Protein 6CIB (pdb70)

InterPro domains:
  IPR003776 YcaO-like domain [PF02624] (104-354)
  IPR003776 YcaO-like domain [PS51664] (63-377)
  IPR003776 YcaO-like domain [TIGR00702] (44-366)
  IPR017667 MTH_987/MJ1094 [TIGR03266] (11-367)

Foldseek 3Di:
DWQPDPFLAGAPDDLVVLLVVCVVLVLCVVLAFDDKDWDQQQQKIKIWTWGQDPVGIDIFIAIDNDNSRRSSRRSNSNLQSLQADDPVFWDFDDDDAEDDAPQDPDDAGIWGWWAQLVVRDIYIYHNLARHPQDDPDDDGRDCQLKAWGQDLLRSLLVSLQSLQQLLLVLLCVVQVAQFAWEDDDDPLVVLLVSSCVSFPHKTKGWTDTLFPLKTKMAIDGQHQDQQLGFMAMDSQVSSSSRRSRRSSNSNVSVVVDDDDDDDDGSVVVCVVSVSHVPHDHYDYNVPDDSPDDHTDSVVSSSVSLVRLVPSPQATWIKGWSQDPSPRITIIGIDRRQRANCVVPVVRGGDDPDRDD/DWQPDCFLAGAPDDLVVLLVVCVVLVLCVVLAWDDKDWDQQQQKIKIWTWGQDPVGIDIFMAIDNDPSRRVSRRSNSNLQSLQADDPVQKDQPDDDAEDDAPPDPDDARIWGWWAFLPVRDIYIYHNLLRHPQDPDDDDGRDCQLKAWGQDQLRSNLVNLQSLQQLLLVLLCVVAVAQFAFEDEDDPLVVLLVSNCVNFPHKTKGWTDTLFPLKTKMAIDGQHQDPQQGAMAMDSQVSSSSRNSRRSSNSRVSVVVDDDDFELPDGSVRVCVVSVSHVPHDHYDYNVPDDSPDDRTDSVVSSSVSLVRLCPRPQATWIWGFSQDPSDRITIIRIDRSQRANSRNHVVRGGDDPDRDD/DWQPDCFLAGAPDDLVVLLVVCVVLVLCVVLAWDDKDWDQQQQKIKIWTWGQDPVGIDIFMAIDNDPSRRVSRRSNSNLQSLQADDPVQKDFDDDDAEDDAPQDPDDAGIWGWWAQPVVRDIYIYHSLLRHPQDDPDDDGRDCQLKAWGQDQLRSNLVNLFSLQQLLQVLLCVVAVAQFAWEDEDDPLVVLLVSNCVSFPHKTKGWTDTLFPLKTKMAIDGQHQDPQQAAMGMDSQVSSSRRNSRRSSNSNVSVVVPPPPDGSVRVCVVSVSHVPHDHYDYNVVDDSPDDRTDSVVSSVVSLVRLVVRPQATWIWGWSQDPSDRITIIGIDRRQRANCVVPVVRGGHDPHRDD/DWQPDPFLAGAPDDLVVLLVVCVVLVLCVVLAWDDKDWDQQQQKIKIWTWGDDPVGIDIFIAIDNDNSRRNSRRSNSNLQSLQADDPVQKDQDDDDAEDDAPPDPDDAGIWGWWAFLPVRDIYIYHNLLRHPQDDPDDDGRDCQLKAWGQDQLRSNLQNLFSLQQLLQVLLCVVVVAQFAWEDDDDPLVVLQVSNCVSFPHKTKGWTDTLFPLKTKMAIDGQGQADQLAAMGMDSQVSSSSRNSRVSSNSNVSVVVDDDLPGSVRVCVVSVSHVDHDHYDYSVPDDSPDDDTDSVSSSSVSLVRLCVSPQATWIWGWSQDPSDRITIIGIDRNQRANCSVPVVRGGDDPDRDD/DWQPDPFLAGAPDDLVVLLVVCVVLVLCVVLAFDDKDWDQQQQKIKIWTWGQDPVGIDIFMAIDNDPSRRVSRRSNSNLQSLQADDPVFWDQDDDDAEDDAPVDPDDARIWGWWAFPVVRHIYIYHNLAGHPQDPDDDDGRDCQLKAWGQDQLRSNLVSLQSLQQLLQVLQCVVVVAQFAFEDDDDPLVVLLVSNCVRFPDKTKGWTDTLFPLKTKMAIDDQHQAPQLGAMAIDSQVSSSNRNSRRSSNSRVSVVVDDDPQVDGSVRVCVVNVSHVPHDHYDYSVPDDSPDDDTDSVVSSSVSLVRLCVSPQATWIKGWSQDPSDRITIIGIDRSQRANCSVPVSRGGDDVHDD/DWQPDPFLAGAPDDLVVLLVVCVVLVLCVVLAWDDKDWDQQQQKIKIWTWGQDPVGTDIFMAIDNDPSRRSSRRSNSNLQSLQADDPVQWDQDDDDAEDDAPQDPDDARTWGWWAFLPVRDIYIYHNLAGHPQDDDDPDGRDCQLKAWGQDQLRSNLVSLQSLQQLLQVLLCVVQVAQFAWEDEDDPLVVLLVSNCVSFPHWTKGWTDTLFPLKTKMAIDDQHQDPQLAAMAMDSQVSSSSRNSRRSSNSNVSVVVDDDLFDLNRVVVCVVSVSHVPHDHYDYNVPDDSPDDDTDSVSSSSVSLVRLCVRPQATWIWGWSQDPSDRITIIGIDRNQRANSRNPVVRGGDDPDRDD

Sequence (2128 aa):
TDIVYDVEGFRAFLPKETLRWIRHRELERKVGVVEKFSDRVGPIPVEIRRRRSQYGEFYHAGKGTTRIQARVSAAECVERAAAEPREEIIERGPEGDKWTPAWYRTEPREWVEGVDLTTREPVYVPANEVFHPWLGDALPSHTNGLSAGRLREEAVIQGLLEVVERDSWSIVEYFRIHPPELEVHGELEELRRSLEREVGRVELRLLPSRVEGVYVVGAVTEAERVEEVGFGASPDPEAVLRALLEVAQGLSARRGIESPPGKLTPERLKRLNRHWFEPEGTVEIDDLDRVITTGSLEKLTEELVERVAEAGLGKVIEVDLTLENLDVPVVRVRVTGASEYVIDEARVGNPEKPPGTDIVYDVEGFRAFLPKETLRWIRHRELERKVGVVEKFSDRVGPIPVEIRRRRSQYGEFYHAGKGTTRIQARVSAAECVERAAAEPREEIIERGPEGDKWTPAWYRTEPREWVEGVDLTTREPVYVPANEVFHPWLGDALPSHTNGLSAGRLREEAVIQGLLEVVERDSWSIVEYFRIHPPELEVHGELEELRRSLEREVGRVELRLLPSRVEGVYVVGAVTEAERVEEVGFGASPDPEAVLRALLEVAQGLSARRGIESPVRKKLTPERLKRLNRHWFEPEGTVEIDDLDRVITTGSLEKLTEELVERVAEAGLGKVIEVDLTLENLDVPVVRVRVTGASEYVIDEARVGNPEKPPGTDIVYDVEGFRAFLPKETLRWIRHRELERKVGVVEKFSDRVGPIPVEIRRRRSQYGEFYHAGKGTTRIQARVSAAECVERAAAEPREEIIERGPEGDKWTPAWYRTEPREWVEGVDLTTREPVYVPANEVFHPWLGDALPSHTNGLSAGRLREEAVIQGLLEVVERDSWSIVEYFRIHPPELEVHGELEELRRSLEREVGRVELRLLPSRVEGVYVVGAVTEAERVEEVGFGASPDPEAVLRALLEVAQGLSARRGIEGKLTPERLKRLNRHWFEPEGTVEIDDLDRVITTGSLEKLTEELVERVAEAGLGKVIEVDLTLENLDVPVVRVRVTGASEYVIDEARVGNPEKPPGTDIVYDVEGFRAFLPKETLRWIRHRELERKVGVVEKFSDRVGPIPVEIRRRRSQYGEFYHAGKGTTRIQARVSAAECVERAAAEPREEIIERGPEGDKWTPAWYRTEPREWVEGVDLTTREPVYVPANEVFHPWLGDALPSHTNGLSAGRLREEAVIQGLLEVVERDSWSIVEYFRIHPPELEVHGELEELRRSLEREVGRVELRLLPSRVEGVYVVGAVTEAERVEEVGFGASPDPEAVLRALLEVAQGLSARRGIESPLTPERLKRLNRHWFEPEGTVEIDDLDRVITTGSLEKLTEELVERVAEAGLGKVIEVDLTLENLDVPVVRVRVTGASEYVIDEARVGNPEKPPGTDIVYDVEGFRAFLPKETLRWIRHRELERKVGVVEKFSDRVGPIPVEIRRRRSQYGEFYHAGKGTTRIQARVSAAECVERAAAEPREEIIERGPEGDKWTPAWYRTEPREWVEGVDLTTREPVYVPANEVFHPWLGDALPSHTNGLSAGRLREEAVIQGLLEVVERDSWSIVEYFRIHPPELEVHGELEELRRSLEREVGRVELRLLPSRVEGVYVVGAVTEAERVEEVGFGASPDPEAVLRALLEVAQGLSARRGIESPVKLTPERLKRLNRHWFEPEGTVEIDDLDRVITTGSLEKLTEELVERVAEAGLGKVIEVDLTLENLDVPVVRVRVTGASEYVIDEARVGNPEPPGTDIVYDVEGFRAFLPKETLRWIRHRELERKVGVVEKFSDRVGPIPVEIRRRRSQYGEFYHAGKGTTRIQARVSAAECVERAAAEPREEIIERGPEGDKWTPAWYRTEPREWVEGVDLTTREPVYVPANEVFHPWLGDALPSHTNGLSAGRLREEAVIQGLLEVVERDSWSIVEYFRIHPPELEVHGELEELRRSLEREVGRVELRLLPSRVEGVYVVGAVTEAERVEEVGFGASPDPEAVLRALLEVAQGLSARRGIESPVRKTPERLKRLNRHWFEPEGTVEIDDLDRVITTGSLEKLTEELVERVAEAGLGKVIEVDLTLENLDVPVVRVRVTGASEYVIDEARVGNPEKPPG

Solvent-accessible surface area: 94012 Å² total

Structure (mmCIF, N/CA/C/O backbone):
data_6CIB
#
_entry.id   6CIB
#
_cell.length_a   123.232
_cell.length_b   105.627
_cell.length_c   139.298
_cell.angle_alpha   90.00
_cell.angle_beta   103.64
_cell.angle_gamma   90.00
#
_symmetry.space_group_name_H-M   'P 1 21 1'
#
loop_
_entity.id
_entity.type
_entity.pdbx_description
1 polymer YcaO
2 non-polymer "ADENOSINE-5'-DIPHOSPHATE"
3 non-polymer 'MAGNESIUM ION'
4 non-polymer 'OXAMIC ACID'
5 water water
#
loop_
_atom_site.group_PDB
_atom_site.id
_atom_site.type_symbol
_atom_site.label_atom_id
_atom_site.label_alt_id
_atom_site.label_comp_id
_atom_site.label_asym_id
_atom_site.label_entity_id
_atom_site.label_seq_id
_atom_site.pdbx_PDB_ins_code
_atom_site.Cartn_x
_atom_site.Cartn_y
_atom_site.Cartn_z
_atom_site.occupancy
_atom_site.B_iso_or_equiv
_atom_site.auth_seq_id
_atom_site.auth_comp_id
_atom_site.auth_asym_id
_atom_site.auth_atom_id
_atom_site.pdbx_PDB_model_num
ATOM 9 N N . THR A 1 2 ? -32.001 14.993 -26.408 1.00 50.08 2 THR A N 1
ATOM 10 C CA . THR A 1 2 ? -33.340 15.330 -25.897 1.00 44.70 2 THR A CA 1
ATOM 11 C C . THR A 1 2 ? -33.310 16.761 -25.365 1.00 43.56 2 THR A C 1
ATOM 12 O O . THR A 1 2 ? -32.547 17.069 -24.435 1.00 42.85 2 THR A O 1
ATOM 16 N N . ASP A 1 3 ? -34.135 17.627 -25.950 1.00 41.52 3 ASP A N 1
ATOM 17 C CA . ASP A 1 3 ? -34.193 19.033 -25.540 1.00 41.91 3 ASP A CA 1
ATOM 18 C C . ASP A 1 3 ? -34.819 19.207 -24.159 1.00 40.22 3 ASP A C 1
ATOM 19 O O . ASP A 1 3 ? -35.792 18.527 -23.812 1.00 38.27 3 ASP A O 1
ATOM 24 N N . ILE A 1 4 ? -34.227 20.110 -23.380 1.00 38.62 4 ILE A N 1
ATOM 25 C CA . ILE A 1 4 ? -34.812 20.597 -22.140 1.00 37.23 4 ILE A CA 1
ATOM 26 C C . ILE A 1 4 ? -35.781 21.681 -22.586 1.00 36.63 4 ILE A C 1
ATOM 27 O O . ILE A 1 4 ? -35.358 22.726 -23.083 1.00 38.89 4 ILE A O 1
ATOM 32 N N . VAL A 1 5 ? -37.075 21.406 -22.446 1.00 34.54 5 VAL A N 1
ATOM 33 C CA . VAL A 1 5 ? -38.124 22.350 -22.855 1.00 33.45 5 VAL A CA 1
ATOM 34 C C . VAL A 1 5 ? -38.645 23.140 -21.652 1.00 32.24 5 VAL A C 1
ATOM 35 O O . VAL A 1 5 ? -39.415 24.079 -21.802 1.00 31.30 5 VAL A O 1
ATOM 39 N N . TYR A 1 6 ? -38.216 22.742 -20.457 1.00 32.87 6 TYR A N 1
ATOM 40 C CA . TYR A 1 6 ? -38.694 23.350 -19.216 1.00 32.74 6 TYR A CA 1
ATOM 41 C C . TYR A 1 6 ? -37.586 23.376 -18.180 1.00 31.92 6 TYR A C 1
ATOM 42 O O . TYR A 1 6 ? -36.962 22.346 -17.889 1.00 33.64 6 TYR A O 1
ATOM 51 N N . ASP A 1 7 ? -37.327 24.561 -17.635 1.00 32.93 7 ASP A N 1
ATOM 52 C CA . ASP A 1 7 ? -36.247 24.719 -16.664 1.00 32.17 7 ASP A CA 1
ATOM 53 C C . ASP A 1 7 ? -36.561 25.725 -15.560 1.00 31.92 7 ASP A C 1
ATOM 54 O O . ASP A 1 7 ? -35.734 26.569 -15.222 1.00 33.10 7 ASP A O 1
ATOM 59 N N . VAL A 1 8 ? -37.755 25.609 -14.981 1.00 30.01 8 VAL A N 1
ATOM 60 C CA . VAL A 1 8 ? -38.168 26.475 -13.883 1.00 29.23 8 VAL A CA 1
ATOM 61 C C . VAL A 1 8 ? -37.735 25.818 -12.543 1.00 30.47 8 VAL A C 1
ATOM 62 O O . VAL A 1 8 ? -36.697 26.193 -11.981 1.00 28.94 8 VAL A O 1
ATOM 66 N N . GLU A 1 9 ? -38.486 24.817 -12.076 1.00 29.23 9 GLU A N 1
ATOM 67 C CA . GLU A 1 9 ? -38.173 24.094 -10.835 1.00 29.85 9 GLU A CA 1
ATOM 68 C C . GLU A 1 9 ? -37.107 23.019 -11.014 1.00 29.97 9 GLU A C 1
ATOM 69 O O . GLU A 1 9 ? -36.461 22.635 -10.047 1.00 29.26 9 GLU A O 1
ATOM 75 N N . GLY A 1 10 ? -36.963 22.516 -12.241 1.00 29.91 10 GLY A N 1
ATOM 76 C CA . GLY A 1 10 ? -35.977 21.488 -12.583 1.00 29.11 10 GLY A CA 1
ATOM 77 C C . GLY A 1 10 ? -35.854 21.371 -14.100 1.00 30.36 10 GLY A C 1
ATOM 78 O O . GLY A 1 10 ? -36.561 22.072 -14.833 1.00 29.88 10 GLY A O 1
ATOM 79 N N . PHE A 1 11 ? -34.968 20.485 -14.561 1.00 28.93 11 PHE A N 1
ATOM 80 C CA . PHE A 1 11 ? -34.683 20.301 -15.991 1.00 28.15 11 PHE A CA 1
ATOM 81 C C . PHE A 1 11 ? -35.514 19.158 -16.562 1.00 28.09 11 PHE A C 1
ATOM 82 O O . PHE A 1 11 ? -35.312 17.989 -16.222 1.00 28.59 11 PHE A O 1
ATOM 90 N N . ARG A 1 12 ? -36.458 19.515 -17.427 1.00 28.24 12 ARG A N 1
ATOM 91 C CA . ARG A 1 12 ? -37.504 18.596 -17.866 1.00 27.93 12 ARG A CA 1
ATOM 92 C C . ARG A 1 12 ? -37.662 18.542 -19.384 1.00 29.39 12 ARG A C 1
ATOM 93 O O . ARG A 1 12 ? -37.540 19.558 -20.071 1.00 28.41 12 ARG A O 1
ATOM 101 N N . ALA A 1 13 ? -37.939 17.342 -19.884 1.00 31.37 13 ALA A N 1
ATOM 102 C CA . ALA A 1 13 ? -38.110 17.083 -21.315 1.00 32.65 13 ALA A CA 1
ATOM 103 C C . ALA A 1 13 ? -39.556 17.291 -21.777 1.00 33.84 13 ALA A C 1
ATOM 104 O O . ALA A 1 13 ? -39.847 17.225 -22.976 1.00 34.05 13 ALA A O 1
ATOM 106 N N . PHE A 1 14 ? -40.450 17.550 -20.818 1.00 32.57 14 PHE A N 1
ATOM 107 C CA . PHE A 1 14 ? -41.873 17.769 -21.071 1.00 31.60 14 PHE A CA 1
ATOM 108 C C . PHE A 1 14 ? -42.360 18.970 -20.267 1.00 31.43 14 PHE A C 1
ATOM 109 O O . PHE A 1 14 ? -41.812 19.283 -19.194 1.00 30.15 14 PHE A O 1
ATOM 117 N N . LEU A 1 15 ? -43.379 19.647 -20.792 1.00 30.12 15 LEU A N 1
ATOM 118 C CA . LEU A 1 15 ? -44.079 20.688 -20.044 1.00 31.24 15 LEU A CA 1
ATOM 119 C C . LEU A 1 15 ? -44.891 20.029 -18.920 1.00 31.17 15 LEU A C 1
ATOM 120 O O . LEU A 1 15 ? -45.458 18.951 -19.128 1.00 31.20 15 LEU A O 1
ATOM 125 N N . PRO A 1 16 ? -44.921 20.652 -17.719 1.00 30.67 16 PRO A N 1
ATOM 126 C CA . PRO A 1 16 ? -45.690 20.099 -16.585 1.00 30.24 16 PRO A CA 1
ATOM 127 C C . PRO A 1 16 ? -47.147 19.756 -16.905 1.00 30.03 16 PRO A C 1
ATOM 128 O O . PRO A 1 16 ? -47.644 18.742 -16.417 1.00 30.74 16 PRO A O 1
ATOM 132 N N . LYS A 1 17 ? -47.814 20.576 -17.719 1.00 31.38 17 LYS A N 1
ATOM 133 C CA . LYS A 1 17 ? -49.192 20.285 -18.146 1.00 33.02 17 LYS A CA 1
ATOM 134 C C . LYS A 1 17 ? -49.308 18.938 -18.872 1.00 32.19 17 LYS A C 1
ATOM 135 O O . LYS A 1 17 ? -50.263 18.203 -18.640 1.00 31.44 17 LYS A O 1
ATOM 141 N N . GLU A 1 18 ? -48.316 18.621 -19.712 1.00 32.73 18 GLU A N 1
ATOM 142 C CA . GLU A 1 18 ? -48.235 17.341 -20.424 1.00 34.39 18 GLU A CA 1
ATOM 143 C C . GLU A 1 18 ? -48.038 16.185 -19.443 1.00 33.60 18 GLU A C 1
ATOM 144 O O . GLU A 1 18 ? -48.725 15.165 -19.520 1.00 34.54 18 GLU A O 1
ATOM 150 N N . THR A 1 19 ? -47.105 16.370 -18.513 1.00 32.47 19 THR A N 1
ATOM 151 C CA . THR A 1 19 ? -46.792 15.370 -17.497 1.00 31.16 19 THR A CA 1
ATOM 152 C C . THR A 1 19 ? -47.977 15.093 -16.574 1.00 29.16 19 THR A C 1
ATOM 153 O O . THR A 1 19 ? -48.227 13.938 -16.245 1.00 29.63 19 THR A O 1
ATOM 157 N N . LEU A 1 20 ? -48.713 16.136 -16.189 1.00 29.09 20 LEU A N 1
ATOM 158 C CA . LEU A 1 20 ? -49.907 15.954 -15.360 1.00 30.57 20 LEU A CA 1
ATOM 159 C C . LEU A 1 20 ? -50.966 15.119 -16.087 1.00 33.21 20 LEU A C 1
ATOM 160 O O . LEU A 1 20 ? -51.563 14.208 -15.495 1.00 33.08 20 LEU A O 1
ATOM 165 N N . ARG A 1 21 ? -51.168 15.421 -17.368 1.00 33.23 21 ARG A N 1
ATOM 166 C CA . ARG A 1 21 ? -52.129 14.699 -18.203 1.00 36.57 21 ARG A CA 1
ATOM 167 C C . ARG A 1 21 ? -51.751 13.217 -18.263 1.00 36.47 21 ARG A C 1
ATOM 168 O O . ARG A 1 21 ? -52.612 12.348 -18.130 1.00 37.17 21 ARG A O 1
ATOM 176 N N . TRP A 1 22 ? -50.451 12.965 -18.417 1.00 37.39 22 TRP A N 1
ATOM 177 C CA . TRP A 1 22 ? -49.847 11.635 -18.447 1.00 37.52 22 TRP A CA 1
ATOM 178 C C . TRP A 1 22 ? -49.977 10.887 -17.102 1.00 37.99 22 TRP A C 1
ATOM 179 O O . TRP A 1 22 ? -50.336 9.704 -17.087 1.00 37.51 22 TRP A O 1
ATOM 190 N N . ILE A 1 23 ? -49.701 11.576 -15.986 1.00 35.16 23 ILE A N 1
ATOM 191 C CA . ILE A 1 23 ? -49.891 11.019 -14.624 1.00 32.96 23 ILE A CA 1
ATOM 192 C C . ILE A 1 23 ? -51.346 10.570 -14.423 1.00 31.32 23 ILE A C 1
ATOM 193 O O . ILE A 1 23 ? -51.601 9.472 -13.911 1.00 31.72 23 ILE A O 1
ATOM 198 N N . ARG A 1 24 ? -52.280 11.421 -14.843 1.00 30.92 24 ARG A N 1
ATOM 199 C CA . ARG A 1 24 ? -53.709 11.161 -14.698 1.00 34.15 24 ARG A CA 1
ATOM 200 C C . ARG A 1 24 ? -54.201 9.998 -15.558 1.00 35.36 24 ARG A C 1
ATOM 201 O O . ARG A 1 24 ? -54.962 9.149 -15.081 1.00 33.83 24 ARG A O 1
ATOM 209 N N . HIS A 1 25 ? -53.749 9.958 -16.811 1.00 37.52 25 HIS A N 1
ATOM 210 C CA . HIS A 1 25 ? -54.105 8.886 -17.742 1.00 39.19 25 HIS A CA 1
ATOM 211 C C . HIS A 1 25 ? -53.640 7.522 -17.227 1.00 39.14 25 HIS A C 1
ATOM 212 O O . HIS A 1 25 ? -54.393 6.540 -17.286 1.00 37.90 25 HIS A O 1
ATOM 219 N N . ARG A 1 26 ? -52.413 7.489 -16.705 1.00 38.45 26 ARG A N 1
ATOM 220 C CA . ARG A 1 26 ? -51.779 6.273 -16.202 1.00 38.92 26 ARG A CA 1
ATOM 221 C C . ARG A 1 26 ? -52.228 5.886 -14.789 1.00 37.50 26 ARG A C 1
ATOM 222 O O . ARG A 1 26 ? -51.815 4.841 -14.270 1.00 37.23 26 ARG A O 1
ATOM 230 N N . GLU A 1 27 ? -53.036 6.749 -14.168 1.00 36.06 27 GLU A N 1
ATOM 231 C CA . GLU A 1 27 ? -53.627 6.519 -12.842 1.00 36.21 27 GLU A CA 1
ATOM 232 C C . GLU A 1 27 ? -52.562 6.237 -11.772 1.00 35.12 27 GLU A C 1
ATOM 233 O O . GLU A 1 27 ? -52.760 5.407 -10.867 1.00 33.81 27 GLU A O 1
ATOM 239 N N . LEU A 1 28 ? -51.437 6.948 -11.883 1.00 33.74 28 LEU A N 1
ATOM 240 C CA . LEU A 1 28 ? -50.260 6.703 -11.038 1.00 33.09 28 LEU A CA 1
ATOM 241 C C . LEU A 1 28 ? -50.534 6.879 -9.550 1.00 32.24 28 LEU A C 1
ATOM 242 O O . LEU A 1 28 ? -50.068 6.066 -8.742 1.00 32.94 28 LEU A O 1
ATOM 247 N N . GLU A 1 29 ? -51.305 7.911 -9.198 1.00 30.98 29 GLU A N 1
ATOM 248 C CA . GLU A 1 29 ? -51.574 8.227 -7.792 1.00 31.45 29 GLU A CA 1
ATOM 249 C C . GLU A 1 29 ? -52.368 7.125 -7.097 1.00 33.14 29 GLU A C 1
ATOM 250 O O . GLU A 1 29 ? -51.964 6.658 -6.018 1.00 32.42 29 GLU A O 1
ATOM 256 N N . ARG A 1 30 ? -53.452 6.681 -7.742 1.00 33.96 30 ARG A N 1
ATOM 257 C CA . ARG A 1 30 ? -54.229 5.527 -7.271 1.00 34.84 30 ARG A CA 1
ATOM 258 C C . ARG A 1 30 ? -53.348 4.279 -7.144 1.00 33.40 30 ARG A C 1
ATOM 259 O O . ARG A 1 30 ? -53.383 3.604 -6.111 1.00 35.12 30 ARG A O 1
ATOM 267 N N . LYS A 1 31 ? -52.548 4.001 -8.176 1.00 32.38 31 LYS A N 1
ATOM 268 C CA . LYS A 1 31 ? -51.734 2.783 -8.246 1.00 33.91 31 LYS A CA 1
ATOM 269 C C . LYS A 1 31 ? -50.670 2.716 -7.171 1.00 34.43 31 LYS A C 1
ATOM 270 O O . LYS A 1 31 ? -50.233 1.626 -6.784 1.00 34.68 31 LYS A O 1
ATOM 276 N N . VAL A 1 32 ? -50.298 3.895 -6.677 1.00 32.81 32 VAL A N 1
ATOM 277 C CA . VAL A 1 32 ? -49.223 4.094 -5.718 1.00 32.73 32 VAL A CA 1
ATOM 278 C C . VAL A 1 32 ? -49.766 4.310 -4.289 1.00 33.60 32 VAL A C 1
ATOM 279 O O . VAL A 1 32 ? -49.007 4.516 -3.333 1.00 33.47 32 VAL A O 1
ATOM 283 N N . GLY A 1 33 ? -51.090 4.248 -4.154 1.00 33.54 33 GLY A N 1
ATOM 284 C CA . GLY A 1 33 ? -51.739 4.225 -2.836 1.00 33.12 33 GLY A CA 1
ATOM 285 C C . GLY A 1 33 ? -52.168 5.556 -2.242 1.00 31.97 33 GLY A C 1
ATOM 286 O O . GLY A 1 33 ? -52.420 5.628 -1.041 1.00 31.91 33 GLY A O 1
ATOM 287 N N . VAL A 1 34 ? -52.247 6.602 -3.072 1.00 31.08 34 VAL A N 1
ATOM 288 C CA . VAL A 1 34 ? -52.767 7.907 -2.645 1.00 30.83 34 VAL A CA 1
ATOM 289 C C . VAL A 1 34 ? -54.244 7.729 -2.296 1.00 31.95 34 VAL A C 1
ATOM 290 O O . VAL A 1 34 ? -55.020 7.214 -3.096 1.00 31.21 34 VAL A O 1
ATOM 294 N N . VAL A 1 35 ? -54.609 8.144 -1.093 1.00 32.86 35 VAL A N 1
ATOM 295 C CA . VAL A 1 35 ? -55.982 7.993 -0.617 1.00 34.68 35 VAL A CA 1
ATOM 296 C C . VAL A 1 35 ? -56.633 9.345 -0.306 1.00 36.40 35 VAL A C 1
ATOM 297 O O . VAL A 1 35 ? -57.857 9.427 -0.212 1.00 38.21 35 VAL A O 1
ATOM 301 N N . GLU A 1 36 ? -55.812 10.393 -0.172 1.00 35.70 36 GLU A N 1
ATOM 302 C CA . GLU A 1 36 ? -56.305 11.752 0.059 1.00 36.73 36 GLU A CA 1
ATOM 303 C C . GLU A 1 36 ? -55.361 12.830 -0.488 1.00 35.19 36 GLU A C 1
ATOM 304 O O . GLU A 1 36 ? -54.136 12.659 -0.491 1.00 34.44 36 GLU A O 1
ATOM 310 N N . LYS A 1 37 ? -55.954 13.939 -0.924 1.00 33.12 37 LYS A N 1
ATOM 311 C CA . LYS A 1 37 ? -55.238 15.071 -1.511 1.00 33.27 37 LYS A CA 1
ATOM 312 C C . LYS A 1 37 ? -55.671 16.362 -0.840 1.00 32.78 37 LYS A C 1
ATOM 313 O O . LYS A 1 37 ? -56.855 16.544 -0.536 1.00 32.88 37 LYS A O 1
ATOM 319 N N . PHE A 1 38 ? -54.710 17.256 -0.629 1.00 31.04 38 PHE A N 1
ATOM 320 C CA . PHE A 1 38 ? -54.970 18.593 -0.095 1.00 32.20 38 PHE A CA 1
ATOM 321 C C . PHE A 1 38 ? -54.242 19.645 -0.931 1.00 30.69 38 PHE A C 1
ATOM 322 O O . PHE A 1 38 ? -53.095 19.436 -1.331 1.00 29.98 38 PHE A O 1
ATOM 330 N N . SER A 1 39 ? -54.896 20.780 -1.145 1.00 29.04 39 SER A N 1
ATOM 331 C CA . SER A 1 39 ? -54.275 21.922 -1.816 1.00 30.22 39 SER A CA 1
ATOM 332 C C . SER A 1 39 ? -54.100 23.108 -0.887 1.00 29.78 39 SER A C 1
ATOM 333 O O . SER A 1 39 ? -55.061 23.595 -0.284 1.00 30.68 39 SER A O 1
ATOM 336 N N . ASP A 1 40 ? -52.858 23.563 -0.767 1.00 29.96 40 ASP A N 1
ATOM 337 C CA . ASP A 1 40 ? -52.534 24.753 0.019 1.00 29.09 40 ASP A CA 1
ATOM 338 C C . ASP A 1 40 ? -51.976 25.831 -0.903 1.00 27.31 40 ASP A C 1
ATOM 339 O O . ASP A 1 40 ? -51.615 25.553 -2.042 1.00 27.66 40 ASP A O 1
ATOM 344 N N . ARG A 1 41 ? -51.923 27.057 -0.413 1.00 26.33 41 ARG A N 1
ATOM 345 C CA . ARG A 1 41 ? -51.172 28.113 -1.074 1.00 26.90 41 ARG A CA 1
ATOM 346 C C . ARG A 1 41 ? -50.491 28.929 0.013 1.00 26.47 41 ARG A C 1
ATOM 347 O O . ARG A 1 41 ? -51.153 29.494 0.891 1.00 27.32 41 ARG A O 1
ATOM 355 N N . VAL A 1 42 ? -49.166 28.970 -0.032 1.00 25.85 42 VAL A N 1
ATOM 356 C CA . VAL A 1 42 ? -48.402 29.707 0.970 1.00 26.34 42 VAL A CA 1
ATOM 357 C C . VAL A 1 42 ? -47.882 30.957 0.281 1.00 27.46 42 VAL A C 1
ATOM 358 O O . VAL A 1 42 ? -47.007 30.878 -0.596 1.00 27.39 42 VAL A O 1
ATOM 362 N N . GLY A 1 43 ? -48.450 32.100 0.673 1.00 29.45 43 GLY A N 1
ATOM 363 C CA . GLY A 1 43 ? -48.332 33.349 -0.091 1.00 30.56 43 GLY A CA 1
ATOM 364 C C . GLY A 1 43 ? -48.743 33.049 -1.520 1.00 31.46 43 GLY A C 1
ATOM 365 O O . GLY A 1 43 ? -49.851 32.548 -1.737 1.00 33.89 43 GLY A O 1
ATOM 366 N N . PRO A 1 44 ? -47.834 33.273 -2.491 1.00 32.33 44 PRO A N 1
ATOM 367 C CA . PRO A 1 44 ? -48.162 32.976 -3.888 1.00 31.50 44 PRO A CA 1
ATOM 368 C C . PRO A 1 44 ? -47.873 31.529 -4.319 1.00 31.26 44 PRO A C 1
ATOM 369 O O . PRO A 1 44 ? -48.145 31.193 -5.474 1.00 32.33 44 PRO A O 1
ATOM 373 N N . ILE A 1 45 ? -47.329 30.693 -3.423 1.00 28.69 45 ILE A N 1
ATOM 374 C CA . ILE A 1 45 ? -46.840 29.357 -3.805 1.00 27.03 45 ILE A CA 1
ATOM 375 C C . ILE A 1 45 ? -47.851 28.233 -3.543 1.00 27.89 45 ILE A C 1
ATOM 376 O O . ILE A 1 45 ? -48.218 27.980 -2.389 1.00 26.61 45 ILE A O 1
ATOM 381 N N . PRO A 1 46 ? -48.280 27.541 -4.619 1.00 26.92 46 PRO A N 1
ATOM 382 C CA . PRO A 1 46 ? -49.110 26.345 -4.498 1.00 26.99 46 PRO A CA 1
ATOM 383 C C . PRO A 1 46 ? -48.328 25.202 -3.864 1.00 25.83 46 PRO A C 1
ATOM 384 O O . PRO A 1 46 ? -47.202 24.898 -4.297 1.00 25.47 46 PRO A O 1
ATOM 388 N N . VAL A 1 47 ? -48.922 24.596 -2.838 1.00 25.30 47 VAL A N 1
ATOM 389 C CA . VAL A 1 47 ? -48.358 23.415 -2.178 1.00 25.68 47 VAL A CA 1
ATOM 390 C C . VAL A 1 47 ? -49.425 22.311 -2.196 1.00 26.28 47 VAL A C 1
ATOM 391 O O . VAL A 1 47 ? -50.612 22.582 -2.011 1.00 26.57 47 VAL A O 1
ATOM 395 N N . GLU A 1 48 ? -48.987 21.075 -2.422 1.00 25.67 48 GLU A N 1
ATOM 396 C CA . GLU A 1 48 ? -49.879 19.925 -2.522 1.00 26.21 48 GLU A CA 1
ATOM 397 C C . GLU A 1 48 ? -49.509 18.872 -1.488 1.00 27.13 48 GLU A C 1
ATOM 398 O O . GLU A 1 48 ? -48.326 18.570 -1.293 1.00 27.33 48 GLU A O 1
ATOM 404 N N . ILE A 1 49 ? -50.511 18.326 -0.806 1.00 27.25 49 ILE A N 1
ATOM 405 C CA . ILE A 1 49 ? -50.243 17.298 0.216 1.00 28.23 49 ILE A CA 1
ATOM 406 C C . ILE A 1 49 ? -50.958 16.018 -0.175 1.00 28.28 49 ILE A C 1
ATOM 407 O O . ILE A 1 49 ? -52.114 16.054 -0.612 1.00 27.64 49 ILE A O 1
ATOM 412 N N . ARG A 1 50 ? -50.251 14.898 -0.025 1.00 27.57 50 ARG A N 1
ATOM 413 C CA . ARG A 1 50 ? -50.800 13.579 -0.302 1.00 27.34 50 ARG A CA 1
ATOM 414 C C . ARG A 1 50 ? -50.729 12.684 0.933 1.00 29.24 50 ARG A C 1
ATOM 415 O O . ARG A 1 50 ? -49.698 12.633 1.614 1.00 28.88 50 ARG A O 1
ATOM 423 N N . ARG A 1 51 ? -51.839 12.010 1.224 1.00 28.61 51 ARG A N 1
ATOM 424 C CA . ARG A 1 51 ? -51.860 10.915 2.183 1.00 30.03 51 ARG A CA 1
ATOM 425 C C . ARG A 1 51 ? -51.783 9.616 1.378 1.00 30.57 51 ARG A C 1
ATOM 426 O O . ARG A 1 51 ? -52.619 9.365 0.501 1.00 28.88 51 ARG A O 1
ATOM 434 N N . ARG A 1 52 ? -50.756 8.824 1.673 1.00 31.10 52 ARG A N 1
ATOM 435 C CA . ARG A 1 52 ? -50.431 7.597 0.937 1.00 33.54 52 ARG A CA 1
ATOM 436 C C . ARG A 1 52 ? -50.426 6.370 1.868 1.00 33.60 52 ARG A C 1
ATOM 437 O O . ARG A 1 52 ? -49.893 6.440 2.974 1.00 33.43 52 ARG A O 1
ATOM 445 N N . ARG A 1 53 ? -51.007 5.259 1.403 1.00 34.78 53 ARG A N 1
ATOM 446 C CA . ARG A 1 53 ? -51.034 3.991 2.146 1.00 36.06 53 ARG A CA 1
ATOM 447 C C . ARG A 1 53 ? -50.181 2.943 1.464 1.00 34.59 53 ARG A C 1
ATOM 448 O O . ARG A 1 53 ? -50.261 2.792 0.245 1.00 35.23 53 ARG A O 1
ATOM 456 N N . SER A 1 54 ? -49.399 2.200 2.249 1.00 32.55 54 SER A N 1
ATOM 457 C CA . SER A 1 54 ? -48.687 0.997 1.763 1.00 32.43 54 SER A CA 1
ATOM 458 C C . SER A 1 54 ? -48.614 -0.059 2.869 1.00 31.88 54 SER A C 1
ATOM 459 O O . SER A 1 54 ? -49.101 0.172 3.981 1.00 31.40 54 SER A O 1
ATOM 462 N N . GLN A 1 55 ? -47.985 -1.197 2.582 1.00 31.36 55 GLN A N 1
ATOM 463 C CA . GLN A 1 55 ? -47.707 -2.205 3.623 1.00 33.09 55 GLN A CA 1
ATOM 464 C C . GLN A 1 55 ? -46.868 -1.626 4.771 1.00 33.41 55 GLN A C 1
ATOM 465 O O . GLN A 1 55 ? -46.838 -2.196 5.857 1.00 33.82 55 GLN A O 1
ATOM 471 N N . TYR A 1 56 ? -46.197 -0.494 4.524 1.00 32.73 56 TYR A N 1
ATOM 472 C CA . TYR A 1 56 ? -45.326 0.135 5.525 1.00 32.48 56 TYR A CA 1
ATOM 473 C C . TYR A 1 56 ? -46.053 1.128 6.420 1.00 32.73 56 TYR A C 1
ATOM 474 O O . TYR A 1 56 ? -45.484 1.626 7.394 1.00 35.15 56 TYR A O 1
ATOM 483 N N . GLY A 1 57 ? -47.318 1.388 6.105 1.00 32.78 57 GLY A N 1
ATOM 484 C CA . GLY A 1 57 ? -48.146 2.278 6.916 1.00 34.14 57 GLY A CA 1
ATOM 485 C C . GLY A 1 57 ? -48.726 3.434 6.125 1.00 34.76 57 GLY A C 1
ATOM 486 O O . GLY A 1 57 ? -48.843 3.371 4.902 1.00 32.95 57 GLY A O 1
ATOM 487 N N . GLU A 1 58 ? -49.101 4.485 6.845 1.00 37.45 58 GLU A N 1
ATOM 488 C CA . GLU A 1 58 ? -49.683 5.678 6.250 1.00 40.59 58 GLU A CA 1
ATOM 489 C C . GLU A 1 58 ? -48.672 6.810 6.311 1.00 40.98 58 GLU A C 1
ATOM 490 O O . GLU A 1 58 ? -48.070 7.044 7.357 1.00 39.63 58 GLU A O 1
ATOM 496 N N . PHE A 1 59 ? -48.496 7.498 5.182 1.00 40.04 59 PHE A N 1
ATOM 497 C CA . PHE A 1 59 ? -47.516 8.574 5.060 1.00 40.69 59 PHE A CA 1
ATOM 498 C C . PHE A 1 59 ? -48.113 9.832 4.441 1.00 39.80 59 PHE A C 1
ATOM 499 O O . PHE A 1 59 ? -49.039 9.756 3.623 1.00 38.59 59 PHE A O 1
ATOM 507 N N . TYR A 1 60 ? -47.581 10.979 4.857 1.00 39.19 60 TYR A N 1
ATOM 508 C CA . TYR A 1 60 ? -47.830 12.256 4.194 1.00 39.22 60 TYR A CA 1
ATOM 509 C C . TYR A 1 60 ? -46.658 12.622 3.294 1.00 38.37 60 TYR A C 1
ATOM 510 O O . TYR A 1 60 ? -45.503 12.558 3.714 1.00 37.91 60 TYR A O 1
ATOM 519 N N . HIS A 1 61 ? -46.965 12.969 2.047 1.00 36.70 61 HIS A N 1
ATOM 520 C CA . HIS A 1 61 ? -45.966 13.467 1.097 1.00 35.22 61 HIS A CA 1
ATOM 521 C C . HIS A 1 61 ? -46.435 14.811 0.567 1.00 34.40 61 HIS A C 1
ATOM 522 O O . HIS A 1 61 ? -47.641 15.076 0.493 1.00 33.62 61 HIS A O 1
ATOM 529 N N . ALA A 1 62 ? -45.477 15.660 0.209 1.00 32.22 62 ALA A N 1
ATOM 530 C CA . ALA A 1 62 ? -45.785 16.986 -0.295 1.00 31.21 62 ALA A CA 1
ATOM 531 C C . ALA A 1 62 ? -45.131 17.250 -1.641 1.00 30.74 62 ALA A C 1
ATOM 532 O O . ALA A 1 62 ? -44.079 16.682 -1.967 1.00 29.98 62 ALA A O 1
ATOM 534 N N . GLY A 1 63 ? -45.795 18.096 -2.422 1.00 28.47 63 GLY A N 1
ATOM 535 C CA . GLY A 1 63 ? -45.251 18.656 -3.648 1.00 26.59 63 GLY A CA 1
ATOM 536 C C . GLY A 1 63 ? -45.489 20.146 -3.651 1.00 26.21 63 GLY A C 1
ATOM 537 O O . GLY A 1 63 ? -46.259 20.670 -2.835 1.00 25.86 63 GLY A O 1
ATOM 538 N N . LYS A 1 64 ? -44.818 20.832 -4.566 1.00 25.40 64 LYS A N 1
ATOM 539 C CA . LYS A 1 64 ? -44.905 22.276 -4.677 1.00 25.92 64 LYS A CA 1
ATOM 540 C C . LYS A 1 64 ? -44.379 22.695 -6.027 1.00 25.53 64 LYS A C 1
ATOM 541 O O . LYS A 1 64 ? -43.786 21.880 -6.743 1.00 26.20 64 LYS A O 1
ATOM 547 N N . GLY A 1 65 ? -44.589 23.968 -6.364 1.00 25.54 65 GLY A N 1
ATOM 548 C CA . GLY A 1 65 ? -44.158 24.522 -7.650 1.00 25.03 65 GLY A CA 1
ATOM 549 C C . GLY A 1 65 ? -44.568 25.976 -7.769 1.00 26.15 65 GLY A C 1
ATOM 550 O O . GLY A 1 65 ? -45.252 26.512 -6.890 1.00 25.72 65 GLY A O 1
ATOM 551 N N . THR A 1 66 ? -44.162 26.625 -8.859 1.00 25.20 66 THR A N 1
ATOM 552 C CA . THR A 1 66 ? -44.605 27.994 -9.114 1.00 25.61 66 THR A CA 1
ATOM 553 C C . THR A 1 66 ? -46.044 28.036 -9.629 1.00 25.79 66 THR A C 1
ATOM 554 O O . THR A 1 66 ? -46.699 29.082 -9.544 1.00 27.14 66 THR A O 1
ATOM 558 N N . THR A 1 67 ? -46.518 26.909 -10.167 1.00 24.83 67 THR A N 1
ATOM 559 C CA . THR A 1 67 ? -47.872 26.774 -10.697 1.00 25.55 67 THR A CA 1
ATOM 560 C C . THR A 1 67 ? -48.564 25.592 -10.022 1.00 25.99 67 THR A C 1
ATOM 561 O O . THR A 1 67 ? -47.900 24.679 -9.516 1.00 26.83 67 THR A O 1
ATOM 565 N N . ARG A 1 68 ? -49.898 25.609 -10.039 1.00 25.72 68 ARG A N 1
ATOM 566 C CA . ARG A 1 68 ? -50.708 24.545 -9.437 1.00 25.19 68 ARG A CA 1
ATOM 567 C C . ARG A 1 68 ? -50.465 23.232 -10.169 1.00 24.10 68 ARG A C 1
ATOM 568 O O . ARG A 1 68 ? -50.421 22.166 -9.542 1.00 23.10 68 ARG A O 1
ATOM 576 N N . ILE A 1 69 ? -50.298 23.316 -11.492 1.00 24.09 69 ILE A N 1
ATOM 577 C CA . ILE A 1 69 ? -49.969 22.148 -12.305 1.00 23.69 69 ILE A CA 1
ATOM 578 C C . ILE A 1 69 ? -48.654 21.514 -11.818 1.00 23.61 69 ILE A C 1
ATOM 579 O O . ILE A 1 69 ? -48.626 20.310 -11.520 1.00 24.01 69 ILE A O 1
ATOM 584 N N . GLN A 1 70 ? -47.589 22.309 -11.706 1.00 24.29 70 GLN A N 1
ATOM 585 C CA . GLN A 1 70 ? -46.280 21.766 -11.273 1.00 24.38 70 GLN A CA 1
ATOM 586 C C . GLN A 1 70 ? -46.324 21.196 -9.851 1.00 23.39 70 GLN A C 1
ATOM 587 O O . GLN A 1 70 ? -45.722 20.161 -9.586 1.00 22.66 70 GLN A O 1
ATOM 593 N N . ALA A 1 71 ? -47.052 21.865 -8.957 1.00 23.42 71 ALA A N 1
ATOM 594 C CA . ALA A 1 71 ? -47.233 21.367 -7.595 1.00 22.96 71 ALA A CA 1
ATOM 595 C C . ALA A 1 71 ? -47.913 19.999 -7.578 1.00 23.01 71 ALA A C 1
ATOM 596 O O . ALA A 1 71 ? -47.550 19.132 -6.773 1.00 23.77 71 ALA A O 1
ATOM 598 N N . ARG A 1 72 ? -48.884 19.810 -8.474 1.00 23.11 72 ARG A N 1
ATOM 599 C CA . ARG A 1 72 ? -49.631 18.557 -8.574 1.00 23.80 72 ARG A CA 1
ATOM 600 C C . ARG A 1 72 ? -48.804 17.433 -9.214 1.00 23.98 72 ARG A C 1
ATOM 601 O O . ARG A 1 72 ? -48.930 16.275 -8.825 1.00 24.13 72 ARG A O 1
ATOM 609 N N . VAL A 1 73 ? -47.955 17.788 -10.175 1.00 23.22 73 VAL A N 1
ATOM 610 C CA . VAL A 1 73 ? -46.964 16.863 -10.742 1.00 23.74 73 VAL A CA 1
ATOM 611 C C . VAL A 1 73 ? -45.943 16.466 -9.670 1.00 24.68 73 VAL A C 1
ATOM 612 O O . VAL A 1 73 ? -45.679 15.279 -9.466 1.00 24.49 73 VAL A O 1
ATOM 616 N N . SER A 1 74 ? -45.393 17.471 -8.990 1.00 25.52 74 SER A N 1
ATOM 617 C CA . SER A 1 74 ? -44.407 17.279 -7.917 1.00 25.59 74 SER A CA 1
ATOM 618 C C . SER A 1 74 ? -44.940 16.339 -6.823 1.00 24.96 74 SER A C 1
ATOM 619 O O . SER A 1 74 ? -44.244 15.405 -6.415 1.00 23.99 74 SER A O 1
ATOM 622 N N . ALA A 1 75 ? -46.172 16.582 -6.363 1.00 24.03 75 ALA A N 1
ATOM 623 C CA . ALA A 1 75 ? -46.789 15.735 -5.333 1.00 23.90 75 ALA A CA 1
ATOM 624 C C . ALA A 1 75 ? -46.978 14.295 -5.814 1.00 23.98 75 ALA A C 1
ATOM 625 O O . ALA A 1 75 ? -46.655 13.359 -5.080 1.00 24.11 75 ALA A O 1
ATOM 627 N N . ALA A 1 76 ? -47.483 14.129 -7.039 1.00 23.34 76 ALA A N 1
ATOM 628 C CA . ALA A 1 76 ? -47.676 12.809 -7.641 1.00 24.63 76 ALA A CA 1
ATOM 629 C C . ALA A 1 76 ? -46.375 12.002 -7.763 1.00 24.86 76 ALA A C 1
ATOM 630 O O . ALA A 1 76 ? -46.326 10.830 -7.373 1.00 25.42 76 ALA A O 1
ATOM 640 N N . GLU A 1 78 ? -43.502 12.491 -6.251 1.00 28.66 78 GLU A N 1
ATOM 641 C CA . GLU A 1 78 ? -43.013 12.232 -4.897 1.00 29.89 78 GLU A CA 1
ATOM 642 C C . GLU A 1 78 ? -43.591 10.915 -4.365 1.00 29.21 78 GLU A C 1
ATOM 643 O O . GLU A 1 78 ? -42.848 10.071 -3.850 1.00 28.05 78 GLU A O 1
ATOM 649 N N . CYS A 1 79 ? -44.910 10.743 -4.495 1.00 27.62 79 CYS A N 1
ATOM 650 C CA . CYS A 1 79 ? -45.566 9.480 -4.144 1.00 27.84 79 CYS A CA 1
ATOM 651 C C . CYS A 1 79 ? -45.004 8.291 -4.925 1.00 26.53 79 CYS A C 1
ATOM 652 O O . CYS A 1 79 ? -44.790 7.228 -4.346 1.00 27.33 79 CYS A O 1
ATOM 655 N N . VAL A 1 80 ? -44.736 8.493 -6.217 1.00 26.70 80 VAL A N 1
ATOM 656 C CA . VAL A 1 80 ? -44.235 7.434 -7.104 1.00 27.56 80 VAL A CA 1
ATOM 657 C C . VAL A 1 80 ? -42.826 6.976 -6.692 1.00 28.84 80 VAL A C 1
ATOM 658 O O . VAL A 1 80 ? -42.593 5.771 -6.548 1.00 28.36 80 VAL A O 1
ATOM 662 N N . GLU A 1 81 ? -41.910 7.931 -6.480 1.00 29.96 81 GLU A N 1
ATOM 663 C CA . GLU A 1 81 ? -40.551 7.602 -6.060 1.00 30.43 81 GLU A CA 1
ATOM 664 C C . GLU A 1 81 ? -40.525 6.824 -4.739 1.00 29.99 81 GLU A C 1
ATOM 665 O O . GLU A 1 81 ? -39.728 5.899 -4.593 1.00 30.06 81 GLU A O 1
ATOM 671 N N . ARG A 1 82 ? -41.402 7.190 -3.798 1.00 30.13 82 ARG A N 1
ATOM 672 C CA . ARG A 1 82 ? -41.477 6.502 -2.506 1.00 31.68 82 ARG A CA 1
ATOM 673 C C . ARG A 1 82 ? -41.970 5.058 -2.638 1.00 30.99 82 ARG A C 1
ATOM 674 O O . ARG A 1 82 ? -41.450 4.169 -1.962 1.00 31.70 82 ARG A O 1
ATOM 682 N N . ALA A 1 83 ? -42.942 4.825 -3.519 1.00 30.04 83 ALA A N 1
ATOM 683 C CA . ALA A 1 83 ? -43.407 3.462 -3.808 1.00 30.10 83 ALA A CA 1
ATOM 684 C C . ALA A 1 83 ? -42.313 2.628 -4.481 1.00 30.55 83 ALA A C 1
ATOM 685 O O . ALA A 1 83 ? -42.121 1.459 -4.143 1.00 30.51 83 ALA A O 1
ATOM 687 N N . ALA A 1 84 ? -41.587 3.246 -5.414 1.00 29.92 84 ALA A N 1
ATOM 688 C CA . ALA A 1 84 ? -40.457 2.607 -6.093 1.00 29.91 84 ALA A CA 1
ATOM 689 C C . ALA A 1 84 ? -39.312 2.237 -5.147 1.00 28.62 84 ALA A C 1
ATOM 690 O O . ALA A 1 84 ? -38.649 1.221 -5.353 1.00 30.92 84 ALA A O 1
ATOM 692 N N . ALA A 1 85 ? -39.100 3.058 -4.119 1.00 27.26 85 ALA A N 1
ATOM 693 C CA . ALA A 1 85 ? -38.022 2.883 -3.150 1.00 26.75 85 ALA A CA 1
ATOM 694 C C . ALA A 1 85 ? -38.281 1.787 -2.118 1.00 27.71 85 ALA A C 1
ATOM 695 O O . ALA A 1 85 ? -37.352 1.373 -1.416 1.00 27.63 85 ALA A O 1
ATOM 697 N N . GLU A 1 86 ? -39.535 1.346 -2.004 1.00 27.59 86 GLU A N 1
ATOM 698 C CA . GLU A 1 86 ? -39.884 0.256 -1.097 1.00 29.66 86 GLU A CA 1
ATOM 699 C C . GLU A 1 86 ? -39.127 -1.022 -1.496 1.00 31.62 86 GLU A C 1
ATOM 700 O O . GLU A 1 86 ? -38.997 -1.308 -2.699 1.00 32.11 86 GLU A O 1
ATOM 706 N N . PRO A 1 87 ? -38.588 -1.764 -0.499 1.00 32.63 87 PRO A N 1
ATOM 707 C CA . PRO A 1 87 ? -37.783 -2.967 -0.749 1.00 33.79 87 PRO A CA 1
ATOM 708 C C . PRO A 1 87 ? -38.417 -3.914 -1.754 1.00 34.79 87 PRO A C 1
ATOM 709 O O . PRO A 1 87 ? -39.615 -4.197 -1.677 1.00 34.85 87 PRO A O 1
ATOM 713 N N . ARG A 1 88 ? -37.609 -4.370 -2.705 1.00 36.27 88 ARG A N 1
ATOM 714 C CA . ARG A 1 88 ? -38.096 -5.215 -3.770 1.00 39.36 88 ARG A CA 1
ATOM 715 C C . ARG A 1 88 ? -37.142 -6.388 -3.922 1.00 40.95 88 ARG A C 1
ATOM 716 O O . ARG A 1 88 ? -35.984 -6.219 -4.338 1.00 39.88 88 ARG A O 1
ATOM 724 N N . GLU A 1 89 ? -37.639 -7.571 -3.556 1.00 41.62 89 GLU A N 1
ATOM 725 C CA . GLU A 1 89 ? -36.862 -8.815 -3.580 1.00 44.42 89 GLU A CA 1
ATOM 726 C C . GLU A 1 89 ? -36.437 -9.194 -5.003 1.00 44.01 89 GLU A C 1
ATOM 727 O O . GLU A 1 89 ? -35.388 -9.809 -5.193 1.00 43.93 89 GLU A O 1
ATOM 733 N N . 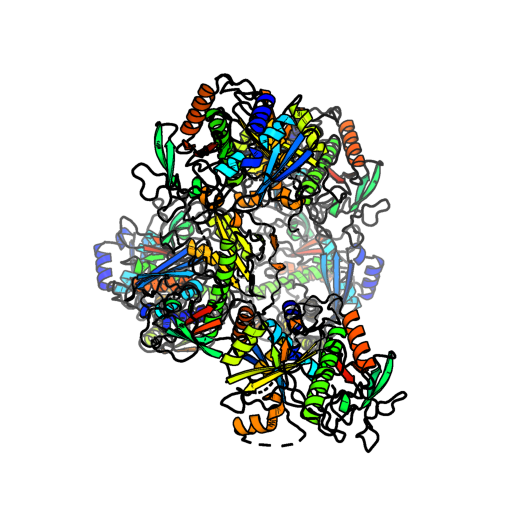GLU A 1 90 ? -37.253 -8.788 -5.978 1.00 46.78 90 GLU A N 1
ATOM 734 C CA . GLU A 1 90 ? -36.980 -8.901 -7.417 1.00 52.38 90 GLU A CA 1
ATOM 735 C C . GLU A 1 90 ? -35.547 -8.538 -7.817 1.00 52.27 90 GLU A C 1
ATOM 736 O O . GLU A 1 90 ? -34.929 -9.244 -8.620 1.00 53.21 90 GLU A O 1
ATOM 742 N N . ILE A 1 91 ? -35.036 -7.440 -7.254 1.00 47.10 91 ILE A N 1
ATOM 743 C CA . ILE A 1 91 ? -33.744 -6.875 -7.661 1.00 44.31 91 ILE A CA 1
ATOM 744 C C . ILE A 1 91 ? -32.655 -7.016 -6.597 1.00 43.69 91 ILE A C 1
ATOM 745 O O . ILE A 1 91 ? -31.567 -6.466 -6.755 1.00 45.39 91 ILE A O 1
ATOM 750 N N . ILE A 1 92 ? -32.948 -7.745 -5.519 1.00 43.90 92 ILE A N 1
ATOM 751 C CA . ILE A 1 92 ? -31.951 -8.011 -4.480 1.00 44.62 92 ILE A CA 1
ATOM 752 C C . ILE A 1 92 ? -31.097 -9.213 -4.886 1.00 47.56 92 ILE A C 1
ATOM 753 O O . ILE A 1 92 ? -31.622 -10.220 -5.374 1.00 49.24 92 ILE A O 1
ATOM 758 N N . GLU A 1 93 ? -29.783 -9.083 -4.705 1.00 48.44 93 GLU A N 1
ATOM 759 C CA . GLU A 1 93 ? -28.841 -10.185 -4.912 1.00 50.11 93 GLU A CA 1
ATOM 760 C C . GLU A 1 93 ? -28.078 -10.481 -3.635 1.00 50.82 93 GLU A C 1
ATOM 761 O O . GLU A 1 93 ? -27.689 -9.562 -2.903 1.00 51.26 93 GLU A O 1
ATOM 767 N N . ARG A 1 94 ? -27.869 -11.766 -3.366 1.00 51.73 94 ARG A N 1
ATOM 768 C CA . ARG A 1 94 ? -27.257 -12.177 -2.105 1.00 53.39 94 ARG A CA 1
ATOM 769 C C . ARG A 1 94 ? -25.836 -12.710 -2.213 1.00 55.40 94 ARG A C 1
ATOM 770 O O . ARG A 1 94 ? -25.027 -12.497 -1.303 1.00 57.13 94 ARG A O 1
ATOM 778 N N . GLY A 1 95 ? -25.533 -13.381 -3.318 1.00 55.50 95 GLY A N 1
ATOM 779 C CA . GLY A 1 95 ? -24.170 -13.824 -3.593 1.00 60.88 95 GLY A CA 1
ATOM 780 C C . GLY A 1 95 ? -23.633 -13.135 -4.832 1.00 63.29 95 GLY A C 1
ATOM 781 O O . GLY A 1 95 ? -23.424 -13.800 -5.848 1.00 67.66 95 GLY A O 1
ATOM 782 N N . PRO A 1 96 ? -23.405 -11.802 -4.764 1.00 63.89 96 PRO A N 1
ATOM 783 C CA . PRO A 1 96 ? -23.058 -11.114 -6.002 1.00 64.23 96 PRO A CA 1
ATOM 784 C C . PRO A 1 96 ? -21.587 -11.271 -6.402 1.00 64.66 96 PRO A C 1
ATOM 785 O O . PRO A 1 96 ? -20.701 -11.367 -5.542 1.00 62.72 96 PRO A O 1
ATOM 789 N N . GLU A 1 97 ? -21.359 -11.304 -7.711 1.00 66.89 97 GLU A N 1
ATOM 790 C CA . GLU A 1 97 ? -20.024 -11.335 -8.290 1.00 66.55 97 GLU A CA 1
ATOM 791 C C . GLU A 1 97 ? -19.774 -9.988 -8.969 1.00 61.29 97 GLU A C 1
ATOM 792 O O . GLU A 1 97 ? -20.538 -9.576 -9.852 1.00 60.96 97 GLU A O 1
ATOM 798 N N . GLY A 1 98 ? -18.722 -9.302 -8.525 1.00 57.23 98 GLY A N 1
ATOM 799 C CA . GLY A 1 98 ? -18.320 -8.008 -9.077 1.00 53.41 98 GLY A CA 1
ATOM 800 C C . GLY A 1 98 ? -17.870 -7.026 -8.012 1.00 51.33 98 GLY A C 1
ATOM 801 O O . GLY A 1 98 ? -17.712 -7.394 -6.840 1.00 49.67 98 GLY A O 1
ATOM 802 N N . ASP A 1 99 ? -17.660 -5.775 -8.426 1.00 49.05 99 ASP A N 1
ATOM 803 C CA . ASP A 1 99 ? -17.303 -4.684 -7.512 1.00 48.70 99 ASP A CA 1
ATOM 804 C C . ASP A 1 99 ? -18.433 -4.401 -6.518 1.00 47.33 99 ASP A C 1
ATOM 805 O O . ASP A 1 99 ? -19.611 -4.538 -6.851 1.00 44.05 99 ASP A O 1
ATOM 810 N N . LYS A 1 100 ? -18.055 -4.016 -5.301 1.00 46.75 100 LYS A N 1
ATOM 811 C CA . LYS A 1 100 ? -19.007 -3.721 -4.231 1.00 47.92 100 LYS A CA 1
ATOM 812 C C . LYS A 1 100 ? -18.622 -2.423 -3.550 1.00 46.82 100 LYS A C 1
ATOM 813 O O . LYS A 1 100 ? -17.438 -2.184 -3.294 1.00 47.13 100 LYS A O 1
ATOM 819 N N . TRP A 1 101 ? -19.616 -1.589 -3.257 1.00 43.72 101 TRP A N 1
ATOM 820 C CA . TRP A 1 101 ? -19.405 -0.467 -2.358 1.00 43.02 101 TRP A CA 1
ATOM 821 C C . TRP A 1 101 ? -19.810 -0.890 -0.952 1.00 43.86 101 TRP A C 1
ATOM 822 O O . TRP A 1 101 ? -20.977 -1.214 -0.700 1.00 43.64 101 TRP A O 1
ATOM 833 N N . THR A 1 102 ? -18.828 -0.898 -0.053 1.00 44.98 102 THR A N 1
ATOM 834 C CA . THR A 1 102 ? -19.042 -1.221 1.357 1.00 46.70 102 THR A CA 1
ATOM 835 C C . THR A 1 102 ? -18.685 0.009 2.202 1.00 49.13 102 THR A C 1
ATOM 836 O O . THR A 1 102 ? -17.502 0.289 2.407 1.00 53.55 102 THR A O 1
ATOM 840 N N . PRO A 1 103 ? -19.706 0.756 2.678 1.00 48.49 103 PRO A N 1
ATOM 841 C CA . PRO A 1 103 ? -19.465 1.956 3.493 1.00 49.92 103 PRO A CA 1
ATOM 842 C C . PRO A 1 103 ? -18.698 1.657 4.783 1.00 51.60 103 PRO A C 1
ATOM 843 O O . PRO A 1 103 ? -18.788 0.542 5.313 1.00 49.43 103 PRO A O 1
ATOM 847 N N . ALA A 1 104 ? -17.969 2.662 5.270 1.00 54.55 104 ALA A N 1
ATOM 848 C CA . ALA A 1 104 ? -17.101 2.559 6.455 1.00 57.23 104 ALA A CA 1
ATOM 849 C C . ALA A 1 104 ? -17.764 1.944 7.694 1.00 60.54 104 ALA A C 1
ATOM 850 O O . ALA A 1 104 ? -17.141 1.146 8.401 1.00 62.71 104 ALA A O 1
ATOM 852 N N . TRP A 1 105 ? -19.025 2.301 7.931 1.00 61.32 105 TRP A N 1
ATOM 853 C CA . TRP A 1 105 ? -19.744 1.929 9.158 1.00 61.83 105 TRP A CA 1
ATOM 854 C C . TRP A 1 105 ? -20.163 0.459 9.290 1.00 63.02 105 TRP A C 1
ATOM 855 O O . TRP A 1 105 ? -20.617 0.043 10.362 1.00 64.98 105 TRP A O 1
ATOM 866 N N . TYR A 1 106 ? -20.011 -0.324 8.220 1.00 63.25 106 TYR A N 1
ATOM 867 C CA . TYR A 1 106 ? -20.326 -1.756 8.262 1.00 65.63 106 TYR A CA 1
ATOM 868 C C . TYR A 1 106 ? -19.230 -2.552 8.973 1.00 69.79 106 TYR A C 1
ATOM 869 O O . TYR A 1 106 ? -18.124 -2.724 8.443 1.00 69.11 106 TYR A O 1
ATOM 878 N N . ARG A 1 107 ? -19.548 -3.025 10.178 1.00 73.00 107 ARG A N 1
ATOM 879 C CA . ARG A 1 107 ? -18.626 -3.847 10.971 1.00 77.80 107 ARG A CA 1
ATOM 880 C C . ARG A 1 107 ? -18.469 -5.234 10.352 1.00 77.96 107 ARG A C 1
ATOM 881 O O . ARG A 1 107 ? -17.393 -5.835 10.412 1.00 79.25 107 ARG A O 1
ATOM 889 N N . THR A 1 108 ? -19.557 -5.715 9.754 1.00 78.50 108 THR A N 1
ATOM 890 C CA . THR A 1 108 ? -19.587 -6.960 8.994 1.00 76.30 108 THR A CA 1
ATOM 891 C C . THR A 1 108 ? -20.083 -6.698 7.566 1.00 75.43 108 THR A C 1
ATOM 892 O O . THR A 1 108 ? -20.772 -5.703 7.311 1.00 76.14 108 THR A O 1
ATOM 896 N N . GLU A 1 109 ? -19.715 -7.592 6.649 1.00 73.53 109 GLU A N 1
ATOM 897 C CA . GLU A 1 109 ? -20.162 -7.565 5.254 1.00 70.53 109 GLU A CA 1
ATOM 898 C C . GLU A 1 109 ? -21.699 -7.647 5.142 1.00 66.81 109 GLU A C 1
ATOM 899 O O . GLU A 1 109 ? -22.293 -8.597 5.656 1.00 67.62 109 GLU A O 1
ATOM 905 N N . PRO A 1 110 ? -22.342 -6.649 4.484 1.00 62.72 110 PRO A N 1
ATOM 906 C CA . PRO A 1 110 ? -23.798 -6.706 4.240 1.00 58.12 110 PRO A CA 1
ATOM 907 C C . PRO A 1 110 ? -24.212 -7.885 3.361 1.00 55.02 110 PRO A C 1
ATOM 908 O O . PRO A 1 110 ? -23.426 -8.347 2.530 1.00 55.09 110 PRO A O 1
ATOM 912 N N . ARG A 1 111 ? -25.441 -8.355 3.552 1.00 52.65 111 ARG A N 1
ATOM 913 C CA . ARG A 1 111 ? -25.913 -9.596 2.938 1.00 51.44 111 ARG A CA 1
ATOM 914 C C . ARG A 1 111 ? -26.766 -9.376 1.684 1.00 50.07 111 ARG A C 1
ATOM 915 O O . ARG A 1 111 ? -26.780 -10.226 0.779 1.00 50.38 111 ARG A O 1
ATOM 923 N N . GLU A 1 112 ? -27.475 -8.246 1.647 1.00 48.82 112 GLU A N 1
ATOM 924 C CA . GLU A 1 112 ? -28.375 -7.890 0.545 1.00 46.32 112 GLU A CA 1
ATOM 925 C C . GLU A 1 112 ? -27.794 -6.749 -0.283 1.00 43.66 112 GLU A C 1
ATOM 926 O O . GLU A 1 112 ? -27.406 -5.714 0.259 1.00 42.48 112 GLU A O 1
ATOM 932 N N . TRP A 1 113 ? -27.760 -6.949 -1.596 1.00 41.37 113 TRP A N 1
ATOM 933 C CA . TRP A 1 113 ? -27.176 -5.995 -2.530 1.00 40.67 113 TRP A CA 1
ATOM 934 C C . TRP A 1 113 ? -28.128 -5.723 -3.676 1.00 39.22 113 TRP A C 1
ATOM 935 O O . TRP A 1 113 ? -28.995 -6.547 -3.978 1.00 40.06 113 TRP A O 1
ATOM 946 N N . VAL A 1 114 ? -27.957 -4.555 -4.296 1.00 37.23 114 VAL A N 1
ATOM 947 C CA . VAL A 1 114 ? -28.586 -4.221 -5.578 1.00 37.44 114 VAL A CA 1
ATOM 948 C C . VAL A 1 114 ? -27.507 -3.733 -6.553 1.00 37.40 114 VAL A C 1
ATOM 949 O O . VAL A 1 114 ? -26.635 -2.937 -6.187 1.00 37.64 114 VAL A O 1
ATOM 953 N N . GLU A 1 115 ? -27.576 -4.219 -7.790 1.00 37.85 115 GLU A N 1
ATOM 954 C CA . GLU A 1 115 ? -26.635 -3.842 -8.838 1.00 39.13 115 GLU A CA 1
ATOM 955 C C . GLU A 1 115 ? -26.885 -2.417 -9.339 1.00 38.15 115 GLU A C 1
ATOM 956 O O . GLU A 1 115 ? -27.975 -2.100 -9.825 1.00 38.56 115 GLU A O 1
ATOM 962 N N . GLY A 1 116 ? -25.873 -1.564 -9.188 1.00 36.67 116 GLY A N 1
ATOM 963 C CA . GLY A 1 116 ? -25.888 -0.225 -9.759 1.00 37.30 116 GLY A CA 1
ATOM 964 C C . GLY A 1 116 ? -24.898 -0.078 -10.901 1.00 37.14 116 GLY A C 1
ATOM 965 O O . GLY A 1 116 ? -24.282 -1.058 -11.333 1.00 36.45 116 GLY A O 1
ATOM 966 N N . VAL A 1 117 ? -24.767 1.147 -11.404 1.00 37.12 117 VAL A N 1
ATOM 967 C CA . VAL A 1 117 ? -23.759 1.476 -12.419 1.00 37.63 117 VAL A CA 1
ATOM 968 C C . VAL A 1 117 ? -22.892 2.634 -11.913 1.00 36.93 117 VAL A C 1
ATOM 969 O O . VAL A 1 117 ? -23.413 3.647 -11.431 1.00 34.77 117 VAL A O 1
ATOM 973 N N . ASP A 1 118 ? -21.573 2.464 -12.006 1.00 36.22 118 ASP A N 1
ATOM 974 C CA . ASP A 1 118 ? -20.613 3.555 -11.788 1.00 34.61 118 ASP A CA 1
ATOM 975 C C . ASP A 1 118 ? -20.714 4.483 -12.992 1.00 35.25 118 ASP A C 1
ATOM 976 O O . ASP A 1 118 ? -20.387 4.085 -14.116 1.00 33.61 118 ASP A O 1
ATOM 981 N N . LEU A 1 119 ? -21.170 5.714 -12.766 1.00 33.21 119 LEU A N 1
ATOM 982 C CA . LEU A 1 119 ? -21.424 6.638 -13.879 1.00 33.37 119 LEU A CA 1
ATOM 983 C C . LEU A 1 119 ? -20.153 7.247 -14.493 1.00 34.17 119 LEU A C 1
ATOM 984 O O . LEU A 1 119 ? -20.214 7.867 -15.561 1.00 34.68 119 LEU A O 1
ATOM 989 N N . THR A 1 120 ? -19.014 7.065 -13.825 1.00 34.00 120 THR A N 1
ATOM 990 C CA . THR A 1 120 ? -17.713 7.461 -14.382 1.00 35.01 120 THR A CA 1
ATOM 991 C C . THR A 1 120 ? -17.192 6.374 -15.326 1.00 35.80 120 THR A C 1
ATOM 992 O O . THR A 1 120 ? -16.917 6.637 -16.498 1.00 35.37 120 THR A O 1
ATOM 996 N N . THR A 1 121 ? -17.084 5.154 -14.807 1.00 36.19 121 THR A N 1
ATOM 997 C CA . THR A 1 121 ? -16.433 4.065 -15.523 1.00 38.44 121 THR A CA 1
ATOM 998 C C . THR A 1 121 ? -17.393 3.249 -16.396 1.00 39.14 121 THR A C 1
ATOM 999 O O . THR A 1 121 ? -16.947 2.494 -17.264 1.00 37.39 121 THR A O 1
ATOM 1003 N N . ARG A 1 122 ? -18.698 3.419 -16.164 1.00 39.77 122 ARG A N 1
ATOM 1004 C CA . ARG A 1 122 ? -19.775 2.609 -16.792 1.00 42.81 122 ARG A CA 1
ATOM 1005 C C . ARG A 1 122 ? -19.715 1.103 -16.438 1.00 41.87 122 ARG A C 1
ATOM 1006 O O . ARG A 1 122 ? -20.344 0.275 -17.099 1.00 43.81 122 ARG A O 1
ATOM 1014 N N . GLU A 1 123 ? -18.961 0.769 -15.392 1.00 41.24 123 GLU A N 1
ATOM 1015 C CA . GLU A 1 123 ? -18.853 -0.590 -14.877 1.00 42.20 123 GLU A CA 1
ATOM 1016 C C . GLU A 1 123 ? -19.938 -0.853 -13.828 1.00 42.91 123 GLU A C 1
ATOM 1017 O O . GLU A 1 123 ? -20.321 0.072 -13.097 1.00 42.76 123 GLU A O 1
ATOM 1023 N N . PRO A 1 124 ? -20.428 -2.112 -13.737 1.00 42.16 124 PRO A N 1
ATOM 1024 C CA . PRO A 1 124 ? -21.348 -2.457 -12.647 1.00 41.34 124 PRO A CA 1
ATOM 1025 C C . PRO A 1 124 ? -20.679 -2.362 -11.269 1.00 42.72 124 PRO A C 1
ATOM 1026 O O . PRO A 1 124 ? -19.480 -2.652 -11.130 1.00 43.30 124 PRO A O 1
ATOM 1030 N N . VAL A 1 125 ? -21.451 -1.921 -10.278 1.00 39.97 125 VAL A N 1
ATOM 1031 C CA . VAL A 1 125 ? -21.031 -1.921 -8.872 1.00 41.24 125 VAL A CA 1
ATOM 1032 C C . VAL A 1 125 ? -22.241 -2.262 -7.991 1.00 42.13 125 VAL A C 1
ATOM 1033 O O . VAL A 1 125 ? -23.336 -1.725 -8.195 1.00 42.72 125 VAL A O 1
ATOM 1037 N N . TYR A 1 126 ? -22.041 -3.177 -7.042 1.00 41.90 126 TYR A N 1
ATOM 1038 C CA . TYR A 1 126 ? -23.097 -3.562 -6.103 1.00 41.76 126 TYR A CA 1
ATOM 1039 C C . TYR A 1 126 ? -23.166 -2.632 -4.903 1.00 40.40 126 TYR A C 1
ATOM 1040 O O . TYR A 1 126 ? -22.146 -2.252 -4.324 1.00 40.63 126 TYR A O 1
ATOM 1049 N N . VAL A 1 127 ? -24.393 -2.263 -4.554 1.00 39.10 127 VAL A N 1
ATOM 1050 C CA . VAL A 1 127 ? -24.666 -1.310 -3.485 1.00 38.57 127 VAL A CA 1
ATOM 1051 C C . VAL A 1 127 ? -25.541 -2.039 -2.465 1.00 37.60 127 VAL A C 1
ATOM 1052 O O . VAL A 1 127 ? -26.434 -2.793 -2.869 1.00 38.92 127 VAL A O 1
ATOM 1056 N N . PRO A 1 128 ? -25.285 -1.839 -1.151 1.00 36.26 128 PRO A N 1
ATOM 1057 C CA . PRO A 1 128 ? -26.130 -2.492 -0.138 1.00 36.84 128 PRO A CA 1
ATOM 1058 C C . PRO A 1 128 ? -27.580 -2.066 -0.287 1.00 36.17 128 PRO A C 1
ATOM 1059 O O . PRO A 1 128 ? -27.846 -0.917 -0.668 1.00 36.67 128 PRO A O 1
ATOM 1063 N N . ALA A 1 129 ? -28.499 -2.989 -0.008 1.00 35.28 129 ALA A N 1
ATOM 1064 C CA . ALA A 1 129 ? -29.938 -2.704 -0.055 1.00 35.29 129 ALA A CA 1
ATOM 1065 C C . ALA A 1 129 ? -30.331 -1.517 0.829 1.00 33.16 129 ALA A C 1
ATOM 1066 O O . ALA A 1 129 ? -31.203 -0.737 0.445 1.00 33.29 129 ALA A O 1
ATOM 1068 N N . ASN A 1 130 ? -29.656 -1.365 1.974 1.00 32.74 130 ASN A N 1
ATOM 1069 C CA . ASN A 1 130 ? -29.900 -0.255 2.925 1.00 33.74 130 ASN A CA 1
ATOM 1070 C C . ASN A 1 130 ? -29.500 1.108 2.349 1.00 35.64 130 ASN A C 1
ATOM 1071 O O . ASN A 1 130 ? -29.917 2.153 2.860 1.00 37.48 130 ASN A O 1
ATOM 1076 N N . GLU A 1 131 ? -28.683 1.083 1.297 1.00 35.46 131 GLU A N 1
ATOM 1077 C CA . GLU A 1 131 ? -28.272 2.287 0.591 1.00 36.46 131 GLU A CA 1
ATOM 1078 C C . GLU A 1 131 ? -29.102 2.529 -0.671 1.00 35.91 131 GLU A C 1
ATOM 1079 O O . GLU A 1 131 ? -28.822 3.454 -1.436 1.00 35.52 131 GLU A O 1
ATOM 1085 N N . VAL A 1 132 ? -30.124 1.703 -0.882 1.00 32.66 132 VAL A N 1
ATOM 1086 C CA . VAL A 1 132 ? -30.978 1.833 -2.052 1.00 32.66 132 VAL A CA 1
ATOM 1087 C C . VAL A 1 132 ? -32.431 2.053 -1.618 1.00 33.19 132 VAL A C 1
ATOM 1088 O O . VAL A 1 132 ? -33.079 3.026 -2.032 1.00 32.24 132 VAL A O 1
ATOM 1092 N N . PHE A 1 133 ? -32.923 1.147 -0.772 1.00 32.48 133 PHE A N 1
ATOM 1093 C CA . PHE A 1 133 ? -34.331 1.094 -0.418 1.00 32.38 133 PHE A CA 1
ATOM 1094 C C . PHE A 1 133 ? -34.678 1.950 0.788 1.00 31.54 133 PHE A C 1
ATOM 1095 O O . PHE A 1 133 ? -33.792 2.381 1.536 1.00 31.73 133 PHE A O 1
ATOM 1103 N N . HIS A 1 134 ? -35.978 2.198 0.948 1.00 30.98 134 HIS A N 1
ATOM 1104 C CA . HIS A 1 134 ? -36.544 2.853 2.121 1.00 30.81 134 HIS A CA 1
ATOM 1105 C C . HIS A 1 134 ? -38.012 2.437 2.256 1.00 31.38 134 HIS A C 1
ATOM 1106 O O . HIS A 1 134 ? -38.771 2.607 1.305 1.00 31.80 134 HIS A O 1
ATOM 1113 N N . PRO A 1 135 ? -38.413 1.890 3.428 1.00 31.45 135 PRO A N 1
ATOM 1114 C CA . PRO A 1 135 ? -37.566 1.651 4.607 1.00 32.50 135 PRO A CA 1
ATOM 1115 C C . PRO A 1 135 ? -36.848 0.300 4.583 1.00 34.64 135 PRO A C 1
ATOM 1116 O O . PRO A 1 135 ? -37.426 -0.705 4.156 1.00 34.90 135 PRO A O 1
ATOM 1120 N N . TRP A 1 136 ? -35.591 0.297 5.026 1.00 33.93 136 TRP A N 1
ATOM 1121 C CA . TRP A 1 136 ? -34.835 -0.928 5.242 1.00 35.36 136 TRP A CA 1
ATOM 1122 C C . TRP A 1 136 ? -34.291 -0.893 6.670 1.00 37.65 136 TRP A C 1
ATOM 1123 O O . TRP A 1 136 ? -33.590 0.056 7.057 1.00 37.80 136 TRP A O 1
ATOM 1134 N N . LEU A 1 137 ? -34.615 -1.926 7.449 1.00 39.45 137 LEU A N 1
ATOM 1135 C CA . LEU A 1 137 ? -34.401 -1.882 8.906 1.00 42.29 137 LEU A CA 1
ATOM 1136 C C . LEU A 1 137 ? -33.244 -2.703 9.487 1.00 44.54 137 LEU A C 1
ATOM 1137 O O . LEU A 1 137 ? -32.855 -2.481 10.639 1.00 47.23 137 LEU A O 1
ATOM 1142 N N . GLY A 1 138 ? -32.703 -3.636 8.706 1.00 45.11 138 GLY A N 1
ATOM 1143 C CA . GLY A 1 138 ? -31.655 -4.552 9.188 1.00 51.65 138 GLY A CA 1
ATOM 1144 C C . GLY A 1 138 ? -30.346 -3.982 9.739 1.00 52.92 138 GLY A C 1
ATOM 1145 O O . GLY A 1 138 ? -29.797 -4.518 10.704 1.00 55.06 138 GLY A O 1
ATOM 1146 N N . ASP A 1 139 ? -29.864 -2.884 9.156 1.00 52.52 139 ASP A N 1
ATOM 1147 C CA . ASP A 1 139 ? -28.443 -2.500 9.274 1.00 51.50 139 ASP A CA 1
ATOM 1148 C C . ASP A 1 139 ? -28.045 -1.469 10.346 1.00 51.02 139 ASP A C 1
ATOM 1149 O O . ASP A 1 139 ? -28.885 -0.987 11.115 1.00 50.15 139 ASP A O 1
ATOM 1154 N N . ALA A 1 140 ? -26.743 -1.160 10.370 1.00 52.45 140 ALA A N 1
ATOM 1155 C CA . ALA A 1 140 ? -26.104 -0.259 11.340 1.00 53.06 140 ALA A CA 1
ATOM 1156 C C . ALA A 1 140 ? -26.704 1.151 11.374 1.00 52.54 140 ALA A C 1
ATOM 1157 O O . ALA A 1 140 ? -26.876 1.732 12.451 1.00 54.59 140 ALA A O 1
ATOM 1159 N N . LEU A 1 141 ? -27.016 1.691 10.199 1.00 48.66 141 LEU A N 1
ATOM 1160 C CA . LEU A 1 141 ? -27.619 3.018 10.089 1.00 46.32 141 LEU A CA 1
ATOM 1161 C C . LEU A 1 141 ? -29.001 2.945 9.437 1.00 43.63 141 LEU A C 1
ATOM 1162 O O . LEU A 1 141 ? -29.261 2.005 8.676 1.00 43.04 141 LEU A O 1
ATOM 1167 N N . PRO A 1 142 ? -29.900 3.912 9.753 1.00 41.44 142 PRO A N 1
ATOM 1168 C CA . PRO A 1 142 ? -31.200 3.921 9.076 1.00 40.34 142 PRO A CA 1
ATOM 1169 C C . PRO A 1 142 ? -31.086 4.213 7.581 1.00 38.09 142 PRO A C 1
ATOM 1170 O O . PRO A 1 142 ? -30.188 4.946 7.146 1.00 37.29 142 PRO A O 1
ATOM 1174 N N . SER A 1 143 ? -31.994 3.613 6.817 1.00 36.66 143 SER A N 1
ATOM 1175 C CA . SER A 1 143 ? -32.186 3.912 5.399 1.00 34.05 143 SER A CA 1
ATOM 1176 C C . SER A 1 143 ? -32.764 5.324 5.272 1.00 32.40 143 SER A C 1
ATOM 1177 O O . SER A 1 143 ? -33.243 5.897 6.260 1.00 31.35 143 SER A O 1
ATOM 1180 N N . HIS A 1 144 ? -32.698 5.891 4.069 1.00 31.37 144 HIS A N 1
ATOM 1181 C CA . HIS A 1 144 ? -33.224 7.246 3.805 1.00 30.82 144 HIS A CA 1
ATOM 1182 C C . HIS A 1 144 ? -33.430 7.464 2.299 1.00 29.39 144 HIS A C 1
ATOM 1183 O O . HIS A 1 144 ? -33.229 6.538 1.509 1.00 31.36 144 HIS A O 1
ATOM 1190 N N . THR A 1 145 ? -33.844 8.668 1.910 1.00 28.61 145 THR A N 1
ATOM 1191 C CA . THR A 1 145 ? -34.228 8.944 0.510 1.00 29.94 145 THR A CA 1
ATOM 1192 C C . THR A 1 145 ? -33.333 9.979 -0.215 1.00 30.57 145 THR A C 1
ATOM 1193 O O . THR A 1 145 ? -33.681 10.451 -1.312 1.00 30.15 145 THR A O 1
ATOM 1197 N N . ASN A 1 146 ? -32.191 10.331 0.382 1.00 29.59 146 ASN A N 1
ATOM 1198 C CA . ASN A 1 146 ? -31.254 11.238 -0.275 1.00 30.06 146 ASN A CA 1
ATOM 1199 C C . ASN A 1 146 ? -30.767 10.633 -1.583 1.00 28.84 146 ASN A C 1
ATOM 1200 O O . ASN A 1 146 ? -30.234 9.523 -1.605 1.00 28.63 146 ASN A O 1
ATOM 1205 N N . GLY A 1 147 ? -30.982 11.371 -2.668 1.00 27.79 147 GLY A N 1
ATOM 1206 C CA . GLY A 1 147 ? -30.614 10.922 -4.000 1.00 26.30 147 GLY A CA 1
ATOM 1207 C C . GLY A 1 147 ? -31.689 10.162 -4.742 1.00 26.66 147 GLY A C 1
ATOM 1208 O O . GLY A 1 147 ? -31.467 9.740 -5.881 1.00 26.65 147 GLY A O 1
ATOM 1209 N N . LEU A 1 148 ? -32.838 9.958 -4.097 1.00 26.41 148 LEU A N 1
ATOM 1210 C CA . LEU A 1 148 ? -33.983 9.314 -4.731 1.00 26.86 148 LEU A CA 1
ATOM 1211 C C . LEU A 1 148 ? -34.755 10.319 -5.573 1.00 26.99 148 LEU A C 1
ATOM 1212 O O . LEU A 1 148 ? -35.114 11.391 -5.088 1.00 29.71 148 LEU A O 1
ATOM 1217 N N . SER A 1 149 ? -35.006 9.975 -6.835 1.00 26.92 149 SER A N 1
ATOM 1218 C CA . SER A 1 149 ? -35.747 10.852 -7.745 1.00 28.32 149 SER A CA 1
ATOM 1219 C C . SER A 1 149 ? -36.477 10.090 -8.838 1.00 27.53 149 SER A C 1
ATOM 1220 O O . SER A 1 149 ? -36.005 9.068 -9.320 1.00 25.77 149 SER A O 1
ATOM 1223 N N . ALA A 1 150 ? -37.625 10.633 -9.226 1.00 28.80 150 ALA A N 1
ATOM 1224 C CA . ALA A 1 150 ? -38.402 10.158 -10.360 1.00 28.59 150 ALA A CA 1
ATOM 1225 C C . ALA A 1 150 ? -38.336 11.199 -11.478 1.00 29.81 150 ALA A C 1
ATOM 1226 O O . ALA A 1 150 ? -38.018 12.368 -11.232 1.00 29.65 150 ALA A O 1
ATOM 1228 N N . GLY A 1 151 ? -38.601 10.760 -12.707 1.00 29.81 151 GLY A N 1
ATOM 1229 C CA . GLY A 1 151 ? -38.753 11.658 -13.848 1.00 29.30 151 GLY A CA 1
ATOM 1230 C C . GLY A 1 151 ? -39.521 11.008 -14.982 1.00 30.89 151 GLY A C 1
ATOM 1231 O O . GLY A 1 151 ? -39.900 9.840 -14.894 1.00 30.33 151 GLY A O 1
ATOM 1232 N N . ARG A 1 152 ? -39.756 11.763 -16.052 1.00 31.04 152 ARG A N 1
ATOM 1233 C CA . ARG A 1 152 ? -40.310 11.186 -17.276 1.00 32.45 152 ARG A CA 1
ATOM 1234 C C . ARG A 1 152 ? -39.241 10.367 -18.000 1.00 33.96 152 ARG A C 1
ATOM 1235 O O . ARG A 1 152 ? -39.559 9.403 -18.698 1.00 34.45 152 ARG A O 1
ATOM 1243 N N . LEU A 1 153 ? -37.978 10.761 -17.818 1.00 33.42 153 LEU A N 1
ATOM 1244 C CA . LEU A 1 153 ? -36.834 10.050 -18.371 1.00 33.57 153 LEU A CA 1
ATOM 1245 C C . LEU A 1 153 ? -35.827 9.804 -17.278 1.00 34.39 153 LEU A C 1
ATOM 1246 O O . LEU A 1 153 ? -35.778 10.547 -16.292 1.00 33.05 153 LEU A O 1
ATOM 1251 N N . ARG A 1 154 ? -35.009 8.771 -17.462 1.00 36.22 154 ARG A N 1
ATOM 1252 C CA . ARG A 1 154 ? -33.989 8.429 -16.483 1.00 37.34 154 ARG A CA 1
ATOM 1253 C C . ARG A 1 154 ? -33.007 9.589 -16.261 1.00 35.30 154 ARG A C 1
ATOM 1254 O O . ARG A 1 154 ? -32.603 9.830 -15.122 1.00 33.77 154 ARG A O 1
ATOM 1262 N N . GLU A 1 155 ? -32.693 10.339 -17.328 1.00 33.70 155 GLU A N 1
ATOM 1263 C CA . GLU A 1 155 ? -31.805 11.513 -17.241 1.00 33.36 155 GLU A CA 1
ATOM 1264 C C . GLU A 1 155 ? -32.353 12.590 -16.304 1.00 32.80 155 GLU A C 1
ATOM 1265 O O . GLU A 1 155 ? -31.593 13.148 -15.514 1.00 31.66 155 GLU A O 1
ATOM 1271 N N . GLU A 1 156 ? -33.660 12.857 -16.395 1.00 30.52 156 GLU A N 1
ATOM 1272 C CA . GLU A 1 156 ? -34.351 13.793 -15.487 1.00 30.00 156 GLU A CA 1
ATOM 1273 C C . GLU A 1 156 ? -34.131 13.410 -14.031 1.00 27.86 156 GLU A C 1
ATOM 1274 O O . GLU A 1 156 ? -33.779 14.253 -13.213 1.00 29.44 156 GLU A O 1
ATOM 1280 N N . ALA A 1 157 ? -34.357 12.131 -13.727 1.00 28.35 157 ALA A N 1
ATOM 1281 C CA . ALA A 1 157 ? -34.211 11.574 -12.380 1.00 26.91 157 ALA A CA 1
ATOM 1282 C C . ALA A 1 157 ? -32.751 11.585 -11.912 1.00 26.60 157 ALA A C 1
ATOM 1283 O O . ALA A 1 157 ? -32.475 11.925 -10.760 1.00 25.86 157 ALA A O 1
ATOM 1285 N N . VAL A 1 158 ? -31.821 11.226 -12.800 1.00 25.64 158 VAL A N 1
ATOM 1286 C CA . VAL A 1 158 ? -30.381 11.281 -12.476 1.00 27.01 158 VAL A CA 1
ATOM 1287 C C . VAL A 1 158 ? -29.928 12.698 -12.121 1.00 27.36 158 VAL A C 1
ATOM 1288 O O . VAL A 1 158 ? -29.295 12.900 -11.077 1.00 30.42 158 VAL A O 1
ATOM 1292 N N . ILE A 1 159 ? -30.281 13.669 -12.961 1.00 27.81 159 ILE A N 1
ATOM 1293 C CA . ILE A 1 159 ? -29.966 15.087 -12.704 1.00 27.64 159 ILE A CA 1
ATOM 1294 C C . ILE A 1 159 ? -30.518 15.527 -11.337 1.00 27.61 159 ILE A C 1
ATOM 1295 O O . ILE A 1 159 ? -29.773 16.076 -10.523 1.00 27.23 159 ILE A O 1
ATOM 1300 N N . GLN A 1 160 ? -31.810 15.272 -11.108 1.00 27.29 160 GLN A N 1
ATOM 1301 C CA . GLN A 1 160 ? -32.485 15.648 -9.864 1.00 29.05 160 GLN A CA 1
ATOM 1302 C C . GLN A 1 160 ? -31.837 14.993 -8.634 1.00 28.49 160 GLN A C 1
ATOM 1303 O O . GLN A 1 160 ? -31.540 15.682 -7.651 1.00 28.84 160 GLN A O 1
ATOM 1309 N N . GLY A 1 161 ? -31.628 13.676 -8.700 1.00 27.43 161 GLY A N 1
ATOM 1310 C CA . GLY A 1 161 ? -30.991 12.916 -7.614 1.00 27.68 161 GLY A CA 1
ATOM 1311 C C . GLY A 1 161 ? -29.581 13.363 -7.271 1.00 27.33 161 GLY A C 1
ATOM 1312 O O . GLY A 1 161 ? -29.223 13.442 -6.095 1.00 27.50 161 GLY A O 1
ATOM 1313 N N . LEU A 1 162 ? -28.792 13.663 -8.307 1.00 27.25 162 LEU A N 1
ATOM 1314 C CA . LEU A 1 162 ? -27.398 14.100 -8.144 1.00 26.97 162 LEU A CA 1
ATOM 1315 C C . LEU A 1 162 ? -27.303 15.501 -7.544 1.00 25.68 162 LEU A C 1
ATOM 1316 O O . LEU A 1 162 ? -26.519 15.725 -6.621 1.00 25.48 162 LEU A O 1
ATOM 1321 N N . LEU A 1 163 ? -28.107 16.428 -8.066 1.00 25.04 163 LEU A N 1
ATOM 1322 C CA . LEU A 1 163 ? -28.223 17.767 -7.497 1.00 26.25 163 LEU A CA 1
ATOM 1323 C C . LEU A 1 163 ? -28.627 17.742 -6.025 1.00 27.74 163 LEU A C 1
ATOM 1324 O O . LEU A 1 163 ? -28.061 18.485 -5.224 1.00 29.65 163 LEU A O 1
ATOM 1329 N N . GLU A 1 164 ? -29.580 16.873 -5.669 1.00 28.23 164 GLU A N 1
ATOM 1330 C CA . GLU A 1 164 ? -29.971 16.682 -4.269 1.00 28.13 164 GLU A CA 1
ATOM 1331 C C . GLU A 1 164 ? -28.794 16.244 -3.382 1.00 26.56 164 GLU A C 1
ATOM 1332 O O . GLU A 1 164 ? -28.618 16.767 -2.275 1.00 26.51 164 GLU A O 1
ATOM 1338 N N . VAL A 1 165 ? -28.002 15.294 -3.871 1.00 26.84 165 VAL A N 1
ATOM 1339 C CA . VAL A 1 165 ? -26.808 14.816 -3.149 1.00 27.59 165 VAL A CA 1
ATOM 1340 C C . VAL A 1 165 ? -25.789 15.956 -2.927 1.00 27.20 165 VAL A C 1
ATOM 1341 O O . VAL A 1 165 ? -25.236 16.090 -1.829 1.00 27.72 165 VAL A O 1
ATOM 1345 N N . VAL A 1 166 ? -25.565 16.780 -3.953 1.00 26.50 166 VAL A N 1
ATOM 1346 C CA . VAL A 1 166 ? -24.677 17.954 -3.845 1.00 27.24 166 VAL A CA 1
ATOM 1347 C C . VAL A 1 166 ? -25.234 18.945 -2.819 1.00 27.87 166 VAL A C 1
ATOM 1348 O O . VAL A 1 166 ? -24.495 19.452 -1.972 1.00 26.37 166 VAL A O 1
ATOM 1352 N N . GLU A 1 167 ? -26.543 19.178 -2.889 1.00 27.00 167 GLU A N 1
ATOM 1353 C CA . GLU A 1 167 ? -27.255 20.068 -1.977 1.00 28.22 167 GLU A CA 1
ATOM 1354 C C . GLU A 1 167 ? -27.044 19.679 -0.507 1.00 28.29 167 GLU A C 1
ATOM 1355 O O . GLU A 1 167 ? -26.681 20.525 0.324 1.00 28.25 167 GLU A O 1
ATOM 1361 N N . ARG A 1 168 ? -27.249 18.402 -0.200 1.00 28.49 168 ARG A N 1
ATOM 1362 C CA . ARG A 1 168 ? -27.088 17.913 1.173 1.00 30.61 168 ARG A CA 1
ATOM 1363 C C . ARG A 1 168 ? -25.622 17.823 1.598 1.00 29.73 168 ARG A C 1
ATOM 1364 O O . ARG A 1 168 ? -25.321 17.938 2.782 1.00 29.27 168 ARG A O 1
ATOM 1372 N N . ASP A 1 169 ? -24.720 17.629 0.631 1.00 30.22 169 ASP A N 1
ATOM 1373 C CA . ASP A 1 169 ? -23.272 17.693 0.892 1.00 30.01 169 ASP A CA 1
ATOM 1374 C C . ASP A 1 169 ? -22.868 19.091 1.373 1.00 30.71 169 ASP A C 1
ATOM 1375 O O . ASP A 1 169 ? -22.165 19.210 2.389 1.00 30.95 169 ASP A O 1
ATOM 1380 N N . SER A 1 170 ? -23.322 20.126 0.654 1.00 29.92 170 SER A N 1
ATOM 1381 C CA . SER A 1 170 ? -23.106 21.530 1.037 1.00 31.12 170 SER A CA 1
ATOM 1382 C C . SER A 1 170 ? -23.686 21.856 2.410 1.00 31.01 170 SER A C 1
ATOM 1383 O O . SER A 1 170 ? -22.996 22.426 3.253 1.00 31.09 170 SER A O 1
ATOM 1386 N N . TRP A 1 171 ? -24.953 21.490 2.620 1.00 30.79 171 TRP A N 1
ATOM 1387 C CA . TRP A 1 171 ? -25.631 21.694 3.895 1.00 30.73 171 TRP A CA 1
ATOM 1388 C C . TRP A 1 171 ? -24.908 20.961 5.038 1.00 31.40 171 TRP A C 1
ATOM 1389 O O . TRP A 1 171 ? -24.717 21.538 6.111 1.00 30.58 171 TRP A O 1
ATOM 1400 N N . SER A 1 172 ? -24.480 19.721 4.784 1.00 31.48 172 SER A N 1
ATOM 1401 C CA . SER A 1 172 ? -23.722 18.927 5.762 1.00 33.00 172 SER A CA 1
ATOM 1402 C C . SER A 1 172 ? -22.381 19.563 6.150 1.00 33.27 172 SER A C 1
ATOM 1403 O O . SER A 1 172 ? -22.003 19.539 7.314 1.00 33.05 172 SER A O 1
ATOM 1406 N N . ILE A 1 173 ? -21.692 20.137 5.167 1.00 33.10 173 ILE A N 1
ATOM 1407 C CA . ILE A 1 173 ? -20.451 20.888 5.382 1.00 35.81 173 ILE A CA 1
ATOM 1408 C C . ILE A 1 173 ? -20.658 22.121 6.273 1.00 34.71 173 ILE A C 1
ATOM 1409 O O . ILE A 1 173 ? -19.899 22.332 7.219 1.00 34.63 173 ILE A O 1
ATOM 1414 N N . VAL A 1 174 ? -21.702 22.894 5.977 1.00 33.76 174 VAL A N 1
ATOM 1415 C CA . VAL A 1 174 ? -22.082 24.072 6.761 1.00 33.27 174 VAL A CA 1
ATOM 1416 C C . VAL A 1 174 ? -22.392 23.711 8.222 1.00 33.15 174 VAL A C 1
ATOM 1417 O O . VAL A 1 174 ? -21.903 24.375 9.126 1.00 33.75 174 VAL A O 1
ATOM 1421 N N . GLU A 1 175 ? -23.167 22.650 8.445 1.00 33.54 175 GLU A N 1
ATOM 1422 C CA . GLU A 1 175 ? -23.514 22.206 9.804 1.00 35.14 175 GLU A CA 1
ATOM 1423 C C . GLU A 1 175 ? -22.346 21.557 10.570 1.00 35.82 175 GLU A C 1
ATOM 1424 O O . GLU A 1 175 ? -22.191 21.793 11.768 1.00 34.31 175 GLU A O 1
ATOM 1430 N N . TYR A 1 176 ? -21.543 20.744 9.884 1.00 37.44 176 TYR A N 1
ATOM 1431 C CA . TYR A 1 176 ? -20.398 20.061 10.509 1.00 40.81 176 TYR A CA 1
ATOM 1432 C C . TYR A 1 176 ? -19.361 21.052 11.055 1.00 42.39 176 TYR A C 1
ATOM 1433 O O . TYR A 1 176 ? -18.927 20.919 12.196 1.00 43.34 176 TYR A O 1
ATOM 1442 N N . PHE A 1 177 ? -18.991 22.040 10.236 1.00 43.14 177 PHE A N 1
ATOM 1443 C CA . PHE A 1 177 ? -17.992 23.048 10.592 1.00 42.11 177 PHE A CA 1
ATOM 1444 C C . PHE A 1 177 ? -18.602 24.316 11.170 1.00 41.75 177 PHE A C 1
ATOM 1445 O O . PHE A 1 177 ? -17.864 25.223 11.557 1.00 41.00 177 PHE A O 1
ATOM 1453 N N . ARG A 1 178 ? -19.936 24.378 11.218 1.00 41.93 178 ARG A N 1
ATOM 1454 C CA . ARG A 1 178 ? -20.676 25.594 11.605 1.00 42.14 178 ARG A CA 1
ATOM 1455 C C . ARG A 1 178 ? -20.182 26.826 10.840 1.00 41.47 178 ARG A C 1
ATOM 1456 O O . ARG A 1 178 ? -19.856 27.864 11.429 1.00 40.35 178 ARG A O 1
ATOM 1464 N N . ILE A 1 179 ? -20.107 26.668 9.517 1.00 39.78 179 ILE A N 1
ATOM 1465 C CA . ILE A 1 179 ? -19.784 27.747 8.589 1.00 40.62 179 ILE A CA 1
ATOM 1466 C C . ILE A 1 179 ? -20.925 28.763 8.602 1.00 40.26 179 ILE A C 1
ATOM 1467 O O . ILE A 1 179 ? -22.096 28.383 8.682 1.00 39.87 179 ILE A O 1
ATOM 1472 N N . HIS A 1 180 ? -20.557 30.045 8.554 1.00 39.64 180 HIS A N 1
ATOM 1473 C CA . HIS A 1 180 ? -21.480 31.159 8.376 1.00 38.28 180 HIS A CA 1
ATOM 1474 C C . HIS A 1 180 ? -21.498 31.536 6.883 1.00 38.14 180 HIS A C 1
ATOM 1475 O O . HIS A 1 180 ? -20.674 32.352 6.453 1.00 38.40 180 HIS A O 1
ATOM 1482 N N . PRO A 1 181 ? -22.418 30.939 6.077 1.00 36.50 181 PRO A N 1
ATOM 1483 C CA . PRO A 1 181 ? -22.386 31.249 4.643 1.00 36.31 181 PRO A CA 1
ATOM 1484 C C . PRO A 1 181 ? -22.787 32.702 4.358 1.00 35.68 181 PRO A C 1
ATOM 1485 O O . PRO A 1 181 ? -23.538 33.285 5.154 1.00 36.12 181 PRO A O 1
ATOM 1489 N N . PRO A 1 182 ? -22.278 33.292 3.246 1.00 35.95 182 PRO A N 1
ATOM 1490 C CA . PRO A 1 182 ? -22.669 34.660 2.892 1.00 35.94 182 PRO A CA 1
ATOM 1491 C C . PRO A 1 182 ? -24.139 34.768 2.498 1.00 37.70 182 PRO A C 1
ATOM 1492 O O . PRO A 1 182 ? -24.716 33.802 1.972 1.00 36.06 182 PRO A O 1
ATOM 1496 N N . GLU A 1 183 ? -24.725 35.934 2.766 1.00 40.29 183 GLU A N 1
ATOM 1497 C CA . GLU A 1 183 ? -26.040 36.312 2.241 1.00 41.23 183 GLU A CA 1
ATOM 1498 C C . GLU A 1 183 ? -25.992 36.395 0.714 1.00 41.54 183 GLU A C 1
ATOM 1499 O O . GLU A 1 183 ? -25.017 36.905 0.142 1.00 41.74 183 GLU A O 1
ATOM 1505 N N . LEU A 1 184 ? -27.032 35.874 0.062 1.00 39.90 184 LEU A N 1
ATOM 1506 C CA . LEU A 1 184 ? -27.161 35.987 -1.390 1.00 39.81 184 LEU A CA 1
ATOM 1507 C C . LEU A 1 184 ? -28.232 37.011 -1.771 1.00 40.24 184 LEU A C 1
ATOM 1508 O O . LEU A 1 184 ? -29.398 36.868 -1.393 1.00 39.86 184 LEU A O 1
ATOM 1513 N N . GLU A 1 185 ? -27.814 38.027 -2.528 1.00 41.01 185 GLU A N 1
ATOM 1514 C CA . GLU A 1 185 ? -28.673 39.148 -2.922 1.00 42.90 185 GLU A CA 1
ATOM 1515 C C . GLU A 1 185 ? -29.273 38.874 -4.303 1.00 41.47 185 GLU A C 1
ATOM 1516 O O . GLU A 1 185 ? -28.550 38.531 -5.238 1.00 40.52 185 GLU A O 1
ATOM 1522 N N . VAL A 1 186 ? -30.597 39.003 -4.407 1.00 41.00 186 VAL A N 1
ATOM 1523 C CA . VAL A 1 186 ? -31.358 38.707 -5.639 1.00 40.39 186 VAL A CA 1
ATOM 1524 C C . VAL A 1 186 ? -32.200 39.913 -6.063 1.00 40.65 186 VAL A C 1
ATOM 1525 O O . VAL A 1 186 ? -32.416 40.828 -5.266 1.00 40.35 186 VAL A O 1
ATOM 1529 N N . HIS A 1 187 ? -32.677 39.895 -7.308 1.00 42.64 187 HIS A N 1
ATOM 1530 C CA . HIS A 1 187 ? -33.455 40.998 -7.899 1.00 44.34 187 HIS A CA 1
ATOM 1531 C C . HIS A 1 187 ? -34.689 40.480 -8.636 1.00 44.02 187 HIS A C 1
ATOM 1532 O O . HIS A 1 187 ? -34.904 39.261 -8.720 1.00 44.11 187 HIS A O 1
ATOM 1539 N N . GLY A 1 188 ? -35.493 41.414 -9.153 1.00 42.20 188 GLY A N 1
ATOM 1540 C CA . GLY A 1 188 ? -36.652 41.112 -9.998 1.00 42.62 188 GLY A CA 1
ATOM 1541 C C . GLY A 1 188 ? -37.628 40.122 -9.386 1.00 41.90 188 GLY A C 1
ATOM 1542 O O . GLY A 1 188 ? -38.019 40.267 -8.228 1.00 40.73 188 GLY A O 1
ATOM 1543 N N . GLU A 1 189 ? -37.981 39.100 -10.162 1.00 42.22 189 GLU A N 1
ATOM 1544 C CA . GLU A 1 189 ? -39.002 38.118 -9.772 1.00 42.01 189 GLU A CA 1
ATOM 1545 C C . GLU A 1 189 ? -38.631 37.263 -8.550 1.00 38.58 189 GLU A C 1
ATOM 1546 O O . GLU A 1 189 ? -39.496 36.944 -7.727 1.00 36.66 189 GLU A O 1
ATOM 1552 N N . LEU A 1 190 ? -37.356 36.908 -8.425 1.00 36.40 190 LEU A N 1
ATOM 1553 C CA . LEU A 1 190 ? -36.904 36.129 -7.264 1.00 36.17 190 LEU A CA 1
ATOM 1554 C C . LEU A 1 190 ? -36.967 36.937 -5.978 1.00 36.48 190 LEU A C 1
ATOM 1555 O O . LEU A 1 190 ? -37.402 36.422 -4.944 1.00 35.01 190 LEU A O 1
ATOM 1560 N N . GLU A 1 191 ? -36.558 38.206 -6.054 1.00 36.99 191 GLU A N 1
ATOM 1561 C CA . GLU A 1 191 ? -36.675 39.127 -4.918 1.00 38.30 191 GLU A CA 1
ATOM 1562 C C . GLU A 1 191 ? -38.133 39.367 -4.511 1.00 37.60 191 GLU A C 1
ATOM 1563 O O . GLU A 1 191 ? -38.439 39.424 -3.318 1.00 35.85 191 GLU A O 1
ATOM 1569 N N . GLU A 1 192 ? -39.020 39.478 -5.497 1.00 37.93 192 GLU A N 1
ATOM 1570 C CA . GLU A 1 192 ? -40.443 39.663 -5.213 1.00 41.18 192 GLU A CA 1
ATOM 1571 C C . GLU A 1 192 ? -41.063 38.431 -4.541 1.00 38.94 192 GLU A C 1
ATOM 1572 O O . GLU A 1 192 ? -41.857 38.569 -3.599 1.00 36.29 192 GLU A O 1
ATOM 1578 N N . LEU A 1 193 ? -40.674 37.242 -5.010 1.00 36.17 193 LEU A N 1
ATOM 1579 C CA . LEU A 1 193 ? -41.090 35.992 -4.368 1.00 34.94 193 LEU A CA 1
ATOM 1580 C C . LEU A 1 193 ? -40.611 35.905 -2.907 1.00 33.45 193 LEU A C 1
ATOM 1581 O O . LEU A 1 193 ? -41.411 35.605 -2.018 1.00 32.05 193 LEU A O 1
ATOM 1586 N N . ARG A 1 194 ? -39.323 36.168 -2.675 1.00 33.03 194 ARG A N 1
ATOM 1587 C CA . ARG A 1 194 ? -38.766 36.212 -1.321 1.00 34.44 194 ARG A CA 1
ATOM 1588 C C . ARG A 1 194 ? -39.548 37.178 -0.411 1.00 35.44 194 ARG A C 1
ATOM 1589 O O . ARG A 1 194 ? -39.932 36.796 0.699 1.00 36.07 194 ARG A O 1
ATOM 1597 N N . ARG A 1 195 ? -39.791 38.403 -0.891 1.00 36.24 195 ARG A N 1
ATOM 1598 C CA . ARG A 1 195 ? -40.603 39.402 -0.166 1.00 38.44 195 ARG A CA 1
ATOM 1599 C C . ARG A 1 195 ? -42.020 38.908 0.086 1.00 37.33 195 ARG A C 1
ATOM 1600 O O . ARG A 1 195 ? -42.576 39.126 1.168 1.00 36.51 195 ARG A O 1
ATOM 1608 N N . SER A 1 196 ? -42.594 38.245 -0.917 1.00 36.74 196 SER A N 1
ATOM 1609 C CA . SER A 1 196 ? -43.957 37.743 -0.831 1.00 38.75 196 SER A CA 1
ATOM 1610 C C . SER A 1 196 ? -44.076 36.622 0.215 1.00 38.11 196 SER A C 1
ATOM 1611 O O . SER A 1 196 ? -45.031 36.596 1.005 1.00 36.21 196 SER A O 1
ATOM 1614 N N . LEU A 1 197 ? -43.095 35.720 0.231 1.00 37.72 197 LEU A N 1
ATOM 1615 C CA . LEU A 1 197 ? -43.016 34.688 1.275 1.00 38.50 197 LEU A CA 1
ATOM 1616 C C . LEU A 1 197 ? -42.706 35.259 2.645 1.00 36.78 197 LEU A C 1
ATOM 1617 O O . LEU A 1 197 ? -43.201 34.747 3.647 1.00 37.77 197 LEU A O 1
ATOM 1622 N N . GLU A 1 198 ? -41.903 36.324 2.675 1.00 38.56 198 GLU A N 1
ATOM 1623 C CA . GLU A 1 198 ? -41.565 37.044 3.915 1.00 39.92 198 GLU A CA 1
ATOM 1624 C C . GLU A 1 198 ? -42.787 37.646 4.607 1.00 39.79 198 GLU A C 1
ATOM 1625 O O . GLU A 1 198 ? -42.852 37.671 5.833 1.00 40.54 198 GLU A O 1
ATOM 1631 N N . ARG A 1 199 ? -43.756 38.095 3.815 1.00 39.61 199 ARG A N 1
ATOM 1632 C CA . ARG A 1 199 ? -45.034 38.580 4.338 1.00 41.24 199 ARG A CA 1
ATOM 1633 C C . ARG A 1 199 ? -45.828 37.526 5.126 1.00 41.35 199 ARG A C 1
ATOM 1634 O O . ARG A 1 199 ? -46.708 37.885 5.902 1.00 41.22 199 ARG A O 1
ATOM 1642 N N . GLU A 1 200 ? -45.494 36.243 4.935 1.00 40.25 200 GLU A N 1
ATOM 1643 C CA . GLU A 1 200 ? -46.129 35.128 5.650 1.00 39.84 200 GLU A CA 1
ATOM 1644 C C . GLU A 1 200 ? -45.525 34.877 7.030 1.00 40.63 200 GLU A C 1
ATOM 1645 O O . GLU A 1 200 ? -46.202 34.369 7.931 1.00 39.24 200 GLU A O 1
ATOM 1651 N N . VAL A 1 201 ? -44.247 35.216 7.181 1.00 40.18 201 VAL A N 1
ATOM 1652 C CA . VAL A 1 201 ? -43.506 35.004 8.431 1.00 40.07 201 VAL A CA 1
ATOM 1653 C C . VAL A 1 201 ? -42.928 36.341 8.904 1.00 42.33 201 VAL A C 1
ATOM 1654 O O . VAL A 1 201 ? -43.549 37.382 8.692 1.00 46.30 201 VAL A O 1
ATOM 1658 N N . GLY A 1 202 ? -41.768 36.329 9.556 1.00 42.59 202 GLY A N 1
ATOM 1659 C CA . GLY A 1 202 ? -41.100 37.570 9.941 1.00 42.10 202 GLY A CA 1
ATOM 1660 C C . GLY A 1 202 ? -40.042 37.961 8.931 1.00 43.85 202 GLY A C 1
ATOM 1661 O O . GLY A 1 202 ? -40.047 39.087 8.418 1.00 45.10 202 GLY A O 1
ATOM 1662 N N . ARG A 1 203 ? -39.133 37.023 8.652 1.00 42.35 203 ARG A N 1
ATOM 1663 C CA . ARG A 1 203 ? -38.028 37.229 7.724 1.00 42.05 203 ARG A CA 1
ATOM 1664 C C . ARG A 1 203 ? -37.761 35.988 6.872 1.00 39.09 203 ARG A C 1
ATOM 1665 O O . ARG A 1 203 ? -37.923 34.857 7.336 1.00 36.76 203 ARG A O 1
ATOM 1673 N N . VAL A 1 204 ? -37.362 36.213 5.621 1.00 37.44 204 VAL A N 1
ATOM 1674 C CA . VAL A 1 204 ? -36.856 35.145 4.760 1.00 36.15 204 VAL A CA 1
ATOM 1675 C C . VAL A 1 204 ? -35.468 35.557 4.290 1.00 36.50 204 VAL A C 1
ATOM 1676 O O . VAL A 1 204 ? -35.313 36.556 3.591 1.00 36.55 204 VAL A O 1
ATOM 1680 N N . GLU A 1 205 ? -34.473 34.768 4.679 1.00 38.09 205 GLU A N 1
ATOM 1681 C CA . GLU A 1 205 ? -33.064 35.079 4.432 1.00 40.66 205 GLU A CA 1
ATOM 1682 C C . GLU A 1 205 ? -32.461 34.091 3.437 1.00 37.97 205 GLU A C 1
ATOM 1683 O O . GLU A 1 205 ? -32.673 32.884 3.564 1.00 38.04 205 GLU A O 1
ATOM 1689 N N . LEU A 1 206 ? -31.715 34.605 2.458 1.00 35.29 206 LEU A N 1
ATOM 1690 C CA . LEU A 1 206 ? -31.046 33.765 1.459 1.00 34.39 206 LEU A CA 1
ATOM 1691 C C . LEU A 1 206 ? -29.543 33.678 1.701 1.00 33.62 206 LEU A C 1
ATOM 1692 O O . LEU A 1 206 ? -28.916 34.662 2.088 1.00 32.48 206 LEU A O 1
ATOM 1697 N N . ARG A 1 207 ? -28.990 32.485 1.479 1.00 33.24 207 ARG A N 1
ATOM 1698 C CA . ARG A 1 207 ? -27.560 32.215 1.638 1.00 31.69 207 ARG A CA 1
ATOM 1699 C C . ARG A 1 207 ? -27.013 31.443 0.445 1.00 32.72 207 ARG A C 1
ATOM 1700 O O . ARG A 1 207 ? -27.683 30.541 -0.068 1.00 29.95 207 ARG A O 1
ATOM 1708 N N . LEU A 1 208 ? -25.805 31.796 0.005 1.00 31.79 208 LEU A N 1
ATOM 1709 C CA . LEU A 1 208 ? -25.060 30.959 -0.926 1.00 32.20 208 LEU A CA 1
ATOM 1710 C C . LEU A 1 208 ? -24.133 30.032 -0.135 1.00 33.14 208 LEU A C 1
ATOM 1711 O O . LEU A 1 208 ? -23.168 30.482 0.484 1.00 35.98 208 LEU A O 1
ATOM 1716 N N . LEU A 1 209 ? -24.450 28.739 -0.144 1.00 33.44 209 LEU A N 1
ATOM 1717 C CA . LEU A 1 209 ? -23.655 27.731 0.562 1.00 33.49 209 LEU A CA 1
ATOM 1718 C C . LEU A 1 209 ? -22.369 27.454 -0.198 1.00 34.53 209 LEU A C 1
ATOM 1719 O O . LEU A 1 209 ? -22.348 27.584 -1.429 1.00 34.08 209 LEU A O 1
ATOM 1724 N N . PRO A 1 210 ? -21.283 27.093 0.523 1.00 35.26 210 PRO A N 1
ATOM 1725 C CA . PRO A 1 210 ? -20.087 26.632 -0.185 1.00 35.97 210 PRO A CA 1
ATOM 1726 C C . PRO A 1 210 ? -20.374 25.303 -0.890 1.00 36.49 210 PRO A C 1
ATOM 1727 O O . PRO A 1 210 ? -20.740 24.316 -0.245 1.00 39.88 210 PRO A O 1
ATOM 1731 N N . SER A 1 211 ? -20.251 25.303 -2.211 1.00 36.00 211 SER A N 1
ATOM 1732 C CA . SER A 1 211 ? -20.415 24.094 -3.003 1.00 33.91 211 SER A CA 1
ATOM 1733 C C . SER A 1 211 ? -19.060 23.441 -3.245 1.00 33.93 211 SER A C 1
ATOM 1734 O O . SER A 1 211 ? -18.101 24.110 -3.640 1.00 34.53 211 SER A O 1
ATOM 1737 N N . ARG A 1 212 ? -18.997 22.132 -3.025 1.00 32.58 212 ARG A N 1
ATOM 1738 C CA . ARG A 1 212 ? -17.787 21.355 -3.299 1.00 32.16 212 ARG A CA 1
ATOM 1739 C C . ARG A 1 212 ? -17.740 20.832 -4.735 1.00 30.84 212 ARG A C 1
ATOM 1740 O O . ARG A 1 212 ? -16.805 20.130 -5.101 1.00 30.52 212 ARG A O 1
ATOM 1748 N N . VAL A 1 213 ? -18.745 21.184 -5.543 1.00 30.16 213 VAL A N 1
ATOM 1749 C CA . VAL A 1 213 ? -18.837 20.730 -6.933 1.00 30.28 213 VAL A CA 1
ATOM 1750 C C . VAL A 1 213 ? -18.853 21.948 -7.865 1.00 32.61 213 VAL A C 1
ATOM 1751 O O . VAL A 1 213 ? -19.751 22.792 -7.792 1.00 30.54 213 VAL A O 1
ATOM 1755 N N . GLU A 1 214 ? -17.869 22.031 -8.752 1.00 34.23 214 GLU A N 1
ATOM 1756 C CA . GLU A 1 214 ? -17.767 23.191 -9.626 1.00 37.09 214 GLU A CA 1
ATOM 1757 C C . GLU A 1 214 ? -18.843 23.207 -10.703 1.00 35.44 214 GLU A C 1
ATOM 1758 O O . GLU A 1 214 ? -19.153 22.174 -11.297 1.00 35.16 214 GLU A O 1
ATOM 1764 N N . GLY A 1 215 ? -19.404 24.393 -10.928 1.00 34.40 215 GLY A N 1
ATOM 1765 C CA . GLY A 1 215 ? -20.524 24.571 -11.840 1.00 33.81 215 GLY A CA 1
ATOM 1766 C C . GLY A 1 215 ? -21.891 24.395 -11.194 1.00 34.06 215 GLY A C 1
ATOM 1767 O O . GLY A 1 215 ? -22.901 24.693 -11.829 1.00 34.67 215 GLY A O 1
ATOM 1768 N N . VAL A 1 216 ? -21.928 23.902 -9.951 1.00 31.90 216 VAL A N 1
ATOM 1769 C CA . VAL A 1 216 ? -23.188 23.687 -9.222 1.00 30.59 216 VAL A CA 1
ATOM 1770 C C . VAL A 1 216 ? -23.262 24.651 -8.036 1.00 30.70 216 VAL A C 1
ATOM 1771 O O . VAL A 1 216 ? -22.346 24.700 -7.210 1.00 31.96 216 VAL A O 1
ATOM 1775 N N . TYR A 1 217 ? -24.350 25.412 -7.973 1.00 30.97 217 TYR A N 1
ATOM 1776 C CA . TYR A 1 217 ? -24.595 26.358 -6.877 1.00 31.11 217 TYR A CA 1
ATOM 1777 C C . TYR A 1 217 ? -25.606 25.789 -5.903 1.00 29.67 217 TYR A C 1
ATOM 1778 O O . TYR A 1 217 ? -26.572 25.159 -6.322 1.00 29.43 217 TYR A O 1
ATOM 1787 N N . VAL A 1 218 ? -25.366 25.996 -4.609 1.00 28.32 218 VAL A N 1
ATOM 1788 C CA . VAL A 1 218 ? -26.310 25.572 -3.574 1.00 26.65 218 VAL A CA 1
ATOM 1789 C C . VAL A 1 218 ? -26.765 26.795 -2.771 1.00 26.98 218 VAL A C 1
ATOM 1790 O O . VAL A 1 218 ? -25.931 27.572 -2.283 1.00 26.21 218 VAL A O 1
ATOM 1794 N N . VAL A 1 219 ? -28.087 26.963 -2.670 1.00 26.73 219 VAL A N 1
ATOM 1795 C CA . VAL A 1 219 ? -28.709 28.094 -1.973 1.00 27.13 219 VAL A CA 1
ATOM 1796 C C . VAL A 1 219 ? -29.533 27.580 -0.793 1.00 28.09 219 VAL A C 1
ATOM 1797 O O . VAL A 1 219 ? -30.241 26.583 -0.908 1.00 27.95 219 VAL A O 1
ATOM 1801 N N . GLY A 1 220 ? -29.413 28.265 0.339 1.00 28.41 220 GLY A N 1
ATOM 1802 C CA . GLY A 1 220 ? -30.253 28.025 1.502 1.00 29.38 220 GLY A CA 1
ATOM 1803 C C . GLY A 1 220 ? -31.137 29.222 1.777 1.00 30.61 220 GLY A C 1
ATOM 1804 O O . GLY A 1 220 ? -30.731 30.367 1.562 1.00 29.76 220 GLY A O 1
ATOM 1805 N N . ALA A 1 221 ? -32.359 28.944 2.225 1.00 31.04 221 ALA A N 1
ATOM 1806 C CA . ALA A 1 221 ? -33.288 29.964 2.697 1.00 31.71 221 ALA A CA 1
ATOM 1807 C C . ALA A 1 221 ? -33.685 29.635 4.126 1.00 34.38 221 ALA A C 1
ATOM 1808 O O . ALA A 1 221 ? -34.023 28.490 4.430 1.00 34.76 221 ALA A O 1
ATOM 1810 N N . VAL A 1 222 ? -33.618 30.636 5.001 1.00 34.13 222 VAL A N 1
ATOM 1811 C CA . VAL A 1 222 ? -34.002 30.463 6.405 1.00 35.47 222 VAL A CA 1
ATOM 1812 C C . VAL A 1 222 ? -35.052 31.497 6.799 1.00 33.96 222 VAL A C 1
ATOM 1813 O O . VAL A 1 222 ? -35.016 32.641 6.334 1.00 33.01 222 VAL A O 1
ATOM 1817 N N . THR A 1 223 ? -35.994 31.074 7.638 1.00 33.67 223 THR A N 1
ATOM 1818 C CA . THR A 1 223 ? -37.037 31.969 8.115 1.00 33.55 223 THR A CA 1
ATOM 1819 C C . THR A 1 223 ? -36.890 32.321 9.590 1.00 35.10 223 THR A C 1
ATOM 1820 O O . THR A 1 223 ? -36.403 31.526 10.399 1.00 35.17 223 THR A O 1
ATOM 1824 N N . GLU A 1 224 ? -37.295 33.545 9.902 1.00 36.49 224 GLU A N 1
ATOM 1825 C CA . GLU A 1 224 ? -37.545 33.986 11.259 1.00 37.78 224 GLU A CA 1
ATOM 1826 C C . GLU A 1 224 ? -39.043 34.231 11.344 1.00 36.84 224 GLU A C 1
ATOM 1827 O O . GLU A 1 224 ? -39.634 34.801 10.429 1.00 37.41 224 GLU A O 1
ATOM 1833 N N . ALA A 1 225 ? -39.663 33.775 12.424 1.00 37.17 225 ALA A N 1
ATOM 1834 C CA . ALA A 1 225 ? -41.109 33.910 12.609 1.00 38.76 225 ALA A CA 1
ATOM 1835 C C . ALA A 1 225 ? -41.419 34.041 14.090 1.00 40.56 225 ALA A C 1
ATOM 1836 O O . ALA A 1 225 ? -40.607 33.638 14.936 1.00 39.44 225 ALA A O 1
ATOM 1838 N N . GLU A 1 226 ? -42.589 34.592 14.408 1.00 41.28 226 GLU A N 1
ATOM 1839 C CA . GLU A 1 226 ? -43.005 34.693 15.809 1.00 45.72 226 GLU A CA 1
ATOM 1840 C C . GLU A 1 226 ? -43.471 33.360 16.394 1.00 43.94 226 GLU A C 1
ATOM 1841 O O . GLU A 1 226 ? -43.440 33.170 17.609 1.00 45.05 226 GLU A O 1
ATOM 1847 N N . ARG A 1 227 ? -43.881 32.441 15.523 1.00 42.62 227 ARG A N 1
ATOM 1848 C CA . ARG A 1 227 ? -44.097 31.041 15.892 1.00 42.79 227 ARG A CA 1
ATOM 1849 C C . ARG A 1 227 ? -42.878 30.218 15.482 1.00 42.19 227 ARG A C 1
ATOM 1850 O O . ARG A 1 227 ? -42.398 30.322 14.341 1.00 39.48 227 ARG A O 1
ATOM 1858 N N . VAL A 1 228 ? -42.393 29.402 16.417 1.00 39.13 228 VAL A N 1
ATOM 1859 C CA . VAL A 1 228 ? -41.141 28.653 16.263 1.00 39.08 228 VAL A CA 1
ATOM 1860 C C . VAL A 1 228 ? -41.191 27.542 15.186 1.00 36.81 228 VAL A C 1
ATOM 1861 O O . VAL A 1 228 ? -40.211 27.314 14.481 1.00 36.34 228 VAL A O 1
ATOM 1865 N N . GLU A 1 229 ? -42.337 26.876 15.061 1.00 37.05 229 GLU A N 1
ATOM 1866 C CA . GLU A 1 229 ? -42.551 25.818 14.068 1.00 39.60 229 GLU A CA 1
ATOM 1867 C C . GLU A 1 229 ? -42.539 26.350 12.630 1.00 38.76 229 GLU A C 1
ATOM 1868 O O . GLU A 1 229 ? -42.352 25.581 11.685 1.00 39.74 229 GLU A O 1
ATOM 1874 N N . GLU A 1 230 ? -42.709 27.667 12.496 1.00 35.82 230 GLU A N 1
ATOM 1875 C CA . GLU A 1 230 ? -42.661 28.372 11.215 1.00 36.18 230 GLU A CA 1
ATOM 1876 C C . GLU A 1 230 ? -41.271 28.912 10.868 1.00 34.71 230 GLU A C 1
ATOM 1877 O O . GLU A 1 230 ? -41.097 29.636 9.877 1.00 34.76 230 GLU A O 1
ATOM 1891 N N . VAL A 1 232 ? -38.331 27.613 9.446 1.00 30.48 232 VAL A N 1
ATOM 1892 C CA . VAL A 1 232 ? -37.987 26.459 8.636 1.00 28.99 232 VAL A CA 1
ATOM 1893 C C . VAL A 1 232 ? -36.806 26.818 7.738 1.00 30.03 232 VAL A C 1
ATOM 1894 O O . VAL A 1 232 ? -36.396 27.989 7.655 1.00 30.08 232 VAL A O 1
ATOM 1906 N N . GLY A 1 234 ? -35.095 25.965 3.723 1.00 32.31 234 GLY A N 1
ATOM 1907 C CA . GLY A 1 234 ? -35.236 25.385 2.386 1.00 29.49 234 GLY A CA 1
ATOM 1908 C C . GLY A 1 234 ? -33.907 25.426 1.653 1.00 29.56 234 GLY A C 1
ATOM 1909 O O . GLY A 1 234 ? -33.095 26.325 1.894 1.00 28.20 234 GLY A O 1
ATOM 1910 N N . PHE A 1 235 ? -33.680 24.448 0.773 1.00 27.67 235 PHE A N 1
ATOM 1911 C CA . PHE A 1 235 ? -32.443 24.372 -0.010 1.00 28.64 235 PHE A CA 1
ATOM 1912 C C . PHE A 1 235 ? -32.703 24.045 -1.472 1.00 28.58 235 PHE A C 1
ATOM 1913 O O . PHE A 1 235 ? -33.678 23.371 -1.807 1.00 29.23 235 PHE A O 1
ATOM 1921 N N . GLY A 1 236 ? -31.814 24.531 -2.331 1.00 28.66 236 GLY A N 1
ATOM 1922 C CA . GLY A 1 236 ? -31.827 24.194 -3.749 1.00 28.22 236 GLY A CA 1
ATOM 1923 C C . GLY A 1 236 ? -30.422 24.102 -4.307 1.00 27.57 236 GLY A C 1
ATOM 1924 O O . GLY A 1 236 ? -29.518 24.813 -3.856 1.00 27.39 236 GLY A O 1
ATOM 1925 N N . ALA A 1 237 ? -30.240 23.210 -5.274 1.00 26.64 237 ALA A N 1
ATOM 1926 C CA . ALA A 1 237 ? -28.980 23.097 -5.999 1.00 27.60 237 ALA A CA 1
ATOM 1927 C C . ALA A 1 237 ? -29.255 23.020 -7.490 1.00 28.18 237 ALA A C 1
ATOM 1928 O O . ALA A 1 237 ? -30.155 22.282 -7.927 1.00 27.66 237 ALA A O 1
ATOM 1930 N N . SER A 1 238 ? -28.482 23.796 -8.254 1.00 27.86 238 SER A N 1
ATOM 1931 C CA . SER A 1 238 ? -28.560 23.825 -9.715 1.00 27.93 238 SER A CA 1
ATOM 1932 C C . SER A 1 238 ? -27.306 24.455 -10.324 1.00 28.65 238 SER A C 1
ATOM 1933 O O . SER A 1 238 ? -26.682 25.307 -9.681 1.00 29.51 238 SER A O 1
ATOM 1936 N N . PRO A 1 239 ? -26.936 24.044 -11.558 1.00 28.99 239 PRO A N 1
ATOM 1937 C CA . PRO A 1 239 ? -25.979 24.823 -12.363 1.00 30.79 239 PRO A CA 1
ATOM 1938 C C . PRO A 1 239 ? -26.479 26.242 -12.663 1.00 32.53 239 PRO A C 1
ATOM 1939 O O . PRO A 1 239 ? -25.678 27.138 -12.912 1.00 33.85 239 PRO A O 1
ATOM 1943 N N . ASP A 1 240 ? -27.798 26.426 -12.632 1.00 32.24 240 ASP A N 1
ATOM 1944 C CA . ASP A 1 240 ? -28.409 27.727 -12.766 1.00 31.91 240 ASP A CA 1
ATOM 1945 C C . ASP A 1 240 ? -28.703 28.281 -11.364 1.00 31.44 240 ASP A C 1
ATOM 1946 O O . ASP A 1 240 ? -29.602 27.785 -10.685 1.00 28.64 240 ASP A O 1
ATOM 1951 N N . PRO A 1 241 ? -27.963 29.333 -10.938 1.00 32.75 241 PRO A N 1
ATOM 1952 C CA . PRO A 1 241 ? -28.162 29.876 -9.582 1.00 31.98 241 PRO A CA 1
ATOM 1953 C C . PRO A 1 241 ? -29.585 30.393 -9.311 1.00 32.57 241 PRO A C 1
ATOM 1954 O O . PRO A 1 241 ? -30.050 30.331 -8.169 1.00 31.69 241 PRO A O 1
ATOM 1958 N N . GLU A 1 242 ? -30.264 30.873 -10.354 1.00 32.87 242 GLU A N 1
ATOM 1959 C CA . GLU A 1 242 ? -31.663 31.309 -10.258 1.00 34.40 242 GLU A CA 1
ATOM 1960 C C . GLU A 1 242 ? -32.613 30.166 -9.878 1.00 31.05 242 GLU A C 1
ATOM 1961 O O . GLU A 1 242 ? -33.539 30.381 -9.114 1.00 29.94 242 GLU A O 1
ATOM 1975 N N . ALA A 1 244 ? -31.614 27.416 -8.256 1.00 28.15 244 ALA A N 1
ATOM 1976 C CA . ALA A 1 244 ? -31.223 27.096 -6.875 1.00 27.75 244 ALA A CA 1
ATOM 1977 C C . ALA A 1 244 ? -31.946 27.973 -5.845 1.00 27.53 244 ALA A C 1
ATOM 1978 O O . ALA A 1 244 ? -32.391 27.468 -4.807 1.00 27.35 244 ALA A O 1
ATOM 1980 N N . VAL A 1 245 ? -32.070 29.270 -6.144 1.00 26.17 245 VAL A N 1
ATOM 1981 C CA . VAL A 1 245 ? -32.805 30.221 -5.293 1.00 26.28 245 VAL A CA 1
ATOM 1982 C C . VAL A 1 245 ? -34.290 29.835 -5.247 1.00 26.55 245 VAL A C 1
ATOM 1983 O O . VAL A 1 245 ? -34.888 29.762 -4.158 1.00 26.01 245 VAL A O 1
ATOM 1987 N N . LEU A 1 246 ? -34.869 29.601 -6.430 1.00 25.94 246 LEU A N 1
ATOM 1988 C CA . LEU A 1 246 ? -36.274 29.223 -6.551 1.00 26.74 246 LEU A CA 1
ATOM 1989 C C . LEU A 1 246 ? -36.589 27.954 -5.749 1.00 26.76 246 LEU A C 1
ATOM 1990 O O . LEU A 1 246 ? -37.555 27.923 -4.984 1.00 25.49 246 LEU A O 1
ATOM 1995 N N . ARG A 1 247 ? -35.754 26.931 -5.913 1.00 28.42 247 ARG A N 1
ATOM 1996 C CA . ARG A 1 247 ? -35.920 25.675 -5.181 1.00 29.82 247 ARG A CA 1
ATOM 1997 C C . ARG A 1 247 ? -35.930 25.855 -3.668 1.00 28.02 247 ARG A C 1
ATOM 1998 O O . ARG A 1 247 ? -36.781 25.290 -2.995 1.00 29.06 247 ARG A O 1
ATOM 2006 N N . ALA A 1 248 ? -35.002 26.661 -3.150 1.00 27.64 248 ALA A N 1
ATOM 2007 C CA . ALA A 1 248 ? -34.922 26.953 -1.701 1.00 27.39 248 ALA A CA 1
ATOM 2008 C C . ALA A 1 248 ? -36.189 27.643 -1.174 1.00 27.23 248 ALA A C 1
ATOM 2009 O O . ALA A 1 248 ? -36.727 27.255 -0.126 1.00 26.99 248 ALA A O 1
ATOM 2011 N N . LEU A 1 249 ? -36.663 28.648 -1.911 1.00 26.43 249 LEU A N 1
ATOM 2012 C CA . LEU A 1 249 ? -37.891 29.378 -1.564 1.00 26.56 249 LEU A CA 1
ATOM 2013 C C . LEU A 1 249 ? -39.138 28.493 -1.614 1.00 26.02 249 LEU A C 1
ATOM 2014 O O . LEU A 1 249 ? -39.994 28.575 -0.728 1.00 25.85 249 LEU A O 1
ATOM 2019 N N . LEU A 1 250 ? -39.219 27.638 -2.635 1.00 25.89 250 LEU A N 1
ATOM 2020 C CA . LEU A 1 250 ? -40.306 26.657 -2.751 1.00 26.93 250 LEU A CA 1
ATOM 2021 C C . LEU A 1 250 ? -40.318 25.639 -1.598 1.00 25.99 250 LEU A C 1
ATOM 2022 O O . LEU A 1 250 ? -41.384 25.242 -1.137 1.00 24.34 250 LEU A O 1
ATOM 2027 N N . GLU A 1 251 ? -39.130 25.239 -1.144 1.00 27.21 251 GLU A N 1
ATOM 2028 C CA . GLU A 1 251 ? -39.000 24.349 0.004 1.00 29.23 251 GLU A CA 1
ATOM 2029 C C . GLU A 1 251 ? -39.469 25.004 1.301 1.00 28.11 251 GLU A C 1
ATOM 2030 O O . GLU A 1 251 ? -40.117 24.354 2.110 1.00 27.81 251 GLU A O 1
ATOM 2036 N N . VAL A 1 252 ? -39.171 26.296 1.467 1.00 27.83 252 VAL A N 1
ATOM 2037 C CA . VAL A 1 252 ? -39.708 27.090 2.585 1.00 26.98 252 VAL A CA 1
ATOM 2038 C C . VAL A 1 252 ? -41.245 27.078 2.576 1.00 26.68 252 VAL A C 1
ATOM 2039 O O . VAL A 1 252 ? -41.864 26.752 3.587 1.00 26.97 252 VAL A O 1
ATOM 2043 N N . ALA A 1 253 ? -41.851 27.396 1.431 1.00 26.90 253 ALA A N 1
ATOM 2044 C CA . ALA A 1 253 ? -43.319 27.376 1.316 1.00 26.91 253 ALA A CA 1
ATOM 2045 C C . ALA A 1 253 ? -43.888 26.002 1.682 1.00 26.33 253 ALA A C 1
ATOM 2046 O O . ALA A 1 253 ? -44.851 25.920 2.432 1.00 26.34 253 ALA A O 1
ATOM 2048 N N . GLN A 1 254 ? -43.274 24.939 1.156 1.00 26.77 254 GLN A N 1
ATOM 2049 C CA . GLN A 1 254 ? -43.622 23.567 1.503 1.00 28.74 254 GLN A CA 1
ATOM 2050 C C . GLN A 1 254 ? -43.523 23.313 3.015 1.00 28.94 254 GLN A C 1
ATOM 2051 O O . GLN A 1 254 ? -44.445 22.734 3.615 1.00 27.37 254 GLN A O 1
ATOM 2057 N N . GLY A 1 255 ? -42.412 23.760 3.608 1.00 27.81 255 GLY A N 1
ATOM 2058 C CA . GLY A 1 255 ? -42.179 23.654 5.051 1.00 29.06 255 GLY A CA 1
ATOM 2059 C C . GLY A 1 255 ? -43.273 24.325 5.868 1.00 29.27 255 GLY A C 1
ATOM 2060 O O . GLY A 1 255 ? -43.768 23.745 6.835 1.00 30.92 255 GLY A O 1
ATOM 2061 N N . LEU A 1 256 ? -43.664 25.533 5.457 1.00 28.24 256 LEU A N 1
ATOM 2062 C CA . LEU A 1 256 ? -44.719 26.283 6.141 1.00 27.69 256 LEU A CA 1
ATOM 2063 C C . LEU A 1 256 ? -46.083 25.639 6.035 1.00 27.69 256 LEU A C 1
ATOM 2064 O O . LEU A 1 256 ? -46.841 25.634 7.015 1.00 28.14 256 LEU A O 1
ATOM 2069 N N . SER A 1 257 ? -46.391 25.084 4.860 1.00 27.21 257 SER A N 1
ATOM 2070 C CA . SER A 1 257 ? -47.616 24.312 4.666 1.00 28.63 257 SER A CA 1
ATOM 2071 C C . SER A 1 257 ? -47.683 23.133 5.637 1.00 31.14 257 SER A C 1
ATOM 2072 O O . SER A 1 257 ? -48.713 22.927 6.290 1.00 31.70 257 SER A O 1
ATOM 2083 N N . ALA A 1 259 ? -45.947 22.646 8.511 1.00 34.15 259 ALA A N 1
ATOM 2084 C CA . ALA A 1 259 ? -45.975 23.077 9.911 1.00 35.76 259 ALA A CA 1
ATOM 2085 C C . ALA A 1 259 ? -47.381 23.538 10.312 1.00 36.56 259 ALA A C 1
ATOM 2086 O O . ALA A 1 259 ? -47.852 23.212 11.399 1.00 36.25 259 ALA A O 1
ATOM 2088 N N . ARG A 1 260 ? -48.053 24.258 9.414 1.00 36.41 260 ARG A N 1
ATOM 2089 C CA . ARG A 1 260 ? -49.420 24.738 9.644 1.00 35.74 260 ARG A CA 1
ATOM 2090 C C . ARG A 1 260 ? -50.457 23.617 9.694 1.00 35.62 260 ARG A C 1
ATOM 2091 O O . ARG A 1 260 ? -51.543 23.809 10.232 1.00 35.25 260 ARG A O 1
ATOM 2099 N N . ARG A 1 261 ? -50.119 22.457 9.132 1.00 34.88 261 ARG A N 1
ATOM 2100 C CA . ARG A 1 261 ? -50.949 21.257 9.248 1.00 36.20 261 ARG A CA 1
ATOM 2101 C C . ARG A 1 261 ? -50.452 20.321 10.358 1.00 37.32 261 ARG A C 1
ATOM 2102 O O . ARG A 1 261 ? -51.044 19.262 10.593 1.00 38.76 261 ARG A O 1
ATOM 2110 N N . GLY A 1 262 ? -49.363 20.710 11.019 1.00 38.74 262 GLY A N 1
ATOM 2111 C CA . GLY A 1 262 ? -48.731 19.897 12.067 1.00 41.69 262 GLY A CA 1
ATOM 2112 C C . GLY A 1 262 ? -48.151 18.574 11.585 1.00 44.49 262 GLY A C 1
ATOM 2113 O O . GLY A 1 262 ? -48.135 17.595 12.333 1.00 44.44 262 GLY A O 1
ATOM 2114 N N . ILE A 1 263 ? -47.698 18.540 10.331 1.00 48.17 263 ILE A N 1
ATOM 2115 C CA . ILE A 1 263 ? -47.013 17.370 9.762 1.00 51.57 263 ILE A CA 1
ATOM 2116 C C . ILE A 1 263 ? -45.510 17.557 9.983 1.00 56.74 263 ILE A C 1
ATOM 2117 O O . ILE A 1 263 ? -44.980 18.652 9.763 1.00 58.81 263 ILE A O 1
ATOM 2122 N N . GLU A 1 264 ? -44.834 16.497 10.424 1.00 65.26 264 GLU A N 1
ATOM 2123 C CA . GLU A 1 264 ? -43.412 16.578 10.794 1.00 72.96 264 GLU A CA 1
ATOM 2124 C C . GLU A 1 264 ? -42.499 15.649 9.986 1.00 77.47 264 GLU A C 1
ATOM 2125 O O . GLU A 1 264 ? -42.977 14.770 9.264 1.00 76.59 264 GLU A O 1
ATOM 2131 N N . SER A 1 265 ? -41.189 15.887 10.103 1.00 88.12 265 SER A N 1
ATOM 2132 C CA . SER A 1 265 ? -40.126 15.017 9.572 1.00 95.22 265 SER A CA 1
ATOM 2133 C C . SER A 1 265 ? -38.868 15.145 10.455 1.00 105.63 265 SER A C 1
ATOM 2134 O O . SER A 1 265 ? -38.608 16.237 10.980 1.00 111.00 265 SER A O 1
ATOM 2137 N N . PRO A 1 266 ? -38.092 14.040 10.630 1.00 113.44 266 PRO A N 1
ATOM 2138 C CA . PRO A 1 266 ? -36.943 14.025 11.568 1.00 113.90 266 PRO A CA 1
ATOM 2139 C C . PRO A 1 266 ? -35.805 14.994 11.232 1.00 110.76 266 PRO A C 1
ATOM 2140 O O . PRO A 1 266 ? -35.595 15.325 10.066 1.00 111.73 266 PRO A O 1
ATOM 2144 N N . PRO A 1 277 ? -35.914 18.924 23.474 1.00 70.20 277 PRO A N 1
ATOM 2145 C CA . PRO A 1 277 ? -37.058 18.109 23.895 1.00 69.39 277 PRO A CA 1
ATOM 2146 C C . PRO A 1 277 ? -38.294 18.955 24.263 1.00 68.40 277 PRO A C 1
ATOM 2147 O O . PRO A 1 277 ? -39.407 18.643 23.814 1.00 68.13 277 PRO A O 1
ATOM 2151 N N . GLY A 1 278 ? -38.088 19.999 25.074 1.00 60.49 278 GLY A N 1
ATOM 2152 C CA . GLY A 1 278 ? -39.117 20.993 25.387 1.00 53.03 278 GLY A CA 1
ATOM 2153 C C . GLY A 1 278 ? -39.137 22.097 24.344 1.00 49.92 278 GLY A C 1
ATOM 2154 O O . GLY A 1 278 ? -38.137 22.317 23.642 1.00 47.48 278 GLY A O 1
ATOM 2155 N N . LYS A 1 279 ? -40.274 22.793 24.255 1.00 48.12 279 LYS A N 1
ATOM 2156 C CA . LYS A 1 279 ? -40.515 23.793 23.214 1.00 44.75 279 LYS A CA 1
ATOM 2157 C C . LYS A 1 279 ? -39.567 24.986 23.284 1.00 42.76 279 LYS A C 1
ATOM 2158 O O . LYS A 1 279 ? -39.471 25.689 24.294 1.00 41.68 279 LYS A O 1
ATOM 2164 N N . LEU A 1 280 ? -38.884 25.204 22.173 1.00 38.93 280 LEU A N 1
ATOM 2165 C CA . LEU A 1 280 ? -37.936 26.278 22.037 1.00 37.71 280 LEU A CA 1
ATOM 2166 C C . LEU A 1 280 ? -38.643 27.606 21.767 1.00 37.79 280 LEU A C 1
ATOM 2167 O O . LEU A 1 280 ? -39.775 27.650 21.257 1.00 37.82 280 LEU A O 1
ATOM 2172 N N . THR A 1 281 ? -37.965 28.687 22.125 1.00 34.80 281 THR A N 1
ATOM 2173 C CA . THR A 1 281 ? -38.412 30.028 21.801 1.00 35.09 281 THR A CA 1
ATOM 2174 C C . THR A 1 281 ? -37.792 30.446 20.440 1.00 33.80 281 THR A C 1
ATOM 2175 O O . THR A 1 281 ? -36.706 29.951 20.092 1.00 32.26 281 THR A O 1
ATOM 2179 N N . PRO A 1 282 ? -38.472 31.336 19.666 1.00 34.10 282 PRO A N 1
ATOM 2180 C CA . PRO A 1 282 ? -37.878 31.802 18.398 1.00 35.81 282 PRO A CA 1
ATOM 2181 C C . PRO A 1 282 ? -36.477 32.402 18.553 1.00 38.68 282 PRO A C 1
ATOM 2182 O O . PRO A 1 282 ? -35.596 32.116 17.730 1.00 37.00 282 PRO A O 1
ATOM 2186 N N . GLU A 1 283 ? -36.268 33.202 19.603 1.00 39.70 283 GLU A N 1
ATOM 2187 C CA . GLU A 1 283 ? -34.967 33.853 19.805 1.00 41.56 283 GLU A CA 1
ATOM 2188 C C . GLU A 1 283 ? -33.857 32.874 20.217 1.00 39.10 283 GLU A C 1
ATOM 2189 O O . GLU A 1 283 ? -32.696 33.054 19.825 1.00 37.39 283 GLU A O 1
ATOM 2195 N N . ARG A 1 284 ? -34.212 31.843 20.983 1.00 36.69 284 ARG A N 1
ATOM 2196 C CA . ARG A 1 284 ? -33.249 30.783 21.297 1.00 38.96 284 ARG A CA 1
ATOM 2197 C C . ARG A 1 284 ? -32.914 29.902 20.085 1.00 36.37 284 ARG A C 1
ATOM 2198 O O . ARG A 1 284 ? -31.760 29.490 19.921 1.00 34.68 284 ARG A O 1
ATOM 2206 N N . LEU A 1 285 ? -33.912 29.611 19.251 1.00 37.05 285 LEU A N 1
ATOM 2207 C CA . LEU A 1 285 ? -33.645 28.883 18.004 1.00 35.81 285 LEU A CA 1
ATOM 2208 C C . LEU A 1 285 ? -32.617 29.636 17.162 1.00 35.34 285 LEU A C 1
ATOM 2209 O O . LEU A 1 285 ? -31.653 29.031 16.691 1.00 35.41 285 LEU A O 1
ATOM 2214 N N . LYS A 1 286 ? -32.811 30.952 17.030 1.00 37.19 286 LYS A N 1
ATOM 2215 C CA . LYS A 1 286 ? -31.846 31.861 16.390 1.00 40.91 286 LYS A CA 1
ATOM 2216 C C . LYS A 1 286 ? -30.432 31.725 16.957 1.00 42.02 286 LYS A C 1
ATOM 2217 O O . LYS A 1 286 ? -29.471 31.613 16.193 1.00 42.39 286 LYS A O 1
ATOM 2223 N N . ARG A 1 287 ? -30.322 31.747 18.289 1.00 42.78 287 ARG A N 1
ATOM 2224 C CA . ARG A 1 287 ? -29.033 31.644 18.986 1.00 44.79 287 ARG A CA 1
ATOM 2225 C C . ARG A 1 287 ? -28.339 30.300 18.811 1.00 43.72 287 ARG A C 1
ATOM 2226 O O . ARG A 1 287 ? -27.113 30.252 18.689 1.00 44.01 287 ARG A O 1
ATOM 2234 N N . LEU A 1 288 ? -29.124 29.220 18.800 1.00 41.78 288 LEU A N 1
ATOM 2235 C CA . LEU A 1 288 ? -28.606 27.881 18.506 1.00 41.70 288 LEU A CA 1
ATOM 2236 C C . LEU A 1 288 ? -28.176 27.728 17.040 1.00 41.07 288 LEU A C 1
ATOM 2237 O O . LEU A 1 288 ? -27.369 26.850 16.715 1.00 38.64 288 LEU A O 1
ATOM 2242 N N . ASN A 1 289 ? -28.698 28.603 16.178 1.00 40.54 289 ASN A N 1
ATOM 2243 C CA . ASN A 1 289 ? -28.414 28.569 14.744 1.00 43.49 289 ASN A CA 1
ATOM 2244 C C . ASN A 1 289 ? -27.783 29.862 14.221 1.00 44.43 289 ASN A C 1
ATOM 2245 O O . ASN A 1 289 ? -28.085 30.316 13.110 1.00 44.02 289 ASN A O 1
ATOM 2250 N N . ARG A 1 290 ? -26.881 30.421 15.033 1.00 46.25 290 ARG A N 1
ATOM 2251 C CA . ARG A 1 290 ? -26.166 31.677 14.752 1.00 46.40 290 ARG A CA 1
ATOM 2252 C C . ARG A 1 290 ? -25.448 31.709 13.403 1.00 43.77 290 ARG A C 1
ATOM 2253 O O . ARG A 1 290 ? -25.378 32.759 12.766 1.00 44.23 290 ARG A O 1
ATOM 2261 N N . HIS A 1 291 ? -24.915 30.561 12.986 1.00 40.76 291 HIS A N 1
ATOM 2262 C CA . HIS A 1 291 ? -24.245 30.421 11.686 1.00 39.84 291 HIS A CA 1
ATOM 2263 C C . HIS A 1 291 ? -25.159 30.754 10.493 1.00 38.09 291 HIS A C 1
ATOM 2264 O O . HIS A 1 291 ? -24.702 31.321 9.498 1.00 37.69 291 HIS A O 1
ATOM 2271 N N . TRP A 1 292 ? -26.444 30.426 10.621 1.00 36.48 292 TRP A N 1
ATOM 2272 C CA . TRP A 1 292 ? -27.449 30.789 9.614 1.00 37.11 292 TRP A CA 1
ATOM 2273 C C . TRP A 1 292 ? -27.904 32.237 9.679 1.00 37.09 292 TRP A C 1
ATOM 2274 O O . TRP A 1 292 ? -28.192 32.836 8.639 1.00 39.67 292 TRP A O 1
ATOM 2285 N N . PHE A 1 293 ? -27.969 32.788 10.890 1.00 37.57 293 PHE A N 1
ATOM 2286 C CA . PHE A 1 293 ? -28.529 34.128 11.117 1.00 41.06 293 PHE A CA 1
ATOM 2287 C C . PHE A 1 293 ? -27.496 35.251 11.191 1.00 43.66 293 PHE A C 1
ATOM 2288 O O . PHE A 1 293 ? -27.859 36.427 11.227 1.00 46.79 293 PHE A O 1
ATOM 2296 N N . GLU A 1 294 ? -26.215 34.888 11.180 1.00 46.48 294 GLU A N 1
ATOM 2297 C CA . GLU A 1 294 ? -25.127 35.871 11.136 1.00 47.42 294 GLU A CA 1
ATOM 2298 C C . GLU A 1 294 ? -24.201 35.602 9.938 1.00 44.67 294 GLU A C 1
ATOM 2299 O O . GLU A 1 294 ? -23.107 35.055 10.111 1.00 43.97 294 GLU A O 1
ATOM 2305 N N . PRO A 1 295 ? -24.646 35.976 8.715 1.00 44.99 295 PRO A N 1
ATOM 2306 C CA . PRO A 1 295 ? -23.870 35.668 7.504 1.00 45.64 295 PRO A CA 1
ATOM 2307 C C . PRO A 1 295 ? -22.488 36.332 7.459 1.00 46.32 295 PRO A C 1
ATOM 2308 O O . PRO A 1 295 ? -22.331 37.448 7.945 1.00 44.54 295 PRO A O 1
ATOM 2312 N N . GLU A 1 296 ? -21.510 35.631 6.886 1.00 48.73 296 GLU A N 1
ATOM 2313 C CA . GLU A 1 296 ? -20.168 36.172 6.660 1.00 50.32 296 GLU A CA 1
ATOM 2314 C C . GLU A 1 296 ? -20.060 36.641 5.212 1.00 49.50 296 GLU A C 1
ATOM 2315 O O . GLU A 1 296 ? -19.801 35.839 4.301 1.00 48.79 296 GLU A O 1
ATOM 2321 N N . GLY A 1 297 ? -20.273 37.940 5.004 1.00 46.61 297 GLY A N 1
ATOM 2322 C CA . GLY A 1 297 ? -20.166 38.543 3.675 1.00 46.65 297 GLY A CA 1
ATOM 2323 C C . GLY A 1 297 ? -21.452 38.537 2.863 1.00 47.95 297 GLY A C 1
ATOM 2324 O O . GLY A 1 297 ? -22.500 38.083 3.331 1.00 47.48 297 GLY A O 1
ATOM 2325 N N . THR A 1 298 ? -21.363 39.047 1.637 1.00 48.01 298 THR A N 1
ATOM 2326 C CA . THR A 1 298 ? -22.514 39.140 0.739 1.00 48.84 298 THR A CA 1
ATOM 2327 C C . THR A 1 298 ? -22.113 38.805 -0.694 1.00 47.96 298 THR A C 1
ATOM 2328 O O . THR A 1 298 ? -21.010 39.147 -1.122 1.00 49.27 298 THR A O 1
ATOM 2332 N N . VAL A 1 299 ? -23.005 38.119 -1.413 1.00 47.08 299 VAL A N 1
ATOM 2333 C CA . VAL A 1 299 ? -22.783 37.742 -2.817 1.00 44.96 299 VAL A CA 1
ATOM 2334 C C . VAL A 1 299 ? -23.950 38.242 -3.669 1.00 46.20 299 VAL A C 1
ATOM 2335 O O . VAL A 1 299 ? -25.113 38.082 -3.290 1.00 46.10 299 VAL A O 1
ATOM 2339 N N . GLU A 1 300 ? -23.624 38.859 -4.804 1.00 47.21 300 GLU A N 1
ATOM 2340 C CA . GLU A 1 300 ? -24.609 39.310 -5.783 1.00 49.09 300 GLU A CA 1
ATOM 2341 C C . GLU A 1 300 ? -24.864 38.186 -6.777 1.00 47.11 300 GLU A C 1
ATOM 2342 O O . GLU A 1 300 ? -23.908 37.614 -7.312 1.00 46.81 300 GLU A O 1
ATOM 2348 N N . ILE A 1 301 ? -26.139 37.870 -7.029 1.00 42.93 301 ILE A N 1
ATOM 2349 C CA . ILE A 1 301 ? -26.487 36.734 -7.900 1.00 41.36 301 ILE A CA 1
ATOM 2350 C C . ILE A 1 301 ? -25.920 36.847 -9.327 1.00 41.73 301 ILE A C 1
ATOM 2351 O O . ILE A 1 301 ? -25.470 35.849 -9.897 1.00 38.03 301 ILE A O 1
ATOM 2356 N N . ASP A 1 302 ? -25.908 38.069 -9.864 1.00 45.76 302 ASP A N 1
ATOM 2357 C CA . ASP A 1 302 ? -25.413 38.346 -11.222 1.00 50.69 302 ASP A CA 1
ATOM 2358 C C . ASP A 1 302 ? -23.907 38.115 -11.384 1.00 50.06 302 ASP A C 1
ATOM 2359 O O . ASP A 1 302 ? -23.433 37.936 -12.505 1.00 53.19 302 ASP A O 1
ATOM 2364 N N . ASP A 1 303 ? -23.172 38.118 -10.270 1.00 48.17 303 ASP A N 1
ATOM 2365 C CA . ASP A 1 303 ? -21.734 37.849 -10.267 1.00 50.01 303 ASP A CA 1
ATOM 2366 C C . ASP A 1 303 ? -21.403 36.368 -10.471 1.00 49.96 303 ASP A C 1
ATOM 2367 O O . ASP A 1 303 ? -20.272 36.031 -10.818 1.00 49.27 303 ASP A O 1
ATOM 2372 N N . LEU A 1 304 ? -22.381 35.492 -10.248 1.00 48.23 304 LEU A N 1
ATOM 2373 C CA . LEU A 1 304 ? -22.173 34.053 -10.382 1.00 48.91 304 LEU A CA 1
ATOM 2374 C C . LEU A 1 304 ? -22.147 33.619 -11.849 1.00 49.86 304 LEU A C 1
ATOM 2375 O O . LEU A 1 304 ? -23.113 33.833 -12.581 1.00 52.92 304 LEU A O 1
ATOM 2380 N N . ASP A 1 305 ? -21.025 33.030 -12.267 1.00 51.87 305 ASP A N 1
ATOM 2381 C CA . ASP A 1 305 ? -20.845 32.509 -13.631 1.00 53.51 305 ASP A CA 1
ATOM 2382 C C . ASP A 1 305 ? -21.776 31.335 -13.904 1.00 50.66 305 ASP A C 1
ATOM 2383 O O . ASP A 1 305 ? -21.966 30.485 -13.038 1.00 47.30 305 ASP A O 1
ATOM 2388 N N . ARG A 1 306 ? -22.355 31.300 -15.101 1.00 51.39 306 ARG A N 1
ATOM 2389 C CA . ARG A 1 306 ? -23.020 30.094 -15.594 1.00 51.83 306 ARG A CA 1
ATOM 2390 C C . ARG A 1 306 ? -21.975 29.223 -16.274 1.00 49.03 306 ARG A C 1
ATOM 2391 O O . ARG A 1 306 ? -21.612 29.464 -17.425 1.00 49.00 306 ARG A O 1
ATOM 2399 N N . VAL A 1 307 ? -21.475 28.232 -15.536 1.00 47.41 307 VAL A N 1
ATOM 2400 C CA . VAL A 1 307 ? -20.414 27.337 -16.019 1.00 46.33 307 VAL A CA 1
ATOM 2401 C C . VAL A 1 307 ? -21.034 26.269 -16.921 1.00 46.04 307 VAL A C 1
ATOM 2402 O O . VAL A 1 307 ? -20.553 26.025 -18.027 1.00 46.22 307 VAL A O 1
ATOM 2406 N N . ILE A 1 308 ? -22.108 25.653 -16.430 1.00 45.56 308 ILE A N 1
ATOM 2407 C CA . ILE A 1 308 ? -22.844 24.610 -17.138 1.00 45.84 308 ILE A CA 1
ATOM 2408 C C . ILE A 1 308 ? -24.138 25.221 -17.690 1.00 47.62 308 ILE A C 1
ATOM 2409 O O . ILE A 1 308 ? -25.085 25.508 -16.941 1.00 46.16 308 ILE A O 1
ATOM 2414 N N . THR A 1 309 ? -24.146 25.465 -18.997 1.00 52.44 309 THR A N 1
ATOM 2415 C CA . THR A 1 309 ? -25.327 25.989 -19.682 1.00 56.73 309 THR A CA 1
ATOM 2416 C C . THR A 1 309 ? -26.102 24.811 -20.235 1.00 60.88 309 THR A C 1
ATOM 2417 O O . THR A 1 309 ? -25.528 23.785 -20.620 1.00 63.12 309 THR A O 1
ATOM 2421 N N . THR A 1 310 ? -27.412 24.974 -20.289 1.00 62.51 310 THR A N 1
ATOM 2422 C CA . THR A 1 310 ? -28.298 23.834 -20.411 1.00 62.94 310 THR A CA 1
ATOM 2423 C C . THR A 1 310 ? -28.886 23.686 -21.809 1.00 62.48 310 THR A C 1
ATOM 2424 O O . THR A 1 310 ? -29.812 24.410 -22.197 1.00 67.17 310 THR A O 1
ATOM 2428 N N . GLY A 1 311 ? -28.308 22.754 -22.563 1.00 56.43 311 GLY A N 1
ATOM 2429 C CA . GLY A 1 311 ? -28.791 22.412 -23.889 1.00 49.23 311 GLY A CA 1
ATOM 2430 C C . GLY A 1 311 ? -29.675 21.185 -23.832 1.00 46.71 311 GLY A C 1
ATOM 2431 O O . GLY A 1 311 ? -30.903 21.283 -23.677 1.00 45.84 311 GLY A O 1
ATOM 2432 N N . SER A 1 312 ? -29.043 20.023 -23.967 1.00 43.37 312 SER A N 1
ATOM 2433 C CA . SER A 1 312 ? -29.768 18.765 -23.966 1.00 41.13 312 SER A CA 1
ATOM 2434 C C . SER A 1 312 ? -29.652 18.068 -22.615 1.00 40.14 312 SER A C 1
ATOM 2435 O O . SER A 1 312 ? -28.701 18.297 -21.858 1.00 39.12 312 SER A O 1
ATOM 2438 N N . LEU A 1 313 ? -30.630 17.211 -22.337 1.00 38.87 313 LEU A N 1
ATOM 2439 C CA . LEU A 1 313 ? -30.701 16.450 -21.104 1.00 36.89 313 LEU A CA 1
ATOM 2440 C C . LEU A 1 313 ? -29.513 15.497 -20.932 1.00 35.69 313 LEU A C 1
ATOM 2441 O O . LEU A 1 313 ? -28.981 15.365 -19.825 1.00 34.90 313 LEU A O 1
ATOM 2446 N N . GLU A 1 314 ? -29.103 14.855 -22.031 1.00 35.18 314 GLU A N 1
ATOM 2447 C CA . GLU A 1 314 ? -27.979 13.911 -22.048 1.00 35.91 314 GLU A CA 1
ATOM 2448 C C . GLU A 1 314 ? -26.649 14.572 -21.698 1.00 34.18 314 GLU A C 1
ATOM 2449 O O . GLU A 1 314 ? -25.877 14.033 -20.906 1.00 34.55 314 GLU A O 1
ATOM 2455 N N . LYS A 1 315 ? -26.401 15.730 -22.308 1.00 35.92 315 LYS A N 1
ATOM 2456 C CA . LYS A 1 315 ? -25.200 16.546 -22.096 1.00 37.88 315 LYS A CA 1
ATOM 2457 C C . LYS A 1 315 ? -25.155 17.079 -20.658 1.00 35.74 315 LYS A C 1
ATOM 2458 O O . LYS A 1 315 ? -24.104 17.041 -20.002 1.00 34.58 315 LYS A O 1
ATOM 2464 N N . LEU A 1 316 ? -26.299 17.572 -20.181 1.00 33.62 316 LEU A N 1
ATOM 2465 C CA . LEU A 1 316 ? -26.403 18.102 -18.820 1.00 31.81 316 LEU A CA 1
ATOM 2466 C C . LEU A 1 316 ? -26.067 17.034 -17.788 1.00 30.67 316 LEU A C 1
ATOM 2467 O O . LEU A 1 316 ? -25.277 17.289 -16.874 1.00 31.21 316 LEU A O 1
ATOM 2472 N N . THR A 1 317 ? -26.639 15.840 -17.973 1.00 31.35 317 THR A N 1
ATOM 2473 C CA . THR A 1 317 ? -26.366 14.659 -17.139 1.00 32.88 317 THR A CA 1
ATOM 2474 C C . THR A 1 317 ? -24.866 14.331 -17.117 1.00 33.80 317 THR A C 1
ATOM 2475 O O . THR A 1 317 ? -24.277 14.199 -16.051 1.00 32.32 317 THR A O 1
ATOM 2479 N N . GLU A 1 318 ? -24.276 14.197 -18.304 1.00 36.25 318 GLU A N 1
ATOM 2480 C CA . GLU A 1 318 ? -22.852 13.911 -18.464 1.00 38.22 318 GLU A CA 1
ATOM 2481 C C . GLU A 1 318 ? -21.980 14.954 -17.746 1.00 35.85 318 GLU A C 1
ATOM 2482 O O . GLU A 1 318 ? -21.113 14.597 -16.957 1.00 34.27 318 GLU A O 1
ATOM 2488 N N . GLU A 1 319 ? -22.243 16.235 -18.003 1.00 37.41 319 GLU A N 1
ATOM 2489 C CA . GLU A 1 319 ? -21.477 17.328 -17.394 1.00 37.30 319 GLU A CA 1
ATOM 2490 C C . GLU A 1 319 ? -21.592 17.385 -15.869 1.00 36.93 319 GLU A C 1
ATOM 2491 O O . GLU A 1 319 ? -20.586 17.581 -15.184 1.00 36.02 319 GLU A O 1
ATOM 2497 N N . LEU A 1 320 ? -22.804 17.180 -15.344 1.00 34.27 320 LEU A N 1
ATOM 2498 C CA . LEU A 1 320 ? -23.008 17.109 -13.894 1.00 31.56 320 LEU A CA 1
ATOM 2499 C C . LEU A 1 320 ? -22.262 15.946 -13.263 1.00 29.22 320 LEU A C 1
ATOM 2500 O O . LEU A 1 320 ? -21.600 16.130 -12.247 1.00 27.03 320 LEU A O 1
ATOM 2505 N N . VAL A 1 321 ? -22.343 14.767 -13.888 1.00 28.57 321 VAL A N 1
ATOM 2506 C CA . VAL A 1 321 ? -21.641 13.560 -13.405 1.00 29.81 321 VAL A CA 1
ATOM 2507 C C . VAL A 1 321 ? -20.116 13.790 -13.366 1.00 31.72 321 VAL A C 1
ATOM 2508 O O . VAL A 1 321 ? -19.448 13.465 -12.371 1.00 31.72 321 VAL A O 1
ATOM 2512 N N . GLU A 1 322 ? -19.591 14.372 -14.442 1.00 32.13 322 GLU A N 1
ATOM 2513 C CA . GLU A 1 322 ? -18.164 14.685 -14.555 1.00 34.28 322 GLU A CA 1
ATOM 2514 C C . GLU A 1 322 ? -17.683 15.575 -13.401 1.00 33.90 322 GLU A C 1
ATOM 2515 O O . GLU A 1 322 ? -16.681 15.255 -12.751 1.00 34.20 322 GLU A O 1
ATOM 2521 N N . ARG A 1 323 ? -18.432 16.649 -13.128 1.00 33.83 323 ARG A N 1
ATOM 2522 C CA . ARG A 1 323 ? -18.093 17.610 -12.070 1.00 35.00 323 ARG A CA 1
ATOM 2523 C C . ARG A 1 323 ? -18.121 17.001 -10.673 1.00 34.27 323 ARG A C 1
ATOM 2524 O O . ARG A 1 323 ? -17.247 17.287 -9.859 1.00 35.26 323 ARG A O 1
ATOM 2532 N N . VAL A 1 324 ? -19.110 16.147 -10.412 1.00 33.21 324 VAL A N 1
ATOM 2533 C CA . VAL A 1 324 ? -19.175 15.405 -9.149 1.00 33.04 324 VAL A CA 1
ATOM 2534 C C . VAL A 1 324 ? -18.044 14.372 -9.038 1.00 32.55 324 VAL A C 1
ATOM 2535 O O . VAL A 1 324 ? -17.441 14.233 -7.969 1.00 32.77 324 VAL A O 1
ATOM 2539 N N . ALA A 1 325 ? -17.761 13.655 -10.128 1.00 32.62 325 ALA A N 1
ATOM 2540 C CA . ALA A 1 325 ? -16.622 12.717 -10.159 1.00 34.60 325 ALA A CA 1
ATOM 2541 C C . ALA A 1 325 ? -15.269 13.399 -9.891 1.00 35.24 325 ALA A C 1
ATOM 2542 O O . ALA A 1 325 ? -14.372 12.776 -9.321 1.00 38.88 325 ALA A O 1
ATOM 2544 N N . GLU A 1 326 ? -15.151 14.675 -10.273 1.00 36.03 326 GLU A N 1
ATOM 2545 C CA . GLU A 1 326 ? -13.921 15.465 -10.076 1.00 37.23 326 GLU A CA 1
ATOM 2546 C C . GLU A 1 326 ? -13.760 16.047 -8.673 1.00 37.51 326 GLU A C 1
ATOM 2547 O O . GLU A 1 326 ? -12.673 16.497 -8.313 1.00 36.12 326 GLU A O 1
ATOM 2553 N N . ALA A 1 327 ? -14.835 16.008 -7.883 1.00 36.82 327 ALA A N 1
ATOM 2554 C CA . ALA A 1 327 ? -14.937 16.785 -6.650 1.00 35.57 327 ALA A CA 1
ATOM 2555 C C . ALA A 1 327 ? -14.205 16.210 -5.446 1.00 35.63 327 ALA A C 1
ATOM 2556 O O . ALA A 1 327 ? -14.140 16.858 -4.396 1.00 38.00 327 ALA A O 1
ATOM 2558 N N . GLY A 1 328 ? -13.660 15.002 -5.580 1.00 35.11 328 GLY A N 1
ATOM 2559 C CA . GLY A 1 328 ? -13.038 14.309 -4.443 1.00 34.51 328 GLY A CA 1
ATOM 2560 C C . GLY A 1 328 ? -14.071 13.748 -3.482 1.00 35.07 328 GLY A C 1
ATOM 2561 O O . GLY A 1 328 ? -13.819 13.646 -2.272 1.00 36.90 328 GLY A O 1
ATOM 2562 N N . LEU A 1 329 ? -15.235 13.378 -4.020 1.00 34.38 329 LEU A N 1
ATOM 2563 C CA . LEU A 1 329 ? -16.359 12.884 -3.208 1.00 33.68 329 LEU A CA 1
ATOM 2564 C C . LEU A 1 329 ? -16.668 11.404 -3.465 1.00 33.69 329 LEU A C 1
ATOM 2565 O O . LEU A 1 329 ? -17.781 10.947 -3.206 1.00 33.78 329 LEU A O 1
ATOM 2570 N N . GLY A 1 330 ? -15.683 10.665 -3.979 1.00 33.69 330 GLY A N 1
ATOM 2571 C CA . GLY A 1 330 ? -15.827 9.235 -4.260 1.00 30.94 330 GLY A CA 1
ATOM 2572 C C . GLY A 1 330 ? -16.574 8.951 -5.552 1.00 32.52 330 GLY A C 1
ATOM 2573 O O . GLY A 1 330 ? -16.586 9.783 -6.478 1.00 31.46 330 GLY A O 1
ATOM 2574 N N . LYS A 1 331 ? -17.194 7.772 -5.606 1.00 31.20 331 LYS A N 1
ATOM 2575 C CA . LYS A 1 331 ? -17.854 7.259 -6.820 1.00 33.16 331 LYS A CA 1
ATOM 2576 C C . LYS A 1 331 ? -19.275 7.787 -6.979 1.00 32.42 331 LYS A C 1
ATOM 2577 O O . LYS A 1 331 ? -19.978 7.976 -5.981 1.00 31.64 331 LYS A O 1
ATOM 2583 N N . VAL A 1 332 ? -19.685 8.003 -8.230 1.00 30.41 332 VAL A N 1
ATOM 2584 C CA . VAL A 1 332 ? -21.061 8.409 -8.571 1.00 30.83 332 VAL A CA 1
ATOM 2585 C C . VAL A 1 332 ? -21.787 7.166 -9.071 1.00 31.37 332 VAL A C 1
ATOM 2586 O O . VAL A 1 332 ? -21.492 6.666 -10.168 1.00 31.27 332 VAL A O 1
ATOM 2590 N N . ILE A 1 333 ? -22.705 6.654 -8.252 1.00 30.66 333 ILE A N 1
ATOM 2591 C CA . ILE A 1 333 ? -23.433 5.415 -8.563 1.00 31.58 333 ILE A CA 1
ATOM 2592 C C . ILE A 1 333 ? -24.925 5.689 -8.794 1.00 32.76 333 ILE A C 1
ATOM 2593 O O . ILE A 1 333 ? -25.548 6.435 -8.037 1.00 33.44 333 ILE A O 1
ATOM 2598 N N . GLU A 1 334 ? -25.471 5.087 -9.852 1.00 33.87 334 GLU A N 1
ATOM 2599 C CA . GLU A 1 334 ? -26.902 5.098 -10.147 1.00 34.05 334 GLU A CA 1
ATOM 2600 C C . GLU A 1 334 ? -27.486 3.680 -10.008 1.00 35.11 334 GLU A C 1
ATOM 2601 O O . GLU A 1 334 ? -26.929 2.712 -10.548 1.00 33.50 334 GLU A O 1
ATOM 2607 N N . VAL A 1 335 ? -28.597 3.576 -9.279 1.00 31.73 335 VAL A N 1
ATOM 2608 C CA . VAL A 1 335 ? -29.356 2.330 -9.177 1.00 32.99 335 VAL A CA 1
ATOM 2609 C C . VAL A 1 335 ? -30.751 2.549 -9.757 1.00 31.34 335 VAL A C 1
ATOM 2610 O O . VAL A 1 335 ? -31.483 3.438 -9.321 1.00 30.23 335 VAL A O 1
ATOM 2614 N N . ASP A 1 336 ? -31.104 1.734 -10.743 1.00 31.32 336 ASP A N 1
ATOM 2615 C CA . ASP A 1 336 ? -32.413 1.784 -11.391 1.00 32.75 336 ASP A CA 1
ATOM 2616 C C . ASP A 1 336 ? -33.502 1.263 -10.445 1.00 33.69 336 ASP A C 1
ATOM 2617 O O . ASP A 1 336 ? -33.397 0.147 -9.931 1.00 31.94 336 ASP A O 1
ATOM 2622 N N . LEU A 1 337 ? -34.538 2.078 -10.218 1.00 33.20 337 LEU A N 1
ATOM 2623 C CA . LEU A 1 337 ? -35.667 1.687 -9.361 1.00 31.98 337 LEU A CA 1
ATOM 2624 C C . LEU A 1 337 ? -37.031 1.720 -10.059 1.00 32.08 337 LEU A C 1
ATOM 2625 O O . LEU A 1 337 ? -38.073 1.626 -9.402 1.00 32.50 337 LEU A O 1
ATOM 2630 N N . THR A 1 338 ? -37.012 1.857 -11.381 1.00 32.04 338 THR A N 1
ATOM 2631 C CA . THR A 1 338 ? -38.205 1.809 -12.223 1.00 34.75 338 THR A CA 1
ATOM 2632 C C . THR A 1 338 ? -39.024 0.557 -11.896 1.00 36.25 338 THR A C 1
ATOM 2633 O O . THR A 1 338 ? -38.512 -0.551 -11.928 1.00 35.72 338 THR A O 1
ATOM 2637 N N . LEU A 1 339 ? -40.282 0.756 -11.526 1.00 39.99 339 LEU A N 1
ATOM 2638 C CA . LEU A 1 339 ? -41.204 -0.360 -11.324 1.00 44.70 339 LEU A CA 1
ATOM 2639 C C . LEU A 1 339 ? -41.639 -0.895 -12.679 1.00 47.55 339 LEU A C 1
ATOM 2640 O O . LEU A 1 339 ? -41.850 -0.123 -13.608 1.00 48.30 339 LEU A O 1
ATOM 2645 N N . GLU A 1 340 ? -41.736 -2.218 -12.790 1.00 54.34 340 GLU A N 1
ATOM 2646 C CA . GLU A 1 340 ? -42.160 -2.880 -14.031 1.00 60.28 340 GLU A CA 1
ATOM 2647 C C . GLU A 1 340 ? -43.565 -2.445 -14.471 1.00 60.00 340 GLU A C 1
ATOM 2648 O O . GLU A 1 340 ? -43.758 -2.066 -15.626 1.00 59.95 340 GLU A O 1
ATOM 2654 N N . ASN A 1 341 ? -44.521 -2.475 -13.539 1.00 62.40 341 ASN A N 1
ATOM 2655 C CA . ASN A 1 341 ? -45.917 -2.115 -13.819 1.00 65.23 341 ASN A CA 1
ATOM 2656 C C . ASN A 1 341 ? -46.094 -0.625 -14.151 1.00 65.27 341 ASN A C 1
ATOM 2657 O O . ASN A 1 341 ? -46.614 -0.290 -15.224 1.00 63.41 341 ASN A O 1
ATOM 2662 N N . LEU A 1 342 ? -45.650 0.257 -13.251 1.00 62.31 342 LEU A N 1
ATOM 2663 C CA . LEU A 1 342 ? -45.604 1.694 -13.529 1.00 59.91 342 LEU A CA 1
ATOM 2664 C C . LEU A 1 342 ? -44.374 1.962 -14.371 1.00 59.54 342 LEU A C 1
ATOM 2665 O O . LEU A 1 342 ? -43.250 1.878 -13.873 1.00 64.93 342 LEU A O 1
ATOM 2670 N N . ASP A 1 343 ? -44.566 2.288 -15.641 1.00 56.12 343 ASP A N 1
ATOM 2671 C CA . ASP A 1 343 ? -43.429 2.615 -16.497 1.00 54.61 343 ASP A CA 1
ATOM 2672 C C . ASP A 1 343 ? -42.943 4.055 -16.233 1.00 48.98 343 ASP A C 1
ATOM 2673 O O . ASP A 1 343 ? -43.045 4.933 -17.094 1.00 51.39 343 ASP A O 1
ATOM 2678 N N . VAL A 1 344 ? -42.450 4.287 -15.014 1.00 43.39 344 VAL A N 1
ATOM 2679 C CA . VAL A 1 344 ? -41.971 5.606 -14.583 1.00 38.34 344 VAL A CA 1
ATOM 2680 C C . VAL A 1 344 ? -40.518 5.463 -14.150 1.00 34.73 344 VAL A C 1
ATOM 2681 O O . VAL A 1 344 ? -40.235 4.737 -13.196 1.00 34.66 344 VAL A O 1
ATOM 2685 N N . PRO A 1 345 ? -39.595 6.147 -14.852 1.00 32.62 345 PRO A N 1
ATOM 2686 C CA . PRO A 1 345 ? -38.186 6.140 -14.453 1.00 30.81 345 PRO A CA 1
ATOM 2687 C C . PRO A 1 345 ? -37.981 6.673 -13.035 1.00 29.81 345 PRO A C 1
ATOM 2688 O O . PRO A 1 345 ? -38.375 7.803 -12.732 1.00 29.39 345 PRO A O 1
ATOM 2692 N N . VAL A 1 346 ? -37.414 5.830 -12.170 1.00 29.43 346 VAL A N 1
ATOM 2693 C CA . VAL A 1 346 ? -36.995 6.226 -10.816 1.00 29.14 346 VAL A CA 1
ATOM 2694 C C . VAL A 1 346 ? -35.568 5.734 -10.630 1.00 29.70 346 VAL A C 1
ATOM 2695 O O . VAL A 1 346 ? -35.226 4.627 -11.069 1.00 30.31 346 VAL A O 1
ATOM 2699 N N . VAL A 1 347 ? -34.734 6.564 -10.003 1.00 29.34 347 VAL A N 1
ATOM 2700 C CA . VAL A 1 347 ? -33.368 6.167 -9.656 1.00 29.38 347 VAL A CA 1
ATOM 2701 C C . VAL A 1 347 ? -33.014 6.507 -8.215 1.00 30.41 347 VAL A C 1
ATOM 2702 O O . VAL A 1 347 ? -33.620 7.394 -7.593 1.00 29.73 347 VAL A O 1
ATOM 2706 N N . ARG A 1 348 ? -32.023 5.780 -7.705 1.00 29.30 348 ARG A N 1
ATOM 2707 C CA . ARG A 1 348 ? -31.302 6.183 -6.525 1.00 29.21 348 ARG A CA 1
ATOM 2708 C C . ARG A 1 348 ? -29.862 6.511 -6.938 1.00 30.15 348 ARG A C 1
ATOM 2709 O O . ARG A 1 348 ? -29.152 5.664 -7.492 1.00 29.77 348 ARG A O 1
ATOM 2717 N N . VAL A 1 349 ? -29.466 7.754 -6.685 1.00 29.99 349 VAL A N 1
ATOM 2718 C CA . VAL A 1 349 ? -28.096 8.225 -6.907 1.00 30.07 349 VAL A CA 1
ATOM 2719 C C . VAL A 1 349 ? -27.395 8.223 -5.564 1.00 30.84 349 VAL A C 1
ATOM 2720 O O . VAL A 1 349 ? -27.912 8.783 -4.590 1.00 32.17 349 VAL A O 1
ATOM 2724 N N . ARG A 1 350 ? -26.249 7.552 -5.509 1.00 30.43 350 ARG A N 1
ATOM 2725 C CA . ARG A 1 350 ? -25.373 7.595 -4.342 1.00 30.80 350 ARG A CA 1
ATOM 2726 C C . ARG A 1 350 ? -24.009 8.134 -4.770 1.00 31.67 350 ARG A C 1
ATOM 2727 O O . ARG A 1 350 ? -23.473 7.731 -5.806 1.00 32.23 350 ARG A O 1
ATOM 2735 N N . VAL A 1 351 ? -23.462 9.047 -3.975 1.00 31.37 351 VAL A N 1
ATOM 2736 C CA . VAL A 1 351 ? -22.090 9.525 -4.173 1.00 31.01 351 VAL A CA 1
ATOM 2737 C C . VAL A 1 351 ? -21.330 9.090 -2.917 1.00 31.05 351 VAL A C 1
ATOM 2738 O O . VAL A 1 351 ? -21.612 9.580 -1.811 1.00 28.56 351 VAL A O 1
ATOM 2742 N N . THR A 1 352 ? -20.388 8.155 -3.095 1.00 31.13 352 THR A N 1
ATOM 2743 C CA . THR A 1 352 ? -19.857 7.339 -1.973 1.00 32.03 352 THR A CA 1
ATOM 2744 C C . THR A 1 352 ? -19.153 8.096 -0.860 1.00 32.25 352 THR A C 1
ATOM 2745 O O . THR A 1 352 ? -19.160 7.649 0.286 1.00 33.00 352 THR A O 1
ATOM 2749 N N . GLY A 1 353 ? -18.559 9.240 -1.194 1.00 32.78 353 GLY A N 1
ATOM 2750 C CA . GLY A 1 353 ? -17.903 10.091 -0.197 1.00 32.80 353 GLY A CA 1
ATOM 2751 C C . GLY A 1 353 ? -18.513 11.475 -0.030 1.00 33.31 353 GLY A C 1
ATOM 2752 O O . GLY A 1 353 ? -17.882 12.348 0.567 1.00 34.69 353 GLY A O 1
ATOM 2753 N N . ALA A 1 354 ? -19.724 11.688 -0.556 1.00 32.00 354 ALA A N 1
ATOM 2754 C CA . ALA A 1 354 ? -20.475 12.932 -0.286 1.00 30.53 354 ALA A CA 1
ATOM 2755 C C . ALA A 1 354 ? -21.014 12.881 1.130 1.00 29.45 354 ALA A C 1
ATOM 2756 O O . ALA A 1 354 ? -21.396 11.815 1.610 1.00 29.11 354 ALA A O 1
ATOM 2758 N N . SER A 1 355 ? -21.025 14.024 1.807 1.00 29.36 355 SER A N 1
ATOM 2759 C CA . SER A 1 355 ? -21.484 14.057 3.193 1.00 28.88 355 SER A CA 1
ATOM 2760 C C . SER A 1 355 ? -23.004 14.018 3.283 1.00 28.94 355 SER A C 1
ATOM 2761 O O . SER A 1 355 ? -23.700 14.700 2.529 1.00 26.71 355 SER A O 1
ATOM 2764 N N . GLU A 1 356 ? -23.495 13.202 4.213 1.00 29.92 356 GLU A N 1
ATOM 2765 C CA . GLU A 1 356 ? -24.911 13.136 4.542 1.00 31.29 356 GLU A CA 1
ATOM 2766 C C . GLU A 1 356 ? -25.111 13.354 6.051 1.00 32.47 356 GLU A C 1
ATOM 2767 O O . GLU A 1 356 ? -26.066 12.850 6.650 1.00 31.28 356 GLU A O 1
ATOM 2773 N N . TYR A 1 357 ? -24.209 14.154 6.628 1.00 33.60 357 TYR A N 1
ATOM 2774 C CA . TYR A 1 357 ? -24.201 14.526 8.049 1.00 34.23 357 TYR A CA 1
ATOM 2775 C C . TYR A 1 357 ? -25.544 15.053 8.570 1.00 34.01 357 TYR A C 1
ATOM 2776 O O . TYR A 1 357 ? -25.945 14.722 9.695 1.00 31.99 357 TYR A O 1
ATOM 2785 N N . VAL A 1 358 ? -26.228 15.856 7.749 1.00 34.61 358 VAL A N 1
ATOM 2786 C CA . VAL A 1 358 ? -27.561 16.404 8.086 1.00 35.20 358 VAL A CA 1
ATOM 2787 C C . VAL A 1 358 ? -28.660 15.335 8.217 1.00 35.70 358 VAL A C 1
ATOM 2788 O O . VAL A 1 358 ? -29.689 15.575 8.855 1.00 35.50 358 VAL A O 1
ATOM 2792 N N . ILE A 1 359 ? -28.441 14.175 7.600 1.00 35.97 359 ILE A N 1
ATOM 2793 C CA . ILE A 1 359 ? -29.352 13.033 7.713 1.00 38.63 359 ILE A CA 1
ATOM 2794 C C . ILE A 1 359 ? -28.961 12.131 8.894 1.00 39.18 359 ILE A C 1
ATOM 2795 O O . ILE A 1 359 ? -29.812 11.746 9.690 1.00 39.90 359 ILE A O 1
ATOM 2800 N N . ASP A 1 360 ? -27.675 11.810 9.000 1.00 41.69 360 ASP A N 1
ATOM 2801 C CA . ASP A 1 360 ? -27.146 10.968 10.073 1.00 44.40 360 ASP A CA 1
ATOM 2802 C C . ASP A 1 360 ? -25.723 11.414 10.397 1.00 44.88 360 ASP A C 1
ATOM 2803 O O . ASP A 1 360 ? -24.886 11.544 9.489 1.00 43.94 360 ASP A O 1
ATOM 2808 N N . GLU A 1 361 ? -25.447 11.618 11.687 1.00 45.09 361 GLU A N 1
ATOM 2809 C CA . GLU A 1 361 ? -24.126 12.072 12.150 1.00 46.84 361 GLU A CA 1
ATOM 2810 C C . GLU A 1 361 ? -22.991 11.128 11.766 1.00 45.73 361 GLU A C 1
ATOM 2811 O O . GLU A 1 361 ? -21.855 11.570 11.588 1.00 46.61 361 GLU A O 1
ATOM 2817 N N . ALA A 1 362 ? -23.316 9.845 11.612 1.00 43.32 362 ALA A N 1
ATOM 2818 C CA . ALA A 1 362 ? -22.348 8.836 11.193 1.00 43.13 362 ALA A CA 1
ATOM 2819 C C . ALA A 1 362 ? -22.009 8.859 9.694 1.00 44.35 362 ALA A C 1
ATOM 2820 O O . ALA A 1 362 ? -21.000 8.269 9.287 1.00 46.38 362 ALA A O 1
ATOM 2822 N N . ARG A 1 363 ? -22.836 9.529 8.885 1.00 40.82 363 ARG A N 1
ATOM 2823 C CA . ARG A 1 363 ? -22.641 9.591 7.429 1.00 39.72 363 ARG A CA 1
ATOM 2824 C C . ARG A 1 363 ? -21.796 10.813 7.032 1.00 39.18 363 ARG A C 1
ATOM 2825 O O . ARG A 1 363 ? -22.179 11.609 6.166 1.00 34.64 363 ARG A O 1
ATOM 2833 N N . VAL A 1 364 ? -20.634 10.927 7.677 1.00 40.11 364 VAL A N 1
ATOM 2834 C CA . VAL A 1 364 ? -19.715 12.065 7.554 1.00 40.16 364 VAL A CA 1
ATOM 2835 C C . VAL A 1 364 ? -19.246 12.272 6.113 1.00 38.79 364 VAL A C 1
ATOM 2836 O O . VAL A 1 364 ? -19.165 13.409 5.647 1.00 38.00 364 VAL A O 1
ATOM 2840 N N . GLY A 1 365 ? -18.946 11.175 5.417 1.00 39.90 365 GLY A N 1
ATOM 2841 C CA . GLY A 1 365 ? -18.354 11.235 4.077 1.00 42.35 365 GLY A CA 1
ATOM 2842 C C . GLY A 1 365 ? -16.921 11.754 4.112 1.00 44.70 365 GLY A C 1
ATOM 2843 O O . GLY A 1 365 ? -16.307 11.838 5.181 1.00 43.59 365 GLY A O 1
ATOM 2844 N N . ASN A 1 366 ? -16.389 12.103 2.941 1.00 45.79 366 ASN A N 1
ATOM 2845 C CA . ASN A 1 366 ? -15.037 12.656 2.833 1.00 46.85 366 ASN A CA 1
ATOM 2846 C C . ASN A 1 366 ? -15.017 14.076 3.373 1.00 48.88 366 ASN A C 1
ATOM 2847 O O . ASN A 1 366 ? -15.587 14.981 2.772 1.00 48.50 366 ASN A O 1
ATOM 2860 N N . PRO A 1 368 ? -12.625 17.265 4.921 1.00 64.96 368 PRO A N 1
ATOM 2861 C CA . PRO A 1 368 ? -11.284 17.800 5.184 1.00 68.27 368 PRO A CA 1
ATOM 2862 C C . PRO A 1 368 ? -11.125 18.198 6.658 1.00 71.00 368 PRO A C 1
ATOM 2863 O O . PRO A 1 368 ? -12.123 18.319 7.380 1.00 68.71 368 PRO A O 1
ATOM 2867 N N . GLU A 1 369 ? -9.880 18.380 7.091 1.00 77.39 369 GLU A N 1
ATOM 2868 C CA . GLU A 1 369 ? -9.562 18.786 8.468 1.00 82.31 369 GLU A CA 1
ATOM 2869 C C . GLU A 1 369 ? -9.980 20.235 8.793 1.00 82.97 369 GLU A C 1
ATOM 2870 O O . GLU A 1 369 ? -10.291 20.546 9.947 1.00 83.03 369 GLU A O 1
ATOM 2876 N N . LYS A 1 370 ? -10.002 21.090 7.765 1.00 85.37 370 LYS A N 1
ATOM 2877 C CA . LYS A 1 370 ? -10.311 22.525 7.882 1.00 87.66 370 LYS A CA 1
ATOM 2878 C C . LYS A 1 370 ? -11.538 22.908 7.022 1.00 88.26 370 LYS A C 1
ATOM 2879 O O . LYS A 1 370 ? -11.768 22.280 5.979 1.00 85.55 370 LYS A O 1
ATOM 2885 N N . PRO A 1 371 ? -12.337 23.920 7.458 1.00 89.61 371 PRO A N 1
ATOM 2886 C CA . PRO A 1 371 ? -13.415 24.452 6.601 1.00 93.27 371 PRO A CA 1
ATOM 2887 C C . PRO A 1 371 ? -12.905 25.011 5.260 1.00 98.12 371 PRO A C 1
ATOM 2888 O O . PRO A 1 371 ? -11.884 25.709 5.250 1.00 100.66 371 PRO A O 1
ATOM 2892 N N . PRO A 1 372 ? -13.600 24.697 4.138 1.00 101.17 372 PRO A N 1
ATOM 2893 C CA . PRO A 1 372 ? -13.198 25.204 2.815 1.00 104.44 372 PRO A CA 1
ATOM 2894 C C . PRO A 1 372 ? -13.317 26.734 2.706 1.00 107.17 372 PRO A C 1
ATOM 2895 O O . PRO A 1 372 ? -14.430 27.271 2.643 1.00 109.65 372 PRO A O 1
ATOM 2899 N N . GLY A 1 373 ? -12.166 27.413 2.699 1.00 106.48 373 GLY A N 1
ATOM 2900 C CA . GLY A 1 373 ? -12.095 28.881 2.680 1.00 106.09 373 GLY A CA 1
ATOM 2901 C C . GLY A 1 373 ? -12.439 29.467 1.311 1.00 104.93 373 GLY A C 1
ATOM 2902 O O . GLY A 1 373 ? -13.057 30.530 1.214 1.00 102.26 373 GLY A O 1
ATOM 2911 N N . THR B 1 2 ? 13.172 18.710 39.422 1.00 44.54 2 THR B N 1
ATOM 2912 C CA . THR B 1 2 ? 11.869 19.024 40.026 1.00 39.94 2 THR B CA 1
ATOM 2913 C C . THR B 1 2 ? 11.913 20.352 40.766 1.00 38.19 2 THR B C 1
ATOM 2914 O O . THR B 1 2 ? 12.658 20.503 41.744 1.00 36.18 2 THR B O 1
ATOM 2918 N N . ASP B 1 3 ? 11.100 21.296 40.300 1.00 37.26 3 ASP B N 1
ATOM 2919 C CA . ASP B 1 3 ? 11.013 22.632 40.883 1.00 38.63 3 ASP B CA 1
ATOM 2920 C C . ASP B 1 3 ? 10.415 22.595 42.285 1.00 36.71 3 ASP B C 1
ATOM 2921 O O . ASP B 1 3 ? 9.420 21.903 42.532 1.00 33.61 3 ASP B O 1
ATOM 2926 N N . ILE B 1 4 ? 11.031 23.351 43.187 1.00 33.71 4 ILE B N 1
ATOM 2927 C CA . ILE B 1 4 ? 10.435 23.652 44.482 1.00 32.73 4 ILE B CA 1
ATOM 2928 C C . ILE B 1 4 ? 9.442 24.801 44.245 1.00 32.68 4 ILE B C 1
ATOM 2929 O O . ILE B 1 4 ? 9.846 25.933 43.971 1.00 33.37 4 ILE B O 1
ATOM 2934 N N . VAL B 1 5 ? 8.147 24.493 44.309 1.00 31.80 5 VAL B N 1
ATOM 2935 C CA . VAL B 1 5 ? 7.101 25.503 44.073 1.00 30.82 5 VAL B CA 1
ATOM 2936 C C . VAL B 1 5 ? 6.602 26.135 45.380 1.00 30.28 5 VAL B C 1
ATOM 2937 O O . VAL B 1 5 ? 5.880 27.125 45.365 1.00 30.37 5 VAL B O 1
ATOM 2941 N N . TYR B 1 6 ? 7.000 25.546 46.505 1.00 29.84 6 TYR B N 1
ATOM 2942 C CA . TYR B 1 6 ? 6.515 25.942 47.821 1.00 29.76 6 TYR B CA 1
ATOM 2943 C C . TYR B 1 6 ? 7.629 25.766 48.841 1.00 29.00 6 TYR B C 1
ATOM 2944 O O . TYR B 1 6 ? 8.245 24.705 48.918 1.00 28.76 6 TYR B O 1
ATOM 2953 N N . ASP B 1 7 ? 7.886 26.815 49.614 1.00 28.86 7 ASP B N 1
ATOM 2954 C CA . ASP B 1 7 ? 8.989 26.812 50.564 1.00 28.83 7 ASP B CA 1
ATOM 2955 C C . ASP B 1 7 ? 8.659 27.607 51.824 1.00 28.00 7 ASP B C 1
ATOM 2956 O O . ASP B 1 7 ? 9.502 28.327 52.369 1.00 27.88 7 ASP B O 1
ATOM 2961 N N . VAL B 1 8 ? 7.424 27.450 52.300 1.00 27.68 8 VAL B N 1
ATOM 2962 C CA . VAL B 1 8 ? 6.996 28.122 53.528 1.00 25.98 8 VAL B CA 1
ATOM 2963 C C . VAL B 1 8 ? 7.403 27.264 54.738 1.00 25.94 8 VAL B C 1
ATOM 2964 O O . VAL B 1 8 ? 8.407 27.562 55.376 1.00 25.80 8 VAL B O 1
ATOM 2968 N N . GLU B 1 9 ? 6.658 26.194 55.019 1.00 25.46 9 GLU B N 1
ATOM 2969 C CA . GLU B 1 9 ? 6.929 25.318 56.170 1.00 25.93 9 GLU B CA 1
ATOM 2970 C C . GLU B 1 9 ? 7.994 24.272 55.837 1.00 25.93 9 GLU B C 1
ATOM 2971 O O . GLU B 1 9 ? 8.601 23.682 56.726 1.00 24.72 9 GLU B O 1
ATOM 2977 N N . GLY B 1 10 ? 8.195 24.050 54.541 1.00 26.00 10 GLY B N 1
ATOM 2978 C CA . GLY B 1 10 ? 9.161 23.088 54.039 1.00 26.19 10 GLY B CA 1
ATOM 2979 C C . GLY B 1 10 ? 9.282 23.166 52.523 1.00 26.09 10 GLY B C 1
ATOM 2980 O O . GLY B 1 10 ? 8.593 23.947 51.867 1.00 25.24 10 GLY B O 1
ATOM 2981 N N . PHE B 1 11 ? 10.161 22.341 51.971 1.00 25.59 11 PHE B N 1
ATOM 2982 C CA . PHE B 1 11 ? 10.464 22.360 50.550 1.00 25.93 11 PHE B CA 1
ATOM 2983 C C . PHE B 1 11 ? 9.601 21.349 49.813 1.00 26.00 11 PHE B C 1
ATOM 2984 O O . PHE B 1 11 ? 9.765 20.135 49.973 1.00 25.29 11 PHE B O 1
ATOM 2992 N N . ARG B 1 12 ? 8.659 21.860 49.027 1.00 26.57 12 ARG B N 1
ATOM 2993 C CA . ARG B 1 12 ? 7.653 21.002 48.394 1.00 28.44 12 ARG B CA 1
ATOM 2994 C C . ARG B 1 12 ? 7.542 21.176 46.877 1.00 28.94 12 ARG B C 1
ATOM 2995 O O . ARG B 1 12 ? 7.694 22.285 46.351 1.00 29.20 12 ARG B O 1
ATOM 3003 N N . ALA B 1 13 ? 7.275 20.069 46.190 1.00 30.01 13 ALA B N 1
ATOM 3004 C CA . ALA B 1 13 ? 7.092 20.067 44.730 1.00 32.12 13 ALA B CA 1
ATOM 3005 C C . ALA B 1 13 ? 5.666 20.429 44.311 1.00 33.60 13 ALA B C 1
ATOM 3006 O O . ALA B 1 13 ? 5.403 20.664 43.126 1.00 35.01 13 ALA B O 1
ATOM 3008 N N . PHE B 1 14 ? 4.760 20.470 45.288 1.00 32.26 14 PHE B N 1
ATOM 3009 C CA . PHE B 1 14 ? 3.346 20.744 45.060 1.00 31.73 14 PHE B CA 1
ATOM 3010 C C . PHE B 1 14 ? 2.841 21.793 46.037 1.00 31.21 14 PHE B C 1
ATOM 3011 O O . PHE B 1 14 ? 3.376 21.928 47.135 1.00 31.49 14 PHE B O 1
ATOM 3019 N N . LEU B 1 15 ? 1.815 22.536 45.634 1.00 30.90 15 LEU B N 1
ATOM 3020 C CA . LEU B 1 15 ? 1.108 23.425 46.556 1.00 30.77 15 LEU B CA 1
ATOM 3021 C C . LEU B 1 15 ? 0.270 22.608 47.554 1.00 29.53 15 LEU B C 1
ATOM 3022 O O . LEU B 1 15 ? -0.299 21.575 47.176 1.00 30.12 15 LEU B O 1
ATOM 3027 N N . PRO B 1 16 ? 0.216 23.049 48.837 1.00 28.12 16 PRO B N 1
ATOM 3028 C CA . PRO B 1 16 ? -0.585 22.353 49.852 1.00 28.22 16 PRO B CA 1
ATOM 3029 C C . PRO B 1 16 ? -2.028 22.058 49.421 1.00 27.90 16 PRO B C 1
ATOM 3030 O O . PRO B 1 16 ? -2.514 20.957 49.685 1.00 27.05 16 PRO B O 1
ATOM 3034 N N . LYS B 1 17 ? -2.683 23.010 48.748 1.00 30.21 17 LYS B N 1
ATOM 3035 C CA . LYS B 1 17 ? -4.068 22.825 48.252 1.00 32.78 17 LYS B CA 1
ATOM 3036 C C . LYS B 1 17 ? -4.166 21.643 47.276 1.00 33.32 17 LYS B C 1
ATOM 3037 O O . LYS B 1 17 ? -5.131 20.887 47.328 1.00 34.06 17 LYS B O 1
ATOM 3043 N N . GLU B 1 18 ? -3.156 21.481 46.418 1.00 33.74 18 GLU B N 1
ATOM 3044 C CA . GLU B 1 18 ? -3.078 20.349 45.482 1.00 35.45 18 GLU B CA 1
ATOM 3045 C C . GLU B 1 18 ? -2.859 19.043 46.240 1.00 34.17 18 GLU B C 1
ATOM 3046 O O . GLU B 1 18 ? -3.472 18.021 45.923 1.00 34.28 18 GLU B O 1
ATOM 3052 N N . THR B 1 19 ? -1.990 19.094 47.246 1.00 32.31 19 THR B N 1
ATOM 3053 C CA . THR B 1 19 ? -1.671 17.937 48.068 1.00 30.44 19 THR B CA 1
ATOM 3054 C C . THR B 1 19 ? -2.848 17.519 48.972 1.00 30.00 19 THR B C 1
ATOM 3055 O O . THR B 1 19 ? -3.093 16.327 49.141 1.00 29.41 19 THR B O 1
ATOM 3059 N N . LEU B 1 20 ? -3.578 18.482 49.535 1.00 28.34 20 LEU B N 1
ATOM 3060 C CA . LEU B 1 20 ? -4.757 18.144 50.335 1.00 29.28 20 LEU B CA 1
ATOM 3061 C C . LEU B 1 20 ? -5.836 17.482 49.454 1.00 30.83 20 LEU B C 1
ATOM 3062 O O . LEU B 1 20 ? -6.450 16.495 49.864 1.00 28.16 20 LEU B O 1
ATOM 3067 N N . ARG B 1 21 ? -6.027 18.025 48.249 1.00 31.95 21 ARG B N 1
ATOM 3068 C CA . ARG B 1 21 ? -6.910 17.437 47.230 1.00 36.13 21 ARG B CA 1
ATOM 3069 C C . ARG B 1 21 ? -6.517 15.978 46.964 1.00 34.91 21 ARG B C 1
ATOM 3070 O O . ARG B 1 21 ? -7.366 15.087 46.994 1.00 35.29 21 ARG B O 1
ATOM 3078 N N . TRP B 1 22 ? -5.218 15.759 46.768 1.00 37.79 22 TRP B N 1
ATOM 3079 C CA . TRP B 1 22 ? -4.599 14.442 46.547 1.00 37.65 22 TRP B CA 1
ATOM 3080 C C . TRP B 1 22 ? -4.784 13.472 47.721 1.00 37.37 22 TRP B C 1
ATOM 3081 O O . TRP B 1 22 ? -5.141 12.303 47.511 1.00 39.17 22 TRP B O 1
ATOM 3092 N N . ILE B 1 23 ? -4.544 13.962 48.942 1.00 32.87 23 ILE B N 1
ATOM 3093 C CA . ILE B 1 23 ? -4.760 13.206 50.188 1.00 30.15 23 ILE B CA 1
ATOM 3094 C C . ILE B 1 23 ? -6.232 12.766 50.330 1.00 30.84 23 ILE B C 1
ATOM 3095 O O . ILE B 1 23 ? -6.521 11.627 50.705 1.00 30.02 23 ILE B O 1
ATOM 3100 N N . ARG B 1 24 ? -7.154 13.678 50.039 1.00 30.38 24 ARG B N 1
ATOM 3101 C CA . ARG B 1 24 ? -8.577 13.363 50.124 1.00 33.19 24 ARG B CA 1
ATOM 3102 C C . ARG B 1 24 ? -9.038 12.365 49.056 1.00 34.61 24 ARG B C 1
ATOM 3103 O O . ARG B 1 24 ? -9.808 11.450 49.363 1.00 36.88 24 ARG B O 1
ATOM 3111 N N . HIS B 1 25 ? -8.539 12.522 47.830 1.00 37.01 25 HIS B N 1
ATOM 3112 C CA . HIS B 1 25 ? -8.877 11.618 46.717 1.00 40.83 25 HIS B CA 1
ATOM 3113 C C . HIS B 1 25 ? -8.463 10.174 47.013 1.00 39.52 25 HIS B C 1
ATOM 3114 O O . HIS B 1 25 ? -9.234 9.245 46.779 1.00 39.44 25 HIS B O 1
ATOM 3121 N N . ARG B 1 26 ? -7.262 10.014 47.565 1.00 39.03 26 ARG B N 1
ATOM 3122 C CA . ARG B 1 26 ? -6.688 8.713 47.899 1.00 38.28 26 ARG B CA 1
ATOM 3123 C C . ARG B 1 26 ? -7.166 8.149 49.238 1.00 36.41 26 ARG B C 1
ATOM 3124 O O . ARG B 1 26 ? -6.796 7.029 49.603 1.00 35.70 26 ARG B O 1
ATOM 3132 N N . GLU B 1 27 ? -7.963 8.932 49.971 1.00 34.95 27 GLU B N 1
ATOM 3133 C CA . GLU B 1 27 ? -8.539 8.535 51.274 1.00 34.94 27 GLU B CA 1
ATOM 3134 C C . GLU B 1 27 ? -7.480 8.059 52.289 1.00 32.69 27 GLU B C 1
ATOM 3135 O O . GLU B 1 27 ? -7.710 7.132 53.078 1.00 31.13 27 GLU B O 1
ATOM 3141 N N . LEU B 1 28 ? -6.324 8.725 52.269 1.00 32.25 28 LEU B N 1
ATOM 3142 C CA . LEU B 1 28 ? -5.175 8.332 53.093 1.00 32.28 28 LEU B CA 1
ATOM 3143 C C . LEU B 1 28 ? -5.473 8.255 54.581 1.00 32.00 28 LEU B C 1
ATOM 3144 O O . LEU B 1 28 ? -5.050 7.301 55.239 1.00 32.53 28 LEU B O 1
ATOM 3149 N N . GLU B 1 29 ? -6.213 9.235 55.104 1.00 31.64 29 GLU B N 1
ATOM 3150 C CA . GLU B 1 29 ? -6.457 9.310 56.554 1.00 32.45 29 GLU B CA 1
ATOM 3151 C C . GLU B 1 29 ? -7.273 8.137 57.067 1.00 31.58 29 GLU B C 1
ATOM 3152 O O . GLU B 1 29 ? -6.916 7.531 58.085 1.00 31.30 29 GLU B O 1
ATOM 3158 N N . ARG B 1 30 ? -8.342 7.806 56.342 1.00 33.22 30 ARG B N 1
ATOM 3159 C CA . ARG B 1 30 ? -9.144 6.609 56.613 1.00 34.89 30 ARG B CA 1
ATOM 3160 C C . ARG B 1 30 ? -8.285 5.339 56.550 1.00 34.25 30 ARG B C 1
ATOM 3161 O O . ARG B 1 30 ? -8.278 4.556 57.500 1.00 32.89 30 ARG B O 1
ATOM 3169 N N . LYS B 1 31 ? -7.538 5.166 55.455 1.00 33.37 31 LYS B N 1
ATOM 3170 C CA . LYS B 1 31 ? -6.755 3.934 55.219 1.00 35.16 31 LYS B CA 1
ATOM 3171 C C . LYS B 1 31 ? -5.643 3.717 56.245 1.00 36.27 31 LYS B C 1
ATOM 3172 O O . LYS B 1 31 ? -5.165 2.606 56.438 1.00 36.91 31 LYS B O 1
ATOM 3178 N N . VAL B 1 32 ? -5.273 4.799 56.920 1.00 36.97 32 VAL B N 1
ATOM 3179 C CA . VAL B 1 32 ? -4.165 4.830 57.857 1.00 35.77 32 VAL B CA 1
ATOM 3180 C C . VAL B 1 32 ? -4.670 4.736 59.310 1.00 34.69 32 VAL B C 1
ATOM 3181 O O . VAL B 1 32 ? -3.887 4.636 60.264 1.00 36.78 32 VAL B O 1
ATOM 3185 N N . GLY B 1 33 ? -5.991 4.734 59.459 1.00 34.29 33 GLY B N 1
ATOM 3186 C CA . GLY B 1 33 ? -6.639 4.492 60.743 1.00 32.40 33 GLY B CA 1
ATOM 3187 C C . GLY B 1 33 ? -7.051 5.714 61.547 1.00 32.19 33 GLY B C 1
ATOM 3188 O O . GLY B 1 33 ? -7.208 5.618 62.764 1.00 30.97 33 GLY B O 1
ATOM 3189 N N . VAL B 1 34 ? -7.240 6.860 60.891 1.00 32.49 34 VAL B N 1
ATOM 3190 C CA . VAL B 1 34 ? -7.700 8.060 61.616 1.00 33.43 34 VAL B CA 1
ATOM 3191 C C . VAL B 1 34 ? -9.172 7.876 61.985 1.00 34.19 34 VAL B C 1
ATOM 3192 O O . VAL B 1 34 ? -10.005 7.616 61.117 1.00 33.55 34 VAL B O 1
ATOM 3196 N N . VAL B 1 35 ? -9.462 7.999 63.278 1.00 33.95 35 VAL B N 1
ATOM 3197 C CA . VAL B 1 35 ? -10.819 7.820 63.817 1.00 35.86 35 VAL B CA 1
ATOM 3198 C C . VAL B 1 35 ? -11.424 9.123 64.374 1.00 37.22 35 VAL B C 1
ATOM 3199 O O . VAL B 1 35 ? -12.645 9.240 64.506 1.00 37.81 35 VAL B O 1
ATOM 3203 N N . GLU B 1 36 ? -10.574 10.095 64.702 1.00 36.74 36 GLU B N 1
ATOM 3204 C CA . GLU B 1 36 ? -11.054 11.404 65.148 1.00 36.52 36 GLU B CA 1
ATOM 3205 C C . GLU B 1 36 ? -10.143 12.545 64.698 1.00 35.75 36 GLU B C 1
ATOM 3206 O O . GLU B 1 36 ? -8.912 12.402 64.649 1.00 35.00 36 GLU B O 1
ATOM 3212 N N . LYS B 1 37 ? -10.774 13.671 64.369 1.00 33.58 37 LYS B N 1
ATOM 3213 C CA . LYS B 1 37 ? -10.085 14.888 63.941 1.00 32.57 37 LYS B CA 1
ATOM 3214 C C . LYS B 1 37 ? -10.513 16.055 64.809 1.00 31.59 37 LYS B C 1
ATOM 3215 O O . LYS B 1 37 ? -11.681 16.153 65.193 1.00 31.24 37 LYS B O 1
ATOM 3221 N N . PHE B 1 38 ? -9.562 16.936 65.103 1.00 29.82 38 PHE B N 1
ATOM 3222 C CA . PHE B 1 38 ? -9.822 18.174 65.843 1.00 29.99 38 PHE B CA 1
ATOM 3223 C C . PHE B 1 38 ? -9.095 19.327 65.175 1.00 28.41 38 PHE B C 1
ATOM 3224 O O . PHE B 1 38 ? -7.992 19.150 64.656 1.00 28.04 38 PHE B O 1
ATOM 3232 N N . SER B 1 39 ? -9.696 20.510 65.239 1.00 26.92 39 SER B N 1
ATOM 3233 C CA . SER B 1 39 ? -9.100 21.720 64.697 1.00 26.69 39 SER B CA 1
ATOM 3234 C C . SER B 1 39 ? -9.005 22.774 65.786 1.00 27.21 39 SER B C 1
ATOM 3235 O O . SER B 1 39 ? -10.022 23.197 66.349 1.00 28.27 39 SER B O 1
ATOM 3238 N N . ASP B 1 40 ? -7.776 23.183 66.084 1.00 27.50 40 ASP B N 1
ATOM 3239 C CA . ASP B 1 40 ? -7.502 24.247 67.048 1.00 26.72 40 ASP B CA 1
ATOM 3240 C C . ASP B 1 40 ? -6.920 25.455 66.332 1.00 25.98 40 ASP B C 1
ATOM 3241 O O . ASP B 1 40 ? -6.533 25.362 65.171 1.00 24.36 40 ASP B O 1
ATOM 3246 N N . ARG B 1 41 ? -6.872 26.584 67.028 1.00 25.55 41 ARG B N 1
ATOM 3247 C CA . ARG B 1 41 ? -6.203 27.777 66.537 1.00 27.30 41 ARG B CA 1
ATOM 3248 C C . ARG B 1 41 ? -5.512 28.391 67.737 1.00 26.69 41 ARG B C 1
ATOM 3249 O O . ARG B 1 41 ? -6.168 28.757 68.713 1.00 27.80 41 ARG B O 1
ATOM 3257 N N . VAL B 1 42 ? -4.188 28.477 67.663 1.00 26.23 42 VAL B N 1
ATOM 3258 C CA . VAL B 1 42 ? -3.371 29.051 68.732 1.00 26.36 42 VAL B CA 1
ATOM 3259 C C . VAL B 1 42 ? -2.867 30.404 68.238 1.00 27.44 42 VAL B C 1
ATOM 3260 O O . VAL B 1 42 ? -1.997 30.472 67.363 1.00 26.80 42 VAL B O 1
ATOM 3264 N N . GLY B 1 43 ? -3.427 31.479 68.798 1.00 29.13 43 GLY B N 1
ATOM 3265 C CA . GLY B 1 43 ? -3.246 32.824 68.234 1.00 30.07 43 GLY B CA 1
ATOM 3266 C C . GLY B 1 43 ? -3.622 32.762 66.760 1.00 31.59 43 GLY B C 1
ATOM 3267 O O . GLY B 1 43 ? -4.728 32.320 66.434 1.00 31.69 43 GLY B O 1
ATOM 3268 N N . PRO B 1 44 ? -2.692 33.133 65.858 1.00 31.45 44 PRO B N 1
ATOM 3269 C CA . PRO B 1 44 ? -3.037 33.100 64.429 1.00 31.87 44 PRO B CA 1
ATOM 3270 C C . PRO B 1 44 ? -2.811 31.729 63.754 1.00 31.05 44 PRO B C 1
ATOM 3271 O O . PRO B 1 44 ? -3.190 31.558 62.591 1.00 30.63 44 PRO B O 1
ATOM 3275 N N . ILE B 1 45 ? -2.238 30.767 64.485 1.00 28.43 45 ILE B N 1
ATOM 3276 C CA . ILE B 1 45 ? -1.788 29.491 63.897 1.00 26.62 45 ILE B CA 1
ATOM 3277 C C . ILE B 1 45 ? -2.811 28.358 63.998 1.00 24.74 45 ILE B C 1
ATOM 3278 O O . ILE B 1 45 ? -3.187 27.954 65.097 1.00 24.15 45 ILE B O 1
ATOM 3283 N N . PRO B 1 46 ? -3.249 27.830 62.841 1.00 24.65 46 PRO B N 1
ATOM 3284 C CA . PRO B 1 46 ? -4.096 26.643 62.834 1.00 24.04 46 PRO B CA 1
ATOM 3285 C C . PRO B 1 46 ? -3.302 25.379 63.215 1.00 23.55 46 PRO B C 1
ATOM 3286 O O . PRO B 1 46 ? -2.194 25.151 62.705 1.00 23.28 46 PRO B O 1
ATOM 3290 N N . VAL B 1 47 ? -3.860 24.604 64.142 1.00 22.92 47 VAL B N 1
ATOM 3291 C CA . VAL B 1 47 ? -3.279 23.334 64.595 1.00 23.22 47 VAL B CA 1
ATOM 3292 C C . VAL B 1 47 ? -4.320 22.243 64.353 1.00 23.97 47 VAL B C 1
ATOM 3293 O O . VAL B 1 47 ? -5.524 22.470 64.536 1.00 23.38 47 VAL B O 1
ATOM 3297 N N . GLU B 1 48 ? -3.853 21.068 63.936 1.00 23.55 48 GLU B N 1
ATOM 3298 C CA . GLU B 1 48 ? -4.735 19.930 63.694 1.00 24.19 48 GLU B CA 1
ATOM 3299 C C . GLU B 1 48 ? -4.331 18.768 64.568 1.00 25.17 48 GLU B C 1
ATOM 3300 O O . GLU B 1 48 ? -3.146 18.493 64.725 1.00 25.01 48 GLU B O 1
ATOM 3306 N N . ILE B 1 49 ? -5.316 18.104 65.164 1.00 25.73 49 ILE B N 1
ATOM 3307 C CA . ILE B 1 49 ? -5.037 16.942 66.002 1.00 26.02 49 ILE B CA 1
ATOM 3308 C C . ILE B 1 49 ? -5.794 15.725 65.464 1.00 26.17 49 ILE B C 1
ATOM 3309 O O . ILE B 1 49 ? -6.954 15.834 65.064 1.00 23.63 49 ILE B O 1
ATOM 3314 N N . ARG B 1 50 ? -5.101 14.584 65.431 1.00 24.71 50 ARG B N 1
ATOM 3315 C CA . ARG B 1 50 ? -5.660 13.350 64.915 1.00 26.07 50 ARG B CA 1
ATOM 3316 C C . ARG B 1 50 ? -5.584 12.252 65.963 1.00 27.71 50 ARG B C 1
ATOM 3317 O O . ARG B 1 50 ? -4.568 12.119 66.653 1.00 26.83 50 ARG B O 1
ATOM 3325 N N . ARG B 1 51 ? -6.670 11.495 66.109 1.00 29.25 51 ARG B N 1
ATOM 3326 C CA . ARG B 1 51 ? -6.627 10.259 66.889 1.00 31.11 51 ARG B CA 1
ATOM 3327 C C . ARG B 1 51 ? -6.588 9.121 65.872 1.00 32.14 51 ARG B C 1
ATOM 3328 O O . ARG B 1 51 ? -7.446 9.027 64.989 1.00 33.14 51 ARG B O 1
ATOM 3336 N N . ARG B 1 52 ? -5.544 8.304 65.968 1.00 33.06 52 ARG B N 1
ATOM 3337 C CA . ARG B 1 52 ? -5.284 7.240 65.006 1.00 33.25 52 ARG B CA 1
ATOM 3338 C C . ARG B 1 52 ? -5.238 5.905 65.742 1.00 34.37 52 ARG B C 1
ATOM 3339 O O . ARG B 1 52 ? -4.597 5.791 66.795 1.00 31.86 52 ARG B O 1
ATOM 3347 N N . ARG B 1 53 ? -5.931 4.910 65.187 1.00 36.59 53 ARG B N 1
ATOM 3348 C CA . ARG B 1 53 ? -5.938 3.557 65.754 1.00 38.66 53 ARG B CA 1
ATOM 3349 C C . ARG B 1 53 ? -5.382 2.558 64.766 1.00 36.64 53 ARG B C 1
ATOM 3350 O O . ARG B 1 53 ? -5.679 2.620 63.573 1.00 38.01 53 ARG B O 1
ATOM 3358 N N . SER B 1 54 ? -4.558 1.652 65.272 1.00 35.60 54 SER B N 1
ATOM 3359 C CA . SER B 1 54 ? -4.068 0.513 64.498 1.00 37.44 54 SER B CA 1
ATOM 3360 C C . SER B 1 54 ? -3.833 -0.649 65.451 1.00 36.21 54 SER B C 1
ATOM 3361 O O . SER B 1 54 ? -4.029 -0.515 66.660 1.00 34.40 54 SER B O 1
ATOM 3364 N N . GLN B 1 55 ? -3.378 -1.773 64.902 1.00 37.73 55 GLN B N 1
ATOM 3365 C CA . GLN B 1 55 ? -3.046 -2.951 65.707 1.00 38.86 55 GLN B CA 1
ATOM 3366 C C . GLN B 1 55 ? -1.881 -2.724 66.671 1.00 38.09 55 GLN B C 1
ATOM 3367 O O . GLN B 1 55 ? -1.727 -3.476 67.636 1.00 37.08 55 GLN B O 1
ATOM 3373 N N . TYR B 1 56 ? -1.072 -1.693 66.402 1.00 37.90 56 TYR B N 1
ATOM 3374 C CA . TYR B 1 56 ? 0.041 -1.316 67.283 1.00 38.02 56 TYR B CA 1
ATOM 3375 C C . TYR B 1 56 ? -0.347 -0.289 68.348 1.00 37.37 56 TYR B C 1
ATOM 3376 O O . TYR B 1 56 ? 0.510 0.129 69.131 1.00 37.16 56 TYR B O 1
ATOM 3385 N N . GLY B 1 57 ? -1.633 0.090 68.385 1.00 36.31 57 GLY B N 1
ATOM 3386 C CA . GLY B 1 57 ? -2.189 0.946 69.448 1.00 36.37 57 GLY B CA 1
ATOM 3387 C C . GLY B 1 57 ? -2.992 2.173 69.018 1.00 37.48 57 GLY B C 1
ATOM 3388 O O . GLY B 1 57 ? -3.393 2.306 67.849 1.00 36.76 57 GLY B O 1
ATOM 3389 N N . GLU B 1 58 ? -3.246 3.054 69.988 1.00 38.28 58 GLU B N 1
ATOM 3390 C CA . GLU B 1 58 ? -3.922 4.331 69.764 1.00 40.59 58 GLU B CA 1
ATOM 3391 C C . GLU B 1 58 ? -2.946 5.492 69.965 1.00 40.15 58 GLU B C 1
ATOM 3392 O O . GLU B 1 58 ? -2.234 5.556 70.973 1.00 40.15 58 GLU B O 1
ATOM 3398 N N . PHE B 1 59 ? -2.943 6.411 69.002 1.00 38.50 59 PHE B N 1
ATOM 3399 C CA . PHE B 1 59 ? -1.982 7.512 68.969 1.00 37.99 59 PHE B CA 1
ATOM 3400 C C . PHE B 1 59 ? -2.662 8.861 68.744 1.00 36.70 59 PHE B C 1
ATOM 3401 O O . PHE B 1 59 ? -3.677 8.944 68.049 1.00 36.16 59 PHE B O 1
ATOM 3409 N N . TYR B 1 60 ? -2.109 9.909 69.351 1.00 35.97 60 TYR B N 1
ATOM 3410 C CA . TYR B 1 60 ? -2.422 11.279 68.940 1.00 35.49 60 TYR B CA 1
ATOM 3411 C C . TYR B 1 60 ? -1.319 11.800 68.033 1.00 34.45 60 TYR B C 1
ATOM 3412 O O . TYR B 1 60 ? -0.134 11.704 68.373 1.00 36.18 60 TYR B O 1
ATOM 3421 N N . HIS B 1 61 ? -1.708 12.320 66.870 1.00 31.90 61 HIS B N 1
ATOM 3422 C CA . HIS B 1 61 ? -0.783 13.026 65.982 1.00 29.52 61 HIS B CA 1
ATOM 3423 C C . HIS B 1 61 ? -1.254 14.456 65.754 1.00 29.53 61 HIS B C 1
ATOM 3424 O O . HIS B 1 61 ? -2.429 14.771 65.944 1.00 27.59 61 HIS B O 1
ATOM 3431 N N . ALA B 1 62 ? -0.331 15.322 65.352 1.00 28.79 62 ALA B N 1
ATOM 3432 C CA . ALA B 1 62 ? -0.659 16.726 65.150 1.00 28.83 62 ALA B CA 1
ATOM 3433 C C . ALA B 1 62 ? -0.100 17.258 63.844 1.00 27.91 62 ALA B C 1
ATOM 3434 O O . ALA B 1 62 ? 0.907 16.765 63.325 1.00 29.13 62 ALA B O 1
ATOM 3436 N N . GLY B 1 63 ? -0.797 18.240 63.298 1.00 26.89 63 GLY B N 1
ATOM 3437 C CA . GLY B 1 63 ? -0.303 19.001 62.167 1.00 25.34 63 GLY B CA 1
ATOM 3438 C C . GLY B 1 63 ? -0.373 20.463 62.529 1.00 24.43 63 GLY B C 1
ATOM 3439 O O . GLY B 1 63 ? -1.006 20.825 63.515 1.00 23.95 63 GLY B O 1
ATOM 3440 N N . LYS B 1 64 ? 0.291 21.296 61.741 1.00 24.48 64 LYS B N 1
ATOM 3441 C CA . LYS B 1 64 ? 0.210 22.749 61.900 1.00 25.17 64 LYS B CA 1
ATOM 3442 C C . LYS B 1 64 ? 0.721 23.403 60.633 1.00 24.89 64 LYS B C 1
ATOM 3443 O O . LYS B 1 64 ? 1.365 22.755 59.805 1.00 26.80 64 LYS B O 1
ATOM 3449 N N . GLY B 1 65 ? 0.434 24.688 60.487 1.00 24.94 65 GLY B N 1
ATOM 3450 C CA . GLY B 1 65 ? 0.848 25.435 59.307 1.00 25.25 65 GLY B CA 1
ATOM 3451 C C . GLY B 1 65 ? 0.486 26.886 59.461 1.00 24.62 65 GLY B C 1
ATOM 3452 O O . GLY B 1 65 ? -0.168 27.275 60.433 1.00 24.61 65 GLY B O 1
ATOM 3453 N N . THR B 1 66 ? 0.938 27.686 58.504 1.00 24.80 66 THR B N 1
ATOM 3454 C CA . THR B 1 66 ? 0.518 29.071 58.387 1.00 25.31 66 THR B CA 1
ATOM 3455 C C . THR B 1 66 ? -0.927 29.139 57.893 1.00 25.72 66 THR B C 1
ATOM 3456 O O . THR B 1 66 ? -1.610 30.124 58.155 1.00 26.68 66 THR B O 1
ATOM 3460 N N . THR B 1 67 ? -1.381 28.102 57.178 1.00 24.94 67 THR B N 1
ATOM 3461 C CA . THR B 1 67 ? -2.762 28.046 56.673 1.00 24.52 67 THR B CA 1
ATOM 3462 C C . THR B 1 67 ? -3.466 26.799 57.195 1.00 24.69 67 THR B C 1
ATOM 3463 O O . THR B 1 67 ? -2.813 25.830 57.581 1.00 24.57 67 THR B O 1
ATOM 3467 N N . ARG B 1 68 ? -4.798 26.834 57.212 1.00 24.93 68 ARG B N 1
ATOM 3468 C CA . ARG B 1 68 ? -5.610 25.676 57.590 1.00 24.62 68 ARG B CA 1
ATOM 3469 C C . ARG B 1 68 ? -5.367 24.470 56.668 1.00 23.91 68 ARG B C 1
ATOM 3470 O O . ARG B 1 68 ? -5.335 23.324 57.132 1.00 23.14 68 ARG B O 1
ATOM 3478 N N . ILE B 1 69 ? -5.199 24.743 55.373 1.00 23.05 69 ILE B N 1
ATOM 3479 C CA . ILE B 1 69 ? -4.898 23.700 54.395 1.00 23.11 69 ILE B CA 1
ATOM 3480 C C . ILE B 1 69 ? -3.591 22.980 54.769 1.00 22.90 69 ILE B C 1
ATOM 3481 O O . ILE B 1 69 ? -3.589 21.749 54.887 1.00 22.30 69 ILE B O 1
ATOM 3486 N N . GLN B 1 70 ? -2.503 23.742 54.950 1.00 22.29 70 GLN B N 1
ATOM 3487 C CA . GLN B 1 70 ? -1.197 23.145 55.298 1.00 22.70 70 GLN B CA 1
ATOM 3488 C C . GLN B 1 70 ? -1.246 22.402 56.637 1.00 21.73 70 GLN B C 1
ATOM 3489 O O . GLN B 1 70 ? -0.662 21.336 56.766 1.00 21.39 70 GLN B O 1
ATOM 3495 N N . ALA B 1 71 ? -1.961 22.950 57.615 1.00 21.56 71 ALA B N 1
ATOM 3496 C CA . ALA B 1 71 ? -2.179 22.228 58.883 1.00 22.65 71 ALA B CA 1
ATOM 3497 C C . ALA B 1 71 ? -2.840 20.858 58.681 1.00 22.75 71 ALA B C 1
ATOM 3498 O O . ALA B 1 71 ? -2.503 19.884 59.376 1.00 22.87 71 ALA B O 1
ATOM 3500 N N . ARG B 1 72 ? -3.767 20.788 57.727 1.00 22.93 72 ARG B N 1
ATOM 3501 C CA . ARG B 1 72 ? -4.476 19.550 57.439 1.00 22.74 72 ARG B CA 1
ATOM 3502 C C . ARG B 1 72 ? -3.634 18.558 56.641 1.00 22.04 72 ARG B C 1
ATOM 3503 O O . ARG B 1 72 ? -3.734 17.351 56.864 1.00 22.06 72 ARG B O 1
ATOM 3511 N N . VAL B 1 73 ? -2.822 19.043 55.710 1.00 23.09 73 VAL B N 1
ATOM 3512 C CA . VAL B 1 73 ? -1.883 18.124 55.033 1.00 23.76 73 VAL B CA 1
ATOM 3513 C C . VAL B 1 73 ? -0.803 17.620 56.000 1.00 24.36 73 VAL B C 1
ATOM 3514 O O . VAL B 1 73 ? -0.509 16.425 56.023 1.00 24.78 73 VAL B O 1
ATOM 3518 N N . SER B 1 74 ? -0.278 18.526 56.827 1.00 23.60 74 SER B N 1
ATOM 3519 C CA . SER B 1 74 ? 0.716 18.201 57.864 1.00 24.69 74 SER B CA 1
ATOM 3520 C C . SER B 1 74 ? 0.211 17.083 58.792 1.00 23.88 74 SER B C 1
ATOM 3521 O O . SER B 1 74 ? 0.901 16.084 58.990 1.00 23.65 74 SER B O 1
ATOM 3524 N N . ALA B 1 75 ? -1.010 17.235 59.310 1.00 23.53 75 ALA B N 1
ATOM 3525 C CA . ALA B 1 75 ? -1.632 16.225 60.169 1.00 24.46 75 ALA B CA 1
ATOM 3526 C C . ALA B 1 75 ? -1.822 14.885 59.458 1.00 25.00 75 ALA B C 1
ATOM 3527 O O . ALA B 1 75 ? -1.464 13.847 60.010 1.00 25.85 75 ALA B O 1
ATOM 3529 N N . ALA B 1 76 ? -2.389 14.919 58.248 1.00 25.55 76 ALA B N 1
ATOM 3530 C CA . ALA B 1 76 ? -2.626 13.709 57.451 1.00 27.38 76 ALA B CA 1
ATOM 3531 C C . ALA B 1 76 ? -1.328 12.965 57.153 1.00 27.77 76 ALA B C 1
ATOM 3532 O O . ALA B 1 76 ? -1.254 11.750 57.324 1.00 27.61 76 ALA B O 1
ATOM 3542 N N . GLU B 1 78 ? 1.587 13.220 58.654 1.00 27.18 78 GLU B N 1
ATOM 3543 C CA . GLU B 1 78 ? 2.137 12.657 59.886 1.00 28.38 78 GLU B CA 1
ATOM 3544 C C . GLU B 1 78 ? 1.473 11.329 60.268 1.00 27.38 78 GLU B C 1
ATOM 3545 O O . GLU B 1 78 ? 2.151 10.418 60.726 1.00 26.82 78 GLU B O 1
ATOM 3551 N N . CYS B 1 79 ? 0.155 11.235 60.093 1.00 27.22 79 CYS B N 1
ATOM 3552 C CA . CYS B 1 79 ? -0.549 9.963 60.242 1.00 27.84 79 CYS B CA 1
ATOM 3553 C C . CYS B 1 79 ? 0.020 8.919 59.263 1.00 28.00 79 CYS B C 1
ATOM 3554 O O . CYS B 1 79 ? 0.280 7.777 59.653 1.00 26.92 79 CYS B O 1
ATOM 3557 N N . VAL B 1 80 ? 0.252 9.338 58.021 1.00 26.90 80 VAL B N 1
ATOM 3558 C CA . VAL B 1 80 ? 0.795 8.451 56.988 1.00 28.64 80 VAL B CA 1
ATOM 3559 C C . VAL B 1 80 ? 2.192 7.939 57.367 1.00 30.43 80 VAL B C 1
ATOM 3560 O O . VAL B 1 80 ? 2.441 6.730 57.252 1.00 31.50 80 VAL B O 1
ATOM 3564 N N . GLU B 1 81 ? 3.066 8.837 57.854 1.00 28.84 81 GLU B N 1
ATOM 3565 C CA . GLU B 1 81 ? 4.454 8.477 58.211 1.00 30.47 81 GLU B CA 1
ATOM 3566 C C . GLU B 1 81 ? 4.517 7.449 59.338 1.00 30.06 81 GLU B C 1
ATOM 3567 O O . GLU B 1 81 ? 5.349 6.540 59.307 1.00 29.99 81 GLU B O 1
ATOM 3573 N N . ARG B 1 82 ? 3.615 7.590 60.303 1.00 31.35 82 ARG B N 1
ATOM 3574 C CA . ARG B 1 82 ? 3.594 6.732 61.489 1.00 32.19 82 ARG B CA 1
ATOM 3575 C C . ARG B 1 82 ? 3.047 5.333 61.195 1.00 31.63 82 ARG B C 1
ATOM 3576 O O . ARG B 1 82 ? 3.554 4.350 61.737 1.00 32.21 82 ARG B O 1
ATOM 3584 N N . ALA B 1 83 ? 2.021 5.251 60.346 1.00 30.57 83 ALA B N 1
ATOM 3585 C CA . ALA B 1 83 ? 1.513 3.964 59.865 1.00 30.75 83 ALA B CA 1
ATOM 3586 C C . ALA B 1 83 ? 2.596 3.204 59.097 1.00 30.23 83 ALA B C 1
ATOM 3587 O O . ALA B 1 83 ? 2.755 1.992 59.268 1.00 31.90 83 ALA B O 1
ATOM 3589 N N . ALA B 1 84 ? 3.352 3.935 58.280 1.00 29.85 84 ALA B N 1
ATOM 3590 C CA . ALA B 1 84 ? 4.465 3.383 57.500 1.00 29.36 84 ALA B CA 1
ATOM 3591 C C . ALA B 1 84 ? 5.653 2.911 58.355 1.00 28.63 84 ALA B C 1
ATOM 3592 O O . ALA B 1 84 ? 6.414 2.046 57.920 1.00 30.78 84 ALA B O 1
ATOM 3594 N N . ALA B 1 85 ? 5.788 3.465 59.564 1.00 28.41 85 ALA B N 1
ATOM 3595 C CA . ALA B 1 85 ? 6.857 3.115 60.505 1.00 28.44 85 ALA B CA 1
ATOM 3596 C C . ALA B 1 85 ? 6.495 1.947 61.416 1.00 30.21 85 ALA B C 1
ATOM 3597 O O . ALA B 1 85 ? 7.334 1.480 62.194 1.00 30.95 85 ALA B O 1
ATOM 3599 N N . GLU B 1 86 ? 5.239 1.515 61.366 1.00 31.80 86 GLU B N 1
ATOM 3600 C CA . GLU B 1 86 ? 4.805 0.351 62.133 1.00 33.05 86 GLU B CA 1
ATOM 3601 C C . GLU B 1 86 ? 5.543 -0.898 61.610 1.00 33.46 86 GLU B C 1
ATOM 3602 O O . GLU B 1 86 ? 5.665 -1.063 60.385 1.00 33.34 86 GLU B O 1
ATOM 3608 N N . PRO B 1 87 ? 6.060 -1.755 62.527 1.00 32.94 87 PRO B N 1
ATOM 3609 C CA . PRO B 1 87 ? 6.773 -2.996 62.184 1.00 35.38 87 PRO B CA 1
ATOM 3610 C C . PRO B 1 87 ? 6.158 -3.763 61.022 1.00 37.04 87 PRO B C 1
ATOM 3611 O O . PRO B 1 87 ? 4.937 -3.923 60.948 1.00 37.61 87 PRO B O 1
ATOM 3615 N N . ARG B 1 88 ? 7.017 -4.206 60.115 1.00 39.25 88 ARG B N 1
ATOM 3616 C CA . ARG B 1 88 ? 6.587 -4.819 58.876 1.00 41.75 88 ARG B CA 1
ATOM 3617 C C . ARG B 1 88 ? 7.539 -5.964 58.535 1.00 42.14 88 ARG B C 1
ATOM 3618 O O . ARG B 1 88 ? 8.667 -5.733 58.085 1.00 41.13 88 ARG B O 1
ATOM 3626 N N . GLU B 1 89 ? 7.064 -7.190 58.753 1.00 43.42 89 GLU B N 1
ATOM 3627 C CA . GLU B 1 89 ? 7.849 -8.420 58.577 1.00 44.28 89 GLU B CA 1
ATOM 3628 C C . GLU B 1 89 ? 8.461 -8.584 57.166 1.00 43.44 89 GLU B C 1
ATOM 3629 O O . GLU B 1 89 ? 9.603 -9.027 57.043 1.00 41.73 89 GLU B O 1
ATOM 3635 N N . GLU B 1 90 ? 7.721 -8.176 56.129 1.00 44.45 90 GLU B N 1
ATOM 3636 C CA . GLU B 1 90 ? 8.160 -8.250 54.717 1.00 47.38 90 GLU B CA 1
ATOM 3637 C C . GLU B 1 90 ? 9.557 -7.674 54.455 1.00 46.83 90 GLU B C 1
ATOM 3638 O O . GLU B 1 90 ? 10.286 -8.179 53.596 1.00 44.86 90 GLU B O 1
ATOM 3644 N N . ILE B 1 91 ? 9.907 -6.607 55.176 1.00 43.75 91 ILE B N 1
ATOM 3645 C CA . ILE B 1 91 ? 11.191 -5.916 54.986 1.00 42.02 91 ILE B CA 1
ATOM 3646 C C . ILE B 1 91 ? 12.191 -6.150 56.134 1.00 41.93 91 ILE B C 1
ATOM 3647 O O . ILE B 1 91 ? 13.247 -5.504 56.186 1.00 41.62 91 ILE B O 1
ATOM 3652 N N . ILE B 1 92 ? 11.861 -7.075 57.038 1.00 41.01 92 ILE B N 1
ATOM 3653 C CA . ILE B 1 92 ? 12.807 -7.516 58.071 1.00 41.07 92 ILE B CA 1
ATOM 3654 C C . ILE B 1 92 ? 13.721 -8.615 57.510 1.00 43.94 92 ILE B C 1
ATOM 3655 O O . ILE B 1 92 ? 13.263 -9.501 56.775 1.00 42.61 92 ILE B O 1
ATOM 3660 N N . GLU B 1 93 ? 15.009 -8.526 57.849 1.00 43.93 93 GLU B N 1
ATOM 3661 C CA . GLU B 1 93 ? 15.997 -9.556 57.534 1.00 46.08 93 GLU B CA 1
ATOM 3662 C C . GLU B 1 93 ? 16.734 -10.000 58.788 1.00 44.72 93 GLU B C 1
ATOM 3663 O O . GLU B 1 93 ? 17.143 -9.166 59.599 1.00 44.53 93 GLU B O 1
ATOM 3669 N N . ARG B 1 94 ? 16.905 -11.311 58.942 1.00 45.85 94 ARG B N 1
ATOM 3670 C CA . ARG B 1 94 ? 17.573 -11.866 60.125 1.00 47.12 94 ARG B CA 1
ATOM 3671 C C . ARG B 1 94 ? 18.933 -12.491 59.821 1.00 48.46 94 ARG B C 1
ATOM 3672 O O . ARG B 1 94 ? 19.790 -12.557 60.703 1.00 51.36 94 ARG B O 1
ATOM 3680 N N . GLY B 1 95 ? 19.132 -12.932 58.581 1.00 49.70 95 GLY B N 1
ATOM 3681 C CA . GLY B 1 95 ? 20.452 -13.367 58.118 1.00 56.00 95 GLY B CA 1
ATOM 3682 C C . GLY B 1 95 ? 21.009 -12.422 57.059 1.00 59.43 95 GLY B C 1
ATOM 3683 O O . GLY B 1 95 ? 21.099 -12.808 55.889 1.00 62.38 95 GLY B O 1
ATOM 3684 N N . PRO B 1 96 ? 21.398 -11.184 57.454 1.00 59.98 96 PRO B N 1
ATOM 3685 C CA . PRO B 1 96 ? 21.738 -10.181 56.441 1.00 59.99 96 PRO B CA 1
ATOM 3686 C C . PRO B 1 96 ? 23.175 -10.289 55.925 1.00 60.02 96 PRO B C 1
ATOM 3687 O O . PRO B 1 96 ? 24.108 -10.487 56.709 1.00 56.97 96 PRO B O 1
ATOM 3691 N N . GLU B 1 97 ? 23.330 -10.148 54.610 1.00 64.09 97 GLU B N 1
ATOM 3692 C CA . GLU B 1 97 ? 24.634 -10.219 53.957 1.00 67.16 97 GLU B CA 1
ATOM 3693 C C . GLU B 1 97 ? 25.058 -8.835 53.462 1.00 63.80 97 GLU B C 1
ATOM 3694 O O . GLU B 1 97 ? 24.390 -8.238 52.608 1.00 65.59 97 GLU B O 1
ATOM 3700 N N . GLY B 1 98 ? 26.160 -8.332 54.014 1.00 55.96 98 GLY B N 1
ATOM 3701 C CA . GLY B 1 98 ? 26.683 -7.011 53.662 1.00 52.92 98 GLY B CA 1
ATOM 3702 C C . GLY B 1 98 ? 26.981 -6.131 54.862 1.00 49.61 98 GLY B C 1
ATOM 3703 O O . GLY B 1 98 ? 26.946 -6.591 56.010 1.00 48.93 98 GLY B O 1
ATOM 3704 N N . ASP B 1 99 ? 27.284 -4.864 54.587 1.00 47.36 99 ASP B N 1
ATOM 3705 C CA . ASP B 1 99 ? 27.552 -3.868 55.627 1.00 46.91 99 ASP B CA 1
ATOM 3706 C C . ASP B 1 99 ? 26.385 -3.695 56.607 1.00 45.28 99 ASP B C 1
ATOM 3707 O O . ASP B 1 99 ? 25.219 -3.700 56.207 1.00 44.67 99 ASP B O 1
ATOM 3712 N N . LYS B 1 100 ? 26.724 -3.562 57.885 1.00 44.30 100 LYS B N 1
ATOM 3713 C CA . LYS B 1 100 ? 25.752 -3.377 58.958 1.00 46.19 100 LYS B CA 1
ATOM 3714 C C . LYS B 1 100 ? 26.127 -2.140 59.755 1.00 45.58 100 LYS B C 1
ATOM 3715 O O . LYS B 1 100 ? 27.314 -1.815 59.885 1.00 45.58 100 LYS B O 1
ATOM 3721 N N . TRP B 1 101 ? 25.119 -1.460 60.298 1.00 42.04 101 TRP B N 1
ATOM 3722 C CA . TRP B 1 101 ? 25.369 -0.474 61.324 1.00 39.81 101 TRP B CA 1
ATOM 3723 C C . TRP B 1 101 ? 24.945 -1.051 62.663 1.00 42.38 101 TRP B C 1
ATOM 3724 O O . TRP B 1 101 ? 23.759 -1.267 62.918 1.00 42.44 101 TRP B O 1
ATOM 3735 N N . THR B 1 102 ? 25.934 -1.317 63.507 1.00 42.62 102 THR B N 1
ATOM 3736 C CA . THR B 1 102 ? 25.675 -1.737 64.869 1.00 43.90 102 THR B CA 1
ATOM 3737 C C . THR B 1 102 ? 26.043 -0.573 65.786 1.00 44.33 102 THR B C 1
ATOM 3738 O O . THR B 1 102 ? 27.230 -0.308 65.985 1.00 43.39 102 THR B O 1
ATOM 3742 N N . PRO B 1 103 ? 25.025 0.142 66.325 1.00 44.53 103 PRO B N 1
ATOM 3743 C CA . PRO B 1 103 ? 25.272 1.273 67.233 1.00 45.52 103 PRO B CA 1
ATOM 3744 C C . PRO B 1 103 ? 26.036 0.861 68.487 1.00 47.12 103 PRO B C 1
ATOM 3745 O O . PRO B 1 103 ? 25.893 -0.275 68.955 1.00 48.96 103 PRO B O 1
ATOM 3749 N N . ALA B 1 104 ? 26.828 1.790 69.018 1.00 50.31 104 ALA B N 1
ATOM 3750 C CA . ALA B 1 104 ? 27.747 1.533 70.137 1.00 52.62 104 ALA B CA 1
ATOM 3751 C C . ALA B 1 104 ? 27.095 0.966 71.402 1.00 55.59 104 ALA B C 1
ATOM 3752 O O . ALA B 1 104 ? 27.712 0.160 72.100 1.00 57.58 104 ALA B O 1
ATOM 3754 N N . TRP B 1 105 ? 25.856 1.370 71.686 1.00 58.90 105 TRP B N 1
ATOM 3755 C CA . TRP B 1 105 ? 25.161 0.939 72.910 1.00 62.42 105 TRP B CA 1
ATOM 3756 C C . TRP B 1 105 ? 24.732 -0.523 72.944 1.00 66.22 105 TRP B C 1
ATOM 3757 O O . TRP B 1 105 ? 24.459 -1.062 74.024 1.00 68.87 105 TRP B O 1
ATOM 3768 N N . TYR B 1 106 ? 24.674 -1.162 71.777 1.00 68.08 106 TYR B N 1
ATOM 3769 C CA . TYR B 1 106 ? 24.344 -2.582 71.697 1.00 71.28 106 TYR B CA 1
ATOM 3770 C C . TYR B 1 106 ? 25.413 -3.459 72.343 1.00 77.40 106 TYR B C 1
ATOM 3771 O O . TYR B 1 106 ? 26.520 -3.621 71.810 1.00 78.12 106 TYR B O 1
ATOM 3780 N N . ARG B 1 107 ? 25.061 -4.002 73.510 1.00 82.49 107 ARG B N 1
ATOM 3781 C CA . ARG B 1 107 ? 25.901 -4.958 74.235 1.00 82.21 107 ARG B CA 1
ATOM 3782 C C . ARG B 1 107 ? 25.882 -6.306 73.520 1.00 79.62 107 ARG B C 1
ATOM 3783 O O . ARG B 1 107 ? 26.877 -7.036 73.522 1.00 81.45 107 ARG B O 1
ATOM 3791 N N . THR B 1 108 ? 24.741 -6.617 72.908 1.00 75.65 108 THR B N 1
ATOM 3792 C CA . THR B 1 108 ? 24.578 -7.811 72.078 1.00 71.77 108 THR B CA 1
ATOM 3793 C C . THR B 1 108 ? 24.227 -7.439 70.626 1.00 68.23 108 THR B C 1
ATOM 3794 O O . THR B 1 108 ? 23.578 -6.417 70.380 1.00 65.00 108 THR B O 1
ATOM 3798 N N . GLU B 1 109 ? 24.688 -8.266 69.685 1.00 66.28 109 GLU B N 1
ATOM 3799 C CA . GLU B 1 109 ? 24.370 -8.146 68.257 1.00 65.67 109 GLU B CA 1
ATOM 3800 C C . GLU B 1 109 ? 22.845 -8.114 68.027 1.00 62.61 109 GLU B C 1
ATOM 3801 O O . GLU B 1 109 ? 22.130 -8.985 68.532 1.00 62.68 109 GLU B O 1
ATOM 3807 N N . PRO B 1 110 ? 22.345 -7.099 67.284 1.00 58.97 110 PRO B N 1
ATOM 3808 C CA . PRO B 1 110 ? 20.918 -7.067 66.921 1.00 55.95 110 PRO B CA 1
ATOM 3809 C C . PRO B 1 110 ? 20.527 -8.244 66.022 1.00 52.57 110 PRO B C 1
ATOM 3810 O O . PRO B 1 110 ? 21.302 -8.650 65.154 1.00 49.93 110 PRO B O 1
ATOM 3814 N N . ARG B 1 111 ? 19.330 -8.778 66.240 1.00 52.94 111 ARG B N 1
ATOM 3815 C CA . ARG B 1 111 ? 18.852 -9.942 65.488 1.00 53.06 111 ARG B CA 1
ATOM 3816 C C . ARG B 1 111 ? 17.904 -9.593 64.330 1.00 49.60 111 ARG B C 1
ATOM 3817 O O . ARG B 1 111 ? 17.733 -10.393 63.405 1.00 50.83 111 ARG B O 1
ATOM 3825 N N . GLU B 1 112 ? 17.312 -8.399 64.365 1.00 43.93 112 GLU B N 1
ATOM 3826 C CA . GLU B 1 112 ? 16.405 -7.960 63.303 1.00 42.25 112 GLU B CA 1
ATOM 3827 C C . GLU B 1 112 ? 16.935 -6.705 62.622 1.00 39.59 112 GLU B C 1
ATOM 3828 O O . GLU B 1 112 ? 17.306 -5.730 63.292 1.00 38.22 112 GLU B O 1
ATOM 3834 N N . TRP B 1 113 ? 16.955 -6.753 61.291 1.00 37.23 113 TRP B N 1
ATOM 3835 C CA . TRP B 1 113 ? 17.576 -5.727 60.451 1.00 37.56 113 TRP B CA 1
ATOM 3836 C C . TRP B 1 113 ? 16.664 -5.307 59.310 1.00 36.42 113 TRP B C 1
ATOM 3837 O O . TRP B 1 113 ? 15.766 -6.058 58.902 1.00 36.94 113 TRP B O 1
ATOM 3848 N N . VAL B 1 114 ? 16.901 -4.096 58.806 1.00 34.27 114 VAL B N 1
ATOM 3849 C CA . VAL B 1 114 ? 16.213 -3.574 57.622 1.00 33.45 114 VAL B CA 1
ATOM 3850 C C . VAL B 1 114 ? 17.272 -2.965 56.695 1.00 34.83 114 VAL B C 1
ATOM 3851 O O . VAL B 1 114 ? 18.187 -2.275 57.150 1.00 35.45 114 VAL B O 1
ATOM 3855 N N . GLU B 1 115 ? 17.138 -3.241 55.401 1.00 35.08 115 GLU B N 1
ATOM 3856 C CA . GLU B 1 115 ? 18.069 -2.761 54.395 1.00 36.21 115 GLU B CA 1
ATOM 3857 C C . GLU B 1 115 ? 17.873 -1.269 54.121 1.00 34.50 115 GLU B C 1
ATOM 3858 O O . GLU B 1 115 ? 16.772 -0.823 53.779 1.00 33.34 115 GLU B O 1
ATOM 3864 N N . GLY B 1 116 ? 18.952 -0.511 54.288 1.00 33.47 116 GLY B N 1
ATOM 3865 C CA . GLY B 1 116 ? 18.989 0.898 53.908 1.00 34.56 116 GLY B CA 1
ATOM 3866 C C . GLY B 1 116 ? 19.977 1.168 52.786 1.00 34.91 116 GLY B C 1
ATOM 3867 O O . GLY B 1 116 ? 20.614 0.237 52.274 1.00 35.24 116 GLY B O 1
ATOM 3868 N N . VAL B 1 117 ? 20.070 2.438 52.388 1.00 32.88 117 VAL B N 1
ATOM 3869 C CA . VAL B 1 117 ? 21.064 2.912 51.413 1.00 32.54 117 VAL B CA 1
ATOM 3870 C C . VAL B 1 117 ? 21.922 3.993 52.084 1.00 31.90 117 VAL B C 1
ATOM 3871 O O . VAL B 1 117 ? 21.392 4.926 52.717 1.00 28.05 117 VAL B O 1
ATOM 3875 N N . ASP B 1 118 ? 23.242 3.833 51.973 1.00 31.15 118 ASP B N 1
ATOM 3876 C CA . ASP B 1 118 ? 24.207 4.845 52.401 1.00 29.75 118 ASP B CA 1
ATOM 3877 C C . ASP B 1 118 ? 24.111 5.970 51.381 1.00 30.07 118 ASP B C 1
ATOM 3878 O O . ASP B 1 118 ? 24.424 5.762 50.201 1.00 30.81 118 ASP B O 1
ATOM 3883 N N . LEU B 1 119 ? 23.677 7.155 51.807 1.00 27.84 119 LEU B N 1
ATOM 3884 C CA . LEU B 1 119 ? 23.422 8.232 50.831 1.00 28.52 119 LEU B CA 1
ATOM 3885 C C . LEU B 1 119 ? 24.686 8.872 50.228 1.00 28.35 119 LEU B C 1
ATOM 3886 O O . LEU B 1 119 ? 24.601 9.597 49.235 1.00 28.55 119 LEU B O 1
ATOM 3891 N N . THR B 1 120 ? 25.843 8.573 50.813 1.00 29.96 120 THR B N 1
ATOM 3892 C CA . THR B 1 120 ? 27.128 9.041 50.285 1.00 30.21 120 THR B CA 1
ATOM 3893 C C . THR B 1 120 ? 27.657 8.070 49.231 1.00 30.87 120 THR B C 1
ATOM 3894 O O . THR B 1 120 ? 27.934 8.481 48.111 1.00 31.72 120 THR B O 1
ATOM 3898 N N . THR B 1 121 ? 27.782 6.794 49.593 1.00 32.55 121 THR B N 1
ATOM 3899 C CA . THR B 1 121 ? 28.422 5.790 48.726 1.00 34.53 121 THR B CA 1
ATOM 3900 C C . THR B 1 121 ? 27.447 5.110 47.759 1.00 36.46 121 THR B C 1
ATOM 3901 O O . THR B 1 121 ? 27.877 4.474 46.796 1.00 36.52 121 THR B O 1
ATOM 3905 N N . ARG B 1 122 ? 26.142 5.243 48.028 1.00 36.76 122 ARG B N 1
ATOM 3906 C CA . ARG B 1 122 ? 25.061 4.569 47.277 1.00 38.71 122 ARG B CA 1
ATOM 3907 C C . ARG B 1 122 ? 25.052 3.036 47.460 1.00 37.81 122 ARG B C 1
ATOM 3908 O O . ARG B 1 122 ? 24.353 2.328 46.738 1.00 37.15 122 ARG B O 1
ATOM 3916 N N . GLU B 1 123 ? 25.815 2.548 48.440 1.00 36.39 123 GLU B N 1
ATOM 3917 C CA . GLU B 1 123 ? 25.901 1.131 48.775 1.00 36.31 123 GLU B CA 1
ATOM 3918 C C . GLU B 1 123 ? 24.804 0.721 49.771 1.00 36.24 123 GLU B C 1
ATOM 3919 O O . GLU B 1 123 ? 24.393 1.549 50.590 1.00 35.43 123 GLU B O 1
ATOM 3925 N N . PRO B 1 124 ? 24.342 -0.558 49.712 1.00 38.25 124 PRO B N 1
ATOM 3926 C CA . PRO B 1 124 ? 23.452 -1.110 50.751 1.00 36.43 124 PRO B CA 1
ATOM 3927 C C . PRO B 1 124 ? 24.107 -1.124 52.129 1.00 35.72 124 PRO B C 1
ATOM 3928 O O . PRO B 1 124 ? 25.315 -1.365 52.239 1.00 37.50 124 PRO B O 1
ATOM 3932 N N . VAL B 1 125 ? 23.316 -0.850 53.162 1.00 33.32 125 VAL B N 1
ATOM 3933 C CA . VAL B 1 125 ? 23.754 -0.981 54.564 1.00 33.75 125 VAL B CA 1
ATOM 3934 C C . VAL B 1 125 ? 22.548 -1.371 55.423 1.00 35.06 125 VAL B C 1
ATOM 3935 O O . VAL B 1 125 ? 21.465 -0.803 55.260 1.00 36.15 125 VAL B O 1
ATOM 3939 N N . TYR B 1 126 ? 22.733 -2.350 56.308 1.00 35.87 126 TYR B N 1
ATOM 3940 C CA . TYR B 1 126 ? 21.664 -2.796 57.200 1.00 35.92 126 TYR B CA 1
ATOM 3941 C C . TYR B 1 126 ? 21.628 -1.996 58.488 1.00 34.75 126 TYR B C 1
ATOM 3942 O O . TYR B 1 126 ? 22.664 -1.642 59.047 1.00 32.05 126 TYR B O 1
ATOM 3951 N N . VAL B 1 127 ? 20.408 -1.704 58.930 1.00 34.01 127 VAL B N 1
ATOM 3952 C CA . VAL B 1 127 ? 20.145 -0.910 60.130 1.00 34.52 127 VAL B CA 1
ATOM 3953 C C . VAL B 1 127 ? 19.278 -1.788 61.067 1.00 32.68 127 VAL B C 1
ATOM 3954 O O . VAL B 1 127 ? 18.411 -2.509 60.579 1.00 32.75 127 VAL B O 1
ATOM 3958 N N . PRO B 1 128 ? 19.506 -1.744 62.401 1.00 31.99 128 PRO B N 1
ATOM 3959 C CA . PRO B 1 128 ? 18.620 -2.532 63.270 1.00 32.78 128 PRO B CA 1
ATOM 3960 C C . PRO B 1 128 ? 17.163 -2.105 63.111 1.00 32.87 128 PRO B C 1
ATOM 3961 O O . PRO B 1 128 ? 16.886 -0.923 62.857 1.00 32.05 128 PRO B O 1
ATOM 3965 N N . ALA B 1 129 ? 16.249 -3.066 63.239 1.00 32.35 129 ALA B N 1
ATOM 3966 C CA . ALA B 1 129 ? 14.811 -2.793 63.168 1.00 32.16 129 ALA B CA 1
ATOM 3967 C C . ALA B 1 129 ? 14.392 -1.730 64.189 1.00 30.71 129 ALA B C 1
ATOM 3968 O O . ALA B 1 129 ? 13.538 -0.895 63.896 1.00 29.79 129 ALA B O 1
ATOM 3970 N N . ASN B 1 130 ? 15.016 -1.757 65.366 1.00 29.79 130 ASN B N 1
ATOM 3971 C CA . ASN B 1 130 ? 14.743 -0.787 66.433 1.00 31.52 130 ASN B CA 1
ATOM 3972 C C . ASN B 1 130 ? 15.118 0.659 66.065 1.00 32.06 130 ASN B C 1
ATOM 3973 O O . ASN B 1 130 ? 14.659 1.609 66.710 1.00 30.76 130 ASN B O 1
ATOM 3978 N N . GLU B 1 131 ? 15.948 0.803 65.031 1.00 32.71 131 GLU B N 1
ATOM 3979 C CA . GLU B 1 131 ? 16.384 2.103 64.525 1.00 33.00 131 GLU B CA 1
ATOM 3980 C C . GLU B 1 131 ? 15.582 2.513 63.295 1.00 31.99 131 GLU B C 1
ATOM 3981 O O . GLU B 1 131 ? 15.864 3.540 62.680 1.00 31.67 131 GLU B O 1
ATOM 3987 N N . VAL B 1 132 ? 14.579 1.709 62.947 1.00 30.48 132 VAL B N 1
ATOM 3988 C CA . VAL B 1 132 ? 13.761 1.942 61.767 1.00 30.48 132 VAL B CA 1
ATOM 3989 C C . VAL B 1 132 ? 12.305 2.135 62.178 1.00 32.46 132 VAL B C 1
ATOM 3990 O O . VAL B 1 132 ? 11.693 3.169 61.870 1.00 31.31 132 VAL B O 1
ATOM 3994 N N . PHE B 1 133 ? 11.777 1.128 62.878 1.00 32.80 133 PHE B N 1
ATOM 3995 C CA . PHE B 1 133 ? 10.357 1.005 63.156 1.00 32.04 133 PHE B CA 1
ATOM 3996 C C . PHE B 1 133 ? 9.957 1.718 64.444 1.00 31.06 133 PHE B C 1
ATOM 3997 O O . PHE B 1 133 ? 10.796 1.980 65.310 1.00 29.85 133 PHE B O 1
ATOM 4005 N N . HIS B 1 134 ? 8.662 2.015 64.545 1.00 32.13 134 HIS B N 1
ATOM 4006 C CA . HIS B 1 134 ? 8.031 2.506 65.775 1.00 32.87 134 HIS B CA 1
ATOM 4007 C C . HIS B 1 134 ? 6.546 2.102 65.807 1.00 33.32 134 HIS B C 1
ATOM 4008 O O . HIS B 1 134 ? 5.838 2.309 64.819 1.00 33.27 134 HIS B O 1
ATOM 4015 N N . PRO B 1 135 ? 6.081 1.486 66.918 1.00 34.85 135 PRO B N 1
ATOM 4016 C CA . PRO B 1 135 ? 6.864 1.034 68.076 1.00 36.28 135 PRO B CA 1
ATOM 4017 C C . PRO B 1 135 ? 7.529 -0.329 67.830 1.00 38.27 135 PRO B C 1
ATOM 4018 O O . PRO B 1 135 ? 6.927 -1.226 67.229 1.00 42.22 135 PRO B O 1
ATOM 4022 N N . TRP B 1 136 ? 8.775 -0.457 68.262 1.00 38.60 136 TRP B N 1
ATOM 4023 C CA . TRP B 1 136 ? 9.485 -1.722 68.210 1.00 38.47 136 TRP B CA 1
ATOM 4024 C C . TRP B 1 136 ? 9.798 -2.087 69.645 1.00 37.71 136 TRP B C 1
ATOM 4025 O O . TRP B 1 136 ? 10.574 -1.400 70.310 1.00 34.85 136 TRP B O 1
ATOM 4036 N N . LEU B 1 137 ? 9.148 -3.154 70.113 1.00 41.24 137 LEU B N 1
ATOM 4037 C CA . LEU B 1 137 ? 9.226 -3.609 71.510 1.00 43.21 137 LEU B CA 1
ATOM 4038 C C . LEU B 1 137 ? 10.574 -4.225 71.875 1.00 43.50 137 LEU B C 1
ATOM 4039 O O . LEU B 1 137 ? 10.995 -4.145 73.027 1.00 46.73 137 LEU B O 1
ATOM 4044 N N . GLY B 1 138 ? 11.244 -4.826 70.892 1.00 43.67 138 GLY B N 1
ATOM 4045 C CA . GLY B 1 138 ? 12.537 -5.481 71.100 1.00 43.82 138 GLY B CA 1
ATOM 4046 C C . GLY B 1 138 ? 13.703 -4.544 71.357 1.00 45.41 138 GLY B C 1
ATOM 4047 O O . GLY B 1 138 ? 13.558 -3.312 71.286 1.00 47.23 138 GLY B O 1
ATOM 4048 N N . ASP B 1 139 ? 14.864 -5.145 71.647 1.00 44.37 139 ASP B N 1
ATOM 4049 C CA . ASP B 1 139 ? 16.120 -4.446 72.002 1.00 44.50 139 ASP B CA 1
ATOM 4050 C C . ASP B 1 139 ? 16.009 -3.597 73.269 1.00 44.27 139 ASP B C 1
ATOM 4051 O O . ASP B 1 139 ? 14.929 -3.475 73.843 1.00 44.40 139 ASP B O 1
ATOM 4056 N N . ALA B 1 140 ? 17.127 -3.023 73.712 1.00 44.90 140 ALA B N 1
ATOM 4057 C CA . ALA B 1 140 ? 17.164 -2.317 74.995 1.00 45.38 140 ALA B CA 1
ATOM 4058 C C . ALA B 1 140 ? 16.442 -0.973 74.941 1.00 46.43 140 ALA B C 1
ATOM 4059 O O . ALA B 1 140 ? 15.506 -0.745 75.704 1.00 46.28 140 ALA B O 1
ATOM 4061 N N . LEU B 1 141 ? 16.859 -0.111 74.012 1.00 45.92 141 LEU B N 1
ATOM 4062 C CA . LEU B 1 141 ? 16.421 1.286 73.979 1.00 42.66 141 LEU B CA 1
ATOM 4063 C C . LEU B 1 141 ? 15.047 1.479 73.337 1.00 41.78 141 LEU B C 1
ATOM 4064 O O . LEU B 1 141 ? 14.650 0.685 72.462 1.00 41.27 141 LEU B O 1
ATOM 4069 N N . PRO B 1 142 ? 14.307 2.525 73.777 1.00 39.58 142 PRO B N 1
ATOM 4070 C CA . PRO B 1 142 ? 13.013 2.787 73.152 1.00 39.68 142 PRO B CA 1
ATOM 4071 C C . PRO B 1 142 ? 13.103 3.087 71.661 1.00 38.92 142 PRO B C 1
ATOM 4072 O O . PRO B 1 142 ? 14.061 3.698 71.183 1.00 38.32 142 PRO B O 1
ATOM 4076 N N . SER B 1 143 ? 12.100 2.593 70.954 1.00 39.27 143 SER B N 1
ATOM 4077 C CA . SER B 1 143 ? 11.777 2.986 69.603 1.00 39.88 143 SER B CA 1
ATOM 4078 C C . SER B 1 143 ? 11.452 4.495 69.569 1.00 37.55 143 SER B C 1
ATOM 4079 O O . SER B 1 143 ? 10.934 5.034 70.550 1.00 35.16 143 SER B O 1
ATOM 4082 N N . HIS B 1 144 ? 11.759 5.174 68.461 1.00 35.71 144 HIS B N 1
ATOM 4083 C CA . HIS B 1 144 ? 11.339 6.584 68.287 1.00 32.77 144 HIS B CA 1
ATOM 4084 C C . HIS B 1 144 ? 11.146 6.982 66.818 1.00 32.48 144 HIS B C 1
ATOM 4085 O O . HIS B 1 144 ? 11.246 6.134 65.917 1.00 31.88 144 HIS B O 1
ATOM 4092 N N . THR B 1 145 ? 10.857 8.264 66.587 1.00 29.84 145 THR B N 1
ATOM 4093 C CA . THR B 1 145 ? 10.454 8.752 65.265 1.00 29.41 145 THR B CA 1
ATOM 4094 C C . THR B 1 145 ? 11.378 9.832 64.659 1.00 28.22 145 THR B C 1
ATOM 4095 O O . THR B 1 145 ? 11.020 10.457 63.652 1.00 27.59 145 THR B O 1
ATOM 4099 N N . ASN B 1 146 ? 12.551 10.051 65.257 1.00 27.19 146 ASN B N 1
ATOM 4100 C CA . ASN B 1 146 ? 13.507 11.046 64.742 1.00 28.03 146 ASN B CA 1
ATOM 4101 C C . ASN B 1 146 ? 14.018 10.630 63.363 1.00 27.68 146 ASN B C 1
ATOM 4102 O O . ASN B 1 146 ? 14.476 9.488 63.179 1.00 29.20 146 ASN B O 1
ATOM 4107 N N . GLY B 1 147 ? 13.919 11.540 62.394 1.00 26.32 147 GLY B N 1
ATOM 4108 C CA . GLY B 1 147 ? 14.337 11.248 61.010 1.00 26.30 147 GLY B CA 1
ATOM 4109 C C . GLY B 1 147 ? 13.282 10.558 60.152 1.00 26.81 147 GLY B C 1
ATOM 4110 O O . GLY B 1 147 ? 13.503 10.296 58.969 1.00 25.94 147 GLY B O 1
ATOM 4111 N N . LEU B 1 148 ? 12.130 10.268 60.750 1.00 26.61 148 LEU B N 1
ATOM 4112 C CA . LEU B 1 148 ? 11.005 9.679 60.033 1.00 27.86 148 LEU B CA 1
ATOM 4113 C C . LEU B 1 148 ? 10.221 10.784 59.334 1.00 26.82 148 LEU B C 1
ATOM 4114 O O . LEU B 1 148 ? 9.893 11.789 59.948 1.00 27.17 148 LEU B O 1
ATOM 4119 N N . SER B 1 149 ? 9.909 10.601 58.059 1.00 28.27 149 SER B N 1
ATOM 4120 C CA . SER B 1 149 ? 9.242 11.660 57.304 1.00 29.44 149 SER B CA 1
ATOM 4121 C C . SER B 1 149 ? 8.531 11.179 56.044 1.00 29.31 149 SER B C 1
ATOM 4122 O O . SER B 1 149 ? 9.001 10.277 55.359 1.00 27.98 149 SER B O 1
ATOM 4125 N N . ALA B 1 150 ? 7.408 11.831 55.749 1.00 28.56 150 ALA B N 1
ATOM 4126 C CA . ALA B 1 150 ? 6.599 11.568 54.568 1.00 28.33 150 ALA B CA 1
ATOM 4127 C C . ALA B 1 150 ? 6.680 12.741 53.587 1.00 28.64 150 ALA B C 1
ATOM 4128 O O . ALA B 1 150 ? 7.020 13.861 53.973 1.00 28.61 150 ALA B O 1
ATOM 4130 N N . GLY B 1 151 ? 6.389 12.464 52.318 1.00 28.30 151 GLY B N 1
ATOM 4131 C CA . GLY B 1 151 ? 6.315 13.492 51.274 1.00 29.04 151 GLY B CA 1
ATOM 4132 C C . GLY B 1 151 ? 5.592 12.998 50.031 1.00 29.45 151 GLY B C 1
ATOM 4133 O O . GLY B 1 151 ? 5.255 11.819 49.933 1.00 30.05 151 GLY B O 1
ATOM 4134 N N . ARG B 1 152 ? 5.343 13.912 49.093 1.00 30.25 152 ARG B N 1
ATOM 4135 C CA . ARG B 1 152 ? 4.790 13.575 47.774 1.00 31.15 152 ARG B CA 1
ATOM 4136 C C . ARG B 1 152 ? 5.854 12.890 46.907 1.00 31.91 152 ARG B C 1
ATOM 4137 O O . ARG B 1 152 ? 5.519 12.151 45.985 1.00 31.41 152 ARG B O 1
ATOM 4145 N N . LEU B 1 153 ? 7.127 13.167 47.206 1.00 31.11 153 LEU B N 1
ATOM 4146 C CA . LEU B 1 153 ? 8.278 12.579 46.516 1.00 32.24 153 LEU B CA 1
ATOM 4147 C C . LEU B 1 153 ? 9.298 12.158 47.558 1.00 32.64 153 LEU B C 1
ATOM 4148 O O . LEU B 1 153 ? 9.328 12.728 48.663 1.00 31.28 153 LEU B O 1
ATOM 4153 N N . ARG B 1 154 ? 10.144 11.184 47.212 1.00 32.92 154 ARG B N 1
ATOM 4154 C CA . ARG B 1 154 ? 11.142 10.666 48.150 1.00 33.22 154 ARG B CA 1
ATOM 4155 C C . ARG B 1 154 ? 12.109 11.778 48.603 1.00 31.41 154 ARG B C 1
ATOM 4156 O O . ARG B 1 154 ? 12.507 11.802 49.767 1.00 32.14 154 ARG B O 1
ATOM 4164 N N . GLU B 1 155 ? 12.434 12.703 47.694 1.00 31.12 155 GLU B N 1
ATOM 4165 C CA . GLU B 1 155 ? 13.330 13.839 47.988 1.00 31.04 155 GLU B CA 1
ATOM 4166 C C . GLU B 1 155 ? 12.750 14.791 49.038 1.00 29.42 155 GLU B C 1
ATOM 4167 O O . GLU B 1 155 ? 13.491 15.283 49.881 1.00 27.85 155 GLU B O 1
ATOM 4173 N N . GLU B 1 156 ? 11.436 15.034 48.988 1.00 27.53 156 GLU B N 1
ATOM 4174 C CA . GLU B 1 156 ? 10.755 15.824 50.031 1.00 27.68 156 GLU B CA 1
ATOM 4175 C C . GLU B 1 156 ? 10.978 15.183 51.410 1.00 27.01 156 GLU B C 1
ATOM 4176 O O . GLU B 1 156 ? 11.355 15.871 52.366 1.00 25.10 156 GLU B O 1
ATOM 4182 N N . ALA B 1 157 ? 10.746 13.870 51.480 1.00 26.50 157 ALA B N 1
ATOM 4183 C CA . ALA B 1 157 ? 10.879 13.073 52.719 1.00 25.76 157 ALA B CA 1
ATOM 4184 C C . ALA B 1 157 ? 12.316 12.976 53.255 1.00 24.85 157 ALA B C 1
ATOM 4185 O O . ALA B 1 157 ? 12.528 13.043 54.468 1.00 24.36 157 ALA B O 1
ATOM 4187 N N . VAL B 1 158 ? 13.289 12.800 52.357 1.00 24.41 158 VAL B N 1
ATOM 4188 C CA . VAL B 1 158 ? 14.711 12.786 52.744 1.00 24.35 158 VAL B CA 1
ATOM 4189 C C . VAL B 1 158 ? 15.146 14.148 53.319 1.00 24.38 158 VAL B C 1
ATOM 4190 O O . VAL B 1 158 ? 15.716 14.201 54.417 1.00 25.03 158 VAL B O 1
ATOM 4194 N N . ILE B 1 159 ? 14.857 15.234 52.596 1.00 24.11 159 ILE B N 1
ATOM 4195 C CA . ILE B 1 159 ? 15.159 16.592 53.067 1.00 25.12 159 ILE B CA 1
ATOM 4196 C C . ILE B 1 159 ? 14.586 16.840 54.475 1.00 25.98 159 ILE B C 1
ATOM 4197 O O . ILE B 1 159 ? 15.319 17.254 55.385 1.00 25.55 159 ILE B O 1
ATOM 4202 N N . GLN B 1 160 ? 13.283 16.583 54.635 1.00 25.73 160 GLN B N 1
ATOM 4203 C CA . GLN B 1 160 ? 12.600 16.764 55.915 1.00 26.36 160 GLN B CA 1
ATOM 4204 C C . GLN B 1 160 ? 13.232 15.923 57.027 1.00 25.28 160 GLN B C 1
ATOM 4205 O O . GLN B 1 160 ? 13.523 16.443 58.101 1.00 24.93 160 GLN B O 1
ATOM 4211 N N . GLY B 1 161 ? 13.445 14.635 56.754 1.00 24.98 161 GLY B N 1
ATOM 4212 C CA . GLY B 1 161 ? 14.023 13.705 57.735 1.00 24.94 161 GLY B CA 1
ATOM 4213 C C . GLY B 1 161 ? 15.441 14.071 58.141 1.00 25.19 161 GLY B C 1
ATOM 4214 O O . GLY B 1 161 ? 15.793 13.983 59.320 1.00 24.32 161 GLY B O 1
ATOM 4215 N N . LEU B 1 162 ? 16.244 14.506 57.166 1.00 24.72 162 LEU B N 1
ATOM 4216 C CA . LEU B 1 162 ? 17.640 14.884 57.418 1.00 25.13 162 LEU B CA 1
ATOM 4217 C C . LEU B 1 162 ? 17.735 16.178 58.232 1.00 24.15 162 LEU B C 1
ATOM 4218 O O . LEU B 1 162 ? 18.523 16.263 59.169 1.00 24.16 162 LEU B O 1
ATOM 4223 N N . LEU B 1 163 ? 16.914 17.166 57.881 1.00 23.78 163 LEU B N 1
ATOM 4224 C CA . LEU B 1 163 ? 16.845 18.422 58.633 1.00 23.58 163 LEU B CA 1
ATOM 4225 C C . LEU B 1 163 ? 16.410 18.196 60.088 1.00 24.93 163 LEU B C 1
ATOM 4226 O O . LEU B 1 163 ? 16.967 18.813 60.998 1.00 23.87 163 LEU B O 1
ATOM 4231 N N . GLU B 1 164 ? 15.446 17.290 60.293 1.00 24.84 164 GLU B N 1
ATOM 4232 C CA . GLU B 1 164 ? 15.035 16.882 61.635 1.00 25.92 164 GLU B CA 1
ATOM 4233 C C . GLU B 1 164 ? 16.181 16.271 62.446 1.00 24.55 164 GLU B C 1
ATOM 4234 O O . GLU B 1 164 ? 16.324 16.557 63.646 1.00 23.98 164 GLU B O 1
ATOM 4240 N N . VAL B 1 165 ? 16.993 15.441 61.791 1.00 23.90 165 VAL B N 1
ATOM 4241 C CA . VAL B 1 165 ? 18.144 14.833 62.453 1.00 24.23 165 VAL B CA 1
ATOM 4242 C C . VAL B 1 165 ? 19.132 15.921 62.895 1.00 23.11 165 VAL B C 1
ATOM 4243 O O . VAL B 1 165 ? 19.593 15.915 64.043 1.00 23.83 165 VAL B O 1
ATOM 4247 N N . VAL B 1 166 ? 19.414 16.869 62.001 1.00 23.33 166 VAL B N 1
ATOM 4248 C CA . VAL B 1 166 ? 20.292 18.010 62.299 1.00 24.53 166 VAL B CA 1
ATOM 4249 C C . VAL B 1 166 ? 19.719 18.835 63.457 1.00 24.44 166 VAL B C 1
ATOM 4250 O O . VAL B 1 166 ? 20.447 19.214 64.377 1.00 24.61 166 VAL B O 1
ATOM 4254 N N . GLU B 1 167 ? 18.414 19.087 63.401 1.00 24.13 167 GLU B N 1
ATOM 4255 C CA . GLU B 1 167 ? 17.699 19.834 64.425 1.00 25.91 167 GLU B CA 1
ATOM 4256 C C . GLU B 1 167 ? 17.936 19.247 65.833 1.00 26.16 167 GLU B C 1
ATOM 4257 O O . GLU B 1 167 ? 18.327 19.964 66.757 1.00 25.47 167 GLU B O 1
ATOM 4263 N N . ARG B 1 168 ? 17.724 17.940 65.965 1.00 27.39 168 ARG B N 1
ATOM 4264 C CA . ARG B 1 168 ? 17.851 17.254 67.258 1.00 29.08 168 ARG B CA 1
ATOM 4265 C C . ARG B 1 168 ? 19.309 17.087 67.685 1.00 27.81 168 ARG B C 1
ATOM 4266 O O . ARG B 1 168 ? 19.590 17.001 68.877 1.00 28.22 168 ARG B O 1
ATOM 4274 N N . ASP B 1 169 ? 20.224 17.076 66.713 1.00 26.73 169 ASP B N 1
ATOM 4275 C CA . ASP B 1 169 ? 21.655 17.071 66.998 1.00 27.19 169 ASP B CA 1
ATOM 4276 C C . ASP B 1 169 ? 22.080 18.382 67.663 1.00 27.22 169 ASP B C 1
ATOM 4277 O O . ASP B 1 169 ? 22.768 18.346 68.679 1.00 27.65 169 ASP B O 1
ATOM 4282 N N . SER B 1 170 ? 21.662 19.525 67.103 1.00 27.07 170 SER B N 1
ATOM 4283 C CA . SER B 1 170 ? 21.931 20.843 67.705 1.00 26.92 170 SER B CA 1
ATOM 4284 C C . SER B 1 170 ? 21.297 20.992 69.087 1.00 26.37 170 SER B C 1
ATOM 4285 O O . SER B 1 170 ? 21.923 21.525 70.009 1.00 25.32 170 SER B O 1
ATOM 4288 N N . TRP B 1 171 ? 20.050 20.549 69.215 1.00 26.42 171 TRP B N 1
ATOM 4289 C CA . TRP B 1 171 ? 19.355 20.586 70.503 1.00 26.90 171 TRP B CA 1
ATOM 4290 C C . TRP B 1 171 ? 20.069 19.690 71.524 1.00 26.64 171 TRP B C 1
ATOM 4291 O O . TRP B 1 171 ? 20.257 20.097 72.673 1.00 26.62 171 TRP B O 1
ATOM 4302 N N . SER B 1 172 ? 20.487 18.501 71.090 1.00 26.95 172 SER B N 1
ATOM 4303 C CA . SER B 1 172 ? 21.245 17.581 71.950 1.00 29.18 172 SER B CA 1
ATOM 4304 C C . SER B 1 172 ? 22.557 18.176 72.441 1.00 30.98 172 SER B C 1
ATOM 4305 O O . SER B 1 172 ? 22.925 17.988 73.598 1.00 30.84 172 SER B O 1
ATOM 4308 N N . ILE B 1 173 ? 23.253 18.888 71.553 1.00 32.23 173 ILE B N 1
ATOM 4309 C CA . ILE B 1 173 ? 24.502 19.561 71.895 1.00 34.08 173 ILE B CA 1
ATOM 4310 C C . ILE B 1 173 ? 24.274 20.639 72.962 1.00 32.96 173 ILE B C 1
ATOM 4311 O O . ILE B 1 173 ? 25.057 20.753 73.906 1.00 32.58 173 ILE B O 1
ATOM 4316 N N . VAL B 1 174 ? 23.188 21.393 72.823 1.00 31.39 174 VAL B N 1
ATOM 4317 C CA . VAL B 1 174 ? 22.853 22.447 73.775 1.00 31.05 174 VAL B CA 1
ATOM 4318 C C . VAL B 1 174 ? 22.550 21.849 75.153 1.00 32.03 174 VAL B C 1
ATOM 4319 O O . VAL B 1 174 ? 23.083 22.325 76.151 1.00 30.98 174 VAL B O 1
ATOM 4323 N N . GLU B 1 175 ? 21.714 20.810 75.196 1.00 33.12 175 GLU B N 1
ATOM 4324 C CA . GLU B 1 175 ? 21.367 20.139 76.466 1.00 34.83 175 GLU B CA 1
ATOM 4325 C C . GLU B 1 175 ? 22.559 19.436 77.132 1.00 36.26 175 GLU B C 1
ATOM 4326 O O . GLU B 1 175 ? 22.738 19.559 78.343 1.00 36.82 175 GLU B O 1
ATOM 4332 N N . TYR B 1 176 ? 23.360 18.718 76.338 1.00 37.01 176 TYR B N 1
ATOM 4333 C CA . TYR B 1 176 ? 24.523 17.970 76.841 1.00 39.57 176 TYR B CA 1
ATOM 4334 C C . TYR B 1 176 ? 25.520 18.872 77.563 1.00 40.83 176 TYR B C 1
ATOM 4335 O O . TYR B 1 176 ? 25.957 18.537 78.665 1.00 41.18 176 TYR B O 1
ATOM 4344 N N . PHE B 1 177 ? 25.850 20.012 76.949 1.00 38.93 177 PHE B N 1
ATOM 4345 C CA . PHE B 1 177 ? 26.836 20.945 77.497 1.00 39.64 177 PHE B CA 1
ATOM 4346 C C . PHE B 1 177 ? 26.227 22.141 78.223 1.00 39.82 177 PHE B C 1
ATOM 4347 O O . PHE B 1 177 ? 26.960 23.015 78.700 1.00 38.74 177 PHE B O 1
ATOM 4355 N N . ARG B 1 178 ? 24.896 22.182 78.303 1.00 39.43 178 ARG B N 1
ATOM 4356 C CA . ARG B 1 178 ? 24.166 23.320 78.886 1.00 39.92 178 ARG B CA 1
ATOM 4357 C C . ARG B 1 178 ? 24.637 24.671 78.325 1.00 38.26 178 ARG B C 1
ATOM 4358 O O . ARG B 1 178 ? 24.858 25.639 79.060 1.00 38.22 178 ARG B O 1
ATOM 4366 N N . ILE B 1 179 ? 24.786 24.711 77.000 1.00 37.35 179 ILE B N 1
ATOM 4367 C CA . ILE B 1 179 ? 25.155 25.923 76.271 1.00 35.10 179 ILE B CA 1
ATOM 4368 C C . ILE B 1 179 ? 24.015 26.928 76.392 1.00 34.15 179 ILE B C 1
ATOM 4369 O O . ILE B 1 179 ? 22.843 26.540 76.471 1.00 32.87 179 ILE B O 1
ATOM 4374 N N . HIS B 1 180 ? 24.378 28.208 76.441 1.00 34.25 180 HIS B N 1
ATOM 4375 C CA . HIS B 1 180 ? 23.432 29.317 76.432 1.00 34.31 180 HIS B CA 1
ATOM 4376 C C . HIS B 1 180 ? 23.417 29.882 75.005 1.00 33.72 180 HIS B C 1
ATOM 4377 O O . HIS B 1 180 ? 24.206 30.782 74.700 1.00 32.99 180 HIS B O 1
ATOM 4384 N N . PRO B 1 181 ? 22.535 29.353 74.112 1.00 33.62 181 PRO B N 1
ATOM 4385 C CA . PRO B 1 181 ? 22.535 29.871 72.726 1.00 32.34 181 PRO B CA 1
ATOM 4386 C C . PRO B 1 181 ? 22.207 31.364 72.691 1.00 32.27 181 PRO B C 1
ATOM 4387 O O . PRO B 1 181 ? 21.474 31.839 73.569 1.00 32.95 181 PRO B O 1
ATOM 4391 N N . PRO B 1 182 ? 22.735 32.103 71.687 1.00 31.80 182 PRO B N 1
ATOM 4392 C CA . PRO B 1 182 ? 22.401 33.523 71.561 1.00 31.15 182 PRO B CA 1
ATOM 4393 C C . PRO B 1 182 ? 20.919 33.765 71.245 1.00 32.94 182 PRO B C 1
ATOM 4394 O O . PRO B 1 182 ? 20.253 32.877 70.695 1.00 33.13 182 PRO B O 1
ATOM 4398 N N . GLU B 1 183 ? 20.415 34.945 71.602 1.00 33.89 183 GLU B N 1
ATOM 4399 C CA . GLU B 1 183 ? 19.108 35.396 71.133 1.00 36.09 183 GLU B CA 1
ATOM 4400 C C . GLU B 1 183 ? 19.165 35.622 69.617 1.00 35.41 183 GLU B C 1
ATOM 4401 O O . GLU B 1 183 ? 20.141 36.178 69.104 1.00 34.96 183 GLU B O 1
ATOM 4407 N N . LEU B 1 184 ? 18.126 35.176 68.915 1.00 32.76 184 LEU B N 1
ATOM 4408 C CA . LEU B 1 184 ? 17.980 35.483 67.501 1.00 32.73 184 LEU B CA 1
ATOM 4409 C C . LEU B 1 184 ? 16.934 36.575 67.298 1.00 33.75 184 LEU B C 1
ATOM 4410 O O . LEU B 1 184 ? 15.773 36.409 67.664 1.00 33.87 184 LEU B O 1
ATOM 4415 N N . GLU B 1 185 ? 17.368 37.667 66.679 1.00 35.47 185 GLU B N 1
ATOM 4416 C CA . GLU B 1 185 ? 16.535 38.838 66.425 1.00 38.59 185 GLU B CA 1
ATOM 4417 C C . GLU B 1 185 ? 15.921 38.748 65.036 1.00 35.62 185 GLU B C 1
ATOM 4418 O O . GLU B 1 185 ? 16.638 38.548 64.059 1.00 35.58 185 GLU B O 1
ATOM 4424 N N . VAL B 1 186 ? 14.599 38.882 64.956 1.00 34.77 186 VAL B N 1
ATOM 4425 C CA . VAL B 1 186 ? 13.869 38.847 63.673 1.00 34.11 186 VAL B CA 1
ATOM 4426 C C . VAL B 1 186 ? 13.011 40.109 63.479 1.00 35.16 186 VAL B C 1
ATOM 4427 O O . VAL B 1 186 ? 12.836 40.899 64.409 1.00 36.18 186 VAL B O 1
ATOM 4431 N N . HIS B 1 187 ? 12.478 40.292 62.275 1.00 36.84 187 HIS B N 1
ATOM 4432 C CA . HIS B 1 187 ? 11.609 41.439 61.986 1.00 39.93 187 HIS B CA 1
ATOM 4433 C C . HIS B 1 187 ? 10.493 41.066 61.007 1.00 40.25 187 HIS B C 1
ATOM 4434 O O . HIS B 1 187 ? 10.299 39.880 60.704 1.00 37.56 187 HIS B O 1
ATOM 4441 N N . GLY B 1 188 ? 9.755 42.080 60.544 1.00 39.91 188 GLY B N 1
ATOM 4442 C CA . GLY B 1 188 ? 8.659 41.907 59.594 1.00 37.92 188 GLY B CA 1
ATOM 4443 C C . GLY B 1 188 ? 7.634 40.895 60.079 1.00 39.11 188 GLY B C 1
ATOM 4444 O O . GLY B 1 188 ? 7.211 40.933 61.245 1.00 37.80 188 GLY B O 1
ATOM 4445 N N . GLU B 1 189 ? 7.272 39.968 59.192 1.00 36.62 189 GLU B N 1
ATOM 4446 C CA . GLU B 1 189 ? 6.225 38.981 59.470 1.00 36.88 189 GLU B CA 1
ATOM 4447 C C . GLU B 1 189 ? 6.582 37.945 60.546 1.00 34.54 189 GLU B C 1
ATOM 4448 O O . GLU B 1 189 ? 5.702 37.506 61.291 1.00 32.42 189 GLU B O 1
ATOM 4454 N N . LEU B 1 190 ? 7.853 37.544 60.611 1.00 31.05 190 LEU B N 1
ATOM 4455 C CA . LEU B 1 190 ? 8.291 36.598 61.640 1.00 30.75 190 LEU B CA 1
ATOM 4456 C C . LEU B 1 190 ? 8.207 37.192 63.047 1.00 30.96 190 LEU B C 1
ATOM 4457 O O . LEU B 1 190 ? 7.802 36.503 63.987 1.00 29.80 190 LEU B O 1
ATOM 4462 N N . GLU B 1 191 ? 8.582 38.466 63.175 1.00 32.10 191 GLU B N 1
ATOM 4463 C CA . GLU B 1 191 ? 8.444 39.207 64.442 1.00 33.74 191 GLU B CA 1
ATOM 4464 C C . GLU B 1 191 ? 6.977 39.405 64.845 1.00 33.13 191 GLU B C 1
ATOM 4465 O O . GLU B 1 191 ? 6.637 39.308 66.030 1.00 32.62 191 GLU B O 1
ATOM 4471 N N . GLU B 1 192 ? 6.117 39.676 63.865 1.00 33.74 192 GLU B N 1
ATOM 4472 C CA . GLU B 1 192 ? 4.681 39.765 64.134 1.00 35.79 192 GLU B CA 1
ATOM 4473 C C . GLU B 1 192 ? 4.095 38.429 64.611 1.00 35.09 192 GLU B C 1
ATOM 4474 O O . GLU B 1 192 ? 3.262 38.408 65.515 1.00 32.84 192 GLU B O 1
ATOM 4480 N N . LEU B 1 193 ? 4.553 37.325 64.014 1.00 33.68 193 LEU B N 1
ATOM 4481 C CA . LEU B 1 193 ? 4.139 35.999 64.448 1.00 31.90 193 LEU B CA 1
ATOM 4482 C C . LEU B 1 193 ? 4.593 35.695 65.876 1.00 30.94 193 LEU B C 1
ATOM 4483 O O . LEU B 1 193 ? 3.783 35.239 66.680 1.00 29.52 193 LEU B O 1
ATOM 4488 N N . ARG B 1 194 ? 5.861 35.953 66.210 1.00 31.94 194 ARG B N 1
ATOM 4489 C CA . ARG B 1 194 ? 6.260 35.677 67.591 1.00 34.22 194 ARG B CA 1
ATOM 4490 C C . ARG B 1 194 ? 5.542 36.553 68.621 1.00 34.13 194 ARG B C 1
ATOM 4491 O O . ARG B 1 194 ? 5.175 36.052 69.673 1.00 32.37 194 ARG B O 1
ATOM 4499 N N . ARG B 1 195 ? 5.320 37.832 68.290 1.00 35.46 195 ARG B N 1
ATOM 4500 C CA . ARG B 1 195 ? 4.531 38.755 69.138 1.00 38.75 195 ARG B CA 1
ATOM 4501 C C . ARG B 1 195 ? 3.087 38.285 69.287 1.00 35.95 195 ARG B C 1
ATOM 4502 O O . ARG B 1 195 ? 2.536 38.298 70.385 1.00 36.88 195 ARG B O 1
ATOM 4510 N N . SER B 1 196 ? 2.502 37.855 68.172 1.00 35.29 196 SER B N 1
ATOM 4511 C CA . SER B 1 196 ? 1.160 37.286 68.146 1.00 36.52 196 SER B CA 1
ATOM 4512 C C . SER B 1 196 ? 1.044 36.038 69.041 1.00 35.18 196 SER B C 1
ATOM 4513 O O . SER B 1 196 ? 0.079 35.910 69.804 1.00 35.29 196 SER B O 1
ATOM 4516 N N . LEU B 1 197 ? 2.034 35.144 68.973 1.00 33.67 197 LEU B N 1
ATOM 4517 C CA . LEU B 1 197 ? 2.068 33.957 69.851 1.00 33.44 197 LEU B CA 1
ATOM 4518 C C . LEU B 1 197 ? 2.339 34.298 71.303 1.00 33.31 197 LEU B C 1
ATOM 4519 O O . LEU B 1 197 ? 1.886 33.602 72.205 1.00 31.62 197 LEU B O 1
ATOM 4524 N N . GLU B 1 198 ? 3.102 35.363 71.513 1.00 34.93 198 GLU B N 1
ATOM 4525 C CA . GLU B 1 198 ? 3.446 35.826 72.843 1.00 38.50 198 GLU B CA 1
ATOM 4526 C C . GLU B 1 198 ? 2.207 36.324 73.592 1.00 37.81 198 GLU B C 1
ATOM 4527 O O . GLU B 1 198 ? 2.091 36.104 74.796 1.00 37.71 198 GLU B O 1
ATOM 4533 N N . ARG B 1 199 ? 1.274 36.948 72.874 1.00 39.29 199 ARG B N 1
ATOM 4534 C CA . ARG B 1 199 ? -0.046 37.293 73.443 1.00 42.98 199 ARG B CA 1
ATOM 4535 C C . ARG B 1 199 ? -0.802 36.093 74.042 1.00 43.85 199 ARG B C 1
ATOM 4536 O O . ARG B 1 199 ? -1.650 36.279 74.917 1.00 43.96 199 ARG B O 1
ATOM 4544 N N . GLU B 1 200 ? -0.475 34.874 73.594 1.00 43.15 200 GLU B N 1
ATOM 4545 C CA . GLU B 1 200 ? -1.071 33.640 74.135 1.00 43.68 200 GLU B CA 1
ATOM 4546 C C . GLU B 1 200 ? -0.471 33.161 75.453 1.00 43.45 200 GLU B C 1
ATOM 4547 O O . GLU B 1 200 ? -1.166 32.526 76.249 1.00 46.29 200 GLU B O 1
ATOM 4553 N N . VAL B 1 201 ? 0.811 33.449 75.671 1.00 42.86 201 VAL B N 1
ATOM 4554 C CA . VAL B 1 201 ? 1.539 33.039 76.887 1.00 42.99 201 VAL B CA 1
ATOM 4555 C C . VAL B 1 201 ? 2.140 34.267 77.595 1.00 45.75 201 VAL B C 1
ATOM 4556 O O . VAL B 1 201 ? 1.593 35.364 77.495 1.00 52.28 201 VAL B O 1
ATOM 4560 N N . GLY B 1 202 ? 3.238 34.097 78.326 1.00 46.18 202 GLY B N 1
ATOM 4561 C CA . GLY B 1 202 ? 3.957 35.237 78.894 1.00 46.95 202 GLY B CA 1
ATOM 4562 C C . GLY B 1 202 ? 4.970 35.781 77.904 1.00 47.34 202 GLY B C 1
ATOM 4563 O O . GLY B 1 202 ? 4.889 36.941 77.500 1.00 48.87 202 GLY B O 1
ATOM 4564 N N . ARG B 1 203 ? 5.918 34.932 77.511 1.00 45.98 203 ARG B N 1
ATOM 4565 C CA . ARG B 1 203 ? 6.985 35.312 76.589 1.00 43.79 203 ARG B CA 1
ATOM 4566 C C . ARG B 1 203 ? 7.276 34.236 75.543 1.00 40.36 203 ARG B C 1
ATOM 4567 O O . ARG B 1 203 ? 7.125 33.045 75.815 1.00 39.29 203 ARG B O 1
ATOM 4575 N N . VAL B 1 204 ? 7.683 34.674 74.352 1.00 35.86 204 VAL B N 1
ATOM 4576 C CA . VAL B 1 204 ? 8.206 33.785 73.308 1.00 35.27 204 VAL B CA 1
ATOM 4577 C C . VAL B 1 204 ? 9.609 34.255 72.914 1.00 34.54 204 VAL B C 1
ATOM 4578 O O . VAL B 1 204 ? 9.779 35.345 72.359 1.00 33.74 204 VAL B O 1
ATOM 4582 N N . GLU B 1 205 ? 10.597 33.412 73.201 1.00 33.83 205 GLU B N 1
ATOM 4583 C CA . GLU B 1 205 ? 12.005 33.737 72.989 1.00 35.24 205 GLU B CA 1
ATOM 4584 C C . GLU B 1 205 ? 12.588 32.920 71.847 1.00 32.63 205 GLU B C 1
ATOM 4585 O O . GLU B 1 205 ? 12.395 31.708 71.786 1.00 32.80 205 GLU B O 1
ATOM 4591 N N . LEU B 1 206 ? 13.317 33.590 70.964 1.00 31.25 206 LEU B N 1
ATOM 4592 C CA . LEU B 1 206 ? 14.011 32.938 69.854 1.00 30.26 206 LEU B CA 1
ATOM 4593 C C . LEU B 1 206 ? 15.505 32.803 70.122 1.00 30.50 206 LEU B C 1
ATOM 4594 O O . LEU B 1 206 ? 16.135 33.717 70.659 1.00 31.18 206 LEU B O 1
ATOM 4599 N N . ARG B 1 207 ? 16.054 31.648 69.751 1.00 30.33 207 ARG B N 1
ATOM 4600 C CA . ARG B 1 207 ? 17.481 31.341 69.892 1.00 28.56 207 ARG B CA 1
ATOM 4601 C C . ARG B 1 207 ? 18.025 30.746 68.601 1.00 29.66 207 ARG B C 1
ATOM 4602 O O . ARG B 1 207 ? 17.324 29.970 67.936 1.00 27.80 207 ARG B O 1
ATOM 4610 N N . LEU B 1 208 ? 19.253 31.131 68.238 1.00 29.25 208 LEU B N 1
ATOM 4611 C CA . LEU B 1 208 ? 20.004 30.431 67.189 1.00 29.42 208 LEU B CA 1
ATOM 4612 C C . LEU B 1 208 ? 20.918 29.402 67.846 1.00 29.95 208 LEU B C 1
ATOM 4613 O O . LEU B 1 208 ? 21.854 29.753 68.569 1.00 29.81 208 LEU B O 1
ATOM 4618 N N . LEU B 1 209 ? 20.624 28.132 67.599 1.00 29.39 209 LEU B N 1
ATOM 4619 C CA . LEU B 1 209 ? 21.410 27.032 68.135 1.00 28.51 209 LEU B CA 1
ATOM 4620 C C . LEU B 1 209 ? 22.711 26.892 67.351 1.00 28.43 209 LEU B C 1
ATOM 4621 O O . LEU B 1 209 ? 22.745 27.245 66.171 1.00 29.03 209 LEU B O 1
ATOM 4626 N N . PRO B 1 210 ? 23.790 26.393 67.997 1.00 29.05 210 PRO B N 1
ATOM 4627 C CA . PRO B 1 210 ? 24.985 26.033 67.232 1.00 29.71 210 PRO B CA 1
ATOM 4628 C C . PRO B 1 210 ? 24.665 24.832 66.333 1.00 31.16 210 PRO B C 1
ATOM 4629 O O . PRO B 1 210 ? 24.120 23.827 66.805 1.00 32.79 210 PRO B O 1
ATOM 4633 N N . SER B 1 211 ? 24.955 24.965 65.047 1.00 30.49 211 SER B N 1
ATOM 4634 C CA . SER B 1 211 ? 24.740 23.886 64.097 1.00 30.86 211 SER B CA 1
ATOM 4635 C C . SER B 1 211 ? 26.074 23.246 63.769 1.00 30.48 211 SER B C 1
ATOM 4636 O O . SER B 1 211 ? 27.052 23.949 63.527 1.00 29.88 211 SER B O 1
ATOM 4639 N N . ARG B 1 212 ? 26.097 21.915 63.752 1.00 30.32 212 ARG B N 1
ATOM 4640 C CA . ARG B 1 212 ? 27.298 21.167 63.356 1.00 31.28 212 ARG B CA 1
ATOM 4641 C C . ARG B 1 212 ? 27.336 20.872 61.854 1.00 29.99 212 ARG B C 1
ATOM 4642 O O . ARG B 1 212 ? 28.304 20.301 61.344 1.00 30.52 212 ARG B O 1
ATOM 4650 N N . VAL B 1 213 ? 26.284 21.263 61.146 1.00 29.27 213 VAL B N 1
ATOM 4651 C CA . VAL B 1 213 ? 26.211 21.036 59.708 1.00 28.33 213 VAL B CA 1
ATOM 4652 C C . VAL B 1 213 ? 26.246 22.391 59.021 1.00 29.61 213 VAL B C 1
ATOM 4653 O O . VAL B 1 213 ? 25.369 23.236 59.233 1.00 28.60 213 VAL B O 1
ATOM 4657 N N . GLU B 1 214 ? 27.270 22.591 58.199 1.00 31.82 214 GLU B N 1
ATOM 4658 C CA . GLU B 1 214 ? 27.430 23.858 57.510 1.00 32.89 214 GLU B CA 1
ATOM 4659 C C . GLU B 1 214 ? 26.345 24.104 56.479 1.00 30.48 214 GLU B C 1
ATOM 4660 O O . GLU B 1 214 ? 25.995 23.218 55.683 1.00 29.14 214 GLU B O 1
ATOM 4666 N N . GLY B 1 215 ? 25.825 25.325 56.512 1.00 28.73 215 GLY B N 1
ATOM 4667 C CA . GLY B 1 215 ? 24.761 25.731 55.611 1.00 27.43 215 GLY B CA 1
ATOM 4668 C C . GLY B 1 215 ? 23.382 25.462 56.177 1.00 26.32 215 GLY B C 1
ATOM 4669 O O . GLY B 1 215 ? 22.391 25.888 55.583 1.00 26.89 215 GLY B O 1
ATOM 4670 N N . VAL B 1 216 ? 23.312 24.755 57.310 1.00 24.95 216 VAL B N 1
ATOM 4671 C CA . VAL B 1 216 ? 22.025 24.456 57.954 1.00 25.09 216 VAL B CA 1
ATOM 4672 C C . VAL B 1 216 ? 21.874 25.239 59.256 1.00 24.63 216 VAL B C 1
ATOM 4673 O O . VAL B 1 216 ? 22.720 25.157 60.135 1.00 26.08 216 VAL B O 1
ATOM 4677 N N . TYR B 1 217 ? 20.790 25.997 59.363 1.00 25.47 217 TYR B N 1
ATOM 4678 C CA . TYR B 1 217 ? 20.507 26.780 60.564 1.00 25.02 217 TYR B CA 1
ATOM 4679 C C . TYR B 1 217 ? 19.502 26.049 61.427 1.00 24.84 217 TYR B C 1
ATOM 4680 O O . TYR B 1 217 ? 18.572 25.444 60.908 1.00 22.44 217 TYR B O 1
ATOM 4689 N N . VAL B 1 218 ? 19.704 26.111 62.744 1.00 24.53 218 VAL B N 1
ATOM 4690 C CA . VAL B 1 218 ? 18.769 25.527 63.704 1.00 22.73 218 VAL B CA 1
ATOM 4691 C C . VAL B 1 218 ? 18.310 26.624 64.674 1.00 23.22 218 VAL B C 1
ATOM 4692 O O . VAL B 1 218 ? 19.134 27.293 65.318 1.00 22.35 218 VAL B O 1
ATOM 4696 N N . VAL B 1 219 ? 16.992 26.799 64.757 1.00 22.78 219 VAL B N 1
ATOM 4697 C CA . VAL B 1 219 ? 16.379 27.826 65.601 1.00 23.50 219 VAL B CA 1
ATOM 4698 C C . VAL B 1 219 ? 15.533 27.158 66.671 1.00 24.04 219 VAL B C 1
ATOM 4699 O O . VAL B 1 219 ? 14.841 26.177 66.402 1.00 23.74 219 VAL B O 1
ATOM 4703 N N . GLY B 1 220 ? 15.616 27.693 67.885 1.00 25.12 220 GLY B N 1
ATOM 4704 C CA . GLY B 1 220 ? 14.769 27.270 68.998 1.00 26.89 220 GLY B CA 1
ATOM 4705 C C . GLY B 1 220 ? 13.873 28.379 69.498 1.00 28.25 220 GLY B C 1
ATOM 4706 O O . GLY B 1 220 ? 14.265 29.548 69.511 1.00 28.44 220 GLY B O 1
ATOM 4707 N N . ALA B 1 221 ? 12.664 28.003 69.911 1.00 28.60 221 ALA B N 1
ATOM 4708 C CA . ALA B 1 221 ? 11.707 28.938 70.484 1.00 28.99 221 ALA B CA 1
ATOM 4709 C C . ALA B 1 221 ? 11.258 28.420 71.832 1.00 29.90 221 ALA B C 1
ATOM 4710 O O . ALA B 1 221 ? 10.894 27.257 71.962 1.00 31.16 221 ALA B O 1
ATOM 4712 N N . VAL B 1 222 ? 11.332 29.277 72.848 1.00 32.12 222 VAL B N 1
ATOM 4713 C CA . VAL B 1 222 ? 11.015 28.872 74.224 1.00 33.72 222 VAL B CA 1
ATOM 4714 C C . VAL B 1 222 ? 9.969 29.812 74.823 1.00 32.83 222 VAL B C 1
ATOM 4715 O O . VAL B 1 222 ? 9.987 31.017 74.551 1.00 33.09 222 VAL B O 1
ATOM 4719 N N . THR B 1 223 ? 9.051 29.257 75.608 1.00 33.30 223 THR B N 1
ATOM 4720 C CA . THR B 1 223 ? 8.013 30.076 76.223 1.00 34.30 223 THR B CA 1
ATOM 4721 C C . THR B 1 223 ? 8.120 30.202 77.743 1.00 37.66 223 THR B C 1
ATOM 4722 O O . THR B 1 223 ? 8.536 29.263 78.434 1.00 36.62 223 THR B O 1
ATOM 4726 N N . GLU B 1 224 ? 7.758 31.394 78.224 1.00 39.05 224 GLU B N 1
ATOM 4727 C CA . GLU B 1 224 ? 7.459 31.659 79.625 1.00 41.10 224 GLU B CA 1
ATOM 4728 C C . GLU B 1 224 ? 5.956 31.854 79.768 1.00 38.96 224 GLU B C 1
ATOM 4729 O O . GLU B 1 224 ? 5.358 32.579 78.980 1.00 37.77 224 GLU B O 1
ATOM 4735 N N . ALA B 1 225 ? 5.354 31.212 80.766 1.00 37.15 225 ALA B N 1
ATOM 4736 C CA . ALA B 1 225 ? 3.916 31.324 81.037 1.00 39.88 225 ALA B CA 1
ATOM 4737 C C . ALA B 1 225 ? 3.619 31.203 82.534 1.00 40.74 225 ALA B C 1
ATOM 4738 O O . ALA B 1 225 ? 4.394 30.594 83.276 1.00 40.62 225 ALA B O 1
ATOM 4740 N N . GLU B 1 226 ? 2.494 31.770 82.971 1.00 45.27 226 GLU B N 1
ATOM 4741 C CA . GLU B 1 226 ? 2.038 31.617 84.361 1.00 47.49 226 GLU B CA 1
ATOM 4742 C C . GLU B 1 226 ? 1.648 30.180 84.705 1.00 46.78 226 GLU B C 1
ATOM 4743 O O . GLU B 1 226 ? 1.696 29.791 85.870 1.00 50.18 226 GLU B O 1
ATOM 4749 N N . ARG B 1 227 ? 1.291 29.391 83.688 1.00 46.00 227 ARG B N 1
ATOM 4750 C CA . ARG B 1 227 ? 1.027 27.954 83.852 1.00 45.53 227 ARG B CA 1
ATOM 4751 C C . ARG B 1 227 ? 2.192 27.133 83.282 1.00 43.50 227 ARG B C 1
ATOM 4752 O O . ARG B 1 227 ? 2.628 27.375 82.156 1.00 41.46 227 ARG B O 1
ATOM 4760 N N . VAL B 1 228 ? 2.671 26.155 84.053 1.00 40.81 228 VAL B N 1
ATOM 4761 C CA . VAL B 1 228 ? 3.841 25.348 83.677 1.00 40.75 228 VAL B CA 1
ATOM 4762 C C . VAL B 1 228 ? 3.631 24.524 82.385 1.00 41.36 228 VAL B C 1
ATOM 4763 O O . VAL B 1 228 ? 4.563 24.386 81.590 1.00 40.41 228 VAL B O 1
ATOM 4767 N N . GLU B 1 229 ? 2.405 24.028 82.175 1.00 42.20 229 GLU B N 1
ATOM 4768 C CA . GLU B 1 229 ? 2.010 23.273 80.963 1.00 41.80 229 GLU B CA 1
ATOM 4769 C C . GLU B 1 229 ? 2.237 24.058 79.667 1.00 39.73 229 GLU B C 1
ATOM 4770 O O . GLU B 1 229 ? 2.519 23.479 78.620 1.00 38.74 229 GLU B O 1
ATOM 4776 N N . GLU B 1 230 ? 2.118 25.375 79.770 1.00 37.42 230 GLU B N 1
ATOM 4777 C CA . GLU B 1 230 ? 2.231 26.286 78.644 1.00 36.84 230 GLU B CA 1
ATOM 4778 C C . GLU B 1 230 ? 3.657 26.773 78.396 1.00 34.96 230 GLU B C 1
ATOM 4779 O O . GLU B 1 230 ? 3.888 27.615 77.522 1.00 33.47 230 GLU B O 1
ATOM 4793 N N . VAL B 1 232 ? 6.602 25.694 76.783 1.00 30.85 232 VAL B N 1
ATOM 4794 C CA . VAL B 1 232 ? 6.929 24.675 75.780 1.00 30.93 232 VAL B CA 1
ATOM 4795 C C . VAL B 1 232 ? 8.121 25.148 74.955 1.00 30.34 232 VAL B C 1
ATOM 4796 O O . VAL B 1 232 ? 8.515 26.314 75.036 1.00 30.89 232 VAL B O 1
ATOM 4808 N N . GLY B 1 234 ? 9.975 24.806 70.878 1.00 30.71 234 GLY B N 1
ATOM 4809 C CA . GLY B 1 234 ? 9.809 24.445 69.474 1.00 27.68 234 GLY B CA 1
ATOM 4810 C C . GLY B 1 234 ? 11.115 24.635 68.738 1.00 26.88 234 GLY B C 1
ATOM 4811 O O . GLY B 1 234 ? 11.925 25.492 69.107 1.00 26.43 234 GLY B O 1
ATOM 4812 N N . PHE B 1 235 ? 11.336 23.820 67.712 1.00 25.22 235 PHE B N 1
ATOM 4813 C CA . PHE B 1 235 ? 12.596 23.847 66.981 1.00 26.13 235 PHE B CA 1
ATOM 4814 C C . PHE B 1 235 ? 12.348 23.736 65.488 1.00 25.93 235 PHE B C 1
ATOM 4815 O O . PHE B 1 235 ? 11.339 23.180 65.057 1.00 25.52 235 PHE B O 1
ATOM 4823 N N . GLY B 1 236 ? 13.265 24.303 64.712 1.00 25.79 236 GLY B N 1
ATOM 4824 C CA . GLY B 1 236 ? 13.215 24.232 63.260 1.00 24.33 236 GLY B CA 1
ATOM 4825 C C . GLY B 1 236 ? 14.622 24.235 62.718 1.00 24.41 236 GLY B C 1
ATOM 4826 O O . GLY B 1 236 ? 15.501 24.926 63.257 1.00 24.13 236 GLY B O 1
ATOM 4827 N N . ALA B 1 237 ? 14.837 23.447 61.665 1.00 24.12 237 ALA B N 1
ATOM 4828 C CA . ALA B 1 237 ? 16.110 23.444 60.940 1.00 24.08 237 ALA B CA 1
ATOM 4829 C C . ALA B 1 237 ? 15.883 23.612 59.445 1.00 24.15 237 ALA B C 1
ATOM 4830 O O . ALA B 1 237 ? 14.978 22.995 58.877 1.00 23.13 237 ALA B O 1
ATOM 4832 N N . SER B 1 238 ? 16.712 24.450 58.818 1.00 23.95 238 SER B N 1
ATOM 4833 C CA . SER B 1 238 ? 16.646 24.697 57.379 1.00 25.22 238 SER B CA 1
ATOM 4834 C C . SER B 1 238 ? 17.904 25.395 56.879 1.00 25.55 238 SER B C 1
ATOM 4835 O O . SER B 1 238 ? 18.487 26.185 57.619 1.00 25.57 238 SER B O 1
ATOM 4838 N N . PRO B 1 239 ? 18.304 25.136 55.610 1.00 25.97 239 PRO B N 1
ATOM 4839 C CA . PRO B 1 239 ? 19.269 26.030 54.957 1.00 27.40 239 PRO B CA 1
ATOM 4840 C C . PRO B 1 239 ? 18.752 27.481 54.848 1.00 27.78 239 PRO B C 1
ATOM 4841 O O . PRO B 1 239 ? 19.548 28.405 54.691 1.00 27.53 239 PRO B O 1
ATOM 4845 N N . ASP B 1 240 ? 17.434 27.665 54.950 1.00 26.62 240 ASP B N 1
ATOM 4846 C CA . ASP B 1 240 ? 16.823 28.981 54.940 1.00 26.98 240 ASP B CA 1
ATOM 4847 C C . ASP B 1 240 ? 16.476 29.390 56.381 1.00 27.25 240 ASP B C 1
ATOM 4848 O O . ASP B 1 240 ? 15.546 28.830 56.965 1.00 27.14 240 ASP B O 1
ATOM 4853 N N . PRO B 1 241 ? 17.205 30.385 56.949 1.00 26.90 241 PRO B N 1
ATOM 4854 C CA . PRO B 1 241 ? 16.999 30.718 58.366 1.00 27.59 241 PRO B CA 1
ATOM 4855 C C . PRO B 1 241 ? 15.581 31.204 58.698 1.00 28.35 241 PRO B C 1
ATOM 4856 O O . PRO B 1 241 ? 15.110 30.986 59.817 1.00 27.29 241 PRO B O 1
ATOM 4860 N N . GLU B 1 242 ? 14.905 31.824 57.726 1.00 28.14 242 GLU B N 1
ATOM 4861 C CA . GLU B 1 242 ? 13.530 32.271 57.912 1.00 29.12 242 GLU B CA 1
ATOM 4862 C C . GLU B 1 242 ? 12.565 31.098 58.108 1.00 27.61 242 GLU B C 1
ATOM 4863 O O . GLU B 1 242 ? 11.662 31.170 58.957 1.00 25.74 242 GLU B O 1
ATOM 4877 N N . ALA B 1 244 ? 13.473 28.180 59.312 1.00 24.66 244 ALA B N 1
ATOM 4878 C CA . ALA B 1 244 ? 13.840 27.597 60.610 1.00 24.58 244 ALA B CA 1
ATOM 4879 C C . ALA B 1 244 ? 13.136 28.306 61.752 1.00 24.29 244 ALA B C 1
ATOM 4880 O O . ALA B 1 244 ? 12.673 27.640 62.679 1.00 25.51 244 ALA B O 1
ATOM 4882 N N . VAL B 1 245 ? 13.053 29.641 61.669 1.00 23.58 245 VAL B N 1
ATOM 4883 C CA . VAL B 1 245 ? 12.323 30.460 62.648 1.00 23.76 245 VAL B CA 1
ATOM 4884 C C . VAL B 1 245 ? 10.845 30.097 62.603 1.00 23.54 245 VAL B C 1
ATOM 4885 O O . VAL B 1 245 ? 10.254 29.787 63.637 1.00 23.82 245 VAL B O 1
ATOM 4889 N N . LEU B 1 246 ? 10.262 30.119 61.407 1.00 23.41 246 LEU B N 1
ATOM 4890 C CA . LEU B 1 246 ? 8.840 29.784 61.244 1.00 23.98 246 LEU B CA 1
ATOM 4891 C C . LEU B 1 246 ? 8.512 28.407 61.821 1.00 23.37 246 LEU B C 1
ATOM 4892 O O . LEU B 1 246 ? 7.547 28.276 62.562 1.00 22.92 246 LEU B O 1
ATOM 4897 N N . ARG B 1 247 ? 9.331 27.405 61.495 1.00 23.16 247 ARG B N 1
ATOM 4898 C CA . ARG B 1 247 ? 9.143 26.051 62.024 1.00 24.32 247 ARG B CA 1
ATOM 4899 C C . ARG B 1 247 ? 9.139 25.996 63.553 1.00 23.11 247 ARG B C 1
ATOM 4900 O O . ARG B 1 247 ? 8.270 25.359 64.137 1.00 22.90 247 ARG B O 1
ATOM 4908 N N . ALA B 1 248 ? 10.117 26.659 64.174 1.00 22.41 248 ALA B N 1
ATOM 4909 C CA . ALA B 1 248 ? 10.214 26.771 65.635 1.00 23.47 248 ALA B CA 1
ATOM 4910 C C . ALA B 1 248 ? 8.943 27.390 66.259 1.00 23.18 248 ALA B C 1
ATOM 4911 O O . ALA B 1 248 ? 8.404 26.864 67.240 1.00 22.67 248 ALA B O 1
ATOM 4913 N N . LEU B 1 249 ? 8.449 28.476 65.660 1.00 23.33 249 LEU B N 1
ATOM 4914 C CA . LEU B 1 249 ? 7.213 29.127 66.127 1.00 23.26 249 LEU B CA 1
ATOM 4915 C C . LEU B 1 249 ? 5.964 28.273 65.944 1.00 23.58 249 LEU B C 1
ATOM 4916 O O . LEU B 1 249 ? 5.091 28.255 66.813 1.00 21.79 249 LEU B O 1
ATOM 4921 N N . LEU B 1 250 ? 5.890 27.565 64.814 1.00 22.83 250 LEU B N 1
ATOM 4922 C CA . LEU B 1 250 ? 4.786 26.642 64.553 1.00 23.54 250 LEU B CA 1
ATOM 4923 C C . LEU B 1 250 ? 4.760 25.472 65.534 1.00 23.84 250 LEU B C 1
ATOM 4924 O O . LEU B 1 250 ? 3.682 25.047 65.974 1.00 22.53 250 LEU B O 1
ATOM 4929 N N . GLU B 1 251 ? 5.942 24.965 65.888 1.00 24.52 251 GLU B N 1
ATOM 4930 C CA . GLU B 1 251 ? 6.051 23.914 66.897 1.00 25.53 251 GLU B CA 1
ATOM 4931 C C . GLU B 1 251 ? 5.573 24.365 68.285 1.00 24.51 251 GLU B C 1
ATOM 4932 O O . GLU B 1 251 ? 4.942 23.581 69.011 1.00 24.26 251 GLU B O 1
ATOM 4938 N N . VAL B 1 252 ? 5.877 25.615 68.644 1.00 24.69 252 VAL B N 1
ATOM 4939 C CA . VAL B 1 252 ? 5.349 26.227 69.875 1.00 24.74 252 VAL B CA 1
ATOM 4940 C C . VAL B 1 252 ? 3.816 26.216 69.882 1.00 24.61 252 VAL B C 1
ATOM 4941 O O . VAL B 1 252 ? 3.211 25.739 70.850 1.00 24.87 252 VAL B O 1
ATOM 4945 N N . ALA B 1 253 ? 3.203 26.705 68.802 1.00 24.35 253 ALA B N 1
ATOM 4946 C CA . ALA B 1 253 ? 1.741 26.717 68.677 1.00 24.83 253 ALA B CA 1
ATOM 4947 C C . ALA B 1 253 ? 1.185 25.308 68.811 1.00 24.97 253 ALA B C 1
ATOM 4948 O O . ALA B 1 253 ? 0.247 25.090 69.572 1.00 25.17 253 ALA B O 1
ATOM 4950 N N . GLN B 1 254 ? 1.806 24.359 68.104 1.00 26.24 254 GLN B N 1
ATOM 4951 C CA . GLN B 1 254 ? 1.432 22.948 68.177 1.00 27.63 254 GLN B CA 1
ATOM 4952 C C . GLN B 1 254 ? 1.486 22.410 69.612 1.00 26.96 254 GLN B C 1
ATOM 4953 O O . GLN B 1 254 ? 0.524 21.789 70.079 1.00 25.50 254 GLN B O 1
ATOM 4959 N N . GLY B 1 255 ? 2.604 22.669 70.296 1.00 26.81 255 GLY B N 1
ATOM 4960 C CA . GLY B 1 255 ? 2.802 22.252 71.690 1.00 27.49 255 GLY B CA 1
ATOM 4961 C C . GLY B 1 255 ? 1.782 22.860 72.644 1.00 26.86 255 GLY B C 1
ATOM 4962 O O . GLY B 1 255 ? 1.322 22.194 73.577 1.00 26.05 255 GLY B O 1
ATOM 4963 N N . LEU B 1 256 ? 1.426 24.117 72.405 1.00 25.70 256 LEU B N 1
ATOM 4964 C CA . LEU B 1 256 ? 0.401 24.788 73.209 1.00 26.41 256 LEU B CA 1
ATOM 4965 C C . LEU B 1 256 ? -0.980 24.161 73.043 1.00 27.44 256 LEU B C 1
ATOM 4966 O O . LEU B 1 256 ? -1.694 23.967 74.028 1.00 26.32 256 LEU B O 1
ATOM 4971 N N . SER B 1 257 ? -1.337 23.820 71.801 1.00 28.04 257 SER B N 1
ATOM 4972 C CA . SER B 1 257 ? -2.597 23.125 71.510 1.00 28.41 257 SER B CA 1
ATOM 4973 C C . SER B 1 257 ? -2.671 21.767 72.222 1.00 28.99 257 SER B C 1
ATOM 4974 O O . SER B 1 257 ? -3.683 21.446 72.879 1.00 26.91 257 SER B O 1
ATOM 4985 N N . ALA B 1 259 ? -0.831 20.748 74.839 1.00 31.94 259 ALA B N 1
ATOM 4986 C CA . ALA B 1 259 ? -0.823 20.959 76.304 1.00 33.04 259 ALA B CA 1
ATOM 4987 C C . ALA B 1 259 ? -2.197 21.362 76.826 1.00 32.87 259 ALA B C 1
ATOM 4988 O O . ALA B 1 259 ? -2.621 20.867 77.864 1.00 32.87 259 ALA B O 1
ATOM 4990 N N . ARG B 1 260 ? -2.883 22.243 76.092 1.00 32.53 260 ARG B N 1
ATOM 4991 C CA . ARG B 1 260 ? -4.249 22.673 76.427 1.00 33.80 260 ARG B CA 1
ATOM 4992 C C . ARG B 1 260 ? -5.289 21.558 76.408 1.00 33.69 260 ARG B C 1
ATOM 4993 O O . ARG B 1 260 ? -6.304 21.648 77.105 1.00 33.74 260 ARG B O 1
ATOM 5001 N N . ARG B 1 261 ? -5.022 20.507 75.634 1.00 31.62 261 ARG B N 1
ATOM 5002 C CA . ARG B 1 261 ? -5.867 19.321 75.620 1.00 33.29 261 ARG B CA 1
ATOM 5003 C C . ARG B 1 261 ? -5.377 18.240 76.584 1.00 36.51 261 ARG B C 1
ATOM 5004 O O . ARG B 1 261 ? -5.980 17.166 76.674 1.00 37.20 261 ARG B O 1
ATOM 5012 N N . GLY B 1 262 ? -4.277 18.525 77.283 1.00 36.71 262 GLY B N 1
ATOM 5013 C CA . GLY B 1 262 ? -3.641 17.578 78.194 1.00 38.98 262 GLY B CA 1
ATOM 5014 C C . GLY B 1 262 ? -3.056 16.345 77.535 1.00 40.36 262 GLY B C 1
ATOM 5015 O O . GLY B 1 262 ? -2.934 15.308 78.187 1.00 40.25 262 GLY B O 1
ATOM 5016 N N . ILE B 1 263 ? -2.709 16.440 76.248 1.00 43.38 263 ILE B N 1
ATOM 5017 C CA . ILE B 1 263 ? -2.068 15.329 75.528 1.00 47.29 263 ILE B CA 1
ATOM 5018 C C . ILE B 1 263 ? -0.595 15.304 75.945 1.00 53.76 263 ILE B C 1
ATOM 5019 O O . ILE B 1 263 ? 0.131 16.287 75.750 1.00 56.03 263 ILE B O 1
ATOM 5024 N N . GLU B 1 264 ? -0.177 14.182 76.532 1.00 58.34 264 GLU B N 1
ATOM 5025 C CA . GLU B 1 264 ? 1.157 14.039 77.119 1.00 63.42 264 GLU B CA 1
ATOM 5026 C C . GLU B 1 264 ? 2.237 13.998 76.045 1.00 63.25 264 GLU B C 1
ATOM 5027 O O . GLU B 1 264 ? 2.098 13.288 75.043 1.00 63.70 264 GLU B O 1
ATOM 5033 N N . SER B 1 265 ? 3.295 14.782 76.249 1.00 68.05 265 SER B N 1
ATOM 5034 C CA . SER B 1 265 ? 4.464 14.769 75.357 1.00 72.86 265 SER B CA 1
ATOM 5035 C C . SER B 1 265 ? 5.529 13.776 75.856 1.00 73.06 265 SER B C 1
ATOM 5036 O O . SER B 1 265 ? 5.630 13.539 77.069 1.00 69.60 265 SER B O 1
ATOM 5039 N N . PRO B 1 266 ? 6.306 13.177 74.926 1.00 76.97 266 PRO B N 1
ATOM 5040 C CA . PRO B 1 266 ? 7.423 12.313 75.337 1.00 80.78 266 PRO B CA 1
ATOM 5041 C C . PRO B 1 266 ? 8.593 13.089 75.961 1.00 84.12 266 PRO B C 1
ATOM 5042 O O . PRO B 1 266 ? 9.101 14.042 75.357 1.00 85.45 266 PRO B O 1
ATOM 5046 N N . VAL B 1 267 ? 8.990 12.681 77.168 1.00 87.54 267 VAL B N 1
ATOM 5047 C CA . VAL B 1 267 ? 10.184 13.210 77.857 1.00 92.18 267 VAL B CA 1
ATOM 5048 C C . VAL B 1 267 ? 10.934 12.096 78.608 1.00 96.98 267 VAL B C 1
ATOM 5049 O O . VAL B 1 267 ? 10.576 11.740 79.740 1.00 99.29 267 VAL B O 1
ATOM 5053 N N . ARG B 1 268 ? 11.967 11.550 77.961 1.00 99.04 268 ARG B N 1
ATOM 5054 C CA . ARG B 1 268 ? 12.714 10.393 78.481 1.00 100.91 268 ARG B CA 1
ATOM 5055 C C . ARG B 1 268 ? 14.213 10.657 78.660 1.00 101.44 268 ARG B C 1
ATOM 5056 O O . ARG B 1 268 ? 14.859 11.257 77.792 1.00 100.79 268 ARG B O 1
ATOM 5058 N N . LYS B 1 269 ? 14.747 10.190 79.792 1.00 102.20 269 LYS B N 1
ATOM 5059 C CA . LYS B 1 269 ? 16.153 10.380 80.170 1.00 98.74 269 LYS B CA 1
ATOM 5060 C C . LYS B 1 269 ? 17.045 9.274 79.613 1.00 95.68 269 LYS B C 1
ATOM 5061 O O . LYS B 1 269 ? 17.019 8.986 78.418 1.00 92.18 269 LYS B O 1
ATOM 5063 N N . LYS B 1 279 ? 4.755 18.180 90.263 1.00 53.39 279 LYS B N 1
ATOM 5064 C CA . LYS B 1 279 ? 4.470 19.312 89.389 1.00 51.65 279 LYS B CA 1
ATOM 5065 C C . LYS B 1 279 ? 5.356 20.523 89.707 1.00 50.65 279 LYS B C 1
ATOM 5066 O O . LYS B 1 279 ? 5.357 21.041 90.833 1.00 51.43 279 LYS B O 1
ATOM 5072 N N . LEU B 1 280 ? 6.094 20.958 88.688 1.00 46.26 280 LEU B N 1
ATOM 5073 C CA . LEU B 1 280 ? 7.025 22.078 88.774 1.00 44.11 280 LEU B CA 1
ATOM 5074 C C . LEU B 1 280 ? 6.306 23.426 88.752 1.00 41.60 280 LEU B C 1
ATOM 5075 O O . LEU B 1 280 ? 5.236 23.562 88.142 1.00 41.15 280 LEU B O 1
ATOM 5080 N N . THR B 1 281 ? 6.890 24.412 89.432 1.00 34.60 281 THR B N 1
ATOM 5081 C CA . THR B 1 281 ? 6.445 25.794 89.311 1.00 31.85 281 THR B CA 1
ATOM 5082 C C . THR B 1 281 ? 7.113 26.365 88.065 1.00 30.41 281 THR B C 1
ATOM 5083 O O . THR B 1 281 ? 8.165 25.853 87.645 1.00 27.39 281 THR B O 1
ATOM 5087 N N . PRO B 1 282 ? 6.539 27.443 87.485 1.00 30.63 282 PRO B N 1
ATOM 5088 C CA . PRO B 1 282 ? 7.227 28.082 86.355 1.00 31.51 282 PRO B CA 1
ATOM 5089 C C . PRO B 1 282 ? 8.640 28.564 86.710 1.00 31.35 282 PRO B C 1
ATOM 5090 O O . PRO B 1 282 ? 9.554 28.430 85.889 1.00 30.96 282 PRO B O 1
ATOM 5094 N N . GLU B 1 283 ? 8.802 29.098 87.925 1.00 30.30 283 GLU B N 1
ATOM 5095 C CA . GLU B 1 283 ? 10.095 29.562 88.436 1.00 30.88 283 GLU B CA 1
ATOM 5096 C C . GLU B 1 283 ? 11.127 28.440 88.516 1.00 29.39 283 GLU B C 1
ATOM 5097 O O . GLU B 1 283 ? 12.279 28.650 88.141 1.00 29.21 283 GLU B O 1
ATOM 5103 N N . ARG B 1 284 ? 10.709 27.259 88.983 1.00 28.82 284 ARG B N 1
ATOM 5104 C CA . ARG B 1 284 ? 11.586 26.081 89.017 1.00 29.99 284 ARG B CA 1
ATOM 5105 C C . ARG B 1 284 ? 12.001 25.654 87.611 1.00 32.11 284 ARG B C 1
ATOM 5106 O O . ARG B 1 284 ? 13.196 25.443 87.359 1.00 31.82 284 ARG B O 1
ATOM 5114 N N . LEU B 1 285 ? 11.017 25.534 86.708 1.00 33.28 285 LEU B N 1
ATOM 5115 C CA . LEU B 1 285 ? 11.285 25.157 85.314 1.00 34.55 285 LEU B CA 1
ATOM 5116 C C . LEU B 1 285 ? 12.259 26.128 84.645 1.00 35.50 285 LEU B C 1
ATOM 5117 O O . LEU B 1 285 ? 13.189 25.688 83.969 1.00 36.17 285 LEU B O 1
ATOM 5122 N N . LYS B 1 286 ? 12.051 27.432 84.867 1.00 35.28 286 LYS B N 1
ATOM 5123 C CA . LYS B 1 286 ? 12.948 28.496 84.383 1.00 35.94 286 LYS B CA 1
ATOM 5124 C C . LYS B 1 286 ? 14.384 28.336 84.874 1.00 36.52 286 LYS B C 1
ATOM 5125 O O . LYS B 1 286 ? 15.329 28.541 84.111 1.00 36.89 286 LYS B O 1
ATOM 5131 N N . ARG B 1 287 ? 14.524 27.999 86.158 1.00 35.94 287 ARG B N 1
ATOM 5132 C CA . ARG B 1 287 ? 15.819 27.784 86.792 1.00 34.76 287 ARG B CA 1
ATOM 5133 C C . ARG B 1 287 ? 16.519 26.537 86.241 1.00 33.77 287 ARG B C 1
ATOM 5134 O O . ARG B 1 287 ? 17.714 26.597 85.923 1.00 33.08 287 ARG B O 1
ATOM 5142 N N . LEU B 1 288 ? 15.777 25.426 86.144 1.00 33.04 288 LEU B N 1
ATOM 5143 C CA . LEU B 1 288 ? 16.274 24.181 85.544 1.00 36.31 288 LEU B CA 1
ATOM 5144 C C . LEU B 1 288 ? 16.755 24.377 84.097 1.00 37.38 288 LEU B C 1
ATOM 5145 O O . LEU B 1 288 ? 17.693 23.714 83.659 1.00 38.39 288 LEU B O 1
ATOM 5150 N N . ASN B 1 289 ? 16.134 25.322 83.393 1.00 36.06 289 ASN B N 1
ATOM 5151 C CA . ASN B 1 289 ? 16.432 25.591 81.986 1.00 39.08 289 ASN B CA 1
ATOM 5152 C C . ASN B 1 289 ? 16.984 26.995 81.779 1.00 38.58 289 ASN B C 1
ATOM 5153 O O . ASN B 1 289 ? 16.709 27.643 80.754 1.00 37.01 289 ASN B O 1
ATOM 5158 N N . ARG B 1 290 ? 17.782 27.443 82.752 1.00 35.96 290 ARG B N 1
ATOM 5159 C CA . ARG B 1 290 ? 18.355 28.794 82.755 1.00 36.17 290 ARG B CA 1
ATOM 5160 C C . ARG B 1 290 ? 19.211 29.077 81.522 1.00 32.13 290 ARG B C 1
ATOM 5161 O O . ARG B 1 290 ? 19.304 30.222 81.093 1.00 31.16 290 ARG B O 1
ATOM 5169 N N . HIS B 1 291 ? 19.820 28.029 80.967 1.00 30.62 291 HIS B N 1
ATOM 5170 C CA . HIS B 1 291 ? 20.537 28.129 79.694 1.00 32.21 291 HIS B CA 1
ATOM 5171 C C . HIS B 1 291 ? 19.685 28.660 78.510 1.00 32.26 291 HIS B C 1
ATOM 5172 O O . HIS B 1 291 ? 20.209 29.385 77.659 1.00 33.36 291 HIS B O 1
ATOM 5179 N N . TRP B 1 292 ? 18.390 28.323 78.491 1.00 30.71 292 TRP B N 1
ATOM 5180 C CA . TRP B 1 292 ? 17.441 28.822 77.471 1.00 32.60 292 TRP B CA 1
ATOM 5181 C C . TRP B 1 292 ? 16.947 30.240 77.734 1.00 34.52 292 TRP B C 1
ATOM 5182 O O . TRP B 1 292 ? 16.601 30.976 76.795 1.00 35.35 292 TRP B O 1
ATOM 5193 N N . PHE B 1 293 ? 16.902 30.605 79.016 1.00 35.59 293 PHE B N 1
ATOM 5194 C CA . PHE B 1 293 ? 16.330 31.875 79.446 1.00 35.15 293 PHE B CA 1
ATOM 5195 C C . PHE B 1 293 ? 17.380 32.942 79.761 1.00 36.50 293 PHE B C 1
ATOM 5196 O O . PHE B 1 293 ? 17.035 34.091 80.015 1.00 37.63 293 PHE B O 1
ATOM 5204 N N . GLU B 1 294 ? 18.657 32.568 79.707 1.00 37.14 294 GLU B N 1
ATOM 5205 C CA . GLU B 1 294 ? 19.750 33.526 79.878 1.00 38.99 294 GLU B CA 1
ATOM 5206 C C . GLU B 1 294 ? 20.673 33.491 78.652 1.00 38.55 294 GLU B C 1
ATOM 5207 O O . GLU B 1 294 ? 21.773 32.926 78.726 1.00 38.64 294 GLU B O 1
ATOM 5213 N N . PRO B 1 295 ? 20.228 34.078 77.515 1.00 37.38 295 PRO B N 1
ATOM 5214 C CA . PRO B 1 295 ? 21.012 33.964 76.278 1.00 37.96 295 PRO B CA 1
ATOM 5215 C C . PRO B 1 295 ? 22.399 34.588 76.383 1.00 39.08 295 PRO B C 1
ATOM 5216 O O . PRO B 1 295 ? 22.573 35.589 77.075 1.00 38.66 295 PRO B O 1
ATOM 5220 N N . GLU B 1 296 ? 23.370 33.973 75.716 1.00 41.19 296 GLU B N 1
ATOM 5221 C CA . GLU B 1 296 ? 24.710 34.524 75.605 1.00 42.74 296 GLU B CA 1
ATOM 5222 C C . GLU B 1 296 ? 24.842 35.217 74.254 1.00 42.60 296 GLU B C 1
ATOM 5223 O O . GLU B 1 296 ? 25.021 34.568 73.220 1.00 42.97 296 GLU B O 1
ATOM 5229 N N . GLY B 1 297 ? 24.726 36.541 74.271 1.00 41.45 297 GLY B N 1
ATOM 5230 C CA . GLY B 1 297 ? 24.851 37.346 73.065 1.00 40.57 297 GLY B CA 1
ATOM 5231 C C . GLY B 1 297 ? 23.603 37.363 72.201 1.00 41.76 297 GLY B C 1
ATOM 5232 O O . GLY B 1 297 ? 22.543 36.863 72.597 1.00 39.96 297 GLY B O 1
ATOM 5233 N N . THR B 1 298 ? 23.751 37.938 71.008 1.00 41.34 298 THR B N 1
ATOM 5234 C CA . THR B 1 298 ? 22.647 38.166 70.083 1.00 41.85 298 THR B CA 1
ATOM 5235 C C . THR B 1 298 ? 23.092 37.983 68.628 1.00 41.86 298 THR B C 1
ATOM 5236 O O . THR B 1 298 ? 24.240 38.282 68.279 1.00 41.48 298 THR B O 1
ATOM 5240 N N . VAL B 1 299 ? 22.186 37.464 67.797 1.00 39.67 299 VAL B N 1
ATOM 5241 C CA . VAL B 1 299 ? 22.396 37.382 66.347 1.00 39.50 299 VAL B CA 1
ATOM 5242 C C . VAL B 1 299 ? 21.216 38.073 65.659 1.00 40.42 299 VAL B C 1
ATOM 5243 O O . VAL B 1 299 ? 20.070 37.960 66.111 1.00 40.97 299 VAL B O 1
ATOM 5247 N N . GLU B 1 300 ? 21.505 38.812 64.591 1.00 39.95 300 GLU B N 1
ATOM 5248 C CA . GLU B 1 300 ? 20.464 39.368 63.732 1.00 41.78 300 GLU B CA 1
ATOM 5249 C C . GLU B 1 300 ? 20.284 38.494 62.490 1.00 40.22 300 GLU B C 1
ATOM 5250 O O . GLU B 1 300 ? 21.273 38.081 61.862 1.00 38.00 300 GLU B O 1
ATOM 5256 N N . ILE B 1 301 ? 19.025 38.199 62.157 1.00 37.29 301 ILE B N 1
ATOM 5257 C CA . ILE B 1 301 ? 18.694 37.218 61.102 1.00 37.19 301 ILE B CA 1
ATOM 5258 C C . ILE B 1 301 ? 19.272 37.546 59.708 1.00 37.79 301 ILE B C 1
ATOM 5259 O O . ILE B 1 301 ? 19.719 36.641 58.991 1.00 36.94 301 ILE B O 1
ATOM 5264 N N . ASP B 1 302 ? 19.294 38.832 59.353 1.00 39.57 302 ASP B N 1
ATOM 5265 C CA . ASP B 1 302 ? 19.836 39.286 58.059 1.00 42.09 302 ASP B CA 1
ATOM 5266 C C . ASP B 1 302 ? 21.333 39.067 57.889 1.00 41.57 302 ASP B C 1
ATOM 5267 O O . ASP B 1 302 ? 21.822 39.039 56.760 1.00 43.47 302 ASP B O 1
ATOM 5272 N N . ASP B 1 303 ? 22.047 38.911 59.004 1.00 42.30 303 ASP B N 1
ATOM 5273 C CA . ASP B 1 303 ? 23.493 38.666 58.993 1.00 42.17 303 ASP B CA 1
ATOM 5274 C C . ASP B 1 303 ? 23.857 37.238 58.590 1.00 41.21 303 ASP B C 1
ATOM 5275 O O . ASP B 1 303 ? 25.012 36.966 58.262 1.00 40.72 303 ASP B O 1
ATOM 5280 N N . LEU B 1 304 ? 22.880 36.332 58.612 1.00 38.93 304 LEU B N 1
ATOM 5281 C CA . LEU B 1 304 ? 23.132 34.927 58.281 1.00 38.79 304 LEU B CA 1
ATOM 5282 C C . LEU B 1 304 ? 23.195 34.707 56.769 1.00 39.78 304 LEU B C 1
ATOM 5283 O O . LEU B 1 304 ? 22.253 35.034 56.050 1.00 39.95 304 LEU B O 1
ATOM 5288 N N . ASP B 1 305 ? 24.314 34.156 56.300 1.00 43.81 305 ASP B N 1
ATOM 5289 C CA . ASP B 1 305 ? 24.504 33.837 54.875 1.00 46.28 305 ASP B CA 1
ATOM 5290 C C . ASP B 1 305 ? 23.578 32.713 54.418 1.00 44.02 305 ASP B C 1
ATOM 5291 O O . ASP B 1 305 ? 23.444 31.698 55.103 1.00 41.83 305 ASP B O 1
ATOM 5296 N N . ARG B 1 306 ? 22.941 32.902 53.266 1.00 43.25 306 ARG B N 1
ATOM 5297 C CA . ARG B 1 306 ? 22.264 31.804 52.586 1.00 43.60 306 ARG B CA 1
ATOM 5298 C C . ARG B 1 306 ? 23.294 31.007 51.783 1.00 41.69 306 ARG B C 1
ATOM 5299 O O . ARG B 1 306 ? 23.607 31.339 50.641 1.00 39.37 306 ARG B O 1
ATOM 5307 N N . VAL B 1 307 ? 23.837 29.971 52.419 1.00 40.22 307 VAL B N 1
ATOM 5308 C CA . VAL B 1 307 ? 24.879 29.131 51.823 1.00 39.37 307 VAL B CA 1
ATOM 5309 C C . VAL B 1 307 ? 24.258 28.214 50.770 1.00 40.06 307 VAL B C 1
ATOM 5310 O O . VAL B 1 307 ? 24.748 28.132 49.644 1.00 42.92 307 VAL B O 1
ATOM 5314 N N . ILE B 1 308 ? 23.181 27.532 51.150 1.00 37.35 308 ILE B N 1
ATOM 5315 C CA . ILE B 1 308 ? 22.479 26.613 50.269 1.00 36.50 308 ILE B CA 1
ATOM 5316 C C . ILE B 1 308 ? 21.190 27.296 49.819 1.00 36.79 308 ILE B C 1
ATOM 5317 O O . ILE B 1 308 ? 20.369 27.702 50.642 1.00 35.86 308 ILE B O 1
ATOM 5322 N N . THR B 1 309 ? 21.023 27.421 48.509 1.00 39.85 309 THR B N 1
ATOM 5323 C CA . THR B 1 309 ? 19.868 28.126 47.947 1.00 45.31 309 THR B CA 1
ATOM 5324 C C . THR B 1 309 ? 18.793 27.152 47.436 1.00 48.06 309 THR B C 1
ATOM 5325 O O . THR B 1 309 ? 19.076 25.974 47.180 1.00 50.76 309 THR B O 1
ATOM 5329 N N . THR B 1 310 ? 17.563 27.650 47.318 1.00 50.40 310 THR B N 1
ATOM 5330 C CA . THR B 1 310 ? 16.398 26.820 46.968 1.00 51.76 310 THR B CA 1
ATOM 5331 C C . THR B 1 310 ? 16.072 26.836 45.456 1.00 51.96 310 THR B C 1
ATOM 5332 O O . THR B 1 310 ? 15.332 27.701 44.958 1.00 53.80 310 THR B O 1
ATOM 5336 N N . GLY B 1 311 ? 16.649 25.875 44.739 1.00 47.51 311 GLY B N 1
ATOM 5337 C CA . GLY B 1 311 ? 16.357 25.677 43.324 1.00 42.63 311 GLY B CA 1
ATOM 5338 C C . GLY B 1 311 ? 15.527 24.430 43.097 1.00 39.12 311 GLY B C 1
ATOM 5339 O O . GLY B 1 311 ? 14.296 24.446 43.216 1.00 40.51 311 GLY B O 1
ATOM 5340 N N . SER B 1 312 ? 16.209 23.347 42.751 1.00 37.22 312 SER B N 1
ATOM 5341 C CA . SER B 1 312 ? 15.554 22.078 42.488 1.00 35.89 312 SER B CA 1
ATOM 5342 C C . SER B 1 312 ? 15.607 21.175 43.722 1.00 35.30 312 SER B C 1
ATOM 5343 O O . SER B 1 312 ? 16.531 21.281 44.543 1.00 35.21 312 SER B O 1
ATOM 5346 N N . LEU B 1 313 ? 14.610 20.302 43.832 1.00 32.67 313 LEU B N 1
ATOM 5347 C CA . LEU B 1 313 ? 14.498 19.323 44.913 1.00 34.00 313 LEU B CA 1
ATOM 5348 C C . LEU B 1 313 ? 15.636 18.289 44.927 1.00 33.59 313 LEU B C 1
ATOM 5349 O O . LEU B 1 313 ? 16.138 17.922 46.002 1.00 30.97 313 LEU B O 1
ATOM 5354 N N . GLU B 1 314 ? 16.042 17.828 43.740 1.00 31.76 314 GLU B N 1
ATOM 5355 C CA . GLU B 1 314 ? 17.153 16.867 43.611 1.00 32.74 314 GLU B CA 1
ATOM 5356 C C . GLU B 1 314 ? 18.468 17.464 44.107 1.00 32.24 314 GLU B C 1
ATOM 5357 O O . GLU B 1 314 ? 19.217 16.801 44.820 1.00 32.68 314 GLU B O 1
ATOM 5363 N N . LYS B 1 315 ? 18.712 18.722 43.737 1.00 32.88 315 LYS B N 1
ATOM 5364 C CA . LYS B 1 315 ? 19.946 19.438 44.067 1.00 33.29 315 LYS B CA 1
ATOM 5365 C C . LYS B 1 315 ? 20.021 19.775 45.564 1.00 31.78 315 LYS B C 1
ATOM 5366 O O . LYS B 1 315 ? 21.081 19.644 46.186 1.00 30.30 315 LYS B O 1
ATOM 5372 N N . LEU B 1 316 ? 18.891 20.196 46.128 1.00 29.87 316 LEU B N 1
ATOM 5373 C CA . LEU B 1 316 ? 18.815 20.498 47.551 1.00 29.00 316 LEU B CA 1
ATOM 5374 C C . LEU B 1 316 ? 19.102 19.250 48.382 1.00 28.64 316 LEU B C 1
ATOM 5375 O O . LEU B 1 316 ? 19.881 19.307 49.330 1.00 29.42 316 LEU B O 1
ATOM 5380 N N . THR B 1 317 ? 18.490 18.129 48.000 1.00 28.44 317 THR B N 1
ATOM 5381 C CA . THR B 1 317 ? 18.722 16.852 48.659 1.00 28.38 317 THR B CA 1
ATOM 5382 C C . THR B 1 317 ? 20.225 16.517 48.636 1.00 30.11 317 THR B C 1
ATOM 5383 O O . THR B 1 317 ? 20.808 16.201 49.681 1.00 28.52 317 THR B O 1
ATOM 5387 N N . GLU B 1 318 ? 20.830 16.611 47.447 1.00 31.58 318 GLU B N 1
ATOM 5388 C CA . GLU B 1 318 ? 22.238 16.281 47.223 1.00 33.68 318 GLU B CA 1
ATOM 5389 C C . GLU B 1 318 ? 23.147 17.115 48.133 1.00 31.03 318 GLU B C 1
ATOM 5390 O O . GLU B 1 318 ? 23.980 16.565 48.844 1.00 31.53 318 GLU B O 1
ATOM 5396 N N . GLU B 1 319 ? 22.950 18.429 48.117 1.00 31.50 319 GLU B N 1
ATOM 5397 C CA . GLU B 1 319 ? 23.766 19.364 48.898 1.00 32.67 319 GLU B CA 1
ATOM 5398 C C . GLU B 1 319 ? 23.621 19.168 50.402 1.00 31.01 319 GLU B C 1
ATOM 5399 O O . GLU B 1 319 ? 24.610 19.264 51.127 1.00 30.15 319 GLU B O 1
ATOM 5405 N N . LEU B 1 320 ? 22.405 18.866 50.859 1.00 28.82 320 LEU B N 1
ATOM 5406 C CA . LEU B 1 320 ? 22.172 18.612 52.283 1.00 27.76 320 LEU B CA 1
ATOM 5407 C C . LEU B 1 320 ? 22.875 17.346 52.759 1.00 27.02 320 LEU B C 1
ATOM 5408 O O . LEU B 1 320 ? 23.564 17.377 53.777 1.00 28.21 320 LEU B O 1
ATOM 5413 N N . VAL B 1 321 ? 22.712 16.253 52.006 1.00 26.54 321 VAL B N 1
ATOM 5414 C CA . VAL B 1 321 ? 23.385 14.975 52.271 1.00 26.26 321 VAL B CA 1
ATOM 5415 C C . VAL B 1 321 ? 24.905 15.182 52.341 1.00 27.19 321 VAL B C 1
ATOM 5416 O O . VAL B 1 321 ? 25.546 14.756 53.309 1.00 27.35 321 VAL B O 1
ATOM 5420 N N . GLU B 1 322 ? 25.453 15.861 51.330 1.00 27.68 322 GLU B N 1
ATOM 5421 C CA . GLU B 1 322 ? 26.889 16.201 51.266 1.00 29.41 322 GLU B CA 1
ATOM 5422 C C . GLU B 1 322 ? 27.392 16.921 52.520 1.00 29.23 322 GLU B C 1
ATOM 5423 O O . GLU B 1 322 ? 28.393 16.511 53.113 1.00 29.12 322 GLU B O 1
ATOM 5429 N N . ARG B 1 323 ? 26.675 17.971 52.926 1.00 29.08 323 ARG B N 1
ATOM 5430 C CA . ARG B 1 323 ? 27.030 18.760 54.119 1.00 30.22 323 ARG B CA 1
ATOM 5431 C C . ARG B 1 323 ? 27.004 17.953 55.417 1.00 28.86 323 ARG B C 1
ATOM 5432 O O . ARG B 1 323 ? 27.896 18.099 56.257 1.00 28.27 323 ARG B O 1
ATOM 5440 N N . VAL B 1 324 ? 25.985 17.101 55.568 1.00 27.27 324 VAL B N 1
ATOM 5441 C CA . VAL B 1 324 ? 25.891 16.206 56.726 1.00 27.32 324 VAL B CA 1
ATOM 5442 C C . VAL B 1 324 ? 27.019 15.157 56.678 1.00 27.72 324 VAL B C 1
ATOM 5443 O O . VAL B 1 324 ? 27.607 14.823 57.720 1.00 28.28 324 VAL B O 1
ATOM 5447 N N . ALA B 1 325 ? 27.339 14.669 55.475 1.00 27.94 325 ALA B N 1
ATOM 5448 C CA . ALA B 1 325 ? 28.401 13.658 55.301 1.00 29.47 325 ALA B CA 1
ATOM 5449 C C . ALA B 1 325 ? 29.787 14.213 55.605 1.00 29.66 325 ALA B C 1
ATOM 5450 O O . ALA B 1 325 ? 30.697 13.455 55.949 1.00 32.32 325 ALA B O 1
ATOM 5452 N N . GLU B 1 326 ? 29.928 15.531 55.496 1.00 30.77 326 GLU B N 1
ATOM 5453 C CA . GLU B 1 326 ? 31.197 16.231 55.769 1.00 31.27 326 GLU B CA 1
ATOM 5454 C C . GLU B 1 326 ? 31.373 16.604 57.243 1.00 31.15 326 GLU B C 1
ATOM 5455 O O . GLU B 1 326 ? 32.487 16.934 57.678 1.00 29.94 326 GLU B O 1
ATOM 5461 N N . ALA B 1 327 ? 30.283 16.495 58.014 1.00 30.08 327 ALA B N 1
ATOM 5462 C CA . ALA B 1 327 ? 30.198 17.078 59.361 1.00 29.22 327 ALA B CA 1
ATOM 5463 C C . ALA B 1 327 ? 30.919 16.332 60.490 1.00 29.01 327 ALA B C 1
ATOM 5464 O O . ALA B 1 327 ? 31.007 16.846 61.608 1.00 29.23 327 ALA B O 1
ATOM 5466 N N . GLY B 1 328 ? 31.422 15.130 60.215 1.00 28.27 328 GLY B N 1
ATOM 5467 C CA . GLY B 1 328 ? 32.033 14.307 61.266 1.00 27.87 328 GLY B CA 1
ATOM 5468 C C . GLY B 1 328 ? 30.982 13.632 62.137 1.00 28.33 328 GLY B C 1
ATOM 5469 O O . GLY B 1 328 ? 31.217 13.361 63.325 1.00 26.94 328 GLY B O 1
ATOM 5470 N N . LEU B 1 329 ? 29.819 13.359 61.538 1.00 29.46 329 LEU B N 1
ATOM 5471 C CA . LEU B 1 329 ? 28.684 12.761 62.253 1.00 29.76 329 LEU B CA 1
ATOM 5472 C C . LEU B 1 329 ? 28.314 11.371 61.710 1.00 31.76 329 LEU B C 1
ATOM 5473 O O . LEU B 1 329 ? 27.144 10.952 61.783 1.00 31.54 329 LEU B O 1
ATOM 5478 N N . GLY B 1 330 ? 29.308 10.661 61.172 1.00 31.08 330 GLY B N 1
ATOM 5479 C CA . GLY B 1 330 ? 29.115 9.298 60.662 1.00 30.84 330 GLY B CA 1
ATOM 5480 C C . GLY B 1 330 ? 28.383 9.230 59.330 1.00 31.67 330 GLY B C 1
ATOM 5481 O O . GLY B 1 330 ? 28.479 10.152 58.506 1.00 29.76 330 GLY B O 1
ATOM 5482 N N . LYS B 1 331 ? 27.644 8.137 59.129 1.00 30.37 331 LYS B N 1
ATOM 5483 C CA . LYS B 1 331 ? 27.031 7.829 57.833 1.00 31.49 331 LYS B CA 1
ATOM 5484 C C . LYS B 1 331 ? 25.619 8.381 57.726 1.00 30.89 331 LYS B C 1
ATOM 5485 O O . LYS B 1 331 ? 24.900 8.418 58.719 1.00 31.57 331 LYS B O 1
ATOM 5491 N N . VAL B 1 332 ? 25.234 8.781 56.514 1.00 30.31 332 VAL B N 1
ATOM 5492 C CA . VAL B 1 332 ? 23.875 9.221 56.210 1.00 30.81 332 VAL B CA 1
ATOM 5493 C C . VAL B 1 332 ? 23.157 8.050 55.538 1.00 31.08 332 VAL B C 1
ATOM 5494 O O . VAL B 1 332 ? 23.478 7.693 54.404 1.00 31.79 332 VAL B O 1
ATOM 5498 N N . ILE B 1 333 ? 22.202 7.457 56.254 1.00 30.84 333 ILE B N 1
ATOM 5499 C CA . ILE B 1 333 ? 21.454 6.279 55.784 1.00 30.52 333 ILE B CA 1
ATOM 5500 C C . ILE B 1 333 ? 19.950 6.569 55.596 1.00 30.61 333 ILE B C 1
ATOM 5501 O O . ILE B 1 333 ? 19.293 7.109 56.500 1.00 31.52 333 ILE B O 1
ATOM 5506 N N . GLU B 1 334 ? 19.431 6.191 54.426 1.00 29.93 334 GLU B N 1
ATOM 5507 C CA . GLU B 1 334 ? 17.998 6.211 54.114 1.00 32.27 334 GLU B CA 1
ATOM 5508 C C . GLU B 1 334 ? 17.411 4.802 54.089 1.00 32.30 334 GLU B C 1
ATOM 5509 O O . GLU B 1 334 ? 17.945 3.903 53.424 1.00 30.53 334 GLU B O 1
ATOM 5515 N N . VAL B 1 335 ? 16.308 4.626 54.815 1.00 31.67 335 VAL B N 1
ATOM 5516 C CA . VAL B 1 335 ? 15.496 3.412 54.725 1.00 30.98 335 VAL B CA 1
ATOM 5517 C C . VAL B 1 335 ? 14.150 3.787 54.106 1.00 32.44 335 VAL B C 1
ATOM 5518 O O . VAL B 1 335 ? 13.441 4.678 54.618 1.00 30.87 335 VAL B O 1
ATOM 5522 N N . ASP B 1 336 ? 13.815 3.108 53.008 1.00 31.45 336 ASP B N 1
ATOM 5523 C CA . ASP B 1 336 ? 12.543 3.275 52.326 1.00 33.12 336 ASP B CA 1
ATOM 5524 C C . ASP B 1 336 ? 11.418 2.580 53.088 1.00 32.38 336 ASP B C 1
ATOM 5525 O O . ASP B 1 336 ? 11.423 1.364 53.238 1.00 32.27 336 ASP B O 1
ATOM 5530 N N . LEU B 1 337 ? 10.457 3.368 53.563 1.00 33.13 337 LEU B N 1
ATOM 5531 C CA . LEU B 1 337 ? 9.308 2.830 54.293 1.00 32.75 337 LEU B CA 1
ATOM 5532 C C . LEU B 1 337 ? 7.981 3.014 53.557 1.00 33.32 337 LEU B C 1
ATOM 5533 O O . LEU B 1 337 ? 6.924 2.817 54.156 1.00 36.47 337 LEU B O 1
ATOM 5538 N N . THR B 1 338 ? 8.032 3.393 52.275 1.00 34.12 338 THR B N 1
ATOM 5539 C CA . THR B 1 338 ? 6.832 3.479 51.427 1.00 36.62 338 THR B CA 1
ATOM 5540 C C . THR B 1 338 ? 6.031 2.181 51.528 1.00 38.38 338 THR B C 1
ATOM 5541 O O . THR B 1 338 ? 6.569 1.093 51.301 1.00 36.75 338 THR B O 1
ATOM 5545 N N . LEU B 1 339 ? 4.768 2.314 51.927 1.00 39.91 339 LEU B N 1
ATOM 5546 C CA . LEU B 1 339 ? 3.835 1.186 51.980 1.00 44.58 339 LEU B CA 1
ATOM 5547 C C . LEU B 1 339 ? 3.426 0.782 50.572 1.00 48.28 339 LEU B C 1
ATOM 5548 O O . LEU B 1 339 ? 3.294 1.639 49.694 1.00 48.19 339 LEU B O 1
ATOM 5553 N N . GLU B 1 340 ? 3.241 -0.518 50.353 1.00 55.15 340 GLU B N 1
ATOM 5554 C CA . GLU B 1 340 ? 2.802 -1.019 49.044 1.00 61.55 340 GLU B CA 1
ATOM 5555 C C . GLU B 1 340 ? 1.385 -0.555 48.671 1.00 60.69 340 GLU B C 1
ATOM 5556 O O . GLU B 1 340 ? 1.144 -0.160 47.526 1.00 60.24 340 GLU B O 1
ATOM 5562 N N . ASN B 1 341 ? 0.474 -0.593 49.644 1.00 62.70 341 ASN B N 1
ATOM 5563 C CA . ASN B 1 341 ? -0.935 -0.217 49.445 1.00 64.66 341 ASN B CA 1
ATOM 5564 C C . ASN B 1 341 ? -1.128 1.276 49.149 1.00 64.69 341 ASN B C 1
ATOM 5565 O O . ASN B 1 341 ? -1.725 1.618 48.126 1.00 66.82 341 ASN B O 1
ATOM 5570 N N . LEU B 1 342 ? -0.624 2.150 50.026 1.00 60.07 342 LEU B N 1
ATOM 5571 C CA . LEU B 1 342 ? -0.622 3.596 49.774 1.00 55.90 342 LEU B CA 1
ATOM 5572 C C . LEU B 1 342 ? 0.640 3.939 49.017 1.00 57.18 342 LEU B C 1
ATOM 5573 O O . LEU B 1 342 ? 1.741 3.605 49.466 1.00 60.94 342 LEU B O 1
ATOM 5578 N N . ASP B 1 343 ? 0.511 4.614 47.882 1.00 54.77 343 ASP B N 1
ATOM 5579 C CA . ASP B 1 343 ? 1.709 4.985 47.127 1.00 53.55 343 ASP B CA 1
ATOM 5580 C C . ASP B 1 343 ? 2.253 6.350 47.609 1.00 48.48 343 ASP B C 1
ATOM 5581 O O . ASP B 1 343 ? 2.274 7.333 46.858 1.00 51.94 343 ASP B O 1
ATOM 5586 N N . VAL B 1 344 ? 2.675 6.394 48.877 1.00 39.83 344 VAL B N 1
ATOM 5587 C CA . VAL B 1 344 ? 3.172 7.633 49.511 1.00 35.98 344 VAL B CA 1
ATOM 5588 C C . VAL B 1 344 ? 4.609 7.432 50.022 1.00 32.17 344 VAL B C 1
ATOM 5589 O O . VAL B 1 344 ? 4.829 6.631 50.950 1.00 30.05 344 VAL B O 1
ATOM 5593 N N . PRO B 1 345 ? 5.585 8.149 49.419 1.00 30.33 345 PRO B N 1
ATOM 5594 C CA . PRO B 1 345 ? 6.974 8.100 49.885 1.00 30.33 345 PRO B CA 1
ATOM 5595 C C . PRO B 1 345 ? 7.108 8.439 51.370 1.00 30.55 345 PRO B C 1
ATOM 5596 O O . PRO B 1 345 ? 6.662 9.508 51.832 1.00 32.41 345 PRO B O 1
ATOM 5600 N N . VAL B 1 346 ? 7.654 7.483 52.109 1.00 30.09 346 VAL B N 1
ATOM 5601 C CA . VAL B 1 346 ? 8.007 7.642 53.519 1.00 29.87 346 VAL B CA 1
ATOM 5602 C C . VAL B 1 346 ? 9.416 7.058 53.666 1.00 29.99 346 VAL B C 1
ATOM 5603 O O . VAL B 1 346 ? 9.726 6.008 53.084 1.00 29.87 346 VAL B O 1
ATOM 5607 N N . VAL B 1 347 ? 10.271 7.767 54.399 1.00 29.29 347 VAL B N 1
ATOM 5608 C CA . VAL B 1 347 ? 11.638 7.319 54.677 1.00 27.55 347 VAL B CA 1
ATOM 5609 C C . VAL B 1 347 ? 11.962 7.461 56.159 1.00 27.81 347 VAL B C 1
ATOM 5610 O O . VAL B 1 347 ? 11.359 8.270 56.866 1.00 27.52 347 VAL B O 1
ATOM 5614 N N . ARG B 1 348 ? 12.915 6.662 56.618 1.00 27.16 348 ARG B N 1
ATOM 5615 C CA . ARG B 1 348 ? 13.582 6.914 57.874 1.00 28.12 348 ARG B CA 1
ATOM 5616 C C . ARG B 1 348 ? 15.025 7.309 57.560 1.00 28.31 348 ARG B C 1
ATOM 5617 O O . ARG B 1 348 ? 15.770 6.524 56.952 1.00 28.00 348 ARG B O 1
ATOM 5625 N N . VAL B 1 349 ? 15.408 8.520 57.963 1.00 27.31 349 VAL B N 1
ATOM 5626 C CA . VAL B 1 349 ? 16.791 8.981 57.818 1.00 27.36 349 VAL B CA 1
ATOM 5627 C C . VAL B 1 349 ? 17.506 8.741 59.140 1.00 27.59 349 VAL B C 1
ATOM 5628 O O . VAL B 1 349 ? 17.012 9.146 60.190 1.00 27.05 349 VAL B O 1
ATOM 5632 N N . ARG B 1 350 ? 18.650 8.059 59.070 1.00 28.28 350 ARG B N 1
ATOM 5633 C CA . ARG B 1 350 ? 19.535 7.870 60.217 1.00 29.97 350 ARG B CA 1
ATOM 5634 C C . ARG B 1 350 ? 20.910 8.446 59.894 1.00 29.46 350 ARG B C 1
ATOM 5635 O O . ARG B 1 350 ? 21.471 8.183 58.827 1.00 30.45 350 ARG B O 1
ATOM 5643 N N . VAL B 1 351 ? 21.430 9.254 60.809 1.00 29.38 351 VAL B N 1
ATOM 5644 C CA . VAL B 1 351 ? 22.804 9.760 60.716 1.00 29.32 351 VAL B CA 1
ATOM 5645 C C . VAL B 1 351 ? 23.512 9.134 61.918 1.00 28.60 351 VAL B C 1
ATOM 5646 O O . VAL B 1 351 ? 23.176 9.441 63.059 1.00 28.22 351 VAL B O 1
ATOM 5650 N N . THR B 1 352 ? 24.461 8.228 61.644 1.00 29.11 352 THR B N 1
ATOM 5651 C CA . THR B 1 352 ? 24.970 7.267 62.653 1.00 28.39 352 THR B CA 1
ATOM 5652 C C . THR B 1 352 ? 25.702 7.877 63.848 1.00 28.49 352 THR B C 1
ATOM 5653 O O . THR B 1 352 ? 25.673 7.304 64.945 1.00 27.43 352 THR B O 1
ATOM 5657 N N . GLY B 1 353 ? 26.341 9.033 63.640 1.00 27.94 353 GLY B N 1
ATOM 5658 C CA . GLY B 1 353 ? 27.035 9.754 64.722 1.00 26.97 353 GLY B CA 1
ATOM 5659 C C . GLY B 1 353 ? 26.364 11.047 65.176 1.00 28.32 353 GLY B C 1
ATOM 5660 O O . GLY B 1 353 ? 26.931 11.793 65.982 1.00 28.09 353 GLY B O 1
ATOM 5661 N N . ALA B 1 354 ? 25.173 11.328 64.647 1.00 27.65 354 ALA B N 1
ATOM 5662 C CA . ALA B 1 354 ? 24.382 12.471 65.091 1.00 28.88 354 ALA B CA 1
ATOM 5663 C C . ALA B 1 354 ? 23.858 12.176 66.490 1.00 29.77 354 ALA B C 1
ATOM 5664 O O . ALA B 1 354 ? 23.503 11.034 66.795 1.00 30.49 354 ALA B O 1
ATOM 5666 N N . SER B 1 355 ? 23.845 13.193 67.346 1.00 29.87 355 SER B N 1
ATOM 5667 C CA . SER B 1 355 ? 23.375 13.018 68.716 1.00 29.80 355 SER B CA 1
ATOM 5668 C C . SER B 1 355 ? 21.846 12.990 68.781 1.00 30.51 355 SER B C 1
ATOM 5669 O O . SER B 1 355 ? 21.178 13.796 68.121 1.00 28.38 355 SER B O 1
ATOM 5672 N N . GLU B 1 356 ? 21.317 12.038 69.557 1.00 30.15 356 GLU B N 1
ATOM 5673 C CA . GLU B 1 356 ? 19.884 11.968 69.895 1.00 30.87 356 GLU B CA 1
ATOM 5674 C C . GLU B 1 356 ? 19.702 11.944 71.415 1.00 31.35 356 GLU B C 1
ATOM 5675 O O . GLU B 1 356 ? 18.756 11.334 71.949 1.00 30.47 356 GLU B O 1
ATOM 5681 N N . TYR B 1 357 ? 20.617 12.649 72.086 1.00 31.17 357 TYR B N 1
ATOM 5682 C CA . TYR B 1 357 ? 20.658 12.795 73.534 1.00 32.59 357 TYR B CA 1
ATOM 5683 C C . TYR B 1 357 ? 19.344 13.306 74.132 1.00 32.67 357 TYR B C 1
ATOM 5684 O O . TYR B 1 357 ? 18.932 12.829 75.198 1.00 30.28 357 TYR B O 1
ATOM 5693 N N . VAL B 1 358 ? 18.697 14.254 73.441 1.00 31.25 358 VAL B N 1
ATOM 5694 C CA . VAL B 1 358 ? 17.385 14.785 73.859 1.00 32.65 358 VAL B CA 1
ATOM 5695 C C . VAL B 1 358 ? 16.268 13.749 73.860 1.00 33.00 358 VAL B C 1
ATOM 5696 O O . VAL B 1 358 ? 15.320 13.871 74.625 1.00 33.76 358 VAL B O 1
ATOM 5700 N N . ILE B 1 359 ? 16.388 12.739 73.001 1.00 34.09 359 ILE B N 1
ATOM 5701 C CA . ILE B 1 359 ? 15.424 11.637 72.940 1.00 35.39 359 ILE B CA 1
ATOM 5702 C C . ILE B 1 359 ? 15.767 10.590 74.008 1.00 37.28 359 ILE B C 1
ATOM 5703 O O . ILE B 1 359 ? 14.896 10.156 74.766 1.00 37.07 359 ILE B O 1
ATOM 5708 N N . ASP B 1 360 ? 17.041 10.206 74.059 1.00 38.72 360 ASP B N 1
ATOM 5709 C CA . ASP B 1 360 ? 17.536 9.221 75.002 1.00 41.44 360 ASP B CA 1
ATOM 5710 C C . ASP B 1 360 ? 18.975 9.545 75.362 1.00 42.71 360 ASP B C 1
ATOM 5711 O O . ASP B 1 360 ? 19.817 9.705 74.475 1.00 41.16 360 ASP B O 1
ATOM 5716 N N . GLU B 1 361 ? 19.249 9.611 76.667 1.00 44.81 361 GLU B N 1
ATOM 5717 C CA . GLU B 1 361 ? 20.596 9.878 77.197 1.00 47.16 361 GLU B CA 1
ATOM 5718 C C . GLU B 1 361 ? 21.677 8.896 76.726 1.00 45.14 361 GLU B C 1
ATOM 5719 O O . GLU B 1 361 ? 22.852 9.266 76.659 1.00 46.28 361 GLU B O 1
ATOM 5725 N N . ALA B 1 362 ? 21.283 7.661 76.402 1.00 43.34 362 ALA B N 1
ATOM 5726 C CA . ALA B 1 362 ? 22.213 6.661 75.854 1.00 41.98 362 ALA B CA 1
ATOM 5727 C C . ALA B 1 362 ? 22.641 6.963 74.410 1.00 42.61 362 ALA B C 1
ATOM 5728 O O . ALA B 1 362 ? 23.711 6.523 73.970 1.00 39.57 362 ALA B O 1
ATOM 5730 N N . ARG B 1 363 ? 21.803 7.703 73.676 1.00 41.28 363 ARG B N 1
ATOM 5731 C CA . ARG B 1 363 ? 22.063 8.023 72.264 1.00 40.76 363 ARG B CA 1
ATOM 5732 C C . ARG B 1 363 ? 22.943 9.273 72.110 1.00 40.28 363 ARG B C 1
ATOM 5733 O O . ARG B 1 363 ? 22.540 10.258 71.481 1.00 38.60 363 ARG B O 1
ATOM 5741 N N . VAL B 1 364 ? 24.148 9.207 72.682 1.00 38.67 364 VAL B N 1
ATOM 5742 C CA . VAL B 1 364 ? 25.087 10.338 72.756 1.00 39.59 364 VAL B CA 1
ATOM 5743 C C . VAL B 1 364 ? 25.576 10.795 71.367 1.00 39.18 364 VAL B C 1
ATOM 5744 O O . VAL B 1 364 ? 25.665 11.998 71.108 1.00 37.22 364 VAL B O 1
ATOM 5748 N N . GLY B 1 365 ? 25.880 9.839 70.488 1.00 38.94 365 GLY B N 1
ATOM 5749 C CA . GLY B 1 365 ? 26.521 10.127 69.193 1.00 41.92 365 GLY B CA 1
ATOM 5750 C C . GLY B 1 365 ? 27.958 10.619 69.333 1.00 43.34 365 GLY B C 1
ATOM 5751 O O . GLY B 1 365 ? 28.565 10.497 70.409 1.00 42.56 365 GLY B O 1
ATOM 5752 N N . ASN B 1 366 ? 28.500 11.172 68.245 1.00 42.93 366 ASN B N 1
ATOM 5753 C CA . ASN B 1 366 ? 29.853 11.752 68.236 1.00 44.04 366 ASN B CA 1
ATOM 5754 C C . ASN B 1 366 ? 29.827 13.064 68.998 1.00 46.76 366 ASN B C 1
ATOM 5755 O O . ASN B 1 366 ? 29.173 14.016 68.582 1.00 45.01 366 ASN B O 1
ATOM 5768 N N . PRO B 1 368 ? 32.313 15.860 71.145 1.00 59.82 368 PRO B N 1
ATOM 5769 C CA . PRO B 1 368 ? 33.631 16.343 71.601 1.00 62.81 368 PRO B CA 1
ATOM 5770 C C . PRO B 1 368 ? 33.669 16.537 73.129 1.00 66.38 368 PRO B C 1
ATOM 5771 O O . PRO B 1 368 ? 32.616 16.522 73.768 1.00 66.12 368 PRO B O 1
ATOM 5775 N N . GLU B 1 369 ? 34.858 16.701 73.711 1.00 74.20 369 GLU B N 1
ATOM 5776 C CA . GLU B 1 369 ? 34.971 16.908 75.172 1.00 79.78 369 GLU B CA 1
ATOM 5777 C C . GLU B 1 369 ? 34.591 18.318 75.632 1.00 80.39 369 GLU B C 1
ATOM 5778 O O . GLU B 1 369 ? 34.235 18.519 76.797 1.00 82.36 369 GLU B O 1
ATOM 5784 N N . LYS B 1 370 ? 34.663 19.279 74.710 1.00 80.15 370 LYS B N 1
ATOM 5785 C CA . LYS B 1 370 ? 34.289 20.669 74.970 1.00 81.76 370 LYS B CA 1
ATOM 5786 C C . LYS B 1 370 ? 33.282 21.174 73.931 1.00 81.32 370 LYS B C 1
ATOM 5787 O O . LYS B 1 370 ? 33.327 20.727 72.781 1.00 81.12 370 LYS B O 1
ATOM 5793 N N . PRO B 1 371 ? 32.364 22.091 74.335 1.00 80.76 371 PRO B N 1
ATOM 5794 C CA . PRO B 1 371 ? 31.364 22.668 73.415 1.00 80.91 371 PRO B CA 1
ATOM 5795 C C . PRO B 1 371 ? 31.978 23.461 72.239 1.00 81.68 371 PRO B C 1
ATOM 5796 O O . PRO B 1 371 ? 33.100 23.960 72.373 1.00 81.46 371 PRO B O 1
ATOM 5800 N N . PRO B 1 372 ? 31.258 23.564 71.091 1.00 83.47 372 PRO B N 1
ATOM 5801 C CA . PRO B 1 372 ? 31.765 24.318 69.924 1.00 86.53 372 PRO B CA 1
ATOM 5802 C C . PRO B 1 372 ? 31.905 25.831 70.156 1.00 88.32 372 PRO B C 1
ATOM 5803 O O . PRO B 1 372 ? 31.156 26.408 70.952 1.00 89.40 372 PRO B O 1
ATOM 5807 N N . GLY B 1 373 ? 32.865 26.449 69.461 1.00 87.88 373 GLY B N 1
ATOM 5808 C CA . GLY B 1 373 ? 33.120 27.896 69.536 1.00 86.65 373 GLY B CA 1
ATOM 5809 C C . GLY B 1 373 ? 33.611 28.437 68.196 1.00 86.00 373 GLY B C 1
ATOM 5810 O O . GLY B 1 373 ? 32.941 29.246 67.553 1.00 85.06 373 GLY B O 1
ATOM 5819 N N . THR C 1 2 ? -8.685 85.223 11.781 1.00 48.66 2 THR C N 1
ATOM 5820 C CA . THR C 1 2 ? -7.385 84.534 11.779 1.00 45.33 2 THR C CA 1
ATOM 5821 C C . THR C 1 2 ? -7.421 83.368 10.806 1.00 45.40 2 THR C C 1
ATOM 5822 O O . THR C 1 2 ? -8.153 82.389 11.017 1.00 44.84 2 THR C O 1
ATOM 5826 N N . ASP C 1 3 ? -6.633 83.478 9.738 1.00 45.01 3 ASP C N 1
ATOM 5827 C CA . ASP C 1 3 ? -6.622 82.456 8.694 1.00 45.15 3 ASP C CA 1
ATOM 5828 C C . ASP C 1 3 ? -6.044 81.155 9.211 1.00 42.69 3 ASP C C 1
ATOM 5829 O O . ASP C 1 3 ? -5.113 81.156 10.013 1.00 42.14 3 ASP C O 1
ATOM 5834 N N . ILE C 1 4 ? -6.643 80.055 8.769 1.00 40.46 4 ILE C N 1
ATOM 5835 C CA . ILE C 1 4 ? -6.088 78.732 8.986 1.00 39.17 4 ILE C CA 1
ATOM 5836 C C . ILE C 1 4 ? -5.105 78.527 7.839 1.00 38.07 4 ILE C C 1
ATOM 5837 O O . ILE C 1 4 ? -5.503 78.435 6.681 1.00 38.49 4 ILE C O 1
ATOM 5842 N N . VAL C 1 5 ? -3.823 78.486 8.173 1.00 37.40 5 VAL C N 1
ATOM 5843 C CA . VAL C 1 5 ? -2.762 78.373 7.165 1.00 37.00 5 VAL C CA 1
ATOM 5844 C C . VAL C 1 5 ? -2.275 76.933 6.997 1.00 36.74 5 VAL C C 1
ATOM 5845 O O . VAL C 1 5 ? -1.565 76.628 6.043 1.00 36.72 5 VAL C O 1
ATOM 5849 N N . TYR C 1 6 ? -2.660 76.060 7.933 1.00 34.56 6 TYR C N 1
ATOM 5850 C CA . TYR C 1 6 ? -2.207 74.674 7.966 1.00 34.44 6 TYR C CA 1
ATOM 5851 C C . TYR C 1 6 ? -3.345 73.798 8.490 1.00 35.58 6 TYR C C 1
ATOM 5852 O O . TYR C 1 6 ? -3.930 74.095 9.540 1.00 34.22 6 TYR C O 1
ATOM 5861 N N . ASP C 1 7 ? -3.654 72.731 7.757 1.00 34.68 7 ASP C N 1
ATOM 5862 C CA . ASP C 1 7 ? -4.764 71.843 8.118 1.00 36.74 7 ASP C CA 1
ATOM 5863 C C . ASP C 1 7 ? -4.433 70.371 7.854 1.00 35.47 7 ASP C C 1
ATOM 5864 O O . ASP C 1 7 ? -5.264 69.628 7.335 1.00 34.77 7 ASP C O 1
ATOM 5869 N N . VAL C 1 8 ? -3.215 69.955 8.194 1.00 34.79 8 VAL C N 1
ATOM 5870 C CA . VAL C 1 8 ? -2.818 68.570 7.944 1.00 34.03 8 VAL C CA 1
ATOM 5871 C C . VAL C 1 8 ? -3.271 67.697 9.122 1.00 34.51 8 VAL C C 1
ATOM 5872 O O . VAL C 1 8 ? -4.253 66.962 8.997 1.00 33.22 8 VAL C O 1
ATOM 5876 N N . GLU C 1 9 ? -2.581 67.805 10.257 1.00 34.09 9 GLU C N 1
ATOM 5877 C CA . GLU C 1 9 ? -2.909 67.028 11.453 1.00 34.47 9 GLU C CA 1
ATOM 5878 C C . GLU C 1 9 ? -3.957 67.746 12.298 1.00 34.42 9 GLU C C 1
ATOM 5879 O O . GLU C 1 9 ? -4.586 67.137 13.161 1.00 34.87 9 GLU C O 1
ATOM 5885 N N . GLY C 1 10 ? -4.119 69.044 12.046 1.00 34.87 10 GLY C N 1
ATOM 5886 C CA . GLY C 1 10 ? -5.002 69.909 12.822 1.00 33.43 10 GLY C CA 1
ATOM 5887 C C . GLY C 1 10 ? -5.078 71.293 12.215 1.00 34.34 10 GLY C C 1
ATOM 5888 O O . GLY C 1 10 ? -4.241 71.664 11.368 1.00 33.85 10 GLY C O 1
ATOM 5889 N N . PHE C 1 11 ? -6.072 72.062 12.657 1.00 32.01 11 PHE C N 1
ATOM 5890 C CA . PHE C 1 11 ? -6.320 73.402 12.127 1.00 32.61 11 PHE C CA 1
ATOM 5891 C C . PHE C 1 11 ? -5.460 74.424 12.870 1.00 33.29 11 PHE C C 1
ATOM 5892 O O . PHE C 1 11 ? -5.698 74.704 14.052 1.00 32.86 11 PHE C O 1
ATOM 5900 N N . ARG C 1 12 ? -4.461 74.975 12.174 1.00 32.41 12 ARG C N 1
ATOM 5901 C CA . ARG C 1 12 ? -3.462 75.856 12.807 1.00 33.99 12 ARG C CA 1
ATOM 5902 C C . ARG C 1 12 ? -3.290 77.209 12.124 1.00 34.84 12 ARG C C 1
ATOM 5903 O O . ARG C 1 12 ? -3.348 77.313 10.894 1.00 34.39 12 ARG C O 1
ATOM 5911 N N . ALA C 1 13 ? -3.060 78.231 12.943 1.00 34.63 13 ALA C N 1
ATOM 5912 C CA . ALA C 1 13 ? -2.854 79.606 12.479 1.00 36.53 13 ALA C CA 1
ATOM 5913 C C . ALA C 1 13 ? -1.393 79.871 12.080 1.00 38.60 13 ALA C C 1
ATOM 5914 O O . ALA C 1 13 ? -1.077 80.921 11.510 1.00 38.12 13 ALA C O 1
ATOM 5916 N N . PHE C 1 14 ? -0.514 78.914 12.388 1.00 38.35 14 PHE C N 1
ATOM 5917 C CA . PHE C 1 14 ? 0.905 78.992 12.050 1.00 37.02 14 PHE C CA 1
ATOM 5918 C C . PHE C 1 14 ? 1.373 77.672 11.462 1.00 37.60 14 PHE C C 1
ATOM 5919 O O . PHE C 1 14 ? 0.847 76.602 11.798 1.00 37.82 14 PHE C O 1
ATOM 5927 N N . LEU C 1 15 ? 2.362 77.760 10.578 1.00 36.11 15 LEU C N 1
ATOM 5928 C CA . LEU C 1 15 ? 3.043 76.597 10.033 1.00 37.19 15 LEU C CA 1
ATOM 5929 C C . LEU C 1 15 ? 3.871 75.950 11.156 1.00 37.17 15 LEU C C 1
ATOM 5930 O O . LEU C 1 15 ? 4.407 76.667 12.000 1.00 37.96 15 LEU C O 1
ATOM 5935 N N . PRO C 1 16 ? 3.947 74.601 11.193 1.00 37.50 16 PRO C N 1
ATOM 5936 C CA . PRO C 1 16 ? 4.707 73.899 12.239 1.00 38.14 16 PRO C CA 1
ATOM 5937 C C . PRO C 1 16 ? 6.159 74.364 12.400 1.00 39.54 16 PRO C C 1
ATOM 5938 O O . PRO C 1 16 ? 6.652 74.417 13.534 1.00 39.67 16 PRO C O 1
ATOM 5942 N N . LYS C 1 17 ? 6.820 74.725 11.295 1.00 40.77 17 LYS C N 1
ATOM 5943 C CA . LYS C 1 17 ? 8.200 75.248 11.346 1.00 42.08 17 LYS C CA 1
ATOM 5944 C C . LYS C 1 17 ? 8.311 76.570 12.119 1.00 42.93 17 LYS C C 1
ATOM 5945 O O . LYS C 1 17 ? 9.282 76.785 12.852 1.00 44.55 17 LYS C O 1
ATOM 5951 N N . GLU C 1 18 ? 7.302 77.430 11.971 1.00 40.98 18 GLU C N 1
ATOM 5952 C CA . GLU C 1 18 ? 7.203 78.668 12.741 1.00 41.14 18 GLU C CA 1
ATOM 5953 C C . GLU C 1 18 ? 6.969 78.371 14.229 1.00 41.75 18 GLU C C 1
ATOM 5954 O O . GLU C 1 18 ? 7.591 78.990 15.097 1.00 42.75 18 GLU C O 1
ATOM 5960 N N . THR C 1 19 ? 6.091 77.408 14.512 1.00 40.37 19 THR C N 1
ATOM 5961 C CA . THR C 1 19 ? 5.771 77.010 15.885 1.00 38.72 19 THR C CA 1
ATOM 5962 C C . THR C 1 19 ? 6.972 76.373 16.594 1.00 37.18 19 THR C C 1
ATOM 5963 O O . THR C 1 19 ? 7.224 76.676 17.763 1.00 38.26 19 THR C O 1
ATOM 5967 N N . LEU C 1 20 ? 7.709 75.512 15.889 1.00 37.61 20 LEU C N 1
ATOM 5968 C CA . LEU C 1 20 ? 8.895 74.864 16.462 1.00 39.28 20 LEU C CA 1
ATOM 5969 C C . LEU C 1 20 ? 9.984 75.874 16.859 1.00 42.13 20 LEU C C 1
ATOM 5970 O O . LEU C 1 20 ? 10.585 75.741 17.932 1.00 40.60 20 LEU C O 1
ATOM 5975 N N . ARG C 1 21 ? 10.188 76.891 16.010 1.00 44.29 21 ARG C N 1
ATOM 5976 C CA . ARG C 1 21 ? 11.078 78.027 16.299 1.00 46.70 21 ARG C CA 1
ATOM 5977 C C . ARG C 1 21 ? 10.648 78.739 17.569 1.00 47.41 21 ARG C C 1
ATOM 5978 O O . ARG C 1 21 ? 11.477 79.066 18.420 1.00 48.37 21 ARG C O 1
ATOM 5986 N N . TRP C 1 22 ? 9.339 78.964 17.676 1.00 47.79 22 TRP C N 1
ATOM 5987 C CA . TRP C 1 22 ? 8.714 79.653 18.799 1.00 47.41 22 TRP C CA 1
ATOM 5988 C C . TRP C 1 22 ? 8.833 78.848 20.097 1.00 47.02 22 TRP C C 1
ATOM 5989 O O . TRP C 1 22 ? 9.110 79.426 21.149 1.00 48.00 22 TRP C O 1
ATOM 6000 N N . ILE C 1 23 ? 8.638 77.528 20.011 1.00 43.47 23 ILE C N 1
ATOM 6001 C CA . ILE C 1 23 ? 8.811 76.618 21.156 1.00 41.77 23 ILE C CA 1
ATOM 6002 C C . ILE C 1 23 ? 10.265 76.662 21.642 1.00 43.29 23 ILE C C 1
ATOM 6003 O O . ILE C 1 23 ? 10.518 76.732 22.848 1.00 42.68 23 ILE C O 1
ATOM 6008 N N . ARG C 1 24 ? 11.200 76.630 20.691 1.00 43.31 24 ARG C N 1
ATOM 6009 C CA . ARG C 1 24 ? 12.636 76.626 20.981 1.00 45.65 24 ARG C CA 1
ATOM 6010 C C . ARG C 1 24 ? 13.152 77.954 21.523 1.00 48.40 24 ARG C C 1
ATOM 6011 O O . ARG C 1 24 ? 14.001 77.965 22.416 1.00 49.81 24 ARG C O 1
ATOM 6019 N N . HIS C 1 25 ? 12.632 79.061 20.988 1.00 53.27 25 HIS C N 1
ATOM 6020 C CA . HIS C 1 25 ? 12.975 80.406 21.467 1.00 55.00 25 HIS C CA 1
ATOM 6021 C C . HIS C 1 25 ? 12.493 80.642 22.897 1.00 56.32 25 HIS C C 1
ATOM 6022 O O . HIS C 1 25 ? 13.194 81.268 23.694 1.00 57.60 25 HIS C O 1
ATOM 6029 N N . ARG C 1 26 ? 11.303 80.129 23.209 1.00 54.98 26 ARG C N 1
ATOM 6030 C CA . ARG C 1 26 ? 10.699 80.267 24.534 1.00 52.70 26 ARG C CA 1
ATOM 6031 C C . ARG C 1 26 ? 11.163 79.185 25.522 1.00 49.09 26 ARG C C 1
ATOM 6032 O O . ARG C 1 26 ? 10.761 79.204 26.687 1.00 49.24 26 ARG C O 1
ATOM 6040 N N . GLU C 1 27 ? 11.993 78.250 25.045 1.00 48.13 27 GLU C N 1
ATOM 6041 C CA . GLU C 1 27 ? 12.550 77.136 25.842 1.00 48.35 27 GLU C CA 1
ATOM 6042 C C . GLU C 1 27 ? 11.488 76.395 26.684 1.00 47.95 27 GLU C C 1
ATOM 6043 O O . GLU C 1 27 ? 11.686 76.100 27.877 1.00 43.46 27 GLU C O 1
ATOM 6049 N N . LEU C 1 28 ? 10.365 76.094 26.031 1.00 45.99 28 LEU C N 1
ATOM 6050 C CA . LEU C 1 28 ? 9.168 75.586 26.701 1.00 45.85 28 LEU C CA 1
ATOM 6051 C C . LEU C 1 28 ? 9.361 74.192 27.274 1.00 43.87 28 LEU C C 1
ATOM 6052 O O . LEU C 1 28 ? 8.915 73.922 28.385 1.00 44.06 28 LEU C O 1
ATOM 6057 N N . GLU C 1 29 ? 10.044 73.326 26.525 1.00 44.28 29 GLU C N 1
ATOM 6058 C CA . GLU C 1 29 ? 10.271 71.942 26.944 1.00 44.25 29 GLU C CA 1
ATOM 6059 C C . GLU C 1 29 ? 11.072 71.857 28.239 1.00 45.08 29 GLU C C 1
ATOM 6060 O O . GLU C 1 29 ? 10.701 71.104 29.135 1.00 45.28 29 GLU C O 1
ATOM 6066 N N . ARG C 1 30 ? 12.139 72.652 28.345 1.00 47.06 30 ARG C N 1
ATOM 6067 C CA . ARG C 1 30 ? 12.932 72.734 29.580 1.00 48.22 30 ARG C CA 1
ATOM 6068 C C . ARG C 1 30 ? 12.079 73.221 30.752 1.00 47.79 30 ARG C C 1
ATOM 6069 O O . ARG C 1 30 ? 12.021 72.558 31.790 1.00 48.61 30 ARG C O 1
ATOM 6077 N N . LYS C 1 31 ? 11.403 74.357 30.557 1.00 45.66 31 LYS C N 1
ATOM 6078 C CA . LYS C 1 31 ? 10.573 75.003 31.575 1.00 44.15 31 LYS C CA 1
ATOM 6079 C C . LYS C 1 31 ? 9.440 74.113 32.093 1.00 45.04 31 LYS C C 1
ATOM 6080 O O . LYS C 1 31 ? 8.954 74.295 33.209 1.00 45.29 31 LYS C O 1
ATOM 6086 N N . VAL C 1 32 ? 9.052 73.145 31.269 1.00 43.30 32 VAL C N 1
ATOM 6087 C CA . VAL C 1 32 ? 7.963 72.217 31.535 1.00 43.88 32 VAL C CA 1
ATOM 6088 C C . VAL C 1 32 ? 8.473 70.881 32.127 1.00 44.12 32 VAL C C 1
ATOM 6089 O O . VAL C 1 32 ? 7.684 70.002 32.506 1.00 45.33 32 VAL C O 1
ATOM 6093 N N . GLY C 1 33 ? 9.795 70.742 32.221 1.00 43.58 33 GLY C N 1
ATOM 6094 C CA . GLY C 1 33 ? 10.408 69.618 32.929 1.00 42.34 33 GLY C CA 1
ATOM 6095 C C . GLY C 1 33 ? 10.817 68.424 32.091 1.00 41.65 33 GLY C C 1
ATOM 6096 O O . GLY C 1 33 ? 11.022 67.340 32.635 1.00 42.71 33 GLY C O 1
ATOM 6097 N N . VAL C 1 34 ? 10.936 68.624 30.777 1.00 42.86 34 VAL C N 1
ATOM 6098 C CA . VAL C 1 34 ? 11.464 67.608 29.854 1.00 43.51 34 VAL C CA 1
ATOM 6099 C C . VAL C 1 34 ? 12.943 67.405 30.180 1.00 44.13 34 VAL C C 1
ATOM 6100 O O . VAL C 1 34 ? 13.704 68.371 30.275 1.00 42.79 34 VAL C O 1
ATOM 6104 N N . VAL C 1 35 ? 13.326 66.145 30.365 1.00 46.34 35 VAL C N 1
ATOM 6105 C CA . VAL C 1 35 ? 14.705 65.784 30.702 1.00 46.45 35 VAL C CA 1
ATOM 6106 C C . VAL C 1 35 ? 15.346 64.927 29.616 1.00 49.13 35 VAL C C 1
ATOM 6107 O O . VAL C 1 35 ? 16.556 65.001 29.401 1.00 51.92 35 VAL C O 1
ATOM 6111 N N . GLU C 1 36 ? 14.532 64.130 28.928 1.00 48.48 36 GLU C N 1
ATOM 6112 C CA . GLU C 1 36 ? 15.034 63.252 27.881 1.00 49.21 36 GLU C CA 1
ATOM 6113 C C . GLU C 1 36 ? 14.114 63.215 26.662 1.00 49.15 36 GLU C C 1
ATOM 6114 O O . GLU C 1 36 ? 12.882 63.297 26.783 1.00 48.11 36 GLU C O 1
ATOM 6120 N N . LYS C 1 37 ? 14.735 63.083 25.492 1.00 46.31 37 LYS C N 1
ATOM 6121 C CA . LYS C 1 37 ? 14.034 63.082 24.216 1.00 47.18 37 LYS C CA 1
ATOM 6122 C C . LYS C 1 37 ? 14.429 61.859 23.407 1.00 47.29 37 LYS C C 1
ATOM 6123 O O . LYS C 1 37 ? 15.599 61.469 23.396 1.00 49.61 37 LYS C O 1
ATOM 6129 N N . PHE C 1 38 ? 13.448 61.256 22.741 1.00 45.24 38 PHE C N 1
ATOM 6130 C CA . PHE C 1 38 ? 13.690 60.132 21.837 1.00 46.10 38 PHE C CA 1
ATOM 6131 C C . PHE C 1 38 ? 12.998 60.384 20.504 1.00 44.38 38 PHE C C 1
ATOM 6132 O O . PHE C 1 38 ? 11.893 60.931 20.464 1.00 44.68 38 PHE C O 1
ATOM 6140 N N . SER C 1 39 ? 13.643 59.975 19.418 1.00 41.66 39 SER C N 1
ATOM 6141 C CA . SER C 1 39 ? 13.024 60.038 18.098 1.00 39.89 39 SER C CA 1
ATOM 6142 C C . SER C 1 39 ? 12.859 58.642 17.529 1.00 39.74 39 SER C C 1
ATOM 6143 O O . SER C 1 39 ? 13.818 57.872 17.436 1.00 40.95 39 SER C O 1
ATOM 6146 N N . ASP C 1 40 ? 11.623 58.320 17.173 1.00 39.76 40 ASP C N 1
ATOM 6147 C CA . ASP C 1 40 ? 11.283 57.050 16.561 1.00 39.57 40 ASP C CA 1
ATOM 6148 C C . ASP C 1 40 ? 10.729 57.295 15.168 1.00 38.81 40 ASP C C 1
ATOM 6149 O O . ASP C 1 40 ? 10.396 58.431 14.807 1.00 38.49 40 ASP C O 1
ATOM 6154 N N . ARG C 1 41 ? 10.635 56.222 14.392 1.00 38.78 41 ARG C N 1
ATOM 6155 C CA . ARG C 1 41 ? 9.990 56.248 13.097 1.00 41.78 41 ARG C CA 1
ATOM 6156 C C . ARG C 1 41 ? 9.270 54.916 12.909 1.00 42.12 41 ARG C C 1
ATOM 6157 O O . ARG C 1 41 ? 9.899 53.854 12.925 1.00 42.85 41 ARG C O 1
ATOM 6165 N N . VAL C 1 42 ? 7.946 54.988 12.771 1.00 40.92 42 VAL C N 1
ATOM 6166 C CA . VAL C 1 42 ? 7.096 53.813 12.575 1.00 39.81 42 VAL C CA 1
ATOM 6167 C C . VAL C 1 42 ? 6.575 53.860 11.140 1.00 40.29 42 VAL C C 1
ATOM 6168 O O . VAL C 1 42 ? 5.735 54.706 10.798 1.00 42.26 42 VAL C O 1
ATOM 6172 N N . GLY C 1 43 ? 7.079 52.957 10.299 1.00 42.27 43 GLY C N 1
ATOM 6173 C CA . GLY C 1 43 ? 6.888 53.067 8.849 1.00 41.23 43 GLY C CA 1
ATOM 6174 C C . GLY C 1 43 ? 7.428 54.424 8.418 1.00 40.49 43 GLY C C 1
ATOM 6175 O O . GLY C 1 43 ? 8.529 54.794 8.829 1.00 40.64 43 GLY C O 1
ATOM 6176 N N . PRO C 1 44 ? 6.639 55.200 7.645 1.00 40.67 44 PRO C N 1
ATOM 6177 C CA . PRO C 1 44 ? 7.074 56.549 7.257 1.00 39.87 44 PRO C CA 1
ATOM 6178 C C . PRO C 1 44 ? 6.788 57.632 8.308 1.00 39.45 44 PRO C C 1
ATOM 6179 O O . PRO C 1 44 ? 7.134 58.796 8.092 1.00 40.53 44 PRO C O 1
ATOM 6183 N N . ILE C 1 45 ? 6.182 57.248 9.434 1.00 37.55 45 ILE C N 1
ATOM 6184 C CA . ILE C 1 45 ? 5.706 58.206 10.430 1.00 35.15 45 ILE C CA 1
ATOM 6185 C C . ILE C 1 45 ? 6.722 58.504 11.530 1.00 34.12 45 ILE C C 1
ATOM 6186 O O . ILE C 1 45 ? 7.124 57.604 12.265 1.00 36.19 45 ILE C O 1
ATOM 6191 N N . PRO C 1 46 ? 7.130 59.778 11.652 1.00 34.64 46 PRO C N 1
ATOM 6192 C CA . PRO C 1 46 ? 7.935 60.209 12.800 1.00 34.53 46 PRO C CA 1
ATOM 6193 C C . PRO C 1 46 ? 7.130 60.260 14.108 1.00 36.24 46 PRO C C 1
ATOM 6194 O O . PRO C 1 46 ? 6.035 60.853 14.159 1.00 35.10 46 PRO C O 1
ATOM 6198 N N . VAL C 1 47 ? 7.673 59.620 15.143 1.00 35.81 47 VAL C N 1
ATOM 6199 C CA . VAL C 1 47 ? 7.102 59.653 16.490 1.00 35.33 47 VAL C CA 1
ATOM 6200 C C . VAL C 1 47 ? 8.173 60.221 17.419 1.00 36.72 47 VAL C C 1
ATOM 6201 O O . VAL C 1 47 ? 9.360 59.895 17.280 1.00 37.75 47 VAL C O 1
ATOM 6205 N N . GLU C 1 48 ? 7.754 61.092 18.336 1.00 35.07 48 GLU C N 1
ATOM 6206 C CA . GLU C 1 48 ? 8.645 61.683 19.333 1.00 35.80 48 GLU C CA 1
ATOM 6207 C C . GLU C 1 48 ? 8.232 61.276 20.738 1.00 38.00 48 GLU C C 1
ATOM 6208 O O . GLU C 1 48 ? 7.040 61.209 21.042 1.00 37.78 48 GLU C O 1
ATOM 6214 N N . ILE C 1 49 ? 9.217 61.004 21.591 1.00 39.62 49 ILE C N 1
ATOM 6215 C CA . ILE C 1 49 ? 8.940 60.599 22.974 1.00 40.76 49 ILE C CA 1
ATOM 6216 C C . ILE C 1 49 ? 9.707 61.473 23.938 1.00 42.16 49 ILE C C 1
ATOM 6217 O O . ILE C 1 49 ? 10.895 61.742 23.752 1.00 42.85 49 ILE C O 1
ATOM 6222 N N . ARG C 1 50 ? 8.989 61.925 24.959 1.00 41.84 50 ARG C N 1
ATOM 6223 C CA . ARG C 1 50 ? 9.522 62.814 25.957 1.00 42.95 50 ARG C CA 1
ATOM 6224 C C . ARG C 1 50 ? 9.445 62.187 27.336 1.00 45.75 50 ARG C C 1
ATOM 6225 O O . ARG C 1 50 ? 8.413 61.614 27.712 1.00 45.80 50 ARG C O 1
ATOM 6233 N N . ARG C 1 51 ? 10.547 62.285 28.074 1.00 46.63 51 ARG C N 1
ATOM 6234 C CA . ARG C 1 51 ? 10.549 61.962 29.493 1.00 46.96 51 ARG C CA 1
ATOM 6235 C C . ARG C 1 51 ? 10.455 63.284 30.229 1.00 44.08 51 ARG C C 1
ATOM 6236 O O . ARG C 1 51 ? 11.300 64.166 30.064 1.00 43.67 51 ARG C O 1
ATOM 6244 N N . ARG C 1 52 ? 9.397 63.420 31.017 1.00 45.60 52 ARG C N 1
ATOM 6245 C CA . ARG C 1 52 ? 9.097 64.668 31.700 1.00 46.73 52 ARG C CA 1
ATOM 6246 C C . ARG C 1 52 ? 9.044 64.433 33.203 1.00 47.05 52 ARG C C 1
ATOM 6247 O O . ARG C 1 52 ? 8.500 63.429 33.664 1.00 47.50 52 ARG C O 1
ATOM 6255 N N . ARG C 1 53 ? 9.610 65.367 33.958 1.00 49.40 53 ARG C N 1
ATOM 6256 C CA . ARG C 1 53 ? 9.616 65.264 35.408 1.00 50.77 53 ARG C CA 1
ATOM 6257 C C . ARG C 1 53 ? 8.964 66.484 36.034 1.00 46.85 53 ARG C C 1
ATOM 6258 O O . ARG C 1 53 ? 9.190 67.608 35.590 1.00 44.57 53 ARG C O 1
ATOM 6266 N N . SER C 1 54 ? 8.126 66.238 37.040 1.00 46.10 54 SER C N 1
ATOM 6267 C CA . SER C 1 54 ? 7.516 67.291 37.857 1.00 49.41 54 SER C CA 1
ATOM 6268 C C . SER C 1 54 ? 7.291 66.758 39.266 1.00 50.55 54 SER C C 1
ATOM 6269 O O . SER C 1 54 ? 7.578 65.588 39.540 1.00 51.31 54 SER C O 1
ATOM 6272 N N . GLN C 1 55 ? 6.753 67.615 40.137 1.00 53.49 55 GLN C N 1
ATOM 6273 C CA . GLN C 1 55 ? 6.428 67.259 41.527 1.00 56.60 55 GLN C CA 1
ATOM 6274 C C . GLN C 1 55 ? 5.415 66.111 41.668 1.00 58.02 55 GLN C C 1
ATOM 6275 O O . GLN C 1 55 ? 5.254 65.555 42.760 1.00 56.70 55 GLN C O 1
ATOM 6281 N N . TYR C 1 56 ? 4.745 65.763 40.565 1.00 57.21 56 TYR C N 1
ATOM 6282 C CA . TYR C 1 56 ? 3.827 64.619 40.522 1.00 55.81 56 TYR C CA 1
ATOM 6283 C C . TYR C 1 56 ? 4.506 63.337 40.040 1.00 58.67 56 TYR C C 1
ATOM 6284 O O . TYR C 1 56 ? 3.911 62.257 40.090 1.00 63.04 56 TYR C O 1
ATOM 6293 N N . GLY C 1 57 ? 5.761 63.463 39.605 1.00 58.64 57 GLY C N 1
ATOM 6294 C CA . GLY C 1 57 ? 6.592 62.314 39.251 1.00 58.63 57 GLY C CA 1
ATOM 6295 C C . GLY C 1 57 ? 7.181 62.376 37.857 1.00 59.10 57 GLY C C 1
ATOM 6296 O O . GLY C 1 57 ? 7.316 63.456 37.270 1.00 59.37 57 GLY C O 1
ATOM 6297 N N . GLU C 1 58 ? 7.535 61.203 37.338 1.00 58.77 58 GLU C N 1
ATOM 6298 C CA . GLU C 1 58 ? 8.074 61.063 35.992 1.00 60.78 58 GLU C CA 1
ATOM 6299 C C . GLU C 1 58 ? 6.993 60.554 35.032 1.00 59.94 58 GLU C C 1
ATOM 6300 O O . GLU C 1 58 ? 6.254 59.619 35.354 1.00 59.25 58 GLU C O 1
ATOM 6306 N N . PHE C 1 59 ? 6.906 61.189 33.863 1.00 56.84 59 PHE C N 1
ATOM 6307 C CA . PHE C 1 59 ? 5.930 60.824 32.834 1.00 54.79 59 PHE C CA 1
ATOM 6308 C C . PHE C 1 59 ? 6.582 60.627 31.468 1.00 51.63 59 PHE C C 1
ATOM 6309 O O . PHE C 1 59 ? 7.596 61.257 31.154 1.00 52.83 59 PHE C O 1
ATOM 6317 N N . TYR C 1 60 ? 5.988 59.748 30.665 1.00 49.91 60 TYR C N 1
ATOM 6318 C CA . TYR C 1 60 ? 6.300 59.654 29.243 1.00 49.02 60 TYR C CA 1
ATOM 6319 C C . TYR C 1 60 ? 5.157 60.219 28.416 1.00 47.54 60 TYR C C 1
ATOM 6320 O O . TYR C 1 60 ? 4.007 59.786 28.545 1.00 48.32 60 TYR C O 1
ATOM 6329 N N . HIS C 1 61 ? 5.484 61.214 27.597 1.00 44.46 61 HIS C N 1
ATOM 6330 C CA . HIS C 1 61 ? 4.546 61.797 26.647 1.00 43.13 61 HIS C CA 1
ATOM 6331 C C . HIS C 1 61 ? 5.044 61.513 25.240 1.00 43.37 61 HIS C C 1
ATOM 6332 O O . HIS C 1 61 ? 6.247 61.343 25.020 1.00 43.97 61 HIS C O 1
ATOM 6339 N N . ALA C 1 62 ? 4.116 61.458 24.294 1.00 41.61 62 ALA C N 1
ATOM 6340 C CA . ALA C 1 62 ? 4.457 61.217 22.898 1.00 42.04 62 ALA C CA 1
ATOM 6341 C C . ALA C 1 62 ? 3.905 62.303 21.983 1.00 41.71 62 ALA C C 1
ATOM 6342 O O . ALA C 1 62 ? 2.906 62.962 22.298 1.00 41.56 62 ALA C O 1
ATOM 6344 N N . GLY C 1 63 ? 4.604 62.498 20.869 1.00 41.23 63 GLY C N 1
ATOM 6345 C CA . GLY C 1 63 ? 4.157 63.328 19.759 1.00 37.61 63 GLY C CA 1
ATOM 6346 C C . GLY C 1 63 ? 4.314 62.553 18.468 1.00 37.04 63 GLY C C 1
ATOM 6347 O O . GLY C 1 63 ? 5.017 61.535 18.427 1.00 38.26 63 GLY C O 1
ATOM 6348 N N . LYS C 1 64 ? 3.641 63.019 17.420 1.00 35.36 64 LYS C N 1
ATOM 6349 C CA . LYS C 1 64 ? 3.714 62.409 16.098 1.00 36.15 64 LYS C CA 1
ATOM 6350 C C . LYS C 1 64 ? 3.237 63.389 15.027 1.00 36.43 64 LYS C C 1
ATOM 6351 O O . LYS C 1 64 ? 2.655 64.430 15.343 1.00 38.07 64 LYS C O 1
ATOM 6357 N N . GLY C 1 65 ? 3.488 63.043 13.768 1.00 35.97 65 GLY C N 1
ATOM 6358 C CA . GLY C 1 65 ? 3.110 63.875 12.631 1.00 36.02 65 GLY C CA 1
ATOM 6359 C C . GLY C 1 65 ? 3.504 63.229 11.321 1.00 36.02 65 GLY C C 1
ATOM 6360 O O . GLY C 1 65 ? 4.119 62.156 11.306 1.00 36.81 65 GLY C O 1
ATOM 6361 N N . THR C 1 66 ? 3.129 63.879 10.222 1.00 35.09 66 THR C N 1
ATOM 6362 C CA . THR C 1 66 ? 3.566 63.477 8.888 1.00 35.15 66 THR C CA 1
ATOM 6363 C C . THR C 1 66 ? 5.041 63.839 8.669 1.00 35.19 66 THR C C 1
ATOM 6364 O O . THR C 1 66 ? 5.725 63.173 7.889 1.00 37.18 66 THR C O 1
ATOM 6368 N N . THR C 1 67 ? 5.507 64.886 9.357 1.00 34.46 67 THR C N 1
ATOM 6369 C CA . THR C 1 67 ? 6.889 65.391 9.243 1.00 35.66 67 THR C CA 1
ATOM 6370 C C . THR C 1 67 ? 7.565 65.398 10.618 1.00 37.27 67 THR C C 1
ATOM 6371 O O . THR C 1 67 ? 6.879 65.451 11.652 1.00 36.26 67 THR C O 1
ATOM 6375 N N . ARG C 1 68 ? 8.904 65.359 10.626 1.00 36.47 68 ARG C N 1
ATOM 6376 C CA . ARG C 1 68 ? 9.687 65.443 11.862 1.00 35.52 68 ARG C CA 1
ATOM 6377 C C . ARG C 1 68 ? 9.394 66.697 12.678 1.00 33.89 68 ARG C C 1
ATOM 6378 O O . ARG C 1 68 ? 9.300 66.613 13.905 1.00 33.96 68 ARG C O 1
ATOM 6386 N N . ILE C 1 69 ? 9.267 67.841 11.994 1.00 31.38 69 ILE C N 1
ATOM 6387 C CA . ILE C 1 69 ? 8.949 69.115 12.627 1.00 31.14 69 ILE C CA 1
ATOM 6388 C C . ILE C 1 69 ? 7.627 69.055 13.402 1.00 31.30 69 ILE C C 1
ATOM 6389 O O . ILE C 1 69 ? 7.572 69.507 14.550 1.00 29.84 69 ILE C O 1
ATOM 6394 N N . GLN C 1 70 ? 6.587 68.491 12.779 1.00 33.26 70 GLN C N 1
ATOM 6395 C CA . GLN C 1 70 ? 5.264 68.402 13.404 1.00 32.44 70 GLN C CA 1
ATOM 6396 C C . GLN C 1 70 ? 5.288 67.428 14.570 1.00 32.74 70 GLN C C 1
ATOM 6397 O O . GLN C 1 70 ? 4.717 67.719 15.627 1.00 31.75 70 GLN C O 1
ATOM 6403 N N . ALA C 1 71 ? 5.989 66.304 14.392 1.00 32.84 71 ALA C N 1
ATOM 6404 C CA . ALA C 1 71 ? 6.237 65.348 15.487 1.00 32.85 71 ALA C CA 1
ATOM 6405 C C . ALA C 1 71 ? 6.871 66.011 16.707 1.00 32.67 71 ALA C C 1
ATOM 6406 O O . ALA C 1 71 ? 6.482 65.724 17.843 1.00 32.02 71 ALA C O 1
ATOM 6408 N N . ARG C 1 72 ? 7.832 66.906 16.458 1.00 32.98 72 ARG C N 1
ATOM 6409 C CA . ARG C 1 72 ? 8.521 67.635 17.522 1.00 32.61 72 ARG C CA 1
ATOM 6410 C C . ARG C 1 72 ? 7.700 68.773 18.141 1.00 32.23 72 ARG C C 1
ATOM 6411 O O . ARG C 1 72 ? 7.858 69.040 19.329 1.00 33.33 72 ARG C O 1
ATOM 6419 N N . VAL C 1 73 ? 6.835 69.441 17.369 1.00 31.67 73 VAL C N 1
ATOM 6420 C CA . VAL C 1 73 ? 5.909 70.413 18.000 1.00 32.77 73 VAL C CA 1
ATOM 6421 C C . VAL C 1 73 ? 4.808 69.713 18.804 1.00 32.98 73 VAL C C 1
ATOM 6422 O O . VAL C 1 73 ? 4.495 70.136 19.915 1.00 33.90 73 VAL C O 1
ATOM 6426 N N . SER C 1 74 ? 4.276 68.630 18.236 1.00 33.65 74 SER C N 1
ATOM 6427 C CA . SER C 1 74 ? 3.294 67.751 18.874 1.00 35.26 74 SER C CA 1
ATOM 6428 C C . SER C 1 74 ? 3.756 67.258 20.251 1.00 34.78 74 SER C C 1
ATOM 6429 O O . SER C 1 74 ? 3.017 67.370 21.237 1.00 31.95 74 SER C O 1
ATOM 6432 N N . ALA C 1 75 ? 4.982 66.727 20.308 1.00 33.31 75 ALA C N 1
ATOM 6433 C CA . ALA C 1 75 ? 5.549 66.225 21.553 1.00 32.02 75 ALA C CA 1
ATOM 6434 C C . ALA C 1 75 ? 5.725 67.342 22.573 1.00 31.92 75 ALA C C 1
ATOM 6435 O O . ALA C 1 75 ? 5.354 67.174 23.737 1.00 31.32 75 ALA C O 1
ATOM 6437 N N . ALA C 1 76 ? 6.249 68.486 22.119 1.00 31.58 76 ALA C N 1
ATOM 6438 C CA . ALA C 1 76 ? 6.517 69.639 22.990 1.00 32.51 76 ALA C CA 1
ATOM 6439 C C . ALA C 1 76 ? 5.218 70.195 23.592 1.00 34.32 76 ALA C C 1
ATOM 6440 O O . ALA C 1 76 ? 5.150 70.465 24.796 1.00 34.94 76 ALA C O 1
ATOM 6450 N N . GLU C 1 78 ? 2.333 68.662 23.844 1.00 35.18 78 GLU C N 1
ATOM 6451 C CA . GLU C 1 78 ? 1.802 67.605 24.720 1.00 36.19 78 GLU C CA 1
ATOM 6452 C C . GLU C 1 78 ? 2.363 67.731 26.140 1.00 36.59 78 GLU C C 1
ATOM 6453 O O . GLU C 1 78 ? 1.630 67.562 27.128 1.00 36.17 78 GLU C O 1
ATOM 6459 N N . CYS C 1 79 ? 3.658 68.026 26.240 1.00 34.19 79 CYS C N 1
ATOM 6460 C CA . CYS C 1 79 ? 4.286 68.281 27.531 1.00 34.03 79 CYS C CA 1
ATOM 6461 C C . CYS C 1 79 ? 3.721 69.535 28.189 1.00 34.11 79 CYS C C 1
ATOM 6462 O O . CYS C 1 79 ? 3.494 69.537 29.400 1.00 32.05 79 CYS C O 1
ATOM 6465 N N . VAL C 1 80 ? 3.479 70.578 27.385 1.00 33.87 80 VAL C N 1
ATOM 6466 C CA . VAL C 1 80 ? 2.953 71.858 27.880 1.00 32.54 80 VAL C CA 1
ATOM 6467 C C . VAL C 1 80 ? 1.532 71.720 28.443 1.00 33.72 80 VAL C C 1
ATOM 6468 O O . VAL C 1 80 ? 1.245 72.243 29.528 1.00 34.42 80 VAL C O 1
ATOM 6472 N N . GLU C 1 81 ? 0.658 71.014 27.715 1.00 34.22 81 GLU C N 1
ATOM 6473 C CA . GLU C 1 81 ? -0.723 70.797 28.160 1.00 34.49 81 GLU C CA 1
ATOM 6474 C C . GLU C 1 81 ? -0.774 70.003 29.472 1.00 34.25 81 GLU C C 1
ATOM 6475 O O . GLU C 1 81 ? -1.559 70.322 30.365 1.00 32.72 81 GLU C O 1
ATOM 6481 N N . ARG C 1 82 ? 0.082 68.988 29.581 1.00 34.84 82 ARG C N 1
ATOM 6482 C CA . ARG C 1 82 ? 0.130 68.140 30.766 1.00 35.57 82 ARG C CA 1
ATOM 6483 C C . ARG C 1 82 ? 0.637 68.877 32.001 1.00 35.63 82 ARG C C 1
ATOM 6484 O O . ARG C 1 82 ? 0.103 68.678 33.097 1.00 34.17 82 ARG C O 1
ATOM 6492 N N . ALA C 1 83 ? 1.637 69.747 31.817 1.00 36.11 83 ALA C N 1
ATOM 6493 C CA . ALA C 1 83 ? 2.103 70.638 32.894 1.00 36.90 83 ALA C CA 1
ATOM 6494 C C . ALA C 1 83 ? 1.003 71.611 33.327 1.00 37.29 83 ALA C C 1
ATOM 6495 O O . ALA C 1 83 ? 0.804 71.828 34.523 1.00 38.90 83 ALA C O 1
ATOM 6497 N N . ALA C 1 84 ? 0.279 72.169 32.351 1.00 36.39 84 ALA C N 1
ATOM 6498 C CA . ALA C 1 84 ? -0.834 73.080 32.619 1.00 35.58 84 ALA C CA 1
ATOM 6499 C C . ALA C 1 84 ? -2.006 72.432 33.368 1.00 34.56 84 ALA C C 1
ATOM 6500 O O . ALA C 1 84 ? -2.733 73.116 34.096 1.00 35.36 84 ALA C O 1
ATOM 6502 N N . ALA C 1 85 ? -2.166 71.121 33.193 1.00 34.04 85 ALA C N 1
ATOM 6503 C CA . ALA C 1 85 ? -3.256 70.344 33.796 1.00 34.92 85 ALA C CA 1
ATOM 6504 C C . ALA C 1 85 ? -3.007 69.915 35.242 1.00 35.49 85 ALA C C 1
ATOM 6505 O O . ALA C 1 85 ? -3.936 69.488 35.920 1.00 32.25 85 ALA C O 1
ATOM 6507 N N . GLU C 1 86 ? -1.755 69.987 35.696 1.00 38.18 86 GLU C N 1
ATOM 6508 C CA . GLU C 1 86 ? -1.420 69.674 37.096 1.00 39.97 86 GLU C CA 1
ATOM 6509 C C . GLU C 1 86 ? -2.151 70.630 38.049 1.00 39.51 86 GLU C C 1
ATOM 6510 O O . GLU C 1 86 ? -2.228 71.829 37.759 1.00 40.39 86 GLU C O 1
ATOM 6516 N N . PRO C 1 87 ? -2.721 70.099 39.157 1.00 39.34 87 PRO C N 1
ATOM 6517 C CA . PRO C 1 87 ? -3.464 70.907 40.138 1.00 40.84 87 PRO C CA 1
ATOM 6518 C C . PRO C 1 87 ? -2.801 72.240 40.482 1.00 42.15 87 PRO C C 1
ATOM 6519 O O . PRO C 1 87 ? -1.584 72.300 40.695 1.00 41.55 87 PRO C O 1
ATOM 6523 N N . ARG C 1 88 ? -3.615 73.291 40.487 1.00 45.25 88 ARG C N 1
ATOM 6524 C CA . ARG C 1 88 ? -3.197 74.639 40.853 1.00 49.64 88 ARG C CA 1
ATOM 6525 C C . ARG C 1 88 ? -4.229 75.236 41.800 1.00 52.01 88 ARG C C 1
ATOM 6526 O O . ARG C 1 88 ? -5.395 75.433 41.422 1.00 49.92 88 ARG C O 1
ATOM 6534 N N . GLU C 1 89 ? -3.786 75.509 43.028 1.00 51.18 89 GLU C N 1
ATOM 6535 C CA . GLU C 1 89 ? -4.618 76.095 44.077 1.00 51.97 89 GLU C CA 1
ATOM 6536 C C . GLU C 1 89 ? -5.092 77.511 43.718 1.00 51.61 89 GLU C C 1
ATOM 6537 O O . GLU C 1 89 ? -6.200 77.905 44.086 1.00 52.04 89 GLU C O 1
ATOM 6543 N N . GLU C 1 90 ? -4.258 78.242 42.974 1.00 52.53 90 GLU C N 1
ATOM 6544 C CA . GLU C 1 90 ? -4.527 79.617 42.539 1.00 55.25 90 GLU C CA 1
ATOM 6545 C C . GLU C 1 90 ? -5.865 79.809 41.803 1.00 55.06 90 GLU C C 1
ATOM 6546 O O . GLU C 1 90 ? -6.480 80.879 41.894 1.00 54.21 90 GLU C O 1
ATOM 6552 N N . ILE C 1 91 ? -6.299 78.776 41.077 1.00 53.23 91 ILE C N 1
ATOM 6553 C CA . ILE C 1 91 ? -7.557 78.815 40.314 1.00 51.37 91 ILE C CA 1
ATOM 6554 C C . ILE C 1 91 ? -8.656 77.892 40.885 1.00 51.11 91 ILE C C 1
ATOM 6555 O O . ILE C 1 91 ? -9.689 77.670 40.242 1.00 50.62 91 ILE C O 1
ATOM 6560 N N . ILE C 1 92 ? -8.430 77.368 42.091 1.00 50.08 92 ILE C N 1
ATOM 6561 C CA . ILE C 1 92 ? -9.447 76.590 42.807 1.00 50.60 92 ILE C CA 1
ATOM 6562 C C . ILE C 1 92 ? -10.356 77.521 43.615 1.00 51.42 92 ILE C C 1
ATOM 6563 O O . ILE C 1 92 ? -9.888 78.506 44.192 1.00 51.40 92 ILE C O 1
ATOM 6568 N N . GLU C 1 93 ? -11.652 77.213 43.614 1.00 54.47 93 GLU C N 1
ATOM 6569 C CA . GLU C 1 93 ? -12.631 77.831 44.512 1.00 57.93 93 GLU C CA 1
ATOM 6570 C C . GLU C 1 93 ? -13.440 76.774 45.250 1.00 57.82 93 GLU C C 1
ATOM 6571 O O . GLU C 1 93 ? -13.758 75.726 44.685 1.00 56.60 93 GLU C O 1
ATOM 6577 N N . ARG C 1 94 ? -13.759 77.055 46.514 1.00 61.68 94 ARG C N 1
ATOM 6578 C CA . ARG C 1 94 ? -14.453 76.091 47.380 1.00 63.19 94 ARG C CA 1
ATOM 6579 C C . ARG C 1 94 ? -15.902 76.443 47.702 1.00 65.34 94 ARG C C 1
ATOM 6580 O O . ARG C 1 94 ? -16.736 75.546 47.860 1.00 69.78 94 ARG C O 1
ATOM 6588 N N . GLY C 1 95 ? -16.196 77.738 47.787 1.00 64.74 95 GLY C N 1
ATOM 6589 C CA . GLY C 1 95 ? -17.565 78.201 47.973 1.00 66.32 95 GLY C CA 1
ATOM 6590 C C . GLY C 1 95 ? -17.986 79.023 46.774 1.00 69.70 95 GLY C C 1
ATOM 6591 O O . GLY C 1 95 ? -18.023 80.253 46.866 1.00 72.84 95 GLY C O 1
ATOM 6592 N N . PRO C 1 96 ? -18.308 78.357 45.639 1.00 69.07 96 PRO C N 1
ATOM 6593 C CA . PRO C 1 96 ? -18.562 79.133 44.431 1.00 66.13 96 PRO C CA 1
ATOM 6594 C C . PRO C 1 96 ? -19.974 79.730 44.381 1.00 64.65 96 PRO C C 1
ATOM 6595 O O . PRO C 1 96 ? -20.962 79.059 44.722 1.00 58.38 96 PRO C O 1
ATOM 6599 N N . GLU C 1 97 ? -20.040 80.995 43.974 1.00 66.24 97 GLU C N 1
ATOM 6600 C CA . GLU C 1 97 ? -21.300 81.667 43.689 1.00 68.89 97 GLU C CA 1
ATOM 6601 C C . GLU C 1 97 ? -21.558 81.571 42.183 1.00 67.53 97 GLU C C 1
ATOM 6602 O O . GLU C 1 97 ? -20.753 82.055 41.375 1.00 67.45 97 GLU C O 1
ATOM 6608 N N . GLY C 1 98 ? -22.666 80.925 41.817 1.00 64.05 98 GLY C N 1
ATOM 6609 C CA . GLY C 1 98 ? -23.053 80.761 40.412 1.00 60.27 98 GLY C CA 1
ATOM 6610 C C . GLY C 1 98 ? -23.385 79.333 40.022 1.00 57.11 98 GLY C C 1
ATOM 6611 O O . GLY C 1 98 ? -23.418 78.440 40.874 1.00 57.82 98 GLY C O 1
ATOM 6612 N N . ASP C 1 99 ? -23.633 79.124 38.728 1.00 53.43 99 ASP C N 1
ATOM 6613 C CA . ASP C 1 99 ? -24.007 77.808 38.195 1.00 49.93 99 ASP C CA 1
ATOM 6614 C C . ASP C 1 99 ? -22.880 76.786 38.346 1.00 46.92 99 ASP C C 1
ATOM 6615 O O . ASP C 1 99 ? -21.700 77.127 38.226 1.00 45.17 99 ASP C O 1
ATOM 6620 N N . LYS C 1 100 ? -23.261 75.544 38.627 1.00 45.56 100 LYS C N 1
ATOM 6621 C CA . LYS C 1 100 ? -22.314 74.449 38.819 1.00 45.06 100 LYS C CA 1
ATOM 6622 C C . LYS C 1 100 ? -22.705 73.278 37.937 1.00 43.91 100 LYS C C 1
ATOM 6623 O O . LYS C 1 100 ? -23.898 73.009 37.742 1.00 42.05 100 LYS C O 1
ATOM 6629 N N . TRP C 1 101 ? -21.707 72.582 37.399 1.00 40.10 101 TRP C N 1
ATOM 6630 C CA . TRP C 1 101 ? -21.957 71.269 36.820 1.00 39.01 101 TRP C CA 1
ATOM 6631 C C . TRP C 1 101 ? -21.554 70.214 37.839 1.00 40.15 101 TRP C C 1
ATOM 6632 O O . TRP C 1 101 ? -20.382 70.123 38.225 1.00 41.10 101 TRP C O 1
ATOM 6643 N N . THR C 1 102 ? -22.541 69.437 38.277 1.00 40.90 102 THR C N 1
ATOM 6644 C CA . THR C 1 102 ? -22.323 68.336 39.207 1.00 43.23 102 THR C CA 1
ATOM 6645 C C . THR C 1 102 ? -22.649 67.033 38.474 1.00 44.90 102 THR C C 1
ATOM 6646 O O . THR C 1 102 ? -23.825 66.705 38.300 1.00 47.39 102 THR C O 1
ATOM 6650 N N . PRO C 1 103 ? -21.606 66.302 38.013 1.00 46.71 103 PRO C N 1
ATOM 6651 C CA . PRO C 1 103 ? -21.785 65.046 37.268 1.00 47.06 103 PRO C CA 1
ATOM 6652 C C . PRO C 1 103 ? -22.662 64.016 37.989 1.00 50.37 103 PRO C C 1
ATOM 6653 O O . PRO C 1 103 ? -22.686 63.973 39.227 1.00 48.36 103 PRO C O 1
ATOM 6657 N N . ALA C 1 104 ? -23.361 63.203 37.193 1.00 55.79 104 ALA C N 1
ATOM 6658 C CA . ALA C 1 104 ? -24.347 62.222 37.668 1.00 59.01 104 ALA C CA 1
ATOM 6659 C C . ALA C 1 104 ? -23.829 61.258 38.736 1.00 62.33 104 ALA C C 1
ATOM 6660 O O . ALA C 1 104 ? -24.555 60.945 39.681 1.00 67.44 104 ALA C O 1
ATOM 6662 N N . TRP C 1 105 ? -22.576 60.816 38.589 1.00 64.61 105 TRP C N 1
ATOM 6663 C CA . TRP C 1 105 ? -21.962 59.815 39.481 1.00 65.09 105 TRP C CA 1
ATOM 6664 C C . TRP C 1 105 ? -21.624 60.301 40.895 1.00 67.12 105 TRP C C 1
ATOM 6665 O O . TRP C 1 105 ? -21.429 59.477 41.797 1.00 69.23 105 TRP C O 1
ATOM 6676 N N . TYR C 1 106 ? -21.537 61.621 41.078 1.00 67.85 106 TYR C N 1
ATOM 6677 C CA . TYR C 1 106 ? -21.322 62.219 42.397 1.00 72.02 106 TYR C CA 1
ATOM 6678 C C . TYR C 1 106 ? -22.546 62.006 43.290 1.00 78.30 106 TYR C C 1
ATOM 6679 O O . TYR C 1 106 ? -23.615 62.576 43.041 1.00 81.01 106 TYR C O 1
ATOM 6688 N N . ARG C 1 107 ? -22.385 61.164 44.310 1.00 83.31 107 ARG C N 1
ATOM 6689 C CA . ARG C 1 107 ? -23.389 61.009 45.368 1.00 85.60 107 ARG C CA 1
ATOM 6690 C C . ARG C 1 107 ? -23.216 62.127 46.396 1.00 83.92 107 ARG C C 1
ATOM 6691 O O . ARG C 1 107 ? -24.181 62.566 47.026 1.00 82.67 107 ARG C O 1
ATOM 6699 N N . THR C 1 108 ? -21.972 62.575 46.541 1.00 82.29 108 THR C N 1
ATOM 6700 C CA . THR C 1 108 ? -21.607 63.680 47.422 1.00 80.80 108 THR C CA 1
ATOM 6701 C C . THR C 1 108 ? -21.425 64.992 46.639 1.00 81.27 108 THR C C 1
ATOM 6702 O O . THR C 1 108 ? -21.104 64.979 45.444 1.00 82.21 108 THR C O 1
ATOM 6706 N N . GLU C 1 109 ? -21.658 66.112 47.323 1.00 79.00 109 GLU C N 1
ATOM 6707 C CA . GLU C 1 109 ? -21.364 67.451 46.812 1.00 77.20 109 GLU C CA 1
ATOM 6708 C C . GLU C 1 109 ? -19.841 67.607 46.658 1.00 74.15 109 GLU C C 1
ATOM 6709 O O . GLU C 1 109 ? -19.106 67.346 47.614 1.00 76.03 109 GLU C O 1
ATOM 6715 N N . PRO C 1 110 ? -19.362 67.991 45.449 1.00 70.98 110 PRO C N 1
ATOM 6716 C CA . PRO C 1 110 ? -17.929 68.265 45.251 1.00 66.15 110 PRO C CA 1
ATOM 6717 C C . PRO C 1 110 ? -17.442 69.472 46.054 1.00 63.71 110 PRO C C 1
ATOM 6718 O O . PRO C 1 110 ? -18.202 70.417 46.282 1.00 62.47 110 PRO C O 1
ATOM 6722 N N . ARG C 1 111 ? -16.182 69.421 46.473 1.00 62.96 111 ARG C N 1
ATOM 6723 C CA . ARG C 1 111 ? -15.618 70.416 47.376 1.00 63.91 111 ARG C CA 1
ATOM 6724 C C . ARG C 1 111 ? -14.801 71.489 46.645 1.00 60.53 111 ARG C C 1
ATOM 6725 O O . ARG C 1 111 ? -14.982 72.683 46.906 1.00 59.72 111 ARG C O 1
ATOM 6733 N N . GLU C 1 112 ? -13.915 71.060 45.741 1.00 56.84 112 GLU C N 1
ATOM 6734 C CA . GLU C 1 112 ? -13.075 71.964 44.941 1.00 55.07 112 GLU C CA 1
ATOM 6735 C C . GLU C 1 112 ? -13.646 72.189 43.535 1.00 52.70 112 GLU C C 1
ATOM 6736 O O . GLU C 1 112 ? -14.004 71.229 42.838 1.00 52.81 112 GLU C O 1
ATOM 6742 N N . TRP C 1 113 ? -13.707 73.457 43.129 1.00 49.31 113 TRP C N 1
ATOM 6743 C CA . TRP C 1 113 ? -14.286 73.866 41.846 1.00 46.77 113 TRP C CA 1
ATOM 6744 C C . TRP C 1 113 ? -13.318 74.745 41.060 1.00 44.98 113 TRP C C 1
ATOM 6745 O O . TRP C 1 113 ? -12.452 75.401 41.644 1.00 43.66 113 TRP C O 1
ATOM 6756 N N . VAL C 1 114 ? -13.468 74.738 39.732 1.00 41.98 114 VAL C N 1
ATOM 6757 C CA . VAL C 1 114 ? -12.770 75.678 38.848 1.00 39.92 114 VAL C CA 1
ATOM 6758 C C . VAL C 1 114 ? -13.805 76.390 37.965 1.00 40.54 114 VAL C C 1
ATOM 6759 O O . VAL C 1 114 ? -14.763 75.766 37.482 1.00 41.72 114 VAL C O 1
ATOM 6763 N N . GLU C 1 115 ? -13.611 77.692 37.760 1.00 40.51 115 GLU C N 1
ATOM 6764 C CA . GLU C 1 115 ? -14.504 78.480 36.920 1.00 41.28 115 GLU C CA 1
ATOM 6765 C C . GLU C 1 115 ? -14.248 78.220 35.436 1.00 40.51 115 GLU C C 1
ATOM 6766 O O . GLU C 1 115 ? -13.104 78.285 34.957 1.00 38.53 115 GLU C O 1
ATOM 6772 N N . GLY C 1 116 ? -15.331 77.902 34.729 1.00 39.46 116 GLY C N 1
ATOM 6773 C CA . GLY C 1 116 ? -15.330 77.797 33.274 1.00 37.73 116 GLY C CA 1
ATOM 6774 C C . GLY C 1 116 ? -16.325 78.754 32.635 1.00 37.73 116 GLY C C 1
ATOM 6775 O O . GLY C 1 116 ? -16.928 79.603 33.313 1.00 36.00 116 GLY C O 1
ATOM 6776 N N . VAL C 1 117 ? -16.476 78.617 31.318 1.00 35.73 117 VAL C N 1
ATOM 6777 C CA . VAL C 1 117 ? -17.409 79.414 30.529 1.00 34.95 117 VAL C CA 1
ATOM 6778 C C . VAL C 1 117 ? -18.267 78.449 29.718 1.00 32.69 117 VAL C C 1
ATOM 6779 O O . VAL C 1 117 ? -17.741 77.540 29.073 1.00 32.53 117 VAL C O 1
ATOM 6783 N N . ASP C 1 118 ? -19.584 78.640 29.767 1.00 31.75 118 ASP C N 1
ATOM 6784 C CA . ASP C 1 118 ? -20.506 77.910 28.895 1.00 31.30 118 ASP C CA 1
ATOM 6785 C C . ASP C 1 118 ? -20.347 78.521 27.505 1.00 29.63 118 ASP C C 1
ATOM 6786 O O . ASP C 1 118 ? -20.669 79.676 27.316 1.00 29.94 118 ASP C O 1
ATOM 6791 N N . LEU C 1 119 ? -19.855 77.748 26.538 1.00 29.13 119 LEU C N 1
ATOM 6792 C CA . LEU C 1 119 ? -19.589 78.301 25.199 1.00 29.38 119 LEU C CA 1
ATOM 6793 C C . LEU C 1 119 ? -20.845 78.651 24.390 1.00 29.29 119 LEU C C 1
ATOM 6794 O O . LEU C 1 119 ? -20.759 79.370 23.397 1.00 28.38 119 LEU C O 1
ATOM 6799 N N . THR C 1 120 ? -22.000 78.147 24.825 1.00 30.13 120 THR C N 1
ATOM 6800 C CA . THR C 1 120 ? -23.282 78.478 24.192 1.00 30.24 120 THR C CA 1
ATOM 6801 C C . THR C 1 120 ? -23.821 79.802 24.728 1.00 31.02 120 THR C C 1
ATOM 6802 O O . THR C 1 120 ? -24.084 80.714 23.953 1.00 31.45 120 THR C O 1
ATOM 6806 N N . THR C 1 121 ? -23.976 79.899 26.051 1.00 31.96 121 THR C N 1
ATOM 6807 C CA . THR C 1 121 ? -24.609 81.063 26.683 1.00 32.29 121 THR C CA 1
ATOM 6808 C C . THR C 1 121 ? -23.615 82.162 27.042 1.00 33.49 121 THR C C 1
ATOM 6809 O O . THR C 1 121 ? -24.023 83.280 27.372 1.00 34.30 121 THR C O 1
ATOM 6813 N N . ARG C 1 122 ? -22.321 81.835 26.997 1.00 34.80 122 ARG C N 1
ATOM 6814 C CA . ARG C 1 122 ? -21.233 82.721 27.460 1.00 38.50 122 ARG C CA 1
ATOM 6815 C C . ARG C 1 122 ? -21.299 83.105 28.955 1.00 39.16 122 ARG C C 1
ATOM 6816 O O . ARG C 1 122 ? -20.587 84.010 29.402 1.00 40.76 122 ARG C O 1
ATOM 6824 N N . GLU C 1 123 ? -22.143 82.405 29.717 1.00 38.53 123 GLU C N 1
ATOM 6825 C CA . GLU C 1 123 ? -22.245 82.577 31.165 1.00 38.49 123 GLU C CA 1
ATOM 6826 C C . GLU C 1 123 ? -21.146 81.777 31.879 1.00 38.58 123 GLU C C 1
ATOM 6827 O O . GLU C 1 123 ? -20.753 80.715 31.384 1.00 36.20 123 GLU C O 1
ATOM 6833 N N . PRO C 1 124 ? -20.658 82.277 33.044 1.00 38.06 124 PRO C N 1
ATOM 6834 C CA . PRO C 1 124 ? -19.757 81.489 33.902 1.00 37.61 124 PRO C CA 1
ATOM 6835 C C . PRO C 1 124 ? -20.431 80.213 34.407 1.00 37.47 124 PRO C C 1
ATOM 6836 O O . PRO C 1 124 ? -21.641 80.218 34.657 1.00 39.90 124 PRO C O 1
ATOM 6840 N N . VAL C 1 125 ? -19.660 79.135 34.525 1.00 35.27 125 VAL C N 1
ATOM 6841 C CA . VAL C 1 125 ? -20.136 77.858 35.084 1.00 36.41 125 VAL C CA 1
ATOM 6842 C C . VAL C 1 125 ? -18.971 77.115 35.766 1.00 38.74 125 VAL C C 1
ATOM 6843 O O . VAL C 1 125 ? -17.891 76.959 35.181 1.00 37.95 125 VAL C O 1
ATOM 6847 N N . TYR C 1 126 ? -19.200 76.672 37.001 1.00 38.70 126 TYR C N 1
ATOM 6848 C CA . TYR C 1 126 ? -18.171 75.995 37.782 1.00 39.29 126 TYR C CA 1
ATOM 6849 C C . TYR C 1 126 ? -18.145 74.509 37.504 1.00 37.40 126 TYR C C 1
ATOM 6850 O O . TYR C 1 126 ? -19.185 73.862 37.401 1.00 36.65 126 TYR C O 1
ATOM 6859 N N . VAL C 1 127 ? -16.927 73.992 37.383 1.00 37.83 127 VAL C N 1
ATOM 6860 C CA . VAL C 1 127 ? -16.665 72.590 37.080 1.00 38.94 127 VAL C CA 1
ATOM 6861 C C . VAL C 1 127 ? -15.859 72.005 38.248 1.00 37.91 127 VAL C C 1
ATOM 6862 O O . VAL C 1 127 ? -14.995 72.698 38.792 1.00 38.70 127 VAL C O 1
ATOM 6866 N N . PRO C 1 128 ? -16.139 70.740 38.650 1.00 37.40 128 PRO C N 1
ATOM 6867 C CA . PRO C 1 128 ? -15.306 70.121 39.701 1.00 37.17 128 PRO C CA 1
ATOM 6868 C C . PRO C 1 128 ? -13.844 70.032 39.275 1.00 37.67 128 PRO C C 1
ATOM 6869 O O . PRO C 1 128 ? -13.560 69.707 38.116 1.00 38.29 128 PRO C O 1
ATOM 6873 N N . ALA C 1 129 ? -12.935 70.325 40.206 1.00 37.59 129 ALA C N 1
ATOM 6874 C CA . ALA C 1 129 ? -11.494 70.207 39.976 1.00 35.92 129 ALA C CA 1
ATOM 6875 C C . ALA C 1 129 ? -11.068 68.848 39.386 1.00 35.08 129 ALA C C 1
ATOM 6876 O O . ALA C 1 129 ? -10.172 68.799 38.540 1.00 34.33 129 ALA C O 1
ATOM 6878 N N . ASN C 1 130 ? -11.720 67.762 39.818 1.00 36.02 130 ASN C N 1
ATOM 6879 C CA . ASN C 1 130 ? -11.470 66.403 39.282 1.00 37.38 130 ASN C CA 1
ATOM 6880 C C . ASN C 1 130 ? -11.785 66.252 37.774 1.00 37.51 130 ASN C C 1
ATOM 6881 O O . ASN C 1 130 ? -11.289 65.329 37.109 1.00 37.56 130 ASN C O 1
ATOM 6886 N N . GLU C 1 131 ? -12.620 67.151 37.264 1.00 37.17 131 GLU C N 1
ATOM 6887 C CA . GLU C 1 131 ? -12.961 67.207 35.846 1.00 38.57 131 GLU C CA 1
ATOM 6888 C C . GLU C 1 131 ? -12.127 68.246 35.082 1.00 37.97 131 GLU C C 1
ATOM 6889 O O . GLU C 1 131 ? -12.359 68.476 33.901 1.00 40.69 131 GLU C O 1
ATOM 6895 N N . VAL C 1 132 ? -11.162 68.866 35.759 1.00 34.73 132 VAL C N 1
ATOM 6896 C CA . VAL C 1 132 ? -10.273 69.844 35.144 1.00 35.66 132 VAL C CA 1
ATOM 6897 C C . VAL C 1 132 ? -8.833 69.333 35.168 1.00 35.98 132 VAL C C 1
ATOM 6898 O O . VAL C 1 132 ? -8.194 69.178 34.116 1.00 34.45 132 VAL C O 1
ATOM 6902 N N . PHE C 1 133 ? -8.336 69.056 36.371 1.00 36.89 133 PHE C N 1
ATOM 6903 C CA . PHE C 1 133 ? -6.917 68.762 36.569 1.00 36.42 133 PHE C CA 1
ATOM 6904 C C . PHE C 1 133 ? -6.569 67.297 36.323 1.00 37.30 133 PHE C C 1
ATOM 6905 O O . PHE C 1 133 ? -7.453 66.426 36.315 1.00 35.74 133 PHE C O 1
ATOM 6913 N N . HIS C 1 134 ? -5.274 67.053 36.110 1.00 38.21 134 HIS C N 1
ATOM 6914 C CA . HIS C 1 134 ? -4.703 65.713 36.068 1.00 40.69 134 HIS C CA 1
ATOM 6915 C C . HIS C 1 134 ? -3.224 65.755 36.487 1.00 43.23 134 HIS C C 1
ATOM 6916 O O . HIS C 1 134 ? -2.477 66.605 35.993 1.00 43.15 134 HIS C O 1
ATOM 6923 N N . PRO C 1 135 ? -2.804 64.860 37.416 1.00 44.61 135 PRO C N 1
ATOM 6924 C CA . PRO C 1 135 ? -3.656 63.936 38.182 1.00 44.75 135 PRO C CA 1
ATOM 6925 C C . PRO C 1 135 ? -4.361 64.617 39.357 1.00 44.70 135 PRO C C 1
ATOM 6926 O O . PRO C 1 135 ? -3.812 65.538 39.962 1.00 44.60 135 PRO C O 1
ATOM 6930 N N . TRP C 1 136 ? -5.581 64.171 39.640 1.00 46.16 136 TRP C N 1
ATOM 6931 C CA . TRP C 1 136 ? -6.348 64.600 40.805 1.00 47.52 136 TRP C CA 1
ATOM 6932 C C . TRP C 1 136 ? -6.820 63.335 41.515 1.00 49.01 136 TRP C C 1
ATOM 6933 O O . TRP C 1 136 ? -7.494 62.492 40.912 1.00 50.83 136 TRP C O 1
ATOM 6944 N N . LEU C 1 137 ? -6.471 63.209 42.794 1.00 54.01 137 LEU C N 1
ATOM 6945 C CA . LEU C 1 137 ? -6.585 61.921 43.498 1.00 54.29 137 LEU C CA 1
ATOM 6946 C C . LEU C 1 137 ? -7.796 61.757 44.416 1.00 56.47 137 LEU C C 1
ATOM 6947 O O . LEU C 1 137 ? -8.217 60.627 44.693 1.00 59.43 137 LEU C O 1
ATOM 6952 N N . GLY C 1 138 ? -8.359 62.877 44.865 1.00 56.10 138 GLY C N 1
ATOM 6953 C CA . GLY C 1 138 ? -9.449 62.876 45.847 1.00 61.48 138 GLY C CA 1
ATOM 6954 C C . GLY C 1 138 ? -10.746 62.146 45.511 1.00 63.58 138 GLY C C 1
ATOM 6955 O O . GLY C 1 138 ? -11.186 61.284 46.275 1.00 67.00 138 GLY C O 1
ATOM 6956 N N . ASP C 1 139 ? -11.328 62.467 44.356 1.00 61.53 139 ASP C N 1
ATOM 6957 C CA . ASP C 1 139 ? -12.765 62.269 44.085 1.00 61.27 139 ASP C CA 1
ATOM 6958 C C . ASP C 1 139 ? -13.260 60.866 43.712 1.00 58.64 139 ASP C C 1
ATOM 6959 O O . ASP C 1 139 ? -12.496 59.897 43.716 1.00 60.33 139 ASP C O 1
ATOM 6964 N N . ALA C 1 140 ? -14.554 60.805 43.381 1.00 56.23 140 ALA C N 1
ATOM 6965 C CA . ALA C 1 140 ? -15.295 59.575 43.056 1.00 58.29 140 ALA C CA 1
ATOM 6966 C C . ALA C 1 140 ? -14.731 58.751 41.895 1.00 57.63 140 ALA C C 1
ATOM 6967 O O . ALA C 1 140 ? -14.829 57.519 41.911 1.00 57.93 140 ALA C O 1
ATOM 6969 N N . LEU C 1 141 ? -14.160 59.432 40.898 1.00 53.39 141 LEU C N 1
ATOM 6970 C CA . LEU C 1 141 ? -13.598 58.779 39.713 1.00 49.29 141 LEU C CA 1
ATOM 6971 C C . LEU C 1 141 ? -12.174 59.246 39.385 1.00 46.23 141 LEU C C 1
ATOM 6972 O O . LEU C 1 141 ? -11.806 60.369 39.748 1.00 47.05 141 LEU C O 1
ATOM 6977 N N . PRO C 1 142 ? -11.364 58.385 38.713 1.00 43.80 142 PRO C N 1
ATOM 6978 C CA . PRO C 1 142 ? -10.036 58.815 38.252 1.00 44.37 142 PRO C CA 1
ATOM 6979 C C . PRO C 1 142 ? -10.046 60.050 37.333 1.00 45.10 142 PRO C C 1
ATOM 6980 O O . PRO C 1 142 ? -10.972 60.253 36.533 1.00 42.97 142 PRO C O 1
ATOM 6984 N N . SER C 1 143 ? -9.006 60.860 37.504 1.00 45.46 143 SER C N 1
ATOM 6985 C CA . SER C 1 143 ? -8.646 61.985 36.652 1.00 43.97 143 SER C CA 1
ATOM 6986 C C . SER C 1 143 ? -8.328 61.499 35.231 1.00 42.83 143 SER C C 1
ATOM 6987 O O . SER C 1 143 ? -7.967 60.330 35.043 1.00 43.06 143 SER C O 1
ATOM 6990 N N . HIS C 1 144 ? -8.457 62.388 34.238 1.00 39.81 144 HIS C N 1
ATOM 6991 C CA . HIS C 1 144 ? -8.010 62.102 32.851 1.00 36.91 144 HIS C CA 1
ATOM 6992 C C . HIS C 1 144 ? -7.789 63.364 32.011 1.00 34.59 144 HIS C C 1
ATOM 6993 O O . HIS C 1 144 ? -7.966 64.483 32.499 1.00 34.63 144 HIS C O 1
ATOM 7000 N N . THR C 1 145 ? -7.398 63.170 30.752 1.00 34.12 145 THR C N 1
ATOM 7001 C CA . THR C 1 145 ? -6.981 64.268 29.879 1.00 34.68 145 THR C CA 1
ATOM 7002 C C . THR C 1 145 ? -7.854 64.432 28.611 1.00 34.86 145 THR C C 1
ATOM 7003 O O . THR C 1 145 ? -7.443 65.109 27.665 1.00 34.80 145 THR C O 1
ATOM 7007 N N . ASN C 1 146 ? -9.048 63.831 28.596 1.00 33.83 146 ASN C N 1
ATOM 7008 C CA . ASN C 1 146 ? -10.002 64.017 27.486 1.00 32.80 146 ASN C CA 1
ATOM 7009 C C . ASN C 1 146 ? -10.471 65.471 27.399 1.00 31.29 146 ASN C C 1
ATOM 7010 O O . ASN C 1 146 ? -11.016 66.020 28.362 1.00 29.50 146 ASN C O 1
ATOM 7015 N N . GLY C 1 147 ? -10.231 66.090 26.246 1.00 30.23 147 GLY C N 1
ATOM 7016 C CA . GLY C 1 147 ? -10.608 67.491 26.021 1.00 29.65 147 GLY C CA 1
ATOM 7017 C C . GLY C 1 147 ? -9.554 68.492 26.459 1.00 30.14 147 GLY C C 1
ATOM 7018 O O . GLY C 1 147 ? -9.777 69.701 26.388 1.00 28.82 147 GLY C O 1
ATOM 7019 N N . LEU C 1 148 ? -8.410 67.987 26.925 1.00 30.18 148 LEU C N 1
ATOM 7020 C CA . LEU C 1 148 ? -7.289 68.826 27.306 1.00 31.38 148 LEU C CA 1
ATOM 7021 C C . LEU C 1 148 ? -6.458 69.098 26.069 1.00 31.33 148 LEU C C 1
ATOM 7022 O O . LEU C 1 148 ? -6.045 68.159 25.379 1.00 30.70 148 LEU C O 1
ATOM 7027 N N . SER C 1 149 ? -6.215 70.376 25.790 1.00 31.00 149 SER C N 1
ATOM 7028 C CA . SER C 1 149 ? -5.508 70.741 24.567 1.00 33.36 149 SER C CA 1
ATOM 7029 C C . SER C 1 149 ? -4.751 72.063 24.627 1.00 32.76 149 SER C C 1
ATOM 7030 O O . SER C 1 149 ? -5.184 73.029 25.258 1.00 32.67 149 SER C O 1
ATOM 7033 N N . ALA C 1 150 ? -3.606 72.077 23.952 1.00 33.37 150 ALA C N 1
ATOM 7034 C CA . ALA C 1 150 ? -2.753 73.243 23.866 1.00 33.22 150 ALA C CA 1
ATOM 7035 C C . ALA C 1 150 ? -2.725 73.763 22.437 1.00 33.54 150 ALA C C 1
ATOM 7036 O O . ALA C 1 150 ? -2.875 73.003 21.478 1.00 34.07 150 ALA C O 1
ATOM 7038 N N . GLY C 1 151 ? -2.545 75.069 22.303 1.00 32.79 151 GLY C N 1
ATOM 7039 C CA . GLY C 1 151 ? -2.381 75.680 20.997 1.00 33.71 151 GLY C CA 1
ATOM 7040 C C . GLY C 1 151 ? -1.634 76.987 21.070 1.00 34.57 151 GLY C C 1
ATOM 7041 O O . GLY C 1 151 ? -1.325 77.486 22.155 1.00 36.66 151 GLY C O 1
ATOM 7042 N N . ARG C 1 152 ? -1.339 77.541 19.903 1.00 36.35 152 ARG C N 1
ATOM 7043 C CA . ARG C 1 152 ? -0.746 78.863 19.826 1.00 36.73 152 ARG C CA 1
ATOM 7044 C C . ARG C 1 152 ? -1.782 79.971 20.010 1.00 37.00 152 ARG C C 1
ATOM 7045 O O . ARG C 1 152 ? -1.435 81.098 20.362 1.00 35.29 152 ARG C O 1
ATOM 7053 N N . LEU C 1 153 ? -3.049 79.629 19.769 1.00 35.85 153 LEU C N 1
ATOM 7054 C CA . LEU C 1 153 ? -4.179 80.493 20.084 1.00 36.27 153 LEU C CA 1
ATOM 7055 C C . LEU C 1 153 ? -5.231 79.660 20.812 1.00 35.69 153 LEU C C 1
ATOM 7056 O O . LEU C 1 153 ? -5.286 78.439 20.641 1.00 34.45 153 LEU C O 1
ATOM 7061 N N . ARG C 1 154 ? -6.054 80.311 21.631 1.00 35.35 154 ARG C N 1
ATOM 7062 C CA . ARG C 1 154 ? -7.067 79.588 22.394 1.00 35.69 154 ARG C CA 1
ATOM 7063 C C . ARG C 1 154 ? -8.061 78.853 21.487 1.00 34.14 154 ARG C C 1
ATOM 7064 O O . ARG C 1 154 ? -8.494 77.746 21.832 1.00 32.06 154 ARG C O 1
ATOM 7072 N N . GLU C 1 155 ? -8.375 79.443 20.323 1.00 33.09 155 GLU C N 1
ATOM 7073 C CA . GLU C 1 155 ? -9.248 78.811 19.323 1.00 33.12 155 GLU C CA 1
ATOM 7074 C C . GLU C 1 155 ? -8.693 77.475 18.851 1.00 32.89 155 GLU C C 1
ATOM 7075 O O . GLU C 1 155 ? -9.460 76.529 18.673 1.00 32.27 155 GLU C O 1
ATOM 7081 N N . GLU C 1 156 ? -7.373 77.413 18.633 1.00 30.84 156 GLU C N 1
ATOM 7082 C CA . GLU C 1 156 ? -6.693 76.182 18.212 1.00 31.70 156 GLU C CA 1
ATOM 7083 C C . GLU C 1 156 ? -6.923 75.088 19.245 1.00 30.27 156 GLU C C 1
ATOM 7084 O O . GLU C 1 156 ? -7.239 73.941 18.898 1.00 31.76 156 GLU C O 1
ATOM 7090 N N . ALA C 1 157 ? -6.787 75.468 20.511 1.00 28.74 157 ALA C N 1
ATOM 7091 C CA . ALA C 1 157 ? -6.906 74.543 21.631 1.00 28.90 157 ALA C CA 1
ATOM 7092 C C . ALA C 1 157 ? -8.359 74.077 21.824 1.00 27.99 157 ALA C C 1
ATOM 7093 O O . ALA C 1 157 ? -8.607 72.870 21.994 1.00 27.98 157 ALA C O 1
ATOM 7095 N N . VAL C 1 158 ? -9.305 75.023 21.774 1.00 27.47 158 VAL C N 1
ATOM 7096 C CA . VAL C 1 158 ? -10.744 74.709 21.872 1.00 27.64 158 VAL C CA 1
ATOM 7097 C C . VAL C 1 158 ? -11.159 73.737 20.761 1.00 27.72 158 VAL C C 1
ATOM 7098 O O . VAL C 1 158 ? -11.863 72.759 21.036 1.00 27.70 158 VAL C O 1
ATOM 7102 N N . ILE C 1 159 ? -10.726 74.012 19.522 1.00 28.66 159 ILE C N 1
ATOM 7103 C CA . ILE C 1 159 ? -11.027 73.155 18.358 1.00 27.87 159 ILE C CA 1
ATOM 7104 C C . ILE C 1 159 ? -10.518 71.727 18.591 1.00 28.70 159 ILE C C 1
ATOM 7105 O O . ILE C 1 159 ? -11.290 70.763 18.500 1.00 29.25 159 ILE C O 1
ATOM 7110 N N . GLN C 1 160 ? -9.232 71.608 18.912 1.00 30.15 160 GLN C N 1
ATOM 7111 C CA . GLN C 1 160 ? -8.603 70.321 19.181 1.00 30.58 160 GLN C CA 1
ATOM 7112 C C . GLN C 1 160 ? -9.288 69.571 20.325 1.00 28.70 160 GLN C C 1
ATOM 7113 O O . GLN C 1 160 ? -9.562 68.371 20.209 1.00 27.17 160 GLN C O 1
ATOM 7119 N N . GLY C 1 161 ? -9.547 70.290 21.415 1.00 27.66 161 GLY C N 1
ATOM 7120 C CA . GLY C 1 161 ? -10.160 69.713 22.608 1.00 29.35 161 GLY C CA 1
ATOM 7121 C C . GLY C 1 161 ? -11.569 69.214 22.336 1.00 29.17 161 GLY C C 1
ATOM 7122 O O . GLY C 1 161 ? -11.938 68.113 22.762 1.00 29.28 161 GLY C O 1
ATOM 7123 N N . LEU C 1 162 ? -12.334 70.026 21.606 1.00 28.66 162 LEU C N 1
ATOM 7124 C CA . LEU C 1 162 ? -13.718 69.717 21.257 1.00 28.65 162 LEU C CA 1
ATOM 7125 C C . LEU C 1 162 ? -13.805 68.512 20.331 1.00 27.85 162 LEU C C 1
ATOM 7126 O O . LEU C 1 162 ? -14.643 67.633 20.544 1.00 26.12 162 LEU C O 1
ATOM 7131 N N . LEU C 1 163 ? -12.920 68.457 19.326 1.00 26.76 163 LEU C N 1
ATOM 7132 C CA . LEU C 1 163 ? -12.850 67.296 18.426 1.00 26.94 163 LEU C CA 1
ATOM 7133 C C . LEU C 1 163 ? -12.480 66.008 19.165 1.00 26.31 163 LEU C C 1
ATOM 7134 O O . LEU C 1 163 ? -13.033 64.951 18.868 1.00 26.91 163 LEU C O 1
ATOM 7139 N N . GLU C 1 164 ? -11.584 66.114 20.145 1.00 27.20 164 GLU C N 1
ATOM 7140 C CA . GLU C 1 164 ? -11.220 64.973 20.990 1.00 28.98 164 GLU C CA 1
ATOM 7141 C C . GLU C 1 164 ? -12.436 64.422 21.763 1.00 27.27 164 GLU C C 1
ATOM 7142 O O . GLU C 1 164 ? -12.623 63.208 21.848 1.00 27.95 164 GLU C O 1
ATOM 7148 N N . VAL C 1 165 ? -13.256 65.316 22.307 1.00 27.87 165 VAL C N 1
ATOM 7149 C CA . VAL C 1 165 ? -14.489 64.919 23.008 1.00 27.74 165 VAL C CA 1
ATOM 7150 C C . VAL C 1 165 ? -15.457 64.172 22.077 1.00 27.05 165 VAL C C 1
ATOM 7151 O O . VAL C 1 165 ? -15.983 63.125 22.454 1.00 27.45 165 VAL C O 1
ATOM 7155 N N . VAL C 1 166 ? -15.645 64.680 20.857 1.00 27.51 166 VAL C N 1
ATOM 7156 C CA . VAL C 1 166 ? -16.509 64.024 19.850 1.00 27.60 166 VAL C CA 1
ATOM 7157 C C . VAL C 1 166 ? -15.967 62.639 19.481 1.00 27.91 166 VAL C C 1
ATOM 7158 O O . VAL C 1 166 ? -16.719 61.660 19.414 1.00 27.61 166 VAL C O 1
ATOM 7162 N N . GLU C 1 167 ? -14.659 62.579 19.244 1.00 29.60 167 GLU C N 1
ATOM 7163 C CA . GLU C 1 167 ? -13.935 61.338 18.979 1.00 30.13 167 GLU C CA 1
ATOM 7164 C C . GLU C 1 167 ? -14.248 60.251 20.029 1.00 28.91 167 GLU C C 1
ATOM 7165 O O . GLU C 1 167 ? -14.643 59.137 19.681 1.00 27.29 167 GLU C O 1
ATOM 7171 N N . ARG C 1 168 ? -14.101 60.600 21.305 1.00 29.57 168 ARG C N 1
ATOM 7172 C CA . ARG C 1 168 ? -14.285 59.639 22.393 1.00 31.58 168 ARG C CA 1
ATOM 7173 C C . ARG C 1 168 ? -15.749 59.346 22.656 1.00 30.04 168 ARG C C 1
ATOM 7174 O O . ARG C 1 168 ? -16.078 58.256 23.093 1.00 29.85 168 ARG C O 1
ATOM 7182 N N . ASP C 1 169 ? -16.622 60.307 22.359 1.00 29.98 169 ASP C N 1
ATOM 7183 C CA . ASP C 1 169 ? -18.059 60.059 22.361 1.00 29.50 169 ASP C CA 1
ATOM 7184 C C . ASP C 1 169 ? -18.456 58.969 21.347 1.00 30.90 169 ASP C C 1
ATOM 7185 O O . ASP C 1 169 ? -19.231 58.053 21.682 1.00 29.51 169 ASP C O 1
ATOM 7190 N N . SER C 1 170 ? -17.911 59.058 20.128 1.00 30.02 170 SER C N 1
ATOM 7191 C CA . SER C 1 170 ? -18.212 58.088 19.070 1.00 28.88 170 SER C CA 1
ATOM 7192 C C . SER C 1 170 ? -17.679 56.697 19.391 1.00 28.69 170 SER C C 1
ATOM 7193 O O . SER C 1 170 ? -18.383 55.707 19.198 1.00 28.14 170 SER C O 1
ATOM 7196 N N . TRP C 1 171 ? -16.437 56.642 19.872 1.00 29.46 171 TRP C N 1
ATOM 7197 C CA . TRP C 1 171 ? -15.809 55.395 20.292 1.00 29.74 171 TRP C CA 1
ATOM 7198 C C . TRP C 1 171 ? -16.622 54.769 21.431 1.00 29.16 171 TRP C C 1
ATOM 7199 O O . TRP C 1 171 ? -16.900 53.574 21.396 1.00 29.09 171 TRP C O 1
ATOM 7210 N N . SER C 1 172 ? -17.024 55.598 22.397 1.00 28.93 172 SER C N 1
ATOM 7211 C CA . SER C 1 172 ? -17.882 55.190 23.521 1.00 30.69 172 SER C CA 1
ATOM 7212 C C . SER C 1 172 ? -19.208 54.553 23.106 1.00 31.51 172 SER C C 1
ATOM 7213 O O . SER C 1 172 ? -19.585 53.503 23.628 1.00 31.73 172 SER C O 1
ATOM 7216 N N . ILE C 1 173 ? -19.888 55.185 22.154 1.00 31.64 173 ILE C N 1
ATOM 7217 C CA . ILE C 1 173 ? -21.153 54.693 21.605 1.00 33.17 173 ILE C CA 1
ATOM 7218 C C . ILE C 1 173 ? -20.994 53.307 20.934 1.00 31.91 173 ILE C C 1
ATOM 7219 O O . ILE C 1 173 ? -21.823 52.407 21.138 1.00 31.84 173 ILE C O 1
ATOM 7224 N N . VAL C 1 174 ? -19.914 53.151 20.171 1.00 29.79 174 VAL C N 1
ATOM 7225 C CA . VAL C 1 174 ? -19.545 51.880 19.536 1.00 31.17 174 VAL C CA 1
ATOM 7226 C C . VAL C 1 174 ? -19.339 50.759 20.564 1.00 32.11 174 VAL C C 1
ATOM 7227 O O . VAL C 1 174 ? -19.870 49.653 20.383 1.00 32.65 174 VAL C O 1
ATOM 7231 N N . GLU C 1 175 ? -18.595 51.053 21.634 1.00 31.08 175 GLU C N 1
ATOM 7232 C CA . GLU C 1 175 ? -18.302 50.046 22.672 1.00 33.25 175 GLU C CA 1
ATOM 7233 C C . GLU C 1 175 ? -19.516 49.695 23.526 1.00 32.76 175 GLU C C 1
ATOM 7234 O O . GLU C 1 175 ? -19.734 48.528 23.822 1.00 34.10 175 GLU C O 1
ATOM 7240 N N . TYR C 1 176 ? -20.294 50.708 23.905 1.00 33.07 176 TYR C N 1
ATOM 7241 C CA . TYR C 1 176 ? -21.503 50.528 24.710 1.00 33.98 176 TYR C CA 1
ATOM 7242 C C . TYR C 1 176 ? -22.523 49.628 24.004 1.00 34.77 176 TYR C C 1
ATOM 7243 O O . TYR C 1 176 ? -23.085 48.739 24.639 1.00 35.01 176 TYR C O 1
ATOM 7252 N N . PHE C 1 177 ? -22.726 49.849 22.701 1.00 32.67 177 PHE C N 1
ATOM 7253 C CA . PHE C 1 177 ? -23.737 49.143 21.914 1.00 32.89 177 PHE C CA 1
ATOM 7254 C C . PHE C 1 177 ? -23.204 47.939 21.138 1.00 33.75 177 PHE C C 1
ATOM 7255 O O . PHE C 1 177 ? -23.990 47.183 20.555 1.00 33.96 177 PHE C O 1
ATOM 7263 N N . ARG C 1 178 ? -21.881 47.759 21.144 1.00 32.39 178 ARG C N 1
ATOM 7264 C CA . ARG C 1 178 ? -21.194 46.767 20.299 1.00 34.07 178 ARG C CA 1
ATOM 7265 C C . ARG C 1 178 ? -21.587 46.923 18.820 1.00 33.82 178 ARG C C 1
ATOM 7266 O O . ARG C 1 178 ? -21.892 45.944 18.130 1.00 33.23 178 ARG C O 1
ATOM 7274 N N . ILE C 1 179 ? -21.587 48.176 18.359 1.00 34.11 179 ILE C N 1
ATOM 7275 C CA . ILE C 1 179 ? -21.839 48.511 16.962 1.00 33.86 179 ILE C CA 1
ATOM 7276 C C . ILE C 1 179 ? -20.675 47.981 16.123 1.00 34.03 179 ILE C C 1
ATOM 7277 O O . ILE C 1 179 ? -19.521 48.101 16.523 1.00 33.24 179 ILE C O 1
ATOM 7282 N N . HIS C 1 180 ? -21.006 47.338 15.005 1.00 34.80 180 HIS C N 1
ATOM 7283 C CA . HIS C 1 180 ? -20.043 46.946 13.982 1.00 35.65 180 HIS C CA 1
ATOM 7284 C C . HIS C 1 180 ? -19.948 48.107 12.957 1.00 35.49 180 HIS C C 1
ATOM 7285 O O . HIS C 1 180 ? -20.707 48.115 11.983 1.00 36.50 180 HIS C O 1
ATOM 7292 N N . PRO C 1 181 ? -19.030 49.091 13.163 1.00 34.95 181 PRO C N 1
ATOM 7293 C CA . PRO C 1 181 ? -18.977 50.232 12.224 1.00 34.77 181 PRO C CA 1
ATOM 7294 C C . PRO C 1 181 ? -18.555 49.803 10.816 1.00 36.33 181 PRO C C 1
ATOM 7295 O O . PRO C 1 181 ? -17.831 48.808 10.685 1.00 36.15 181 PRO C O 1
ATOM 7299 N N . PRO C 1 182 ? -19.007 50.532 9.766 1.00 35.88 182 PRO C N 1
ATOM 7300 C CA . PRO C 1 182 ? -18.611 50.188 8.396 1.00 37.31 182 PRO C CA 1
ATOM 7301 C C . PRO C 1 182 ? -17.116 50.381 8.137 1.00 39.70 182 PRO C C 1
ATOM 7302 O O . PRO C 1 182 ? -16.483 51.226 8.780 1.00 37.84 182 PRO C O 1
ATOM 7306 N N . GLU C 1 183 ? -16.573 49.595 7.203 1.00 42.90 183 GLU C N 1
ATOM 7307 C CA . GLU C 1 183 ? -15.234 49.829 6.656 1.00 43.51 183 GLU C CA 1
ATOM 7308 C C . GLU C 1 183 ? -15.239 51.138 5.872 1.00 42.48 183 GLU C C 1
ATOM 7309 O O . GLU C 1 183 ? -16.170 51.404 5.107 1.00 43.82 183 GLU C O 1
ATOM 7315 N N . LEU C 1 184 ? -14.210 51.956 6.087 1.00 40.97 184 LEU C N 1
ATOM 7316 C CA . LEU C 1 184 ? -14.012 53.170 5.298 1.00 40.84 184 LEU C CA 1
ATOM 7317 C C . LEU C 1 184 ? -12.932 52.981 4.234 1.00 41.85 184 LEU C C 1
ATOM 7318 O O . LEU C 1 184 ? -11.762 52.739 4.553 1.00 42.12 184 LEU C O 1
ATOM 7323 N N . GLU C 1 185 ? -13.340 53.112 2.974 1.00 44.01 185 GLU C N 1
ATOM 7324 C CA . GLU C 1 185 ? -12.432 52.968 1.838 1.00 46.51 185 GLU C CA 1
ATOM 7325 C C . GLU C 1 185 ? -11.793 54.308 1.487 1.00 44.85 185 GLU C C 1
ATOM 7326 O O . GLU C 1 185 ? -12.491 55.312 1.300 1.00 43.73 185 GLU C O 1
ATOM 7332 N N . VAL C 1 186 ? -10.463 54.317 1.425 1.00 43.72 186 VAL C N 1
ATOM 7333 C CA . VAL C 1 186 ? -9.696 55.527 1.078 1.00 44.52 186 VAL C CA 1
ATOM 7334 C C . VAL C 1 186 ? -8.765 55.290 -0.124 1.00 46.17 186 VAL C C 1
ATOM 7335 O O . VAL C 1 186 ? -8.522 54.141 -0.506 1.00 46.54 186 VAL C O 1
ATOM 7339 N N . HIS C 1 187 ? -8.240 56.382 -0.681 1.00 48.32 187 HIS C N 1
ATOM 7340 C CA . HIS C 1 187 ? -7.447 56.372 -1.915 1.00 51.83 187 HIS C CA 1
ATOM 7341 C C . HIS C 1 187 ? -6.196 57.232 -1.772 1.00 51.43 187 HIS C C 1
ATOM 7342 O O . HIS C 1 187 ? -5.978 57.853 -0.724 1.00 49.27 187 HIS C O 1
ATOM 7349 N N . GLY C 1 188 ? -5.374 57.246 -2.825 1.00 51.19 188 GLY C N 1
ATOM 7350 C CA . GLY C 1 188 ? -4.201 58.116 -2.915 1.00 47.83 188 GLY C CA 1
ATOM 7351 C C . GLY C 1 188 ? -3.240 57.966 -1.757 1.00 46.74 188 GLY C C 1
ATOM 7352 O O . GLY C 1 188 ? -2.892 56.849 -1.369 1.00 47.52 188 GLY C O 1
ATOM 7353 N N . GLU C 1 189 ? -2.843 59.103 -1.191 1.00 47.33 189 GLU C N 1
ATOM 7354 C CA . GLU C 1 189 ? -1.813 59.167 -0.147 1.00 48.89 189 GLU C CA 1
ATOM 7355 C C . GLU C 1 189 ? -2.206 58.487 1.163 1.00 47.64 189 GLU C C 1
ATOM 7356 O O . GLU C 1 189 ? -1.362 57.871 1.825 1.00 46.94 189 GLU C O 1
ATOM 7362 N N . LEU C 1 190 ? -3.486 58.596 1.522 1.00 45.66 190 LEU C N 1
ATOM 7363 C CA . LEU C 1 190 ? -4.004 57.990 2.748 1.00 44.70 190 LEU C CA 1
ATOM 7364 C C . LEU C 1 190 ? -3.961 56.477 2.663 1.00 43.04 190 LEU C C 1
ATOM 7365 O O . LEU C 1 190 ? -3.542 55.825 3.618 1.00 42.05 190 LEU C O 1
ATOM 7370 N N . GLU C 1 191 ? -4.370 55.939 1.512 1.00 44.07 191 GLU C N 1
ATOM 7371 C CA . GLU C 1 191 ? -4.331 54.495 1.246 1.00 47.05 191 GLU C CA 1
ATOM 7372 C C . GLU C 1 191 ? -2.904 53.942 1.247 1.00 47.31 191 GLU C C 1
ATOM 7373 O O . GLU C 1 191 ? -2.665 52.850 1.771 1.00 48.21 191 GLU C O 1
ATOM 7379 N N . GLU C 1 192 ? -1.969 54.705 0.676 1.00 49.42 192 GLU C N 1
ATOM 7380 C CA . GLU C 1 192 ? -0.550 54.349 0.707 1.00 50.40 192 GLU C CA 1
ATOM 7381 C C . GLU C 1 192 ? 0.012 54.372 2.130 1.00 47.98 192 GLU C C 1
ATOM 7382 O O . GLU C 1 192 ? 0.850 53.533 2.488 1.00 46.67 192 GLU C O 1
ATOM 7388 N N . LEU C 1 193 ? -0.464 55.324 2.934 1.00 45.62 193 LEU C N 1
ATOM 7389 C CA . LEU C 1 193 ? -0.072 55.425 4.341 1.00 45.20 193 LEU C CA 1
ATOM 7390 C C . LEU C 1 193 ? -0.518 54.225 5.183 1.00 43.99 193 LEU C C 1
ATOM 7391 O O . LEU C 1 193 ? 0.277 53.695 5.971 1.00 42.70 193 LEU C O 1
ATOM 7396 N N . ARG C 1 194 ? -1.772 53.794 5.019 1.00 44.20 194 ARG C N 1
ATOM 7397 C CA . ARG C 1 194 ? -2.241 52.613 5.749 1.00 46.41 194 ARG C CA 1
ATOM 7398 C C . ARG C 1 194 ? -1.594 51.328 5.233 1.00 45.95 194 ARG C C 1
ATOM 7399 O O . ARG C 1 194 ? -1.386 50.406 6.009 1.00 44.30 194 ARG C O 1
ATOM 7407 N N . ARG C 1 195 ? -1.272 51.285 3.937 1.00 48.04 195 ARG C N 1
ATOM 7408 C CA . ARG C 1 195 ? -0.478 50.191 3.367 1.00 50.83 195 ARG C CA 1
ATOM 7409 C C . ARG C 1 195 ? 0.925 50.133 3.966 1.00 51.04 195 ARG C C 1
ATOM 7410 O O . ARG C 1 195 ? 1.389 49.053 4.335 1.00 54.93 195 ARG C O 1
ATOM 7418 N N . SER C 1 196 ? 1.575 51.293 4.087 1.00 50.32 196 SER C N 1
ATOM 7419 C CA . SER C 1 196 ? 2.909 51.402 4.697 1.00 50.71 196 SER C CA 1
ATOM 7420 C C . SER C 1 196 ? 2.903 51.021 6.173 1.00 49.82 196 SER C C 1
ATOM 7421 O O . SER C 1 196 ? 3.836 50.376 6.648 1.00 51.72 196 SER C O 1
ATOM 7424 N N . LEU C 1 197 ? 1.854 51.419 6.893 1.00 48.12 197 LEU C N 1
ATOM 7425 C CA . LEU C 1 197 ? 1.731 51.074 8.308 1.00 46.43 197 LEU C CA 1
ATOM 7426 C C . LEU C 1 197 ? 1.389 49.611 8.512 1.00 44.66 197 LEU C C 1
ATOM 7427 O O . LEU C 1 197 ? 1.825 49.008 9.497 1.00 42.13 197 LEU C O 1
ATOM 7432 N N . GLU C 1 198 ? 0.620 49.056 7.572 1.00 46.23 198 GLU C N 1
ATOM 7433 C CA . GLU C 1 198 ? 0.284 47.629 7.531 1.00 49.43 198 GLU C CA 1
ATOM 7434 C C . GLU C 1 198 ? 1.524 46.738 7.410 1.00 51.05 198 GLU C C 1
ATOM 7435 O O . GLU C 1 198 ? 1.573 45.663 8.007 1.00 51.76 198 GLU C O 1
ATOM 7441 N N . ARG C 1 199 ? 2.508 47.198 6.638 1.00 53.96 199 ARG C N 1
ATOM 7442 C CA . ARG C 1 199 ? 3.820 46.549 6.540 1.00 57.87 199 ARG C CA 1
ATOM 7443 C C . ARG C 1 199 ? 4.537 46.422 7.883 1.00 59.22 199 ARG C C 1
ATOM 7444 O O . ARG C 1 199 ? 5.308 45.485 8.080 1.00 63.59 199 ARG C O 1
ATOM 7452 N N . GLU C 1 200 ? 4.272 47.352 8.802 1.00 57.37 200 GLU C N 1
ATOM 7453 C CA . GLU C 1 200 ? 4.850 47.308 10.150 1.00 57.37 200 GLU C CA 1
ATOM 7454 C C . GLU C 1 200 ? 4.161 46.310 11.086 1.00 56.35 200 GLU C C 1
ATOM 7455 O O . GLU C 1 200 ? 4.729 45.936 12.118 1.00 58.05 200 GLU C O 1
ATOM 7461 N N . VAL C 1 201 ? 2.947 45.891 10.731 1.00 53.83 201 VAL C N 1
ATOM 7462 C CA . VAL C 1 201 ? 2.161 44.929 11.531 1.00 52.54 201 VAL C CA 1
ATOM 7463 C C . VAL C 1 201 ? 1.602 43.814 10.638 1.00 52.12 201 VAL C C 1
ATOM 7464 O O . VAL C 1 201 ? 2.242 43.439 9.657 1.00 56.27 201 VAL C O 1
ATOM 7468 N N . GLY C 1 202 ? 0.437 43.269 10.981 1.00 52.87 202 GLY C N 1
ATOM 7469 C CA . GLY C 1 202 ? -0.226 42.260 10.151 1.00 51.57 202 GLY C CA 1
ATOM 7470 C C . GLY C 1 202 ? -1.289 42.878 9.266 1.00 52.65 202 GLY C C 1
ATOM 7471 O O . GLY C 1 202 ? -1.273 42.694 8.049 1.00 54.57 202 GLY C O 1
ATOM 7472 N N . ARG C 1 203 ? -2.218 43.606 9.886 1.00 52.54 203 ARG C N 1
ATOM 7473 C CA . ARG C 1 203 ? -3.291 44.315 9.176 1.00 51.51 203 ARG C CA 1
ATOM 7474 C C . ARG C 1 203 ? -3.515 45.701 9.788 1.00 47.97 203 ARG C C 1
ATOM 7475 O O . ARG C 1 203 ? -3.341 45.885 10.996 1.00 48.02 203 ARG C O 1
ATOM 7483 N N . VAL C 1 204 ? -3.881 46.670 8.950 1.00 44.51 204 VAL C N 1
ATOM 7484 C CA . VAL C 1 204 ? -4.403 47.970 9.409 1.00 43.33 204 VAL C CA 1
ATOM 7485 C C . VAL C 1 204 ? -5.710 48.244 8.666 1.00 43.55 204 VAL C C 1
ATOM 7486 O O . VAL C 1 204 ? -5.734 48.310 7.432 1.00 43.58 204 VAL C O 1
ATOM 7490 N N . GLU C 1 205 ? -6.788 48.392 9.430 1.00 42.77 205 GLU C N 1
ATOM 7491 C CA . GLU C 1 205 ? -8.121 48.592 8.866 1.00 44.38 205 GLU C CA 1
ATOM 7492 C C . GLU C 1 205 ? -8.773 49.883 9.348 1.00 41.91 205 GLU C C 1
ATOM 7493 O O . GLU C 1 205 ? -8.563 50.306 10.486 1.00 40.75 205 GLU C O 1
ATOM 7499 N N . LEU C 1 206 ? -9.572 50.489 8.471 1.00 40.13 206 LEU C N 1
ATOM 7500 C CA . LEU C 1 206 ? -10.250 51.749 8.768 1.00 38.18 206 LEU C CA 1
ATOM 7501 C C . LEU C 1 206 ? -11.756 51.579 8.916 1.00 38.01 206 LEU C C 1
ATOM 7502 O O . LEU C 1 206 ? -12.360 50.733 8.258 1.00 38.82 206 LEU C O 1
ATOM 7507 N N . ARG C 1 207 ? -12.344 52.387 9.799 1.00 37.35 207 ARG C N 1
ATOM 7508 C CA . ARG C 1 207 ? -13.779 52.355 10.092 1.00 35.74 207 ARG C CA 1
ATOM 7509 C C . ARG C 1 207 ? -14.328 53.767 10.198 1.00 34.91 207 ARG C C 1
ATOM 7510 O O . ARG C 1 207 ? -13.664 54.656 10.745 1.00 33.39 207 ARG C O 1
ATOM 7518 N N . LEU C 1 208 ? -15.535 53.974 9.678 1.00 33.79 208 LEU C N 1
ATOM 7519 C CA . LEU C 1 208 ? -16.237 55.226 9.913 1.00 34.11 208 LEU C CA 1
ATOM 7520 C C . LEU C 1 208 ? -17.187 55.026 11.077 1.00 33.12 208 LEU C C 1
ATOM 7521 O O . LEU C 1 208 ? -18.157 54.279 10.979 1.00 33.94 208 LEU C O 1
ATOM 7526 N N . LEU C 1 209 ? -16.871 55.673 12.192 1.00 33.08 209 LEU C N 1
ATOM 7527 C CA . LEU C 1 209 ? -17.681 55.560 13.397 1.00 32.61 209 LEU C CA 1
ATOM 7528 C C . LEU C 1 209 ? -18.934 56.418 13.262 1.00 33.01 209 LEU C C 1
ATOM 7529 O O . LEU C 1 209 ? -18.907 57.443 12.558 1.00 31.92 209 LEU C O 1
ATOM 7534 N N . PRO C 1 210 ? -20.046 55.993 13.909 1.00 33.18 210 PRO C N 1
ATOM 7535 C CA . PRO C 1 210 ? -21.209 56.873 13.959 1.00 33.10 210 PRO C CA 1
ATOM 7536 C C . PRO C 1 210 ? -20.840 58.125 14.754 1.00 32.22 210 PRO C C 1
ATOM 7537 O O . PRO C 1 210 ? -20.211 58.031 15.811 1.00 32.01 210 PRO C O 1
ATOM 7541 N N . SER C 1 211 ? -21.167 59.283 14.199 1.00 31.45 211 SER C N 1
ATOM 7542 C CA . SER C 1 211 ? -20.940 60.542 14.873 1.00 31.18 211 SER C CA 1
ATOM 7543 C C . SER C 1 211 ? -22.271 61.110 15.317 1.00 31.79 211 SER C C 1
ATOM 7544 O O . SER C 1 211 ? -23.252 61.069 14.568 1.00 31.50 211 SER C O 1
ATOM 7547 N N . ARG C 1 212 ? -22.277 61.678 16.521 1.00 31.17 212 ARG C N 1
ATOM 7548 C CA . ARG C 1 212 ? -23.478 62.281 17.087 1.00 31.93 212 ARG C CA 1
ATOM 7549 C C . ARG C 1 212 ? -23.516 63.774 16.819 1.00 31.35 212 ARG C C 1
ATOM 7550 O O . ARG C 1 212 ? -24.500 64.430 17.124 1.00 30.31 212 ARG C O 1
ATOM 7558 N N . VAL C 1 213 ? -22.437 64.295 16.236 1.00 31.89 213 VAL C N 1
ATOM 7559 C CA . VAL C 1 213 ? -22.291 65.718 15.960 1.00 32.00 213 VAL C CA 1
ATOM 7560 C C . VAL C 1 213 ? -22.241 65.889 14.442 1.00 33.35 213 VAL C C 1
ATOM 7561 O O . VAL C 1 213 ? -21.275 65.463 13.779 1.00 31.87 213 VAL C O 1
ATOM 7565 N N . GLU C 1 214 ? -23.285 66.508 13.897 1.00 32.54 214 GLU C N 1
ATOM 7566 C CA . GLU C 1 214 ? -23.375 66.702 12.453 1.00 33.30 214 GLU C CA 1
ATOM 7567 C C . GLU C 1 214 ? -22.259 67.603 11.939 1.00 31.40 214 GLU C C 1
ATOM 7568 O O . GLU C 1 214 ? -21.910 68.615 12.570 1.00 29.76 214 GLU C O 1
ATOM 7574 N N . GLY C 1 215 ? -21.688 67.206 10.807 1.00 30.77 215 GLY C N 1
ATOM 7575 C CA . GLY C 1 215 ? -20.561 67.929 10.234 1.00 29.75 215 GLY C CA 1
ATOM 7576 C C . GLY C 1 215 ? -19.204 67.499 10.758 1.00 29.56 215 GLY C C 1
ATOM 7577 O O . GLY C 1 215 ? -18.187 67.980 10.262 1.00 28.69 215 GLY C O 1
ATOM 7578 N N . VAL C 1 216 ? -19.182 66.606 11.754 1.00 28.78 216 VAL C N 1
ATOM 7579 C CA . VAL C 1 216 ? -17.929 66.064 12.302 1.00 28.56 216 VAL C CA 1
ATOM 7580 C C . VAL C 1 216 ? -17.861 64.566 12.036 1.00 29.70 216 VAL C C 1
ATOM 7581 O O . VAL C 1 216 ? -18.799 63.831 12.370 1.00 30.63 216 VAL C O 1
ATOM 7585 N N . TYR C 1 217 ? -16.753 64.134 11.428 1.00 28.74 217 TYR C N 1
ATOM 7586 C CA . TYR C 1 217 ? -16.502 62.726 11.116 1.00 29.86 217 TYR C CA 1
ATOM 7587 C C . TYR C 1 217 ? -15.524 62.115 12.103 1.00 29.60 217 TYR C C 1
ATOM 7588 O O . TYR C 1 217 ? -14.574 62.777 12.532 1.00 29.54 217 TYR C O 1
ATOM 7597 N N . VAL C 1 218 ? -15.769 60.852 12.455 1.00 29.18 218 VAL C N 1
ATOM 7598 C CA . VAL C 1 218 ? -14.894 60.114 13.366 1.00 29.13 218 VAL C CA 1
ATOM 7599 C C . VAL C 1 218 ? -14.435 58.821 12.696 1.00 28.94 218 VAL C C 1
ATOM 7600 O O . VAL C 1 218 ? -15.254 58.012 12.258 1.00 29.53 218 VAL C O 1
ATOM 7604 N N . VAL C 1 219 ? -13.114 58.646 12.626 1.00 28.79 219 VAL C N 1
ATOM 7605 C CA . VAL C 1 219 ? -12.505 57.483 11.987 1.00 27.76 219 VAL C CA 1
ATOM 7606 C C . VAL C 1 219 ? -11.768 56.647 13.031 1.00 27.96 219 VAL C C 1
ATOM 7607 O O . VAL C 1 219 ? -11.123 57.187 13.916 1.00 27.63 219 VAL C O 1
ATOM 7611 N N . GLY C 1 220 ? -11.887 55.329 12.918 1.00 28.11 220 GLY C N 1
ATOM 7612 C CA . GLY C 1 220 ? -11.101 54.407 13.715 1.00 30.40 220 GLY C CA 1
ATOM 7613 C C . GLY C 1 220 ? -10.137 53.621 12.850 1.00 32.36 220 GLY C C 1
ATOM 7614 O O . GLY C 1 220 ? -10.451 53.271 11.707 1.00 32.64 220 GLY C O 1
ATOM 7615 N N . ALA C 1 221 ? -8.954 53.369 13.399 1.00 32.93 221 ALA C N 1
ATOM 7616 C CA . ALA C 1 221 ? -7.953 52.533 12.748 1.00 35.44 221 ALA C CA 1
ATOM 7617 C C . ALA C 1 221 ? -7.634 51.372 13.680 1.00 35.76 221 ALA C C 1
ATOM 7618 O O . ALA C 1 221 ? -7.204 51.579 14.818 1.00 34.73 221 ALA C O 1
ATOM 7620 N N . VAL C 1 222 ? -7.891 50.156 13.204 1.00 38.98 222 VAL C N 1
ATOM 7621 C CA . VAL C 1 222 ? -7.699 48.947 14.016 1.00 41.49 222 VAL C CA 1
ATOM 7622 C C . VAL C 1 222 ? -6.616 48.043 13.433 1.00 42.84 222 VAL C C 1
ATOM 7623 O O . VAL C 1 222 ? -6.539 47.853 12.215 1.00 41.71 222 VAL C O 1
ATOM 7627 N N . THR C 1 223 ? -5.797 47.487 14.323 1.00 44.48 223 THR C N 1
ATOM 7628 C CA . THR C 1 223 ? -4.635 46.695 13.944 1.00 46.09 223 THR C CA 1
ATOM 7629 C C . THR C 1 223 ? -4.812 45.213 14.283 1.00 46.71 223 THR C C 1
ATOM 7630 O O . THR C 1 223 ? -5.352 44.867 15.334 1.00 43.37 223 THR C O 1
ATOM 7634 N N . GLU C 1 224 ? -4.367 44.356 13.363 1.00 49.38 224 GLU C N 1
ATOM 7635 C CA . GLU C 1 224 ? -4.108 42.954 13.657 1.00 52.82 224 GLU C CA 1
ATOM 7636 C C . GLU C 1 224 ? -2.608 42.661 13.540 1.00 54.42 224 GLU C C 1
ATOM 7637 O O . GLU C 1 224 ? -1.963 43.064 12.573 1.00 53.63 224 GLU C O 1
ATOM 7643 N N . ALA C 1 225 ? -2.069 41.964 14.539 1.00 55.88 225 ALA C N 1
ATOM 7644 C CA . ALA C 1 225 ? -0.640 41.664 14.635 1.00 59.37 225 ALA C CA 1
ATOM 7645 C C . ALA C 1 225 ? -0.410 40.288 15.257 1.00 62.21 225 ALA C C 1
ATOM 7646 O O . ALA C 1 225 ? -1.325 39.715 15.861 1.00 61.97 225 ALA C O 1
ATOM 7648 N N . GLU C 1 226 ? 0.809 39.763 15.106 1.00 65.47 226 GLU C N 1
ATOM 7649 C CA . GLU C 1 226 ? 1.209 38.512 15.770 1.00 67.08 226 GLU C CA 1
ATOM 7650 C C . GLU C 1 226 ? 1.547 38.718 17.253 1.00 65.14 226 GLU C C 1
ATOM 7651 O O . GLU C 1 226 ? 1.315 37.832 18.075 1.00 67.12 226 GLU C O 1
ATOM 7657 N N . ARG C 1 227 ? 2.087 39.892 17.577 1.00 67.31 227 ARG C N 1
ATOM 7658 C CA . ARG C 1 227 ? 2.322 40.309 18.959 1.00 67.23 227 ARG C CA 1
ATOM 7659 C C . ARG C 1 227 ? 1.117 41.107 19.444 1.00 65.74 227 ARG C C 1
ATOM 7660 O O . ARG C 1 227 ? 0.646 42.020 18.754 1.00 63.20 227 ARG C O 1
ATOM 7668 N N . VAL C 1 228 ? 0.630 40.756 20.632 1.00 62.33 228 VAL C N 1
ATOM 7669 C CA . VAL C 1 228 ? -0.637 41.282 21.153 1.00 59.43 228 VAL C CA 1
ATOM 7670 C C . VAL C 1 228 ? -0.571 42.761 21.595 1.00 57.46 228 VAL C C 1
ATOM 7671 O O . VAL C 1 228 ? -1.559 43.489 21.462 1.00 55.66 228 VAL C O 1
ATOM 7675 N N . GLU C 1 229 ? 0.588 43.200 22.090 1.00 57.40 229 GLU C N 1
ATOM 7676 C CA . GLU C 1 229 ? 0.776 44.597 22.520 1.00 57.63 229 GLU C CA 1
ATOM 7677 C C . GLU C 1 229 ? 0.894 45.565 21.333 1.00 54.64 229 GLU C C 1
ATOM 7678 O O . GLU C 1 229 ? 0.808 46.781 21.502 1.00 53.12 229 GLU C O 1
ATOM 7684 N N . GLU C 1 230 ? 1.073 45.003 20.141 1.00 52.93 230 GLU C N 1
ATOM 7685 C CA . GLU C 1 230 ? 1.093 45.758 18.893 1.00 50.62 230 GLU C CA 1
ATOM 7686 C C . GLU C 1 230 ? -0.279 45.832 18.208 1.00 49.62 230 GLU C C 1
ATOM 7687 O O . GLU C 1 230 ? -0.407 46.440 17.143 1.00 48.73 230 GLU C O 1
ATOM 7701 N N . VAL C 1 232 ? -3.052 47.604 18.315 1.00 42.61 232 VAL C N 1
ATOM 7702 C CA . VAL C 1 232 ? -3.456 48.900 18.850 1.00 40.26 232 VAL C CA 1
ATOM 7703 C C . VAL C 1 232 ? -4.646 49.451 18.069 1.00 38.49 232 VAL C C 1
ATOM 7704 O O . VAL C 1 232 ? -5.002 48.930 17.001 1.00 36.54 232 VAL C O 1
ATOM 7716 N N . GLY C 1 234 ? -6.426 53.379 16.860 1.00 34.20 234 GLY C N 1
ATOM 7717 C CA . GLY C 1 234 ? -6.253 54.827 16.767 1.00 32.36 234 GLY C CA 1
ATOM 7718 C C . GLY C 1 234 ? -7.505 55.507 16.266 1.00 30.60 234 GLY C C 1
ATOM 7719 O O . GLY C 1 234 ? -8.280 54.922 15.505 1.00 31.85 234 GLY C O 1
ATOM 7720 N N . PHE C 1 235 ? -7.707 56.749 16.689 1.00 30.22 235 PHE C N 1
ATOM 7721 C CA . PHE C 1 235 ? -8.923 57.481 16.338 1.00 30.06 235 PHE C CA 1
ATOM 7722 C C . PHE C 1 235 ? -8.644 58.922 15.965 1.00 29.76 235 PHE C C 1
ATOM 7723 O O . PHE C 1 235 ? -7.730 59.548 16.497 1.00 31.45 235 PHE C O 1
ATOM 7731 N N . GLY C 1 236 ? -9.455 59.453 15.058 1.00 29.79 236 GLY C N 1
ATOM 7732 C CA . GLY C 1 236 ? -9.398 60.876 14.741 1.00 28.78 236 GLY C CA 1
ATOM 7733 C C . GLY C 1 236 ? -10.777 61.438 14.474 1.00 28.59 236 GLY C C 1
ATOM 7734 O O . GLY C 1 236 ? -11.664 60.725 14.008 1.00 27.99 236 GLY C O 1
ATOM 7735 N N . ALA C 1 237 ? -10.941 62.722 14.770 1.00 27.80 237 ALA C N 1
ATOM 7736 C CA . ALA C 1 237 ? -12.182 63.435 14.502 1.00 28.20 237 ALA C CA 1
ATOM 7737 C C . ALA C 1 237 ? -11.855 64.766 13.854 1.00 27.12 237 ALA C C 1
ATOM 7738 O O . ALA C 1 237 ? -10.901 65.431 14.262 1.00 28.12 237 ALA C O 1
ATOM 7740 N N . SER C 1 238 ? -12.655 65.141 12.858 1.00 27.13 238 SER C N 1
ATOM 7741 C CA . SER C 1 238 ? -12.525 66.415 12.132 1.00 28.03 238 SER C CA 1
ATOM 7742 C C . SER C 1 238 ? -13.734 66.657 11.222 1.00 28.46 238 SER C C 1
ATOM 7743 O O . SER C 1 238 ? -14.337 65.692 10.754 1.00 28.36 238 SER C O 1
ATOM 7746 N N . PRO C 1 239 ? -14.072 67.940 10.937 1.00 29.08 239 PRO C N 1
ATOM 7747 C CA . PRO C 1 239 ? -15.021 68.226 9.852 1.00 30.25 239 PRO C CA 1
ATOM 7748 C C . PRO C 1 239 ? -14.493 67.807 8.469 1.00 31.90 239 PRO C C 1
ATOM 7749 O O . PRO C 1 239 ? -15.274 67.632 7.534 1.00 31.20 239 PRO C O 1
ATOM 7753 N N . ASP C 1 240 ? -13.177 67.637 8.378 1.00 31.60 240 ASP C N 1
ATOM 7754 C CA . ASP C 1 240 ? -12.507 67.162 7.182 1.00 34.27 240 ASP C CA 1
ATOM 7755 C C . ASP C 1 240 ? -12.228 65.662 7.337 1.00 33.22 240 ASP C C 1
ATOM 7756 O O . ASP C 1 240 ? -11.324 65.288 8.074 1.00 34.01 240 ASP C O 1
ATOM 7761 N N . PRO C 1 241 ? -12.990 64.804 6.630 1.00 33.95 241 PRO C N 1
ATOM 7762 C CA . PRO C 1 241 ? -12.835 63.349 6.783 1.00 35.19 241 PRO C CA 1
ATOM 7763 C C . PRO C 1 241 ? -11.408 62.842 6.542 1.00 35.50 241 PRO C C 1
ATOM 7764 O O . PRO C 1 241 ? -10.994 61.874 7.185 1.00 34.62 241 PRO C O 1
ATOM 7768 N N . GLU C 1 242 ? -10.674 63.498 5.639 1.00 35.27 242 GLU C N 1
ATOM 7769 C CA . GLU C 1 242 ? -9.278 63.149 5.349 1.00 36.68 242 GLU C CA 1
ATOM 7770 C C . GLU C 1 242 ? -8.383 63.348 6.567 1.00 33.65 242 GLU C C 1
ATOM 7771 O O . GLU C 1 242 ? -7.528 62.501 6.859 1.00 31.86 242 GLU C O 1
ATOM 7785 N N . ALA C 1 244 ? -9.449 63.226 9.644 1.00 30.07 244 ALA C N 1
ATOM 7786 C CA . ALA C 1 244 ? -9.850 62.185 10.589 1.00 30.83 244 ALA C CA 1
ATOM 7787 C C . ALA C 1 244 ? -9.145 60.851 10.314 1.00 30.80 244 ALA C C 1
ATOM 7788 O O . ALA C 1 244 ? -8.665 60.204 11.249 1.00 32.59 244 ALA C O 1
ATOM 7790 N N . VAL C 1 245 ? -9.076 60.456 9.042 1.00 30.98 245 VAL C N 1
ATOM 7791 C CA . VAL C 1 245 ? -8.305 59.281 8.623 1.00 30.99 245 VAL C CA 1
ATOM 7792 C C . VAL C 1 245 ? -6.843 59.435 9.052 1.00 31.74 245 VAL C C 1
ATOM 7793 O O . VAL C 1 245 ? -6.300 58.552 9.723 1.00 31.00 245 VAL C O 1
ATOM 7797 N N . LEU C 1 246 ? -6.226 60.564 8.684 1.00 32.37 246 LEU C N 1
ATOM 7798 C CA . LEU C 1 246 ? -4.820 60.824 9.012 1.00 32.18 246 LEU C CA 1
ATOM 7799 C C . LEU C 1 246 ? -4.557 60.720 10.516 1.00 32.13 246 LEU C C 1
ATOM 7800 O O . LEU C 1 246 ? -3.616 60.040 10.936 1.00 32.01 246 LEU C O 1
ATOM 7805 N N . ARG C 1 247 ? -5.394 61.385 11.314 1.00 31.90 247 ARG C N 1
ATOM 7806 C CA . ARG C 1 247 ? -5.258 61.354 12.777 1.00 33.02 247 ARG C CA 1
ATOM 7807 C C . ARG C 1 247 ? -5.305 59.932 13.339 1.00 32.95 247 ARG C C 1
ATOM 7808 O O . ARG C 1 247 ? -4.478 59.572 14.186 1.00 33.25 247 ARG C O 1
ATOM 7816 N N . ALA C 1 248 ? -6.247 59.130 12.839 1.00 32.07 248 ALA C N 1
ATOM 7817 C CA . ALA C 1 248 ? -6.402 57.733 13.257 1.00 33.40 248 ALA C CA 1
ATOM 7818 C C . ALA C 1 248 ? -5.155 56.908 12.942 1.00 34.64 248 ALA C C 1
ATOM 7819 O O . ALA C 1 248 ? -4.689 56.138 13.781 1.00 33.82 248 ALA C O 1
ATOM 7821 N N . LEU C 1 249 ? -4.617 57.095 11.737 1.00 34.48 249 LEU C N 1
ATOM 7822 C CA . LEU C 1 249 ? -3.388 56.425 11.316 1.00 35.07 249 LEU C CA 1
ATOM 7823 C C . LEU C 1 249 ? -2.163 56.834 12.144 1.00 34.66 249 LEU C C 1
ATOM 7824 O O . LEU C 1 249 ? -1.352 55.979 12.513 1.00 33.98 249 LEU C O 1
ATOM 7829 N N . LEU C 1 250 ? -2.063 58.125 12.464 1.00 34.76 250 LEU C N 1
ATOM 7830 C CA . LEU C 1 250 ? -0.973 58.642 13.291 1.00 34.67 250 LEU C CA 1
ATOM 7831 C C . LEU C 1 250 ? -1.011 58.112 14.722 1.00 35.42 250 LEU C C 1
ATOM 7832 O O . LEU C 1 250 ? 0.046 57.845 15.309 1.00 33.84 250 LEU C O 1
ATOM 7837 N N . GLU C 1 251 ? -2.221 57.958 15.272 1.00 34.48 251 GLU C N 1
ATOM 7838 C CA . GLU C 1 251 ? -2.400 57.338 16.591 1.00 35.50 251 GLU C CA 1
ATOM 7839 C C . GLU C 1 251 ? -1.904 55.893 16.638 1.00 35.44 251 GLU C C 1
ATOM 7840 O O . GLU C 1 251 ? -1.302 55.483 17.633 1.00 36.22 251 GLU C O 1
ATOM 7846 N N . VAL C 1 252 ? -2.152 55.136 15.568 1.00 34.81 252 VAL C N 1
ATOM 7847 C CA . VAL C 1 252 ? -1.637 53.762 15.427 1.00 36.08 252 VAL C CA 1
ATOM 7848 C C . VAL C 1 252 ? -0.103 53.734 15.501 1.00 37.68 252 VAL C C 1
ATOM 7849 O O . VAL C 1 252 ? 0.467 52.960 16.281 1.00 36.79 252 VAL C O 1
ATOM 7853 N N . ALA C 1 253 ? 0.538 54.598 14.708 1.00 37.66 253 ALA C N 1
ATOM 7854 C CA . ALA C 1 253 ? 1.992 54.741 14.679 1.00 38.32 253 ALA C CA 1
ATOM 7855 C C . ALA C 1 253 ? 2.543 55.081 16.058 1.00 39.24 253 ALA C C 1
ATOM 7856 O O . ALA C 1 253 ? 3.471 54.424 16.535 1.00 38.90 253 ALA C O 1
ATOM 7858 N N . GLN C 1 254 ? 1.950 56.091 16.694 1.00 40.45 254 GLN C N 1
ATOM 7859 C CA . GLN C 1 254 ? 2.313 56.501 18.046 1.00 41.29 254 GLN C CA 1
ATOM 7860 C C . GLN C 1 254 ? 2.159 55.327 19.023 1.00 41.65 254 GLN C C 1
ATOM 7861 O O . GLN C 1 254 ? 3.055 55.071 19.836 1.00 40.88 254 GLN C O 1
ATOM 7867 N N . GLY C 1 255 ? 1.036 54.614 18.910 1.00 40.56 255 GLY C N 1
ATOM 7868 C CA . GLY C 1 255 ? 0.756 53.423 19.720 1.00 41.87 255 GLY C CA 1
ATOM 7869 C C . GLY C 1 255 ? 1.789 52.320 19.553 1.00 41.75 255 GLY C C 1
ATOM 7870 O O . GLY C 1 255 ? 2.205 51.696 20.538 1.00 42.20 255 GLY C O 1
ATOM 7871 N N . LEU C 1 256 ? 2.210 52.083 18.313 1.00 40.34 256 LEU C N 1
ATOM 7872 C CA . LEU C 1 256 ? 3.230 51.068 18.034 1.00 40.82 256 LEU C CA 1
ATOM 7873 C C . LEU C 1 256 ? 4.581 51.443 18.627 1.00 41.61 256 LEU C C 1
ATOM 7874 O O . LEU C 1 256 ? 5.247 50.603 19.231 1.00 42.69 256 LEU C O 1
ATOM 7879 N N . SER C 1 257 ? 4.957 52.711 18.479 1.00 41.26 257 SER C N 1
ATOM 7880 C CA . SER C 1 257 ? 6.198 53.228 19.042 1.00 43.16 257 SER C CA 1
ATOM 7881 C C . SER C 1 257 ? 6.253 53.029 20.558 1.00 43.94 257 SER C C 1
ATOM 7882 O O . SER C 1 257 ? 7.254 52.551 21.094 1.00 42.21 257 SER C O 1
ATOM 7893 N N . ALA C 1 259 ? 4.374 50.974 22.462 1.00 45.56 259 ALA C N 1
ATOM 7894 C CA . ALA C 1 259 ? 4.335 49.537 22.778 1.00 48.69 259 ALA C CA 1
ATOM 7895 C C . ALA C 1 259 ? 5.701 48.868 22.591 1.00 49.38 259 ALA C C 1
ATOM 7896 O O . ALA C 1 259 ? 6.094 48.016 23.391 1.00 50.31 259 ALA C O 1
ATOM 7898 N N . ARG C 1 260 ? 6.420 49.277 21.547 1.00 48.30 260 ARG C N 1
ATOM 7899 C CA . ARG C 1 260 ? 7.780 48.797 21.290 1.00 49.40 260 ARG C CA 1
ATOM 7900 C C . ARG C 1 260 ? 8.799 49.256 22.341 1.00 50.21 260 ARG C C 1
ATOM 7901 O O . ARG C 1 260 ? 9.851 48.629 22.497 1.00 53.70 260 ARG C O 1
ATOM 7909 N N . ARG C 1 261 ? 8.478 50.331 23.061 1.00 48.16 261 ARG C N 1
ATOM 7910 C CA . ARG C 1 261 ? 9.286 50.784 24.194 1.00 48.65 261 ARG C CA 1
ATOM 7911 C C . ARG C 1 261 ? 8.773 50.272 25.542 1.00 50.19 261 ARG C C 1
ATOM 7912 O O . ARG C 1 261 ? 9.454 50.413 26.560 1.00 48.78 261 ARG C O 1
ATOM 7920 N N . GLY C 1 262 ? 7.576 49.683 25.537 1.00 52.53 262 GLY C N 1
ATOM 7921 C CA . GLY C 1 262 ? 6.913 49.213 26.756 1.00 54.27 262 GLY C CA 1
ATOM 7922 C C . GLY C 1 262 ? 6.409 50.316 27.672 1.00 57.65 262 GLY C C 1
ATOM 7923 O O . GLY C 1 262 ? 6.512 50.204 28.895 1.00 60.50 262 GLY C O 1
ATOM 7924 N N . ILE C 1 263 ? 5.855 51.375 27.086 1.00 59.40 263 ILE C N 1
ATOM 7925 C CA . ILE C 1 263 ? 5.292 52.498 27.850 1.00 62.43 263 ILE C CA 1
ATOM 7926 C C . ILE C 1 263 ? 3.783 52.278 28.094 1.00 67.39 263 ILE C C 1
ATOM 7927 O O . ILE C 1 263 ? 3.104 51.657 27.270 1.00 67.04 263 ILE C O 1
ATOM 7932 N N . GLU C 1 264 ? 3.296 52.792 29.233 1.00 74.95 264 GLU C N 1
ATOM 7933 C CA . GLU C 1 264 ? 1.919 52.631 29.761 1.00 76.70 264 GLU C CA 1
ATOM 7934 C C . GLU C 1 264 ? 1.676 51.240 30.360 1.00 81.36 264 GLU C C 1
ATOM 7935 O O . GLU C 1 264 ? 1.901 50.217 29.712 1.00 86.75 264 GLU C O 1
ATOM 7941 N N . GLY C 1 278 ? 0.542 37.963 28.227 1.00 92.24 278 GLY C N 1
ATOM 7942 C CA . GLY C 1 278 ? 0.349 37.112 29.394 1.00 94.17 278 GLY C CA 1
ATOM 7943 C C . GLY C 1 278 ? -0.913 36.280 29.280 1.00 96.89 278 GLY C C 1
ATOM 7944 O O . GLY C 1 278 ? -0.871 35.139 28.809 1.00 96.45 278 GLY C O 1
ATOM 7945 N N . LYS C 1 279 ? -2.031 36.861 29.712 1.00 97.78 279 LYS C N 1
ATOM 7946 C CA . LYS C 1 279 ? -3.343 36.209 29.654 1.00 96.39 279 LYS C CA 1
ATOM 7947 C C . LYS C 1 279 ? -3.996 36.294 28.268 1.00 97.68 279 LYS C C 1
ATOM 7948 O O . LYS C 1 279 ? -4.760 35.401 27.887 1.00 100.77 279 LYS C O 1
ATOM 7950 N N . LEU C 1 280 ? -3.685 37.360 27.525 1.00 92.85 280 LEU C N 1
ATOM 7951 C CA . LEU C 1 280 ? -4.354 37.661 26.252 1.00 84.81 280 LEU C CA 1
ATOM 7952 C C . LEU C 1 280 ? -3.571 37.237 25.012 1.00 78.30 280 LEU C C 1
ATOM 7953 O O . LEU C 1 280 ? -2.413 37.620 24.828 1.00 75.57 280 LEU C O 1
ATOM 7958 N N . THR C 1 281 ? -4.235 36.442 24.177 1.00 73.42 281 THR C N 1
ATOM 7959 C CA . THR C 1 281 ? -3.746 36.039 22.854 1.00 70.80 281 THR C CA 1
ATOM 7960 C C . THR C 1 281 ? -4.365 36.944 21.765 1.00 69.76 281 THR C C 1
ATOM 7961 O O . THR C 1 281 ? -5.446 37.504 21.984 1.00 71.07 281 THR C O 1
ATOM 7965 N N . PRO C 1 282 ? -3.677 37.117 20.605 1.00 67.39 282 PRO C N 1
ATOM 7966 C CA . PRO C 1 282 ? -4.295 37.809 19.459 1.00 66.46 282 PRO C CA 1
ATOM 7967 C C . PRO C 1 282 ? -5.631 37.202 19.008 1.00 65.81 282 PRO C C 1
ATOM 7968 O O . PRO C 1 282 ? -6.525 37.941 18.587 1.00 65.06 282 PRO C O 1
ATOM 7972 N N . GLU C 1 283 ? -5.754 35.877 19.109 1.00 65.62 283 GLU C N 1
ATOM 7973 C CA . GLU C 1 283 ? -7.000 35.169 18.821 1.00 66.28 283 GLU C CA 1
ATOM 7974 C C . GLU C 1 283 ? -8.118 35.589 19.782 1.00 63.80 283 GLU C C 1
ATOM 7975 O O . GLU C 1 283 ? -9.245 35.836 19.348 1.00 61.83 283 GLU C O 1
ATOM 7981 N N . ARG C 1 284 ? -7.790 35.674 21.072 1.00 60.81 284 ARG C N 1
ATOM 7982 C CA . ARG C 1 284 ? -8.745 36.070 22.109 1.00 61.38 284 ARG C CA 1
ATOM 7983 C C . ARG C 1 284 ? -9.158 37.541 21.967 1.00 60.22 284 ARG C C 1
ATOM 7984 O O . ARG C 1 284 ? -10.345 37.864 22.103 1.00 61.56 284 ARG C O 1
ATOM 7992 N N . LEU C 1 285 ? -8.186 38.412 21.685 1.00 57.55 285 LEU C N 1
ATOM 7993 C CA . LEU C 1 285 ? -8.434 39.851 21.525 1.00 53.36 285 LEU C CA 1
ATOM 7994 C C . LEU C 1 285 ? -9.367 40.148 20.350 1.00 51.54 285 LEU C C 1
ATOM 7995 O O . LEU C 1 285 ? -10.279 40.977 20.473 1.00 47.90 285 LEU C O 1
ATOM 8000 N N . LYS C 1 286 ? -9.146 39.445 19.238 1.00 49.55 286 LYS C N 1
ATOM 8001 C CA . LYS C 1 286 ? -9.983 39.541 18.043 1.00 50.47 286 LYS C CA 1
ATOM 8002 C C . LYS C 1 286 ? -11.437 39.114 18.299 1.00 51.85 286 LYS C C 1
ATOM 8003 O O . LYS C 1 286 ? -12.371 39.739 17.782 1.00 51.70 286 LYS C O 1
ATOM 8009 N N . ARG C 1 287 ? -11.608 38.054 19.091 1.00 51.76 287 ARG C N 1
ATOM 8010 C CA . ARG C 1 287 ? -12.923 37.511 19.461 1.00 52.32 287 ARG C CA 1
ATOM 8011 C C . ARG C 1 287 ? -13.684 38.466 20.400 1.00 49.90 287 ARG C C 1
ATOM 8012 O O . ARG C 1 287 ? -14.895 38.650 20.258 1.00 49.76 287 ARG C O 1
ATOM 8020 N N . LEU C 1 288 ? -12.958 39.072 21.341 1.00 46.66 288 LEU C N 1
ATOM 8021 C CA . LEU C 1 288 ? -13.516 40.069 22.259 1.00 46.46 288 LEU C CA 1
ATOM 8022 C C . LEU C 1 288 ? -13.836 41.399 21.556 1.00 45.83 288 LEU C C 1
ATOM 8023 O O . LEU C 1 288 ? -14.622 42.205 22.063 1.00 44.45 288 LEU C O 1
ATOM 8028 N N . ASN C 1 289 ? -13.225 41.609 20.390 1.00 44.81 289 ASN C N 1
ATOM 8029 C CA . ASN C 1 289 ? -13.421 42.819 19.600 1.00 44.89 289 ASN C CA 1
ATOM 8030 C C . ASN C 1 289 ? -13.966 42.501 18.206 1.00 44.16 289 ASN C C 1
ATOM 8031 O O . ASN C 1 289 ? -13.587 43.136 17.220 1.00 42.62 289 ASN C O 1
ATOM 8036 N N . ARG C 1 290 ? -14.865 41.513 18.155 1.00 45.20 290 ARG C N 1
ATOM 8037 C CA . ARG C 1 290 ? -15.604 41.101 16.947 1.00 47.33 290 ARG C CA 1
ATOM 8038 C C . ARG C 1 290 ? -16.200 42.274 16.172 1.00 45.19 290 ARG C C 1
ATOM 8039 O O . ARG C 1 290 ? -16.088 42.343 14.941 1.00 44.56 290 ARG C O 1
ATOM 8047 N N . HIS C 1 291 ? -16.829 43.190 16.910 1.00 43.23 291 HIS C N 1
ATOM 8048 C CA . HIS C 1 291 ? -17.474 44.377 16.342 1.00 41.14 291 HIS C CA 1
ATOM 8049 C C . HIS C 1 291 ? -16.524 45.261 15.515 1.00 40.12 291 HIS C C 1
ATOM 8050 O O . HIS C 1 291 ? -16.948 45.874 14.540 1.00 40.26 291 HIS C O 1
ATOM 8057 N N . TRP C 1 292 ? -15.246 45.287 15.889 1.00 39.17 292 TRP C N 1
ATOM 8058 C CA . TRP C 1 292 ? -14.207 46.003 15.127 1.00 40.09 292 TRP C CA 1
ATOM 8059 C C . TRP C 1 292 ? -13.689 45.271 13.882 1.00 41.22 292 TRP C C 1
ATOM 8060 O O . TRP C 1 292 ? -13.411 45.910 12.858 1.00 42.68 292 TRP C O 1
ATOM 8071 N N . PHE C 1 293 ? -13.554 43.947 13.975 1.00 41.52 293 PHE C N 1
ATOM 8072 C CA . PHE C 1 293 ? -12.981 43.137 12.887 1.00 42.18 293 PHE C CA 1
ATOM 8073 C C . PHE C 1 293 ? -14.001 42.578 11.896 1.00 42.94 293 PHE C C 1
ATOM 8074 O O . PHE C 1 293 ? -13.619 41.974 10.895 1.00 42.47 293 PHE C O 1
ATOM 8082 N N . GLU C 1 294 ? -15.288 42.794 12.165 1.00 43.33 294 GLU C N 1
ATOM 8083 C CA . GLU C 1 294 ? -16.360 42.356 11.269 1.00 43.75 294 GLU C CA 1
ATOM 8084 C C . GLU C 1 294 ? -17.247 43.548 10.901 1.00 43.51 294 GLU C C 1
ATOM 8085 O O . GLU C 1 294 ? -18.360 43.676 11.435 1.00 43.24 294 GLU C O 1
ATOM 8091 N N . PRO C 1 295 ? -16.758 44.432 9.996 1.00 44.00 295 PRO C N 1
ATOM 8092 C CA . PRO C 1 295 ? -17.509 45.649 9.657 1.00 43.28 295 PRO C CA 1
ATOM 8093 C C . PRO C 1 295 ? -18.845 45.365 8.970 1.00 44.51 295 PRO C C 1
ATOM 8094 O O . PRO C 1 295 ? -18.950 44.427 8.179 1.00 46.81 295 PRO C O 1
ATOM 8098 N N . GLU C 1 296 ? -19.855 46.162 9.297 1.00 44.82 296 GLU C N 1
ATOM 8099 C CA . GLU C 1 296 ? -21.158 46.077 8.652 1.00 46.66 296 GLU C CA 1
ATOM 8100 C C . GLU C 1 296 ? -21.196 47.114 7.528 1.00 45.19 296 GLU C C 1
ATOM 8101 O O . GLU C 1 296 ? -21.341 48.312 7.773 1.00 45.58 296 GLU C O 1
ATOM 8107 N N . GLY C 1 297 ? -21.038 46.637 6.299 1.00 46.39 297 GLY C N 1
ATOM 8108 C CA . GLY C 1 297 ? -21.073 47.494 5.119 1.00 45.15 297 GLY C CA 1
ATOM 8109 C C . GLY C 1 297 ? -19.798 48.280 4.877 1.00 45.93 297 GLY C C 1
ATOM 8110 O O . GLY C 1 297 ? -18.773 48.066 5.536 1.00 44.13 297 GLY C O 1
ATOM 8111 N N . THR C 1 298 ? -19.874 49.194 3.915 1.00 46.73 298 THR C N 1
ATOM 8112 C CA . THR C 1 298 ? -18.726 49.983 3.490 1.00 47.59 298 THR C CA 1
ATOM 8113 C C . THR C 1 298 ? -19.119 51.420 3.119 1.00 47.93 298 THR C C 1
ATOM 8114 O O . THR C 1 298 ? -20.254 51.685 2.702 1.00 47.32 298 THR C O 1
ATOM 8118 N N . VAL C 1 299 ? -18.175 52.340 3.313 1.00 45.62 299 VAL C N 1
ATOM 8119 C CA . VAL C 1 299 ? -18.336 53.744 2.945 1.00 45.47 299 VAL C CA 1
ATOM 8120 C C . VAL C 1 299 ? -17.093 54.181 2.163 1.00 45.77 299 VAL C C 1
ATOM 8121 O O . VAL C 1 299 ? -15.961 53.905 2.576 1.00 45.64 299 VAL C O 1
ATOM 8125 N N . GLU C 1 300 ? -17.313 54.841 1.028 1.00 48.05 300 GLU C N 1
ATOM 8126 C CA . GLU C 1 300 ? -16.234 55.461 0.256 1.00 49.67 300 GLU C CA 1
ATOM 8127 C C . GLU C 1 300 ? -16.036 56.907 0.721 1.00 45.99 300 GLU C C 1
ATOM 8128 O O . GLU C 1 300 ? -17.002 57.668 0.797 1.00 45.06 300 GLU C O 1
ATOM 8134 N N . ILE C 1 301 ? -14.789 57.276 1.025 1.00 44.48 301 ILE C N 1
ATOM 8135 C CA . ILE C 1 301 ? -14.458 58.605 1.597 1.00 43.33 301 ILE C CA 1
ATOM 8136 C C . ILE C 1 301 ? -14.949 59.818 0.780 1.00 43.98 301 ILE C C 1
ATOM 8137 O O . ILE C 1 301 ? -15.274 60.859 1.361 1.00 41.74 301 ILE C O 1
ATOM 8142 N N . ASP C 1 302 ? -15.019 59.672 -0.545 1.00 46.78 302 ASP C N 1
ATOM 8143 C CA . ASP C 1 302 ? -15.461 60.764 -1.430 1.00 48.32 302 ASP C CA 1
ATOM 8144 C C . ASP C 1 302 ? -16.963 61.021 -1.383 1.00 46.86 302 ASP C C 1
ATOM 8145 O O . ASP C 1 302 ? -17.409 62.107 -1.740 1.00 48.48 302 ASP C O 1
ATOM 8150 N N . ASP C 1 303 ? -17.730 60.033 -0.920 1.00 47.25 303 ASP C N 1
ATOM 8151 C CA . ASP C 1 303 ? -19.184 60.169 -0.727 1.00 46.58 303 ASP C CA 1
ATOM 8152 C C . ASP C 1 303 ? -19.563 61.041 0.474 1.00 46.00 303 ASP C C 1
ATOM 8153 O O . ASP C 1 303 ? -20.745 61.347 0.673 1.00 45.42 303 ASP C O 1
ATOM 8158 N N . LEU C 1 304 ? -18.560 61.440 1.261 1.00 45.95 304 LEU C N 1
ATOM 8159 C CA . LEU C 1 304 ? -18.766 62.210 2.491 1.00 45.32 304 LEU C CA 1
ATOM 8160 C C . LEU C 1 304 ? -18.733 63.719 2.245 1.00 47.15 304 LEU C C 1
ATOM 8161 O O . LEU C 1 304 ? -17.708 64.272 1.829 1.00 47.63 304 LEU C O 1
ATOM 8166 N N . ASP C 1 305 ? -19.865 64.371 2.512 1.00 49.68 305 ASP C N 1
ATOM 8167 C CA . ASP C 1 305 ? -20.025 65.816 2.321 1.00 53.05 305 ASP C CA 1
ATOM 8168 C C . ASP C 1 305 ? -19.212 66.622 3.332 1.00 50.85 305 ASP C C 1
ATOM 8169 O O . ASP C 1 305 ? -19.232 66.321 4.530 1.00 47.56 305 ASP C O 1
ATOM 8174 N N . ARG C 1 306 ? -18.498 67.641 2.857 1.00 48.55 306 ARG C N 1
ATOM 8175 C CA . ARG C 1 306 ? -17.891 68.597 3.774 1.00 49.69 306 ARG C CA 1
ATOM 8176 C C . ARG C 1 306 ? -18.921 69.648 4.166 1.00 47.73 306 ARG C C 1
ATOM 8177 O O . ARG C 1 306 ? -19.148 70.627 3.451 1.00 46.66 306 ARG C O 1
ATOM 8185 N N . VAL C 1 307 ? -19.561 69.397 5.308 1.00 44.94 307 VAL C N 1
ATOM 8186 C CA . VAL C 1 307 ? -20.620 70.246 5.858 1.00 43.67 307 VAL C CA 1
ATOM 8187 C C . VAL C 1 307 ? -20.011 71.538 6.401 1.00 42.82 307 VAL C C 1
ATOM 8188 O O . VAL C 1 307 ? -20.547 72.623 6.191 1.00 44.69 307 VAL C O 1
ATOM 8192 N N . ILE C 1 308 ? -18.893 71.406 7.107 1.00 42.72 308 ILE C N 1
ATOM 8193 C CA . ILE C 1 308 ? -18.191 72.544 7.688 1.00 42.02 308 ILE C CA 1
ATOM 8194 C C . ILE C 1 308 ? -16.897 72.741 6.892 1.00 42.64 308 ILE C C 1
ATOM 8195 O O . ILE C 1 308 ? -16.096 71.802 6.744 1.00 39.31 308 ILE C O 1
ATOM 8200 N N . THR C 1 309 ? -16.721 73.960 6.382 1.00 44.49 309 THR C N 1
ATOM 8201 C CA . THR C 1 309 ? -15.553 74.336 5.576 1.00 49.61 309 THR C CA 1
ATOM 8202 C C . THR C 1 309 ? -14.456 74.976 6.432 1.00 53.27 309 THR C C 1
ATOM 8203 O O . THR C 1 309 ? -14.741 75.702 7.397 1.00 54.59 309 THR C O 1
ATOM 8207 N N . THR C 1 310 ? -13.208 74.698 6.061 1.00 54.66 310 THR C N 1
ATOM 8208 C CA . THR C 1 310 ? -12.021 75.260 6.715 1.00 52.83 310 THR C CA 1
ATOM 8209 C C . THR C 1 310 ? -11.714 76.680 6.179 1.00 52.07 310 THR C C 1
ATOM 8210 O O . THR C 1 310 ? -11.160 76.845 5.085 1.00 54.12 310 THR C O 1
ATOM 8214 N N . GLY C 1 311 ? -12.114 77.697 6.941 1.00 49.40 311 GLY C N 1
ATOM 8215 C CA . GLY C 1 311 ? -11.856 79.100 6.588 1.00 43.89 311 GLY C CA 1
ATOM 8216 C C . GLY C 1 311 ? -11.016 79.814 7.636 1.00 41.70 311 GLY C C 1
ATOM 8217 O O . GLY C 1 311 ? -9.787 79.691 7.654 1.00 41.00 311 GLY C O 1
ATOM 8218 N N . SER C 1 312 ? -11.685 80.579 8.496 1.00 40.30 312 SER C N 1
ATOM 8219 C CA . SER C 1 312 ? -11.033 81.246 9.616 1.00 39.02 312 SER C CA 1
ATOM 8220 C C . SER C 1 312 ? -11.187 80.436 10.906 1.00 38.59 312 SER C C 1
ATOM 8221 O O . SER C 1 312 ? -12.152 79.683 11.072 1.00 37.98 312 SER C O 1
ATOM 8224 N N . LEU C 1 313 ? -10.229 80.622 11.807 1.00 37.30 313 LEU C N 1
ATOM 8225 C CA . LEU C 1 313 ? -10.161 79.913 13.072 1.00 37.41 313 LEU C CA 1
ATOM 8226 C C . LEU C 1 313 ? -11.354 80.225 13.986 1.00 36.51 313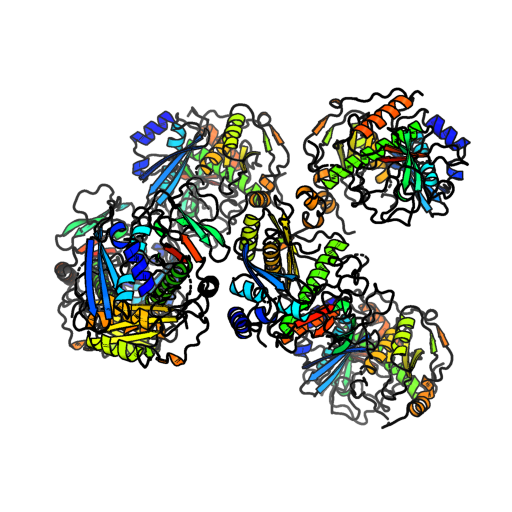 LEU C C 1
ATOM 8227 O O . LEU C 1 313 ? -11.901 79.319 14.623 1.00 36.62 313 LEU C O 1
ATOM 8232 N N . GLU C 1 314 ? -11.749 81.501 14.031 1.00 36.33 314 GLU C N 1
ATOM 8233 C CA . GLU C 1 314 ? -12.895 81.976 14.830 1.00 37.48 314 GLU C CA 1
ATOM 8234 C C . GLU C 1 314 ? -14.207 81.352 14.362 1.00 37.34 314 GLU C C 1
ATOM 8235 O O . GLU C 1 314 ? -15.035 80.942 15.183 1.00 37.58 314 GLU C O 1
ATOM 8241 N N . LYS C 1 315 ? -14.380 81.290 13.043 1.00 36.93 315 LYS C N 1
ATOM 8242 C CA . LYS C 1 315 ? -15.596 80.758 12.434 1.00 37.05 315 LYS C CA 1
ATOM 8243 C C . LYS C 1 315 ? -15.689 79.249 12.654 1.00 34.39 315 LYS C C 1
ATOM 8244 O O . LYS C 1 315 ? -16.761 78.737 12.983 1.00 32.23 315 LYS C O 1
ATOM 8250 N N . LEU C 1 316 ? -14.563 78.555 12.485 1.00 33.91 316 LEU C N 1
ATOM 8251 C CA . LEU C 1 316 ? -14.499 77.112 12.740 1.00 32.29 316 LEU C CA 1
ATOM 8252 C C . LEU C 1 316 ? -14.842 76.770 14.186 1.00 30.40 316 LEU C C 1
ATOM 8253 O O . LEU C 1 316 ? -15.602 75.830 14.416 1.00 30.20 316 LEU C O 1
ATOM 8258 N N . THR C 1 317 ? -14.287 77.532 15.131 1.00 29.49 317 THR C N 1
ATOM 8259 C CA . THR C 1 317 ? -14.579 77.372 16.563 1.00 30.79 317 THR C CA 1
ATOM 8260 C C . THR C 1 317 ? -16.083 77.546 16.823 1.00 31.45 317 THR C C 1
ATOM 8261 O O . THR C 1 317 ? -16.693 76.705 17.478 1.00 31.01 317 THR C O 1
ATOM 8265 N N . GLU C 1 318 ? -16.659 78.625 16.292 1.00 34.03 318 GLU C N 1
ATOM 8266 C CA . GLU C 1 318 ? -18.087 78.927 16.426 1.00 35.42 318 GLU C CA 1
ATOM 8267 C C . GLU C 1 318 ? -18.981 77.786 15.899 1.00 33.43 318 GLU C C 1
ATOM 8268 O O . GLU C 1 318 ? -19.916 77.352 16.581 1.00 32.75 318 GLU C O 1
ATOM 8274 N N . GLU C 1 319 ? -18.660 77.271 14.716 1.00 32.48 319 GLU C N 1
ATOM 8275 C CA . GLU C 1 319 ? -19.500 76.257 14.070 1.00 33.10 319 GLU C CA 1
ATOM 8276 C C . GLU C 1 319 ? -19.450 74.893 14.765 1.00 32.29 319 GLU C C 1
ATOM 8277 O O . GLU C 1 319 ? -20.495 74.247 14.931 1.00 28.64 319 GLU C O 1
ATOM 8283 N N . LEU C 1 320 ? -18.248 74.480 15.186 1.00 29.17 320 LEU C N 1
ATOM 8284 C CA . LEU C 1 320 ? -18.085 73.241 15.950 1.00 29.47 320 LEU C CA 1
ATOM 8285 C C . LEU C 1 320 ? -18.806 73.287 17.306 1.00 28.84 320 LEU C C 1
ATOM 8286 O O . LEU C 1 320 ? -19.479 72.322 17.666 1.00 29.22 320 LEU C O 1
ATOM 8291 N N . VAL C 1 321 ? -18.666 74.404 18.030 1.00 28.72 321 VAL C N 1
ATOM 8292 C CA . VAL C 1 321 ? -19.367 74.640 19.310 1.00 29.17 321 VAL C CA 1
ATOM 8293 C C . VAL C 1 321 ? -20.890 74.533 19.109 1.00 30.57 321 VAL C C 1
ATOM 8294 O O . VAL C 1 321 ? -21.572 73.820 19.860 1.00 31.17 321 VAL C O 1
ATOM 8298 N N . GLU C 1 322 ? -21.393 75.206 18.070 1.00 29.46 322 GLU C N 1
ATOM 8299 C CA . GLU C 1 322 ? -22.815 75.170 17.700 1.00 30.60 322 GLU C CA 1
ATOM 8300 C C . GLU C 1 322 ? -23.318 73.766 17.460 1.00 29.20 322 GLU C C 1
ATOM 8301 O O . GLU C 1 322 ? -24.345 73.382 18.010 1.00 30.14 322 GLU C O 1
ATOM 8307 N N . ARG C 1 323 ? -22.581 73.008 16.653 1.00 29.09 323 ARG C N 1
ATOM 8308 C CA . ARG C 1 323 ? -22.950 71.640 16.306 1.00 29.79 323 ARG C CA 1
ATOM 8309 C C . ARG C 1 323 ? -22.894 70.697 17.501 1.00 30.07 323 ARG C C 1
ATOM 8310 O O . ARG C 1 323 ? -23.748 69.816 17.630 1.00 31.66 323 ARG C O 1
ATOM 8318 N N . VAL C 1 324 ? -21.901 70.881 18.369 1.00 27.84 324 VAL C N 1
ATOM 8319 C CA . VAL C 1 324 ? -21.818 70.082 19.595 1.00 27.37 324 VAL C CA 1
ATOM 8320 C C . VAL C 1 324 ? -23.000 70.412 20.528 1.00 27.79 324 VAL C C 1
ATOM 8321 O O . VAL C 1 324 ? -23.652 69.494 21.035 1.00 28.50 324 VAL C O 1
ATOM 8325 N N . ALA C 1 325 ? -23.277 71.707 20.714 1.00 27.32 325 ALA C N 1
ATOM 8326 C CA . ALA C 1 325 ? -24.435 72.196 21.493 1.00 29.10 325 ALA C CA 1
ATOM 8327 C C . ALA C 1 325 ? -25.794 71.712 21.010 1.00 28.92 325 ALA C C 1
ATOM 8328 O O . ALA C 1 325 ? -26.721 71.570 21.813 1.00 30.80 325 ALA C O 1
ATOM 8330 N N . GLU C 1 326 ? -25.902 71.463 19.708 1.00 29.51 326 GLU C N 1
ATOM 8331 C CA . GLU C 1 326 ? -27.136 70.954 19.096 1.00 29.77 326 GLU C CA 1
ATOM 8332 C C . GLU C 1 326 ? -27.318 69.453 19.282 1.00 30.52 326 GLU C C 1
ATOM 8333 O O . GLU C 1 326 ? -28.424 68.939 19.126 1.00 29.55 326 GLU C O 1
ATOM 8339 N N . ALA C 1 327 ? -26.238 68.762 19.643 1.00 30.32 327 ALA C N 1
ATOM 8340 C CA . ALA C 1 327 ? -26.178 67.301 19.550 1.00 31.34 327 ALA C CA 1
ATOM 8341 C C . ALA C 1 327 ? -26.848 66.510 20.688 1.00 30.46 327 ALA C C 1
ATOM 8342 O O . ALA C 1 327 ? -26.841 65.285 20.662 1.00 32.14 327 ALA C O 1
ATOM 8344 N N . GLY C 1 328 ? -27.433 67.198 21.665 1.00 29.54 328 GLY C N 1
ATOM 8345 C CA . GLY C 1 328 ? -28.052 66.534 22.812 1.00 30.71 328 GLY C CA 1
ATOM 8346 C C . GLY C 1 328 ? -27.022 65.938 23.755 1.00 30.88 328 GLY C C 1
ATOM 8347 O O . GLY C 1 328 ? -27.279 64.928 24.408 1.00 30.39 328 GLY C O 1
ATOM 8348 N N . LEU C 1 329 ? -25.857 66.577 23.827 1.00 29.75 329 LEU C N 1
ATOM 8349 C CA . LEU C 1 329 ? -24.747 66.077 24.635 1.00 30.47 329 LEU C CA 1
ATOM 8350 C C . LEU C 1 329 ? -24.484 66.965 25.840 1.00 29.78 329 LEU C C 1
ATOM 8351 O O . LEU C 1 329 ? -23.377 66.971 26.380 1.00 30.10 329 LEU C O 1
ATOM 8356 N N . GLY C 1 330 ? -25.502 67.715 26.265 1.00 29.25 330 GLY C N 1
ATOM 8357 C CA . GLY C 1 330 ? -25.350 68.648 27.371 1.00 28.83 330 GLY C CA 1
ATOM 8358 C C . GLY C 1 330 ? -24.605 69.917 26.990 1.00 30.60 330 GLY C C 1
ATOM 8359 O O . GLY C 1 330 ? -24.606 70.333 25.822 1.00 29.64 330 GLY C O 1
ATOM 8360 N N . LYS C 1 331 ? -23.966 70.519 27.990 1.00 30.03 331 LYS C N 1
ATOM 8361 C CA . LYS C 1 331 ? -23.328 71.822 27.870 1.00 30.31 331 LYS C CA 1
ATOM 8362 C C . LYS C 1 331 ? -21.885 71.715 27.408 1.00 30.15 331 LYS C C 1
ATOM 8363 O O . LYS C 1 331 ? -21.176 70.782 27.793 1.00 29.46 331 LYS C O 1
ATOM 8369 N N . VAL C 1 332 ? -21.461 72.689 26.601 1.00 29.13 332 VAL C N 1
ATOM 8370 C CA . VAL C 1 332 ? -20.069 72.801 26.148 1.00 28.39 332 VAL C CA 1
ATOM 8371 C C . VAL C 1 332 ? -19.387 73.818 27.052 1.00 29.60 332 VAL C C 1
ATOM 8372 O O . VAL C 1 332 ? -19.745 75.008 27.029 1.00 30.19 332 VAL C O 1
ATOM 8376 N N . ILE C 1 333 ? -18.432 73.342 27.857 1.00 28.75 333 ILE C N 1
ATOM 8377 C CA . ILE C 1 333 ? -17.716 74.179 28.823 1.00 28.75 333 ILE C CA 1
ATOM 8378 C C . ILE C 1 333 ? -16.208 74.255 28.508 1.00 28.56 333 ILE C C 1
ATOM 8379 O O . ILE C 1 333 ? -15.556 73.235 28.287 1.00 26.90 333 ILE C O 1
ATOM 8384 N N . GLU C 1 334 ? -15.677 75.476 28.504 1.00 30.20 334 GLU C N 1
ATOM 8385 C CA . GLU C 1 334 ? -14.241 75.724 28.359 1.00 31.39 334 GLU C CA 1
ATOM 8386 C C . GLU C 1 334 ? -13.688 76.203 29.697 1.00 31.03 334 GLU C C 1
ATOM 8387 O O . GLU C 1 334 ? -14.227 77.141 30.301 1.00 30.13 334 GLU C O 1
ATOM 8393 N N . VAL C 1 335 ? -12.633 75.535 30.162 1.00 30.42 335 VAL C N 1
ATOM 8394 C CA . VAL C 1 335 ? -11.867 75.995 31.322 1.00 30.41 335 VAL C CA 1
ATOM 8395 C C . VAL C 1 335 ? -10.473 76.412 30.839 1.00 31.71 335 VAL C C 1
ATOM 8396 O O . VAL C 1 335 ? -9.753 75.612 30.218 1.00 29.91 335 VAL C O 1
ATOM 8400 N N . ASP C 1 336 ? -10.110 77.666 31.112 1.00 32.25 336 ASP C N 1
ATOM 8401 C CA . ASP C 1 336 ? -8.815 78.199 30.706 1.00 35.08 336 ASP C CA 1
ATOM 8402 C C . ASP C 1 336 ? -7.718 77.673 31.636 1.00 35.51 336 ASP C C 1
ATOM 8403 O O . ASP C 1 336 ? -7.754 77.903 32.841 1.00 34.46 336 ASP C O 1
ATOM 8408 N N . LEU C 1 337 ? -6.747 76.964 31.063 1.00 34.88 337 LEU C N 1
ATOM 8409 C CA . LEU C 1 337 ? -5.631 76.431 31.848 1.00 34.49 337 LEU C CA 1
ATOM 8410 C C . LEU C 1 337 ? -4.264 77.018 31.490 1.00 36.15 337 LEU C C 1
ATOM 8411 O O . LEU C 1 337 ? -3.239 76.445 31.854 1.00 37.71 337 LEU C O 1
ATOM 8416 N N . THR C 1 338 ? -4.262 78.165 30.806 1.00 37.36 338 THR C N 1
ATOM 8417 C CA . THR C 1 338 ? -3.038 78.904 30.462 1.00 41.34 338 THR C CA 1
ATOM 8418 C C . THR C 1 338 ? -2.201 79.201 31.721 1.00 44.87 338 THR C C 1
ATOM 8419 O O . THR C 1 338 ? -2.702 79.778 32.691 1.00 47.12 338 THR C O 1
ATOM 8423 N N . LEU C 1 339 ? -0.941 78.773 31.710 1.00 48.94 339 LEU C N 1
ATOM 8424 C CA . LEU C 1 339 ? -0.024 79.042 32.829 1.00 53.03 339 LEU C CA 1
ATOM 8425 C C . LEU C 1 339 ? 0.431 80.500 32.806 1.00 57.05 339 LEU C C 1
ATOM 8426 O O . LEU C 1 339 ? 0.537 81.101 31.738 1.00 57.20 339 LEU C O 1
ATOM 8431 N N . GLU C 1 340 ? 0.665 81.062 33.990 1.00 63.99 340 GLU C N 1
ATOM 8432 C CA . GLU C 1 340 ? 1.147 82.440 34.146 1.00 69.80 340 GLU C CA 1
ATOM 8433 C C . GLU C 1 340 ? 2.531 82.650 33.501 1.00 68.40 340 GLU C C 1
ATOM 8434 O O . GLU C 1 340 ? 2.698 83.549 32.673 1.00 69.50 340 GLU C O 1
ATOM 8440 N N . ASN C 1 341 ? 3.491 81.803 33.871 1.00 69.58 341 ASN C N 1
ATOM 8441 C CA . ASN C 1 341 ? 4.888 81.912 33.422 1.00 72.34 341 ASN C CA 1
ATOM 8442 C C . ASN C 1 341 ? 5.100 81.700 31.913 1.00 71.40 341 ASN C C 1
ATOM 8443 O O . ASN C 1 341 ? 5.840 82.460 31.284 1.00 73.94 341 ASN C O 1
ATOM 8448 N N . LEU C 1 342 ? 4.459 80.676 31.346 1.00 67.47 342 LEU C N 1
ATOM 8449 C CA . LEU C 1 342 ? 4.475 80.449 29.896 1.00 63.31 342 LEU C CA 1
ATOM 8450 C C . LEU C 1 342 ? 3.248 81.100 29.288 1.00 63.97 342 LEU C C 1
ATOM 8451 O O . LEU C 1 342 ? 2.150 80.977 29.824 1.00 67.56 342 LEU C O 1
ATOM 8456 N N . ASP C 1 343 ? 3.423 81.782 28.164 1.00 64.08 343 ASP C N 1
ATOM 8457 C CA . ASP C 1 343 ? 2.288 82.410 27.484 1.00 64.20 343 ASP C CA 1
ATOM 8458 C C . ASP C 1 343 ? 1.725 81.471 26.404 1.00 58.60 343 ASP C C 1
ATOM 8459 O O . ASP C 1 343 ? 1.661 81.823 25.220 1.00 61.24 343 ASP C O 1
ATOM 8464 N N . VAL C 1 344 ? 1.340 80.267 26.832 1.00 49.94 344 VAL C N 1
ATOM 8465 C CA . VAL C 1 344 ? 0.835 79.231 25.924 1.00 45.56 344 VAL C CA 1
ATOM 8466 C C . VAL C 1 344 ? -0.630 78.922 26.261 1.00 42.08 344 VAL C C 1
ATOM 8467 O O . VAL C 1 344 ? -0.915 78.393 27.342 1.00 41.69 344 VAL C O 1
ATOM 8471 N N . PRO C 1 345 ? -1.560 79.261 25.345 1.00 39.68 345 PRO C N 1
ATOM 8472 C CA . PRO C 1 345 ? -2.974 78.895 25.513 1.00 37.68 345 PRO C CA 1
ATOM 8473 C C . PRO C 1 345 ? -3.169 77.383 25.743 1.00 35.48 345 PRO C C 1
ATOM 8474 O O . PRO C 1 345 ? -2.726 76.568 24.930 1.00 33.92 345 PRO C O 1
ATOM 8478 N N . VAL C 1 346 ? -3.773 77.030 26.880 1.00 33.42 346 VAL C N 1
ATOM 8479 C CA . VAL C 1 346 ? -4.197 75.653 27.172 1.00 31.24 346 VAL C CA 1
ATOM 8480 C C . VAL C 1 346 ? -5.647 75.708 27.659 1.00 31.76 346 VAL C C 1
ATOM 8481 O O . VAL C 1 346 ? -6.013 76.591 28.442 1.00 33.95 346 VAL C O 1
ATOM 8485 N N . VAL C 1 347 ? -6.472 74.776 27.186 1.00 30.16 347 VAL C N 1
ATOM 8486 C CA . VAL C 1 347 ? -7.840 74.641 27.688 1.00 29.48 347 VAL C CA 1
ATOM 8487 C C . VAL C 1 347 ? -8.198 73.204 28.048 1.00 29.22 347 VAL C C 1
ATOM 8488 O O . VAL C 1 347 ? -7.593 72.242 27.566 1.00 29.73 347 VAL C O 1
ATOM 8492 N N . ARG C 1 348 ? -9.176 73.086 28.932 1.00 29.61 348 ARG C N 1
ATOM 8493 C CA . ARG C 1 348 ? -9.890 71.853 29.128 1.00 29.55 348 ARG C CA 1
ATOM 8494 C C . ARG C 1 348 ? -11.306 72.109 28.635 1.00 29.83 348 ARG C C 1
ATOM 8495 O O . ARG C 1 348 ? -12.000 73.013 29.135 1.00 29.81 348 ARG C O 1
ATOM 8503 N N . VAL C 1 349 ? -11.696 71.336 27.625 1.00 29.06 349 VAL C N 1
ATOM 8504 C CA . VAL C 1 349 ? -13.071 71.291 27.144 1.00 29.50 349 VAL C CA 1
ATOM 8505 C C . VAL C 1 349 ? -13.790 70.106 27.802 1.00 29.87 349 VAL C C 1
ATOM 8506 O O . VAL C 1 349 ? -13.317 68.959 27.746 1.00 29.20 349 VAL C O 1
ATOM 8510 N N . ARG C 1 350 ? -14.921 70.403 28.437 1.00 29.12 350 ARG C N 1
ATOM 8511 C CA . ARG C 1 350 ? -15.823 69.373 28.944 1.00 29.08 350 ARG C CA 1
ATOM 8512 C C . ARG C 1 350 ? -17.183 69.525 28.277 1.00 28.99 350 ARG C C 1
ATOM 8513 O O . ARG C 1 350 ? -17.731 70.633 28.203 1.00 29.59 350 ARG C O 1
ATOM 8521 N N . VAL C 1 351 ? -17.717 68.410 27.793 1.00 27.80 351 VAL C N 1
ATOM 8522 C CA . VAL C 1 351 ? -19.065 68.371 27.242 1.00 27.89 351 VAL C CA 1
ATOM 8523 C C . VAL C 1 351 ? -19.866 67.456 28.164 1.00 28.03 351 VAL C C 1
ATOM 8524 O O . VAL C 1 351 ? -19.655 66.239 28.184 1.00 26.88 351 VAL C O 1
ATOM 8528 N N . THR C 1 352 ? -20.791 68.063 28.915 1.00 28.90 352 THR C N 1
ATOM 8529 C CA . THR C 1 352 ? -21.342 67.444 30.136 1.00 30.45 352 THR C CA 1
ATOM 8530 C C . THR C 1 352 ? -22.102 66.139 29.946 1.00 30.46 352 THR C C 1
ATOM 8531 O O . THR C 1 352 ? -22.129 65.318 30.862 1.00 31.54 352 THR C O 1
ATOM 8535 N N . GLY C 1 353 ? -22.697 65.944 28.770 1.00 28.84 353 GLY C N 1
ATOM 8536 C CA . GLY C 1 353 ? -23.391 64.697 28.452 1.00 28.12 353 GLY C CA 1
ATOM 8537 C C . GLY C 1 353 ? -22.760 63.895 27.324 1.00 28.44 353 GLY C C 1
ATOM 8538 O O . GLY C 1 353 ? -23.373 62.948 26.825 1.00 28.65 353 GLY C O 1
ATOM 8539 N N . ALA C 1 354 ? -21.548 64.271 26.904 1.00 28.09 354 ALA C N 1
ATOM 8540 C CA . ALA C 1 354 ? -20.771 63.442 25.962 1.00 29.05 354 ALA C CA 1
ATOM 8541 C C . ALA C 1 354 ? -20.247 62.226 26.711 1.00 29.24 354 ALA C C 1
ATOM 8542 O O . ALA C 1 354 ? -19.881 62.322 27.875 1.00 28.97 354 ALA C O 1
ATOM 8544 N N . SER C 1 355 ? -20.234 61.085 26.039 1.00 31.09 355 SER C N 1
ATOM 8545 C CA . SER C 1 355 ? -19.874 59.834 26.678 1.00 31.83 355 SER C CA 1
ATOM 8546 C C . SER C 1 355 ? -18.365 59.667 26.777 1.00 33.17 355 SER C C 1
ATOM 8547 O O . SER C 1 355 ? -17.630 59.913 25.813 1.00 31.44 355 SER C O 1
ATOM 8550 N N . GLU C 1 356 ? -17.913 59.251 27.958 1.00 33.33 356 GLU C N 1
ATOM 8551 C CA . GLU C 1 356 ? -16.514 58.860 28.155 1.00 33.17 356 GLU C CA 1
ATOM 8552 C C . GLU C 1 356 ? -16.445 57.436 28.707 1.00 33.39 356 GLU C C 1
ATOM 8553 O O . GLU C 1 356 ? -15.576 57.093 29.518 1.00 32.96 356 GLU C O 1
ATOM 8559 N N . TYR C 1 357 ? -17.383 56.617 28.239 1.00 33.52 357 TYR C N 1
ATOM 8560 C CA . TYR C 1 357 ? -17.483 55.205 28.585 1.00 35.16 357 TYR C CA 1
ATOM 8561 C C . TYR C 1 357 ? -16.177 54.428 28.340 1.00 35.99 357 TYR C C 1
ATOM 8562 O O . TYR C 1 357 ? -15.828 53.546 29.135 1.00 34.55 357 TYR C O 1
ATOM 8571 N N . VAL C 1 358 ? -15.456 54.784 27.271 1.00 34.08 358 VAL C N 1
ATOM 8572 C CA . VAL C 1 358 ? -14.167 54.147 26.943 1.00 35.90 358 VAL C CA 1
ATOM 8573 C C . VAL C 1 358 ? -13.047 54.498 27.926 1.00 36.89 358 VAL C C 1
ATOM 8574 O O . VAL C 1 358 ? -12.045 53.779 28.011 1.00 39.05 358 VAL C O 1
ATOM 8578 N N . ILE C 1 359 ? -13.218 55.609 28.644 1.00 37.05 359 ILE C N 1
ATOM 8579 C CA . ILE C 1 359 ? -12.271 56.043 29.664 1.00 37.85 359 ILE C CA 1
ATOM 8580 C C . ILE C 1 359 ? -12.650 55.438 31.019 1.00 39.25 359 ILE C C 1
ATOM 8581 O O . ILE C 1 359 ? -11.795 54.891 31.716 1.00 38.82 359 ILE C O 1
ATOM 8586 N N . ASP C 1 360 ? -13.932 55.515 31.368 1.00 38.96 360 ASP C N 1
ATOM 8587 C CA . ASP C 1 360 ? -14.437 54.971 32.624 1.00 41.51 360 ASP C CA 1
ATOM 8588 C C . ASP C 1 360 ? -15.906 54.605 32.446 1.00 40.61 360 ASP C C 1
ATOM 8589 O O . ASP C 1 360 ? -16.712 55.443 32.027 1.00 39.88 360 ASP C O 1
ATOM 8594 N N . GLU C 1 361 ? -16.245 53.357 32.772 1.00 41.18 361 GLU C N 1
ATOM 8595 C CA . GLU C 1 361 ? -17.609 52.833 32.614 1.00 41.77 361 GLU C CA 1
ATOM 8596 C C . GLU C 1 361 ? -18.693 53.663 33.290 1.00 39.83 361 GLU C C 1
ATOM 8597 O O . GLU C 1 361 ? -19.816 53.706 32.797 1.00 38.09 361 GLU C O 1
ATOM 8603 N N . ALA C 1 362 ? -18.353 54.322 34.401 1.00 38.77 362 ALA C N 1
ATOM 8604 C CA . ALA C 1 362 ? -19.287 55.222 35.094 1.00 39.45 362 ALA C CA 1
ATOM 8605 C C . ALA C 1 362 ? -19.602 56.503 34.299 1.00 39.82 362 ALA C C 1
ATOM 8606 O O . ALA C 1 362 ? -20.642 57.129 34.523 1.00 40.14 362 ALA C O 1
ATOM 8608 N N . ARG C 1 363 ? -18.712 56.878 33.372 1.00 38.60 363 ARG C N 1
ATOM 8609 C CA . ARG C 1 363 ? -18.879 58.079 32.540 1.00 37.17 363 ARG C CA 1
ATOM 8610 C C . ARG C 1 363 ? -19.715 57.806 31.277 1.00 38.21 363 ARG C C 1
ATOM 8611 O O . ARG C 1 363 ? -19.280 58.098 30.147 1.00 38.79 363 ARG C O 1
ATOM 8619 N N . VAL C 1 364 ? -20.921 57.269 31.484 1.00 37.13 364 VAL C N 1
ATOM 8620 C CA . VAL C 1 364 ? -21.842 56.873 30.403 1.00 36.17 364 VAL C CA 1
ATOM 8621 C C . VAL C 1 364 ? -22.266 58.058 29.522 1.00 34.87 364 VAL C C 1
ATOM 8622 O O . VAL C 1 364 ? -22.324 57.926 28.301 1.00 33.57 364 VAL C O 1
ATOM 8626 N N . GLY C 1 365 ? -22.560 59.194 30.154 1.00 33.71 365 GLY C N 1
ATOM 8627 C CA . GLY C 1 365 ? -23.084 60.373 29.473 1.00 36.64 365 GLY C CA 1
ATOM 8628 C C . GLY C 1 365 ? -24.530 60.195 29.039 1.00 37.94 365 GLY C C 1
ATOM 8629 O O . GLY C 1 365 ? -25.201 59.250 29.470 1.00 36.66 365 GLY C O 1
ATOM 8630 N N . ASN C 1 366 ? -25.007 61.105 28.187 1.00 37.96 366 ASN C N 1
ATOM 8631 C CA . ASN C 1 366 ? -26.338 60.989 27.590 1.00 39.06 366 ASN C CA 1
ATOM 8632 C C . ASN C 1 366 ? -26.287 59.879 26.561 1.00 41.79 366 ASN C C 1
ATOM 8633 O O . ASN C 1 366 ? -25.725 60.047 25.489 1.00 41.76 366 ASN C O 1
ATOM 8646 N N . PRO C 1 368 ? -28.397 57.084 24.185 1.00 45.15 368 PRO C N 1
ATOM 8647 C CA . PRO C 1 368 ? -29.751 56.785 23.683 1.00 46.95 368 PRO C CA 1
ATOM 8648 C C . PRO C 1 368 ? -30.242 55.369 24.055 1.00 49.34 368 PRO C C 1
ATOM 8649 O O . PRO C 1 368 ? -29.453 54.538 24.533 1.00 47.45 368 PRO C O 1
ATOM 8653 N N . GLU C 1 369 ? -31.535 55.112 23.843 1.00 52.97 369 GLU C N 1
ATOM 8654 C CA . GLU C 1 369 ? -32.134 53.793 24.097 1.00 55.71 369 GLU C CA 1
ATOM 8655 C C . GLU C 1 369 ? -31.678 52.743 23.079 1.00 53.66 369 GLU C C 1
ATOM 8656 O O . GLU C 1 369 ? -31.550 51.570 23.408 1.00 51.07 369 GLU C O 1
ATOM 8662 N N . LYS C 1 370 ? -31.423 53.193 21.852 1.00 53.99 370 LYS C N 1
ATOM 8663 C CA . LYS C 1 370 ? -31.028 52.344 20.730 1.00 53.81 370 LYS C CA 1
ATOM 8664 C C . LYS C 1 370 ? -29.830 52.987 20.023 1.00 53.42 370 LYS C C 1
ATOM 8665 O O . LYS C 1 370 ? -29.672 54.213 20.091 1.00 50.78 370 LYS C O 1
ATOM 8671 N N . PRO C 1 371 ? -28.980 52.174 19.347 1.00 53.81 371 PRO C N 1
ATOM 8672 C CA . PRO C 1 371 ? -27.882 52.761 18.561 1.00 55.11 371 PRO C CA 1
ATOM 8673 C C . PRO C 1 371 ? -28.399 53.604 17.382 1.00 59.61 371 PRO C C 1
ATOM 8674 O O . PRO C 1 371 ? -29.460 53.279 16.841 1.00 58.29 371 PRO C O 1
ATOM 8678 N N . PRO C 1 372 ? -27.667 54.682 16.996 1.00 64.29 372 PRO C N 1
ATOM 8679 C CA . PRO C 1 372 ? -28.063 55.547 15.866 1.00 66.40 372 PRO C CA 1
ATOM 8680 C C . PRO C 1 372 ? -28.140 54.821 14.512 1.00 70.35 372 PRO C C 1
ATOM 8681 O O . PRO C 1 372 ? -27.196 54.116 14.132 1.00 73.16 372 PRO C O 1
ATOM 8685 N N . GLY C 1 373 ? -29.258 55.003 13.805 1.00 70.52 373 GLY C N 1
ATOM 8686 C CA . GLY C 1 373 ? -29.484 54.370 12.501 1.00 71.16 373 GLY C CA 1
ATOM 8687 C C . GLY C 1 373 ? -28.748 55.104 11.384 1.00 71.85 373 GLY C C 1
ATOM 8688 O O . GLY C 1 373 ? -28.093 54.481 10.548 1.00 74.49 373 GLY C O 1
ATOM 8697 N N . THR D 1 2 ? -68.897 32.461 56.320 1.00 42.76 2 THR D N 1
ATOM 8698 C CA . THR D 1 2 ? -70.210 31.816 56.344 1.00 40.60 2 THR D CA 1
ATOM 8699 C C . THR D 1 2 ? -70.174 30.528 57.152 1.00 40.13 2 THR D C 1
ATOM 8700 O O . THR D 1 2 ? -69.428 29.597 56.834 1.00 39.95 2 THR D O 1
ATOM 8704 N N . ASP D 1 3 ? -71.008 30.493 58.185 1.00 39.36 3 ASP D N 1
ATOM 8705 C CA . ASP D 1 3 ? -71.102 29.371 59.104 1.00 40.97 3 ASP D CA 1
ATOM 8706 C C . ASP D 1 3 ? -71.652 28.119 58.420 1.00 38.26 3 ASP D C 1
ATOM 8707 O O . ASP D 1 3 ? -72.600 28.201 57.632 1.00 35.45 3 ASP D O 1
ATOM 8712 N N . ILE D 1 4 ? -71.059 26.968 58.728 1.00 36.54 4 ILE D N 1
ATOM 8713 C CA . ILE D 1 4 ? -71.634 25.684 58.323 1.00 36.30 4 ILE D CA 1
ATOM 8714 C C . ILE D 1 4 ? -72.655 25.292 59.391 1.00 35.09 4 ILE D C 1
ATOM 8715 O O . ILE D 1 4 ? -72.282 24.903 60.496 1.00 36.95 4 ILE D O 1
ATOM 8720 N N . VAL D 1 5 ? -73.939 25.416 59.059 1.00 33.78 5 VAL D N 1
ATOM 8721 C CA . VAL D 1 5 ? -75.016 25.106 60.021 1.00 32.63 5 VAL D CA 1
ATOM 8722 C C . VAL D 1 5 ? -75.523 23.665 59.896 1.00 32.68 5 VAL D C 1
ATOM 8723 O O . VAL D 1 5 ? -76.216 23.167 60.780 1.00 33.61 5 VAL D O 1
ATOM 8727 N N . TYR D 1 6 ? -75.178 23.003 58.795 1.00 30.82 6 TYR D N 1
ATOM 8728 C CA . TYR D 1 6 ? -75.658 21.660 58.530 1.00 30.93 6 TYR D CA 1
ATOM 8729 C C . TYR D 1 6 ? -74.530 20.827 57.938 1.00 30.05 6 TYR D C 1
ATOM 8730 O O . TYR D 1 6 ? -73.866 21.258 56.995 1.00 29.78 6 TYR D O 1
ATOM 8739 N N . ASP D 1 7 ? -74.309 19.643 58.502 1.00 30.75 7 ASP D N 1
ATOM 8740 C CA . ASP D 1 7 ? -73.234 18.768 58.024 1.00 32.74 7 ASP D CA 1
ATOM 8741 C C . ASP D 1 7 ? -73.582 17.278 58.087 1.00 32.44 7 ASP D C 1
ATOM 8742 O O . ASP D 1 7 ? -72.749 16.458 58.472 1.00 32.82 7 ASP D O 1
ATOM 8747 N N . VAL D 1 8 ? -74.803 16.936 57.675 1.00 31.85 8 VAL D N 1
ATOM 8748 C CA . VAL D 1 8 ? -75.245 15.537 57.672 1.00 30.88 8 VAL D CA 1
ATOM 8749 C C . VAL D 1 8 ? -74.845 14.873 56.349 1.00 30.82 8 VAL D C 1
ATOM 8750 O O . VAL D 1 8 ? -73.888 14.102 56.328 1.00 29.78 8 VAL D O 1
ATOM 8754 N N . GLU D 1 9 ? -75.556 15.183 55.261 1.00 29.31 9 GLU D N 1
ATOM 8755 C CA . GLU D 1 9 ? -75.246 14.608 53.937 1.00 29.45 9 GLU D CA 1
ATOM 8756 C C . GLU D 1 9 ? -74.179 15.415 53.190 1.00 28.22 9 GLU D C 1
ATOM 8757 O O . GLU D 1 9 ? -73.613 14.939 52.206 1.00 27.17 9 GLU D O 1
ATOM 8763 N N . GLY D 1 10 ? -73.924 16.635 53.663 1.00 28.18 10 GLY D N 1
ATOM 8764 C CA . GLY D 1 10 ? -73.020 17.590 53.010 1.00 27.19 10 GLY D CA 1
ATOM 8765 C C . GLY D 1 10 ? -72.960 18.880 53.809 1.00 28.65 10 GLY D C 1
ATOM 8766 O O . GLY D 1 10 ? -73.777 19.089 54.717 1.00 28.02 10 GLY D O 1
ATOM 8767 N N . PHE D 1 11 ? -71.998 19.740 53.469 1.00 28.20 11 PHE D N 1
ATOM 8768 C CA . PHE D 1 11 ? -71.727 20.972 54.224 1.00 27.43 11 PHE D CA 1
ATOM 8769 C C . PHE D 1 11 ? -72.545 22.121 53.648 1.00 27.69 11 PHE D C 1
ATOM 8770 O O . PHE D 1 11 ? -72.326 22.544 52.503 1.00 27.01 11 PHE D O 1
ATOM 8778 N N . ARG D 1 12 ? -73.494 22.612 54.447 1.00 26.70 12 ARG D N 1
ATOM 8779 C CA . ARG D 1 12 ? -74.484 23.581 53.980 1.00 26.88 12 ARG D CA 1
ATOM 8780 C C . ARG D 1 12 ? -74.575 24.802 54.899 1.00 26.80 12 ARG D C 1
ATOM 8781 O O . ARG D 1 12 ? -74.435 24.684 56.118 1.00 26.16 12 ARG D O 1
ATOM 8789 N N . ALA D 1 13 ? -74.829 25.960 54.291 1.00 27.00 13 ALA D N 1
ATOM 8790 C CA . ALA D 1 13 ? -75.002 27.231 55.002 1.00 29.24 13 ALA D CA 1
ATOM 8791 C C . ALA D 1 13 ? -76.429 27.453 55.507 1.00 30.52 13 ALA D C 1
ATOM 8792 O O . ALA D 1 13 ? -76.683 28.398 56.266 1.00 31.87 13 ALA D O 1
ATOM 8794 N N . PHE D 1 14 ? -77.352 26.593 55.075 1.00 31.70 14 PHE D N 1
ATOM 8795 C CA . PHE D 1 14 ? -78.770 26.666 55.451 1.00 32.87 14 PHE D CA 1
ATOM 8796 C C . PHE D 1 14 ? -79.256 25.274 55.831 1.00 33.04 14 PHE D C 1
ATOM 8797 O O . PHE D 1 14 ? -78.705 24.269 55.371 1.00 32.65 14 PHE D O 1
ATOM 8805 N N . LEU D 1 15 ? -80.268 25.218 56.692 1.00 32.77 15 LEU D N 1
ATOM 8806 C CA . LEU D 1 15 ? -80.958 23.965 56.998 1.00 32.69 15 LEU D CA 1
ATOM 8807 C C . LEU D 1 15 ? -81.772 23.513 55.768 1.00 30.51 15 LEU D C 1
ATOM 8808 O O . LEU D 1 15 ? -82.276 24.359 55.035 1.00 30.43 15 LEU D O 1
ATOM 8813 N N . PRO D 1 16 ? -81.890 22.187 55.529 1.00 30.67 16 PRO D N 1
ATOM 8814 C CA . PRO D 1 16 ? -82.683 21.707 54.376 1.00 30.79 16 PRO D CA 1
ATOM 8815 C C . PRO D 1 16 ? -84.134 22.209 54.332 1.00 31.18 16 PRO D C 1
ATOM 8816 O O . PRO D 1 16 ? -84.651 22.433 53.236 1.00 30.59 16 PRO D O 1
ATOM 8820 N N . LYS D 1 17 ? -84.777 22.389 55.493 1.00 33.19 17 LYS D N 1
ATOM 8821 C CA . LYS D 1 17 ? -86.138 22.967 55.549 1.00 34.45 17 LYS D CA 1
ATOM 8822 C C . LYS D 1 17 ? -86.201 24.400 55.008 1.00 35.07 17 LYS D C 1
ATOM 8823 O O . LYS D 1 17 ? -87.175 24.767 54.346 1.00 35.69 17 LYS D O 1
ATOM 8829 N N . GLU D 1 18 ? -85.152 25.185 55.267 1.00 35.92 18 GLU D N 1
ATOM 8830 C CA . GLU D 1 18 ? -85.027 26.556 54.747 1.00 37.19 18 GLU D CA 1
ATOM 8831 C C . GLU D 1 18 ? -84.849 26.541 53.224 1.00 36.12 18 GLU D C 1
ATOM 8832 O O . GLU D 1 18 ? -85.549 27.252 52.498 1.00 36.64 18 GLU D O 1
ATOM 8838 N N . THR D 1 19 ? -83.917 25.711 52.757 1.00 35.66 19 THR D N 1
ATOM 8839 C CA . THR D 1 19 ? -83.635 25.517 51.329 1.00 33.55 19 THR D CA 1
ATOM 8840 C C . THR D 1 19 ? -84.861 25.001 50.560 1.00 32.45 19 THR D C 1
ATOM 8841 O O . THR D 1 19 ? -85.106 25.441 49.436 1.00 32.83 19 THR D O 1
ATOM 8845 N N . LEU D 1 20 ? -85.630 24.096 51.168 1.00 32.22 20 LEU D N 1
ATOM 8846 C CA . LEU D 1 20 ? -86.827 23.553 50.506 1.00 32.65 20 LEU D CA 1
ATOM 8847 C C . LEU D 1 20 ? -87.901 24.630 50.281 1.00 33.63 20 LEU D C 1
ATOM 8848 O O . LEU D 1 20 ? -88.498 24.675 49.205 1.00 35.21 20 LEU D O 1
ATOM 8853 N N . ARG D 1 21 ? -88.111 25.494 51.280 1.00 36.47 21 ARG D N 1
ATOM 8854 C CA . ARG D 1 21 ? -88.985 26.680 51.150 1.00 39.39 21 ARG D CA 1
ATOM 8855 C C . ARG D 1 21 ? -88.522 27.571 50.015 1.00 39.01 21 ARG D C 1
ATOM 8856 O O . ARG D 1 21 ? -89.328 28.041 49.214 1.00 41.41 21 ARG D O 1
ATOM 8864 N N . TRP D 1 22 ? -87.210 27.793 49.975 1.00 38.78 22 TRP D N 1
ATOM 8865 C CA . TRP D 1 22 ? -86.544 28.600 48.969 1.00 37.87 22 TRP D CA 1
ATOM 8866 C C . TRP D 1 22 ? -86.740 28.021 47.557 1.00 36.55 22 TRP D C 1
ATOM 8867 O O . TRP D 1 22 ? -87.070 28.764 46.633 1.00 35.38 22 TRP D O 1
ATOM 8878 N N . ILE D 1 23 ? -86.583 26.700 47.414 1.00 34.43 23 ILE D N 1
ATOM 8879 C CA . ILE D 1 23 ? -86.805 25.986 46.138 1.00 32.92 23 ILE D CA 1
ATOM 8880 C C . ILE D 1 23 ? -88.260 26.156 45.661 1.00 34.59 23 ILE D C 1
ATOM 8881 O O . ILE D 1 23 ? -88.507 26.466 44.492 1.00 33.05 23 ILE D O 1
ATOM 8886 N N . ARG D 1 24 ? -89.198 25.967 46.589 1.00 35.34 24 ARG D N 1
ATOM 8887 C CA . ARG D 1 24 ? -90.631 26.096 46.328 1.00 38.10 24 ARG D CA 1
ATOM 8888 C C . ARG D 1 24 ? -91.058 27.524 45.997 1.00 40.57 24 ARG D C 1
ATOM 8889 O O . ARG D 1 24 ? -91.819 27.730 45.054 1.00 41.56 24 ARG D O 1
ATOM 8897 N N . HIS D 1 25 ? -90.554 28.497 46.762 1.00 45.38 25 HIS D N 1
ATOM 8898 C CA . HIS D 1 25 ? -90.813 29.925 46.509 1.00 47.45 25 HIS D CA 1
ATOM 8899 C C . HIS D 1 25 ? -90.324 30.363 45.126 1.00 47.22 25 HIS D C 1
ATOM 8900 O O . HIS D 1 25 ? -91.010 31.113 44.429 1.00 45.19 25 HIS D O 1
ATOM 8907 N N . ARG D 1 26 ? -89.144 29.878 44.738 1.00 46.87 26 ARG D N 1
ATOM 8908 C CA . ARG D 1 26 ? -88.528 30.235 43.462 1.00 45.14 26 ARG D CA 1
ATOM 8909 C C . ARG D 1 26 ? -89.052 29.410 42.289 1.00 43.36 26 ARG D C 1
ATOM 8910 O O . ARG D 1 26 ? -88.697 29.676 41.134 1.00 45.11 26 ARG D O 1
ATOM 8918 N N . GLU D 1 27 ? -89.897 28.421 42.596 1.00 41.26 27 GLU D N 1
ATOM 8919 C CA . GLU D 1 27 ? -90.537 27.533 41.607 1.00 41.31 27 GLU D CA 1
ATOM 8920 C C . GLU D 1 27 ? -89.507 26.866 40.689 1.00 39.50 27 GLU D C 1
ATOM 8921 O O . GLU D 1 27 ? -89.689 26.793 39.468 1.00 39.56 27 GLU D O 1
ATOM 8927 N N . LEU D 1 28 ? -88.427 26.380 41.301 1.00 37.83 28 LEU D N 1
ATOM 8928 C CA . LEU D 1 28 ? -87.256 25.884 40.568 1.00 36.12 28 LEU D CA 1
ATOM 8929 C C . LEU D 1 28 ? -87.523 24.614 39.770 1.00 35.11 28 LEU D C 1
ATOM 8930 O O . LEU D 1 28 ? -87.029 24.472 38.652 1.00 35.96 28 LEU D O 1
ATOM 8935 N N . GLU D 1 29 ? -88.299 23.698 40.346 1.00 35.81 29 GLU D N 1
ATOM 8936 C CA . GLU D 1 29 ? -88.602 22.416 39.695 1.00 37.24 29 GLU D CA 1
ATOM 8937 C C . GLU D 1 29 ? -89.423 22.576 38.408 1.00 38.25 29 GLU D C 1
ATOM 8938 O O . GLU D 1 29 ? -89.061 22.013 37.374 1.00 37.69 29 GLU D O 1
ATOM 8944 N N . ARG D 1 30 ? -90.493 23.370 38.469 1.00 40.40 30 ARG D N 1
ATOM 8945 C CA . ARG D 1 30 ? -91.258 23.745 37.267 1.00 40.95 30 ARG D CA 1
ATOM 8946 C C . ARG D 1 30 ? -90.343 24.364 36.211 1.00 41.08 30 ARG D C 1
ATOM 8947 O O . ARG D 1 30 ? -90.279 23.868 35.081 1.00 41.24 30 ARG D O 1
ATOM 8955 N N . LYS D 1 31 ? -89.616 25.415 36.603 1.00 40.60 31 LYS D N 1
ATOM 8956 C CA . LYS D 1 31 ? -88.773 26.206 35.689 1.00 41.35 31 LYS D CA 1
ATOM 8957 C C . LYS D 1 31 ? -87.651 25.412 35.017 1.00 41.84 31 LYS D C 1
ATOM 8958 O O . LYS D 1 31 ? -87.107 25.835 33.996 1.00 43.19 31 LYS D O 1
ATOM 8964 N N . VAL D 1 32 ? -87.329 24.262 35.598 1.00 40.73 32 VAL D N 1
ATOM 8965 C CA . VAL D 1 32 ? -86.255 23.390 35.140 1.00 39.94 32 VAL D CA 1
ATOM 8966 C C . VAL D 1 32 ? -86.788 22.178 34.342 1.00 39.48 32 VAL D C 1
ATOM 8967 O O . VAL D 1 32 ? -86.013 21.377 33.794 1.00 38.15 32 VAL D O 1
ATOM 8971 N N . GLY D 1 33 ? -88.116 22.065 34.274 1.00 39.46 33 GLY D N 1
ATOM 8972 C CA . GLY D 1 33 ? -88.780 21.072 33.423 1.00 37.97 33 GLY D CA 1
ATOM 8973 C C . GLY D 1 33 ? -89.237 19.786 34.094 1.00 38.86 33 GLY D C 1
ATOM 8974 O O . GLY D 1 33 ? -89.483 18.785 33.405 1.00 37.99 33 GLY D O 1
ATOM 8975 N N . VAL D 1 34 ? -89.351 19.806 35.424 1.00 37.32 34 VAL D N 1
ATOM 8976 C CA . VAL D 1 34 ? -89.874 18.658 36.181 1.00 37.75 34 VAL D CA 1
ATOM 8977 C C . VAL D 1 34 ? -91.354 18.521 35.837 1.00 38.60 34 VAL D C 1
ATOM 8978 O O . VAL D 1 34 ? -92.112 19.489 35.952 1.00 38.23 34 VAL D O 1
ATOM 8982 N N . VAL D 1 35 ? -91.738 17.328 35.387 1.00 39.80 35 VAL D N 1
ATOM 8983 C CA . VAL D 1 35 ? -93.128 17.054 34.996 1.00 42.31 35 VAL D CA 1
ATOM 8984 C C . VAL D 1 35 ? -93.769 15.969 35.865 1.00 43.36 35 VAL D C 1
ATOM 8985 O O . VAL D 1 35 ? -94.987 15.825 35.868 1.00 45.10 35 VAL D O 1
ATOM 8989 N N . GLU D 1 36 ? -92.944 15.220 36.599 1.00 44.39 36 GLU D N 1
ATOM 8990 C CA . GLU D 1 36 ? -93.431 14.155 37.480 1.00 45.47 36 GLU D CA 1
ATOM 8991 C C . GLU D 1 36 ? -92.483 13.879 38.643 1.00 44.55 36 GLU D C 1
ATOM 8992 O O . GLU D 1 36 ? -91.257 13.852 38.473 1.00 40.96 36 GLU D O 1
ATOM 8998 N N . LYS D 1 37 ? -93.086 13.674 39.813 1.00 41.76 37 LYS D N 1
ATOM 8999 C CA . LYS D 1 37 ? -92.376 13.383 41.051 1.00 41.95 37 LYS D CA 1
ATOM 9000 C C . LYS D 1 37 ? -92.840 12.040 41.605 1.00 42.13 37 LYS D C 1
ATOM 9001 O O . LYS D 1 37 ? -93.995 11.643 41.427 1.00 40.95 37 LYS D O 1
ATOM 9007 N N . PHE D 1 38 ? -91.925 11.343 42.266 1.00 41.78 38 PHE D N 1
ATOM 9008 C CA . PHE D 1 38 ? -92.227 10.087 42.951 1.00 41.60 38 PHE D CA 1
ATOM 9009 C C . PHE D 1 38 ? -91.493 10.100 44.278 1.00 40.15 38 PHE D C 1
ATOM 9010 O O . PHE D 1 38 ? -90.424 10.713 44.390 1.00 40.34 38 PHE D O 1
ATOM 9018 N N . SER D 1 39 ? -92.062 9.422 45.274 1.00 37.49 39 SER D N 1
ATOM 9019 C CA . SER D 1 39 ? -91.408 9.248 46.565 1.00 36.24 39 SER D CA 1
ATOM 9020 C C . SER D 1 39 ? -91.310 7.780 46.920 1.00 35.77 39 SER D C 1
ATOM 9021 O O . SER D 1 39 ? -92.312 7.051 46.918 1.00 35.83 39 SER D O 1
ATOM 9024 N N . ASP D 1 40 ? -90.087 7.359 47.210 1.00 34.95 40 ASP D N 1
ATOM 9025 C CA . ASP D 1 40 ? -89.791 6.000 47.623 1.00 35.83 40 ASP D CA 1
ATOM 9026 C C . ASP D 1 40 ? -89.209 5.996 49.030 1.00 35.13 40 ASP D C 1
ATOM 9027 O O . ASP D 1 40 ? -88.819 7.038 49.568 1.00 33.71 40 ASP D O 1
ATOM 9032 N N . ARG D 1 41 ? -89.175 4.816 49.630 1.00 35.18 41 ARG D N 1
ATOM 9033 C CA . ARG D 1 41 ? -88.526 4.629 50.910 1.00 36.99 41 ARG D CA 1
ATOM 9034 C C . ARG D 1 41 ? -87.834 3.285 50.808 1.00 36.42 41 ARG D C 1
ATOM 9035 O O . ARG D 1 41 ? -88.480 2.269 50.537 1.00 37.04 41 ARG D O 1
ATOM 9043 N N . VAL D 1 42 ? -86.512 3.299 50.967 1.00 35.79 42 VAL D N 1
ATOM 9044 C CA . VAL D 1 42 ? -85.697 2.086 50.883 1.00 36.26 42 VAL D CA 1
ATOM 9045 C C . VAL D 1 42 ? -85.139 1.826 52.270 1.00 36.35 42 VAL D C 1
ATOM 9046 O O . VAL D 1 42 ? -84.210 2.505 52.718 1.00 38.03 42 VAL D O 1
ATOM 9050 N N . GLY D 1 43 ? -85.720 0.835 52.946 1.00 37.66 43 GLY D N 1
ATOM 9051 C CA . GLY D 1 43 ? -85.566 0.687 54.389 1.00 36.42 43 GLY D CA 1
ATOM 9052 C C . GLY D 1 43 ? -86.039 1.986 55.036 1.00 36.90 43 GLY D C 1
ATOM 9053 O O . GLY D 1 43 ? -87.133 2.469 54.718 1.00 36.72 43 GLY D O 1
ATOM 9054 N N . PRO D 1 44 ? -85.204 2.584 55.905 1.00 37.07 44 PRO D N 1
ATOM 9055 C CA . PRO D 1 44 ? -85.538 3.868 56.542 1.00 37.99 44 PRO D CA 1
ATOM 9056 C C . PRO D 1 44 ? -85.291 5.099 55.653 1.00 37.24 44 PRO D C 1
ATOM 9057 O O . PRO D 1 44 ? -85.691 6.208 56.026 1.00 36.09 44 PRO D O 1
ATOM 9061 N N . ILE D 1 45 ? -84.661 4.904 54.493 1.00 36.19 45 ILE D N 1
ATOM 9062 C CA . ILE D 1 45 ? -84.177 6.032 53.678 1.00 34.03 45 ILE D CA 1
ATOM 9063 C C . ILE D 1 45 ? -85.172 6.548 52.621 1.00 33.32 45 ILE D C 1
ATOM 9064 O O . ILE D 1 45 ? -85.550 5.804 51.713 1.00 33.11 45 ILE D O 1
ATOM 9069 N N . PRO D 1 46 ? -85.575 7.834 52.724 1.00 33.63 46 PRO D N 1
ATOM 9070 C CA . PRO D 1 46 ? -86.383 8.448 51.674 1.00 32.96 46 PRO D CA 1
ATOM 9071 C C . PRO D 1 46 ? -85.564 8.713 50.407 1.00 33.25 46 PRO D C 1
ATOM 9072 O O . PRO D 1 46 ? -84.451 9.245 50.483 1.00 32.60 46 PRO D O 1
ATOM 9076 N N . VAL D 1 47 ? -86.116 8.303 49.265 1.00 32.54 47 VAL D N 1
ATOM 9077 C CA . VAL D 1 47 ? -85.550 8.565 47.939 1.00 30.80 47 VAL D CA 1
ATOM 9078 C C . VAL D 1 47 ? -86.634 9.291 47.150 1.00 30.76 47 VAL D C 1
ATOM 9079 O O . VAL D 1 47 ? -87.838 8.994 47.294 1.00 30.73 47 VAL D O 1
ATOM 9083 N N . GLU D 1 48 ? -86.203 10.251 46.337 1.00 28.65 48 GLU D N 1
ATOM 9084 C CA . GLU D 1 48 ? -87.091 11.032 45.502 1.00 30.33 48 GLU D CA 1
ATOM 9085 C C . GLU D 1 48 ? -86.718 10.871 44.045 1.00 33.32 48 GLU D C 1
ATOM 9086 O O . GLU D 1 48 ? -85.545 10.942 43.689 1.00 33.40 48 GLU D O 1
ATOM 9092 N N . ILE D 1 49 ? -87.721 10.634 43.205 1.00 35.09 49 ILE D N 1
ATOM 9093 C CA . ILE D 1 49 ? -87.493 10.440 41.780 1.00 36.33 49 ILE D CA 1
ATOM 9094 C C . ILE D 1 49 ? -88.232 11.512 40.981 1.00 35.63 49 ILE D C 1
ATOM 9095 O O . ILE D 1 49 ? -89.384 11.846 41.279 1.00 38.01 49 ILE D O 1
ATOM 9100 N N . ARG D 1 50 ? -87.531 12.074 40.000 1.00 33.23 50 ARG D N 1
ATOM 9101 C CA . ARG D 1 50 ? -88.050 13.158 39.176 1.00 34.72 50 ARG D CA 1
ATOM 9102 C C . ARG D 1 50 ? -87.971 12.818 37.697 1.00 36.07 50 ARG D C 1
ATOM 9103 O O . ARG D 1 50 ? -86.945 12.315 37.223 1.00 35.94 50 ARG D O 1
ATOM 9111 N N . ARG D 1 51 ? -89.066 13.077 36.983 1.00 38.39 51 ARG D N 1
ATOM 9112 C CA . ARG D 1 51 ? -89.085 13.012 35.529 1.00 41.46 51 ARG D CA 1
ATOM 9113 C C . ARG D 1 51 ? -89.009 14.433 34.997 1.00 40.84 51 ARG D C 1
ATOM 9114 O O . ARG D 1 51 ? -89.850 15.280 35.322 1.00 42.09 51 ARG D O 1
ATOM 9122 N N . ARG D 1 52 ? -87.984 14.683 34.190 1.00 40.28 52 ARG D N 1
ATOM 9123 C CA . ARG D 1 52 ? -87.660 16.019 33.711 1.00 42.37 52 ARG D CA 1
ATOM 9124 C C . ARG D 1 52 ? -87.625 16.026 32.188 1.00 44.48 52 ARG D C 1
ATOM 9125 O O . ARG D 1 52 ? -87.152 15.062 31.566 1.00 46.32 52 ARG D O 1
ATOM 9133 N N . ARG D 1 53 ? -88.128 17.108 31.595 1.00 44.75 53 ARG D N 1
ATOM 9134 C CA . ARG D 1 53 ? -88.112 17.279 30.140 1.00 45.89 53 ARG D CA 1
ATOM 9135 C C . ARG D 1 53 ? -87.459 18.583 29.687 1.00 43.90 53 ARG D C 1
ATOM 9136 O O . ARG D 1 53 ? -87.754 19.651 30.219 1.00 44.59 53 ARG D O 1
ATOM 9144 N N . SER D 1 54 ? -86.559 18.476 28.711 1.00 44.28 54 SER D N 1
ATOM 9145 C CA . SER D 1 54 ? -85.935 19.632 28.062 1.00 45.06 54 SER D CA 1
ATOM 9146 C C . SER D 1 54 ? -85.792 19.341 26.572 1.00 47.07 54 SER D C 1
ATOM 9147 O O . SER D 1 54 ? -86.196 18.265 26.107 1.00 48.86 54 SER D O 1
ATOM 9150 N N . GLN D 1 55 ? -85.198 20.281 25.833 1.00 47.61 55 GLN D N 1
ATOM 9151 C CA . GLN D 1 55 ? -84.897 20.094 24.406 1.00 52.47 55 GLN D CA 1
ATOM 9152 C C . GLN D 1 55 ? -83.969 18.899 24.092 1.00 53.30 55 GLN D C 1
ATOM 9153 O O . GLN D 1 55 ? -83.878 18.466 22.937 1.00 55.72 55 GLN D O 1
ATOM 9159 N N . TYR D 1 56 ? -83.303 18.369 25.121 1.00 53.06 56 TYR D N 1
ATOM 9160 C CA . TYR D 1 56 ? -82.413 17.211 24.977 1.00 52.64 56 TYR D CA 1
ATOM 9161 C C . TYR D 1 56 ? -83.092 15.877 25.303 1.00 54.14 56 TYR D C 1
ATOM 9162 O O . TYR D 1 56 ? -82.451 14.825 25.260 1.00 56.80 56 TYR D O 1
ATOM 9171 N N . GLY D 1 57 ? -84.389 15.926 25.608 1.00 54.19 57 GLY D N 1
ATOM 9172 C CA . GLY D 1 57 ? -85.183 14.721 25.852 1.00 53.56 57 GLY D CA 1
ATOM 9173 C C . GLY D 1 57 ? -85.795 14.630 27.238 1.00 53.44 57 GLY D C 1
ATOM 9174 O O . GLY D 1 57 ? -85.948 15.641 27.935 1.00 51.81 57 GLY D O 1
ATOM 9175 N N . GLU D 1 58 ? -86.154 13.405 27.619 1.00 54.62 58 GLU D N 1
ATOM 9176 C CA . GLU D 1 58 ? -86.752 13.116 28.918 1.00 54.63 58 GLU D CA 1
ATOM 9177 C C . GLU D 1 58 ? -85.800 12.295 29.788 1.00 54.88 58 GLU D C 1
ATOM 9178 O O . GLU D 1 58 ? -85.345 11.220 29.382 1.00 56.02 58 GLU D O 1
ATOM 9184 N N . PHE D 1 59 ? -85.529 12.810 30.986 1.00 50.76 59 PHE D N 1
ATOM 9185 C CA . PHE D 1 59 ? -84.576 12.208 31.923 1.00 49.88 59 PHE D CA 1
ATOM 9186 C C . PHE D 1 59 ? -85.233 11.815 33.249 1.00 49.01 59 PHE D C 1
ATOM 9187 O O . PHE D 1 59 ? -86.227 12.428 33.674 1.00 45.42 59 PHE D O 1
ATOM 9195 N N . TYR D 1 60 ? -84.669 10.792 33.893 1.00 47.30 60 TYR D N 1
ATOM 9196 C CA . TYR D 1 60 ? -84.977 10.487 35.290 1.00 45.71 60 TYR D CA 1
ATOM 9197 C C . TYR D 1 60 ? -83.828 10.926 36.188 1.00 44.76 60 TYR D C 1
ATOM 9198 O O . TYR D 1 60 ? -82.682 10.497 36.002 1.00 45.63 60 TYR D O 1
ATOM 9207 N N . HIS D 1 61 ? -84.138 11.822 37.126 1.00 40.67 61 HIS D N 1
ATOM 9208 C CA . HIS D 1 61 ? -83.181 12.241 38.155 1.00 38.49 61 HIS D CA 1
ATOM 9209 C C . HIS D 1 61 ? -83.644 11.762 39.529 1.00 37.63 61 HIS D C 1
ATOM 9210 O O . HIS D 1 61 ? -84.846 11.572 39.767 1.00 37.66 61 HIS D O 1
ATOM 9217 N N . ALA D 1 62 ? -82.684 11.560 40.424 1.00 34.23 62 ALA D N 1
ATOM 9218 C CA . ALA D 1 62 ? -82.980 11.079 41.762 1.00 33.23 62 ALA D CA 1
ATOM 9219 C C . ALA D 1 62 ? -82.345 11.961 42.827 1.00 33.34 62 ALA D C 1
ATOM 9220 O O . ALA D 1 62 ? -81.339 12.645 42.578 1.00 31.95 62 ALA D O 1
ATOM 9222 N N . GLY D 1 63 ? -82.973 11.966 44.000 1.00 32.59 63 GLY D N 1
ATOM 9223 C CA . GLY D 1 63 ? -82.418 12.563 45.219 1.00 30.80 63 GLY D CA 1
ATOM 9224 C C . GLY D 1 63 ? -82.634 11.631 46.396 1.00 29.18 63 GLY D C 1
ATOM 9225 O O . GLY D 1 63 ? -83.383 10.656 46.291 1.00 27.65 63 GLY D O 1
ATOM 9226 N N . LYS D 1 64 ? -81.966 11.915 47.507 1.00 28.62 64 LYS D N 1
ATOM 9227 C CA . LYS D 1 64 ? -82.049 11.071 48.709 1.00 29.59 64 LYS D CA 1
ATOM 9228 C C . LYS D 1 64 ? -81.531 11.817 49.930 1.00 30.02 64 LYS D C 1
ATOM 9229 O O . LYS D 1 64 ? -80.939 12.899 49.810 1.00 28.80 64 LYS D O 1
ATOM 9235 N N . GLY D 1 65 ? -81.769 11.238 51.105 1.00 29.57 65 GLY D N 1
ATOM 9236 C CA . GLY D 1 65 ? -81.370 11.858 52.351 1.00 30.66 65 GLY D CA 1
ATOM 9237 C C . GLY D 1 65 ? -81.816 11.065 53.547 1.00 31.06 65 GLY D C 1
ATOM 9238 O O . GLY D 1 65 ? -82.473 10.029 53.412 1.00 32.61 65 GLY D O 1
ATOM 9239 N N . THR D 1 66 ? -81.443 11.558 54.720 1.00 30.45 66 THR D N 1
ATOM 9240 C CA . THR D 1 66 ? -81.847 10.944 55.980 1.00 30.12 66 THR D CA 1
ATOM 9241 C C . THR D 1 66 ? -83.256 11.373 56.351 1.00 30.24 66 THR D C 1
ATOM 9242 O O . THR D 1 66 ? -83.903 10.718 57.161 1.00 32.49 66 THR D O 1
ATOM 9246 N N . THR D 1 67 ? -83.711 12.483 55.769 1.00 30.26 67 THR D N 1
ATOM 9247 C CA . THR D 1 67 ? -85.058 13.013 56.011 1.00 29.69 67 THR D CA 1
ATOM 9248 C C . THR D 1 67 ? -85.739 13.227 54.671 1.00 30.27 67 THR D C 1
ATOM 9249 O O . THR D 1 67 ? -85.066 13.386 53.640 1.00 30.21 67 THR D O 1
ATOM 9253 N N . ARG D 1 68 ? -87.071 13.229 54.678 1.00 30.07 68 ARG D N 1
ATOM 9254 C CA . ARG D 1 68 ? -87.857 13.476 53.471 1.00 29.70 68 ARG D CA 1
ATOM 9255 C C . ARG D 1 68 ? -87.567 14.856 52.868 1.00 30.33 68 ARG D C 1
ATOM 9256 O O . ARG D 1 68 ? -87.481 14.992 51.639 1.00 30.88 68 ARG D O 1
ATOM 9264 N N . ILE D 1 69 ? -87.412 15.863 53.735 1.00 29.14 69 ILE D N 1
ATOM 9265 C CA . ILE D 1 69 ? -87.065 17.232 53.328 1.00 29.68 69 ILE D CA 1
ATOM 9266 C C . ILE D 1 69 ? -85.761 17.270 52.504 1.00 29.06 69 ILE D C 1
ATOM 9267 O O . ILE D 1 69 ? -85.738 17.839 51.418 1.00 29.33 69 ILE D O 1
ATOM 9272 N N . GLN D 1 70 ? -84.699 16.656 53.026 1.00 29.54 70 GLN D N 1
ATOM 9273 C CA . GLN D 1 70 ? -83.392 16.651 52.357 1.00 29.16 70 GLN D CA 1
ATOM 9274 C C . GLN D 1 70 ? -83.450 15.873 51.054 1.00 28.19 70 GLN D C 1
ATOM 9275 O O . GLN D 1 70 ? -82.864 16.290 50.055 1.00 28.18 70 GLN D O 1
ATOM 9281 N N . ALA D 1 71 ? -84.177 14.756 51.066 1.00 29.35 71 ALA D N 1
ATOM 9282 C CA . ALA D 1 71 ? -84.429 13.977 49.847 1.00 28.47 71 ALA D CA 1
ATOM 9283 C C . ALA D 1 71 ? -85.101 14.839 48.767 1.00 29.25 71 ALA D C 1
ATOM 9284 O O . ALA D 1 71 ? -84.746 14.748 47.584 1.00 28.38 71 ALA D O 1
ATOM 9286 N N . ARG D 1 72 ? -86.036 15.699 49.192 1.00 27.83 72 ARG D N 1
ATOM 9287 C CA . ARG D 1 72 ? -86.734 16.594 48.280 1.00 27.71 72 ARG D CA 1
ATOM 9288 C C . ARG D 1 72 ? -85.866 17.761 47.792 1.00 27.56 72 ARG D C 1
ATOM 9289 O O . ARG D 1 72 ? -85.979 18.147 46.631 1.00 26.51 72 ARG D O 1
ATOM 9297 N N . VAL D 1 73 ? -85.006 18.319 48.650 1.00 28.08 73 VAL D N 1
ATOM 9298 C CA . VAL D 1 73 ? -84.002 19.290 48.144 1.00 27.56 73 VAL D CA 1
ATOM 9299 C C . VAL D 1 73 ? -82.950 18.647 47.218 1.00 27.03 73 VAL D C 1
ATOM 9300 O O . VAL D 1 73 ? -82.691 19.181 46.144 1.00 26.88 73 VAL D O 1
ATOM 9304 N N . SER D 1 74 ? -82.401 17.497 47.622 1.00 27.21 74 SER D N 1
ATOM 9305 C CA . SER D 1 74 ? -81.458 16.704 46.808 1.00 27.17 74 SER D CA 1
ATOM 9306 C C . SER D 1 74 ? -81.958 16.492 45.378 1.00 27.05 74 SER D C 1
ATOM 9307 O O . SER D 1 74 ? -81.243 16.793 44.418 1.00 26.22 74 SER D O 1
ATOM 9310 N N . ALA D 1 75 ? -83.196 16.005 45.249 1.00 28.77 75 ALA D N 1
ATOM 9311 C CA . ALA D 1 75 ? -83.840 15.772 43.947 1.00 28.81 75 ALA D CA 1
ATOM 9312 C C . ALA D 1 75 ? -84.016 17.046 43.121 1.00 28.83 75 ALA D C 1
ATOM 9313 O O . ALA D 1 75 ? -83.681 17.061 41.932 1.00 29.36 75 ALA D O 1
ATOM 9315 N N . ALA D 1 76 ? -84.523 18.106 43.757 1.00 28.16 76 ALA D N 1
ATOM 9316 C CA . ALA D 1 76 ? -84.738 19.395 43.087 1.00 28.56 76 ALA D CA 1
ATOM 9317 C C . ALA D 1 76 ? -83.422 19.983 42.578 1.00 28.77 76 ALA D C 1
ATOM 9318 O O . ALA D 1 76 ? -83.334 20.393 41.426 1.00 28.82 76 ALA D O 1
ATOM 9328 N N . GLU D 1 78 ? -80.630 18.408 42.060 1.00 31.50 78 GLU D N 1
ATOM 9329 C CA . GLU D 1 78 ? -80.145 17.499 41.004 1.00 32.22 78 GLU D CA 1
ATOM 9330 C C . GLU D 1 78 ? -80.712 17.892 39.634 1.00 32.28 78 GLU D C 1
ATOM 9331 O O . GLU D 1 78 ? -79.974 17.945 38.641 1.00 31.61 78 GLU D O 1
ATOM 9337 N N . CYS D 1 79 ? -82.016 18.176 39.591 1.00 32.06 79 CYS D N 1
ATOM 9338 C CA . CYS D 1 79 ? -82.662 18.707 38.384 1.00 31.62 79 CYS D CA 1
ATOM 9339 C C . CYS D 1 79 ? -82.059 20.045 37.945 1.00 31.31 79 CYS D C 1
ATOM 9340 O O . CYS D 1 79 ? -81.787 20.233 36.763 1.00 32.25 79 CYS D O 1
ATOM 9343 N N . VAL D 1 80 ? -81.841 20.954 38.896 1.00 31.27 80 VAL D N 1
ATOM 9344 C CA . VAL D 1 80 ? -81.225 22.272 38.624 1.00 31.07 80 VAL D CA 1
ATOM 9345 C C . VAL D 1 80 ? -79.823 22.133 38.001 1.00 32.15 80 VAL D C 1
ATOM 9346 O O . VAL D 1 80 ? -79.538 22.757 36.971 1.00 32.43 80 VAL D O 1
ATOM 9350 N N . GLU D 1 81 ? -78.966 21.308 38.608 1.00 32.77 81 GLU D N 1
ATOM 9351 C CA . GLU D 1 81 ? -77.602 21.119 38.095 1.00 33.64 81 GLU D CA 1
ATOM 9352 C C . GLU D 1 81 ? -77.588 20.565 36.664 1.00 34.41 81 GLU D C 1
ATOM 9353 O O . GLU D 1 81 ? -76.779 20.999 35.831 1.00 33.77 81 GLU D O 1
ATOM 9359 N N . ARG D 1 82 ? -78.507 19.642 36.377 1.00 34.38 82 ARG D N 1
ATOM 9360 C CA . ARG D 1 82 ? -78.623 19.068 35.040 1.00 35.78 82 ARG D CA 1
ATOM 9361 C C . ARG D 1 82 ? -79.081 20.060 33.970 1.00 35.77 82 ARG D C 1
ATOM 9362 O O . ARG D 1 82 ? -78.522 20.057 32.872 1.00 37.35 82 ARG D O 1
ATOM 9370 N N . ALA D 1 83 ? -80.046 20.925 34.299 1.00 34.22 83 ALA D N 1
ATOM 9371 C CA . ALA D 1 83 ? -80.462 22.021 33.393 1.00 34.40 83 ALA D CA 1
ATOM 9372 C C . ALA D 1 83 ? -79.327 23.020 33.121 1.00 34.07 83 ALA D C 1
ATOM 9373 O O . ALA D 1 83 ? -79.147 23.485 31.986 1.00 33.29 83 ALA D O 1
ATOM 9375 N N . ALA D 1 84 ? -78.564 23.332 34.166 1.00 32.75 84 ALA D N 1
ATOM 9376 C CA . ALA D 1 84 ? -77.421 24.237 34.069 1.00 32.60 84 ALA D CA 1
ATOM 9377 C C . ALA D 1 84 ? -76.266 23.657 33.232 1.00 31.59 84 ALA D C 1
ATOM 9378 O O . ALA D 1 84 ? -75.518 24.397 32.605 1.00 33.27 84 ALA D O 1
ATOM 9380 N N . ALA D 1 85 ? -76.152 22.332 33.212 1.00 31.97 85 ALA D N 1
ATOM 9381 C CA . ALA D 1 85 ? -75.099 21.626 32.477 1.00 33.11 85 ALA D CA 1
ATOM 9382 C C . ALA D 1 85 ? -75.378 21.472 30.987 1.00 34.46 85 ALA D C 1
ATOM 9383 O O . ALA D 1 85 ? -74.468 21.147 30.223 1.00 35.03 85 ALA D O 1
ATOM 9385 N N . GLU D 1 86 ? -76.628 21.688 30.574 1.00 35.22 86 GLU D N 1
ATOM 9386 C CA . GLU D 1 86 ? -76.985 21.621 29.154 1.00 36.76 86 GLU D CA 1
ATOM 9387 C C . GLU D 1 86 ? -76.234 22.712 28.366 1.00 37.27 86 GLU D C 1
ATOM 9388 O O . GLU D 1 86 ? -76.089 23.829 28.870 1.00 38.19 86 GLU D O 1
ATOM 9394 N N . PRO D 1 87 ? -75.722 22.382 27.156 1.00 38.42 87 PRO D N 1
ATOM 9395 C CA . PRO D 1 87 ? -74.925 23.338 26.352 1.00 39.99 87 PRO D CA 1
ATOM 9396 C C . PRO D 1 87 ? -75.574 24.719 26.226 1.00 41.38 87 PRO D C 1
ATOM 9397 O O . PRO D 1 87 ? -76.764 24.815 25.919 1.00 40.62 87 PRO D O 1
ATOM 9401 N N . ARG D 1 88 ? -74.802 25.761 26.521 1.00 42.94 88 ARG D N 1
ATOM 9402 C CA . ARG D 1 88 ? -75.228 27.149 26.353 1.00 46.03 88 ARG D CA 1
ATOM 9403 C C . ARG D 1 88 ? -74.212 27.880 25.498 1.00 45.93 88 ARG D C 1
ATOM 9404 O O . ARG D 1 88 ? -73.049 28.013 25.882 1.00 44.33 88 ARG D O 1
ATOM 9412 N N . GLU D 1 89 ? -74.668 28.354 24.340 1.00 51.03 89 GLU D N 1
ATOM 9413 C CA . GLU D 1 89 ? -73.835 29.082 23.383 1.00 51.10 89 GLU D CA 1
ATOM 9414 C C . GLU D 1 89 ? -73.297 30.383 23.984 1.00 51.70 89 GLU D C 1
ATOM 9415 O O . GLU D 1 89 ? -72.161 30.777 23.705 1.00 50.06 89 GLU D O 1
ATOM 9421 N N . GLU D 1 90 ? -74.125 31.010 24.823 1.00 53.84 90 GLU D N 1
ATOM 9422 C CA . GLU D 1 90 ? -73.839 32.269 25.519 1.00 55.38 90 GLU D CA 1
ATOM 9423 C C . GLU D 1 90 ? -72.488 32.316 26.252 1.00 55.51 90 GLU D C 1
ATOM 9424 O O . GLU D 1 90 ? -71.891 33.388 26.379 1.00 58.43 90 GLU D O 1
ATOM 9430 N N . ILE D 1 91 ? -72.017 31.164 26.729 1.00 51.84 91 ILE D N 1
ATOM 9431 C CA . ILE D 1 91 ? -70.746 31.082 27.471 1.00 48.50 91 ILE D CA 1
ATOM 9432 C C . ILE D 1 91 ? -69.659 30.303 26.719 1.00 47.42 91 ILE D C 1
ATOM 9433 O O . ILE D 1 91 ? -68.560 30.093 27.240 1.00 47.62 91 ILE D O 1
ATOM 9438 N N . ILE D 1 92 ? -69.973 29.875 25.499 1.00 46.63 92 ILE D N 1
ATOM 9439 C CA . ILE D 1 92 ? -68.996 29.200 24.647 1.00 47.38 92 ILE D CA 1
ATOM 9440 C C . ILE D 1 92 ? -68.057 30.232 24.015 1.00 49.92 92 ILE D C 1
ATOM 9441 O O . ILE D 1 92 ? -68.473 31.341 23.679 1.00 50.61 92 ILE D O 1
ATOM 9446 N N . GLU D 1 93 ? -66.787 29.855 23.893 1.00 53.28 93 GLU D N 1
ATOM 9447 C CA . GLU D 1 93 ? -65.762 30.675 23.263 1.00 56.19 93 GLU D CA 1
ATOM 9448 C C . GLU D 1 93 ? -64.998 29.828 22.249 1.00 57.51 93 GLU D C 1
ATOM 9449 O O . GLU D 1 93 ? -64.612 28.687 22.539 1.00 55.33 93 GLU D O 1
ATOM 9455 N N . ARG D 1 94 ? -64.804 30.389 21.054 1.00 60.12 94 ARG D N 1
ATOM 9456 C CA . ARG D 1 94 ? -64.089 29.714 19.966 1.00 60.26 94 ARG D CA 1
ATOM 9457 C C . ARG D 1 94 ? -62.699 30.288 19.696 1.00 61.66 94 ARG D C 1
ATOM 9458 O O . ARG D 1 94 ? -61.803 29.562 19.254 1.00 61.99 94 ARG D O 1
ATOM 9466 N N . GLY D 1 95 ? -62.533 31.584 19.956 1.00 63.02 95 GLY D N 1
ATOM 9467 C CA . GLY D 1 95 ? -61.236 32.248 19.862 1.00 69.79 95 GLY D CA 1
ATOM 9468 C C . GLY D 1 95 ? -60.766 32.615 21.258 1.00 73.27 95 GLY D C 1
ATOM 9469 O O . GLY D 1 95 ? -61.059 33.716 21.730 1.00 78.38 95 GLY D O 1
ATOM 9470 N N . PRO D 1 96 ? -60.048 31.693 21.935 1.00 73.44 96 PRO D N 1
ATOM 9471 C CA . PRO D 1 96 ? -59.682 31.901 23.333 1.00 70.73 96 PRO D CA 1
ATOM 9472 C C . PRO D 1 96 ? -58.261 32.455 23.546 1.00 68.79 96 PRO D C 1
ATOM 9473 O O . PRO D 1 96 ? -57.269 31.844 23.120 1.00 64.76 96 PRO D O 1
ATOM 9477 N N . GLU D 1 97 ? -58.189 33.607 24.210 1.00 68.06 97 GLU D N 1
ATOM 9478 C CA . GLU D 1 97 ? -56.925 34.254 24.550 1.00 70.04 97 GLU D CA 1
ATOM 9479 C C . GLU D 1 97 ? -56.536 33.933 26.001 1.00 67.40 97 GLU D C 1
ATOM 9480 O O . GLU D 1 97 ? -57.225 34.340 26.944 1.00 67.22 97 GLU D O 1
ATOM 9486 N N . GLY D 1 98 ? -55.439 33.193 26.165 1.00 63.46 98 GLY D N 1
ATOM 9487 C CA . GLY D 1 98 ? -54.924 32.828 27.490 1.00 58.71 98 GLY D CA 1
ATOM 9488 C C . GLY D 1 98 ? -54.752 31.335 27.694 1.00 54.10 98 GLY D C 1
ATOM 9489 O O . GLY D 1 98 ? -54.826 30.556 26.738 1.00 56.84 98 GLY D O 1
ATOM 9490 N N . ASP D 1 99 ? -54.523 30.943 28.947 1.00 49.72 99 ASP D N 1
ATOM 9491 C CA . ASP D 1 99 ? -54.293 29.543 29.327 1.00 47.31 99 ASP D CA 1
ATOM 9492 C C . ASP D 1 99 ? -55.453 28.610 28.997 1.00 45.61 99 ASP D C 1
ATOM 9493 O O . ASP D 1 99 ? -56.623 28.969 29.164 1.00 45.50 99 ASP D O 1
ATOM 9498 N N . LYS D 1 100 ? -55.104 27.417 28.529 1.00 43.38 100 LYS D N 1
ATOM 9499 C CA . LYS D 1 100 ? -56.073 26.387 28.179 1.00 44.49 100 LYS D CA 1
ATOM 9500 C C . LYS D 1 100 ? -55.679 25.084 28.841 1.00 43.59 100 LYS D C 1
ATOM 9501 O O . LYS D 1 100 ? -54.494 24.840 29.083 1.00 44.22 100 LYS D O 1
ATOM 9507 N N . TRP D 1 101 ? -56.675 24.248 29.125 1.00 41.48 101 TRP D N 1
ATOM 9508 C CA . TRP D 1 101 ? -56.434 22.835 29.411 1.00 40.62 101 TRP D CA 1
ATOM 9509 C C . TRP D 1 101 ? -56.845 21.996 28.204 1.00 41.36 101 TRP D C 1
ATOM 9510 O O . TRP D 1 101 ? -58.025 21.944 27.844 1.00 41.68 101 TRP D O 1
ATOM 9521 N N . THR D 1 102 ? -55.860 21.349 27.588 1.00 42.59 102 THR D N 1
ATOM 9522 C CA . THR D 1 102 ? -56.097 20.436 26.480 1.00 42.50 102 THR D CA 1
ATOM 9523 C C . THR D 1 102 ? -55.784 19.028 26.969 1.00 44.10 102 THR D C 1
ATOM 9524 O O . THR D 1 102 ? -54.611 18.679 27.142 1.00 45.02 102 THR D O 1
ATOM 9528 N N . PRO D 1 103 ? -56.836 18.221 27.222 1.00 44.95 103 PRO D N 1
ATOM 9529 C CA . PRO D 1 103 ? -56.648 16.845 27.683 1.00 46.46 103 PRO D CA 1
ATOM 9530 C C . PRO D 1 103 ? -55.768 16.016 26.738 1.00 50.10 103 PRO D C 1
ATOM 9531 O O . PRO D 1 103 ? -55.744 16.272 25.530 1.00 51.00 103 PRO D O 1
ATOM 9535 N N . ALA D 1 104 ? -55.054 15.041 27.299 1.00 55.23 104 ALA D N 1
ATOM 9536 C CA . ALA D 1 104 ? -54.094 14.213 26.551 1.00 59.70 104 ALA D CA 1
ATOM 9537 C C . ALA D 1 104 ? -54.702 13.510 25.334 1.00 62.85 104 ALA D C 1
ATOM 9538 O O . ALA D 1 104 ? -54.045 13.386 24.299 1.00 67.76 104 ALA D O 1
ATOM 9540 N N . TRP D 1 105 ? -55.962 13.092 25.458 1.00 65.54 105 TRP D N 1
ATOM 9541 C CA . TRP D 1 105 ? -56.659 12.322 24.420 1.00 65.80 105 TRP D CA 1
ATOM 9542 C C . TRP D 1 105 ? -57.136 13.118 23.196 1.00 68.77 105 TRP D C 1
ATOM 9543 O O . TRP D 1 105 ? -57.653 12.527 22.243 1.00 71.48 105 TRP D O 1
ATOM 9554 N N . TYR D 1 106 ? -56.978 14.440 23.220 1.00 71.36 106 TYR D N 1
ATOM 9555 C CA . TYR D 1 106 ? -57.307 15.266 22.059 1.00 75.70 106 TYR D CA 1
ATOM 9556 C C . TYR D 1 106 ? -56.258 15.103 20.963 1.00 80.85 106 TYR D C 1
ATOM 9557 O O . TYR D 1 106 ? -55.078 15.422 21.161 1.00 82.34 106 TYR D O 1
ATOM 9566 N N . ARG D 1 107 ? -56.701 14.576 19.821 1.00 83.98 107 ARG D N 1
ATOM 9567 C CA . ARG D 1 107 ? -55.851 14.415 18.641 1.00 83.87 107 ARG D CA 1
ATOM 9568 C C . ARG D 1 107 ? -55.629 15.768 17.975 1.00 83.04 107 ARG D C 1
ATOM 9569 O O . ARG D 1 107 ? -54.514 16.089 17.560 1.00 85.66 107 ARG D O 1
ATOM 9577 N N . THR D 1 108 ? -56.702 16.553 17.894 1.00 81.16 108 THR D N 1
ATOM 9578 C CA . THR D 1 108 ? -56.661 17.923 17.381 1.00 77.85 108 THR D CA 1
ATOM 9579 C C . THR D 1 108 ? -57.060 18.935 18.469 1.00 77.67 108 THR D C 1
ATOM 9580 O O . THR D 1 108 ? -57.623 18.554 19.505 1.00 77.64 108 THR D O 1
ATOM 9584 N N . GLU D 1 109 ? -56.739 20.209 18.222 1.00 73.29 109 GLU D N 1
ATOM 9585 C CA . GLU D 1 109 ? -57.204 21.348 19.023 1.00 72.09 109 GLU D CA 1
ATOM 9586 C C . GLU D 1 109 ? -58.731 21.287 19.229 1.00 69.20 109 GLU D C 1
ATOM 9587 O O . GLU D 1 109 ? -59.471 21.129 18.253 1.00 71.51 109 GLU D O 1
ATOM 9593 N N . PRO D 1 110 ? -59.200 21.385 20.496 1.00 64.74 110 PRO D N 1
ATOM 9594 C CA . PRO D 1 110 ? -60.640 21.508 20.759 1.00 60.67 110 PRO D CA 1
ATOM 9595 C C . PRO D 1 11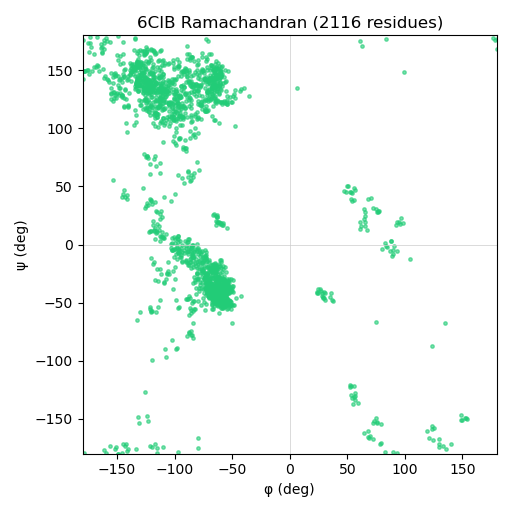0 ? -61.242 22.744 20.095 1.00 58.20 110 PRO D C 1
ATOM 9596 O O . PRO D 1 110 ? -60.578 23.779 19.975 1.00 56.90 110 PRO D O 1
ATOM 9600 N N . ARG D 1 111 ? -62.494 22.619 19.676 1.00 58.57 111 ARG D N 1
ATOM 9601 C CA . ARG D 1 111 ? -63.189 23.661 18.924 1.00 60.94 111 ARG D CA 1
ATOM 9602 C C . ARG D 1 111 ? -63.822 24.706 19.850 1.00 59.28 111 ARG D C 1
ATOM 9603 O O . ARG D 1 111 ? -63.632 25.912 19.662 1.00 57.18 111 ARG D O 1
ATOM 9611 N N . GLU D 1 112 ? -64.572 24.227 20.843 1.00 57.10 112 GLU D N 1
ATOM 9612 C CA . GLU D 1 112 ? -65.353 25.079 21.739 1.00 56.64 112 GLU D CA 1
ATOM 9613 C C . GLU D 1 112 ? -64.794 25.046 23.163 1.00 54.00 112 GLU D C 1
ATOM 9614 O O . GLU D 1 112 ? -64.415 23.981 23.664 1.00 51.10 112 GLU D O 1
ATOM 9620 N N . TRP D 1 113 ? -64.758 26.220 23.796 1.00 52.29 113 TRP D N 1
ATOM 9621 C CA . TRP D 1 113 ? -64.179 26.408 25.134 1.00 48.98 113 TRP D CA 1
ATOM 9622 C C . TRP D 1 113 ? -65.127 27.162 26.056 1.00 46.82 113 TRP D C 1
ATOM 9623 O O . TRP D 1 113 ? -65.974 27.929 25.596 1.00 45.13 113 TRP D O 1
ATOM 9634 N N . VAL D 1 114 ? -64.975 26.938 27.362 1.00 42.87 114 VAL D N 1
ATOM 9635 C CA . VAL D 1 114 ? -65.650 27.748 28.384 1.00 39.88 114 VAL D CA 1
ATOM 9636 C C . VAL D 1 114 ? -64.585 28.267 29.359 1.00 39.33 114 VAL D C 1
ATOM 9637 O O . VAL D 1 114 ? -63.667 27.529 29.746 1.00 39.87 114 VAL D O 1
ATOM 9641 N N . GLU D 1 115 ? -64.710 29.539 29.735 1.00 38.46 115 GLU D N 1
ATOM 9642 C CA . GLU D 1 115 ? -63.806 30.171 30.692 1.00 39.44 115 GLU D CA 1
ATOM 9643 C C . GLU D 1 115 ? -64.037 29.635 32.115 1.00 37.32 115 GLU D C 1
ATOM 9644 O O . GLU D 1 115 ? -65.155 29.667 32.631 1.00 36.61 115 GLU D O 1
ATOM 9650 N N . GLY D 1 116 ? -62.971 29.117 32.713 1.00 34.55 116 GLY D N 1
ATOM 9651 C CA . GLY D 1 116 ? -62.973 28.726 34.114 1.00 34.04 116 GLY D CA 1
ATOM 9652 C C . GLY D 1 116 ? -61.980 29.545 34.918 1.00 33.93 116 GLY D C 1
ATOM 9653 O O . GLY D 1 116 ? -61.415 30.533 34.423 1.00 33.15 116 GLY D O 1
ATOM 9654 N N . VAL D 1 117 ? -61.785 29.138 36.171 1.00 32.20 117 VAL D N 1
ATOM 9655 C CA . VAL D 1 117 ? -60.805 29.751 37.066 1.00 31.51 117 VAL D CA 1
ATOM 9656 C C . VAL D 1 117 ? -59.992 28.624 37.700 1.00 30.18 117 VAL D C 1
ATOM 9657 O O . VAL D 1 117 ? -60.573 27.639 38.183 1.00 29.62 117 VAL D O 1
ATOM 9661 N N . ASP D 1 118 ? -58.663 28.778 37.678 1.00 28.10 118 ASP D N 1
ATOM 9662 C CA . ASP D 1 118 ? -57.726 27.896 38.383 1.00 27.97 118 ASP D CA 1
ATOM 9663 C C . ASP D 1 118 ? -57.866 28.232 39.865 1.00 27.47 118 ASP D C 1
ATOM 9664 O O . ASP D 1 118 ? -57.573 29.361 40.284 1.00 27.33 118 ASP D O 1
ATOM 9669 N N . LEU D 1 119 ? -58.343 27.271 40.657 1.00 25.39 119 LEU D N 1
ATOM 9670 C CA . LEU D 1 119 ? -58.610 27.537 42.081 1.00 25.69 119 LEU D CA 1
ATOM 9671 C C . LEU D 1 119 ? -57.353 27.734 42.942 1.00 25.69 119 LEU D C 1
ATOM 9672 O O . LEU D 1 119 ? -57.440 28.222 44.064 1.00 26.51 119 LEU D O 1
ATOM 9677 N N . THR D 1 120 ? -56.193 27.384 42.397 1.00 26.14 120 THR D N 1
ATOM 9678 C CA . THR D 1 120 ? -54.926 27.590 43.089 1.00 26.94 120 THR D CA 1
ATOM 9679 C C . THR D 1 120 ? -54.399 29.011 42.834 1.00 29.13 120 THR D C 1
ATOM 9680 O O . THR D 1 120 ? -54.172 29.767 43.782 1.00 30.34 120 THR D O 1
ATOM 9684 N N . THR D 1 121 ? -54.235 29.362 41.558 1.00 28.65 121 THR D N 1
ATOM 9685 C CA . THR D 1 121 ? -53.596 30.615 41.152 1.00 29.88 121 THR D CA 1
ATOM 9686 C C . THR D 1 121 ? -54.594 31.774 41.055 1.00 32.74 121 THR D C 1
ATOM 9687 O O . THR D 1 121 ? -54.191 32.944 41.043 1.00 32.62 121 THR D O 1
ATOM 9691 N N . ARG D 1 122 ? -55.887 31.438 40.982 1.00 34.16 122 ARG D N 1
ATOM 9692 C CA . ARG D 1 122 ? -56.985 32.403 40.774 1.00 36.90 122 ARG D CA 1
ATOM 9693 C C . ARG D 1 122 ? -56.948 33.096 39.398 1.00 36.76 122 ARG D C 1
ATOM 9694 O O . ARG D 1 122 ? -57.627 34.091 39.182 1.00 37.52 122 ARG D O 1
ATOM 9702 N N . GLU D 1 123 ? -56.172 32.530 38.473 1.00 36.71 123 GLU D N 1
ATOM 9703 C CA . GLU D 1 123 ? -56.089 32.990 37.090 1.00 36.18 123 GLU D CA 1
ATOM 9704 C C . GLU D 1 123 ? -57.131 32.282 36.204 1.00 36.12 123 GLU D C 1
ATOM 9705 O O . GLU D 1 123 ? -57.496 31.137 36.491 1.00 34.19 123 GLU D O 1
ATOM 9711 N N . PRO D 1 124 ? -57.608 32.959 35.123 1.00 35.85 124 PRO D N 1
ATOM 9712 C CA . PRO D 1 124 ? -58.463 32.282 34.135 1.00 35.71 124 PRO D CA 1
ATOM 9713 C C . PRO D 1 124 ? -57.737 31.123 33.447 1.00 35.20 124 PRO D C 1
ATOM 9714 O O . PRO D 1 124 ? -56.520 31.171 33.272 1.00 33.80 124 PRO D O 1
ATOM 9718 N N . VAL D 1 125 ? -58.497 30.083 33.113 1.00 35.11 125 VAL D N 1
ATOM 9719 C CA . VAL D 1 125 ? -58.039 28.941 32.317 1.00 35.07 125 VAL D CA 1
ATOM 9720 C C . VAL D 1 125 ? -59.256 28.422 31.534 1.00 37.42 125 VAL D C 1
ATOM 9721 O O . VAL D 1 125 ? -60.375 28.342 32.076 1.00 36.23 125 VAL D O 1
ATOM 9725 N N . TYR D 1 126 ? -59.037 28.104 30.260 1.00 37.65 126 TYR D N 1
ATOM 9726 C CA . TYR D 1 126 ? -60.103 27.623 29.391 1.00 37.52 126 TYR D CA 1
ATOM 9727 C C . TYR D 1 126 ? -60.177 26.108 29.393 1.00 37.13 126 TYR D C 1
ATOM 9728 O O . TYR D 1 126 ? -59.159 25.408 29.348 1.00 37.84 126 TYR D O 1
ATOM 9737 N N . VAL D 1 127 ? -61.411 25.625 29.458 1.00 36.05 127 VAL D N 1
ATOM 9738 C CA . VAL D 1 127 ? -61.733 24.201 29.502 1.00 36.59 127 VAL D CA 1
ATOM 9739 C C . VAL D 1 127 ? -62.530 23.887 28.224 1.00 36.01 127 VAL D C 1
ATOM 9740 O O . VAL D 1 127 ? -63.372 24.696 27.835 1.00 36.30 127 VAL D O 1
ATOM 9744 N N . PRO D 1 128 ? -62.270 22.735 27.563 1.00 35.77 128 PRO D N 1
ATOM 9745 C CA . PRO D 1 128 ? -63.124 22.374 26.411 1.00 36.59 128 PRO D CA 1
ATOM 9746 C C . PRO D 1 128 ? -64.595 22.197 26.809 1.00 36.61 128 PRO D C 1
ATOM 9747 O O . PRO D 1 128 ? -64.889 21.706 27.915 1.00 35.84 128 PRO D O 1
ATOM 9751 N N . ALA D 1 129 ? -65.505 22.595 25.920 1.00 36.06 129 ALA D N 1
ATOM 9752 C CA . ALA D 1 129 ? -66.945 22.475 26.175 1.00 35.40 129 ALA D CA 1
ATOM 9753 C C . ALA D 1 129 ? -67.370 21.052 26.537 1.00 36.76 129 ALA D C 1
ATOM 9754 O O . ALA D 1 129 ? -68.286 20.871 27.350 1.00 36.33 129 ALA D O 1
ATOM 9756 N N . ASN D 1 130 ? -66.684 20.059 25.965 1.00 35.93 130 ASN D N 1
ATOM 9757 C CA . ASN D 1 130 ? -66.938 18.636 26.251 1.00 38.44 130 ASN D CA 1
ATOM 9758 C C . ASN D 1 130 ? -66.615 18.254 27.704 1.00 36.89 130 ASN D C 1
ATOM 9759 O O . ASN D 1 130 ? -67.127 17.254 28.215 1.00 36.75 130 ASN D O 1
ATOM 9764 N N . GLU D 1 131 ? -65.769 19.057 28.348 1.00 36.35 131 GLU D N 1
ATOM 9765 C CA . GLU D 1 131 ? -65.397 18.868 29.753 1.00 36.31 131 GLU D CA 1
ATOM 9766 C C . GLU D 1 131 ? -66.207 19.747 30.719 1.00 35.50 131 GLU D C 1
ATOM 9767 O O . GLU D 1 131 ? -65.911 19.798 31.918 1.00 36.20 131 GLU D O 1
ATOM 9773 N N . VAL D 1 132 ? -67.216 20.442 30.190 1.00 33.21 132 VAL D N 1
ATOM 9774 C CA . VAL D 1 132 ? -68.066 21.346 30.968 1.00 31.83 132 VAL D CA 1
ATOM 9775 C C . VAL D 1 132 ? -69.538 20.884 30.877 1.00 33.81 132 VAL D C 1
ATOM 9776 O O . VAL D 1 132 ? -70.170 20.576 31.902 1.00 33.07 132 VAL D O 1
ATOM 9780 N N . PHE D 1 133 ? -70.057 20.814 29.647 1.00 32.80 133 PHE D N 1
ATOM 9781 C CA . PHE D 1 133 ? -71.477 20.570 29.396 1.00 34.52 133 PHE D CA 1
ATOM 9782 C C . PHE D 1 133 ? -71.861 19.104 29.383 1.00 35.08 133 PHE D C 1
ATOM 9783 O O . PHE D 1 133 ? -71.004 18.234 29.249 1.00 34.23 133 PHE D O 1
ATOM 9791 N N . HIS D 1 134 ? -73.162 18.852 29.542 1.00 37.43 134 HIS D N 1
ATOM 9792 C CA . HIS D 1 134 ? -73.761 17.532 29.330 1.00 38.98 134 HIS D CA 1
ATOM 9793 C C . HIS D 1 134 ? -75.253 17.687 28.988 1.00 40.74 134 HIS D C 1
ATOM 9794 O O . HIS D 1 134 ? -75.967 18.405 29.690 1.00 40.24 134 HIS D O 1
ATOM 9801 N N . PRO D 1 135 ? -75.724 17.037 27.900 1.00 42.42 135 PRO D N 1
ATOM 9802 C CA . PRO D 1 135 ? -74.947 16.219 26.961 1.00 42.85 135 PRO D CA 1
ATOM 9803 C C . PRO D 1 135 ? -74.175 17.065 25.944 1.00 42.43 135 PRO D C 1
ATOM 9804 O O . PRO D 1 135 ? -74.650 18.118 25.530 1.00 45.19 135 PRO D O 1
ATOM 9808 N N . TRP D 1 136 ? -72.974 16.618 25.591 1.00 42.88 136 TRP D N 1
ATOM 9809 C CA . TRP D 1 136 ? -72.185 17.235 24.528 1.00 44.74 136 TRP D CA 1
ATOM 9810 C C . TRP D 1 136 ? -71.716 16.132 23.595 1.00 48.48 136 TRP D C 1
ATOM 9811 O O . TRP D 1 136 ? -71.072 15.171 24.036 1.00 48.73 136 TRP D O 1
ATOM 9822 N N . LEU D 1 137 ? -72.040 16.283 22.310 1.00 53.44 137 LEU D N 1
ATOM 9823 C CA . LEU D 1 137 ? -71.919 15.187 21.340 1.00 56.71 137 LEU D CA 1
ATOM 9824 C C . LEU D 1 137 ? -70.735 15.261 20.370 1.00 60.16 137 LEU D C 1
ATOM 9825 O O . LEU D 1 137 ? -70.275 14.225 19.884 1.00 63.16 137 LEU D O 1
ATOM 9830 N N . GLY D 1 138 ? -70.242 16.473 20.115 1.00 63.11 138 GLY D N 1
ATOM 9831 C CA . GLY D 1 138 ? -69.145 16.714 19.170 1.00 67.49 138 GLY D CA 1
ATOM 9832 C C . GLY D 1 138 ? -67.873 15.878 19.285 1.00 72.25 138 GLY D C 1
ATOM 9833 O O . GLY D 1 138 ? -67.594 15.051 18.412 1.00 70.93 138 GLY D O 1
ATOM 9834 N N . ASP D 1 139 ? -67.128 16.073 20.376 1.00 73.02 139 ASP D N 1
ATOM 9835 C CA . ASP D 1 139 ? -65.703 15.698 20.459 1.00 69.98 139 ASP D CA 1
ATOM 9836 C C . ASP D 1 139 ? -65.386 14.214 20.724 1.00 67.15 139 ASP D C 1
ATOM 9837 O O . ASP D 1 139 ? -66.262 13.355 20.603 1.00 65.88 139 ASP D O 1
ATOM 9842 N N . ALA D 1 140 ? -64.125 13.943 21.076 1.00 63.81 140 ALA D N 1
ATOM 9843 C CA . ALA D 1 140 ? -63.542 12.592 21.130 1.00 62.47 140 ALA D CA 1
ATOM 9844 C C . ALA D 1 140 ? -64.161 11.632 22.150 1.00 62.81 140 ALA D C 1
ATOM 9845 O O . ALA D 1 140 ? -64.420 10.466 21.828 1.00 65.14 140 ALA D O 1
ATOM 9847 N N . LEU D 1 141 ? -64.381 12.112 23.374 1.00 58.25 141 LEU D N 1
ATOM 9848 C CA . LEU D 1 141 ? -64.952 11.275 24.430 1.00 54.26 141 LEU D CA 1
ATOM 9849 C C . LEU D 1 141 ? -66.389 11.672 24.795 1.00 51.20 141 LEU D C 1
ATOM 9850 O O . LEU D 1 141 ? -66.784 12.825 24.564 1.00 52.35 141 LEU D O 1
ATOM 9855 N N . PRO D 1 142 ? -67.186 10.712 25.329 1.00 47.92 142 PRO D N 1
ATOM 9856 C CA . PRO D 1 142 ? -68.511 11.054 25.844 1.00 47.28 142 PRO D CA 1
ATOM 9857 C C . PRO D 1 142 ? -68.455 12.069 26.988 1.00 46.03 142 PRO D C 1
ATOM 9858 O O . PRO D 1 142 ? -67.524 12.052 27.804 1.00 44.57 142 PRO D O 1
ATOM 9862 N N . SER D 1 143 ? -69.451 12.947 27.003 1.00 44.85 143 SER D N 1
ATOM 9863 C CA . SER D 1 143 ? -69.674 13.925 28.059 1.00 44.01 143 SER D CA 1
ATOM 9864 C C . SER D 1 143 ? -70.097 13.226 29.357 1.00 41.70 143 SER D C 1
ATOM 9865 O O . SER D 1 143 ? -70.651 12.122 29.312 1.00 40.49 143 SER D O 1
ATOM 9868 N N . HIS D 1 144 ? -69.846 13.858 30.505 1.00 39.63 144 HIS D N 1
ATOM 9869 C CA . HIS D 1 144 ? -70.350 13.332 31.795 1.00 37.19 144 HIS D CA 1
ATOM 9870 C C . HIS D 1 144 ? -70.629 14.395 32.866 1.00 36.28 144 HIS D C 1
ATOM 9871 O O . HIS D 1 144 ? -70.524 15.604 32.607 1.00 36.22 144 HIS D O 1
ATOM 9878 N N . THR D 1 145 ? -70.960 13.925 34.065 1.00 35.20 145 THR D N 1
ATOM 9879 C CA . THR D 1 145 ? -71.482 14.757 35.157 1.00 36.36 145 THR D CA 1
ATOM 9880 C C . THR D 1 145 ? -70.560 14.791 36.411 1.00 34.48 145 THR D C 1
ATOM 9881 O O . THR D 1 145 ? -70.900 15.396 37.432 1.00 34.24 145 THR D O 1
ATOM 9885 N N . ASN D 1 146 ? -69.389 14.161 36.320 1.00 32.24 146 ASN D N 1
ATOM 9886 C CA . ASN D 1 146 ? -68.444 14.136 37.439 1.00 31.93 146 ASN D CA 1
ATOM 9887 C C . ASN D 1 146 ? -67.945 15.554 37.730 1.00 31.30 146 ASN D C 1
ATOM 9888 O O . ASN D 1 146 ? -67.408 16.224 36.838 1.00 29.80 146 ASN D O 1
ATOM 9893 N N . GLY D 1 147 ? -68.146 16.002 38.972 1.00 29.85 147 GLY D N 1
ATOM 9894 C CA . GLY D 1 147 ? -67.709 17.338 39.407 1.00 29.85 147 GLY D CA 1
ATOM 9895 C C . GLY D 1 147 ? -68.760 18.427 39.282 1.00 29.28 147 GLY D C 1
ATOM 9896 O O . GLY D 1 147 ? -68.537 19.563 39.716 1.00 27.44 147 GLY D O 1
ATOM 9897 N N . LEU D 1 148 ? -69.901 18.071 38.684 1.00 30.30 148 LEU D N 1
ATOM 9898 C CA . LEU D 1 148 ? -71.023 18.985 38.501 1.00 29.43 148 LEU D CA 1
ATOM 9899 C C . LEU D 1 148 ? -71.849 19.018 39.769 1.00 28.63 148 LEU D C 1
ATOM 9900 O O . LEU D 1 148 ? -72.213 17.974 40.312 1.00 27.92 148 LEU D O 1
ATOM 9905 N N . SER D 1 149 ? -72.167 20.224 40.224 1.00 28.76 149 SER D N 1
ATOM 9906 C CA . SER D 1 149 ? -72.779 20.382 41.530 1.00 29.95 149 SER D CA 1
ATOM 9907 C C . SER D 1 149 ? -73.470 21.725 41.698 1.00 29.24 149 SER D C 1
ATOM 9908 O O . SER D 1 149 ? -73.002 22.762 41.192 1.00 26.88 149 SER D O 1
ATOM 9911 N N . ALA D 1 150 ? -74.593 21.685 42.416 1.00 28.32 150 ALA D N 1
ATOM 9912 C CA . ALA D 1 150 ? -75.378 22.869 42.732 1.00 27.06 150 ALA D CA 1
ATOM 9913 C C . ALA D 1 150 ? -75.339 23.144 44.230 1.00 27.93 150 ALA D C 1
ATOM 9914 O O . ALA D 1 150 ? -75.030 22.254 45.018 1.00 29.41 150 ALA D O 1
ATOM 9916 N N . GLY D 1 151 ? -75.615 24.386 44.617 1.00 28.63 151 GLY D N 1
ATOM 9917 C CA . GLY D 1 151 ? -75.751 24.751 46.036 1.00 29.19 151 GLY D CA 1
ATOM 9918 C C . GLY D 1 151 ? -76.486 26.064 46.225 1.00 29.45 151 GLY D C 1
ATOM 9919 O O . GLY D 1 151 ? -76.828 26.731 45.249 1.00 27.67 151 GLY D O 1
ATOM 9920 N N . ARG D 1 152 ? -76.734 26.436 47.483 1.00 30.92 152 ARG D N 1
ATOM 9921 C CA . ARG D 1 152 ? -77.237 27.791 47.805 1.00 31.70 152 ARG D CA 1
ATOM 9922 C C . ARG D 1 152 ? -76.150 28.853 47.618 1.00 31.85 152 ARG D C 1
ATOM 9923 O O . ARG D 1 152 ? -76.458 30.022 47.421 1.00 31.27 152 ARG D O 1
ATOM 9931 N N . LEU D 1 153 ? -74.884 28.433 47.730 1.00 32.41 153 LEU D N 1
ATOM 9932 C CA . LEU D 1 153 ? -73.713 29.297 47.571 1.00 32.01 153 LEU D CA 1
ATOM 9933 C C . LEU D 1 153 ? -72.680 28.556 46.740 1.00 32.42 153 LEU D C 1
ATOM 9934 O O . LEU D 1 153 ? -72.647 27.325 46.760 1.00 31.61 153 LEU D O 1
ATOM 9939 N N . ARG D 1 154 ? -71.836 29.292 46.017 1.00 31.66 154 ARG D N 1
ATOM 9940 C CA . ARG D 1 154 ? -70.841 28.660 45.156 1.00 32.81 154 ARG D CA 1
ATOM 9941 C C . ARG D 1 154 ? -69.883 27.755 45.949 1.00 30.75 154 ARG D C 1
ATOM 9942 O O . ARG D 1 154 ? -69.484 26.707 45.448 1.00 29.28 154 ARG D O 1
ATOM 9950 N N . GLU D 1 155 ? -69.571 28.143 47.186 1.00 29.23 155 GLU D N 1
ATOM 9951 C CA . GLU D 1 155 ? -68.711 27.338 48.075 1.00 30.29 155 GLU D CA 1
ATOM 9952 C C . GLU D 1 155 ? -69.289 25.946 48.355 1.00 28.86 155 GLU D C 1
ATOM 9953 O O . GLU D 1 155 ? -68.563 24.955 48.269 1.00 27.24 155 GLU D O 1
ATOM 9959 N N . GLU D 1 156 ? -70.588 25.883 48.665 1.00 27.46 156 GLU D N 1
ATOM 9960 C CA . GLU D 1 156 ? -71.304 24.609 48.814 1.00 27.79 156 GLU D CA 1
ATOM 9961 C C . GLU D 1 156 ? -71.100 23.724 47.586 1.00 27.01 156 GLU D C 1
ATOM 9962 O O . GLU D 1 156 ? -70.807 22.529 47.706 1.00 26.24 156 GLU D O 1
ATOM 9968 N N . ALA D 1 157 ? -71.274 24.336 46.417 1.00 25.44 157 ALA D N 1
ATOM 9969 C CA . ALA D 1 157 ? -71.170 23.650 45.138 1.00 25.93 157 ALA D CA 1
ATOM 9970 C C . ALA D 1 157 ? -69.735 23.226 44.794 1.00 24.86 157 ALA D C 1
ATOM 9971 O O . ALA D 1 157 ? -69.534 22.130 44.281 1.00 25.62 157 ALA D O 1
ATOM 9973 N N . VAL D 1 158 ? -68.749 24.082 45.066 1.00 24.72 158 VAL D N 1
ATOM 9974 C CA . VAL D 1 158 ? -67.329 23.715 44.850 1.00 24.07 158 VAL D CA 1
ATOM 9975 C C . VAL D 1 158 ? -66.905 22.543 45.757 1.00 24.29 158 VAL D C 1
ATOM 9976 O O . VAL D 1 158 ? -66.271 21.582 45.284 1.00 25.99 158 VAL D O 1
ATOM 9980 N N . ILE D 1 159 ? -67.268 22.619 47.037 1.00 22.88 159 ILE D N 1
ATOM 9981 C CA . ILE D 1 159 ? -66.985 21.547 48.007 1.00 23.27 159 ILE D CA 1
ATOM 9982 C C . ILE D 1 159 ? -67.536 20.197 47.524 1.00 23.86 159 ILE D C 1
ATOM 9983 O O . ILE D 1 159 ? -66.794 19.220 47.457 1.00 23.60 159 ILE D O 1
ATOM 9988 N N . GLN D 1 160 ? -68.820 20.174 47.159 1.00 25.13 160 GLN D N 1
ATOM 9989 C CA . GLN D 1 160 ? -69.506 18.958 46.722 1.00 25.35 160 GLN D CA 1
ATOM 9990 C C . GLN D 1 160 ? -68.898 18.390 45.432 1.00 24.62 160 GLN D C 1
ATOM 9991 O O . GLN D 1 160 ? -68.684 17.173 45.319 1.00 24.17 160 GLN D O 1
ATOM 9997 N N . GLY D 1 161 ? -68.615 19.274 44.483 1.00 23.79 161 GLY D N 1
ATOM 9998 C CA . GLY D 1 161 ? -68.034 18.892 43.197 1.00 23.83 161 GLY D CA 1
ATOM 9999 C C . GLY D 1 161 ? -66.624 18.335 43.332 1.00 25.29 161 GLY D C 1
ATOM 10000 O O . GLY D 1 161 ? -66.302 17.296 42.724 1.00 25.33 161 GLY D O 1
ATOM 10001 N N . LEU D 1 162 ? -65.803 19.014 44.140 1.00 23.03 162 LEU D N 1
ATOM 10002 C CA . LEU D 1 162 ? -64.426 18.600 44.407 1.00 23.67 162 LEU D CA 1
ATOM 10003 C C . LEU D 1 162 ? -64.391 17.267 45.135 1.00 23.52 162 LEU D C 1
ATOM 10004 O O . LEU D 1 162 ? -63.622 16.381 44.765 1.00 22.45 162 LEU D O 1
ATOM 10009 N N . LEU D 1 163 ? -65.248 17.120 46.145 1.00 23.80 163 LEU D N 1
ATOM 10010 C CA . LEU D 1 163 ? -65.365 15.847 46.859 1.00 25.14 163 LEU D CA 1
ATOM 10011 C C . LEU D 1 163 ? -65.758 14.671 45.964 1.00 25.22 163 LEU D C 1
ATOM 10012 O O . LEU D 1 163 ? -65.213 13.574 46.121 1.00 25.95 163 LEU D O 1
ATOM 10017 N N . GLU D 1 164 ? -66.680 14.911 45.031 1.00 26.14 164 GLU D N 1
ATOM 10018 C CA . GLU D 1 164 ? -67.106 13.903 44.060 1.00 27.13 164 GLU D CA 1
ATOM 10019 C C . GLU D 1 164 ? -65.941 13.487 43.150 1.00 27.19 164 GLU D C 1
ATOM 10020 O O . GLU D 1 164 ? -65.803 12.308 42.840 1.00 28.34 164 GLU D O 1
ATOM 10026 N N . VAL D 1 165 ? -65.118 14.452 42.730 1.00 26.79 165 VAL D N 1
ATOM 10027 C CA . VAL D 1 165 ? -63.921 14.150 41.936 1.00 27.69 165 VAL D CA 1
ATOM 10028 C C . VAL D 1 165 ? -62.969 13.242 42.726 1.00 27.39 165 VAL D C 1
ATOM 10029 O O . VAL D 1 165 ? -62.460 12.259 42.178 1.00 27.30 165 VAL D O 1
ATOM 10033 N N . VAL D 1 166 ? -62.762 13.544 44.009 1.00 28.12 166 VAL D N 1
ATOM 10034 C CA . VAL D 1 166 ? -61.860 12.737 44.859 1.00 29.63 166 VAL D CA 1
ATOM 10035 C C . VAL D 1 166 ? -62.398 11.310 45.006 1.00 29.59 166 VAL D C 1
ATOM 10036 O O . VAL D 1 166 ? -61.654 10.323 44.860 1.00 29.34 166 VAL D O 1
ATOM 10040 N N . GLU D 1 167 ? -63.701 11.229 45.254 1.00 28.49 167 GLU D N 1
ATOM 10041 C CA . GLU D 1 167 ? -64.446 9.987 45.343 1.00 29.05 167 GLU D CA 1
ATOM 10042 C C . GLU D 1 167 ? -64.193 9.096 44.117 1.00 29.59 167 GLU D C 1
ATOM 10043 O O . GLU D 1 167 ? -63.773 7.953 44.267 1.00 29.13 167 GLU D O 1
ATOM 10049 N N . ARG D 1 168 ? -64.427 9.635 42.921 1.00 29.23 168 ARG D N 1
ATOM 10050 C CA . ARG D 1 168 ? -64.287 8.861 41.685 1.00 31.35 168 ARG D CA 1
ATOM 10051 C C . ARG D 1 168 ? -62.835 8.557 41.337 1.00 30.98 168 ARG D C 1
ATOM 10052 O O . ARG D 1 168 ? -62.560 7.560 40.672 1.00 31.44 168 ARG D O 1
ATOM 10060 N N . ASP D 1 169 ? -61.918 9.412 41.797 1.00 30.93 169 ASP D N 1
ATOM 10061 C CA . ASP D 1 169 ? -60.481 9.145 41.709 1.00 30.21 169 ASP D CA 1
ATOM 10062 C C . ASP D 1 169 ? -60.120 7.910 42.537 1.00 30.72 169 ASP D C 1
ATOM 10063 O O . ASP D 1 169 ? -59.378 7.049 42.073 1.00 31.22 169 ASP D O 1
ATOM 10068 N N . SER D 1 170 ? -60.651 7.828 43.755 1.00 30.02 170 SER D N 1
ATOM 10069 C CA . SER D 1 170 ? -60.377 6.709 44.640 1.00 31.49 170 SER D CA 1
ATOM 10070 C C . SER D 1 170 ? -60.969 5.408 44.113 1.00 33.64 170 SER D C 1
ATOM 10071 O O . SER D 1 170 ? -60.314 4.360 44.181 1.00 33.56 170 SER D O 1
ATOM 10074 N N . TRP D 1 171 ? -62.197 5.490 43.588 1.00 33.09 171 TRP D N 1
ATOM 10075 C CA . TRP D 1 171 ? -62.872 4.346 42.985 1.00 34.31 171 TRP D CA 1
ATOM 10076 C C . TRP D 1 171 ? -62.105 3.867 41.749 1.00 33.97 171 TRP D C 1
ATOM 10077 O O . TRP D 1 171 ? -61.869 2.669 41.591 1.00 33.29 171 TRP D O 1
ATOM 10088 N N . SER D 1 172 ? -61.699 4.816 40.907 1.00 34.71 172 SER D N 1
ATOM 10089 C CA . SER D 1 172 ? -60.869 4.543 39.735 1.00 35.00 172 SER D CA 1
ATOM 10090 C C . SER D 1 172 ? -59.592 3.774 40.079 1.00 38.18 172 SER D C 1
ATOM 10091 O O . SER D 1 172 ? -59.281 2.775 39.428 1.00 39.90 172 SER D O 1
ATOM 10094 N N . ILE D 1 173 ? -58.885 4.240 41.110 1.00 38.11 173 ILE D N 1
ATOM 10095 C CA . ILE D 1 173 ? -57.657 3.608 41.611 1.00 40.70 173 ILE D CA 1
ATOM 10096 C C . ILE D 1 173 ? -57.888 2.142 42.021 1.00 39.90 173 ILE D C 1
ATOM 10097 O O . ILE D 1 173 ? -57.122 1.263 41.617 1.00 40.05 173 ILE D O 1
ATOM 10102 N N . VAL D 1 174 ? -58.956 1.897 42.784 1.00 40.03 174 VAL D N 1
ATOM 10103 C CA . VAL D 1 174 ? -59.375 0.547 43.191 1.00 39.19 174 VAL D CA 1
ATOM 10104 C C . VAL D 1 174 ? -59.626 -0.348 41.974 1.00 40.82 174 VAL D C 1
ATOM 10105 O O . VAL D 1 174 ? -59.116 -1.467 41.935 1.00 41.70 174 VAL D O 1
ATOM 10109 N N . GLU D 1 175 ? -60.377 0.153 40.988 1.00 41.30 175 GLU D N 1
ATOM 10110 C CA . GLU D 1 175 ? -60.716 -0.628 39.785 1.00 43.35 175 GLU D CA 1
ATOM 10111 C C . GLU D 1 175 ? -59.542 -0.852 38.828 1.00 45.95 175 GLU D C 1
ATOM 10112 O O . GLU D 1 175 ? -59.417 -1.933 38.246 1.00 45.64 175 GLU D O 1
ATOM 10118 N N . TYR D 1 176 ? -58.703 0.171 38.666 1.00 46.41 176 TYR D N 1
ATOM 10119 C CA . TYR D 1 176 ? -57.524 0.111 37.788 1.00 47.45 176 TYR D CA 1
ATOM 10120 C C . TYR D 1 176 ? -56.491 -0.936 38.229 1.00 47.46 176 TYR D C 1
ATOM 10121 O O . TYR D 1 176 ? -56.016 -1.707 37.403 1.00 48.05 176 TYR D O 1
ATOM 10130 N N . PHE D 1 177 ? -56.164 -0.951 39.522 1.00 47.20 177 PHE D N 1
ATOM 10131 C CA . PHE D 1 177 ? -55.164 -1.861 40.091 1.00 47.27 177 PHE D CA 1
ATOM 10132 C C . PHE D 1 177 ? -55.777 -3.120 40.729 1.00 49.69 177 PHE D C 1
ATOM 10133 O O . PHE D 1 177 ? -55.046 -4.021 41.159 1.00 49.61 177 PHE D O 1
ATOM 10141 N N . ARG D 1 178 ? -57.111 -3.171 40.775 1.00 50.66 178 ARG D N 1
ATOM 10142 C CA . ARG D 1 178 ? -57.891 -4.258 41.398 1.00 52.85 178 ARG D CA 1
ATOM 10143 C C . ARG D 1 178 ? -57.522 -4.502 42.873 1.00 53.03 178 ARG D C 1
ATOM 10144 O O . ARG D 1 178 ? -57.293 -5.635 43.319 1.00 52.71 178 ARG D O 1
ATOM 10152 N N . ILE D 1 179 ? -57.477 -3.392 43.610 1.00 49.56 179 ILE D N 1
ATOM 10153 C CA . ILE D 1 179 ? -57.180 -3.360 45.040 1.00 47.55 179 ILE D CA 1
ATOM 10154 C C . ILE D 1 179 ? -58.350 -3.977 45.815 1.00 47.74 179 ILE D C 1
ATOM 10155 O O . ILE D 1 179 ? -59.508 -3.819 45.420 1.00 48.13 179 ILE D O 1
ATOM 10160 N N . HIS D 1 180 ? -58.019 -4.691 46.891 1.00 46.29 180 HIS D N 1
ATOM 10161 C CA . HIS D 1 180 ? -58.979 -5.193 47.866 1.00 46.32 180 HIS D CA 1
ATOM 10162 C C . HIS D 1 180 ? -58.937 -4.236 49.079 1.00 45.93 180 HIS D C 1
ATOM 10163 O O . HIS D 1 180 ? -58.097 -4.415 49.967 1.00 45.69 180 HIS D O 1
ATOM 10170 N N . PRO D 1 181 ? -59.820 -3.207 49.118 1.00 42.95 181 PRO D N 1
ATOM 10171 C CA . PRO D 1 181 ? -59.744 -2.241 50.222 1.00 41.85 181 PRO D CA 1
ATOM 10172 C C . PRO D 1 181 ? -60.174 -2.864 51.552 1.00 40.51 181 PRO D C 1
ATOM 10173 O O . PRO D 1 181 ? -60.998 -3.777 51.552 1.00 40.30 181 PRO D O 1
ATOM 10177 N N . PRO D 1 182 ? -59.624 -2.378 52.682 1.00 40.59 182 PRO D N 1
ATOM 10178 C CA . PRO D 1 182 ? -60.026 -2.939 53.972 1.00 41.67 182 PRO D CA 1
ATOM 10179 C C . PRO D 1 182 ? -61.512 -2.690 54.275 1.00 44.53 182 PRO D C 1
ATOM 10180 O O . PRO D 1 182 ? -62.128 -1.794 53.680 1.00 43.65 182 PRO D O 1
ATOM 10184 N N . GLU D 1 183 ? -62.079 -3.509 55.156 1.00 45.46 183 GLU D N 1
ATOM 10185 C CA . GLU D 1 183 ? -63.436 -3.316 55.636 1.00 45.55 183 GLU D CA 1
ATOM 10186 C C . GLU D 1 183 ? -63.432 -2.152 56.624 1.00 43.64 183 GLU D C 1
ATOM 10187 O O . GLU D 1 183 ? -62.484 -2.000 57.398 1.00 43.32 183 GLU D O 1
ATOM 10193 N N . LEU D 1 184 ? -64.480 -1.333 56.592 1.00 41.21 184 LEU D N 1
ATOM 10194 C CA . LEU D 1 184 ? -64.634 -0.273 57.581 1.00 40.97 184 LEU D CA 1
ATOM 10195 C C . LEU D 1 184 ? -65.711 -0.621 58.611 1.00 43.11 184 LEU D C 1
ATOM 10196 O O . LEU D 1 184 ? -66.876 -0.834 58.260 1.00 42.90 184 LEU D O 1
ATOM 10201 N N . GLU D 1 185 ? -65.305 -0.661 59.877 1.00 44.66 185 GLU D N 1
ATOM 10202 C CA . GLU D 1 185 ? -66.198 -0.996 60.980 1.00 48.02 185 GLU D CA 1
ATOM 10203 C C . GLU D 1 185 ? -66.776 0.273 61.629 1.00 44.80 185 GLU D C 1
ATOM 10204 O O . GLU D 1 185 ? -66.036 1.189 62.006 1.00 41.77 185 GLU D O 1
ATOM 10210 N N . VAL D 1 186 ? -68.104 0.306 61.735 1.00 42.77 186 VAL D N 1
ATOM 10211 C CA . VAL D 1 186 ? -68.854 1.461 62.259 1.00 43.10 186 VAL D CA 1
ATOM 10212 C C . VAL D 1 186 ? -69.789 1.037 63.407 1.00 44.34 186 VAL D C 1
ATOM 10213 O O . VAL D 1 186 ? -70.066 -0.151 63.564 1.00 43.08 186 VAL D O 1
ATOM 10217 N N . HIS D 1 187 ? -70.258 2.006 64.199 1.00 47.68 187 HIS D N 1
ATOM 10218 C CA . HIS D 1 187 ? -71.185 1.750 65.319 1.00 50.70 187 HIS D CA 1
ATOM 10219 C C . HIS D 1 187 ? -72.336 2.749 65.314 1.00 48.74 187 HIS D C 1
ATOM 10220 O O . HIS D 1 187 ? -72.451 3.574 64.400 1.00 46.98 187 HIS D O 1
ATOM 10227 N N . GLY D 1 188 ? -73.178 2.655 66.346 1.00 47.66 188 GLY D N 1
ATOM 10228 C CA . GLY D 1 188 ? -74.267 3.597 66.597 1.00 46.26 188 GLY D CA 1
ATOM 10229 C C . GLY D 1 188 ? -75.257 3.683 65.456 1.00 46.62 188 GLY D C 1
ATOM 10230 O O . GLY D 1 188 ? -75.642 2.660 64.876 1.00 47.31 188 GLY D O 1
ATOM 10231 N N . GLU D 1 189 ? -75.640 4.914 65.126 1.00 46.89 189 GLU D N 1
ATOM 10232 C CA . GLU D 1 189 ? -76.592 5.198 64.051 1.00 47.36 189 GLU D CA 1
ATOM 10233 C C . GLU D 1 189 ? -76.137 4.682 62.682 1.00 43.44 189 GLU D C 1
ATOM 10234 O O . GLU D 1 189 ? -76.960 4.185 61.905 1.00 43.61 189 GLU D O 1
ATOM 10240 N N . LEU D 1 190 ? -74.836 4.779 62.405 1.00 42.03 190 LEU D N 1
ATOM 10241 C CA . LEU D 1 190 ? -74.275 4.317 61.123 1.00 40.76 190 LEU D CA 1
ATOM 10242 C C . LEU D 1 190 ? -74.314 2.804 60.985 1.00 41.39 190 LEU D C 1
ATOM 10243 O O . LEU D 1 190 ? -74.661 2.288 59.912 1.00 42.90 190 LEU D O 1
ATOM 10248 N N . GLU D 1 191 ? -73.960 2.091 62.056 1.00 40.90 191 GLU D N 1
ATOM 10249 C CA . GLU D 1 191 ? -74.141 0.634 62.085 1.00 43.24 191 GLU D CA 1
ATOM 10250 C C . GLU D 1 191 ? -75.624 0.260 61.959 1.00 41.29 191 GLU D C 1
ATOM 10251 O O . GLU D 1 191 ? -75.981 -0.625 61.175 1.00 38.50 191 GLU D O 1
ATOM 10257 N N . GLU D 1 192 ? -76.469 0.970 62.710 1.00 42.96 192 GLU D N 1
ATOM 10258 C CA . GLU D 1 192 ? -77.920 0.804 62.648 1.00 45.21 192 GLU D CA 1
ATOM 10259 C C . GLU D 1 192 ? -78.459 0.977 61.228 1.00 42.78 192 GLU D C 1
ATOM 10260 O O . GLU D 1 192 ? -79.276 0.174 60.781 1.00 43.64 192 GLU D O 1
ATOM 10266 N N . LEU D 1 193 ? -77.986 2.007 60.524 1.00 40.42 193 LEU D N 1
ATOM 10267 C CA . LEU D 1 193 ? -78.379 2.232 59.133 1.00 38.97 193 LEU D CA 1
ATOM 10268 C C . LEU D 1 193 ? -77.931 1.117 58.166 1.00 38.65 193 LEU D C 1
ATOM 10269 O O . LEU D 1 193 ? -78.731 0.667 57.344 1.00 37.93 193 LEU D O 1
ATOM 10274 N N . ARG D 1 194 ? -76.678 0.673 58.245 1.00 40.77 194 ARG D N 1
ATOM 10275 C CA . ARG D 1 194 ? -76.253 -0.414 57.347 1.00 44.53 194 ARG D CA 1
ATOM 10276 C C . ARG D 1 194 ? -76.964 -1.753 57.630 1.00 45.05 194 ARG D C 1
ATOM 10277 O O . ARG D 1 194 ? -77.285 -2.469 56.693 1.00 44.39 194 ARG D O 1
ATOM 10285 N N . ARG D 1 195 ? -77.223 -2.063 58.903 1.00 46.96 195 ARG D N 1
ATOM 10286 C CA . ARG D 1 195 ? -78.056 -3.217 59.279 1.00 50.23 195 ARG D CA 1
ATOM 10287 C C . ARG D 1 195 ? -79.466 -3.065 58.725 1.00 49.38 195 ARG D C 1
ATOM 10288 O O . ARG D 1 195 ? -80.033 -4.012 58.177 1.00 48.78 195 ARG D O 1
ATOM 10296 N N . SER D 1 196 ? -80.011 -1.859 58.854 1.00 50.13 196 SER D N 1
ATOM 10297 C CA . SER D 1 196 ? -81.349 -1.551 58.372 1.00 50.50 196 SER D CA 1
ATOM 10298 C C . SER D 1 196 ? -81.451 -1.694 56.851 1.00 50.46 196 SER D C 1
ATOM 10299 O O . SER D 1 196 ? -82.441 -2.230 56.342 1.00 49.82 196 SER D O 1
ATOM 10302 N N . LEU D 1 197 ? -80.427 -1.231 56.135 1.00 47.62 197 LEU D N 1
ATOM 10303 C CA . LEU D 1 197 ? -80.389 -1.369 54.678 1.00 46.97 197 LEU D CA 1
ATOM 10304 C C . LEU D 1 197 ? -80.066 -2.796 54.245 1.00 46.00 197 LEU D C 1
ATOM 10305 O O . LEU D 1 197 ? -80.496 -3.225 53.174 1.00 44.99 197 LEU D O 1
ATOM 10310 N N . GLU D 1 198 ? -79.313 -3.515 55.082 1.00 47.43 198 GLU D N 1
ATOM 10311 C CA . GLU D 1 198 ? -79.017 -4.939 54.868 1.00 50.48 198 GLU D CA 1
ATOM 10312 C C . GLU D 1 198 ? -80.292 -5.784 54.795 1.00 50.98 198 GLU D C 1
ATOM 10313 O O . GLU D 1 198 ? -80.403 -6.653 53.932 1.00 50.06 198 GLU D O 1
ATOM 10319 N N . ARG D 1 199 ? -81.251 -5.493 55.676 1.00 53.12 199 ARG D N 1
ATOM 10320 C CA . ARG D 1 199 ? -82.584 -6.122 55.655 1.00 54.23 199 ARG D CA 1
ATOM 10321 C C . ARG D 1 199 ? -83.355 -5.979 54.325 1.00 53.17 199 ARG D C 1
ATOM 10322 O O . ARG D 1 199 ? -84.278 -6.753 54.063 1.00 53.41 199 ARG D O 1
ATOM 10330 N N . GLU D 1 200 ? -82.963 -5.006 53.496 1.00 53.18 200 GLU D N 1
ATOM 10331 C CA . GLU D 1 200 ? -83.530 -4.817 52.150 1.00 50.96 200 GLU D CA 1
ATOM 10332 C C . GLU D 1 200 ? -82.949 -5.750 51.086 1.00 51.21 200 GLU D C 1
ATOM 10333 O O . GLU D 1 200 ? -83.607 -6.021 50.080 1.00 52.09 200 GLU D O 1
ATOM 10339 N N . VAL D 1 201 ? -81.718 -6.213 51.305 1.00 51.28 201 VAL D N 1
ATOM 10340 C CA . VAL D 1 201 ? -80.981 -7.070 50.350 1.00 50.60 201 VAL D CA 1
ATOM 10341 C C . VAL D 1 201 ? -80.389 -8.298 51.065 1.00 52.87 201 VAL D C 1
ATOM 10342 O O . VAL D 1 201 ? -80.929 -8.741 52.079 1.00 57.59 201 VAL D O 1
ATOM 10346 N N . GLY D 1 202 ? -79.301 -8.859 50.535 1.00 55.09 202 GLY D N 1
ATOM 10347 C CA . GLY D 1 202 ? -78.573 -9.940 51.206 1.00 54.51 202 GLY D CA 1
ATOM 10348 C C . GLY D 1 202 ? -77.601 -9.373 52.224 1.00 56.12 202 GLY D C 1
ATOM 10349 O O . GLY D 1 202 ? -77.775 -9.557 53.432 1.00 58.26 202 GLY D O 1
ATOM 10350 N N . ARG D 1 203 ? -76.577 -8.679 51.732 1.00 55.99 203 ARG D N 1
ATOM 10351 C CA . ARG D 1 203 ? -75.593 -8.018 52.594 1.00 53.19 203 ARG D CA 1
ATOM 10352 C C . ARG D 1 203 ? -75.272 -6.594 52.149 1.00 49.63 203 ARG D C 1
ATOM 10353 O O . ARG D 1 203 ? -75.336 -6.278 50.961 1.00 43.59 203 ARG D O 1
ATOM 10361 N N . VAL D 1 204 ? -74.951 -5.745 53.126 1.00 46.87 204 VAL D N 1
ATOM 10362 C CA . VAL D 1 204 ? -74.406 -4.409 52.878 1.00 47.34 204 VAL D CA 1
ATOM 10363 C C . VAL D 1 204 ? -73.089 -4.300 53.633 1.00 45.67 204 VAL D C 1
ATOM 10364 O O . VAL D 1 204 ? -73.063 -4.350 54.872 1.00 47.43 204 VAL D O 1
ATOM 10368 N N . GLU D 1 205 ? -72.007 -4.150 52.873 1.00 45.50 205 GLU D N 1
ATOM 10369 C CA . GLU D 1 205 ? -70.658 -4.075 53.430 1.00 47.05 205 GLU D CA 1
ATOM 10370 C C . GLU D 1 205 ? -69.942 -2.765 53.110 1.00 44.56 205 GLU D C 1
ATOM 10371 O O . GLU D 1 205 ? -70.126 -2.189 52.032 1.00 44.04 205 GLU D O 1
ATOM 10377 N N . LEU D 1 206 ? -69.108 -2.321 54.047 1.00 42.06 206 LEU D N 1
ATOM 10378 C CA . LEU D 1 206 ? -68.433 -1.028 53.956 1.00 41.21 206 LEU D CA 1
ATOM 10379 C C . LEU D 1 206 ? -66.926 -1.167 53.794 1.00 41.67 206 LEU D C 1
ATOM 10380 O O . LEU D 1 206 ? -66.309 -2.072 54.378 1.00 42.18 206 LEU D O 1
ATOM 10385 N N . ARG D 1 207 ? -66.349 -0.267 52.993 1.00 39.22 207 ARG D N 1
ATOM 10386 C CA . ARG D 1 207 ? -64.908 -0.246 52.716 1.00 38.18 207 ARG D CA 1
ATOM 10387 C C . ARG D 1 207 ? -64.309 1.150 52.840 1.00 37.39 207 ARG D C 1
ATOM 10388 O O . ARG D 1 207 ? -64.939 2.146 52.468 1.00 36.13 207 ARG D O 1
ATOM 10396 N N . LEU D 1 208 ? -63.091 1.218 53.364 1.00 34.77 208 LEU D N 1
ATOM 10397 C CA . LEU D 1 208 ? -62.305 2.434 53.266 1.00 35.57 208 LEU D CA 1
ATOM 10398 C C . LEU D 1 208 ? -61.384 2.330 52.056 1.00 35.04 208 LEU D C 1
ATOM 10399 O O . LEU D 1 208 ? -60.426 1.557 52.054 1.00 38.14 208 LEU D O 1
ATOM 10404 N N . LEU D 1 209 ? -61.710 3.098 51.023 1.00 34.23 209 LEU D N 1
ATOM 10405 C CA . LEU D 1 209 ? -60.914 3.189 49.801 1.00 32.68 209 LEU D CA 1
ATOM 10406 C C . LEU D 1 209 ? -59.613 3.965 50.035 1.00 32.40 209 LEU D C 1
ATOM 10407 O O . LEU D 1 209 ? -59.560 4.819 50.927 1.00 32.35 209 LEU D O 1
ATOM 10412 N N . PRO D 1 210 ? -58.553 3.669 49.247 1.00 33.19 210 PRO D N 1
ATOM 10413 C CA . PRO D 1 210 ? -57.363 4.518 49.351 1.00 33.98 210 PRO D CA 1
ATOM 10414 C C . PRO D 1 210 ? -57.683 5.914 48.800 1.00 33.21 210 PRO D C 1
ATOM 10415 O O . PRO D 1 210 ? -58.299 6.031 47.737 1.00 32.91 210 PRO D O 1
ATOM 10419 N N . SER D 1 211 ? -57.319 6.944 49.555 1.00 32.24 211 SER D N 1
ATOM 10420 C CA . SER D 1 211 ? -57.478 8.317 49.111 1.00 31.92 211 SER D CA 1
ATOM 10421 C C . SER D 1 211 ? -56.127 8.905 48.740 1.00 33.04 211 SER D C 1
ATOM 10422 O O . SER D 1 211 ? -55.168 8.792 49.506 1.00 32.33 211 SER D O 1
ATOM 10425 N N . ARG D 1 212 ? -56.071 9.543 47.572 1.00 31.92 212 ARG D N 1
ATOM 10426 C CA . ARG D 1 212 ? -54.872 10.256 47.130 1.00 33.24 212 ARG D CA 1
ATOM 10427 C C . ARG D 1 212 ? -54.853 11.714 47.589 1.00 31.92 212 ARG D C 1
ATOM 10428 O O . ARG D 1 212 ? -53.933 12.453 47.260 1.00 31.27 212 ARG D O 1
ATOM 10436 N N . VAL D 1 213 ? -55.874 12.125 48.343 1.00 30.45 213 VAL D N 1
ATOM 10437 C CA . VAL D 1 213 ? -55.969 13.498 48.835 1.00 29.76 213 VAL D CA 1
ATOM 10438 C C . VAL D 1 213 ? -55.973 13.462 50.352 1.00 30.39 213 VAL D C 1
ATOM 10439 O O . VAL D 1 213 ? -56.872 12.879 50.963 1.00 30.65 213 VAL D O 1
ATOM 10443 N N . GLU D 1 214 ? -54.971 14.085 50.962 1.00 31.91 214 GLU D N 1
ATOM 10444 C CA . GLU D 1 214 ? -54.854 14.035 52.411 1.00 33.45 214 GLU D CA 1
ATOM 10445 C C . GLU D 1 214 ? -55.950 14.806 53.152 1.00 32.88 214 GLU D C 1
ATOM 10446 O O . GLU D 1 214 ? -56.318 15.920 52.764 1.00 31.22 214 GLU D O 1
ATOM 10452 N N . GLY D 1 215 ? -56.457 14.181 54.214 1.00 30.96 215 GLY D N 1
ATOM 10453 C CA . GLY D 1 215 ? -57.548 14.726 55.001 1.00 29.22 215 GLY D CA 1
ATOM 10454 C C . GLY D 1 215 ? -58.918 14.432 54.420 1.00 29.25 215 GLY D C 1
ATOM 10455 O O . GLY D 1 215 ? -59.924 14.832 55.014 1.00 30.09 215 GLY D O 1
ATOM 10456 N N . VAL D 1 216 ? -58.965 13.749 53.272 1.00 27.50 216 VAL D N 1
ATOM 10457 C CA . VAL D 1 216 ? -60.241 13.325 52.659 1.00 28.00 216 VAL D CA 1
ATOM 10458 C C . VAL D 1 216 ? -60.376 11.803 52.695 1.00 29.10 216 VAL D C 1
ATOM 10459 O O . VAL D 1 216 ? -59.486 11.092 52.230 1.00 29.45 216 VAL D O 1
ATOM 10463 N N . TYR D 1 217 ? -61.488 11.327 53.257 1.00 29.24 217 TYR D N 1
ATOM 10464 C CA . TYR D 1 217 ? -61.801 9.899 53.302 1.00 29.91 217 TYR D CA 1
ATOM 10465 C C . TYR D 1 217 ? -62.823 9.548 52.246 1.00 31.01 217 TYR D C 1
ATOM 10466 O O . TYR D 1 217 ? -63.769 10.312 52.009 1.00 28.82 217 TYR D O 1
ATOM 10475 N N . VAL D 1 218 ? -62.600 8.402 51.601 1.00 30.07 218 VAL D N 1
ATOM 10476 C CA . VAL D 1 218 ? -63.519 7.858 50.628 1.00 30.47 218 VAL D CA 1
ATOM 10477 C C . VAL D 1 218 ? -63.978 6.478 51.116 1.00 32.48 218 VAL D C 1
ATOM 10478 O O . VAL D 1 218 ? -63.155 5.604 51.435 1.00 32.31 218 VAL D O 1
ATOM 10482 N N . VAL D 1 219 ? -65.297 6.313 51.177 1.00 31.64 219 VAL D N 1
ATOM 10483 C CA . VAL D 1 219 ? -65.938 5.092 51.657 1.00 31.72 219 VAL D CA 1
ATOM 10484 C C . VAL D 1 219 ? -66.751 4.498 50.515 1.00 32.61 219 VAL D C 1
ATOM 10485 O O . VAL D 1 219 ? -67.360 5.227 49.713 1.00 32.79 219 VAL D O 1
ATOM 10489 N N . GLY D 1 220 ? -66.718 3.174 50.426 1.00 31.38 220 GLY D N 1
ATOM 10490 C CA . GLY D 1 220 ? -67.530 2.438 49.477 1.00 33.22 220 GLY D CA 1
ATOM 10491 C C . GLY D 1 220 ? -68.490 1.533 50.216 1.00 34.36 220 GLY D C 1
ATOM 10492 O O . GLY D 1 220 ? -68.192 1.074 51.324 1.00 35.23 220 GLY D O 1
ATOM 10493 N N . ALA D 1 221 ? -69.647 1.300 49.601 1.00 35.40 221 ALA D N 1
ATOM 10494 C CA . ALA D 1 221 ? -70.663 0.397 50.138 1.00 37.38 221 ALA D CA 1
ATOM 10495 C C . ALA D 1 221 ? -71.104 -0.574 49.057 1.00 39.25 221 ALA D C 1
ATOM 10496 O O . ALA D 1 221 ? -71.591 -0.164 47.996 1.00 39.85 221 ALA D O 1
ATOM 10498 N N . VAL D 1 222 ? -70.913 -1.862 49.336 1.00 43.01 222 VAL D N 1
ATOM 10499 C CA . VAL D 1 222 ? -71.170 -2.935 48.359 1.00 46.20 222 VAL D CA 1
ATOM 10500 C C . VAL D 1 222 ? -72.254 -3.892 48.853 1.00 47.30 222 VAL D C 1
ATOM 10501 O O . VAL D 1 222 ? -72.336 -4.201 50.050 1.00 48.94 222 VAL D O 1
ATOM 10505 N N . THR D 1 223 ? -73.093 -4.344 47.928 1.00 48.52 223 THR D N 1
ATOM 10506 C CA . THR D 1 223 ? -74.226 -5.188 48.287 1.00 49.73 223 THR D CA 1
ATOM 10507 C C . THR D 1 223 ? -74.186 -6.573 47.650 1.00 51.28 223 THR D C 1
ATOM 10508 O O . THR D 1 223 ? -73.736 -6.739 46.515 1.00 49.66 223 THR D O 1
ATOM 10512 N N . GLU D 1 224 ? -74.645 -7.558 48.417 1.00 54.03 224 GLU D N 1
ATOM 10513 C CA . GLU D 1 224 ? -75.039 -8.856 47.881 1.00 55.09 224 GLU D CA 1
ATOM 10514 C C . GLU D 1 224 ? -76.558 -8.913 47.901 1.00 55.41 224 GLU D C 1
ATOM 10515 O O . GLU D 1 224 ? -77.180 -8.498 48.883 1.00 56.10 224 GLU D O 1
ATOM 10521 N N . ALA D 1 225 ? -77.146 -9.404 46.812 1.00 54.52 225 ALA D N 1
ATOM 10522 C CA . ALA D 1 225 ? -78.599 -9.573 46.701 1.00 58.75 225 ALA D CA 1
ATOM 10523 C C . ALA D 1 225 ? -78.962 -10.816 45.886 1.00 61.70 225 ALA D C 1
ATOM 10524 O O . ALA D 1 225 ? -78.166 -11.284 45.065 1.00 61.12 225 ALA D O 1
ATOM 10526 N N . GLU D 1 226 ? -80.167 -11.338 46.124 1.00 64.95 226 GLU D N 1
ATOM 10527 C CA . GLU D 1 226 ? -80.701 -12.486 45.379 1.00 68.83 226 GLU D CA 1
ATOM 10528 C C . GLU D 1 226 ? -80.902 -12.165 43.892 1.00 68.04 226 GLU D C 1
ATOM 10529 O O . GLU D 1 226 ? -80.756 -13.040 43.038 1.00 67.89 226 GLU D O 1
ATOM 10535 N N . ARG D 1 227 ? -81.222 -10.904 43.604 1.00 67.67 227 ARG D N 1
ATOM 10536 C CA . ARG D 1 227 ? -81.405 -10.417 42.238 1.00 67.77 227 ARG D CA 1
ATOM 10537 C C . ARG D 1 227 ? -80.254 -9.479 41.884 1.00 65.47 227 ARG D C 1
ATOM 10538 O O . ARG D 1 227 ? -79.813 -8.678 42.715 1.00 65.26 227 ARG D O 1
ATOM 10546 N N . VAL D 1 228 ? -79.779 -9.586 40.647 1.00 61.33 228 VAL D N 1
ATOM 10547 C CA . VAL D 1 228 ? -78.491 -9.011 40.244 1.00 58.07 228 VAL D CA 1
ATOM 10548 C C . VAL D 1 228 ? -78.457 -7.465 40.149 1.00 54.53 228 VAL D C 1
ATOM 10549 O O . VAL D 1 228 ? -77.463 -6.842 40.533 1.00 50.19 228 VAL D O 1
ATOM 10553 N N . GLU D 1 229 ? -79.539 -6.862 39.659 1.00 53.52 229 GLU D N 1
ATOM 10554 C CA . GLU D 1 229 ? -79.631 -5.401 39.501 1.00 54.86 229 GLU D CA 1
ATOM 10555 C C . GLU D 1 229 ? -79.764 -4.654 40.838 1.00 51.90 229 GLU D C 1
ATOM 10556 O O . GLU D 1 229 ? -79.579 -3.439 40.892 1.00 51.76 229 GLU D O 1
ATOM 10562 N N . GLU D 1 230 ? -80.073 -5.402 41.898 1.00 49.22 230 GLU D N 1
ATOM 10563 C CA . GLU D 1 230 ? -80.081 -4.903 43.273 1.00 50.27 230 GLU D CA 1
ATOM 10564 C C . GLU D 1 230 ? -78.721 -5.087 43.975 1.00 49.69 230 GLU D C 1
ATOM 10565 O O . GLU D 1 230 ? -78.575 -4.817 45.178 1.00 46.69 230 GLU D O 1
ATOM 10579 N N . VAL D 1 232 ? -75.848 -3.278 44.005 1.00 47.13 232 VAL D N 1
ATOM 10580 C CA . VAL D 1 232 ? -75.400 -1.930 43.657 1.00 44.99 232 VAL D CA 1
ATOM 10581 C C . VAL D 1 232 ? -74.195 -1.533 44.510 1.00 42.79 232 VAL D C 1
ATOM 10582 O O . VAL D 1 232 ? -73.862 -2.203 45.500 1.00 41.27 232 VAL D O 1
ATOM 10594 N N . GLY D 1 234 ? -72.312 2.054 46.305 1.00 36.17 234 GLY D N 1
ATOM 10595 C CA . GLY D 1 234 ? -72.433 3.454 46.676 1.00 35.17 234 GLY D CA 1
ATOM 10596 C C . GLY D 1 234 ? -71.118 3.970 47.215 1.00 33.63 234 GLY D C 1
ATOM 10597 O O . GLY D 1 234 ? -70.338 3.209 47.790 1.00 34.04 234 GLY D O 1
ATOM 10598 N N . PHE D 1 235 ? -70.875 5.263 47.026 1.00 32.08 235 PHE D N 1
ATOM 10599 C CA . PHE D 1 235 ? -69.620 5.894 47.444 1.00 33.01 235 PHE D CA 1
ATOM 10600 C C . PHE D 1 235 ? -69.873 7.255 48.062 1.00 32.33 235 PHE D C 1
ATOM 10601 O O . PHE D 1 235 ? -70.897 7.886 47.803 1.00 32.78 235 PHE D O 1
ATOM 10609 N N . GLY D 1 236 ? -68.935 7.684 48.891 1.00 30.26 236 GLY D N 1
ATOM 10610 C CA . GLY D 1 236 ? -68.969 9.004 49.484 1.00 29.74 236 GLY D CA 1
ATOM 10611 C C . GLY D 1 236 ? -67.580 9.457 49.864 1.00 28.36 236 GLY D C 1
ATOM 10612 O O . GLY D 1 236 ? -66.738 8.639 50.224 1.00 28.70 236 GLY D O 1
ATOM 10613 N N . ALA D 1 237 ? -67.348 10.763 49.771 1.00 27.38 237 ALA D N 1
ATOM 10614 C CA . ALA D 1 237 ? -66.088 11.367 50.197 1.00 26.86 237 ALA D CA 1
ATOM 10615 C C . ALA D 1 237 ? -66.350 12.597 51.066 1.00 26.29 237 ALA D C 1
ATOM 10616 O O . ALA D 1 237 ? -67.276 13.372 50.800 1.00 25.27 237 ALA D O 1
ATOM 10618 N N . SER D 1 238 ? -65.528 12.753 52.098 1.00 25.66 238 SER D N 1
ATOM 10619 C CA . SER D 1 238 ? -65.606 13.870 53.036 1.00 26.15 238 SER D CA 1
ATOM 10620 C C . SER D 1 238 ? -64.343 13.921 53.865 1.00 26.34 238 SER D C 1
ATOM 10621 O O . SER D 1 238 ? -63.730 12.883 54.074 1.00 27.94 238 SER D O 1
ATOM 10624 N N . PRO D 1 239 ? -63.963 15.122 54.369 1.00 26.54 239 PRO D N 1
ATOM 10625 C CA . PRO D 1 239 ? -63.018 15.173 55.494 1.00 27.06 239 PRO D CA 1
ATOM 10626 C C . PRO D 1 239 ? -63.591 14.544 56.774 1.00 29.11 239 PRO D C 1
ATOM 10627 O O . PRO D 1 239 ? -62.830 14.217 57.686 1.00 29.18 239 PRO D O 1
ATOM 10631 N N . ASP D 1 240 ? -64.921 14.409 56.839 1.00 31.12 240 ASP D N 1
ATOM 10632 C CA . ASP D 1 240 ? -65.623 13.749 57.955 1.00 31.15 240 ASP D CA 1
ATOM 10633 C C . ASP D 1 240 ? -65.927 12.296 57.575 1.00 30.89 240 ASP D C 1
ATOM 10634 O O . ASP D 1 240 ? -66.792 12.048 56.728 1.00 30.42 240 ASP D O 1
ATOM 10639 N N . PRO D 1 241 ? -65.224 11.331 58.206 1.00 32.04 241 PRO D N 1
ATOM 10640 C CA . PRO D 1 241 ? -65.381 9.925 57.817 1.00 32.24 241 PRO D CA 1
ATOM 10641 C C . PRO D 1 241 ? -66.817 9.409 57.973 1.00 31.83 241 PRO D C 1
ATOM 10642 O O . PRO D 1 241 ? -67.247 8.570 57.183 1.00 30.56 241 PRO D O 1
ATOM 10646 N N . GLU D 1 242 ? -67.541 9.937 58.962 1.00 33.04 242 GLU D N 1
ATOM 10647 C CA . GLU D 1 242 ? -68.946 9.589 59.207 1.00 33.52 242 GLU D CA 1
ATOM 10648 C C . GLU D 1 242 ? -69.848 10.059 58.066 1.00 32.75 242 GLU D C 1
ATOM 10649 O O . GLU D 1 242 ? -70.764 9.339 57.665 1.00 31.82 242 GLU D O 1
ATOM 10663 N N . ALA D 1 244 ? -68.791 10.518 54.955 1.00 30.88 244 ALA D N 1
ATOM 10664 C CA . ALA D 1 244 ? -68.428 9.609 53.855 1.00 29.34 244 ALA D CA 1
ATOM 10665 C C . ALA D 1 244 ? -69.182 8.271 53.909 1.00 29.57 244 ALA D C 1
ATOM 10666 O O . ALA D 1 244 ? -69.688 7.811 52.884 1.00 29.47 244 ALA D O 1
ATOM 10668 N N . VAL D 1 245 ? -69.256 7.668 55.100 1.00 28.58 245 VAL D N 1
ATOM 10669 C CA . VAL D 1 245 ? -70.049 6.450 55.341 1.00 29.22 245 VAL D CA 1
ATOM 10670 C C . VAL D 1 245 ? -71.523 6.668 54.982 1.00 28.16 245 VAL D C 1
ATOM 10671 O O . VAL D 1 245 ? -72.102 5.896 54.214 1.00 27.30 245 VAL D O 1
ATOM 10675 N N . LEU D 1 246 ? -72.114 7.730 55.530 1.00 28.83 246 LEU D N 1
ATOM 10676 C CA . LEU D 1 246 ? -73.516 8.058 55.258 1.00 28.92 246 LEU D CA 1
ATOM 10677 C C . LEU D 1 246 ? -73.813 8.221 53.768 1.00 29.21 246 LEU D C 1
ATOM 10678 O O . LEU D 1 246 ? -74.793 7.663 53.276 1.00 29.20 246 LEU D O 1
ATOM 10683 N N . ARG D 1 247 ? -72.957 8.954 53.049 1.00 29.47 247 ARG D N 1
ATOM 10684 C CA . ARG D 1 247 ? -73.149 9.151 51.607 1.00 30.73 247 ARG D CA 1
ATOM 10685 C C . ARG D 1 247 ? -73.167 7.837 50.829 1.00 29.81 247 ARG D C 1
ATOM 10686 O O . ARG D 1 247 ? -74.057 7.616 49.995 1.00 28.54 247 ARG D O 1
ATOM 10694 N N . ALA D 1 248 ? -72.200 6.965 51.120 1.00 30.04 248 ALA D N 1
ATOM 10695 C CA . ALA D 1 248 ? -72.114 5.644 50.473 1.00 31.03 248 ALA D CA 1
ATOM 10696 C C . ALA D 1 248 ? -73.392 4.816 50.682 1.00 30.44 248 ALA D C 1
ATOM 10697 O O . ALA D 1 248 ? -73.900 4.211 49.734 1.00 30.40 248 ALA D O 1
ATOM 10699 N N . LEU D 1 249 ? -73.909 4.827 51.914 1.00 31.78 249 LEU D N 1
ATOM 10700 C CA . LEU D 1 249 ? -75.148 4.125 52.280 1.00 32.65 249 LEU D CA 1
ATOM 10701 C C . LEU D 1 249 ? -76.379 4.723 51.603 1.00 33.87 249 LEU D C 1
ATOM 10702 O O . LEU D 1 249 ? -77.231 3.985 51.097 1.00 33.83 249 LEU D O 1
ATOM 10707 N N . LEU D 1 250 ? -76.447 6.056 51.577 1.00 33.09 250 LEU D N 1
ATOM 10708 C CA . LEU D 1 250 ? -77.526 6.773 50.905 1.00 32.24 250 LEU D CA 1
ATOM 10709 C C . LEU D 1 250 ? -77.557 6.475 49.417 1.00 32.83 250 LEU D C 1
ATOM 10710 O O . LEU D 1 250 ? -78.633 6.298 48.844 1.00 32.45 250 LEU D O 1
ATOM 10715 N N . GLU D 1 251 ? -76.375 6.403 48.805 1.00 34.75 251 GLU D N 1
ATOM 10716 C CA . GLU D 1 251 ? -76.246 6.061 47.387 1.00 36.80 251 GLU D CA 1
ATOM 10717 C C . GLU D 1 251 ? -76.725 4.637 47.067 1.00 35.03 251 GLU D C 1
ATOM 10718 O O . GLU D 1 251 ? -77.354 4.425 46.032 1.00 34.35 251 GLU D O 1
ATOM 10724 N N . VAL D 1 252 ? -76.431 3.683 47.955 1.00 34.78 252 VAL D N 1
ATOM 10725 C CA . VAL D 1 252 ? -76.989 2.315 47.891 1.00 36.82 252 VAL D CA 1
ATOM 10726 C C . VAL D 1 252 ? -78.526 2.348 47.888 1.00 35.88 252 VAL D C 1
ATOM 10727 O O . VAL D 1 252 ? -79.162 1.732 47.036 1.00 35.71 252 VAL D O 1
ATOM 10731 N N . ALA D 1 253 ? -79.105 3.080 48.836 1.00 35.72 253 ALA D N 1
ATOM 10732 C CA . ALA D 1 253 ? -80.552 3.230 48.919 1.00 34.08 253 ALA D CA 1
ATOM 10733 C C . ALA D 1 253 ? -81.123 3.823 47.627 1.00 34.10 253 ALA D C 1
ATOM 10734 O O . ALA D 1 253 ? -82.104 3.301 47.086 1.00 32.97 253 ALA D O 1
ATOM 10736 N N . GLN D 1 254 ? -80.480 4.878 47.115 1.00 34.03 254 GLN D N 1
ATOM 10737 C CA . GLN D 1 254 ? -80.836 5.471 45.825 1.00 34.85 254 GLN D CA 1
ATOM 10738 C C . GLN D 1 254 ? -80.798 4.465 44.652 1.00 35.35 254 GLN D C 1
ATOM 10739 O O . GLN D 1 254 ? -81.738 4.416 43.837 1.00 34.45 254 GLN D O 1
ATOM 10745 N N . GLY D 1 255 ? -79.716 3.686 44.575 1.00 35.94 255 GLY D N 1
ATOM 10746 C CA . GLY D 1 255 ? -79.537 2.655 43.536 1.00 36.94 255 GLY D CA 1
ATOM 10747 C C . GLY D 1 255 ? -80.610 1.571 43.570 1.00 36.39 255 GLY D C 1
ATOM 10748 O O . GLY D 1 255 ? -81.141 1.195 42.529 1.00 36.93 255 GLY D O 1
ATOM 10749 N N . LEU D 1 256 ? -80.931 1.094 44.775 1.00 37.95 256 LEU D N 1
ATOM 10750 C CA . LEU D 1 256 ? -82.009 0.127 44.999 1.00 37.36 256 LEU D CA 1
ATOM 10751 C C . LEU D 1 256 ? -83.372 0.629 44.518 1.00 38.73 256 LEU D C 1
ATOM 10752 O O . LEU D 1 256 ? -84.101 -0.111 43.851 1.00 37.84 256 LEU D O 1
ATOM 10757 N N . SER D 1 257 ? -83.688 1.888 44.826 1.00 38.39 257 SER D N 1
ATOM 10758 C CA . SER D 1 257 ? -84.917 2.538 44.361 1.00 40.31 257 SER D CA 1
ATOM 10759 C C . SER D 1 257 ? -84.990 2.602 42.829 1.00 42.62 257 SER D C 1
ATOM 10760 O O . SER D 1 257 ? -86.020 2.269 42.227 1.00 39.97 257 SER D O 1
ATOM 10771 N N . ALA D 1 259 ? -83.206 0.798 40.658 1.00 46.13 259 ALA D N 1
ATOM 10772 C CA . ALA D 1 259 ? -83.237 -0.585 40.148 1.00 47.35 259 ALA D CA 1
ATOM 10773 C C . ALA D 1 259 ? -84.652 -1.174 40.169 1.00 47.76 259 ALA D C 1
ATOM 10774 O O . ALA D 1 259 ? -85.098 -1.759 39.181 1.00 47.34 259 ALA D O 1
ATOM 10776 N N . ARG D 1 260 ? -85.353 -0.981 41.287 1.00 47.73 260 ARG D N 1
ATOM 10777 C CA . ARG D 1 260 ? -86.732 -1.455 41.478 1.00 44.49 260 ARG D CA 1
ATOM 10778 C C . ARG D 1 260 ? -87.763 -0.789 40.556 1.00 46.10 260 ARG D C 1
ATOM 10779 O O . ARG D 1 260 ? -88.872 -1.304 40.390 1.00 49.42 260 ARG D O 1
ATOM 10787 N N . ARG D 1 261 ? -87.391 0.345 39.965 1.00 44.19 261 ARG D N 1
ATOM 10788 C CA . ARG D 1 261 ? -88.209 1.026 38.962 1.00 43.75 261 ARG D CA 1
ATOM 10789 C C . ARG D 1 261 ? -87.708 0.806 37.536 1.00 46.70 261 ARG D C 1
ATOM 10790 O O . ARG D 1 261 ? -88.325 1.282 36.583 1.00 47.98 261 ARG D O 1
ATOM 10798 N N . GLY D 1 262 ? -86.592 0.093 37.398 1.00 49.88 262 GLY D N 1
ATOM 10799 C CA . GLY D 1 262 ? -85.986 -0.184 36.094 1.00 54.79 262 GLY D CA 1
ATOM 10800 C C . GLY D 1 262 ? -85.391 1.016 35.374 1.00 59.55 262 GLY D C 1
ATOM 10801 O O . GLY D 1 262 ? -85.524 1.131 34.154 1.00 59.12 262 GLY D O 1
ATOM 10802 N N . ILE D 1 263 ? -84.749 1.912 36.126 1.00 64.97 263 ILE D N 1
ATOM 10803 C CA . ILE D 1 263 ? -83.954 3.011 35.553 1.00 72.62 263 ILE D CA 1
ATOM 10804 C C . ILE D 1 263 ? -82.538 2.922 36.119 1.00 80.67 263 ILE D C 1
ATOM 10805 O O . ILE D 1 263 ? -82.368 2.922 37.340 1.00 87.14 263 ILE D O 1
ATOM 10810 N N . GLU D 1 264 ? -81.529 2.818 35.247 1.00 92.10 264 GLU D N 1
ATOM 10811 C CA . GLU D 1 264 ? -80.107 2.776 35.674 1.00 100.70 264 GLU D CA 1
ATOM 10812 C C . GLU D 1 264 ? -79.091 2.789 34.528 1.00 106.69 264 GLU D C 1
ATOM 10813 O O . GLU D 1 264 ? -79.361 2.258 33.444 1.00 111.75 264 GLU D O 1
ATOM 10819 N N . SER D 1 265 ? -77.938 3.416 34.790 1.00 110.48 265 SER D N 1
ATOM 10820 C CA . SER D 1 265 ? -76.717 3.288 33.968 1.00 106.88 265 SER D CA 1
ATOM 10821 C C . SER D 1 265 ? -75.432 3.547 34.798 1.00 105.08 265 SER D C 1
ATOM 10822 O O . SER D 1 265 ? -74.623 4.410 34.429 1.00 100.59 265 SER D O 1
ATOM 10825 N N . PRO D 1 266 ? -75.232 2.794 35.914 1.00 106.19 266 PRO D N 1
ATOM 10826 C CA . PRO D 1 266 ? -74.092 3.081 36.790 1.00 105.39 266 PRO D CA 1
ATOM 10827 C C . PRO D 1 266 ? -72.818 2.334 36.383 1.00 103.13 266 PRO D C 1
ATOM 10828 O O . PRO D 1 266 ? -72.295 2.556 35.289 1.00 103.56 266 PRO D O 1
ATOM 10832 N N . LEU D 1 280 ? -75.793 -11.487 33.883 1.00 62.54 280 LEU D N 1
ATOM 10833 C CA . LEU D 1 280 ? -74.966 -12.157 34.889 1.00 65.66 280 LEU D CA 1
ATOM 10834 C C . LEU D 1 280 ? -75.777 -12.565 36.115 1.00 64.30 280 LEU D C 1
ATOM 10835 O O . LEU D 1 280 ? -76.751 -11.901 36.470 1.00 65.09 280 LEU D O 1
ATOM 10840 N N . THR D 1 281 ? -75.375 -13.666 36.747 1.00 64.35 281 THR D N 1
ATOM 10841 C CA . THR D 1 281 ? -75.970 -14.101 38.015 1.00 63.81 281 THR D CA 1
ATOM 10842 C C . THR D 1 281 ? -75.253 -13.405 39.187 1.00 63.24 281 THR D C 1
ATOM 10843 O O . THR D 1 281 ? -74.133 -12.905 38.999 1.00 60.53 281 THR D O 1
ATOM 10847 N N . PRO D 1 282 ? -75.894 -13.355 40.386 1.00 62.45 282 PRO D N 1
ATOM 10848 C CA . PRO D 1 282 ? -75.234 -12.850 41.605 1.00 62.86 282 PRO D CA 1
ATOM 10849 C C . PRO D 1 282 ? -73.873 -13.482 41.938 1.00 62.86 282 PRO D C 1
ATOM 10850 O O . PRO D 1 282 ? -72.962 -12.761 42.354 1.00 62.91 282 PRO D O 1
ATOM 10854 N N . GLU D 1 283 ? -73.737 -14.797 41.754 1.00 64.15 283 GLU D N 1
ATOM 10855 C CA . GLU D 1 283 ? -72.469 -15.493 42.016 1.00 64.32 283 GLU D CA 1
ATOM 10856 C C . GLU D 1 283 ? -71.394 -15.195 40.958 1.00 61.48 283 GLU D C 1
ATOM 10857 O O . GLU D 1 283 ? -70.206 -15.116 41.286 1.00 59.31 283 GLU D O 1
ATOM 10863 N N . ARG D 1 284 ? -71.823 -15.026 39.705 1.00 61.54 284 ARG D N 1
ATOM 10864 C CA . ARG D 1 284 ? -70.940 -14.602 38.616 1.00 61.90 284 ARG D CA 1
ATOM 10865 C C . ARG D 1 284 ? -70.357 -13.213 38.895 1.00 61.31 284 ARG D C 1
ATOM 10866 O O . ARG D 1 284 ? -69.141 -13.017 38.804 1.00 57.12 284 ARG D O 1
ATOM 10874 N N . LEU D 1 285 ? -71.235 -12.267 39.244 1.00 61.98 285 LEU D N 1
ATOM 10875 C CA . LEU D 1 285 ? -70.851 -10.887 39.554 1.00 57.58 285 LEU D CA 1
ATOM 10876 C C . LEU D 1 285 ? -69.899 -10.826 40.755 1.00 54.04 285 LEU D C 1
ATOM 10877 O O . LEU D 1 285 ? -68.868 -10.153 40.689 1.00 51.65 285 LEU D O 1
ATOM 10882 N N . LYS D 1 286 ? -70.240 -11.558 41.821 1.00 52.31 286 LYS D N 1
ATOM 10883 C CA . LYS D 1 286 ? -69.413 -11.671 43.031 1.00 52.03 286 LYS D CA 1
ATOM 10884 C C . LYS D 1 286 ? -67.961 -12.034 42.751 1.00 51.20 286 LYS D C 1
ATOM 10885 O O . LYS D 1 286 ? -67.056 -11.374 43.268 1.00 49.85 286 LYS D O 1
ATOM 10891 N N . ARG D 1 287 ? -67.744 -13.074 41.942 1.00 51.46 287 ARG D N 1
ATOM 10892 C CA . ARG D 1 287 ? -66.381 -13.535 41.636 1.00 54.35 287 ARG D CA 1
ATOM 10893 C C . ARG D 1 287 ? -65.640 -12.548 40.723 1.00 52.62 287 ARG D C 1
ATOM 10894 O O . ARG D 1 287 ? -64.432 -12.367 40.872 1.00 53.95 287 ARG D O 1
ATOM 10902 N N . LEU D 1 288 ? -66.369 -11.916 39.799 1.00 52.59 288 LEU D N 1
ATOM 10903 C CA . LEU D 1 288 ? -65.815 -10.862 38.936 1.00 57.12 288 LEU D CA 1
ATOM 10904 C C . LEU D 1 288 ? -65.345 -9.643 39.744 1.00 58.56 288 LEU D C 1
ATOM 10905 O O . LEU D 1 288 ? -64.264 -9.098 39.493 1.00 57.36 288 LEU D O 1
ATOM 10910 N N . ASN D 1 289 ? -66.162 -9.236 40.717 1.00 60.02 289 ASN D N 1
ATOM 10911 C CA . ASN D 1 289 ? -65.834 -8.133 41.629 1.00 59.16 289 ASN D CA 1
ATOM 10912 C C . ASN D 1 289 ? -65.323 -8.664 42.979 1.00 58.88 289 ASN D C 1
ATOM 10913 O O . ASN D 1 289 ? -65.697 -8.153 44.045 1.00 60.00 289 ASN D O 1
ATOM 10918 N N . ARG D 1 290 ? -64.454 -9.679 42.905 1.00 57.47 290 ARG D N 1
ATOM 10919 C CA . ARG D 1 290 ? -63.839 -10.358 44.063 1.00 55.77 290 ARG D CA 1
ATOM 10920 C C . ARG D 1 290 ? -63.163 -9.398 45.052 1.00 51.37 290 ARG D C 1
ATOM 10921 O O . ARG D 1 290 ? -63.207 -9.610 46.275 1.00 47.87 290 ARG D O 1
ATOM 10929 N N . HIS D 1 291 ? -62.538 -8.353 44.504 1.00 48.00 291 HIS D N 1
ATOM 10930 C CA . HIS D 1 291 ? -61.843 -7.321 45.283 1.00 45.18 291 HIS D CA 1
ATOM 10931 C C . HIS D 1 291 ? -62.758 -6.493 46.213 1.00 43.51 291 HIS D C 1
ATOM 10932 O O . HIS D 1 291 ? -62.292 -5.949 47.223 1.00 41.68 291 HIS D O 1
ATOM 10939 N N . TRP D 1 292 ? -64.050 -6.431 45.881 1.00 42.90 292 TRP D N 1
ATOM 10940 C CA . TRP D 1 292 ? -65.052 -5.762 46.727 1.00 43.82 292 TRP D CA 1
ATOM 10941 C C . TRP D 1 292 ? -65.572 -6.640 47.877 1.00 46.71 292 TRP D C 1
ATOM 10942 O O . TRP D 1 292 ? -65.888 -6.133 48.964 1.00 47.16 292 TRP D O 1
ATOM 10953 N N . PHE D 1 293 ? -65.636 -7.952 47.645 1.00 47.58 293 PHE D N 1
ATOM 10954 C CA . PHE D 1 293 ? -66.222 -8.882 48.619 1.00 46.10 293 PHE D CA 1
ATOM 10955 C C . PHE D 1 293 ? -65.199 -9.631 49.474 1.00 45.55 293 PHE D C 1
ATOM 10956 O O . PHE D 1 293 ? -65.568 -10.364 50.397 1.00 46.19 293 PHE D O 1
ATOM 10964 N N . GLU D 1 294 ? -63.917 -9.419 49.190 1.00 45.72 294 GLU D N 1
ATOM 10965 C CA . GLU D 1 294 ? -62.849 -10.028 49.973 1.00 45.04 294 GLU D CA 1
ATOM 10966 C C . GLU D 1 294 ? -61.889 -8.965 50.527 1.00 45.01 294 GLU D C 1
ATOM 10967 O O . GLU D 1 294 ? -60.776 -8.804 50.018 1.00 44.40 294 GLU D O 1
ATOM 10969 N N . PRO D 1 295 ? -62.316 -8.242 51.593 1.00 47.38 295 PRO D N 1
ATOM 10970 C CA . PRO D 1 295 ? -61.515 -7.126 52.110 1.00 48.37 295 PRO D CA 1
ATOM 10971 C C . PRO D 1 295 ? -60.201 -7.564 52.748 1.00 50.67 295 PRO D C 1
ATOM 10972 O O . PRO D 1 295 ? -60.139 -8.622 53.381 1.00 51.39 295 PRO D O 1
ATOM 10976 N N . GLU D 1 296 ? -59.164 -6.750 52.565 1.00 53.24 296 GLU D N 1
ATOM 10977 C CA . GLU D 1 296 ? -57.851 -7.029 53.136 1.00 53.77 296 GLU D CA 1
ATOM 10978 C C . GLU D 1 296 ? -57.558 -6.052 54.264 1.00 54.33 296 GLU D C 1
ATOM 10979 O O . GLU D 1 296 ? -57.243 -4.879 54.035 1.00 56.51 296 GLU D O 1
ATOM 10985 N N . GLY D 1 297 ? -57.705 -6.555 55.488 1.00 52.06 297 GLY D N 1
ATOM 10986 C CA . GLY D 1 297 ? -57.535 -5.761 56.695 1.00 48.05 297 GLY D CA 1
ATOM 10987 C C . GLY D 1 297 ? -58.835 -5.165 57.195 1.00 46.81 297 GLY D C 1
ATOM 10988 O O . GLY D 1 297 ? -59.904 -5.361 56.613 1.00 44.55 297 GLY D O 1
ATOM 10989 N N . THR D 1 298 ? -58.736 -4.426 58.289 1.00 47.21 298 THR D N 1
ATOM 10990 C CA . THR D 1 298 ? -59.903 -3.824 58.909 1.00 48.34 298 THR D CA 1
ATOM 10991 C C . THR D 1 298 ? -59.540 -2.470 59.524 1.00 46.91 298 THR D C 1
ATOM 10992 O O . THR D 1 298 ? -58.448 -2.299 60.072 1.00 46.00 298 THR D O 1
ATOM 10996 N N . VAL D 1 299 ? -60.446 -1.504 59.377 1.00 45.60 299 VAL D N 1
ATOM 10997 C CA . VAL D 1 299 ? -60.273 -0.164 59.948 1.00 44.53 299 VAL D CA 1
ATOM 10998 C C . VAL D 1 299 ? -61.458 0.163 60.862 1.00 44.92 299 VAL D C 1
ATOM 10999 O O . VAL D 1 299 ? -62.619 -0.037 60.489 1.00 44.57 299 VAL D O 1
ATOM 11003 N N . GLU D 1 300 ? -61.143 0.643 62.061 1.00 46.61 300 GLU D N 1
ATOM 11004 C CA . GLU D 1 300 ? -62.129 1.163 62.994 1.00 49.60 300 GLU D CA 1
ATOM 11005 C C . GLU D 1 300 ? -62.299 2.661 62.730 1.00 47.88 300 GLU D C 1
ATOM 11006 O O . GLU D 1 300 ? -61.324 3.420 62.775 1.00 46.11 300 GLU D O 1
ATOM 11012 N N . ILE D 1 301 ? -63.536 3.074 62.456 1.00 45.37 301 ILE D N 1
ATOM 11013 C CA . ILE D 1 301 ? -63.854 4.468 62.102 1.00 44.74 301 ILE D CA 1
ATOM 11014 C C . ILE D 1 301 ? -63.335 5.501 63.128 1.00 45.95 301 ILE D C 1
ATOM 11015 O O . ILE D 1 301 ? -62.875 6.585 62.744 1.00 43.37 301 ILE D O 1
ATOM 11020 N N . ASP D 1 302 ? -63.367 5.132 64.411 1.00 46.33 302 ASP D N 1
ATOM 11021 C CA . ASP D 1 302 ? -62.888 5.981 65.507 1.00 49.08 302 ASP D CA 1
ATOM 11022 C C . ASP D 1 302 ? -61.387 6.282 65.447 1.00 47.77 302 ASP D C 1
ATOM 11023 O O . ASP D 1 302 ? -60.941 7.295 65.991 1.00 47.91 302 ASP D O 1
ATOM 11028 N N . ASP D 1 303 ? -60.627 5.408 64.783 1.00 46.86 303 ASP D N 1
ATOM 11029 C CA . ASP D 1 303 ? -59.178 5.566 64.633 1.00 48.47 303 ASP D CA 1
ATOM 11030 C C . ASP D 1 303 ? -58.762 6.594 63.576 1.00 48.56 303 ASP D C 1
ATOM 11031 O O . ASP D 1 303 ? -57.589 6.985 63.524 1.00 48.61 303 ASP D O 1
ATOM 11036 N N . LEU D 1 304 ? -59.711 7.014 62.734 1.00 46.49 304 LEU D N 1
ATOM 11037 C CA . LEU D 1 304 ? -59.431 7.964 61.650 1.00 45.98 304 LEU D CA 1
ATOM 11038 C C . LEU D 1 304 ? -59.330 9.402 62.171 1.00 46.04 304 LEU D C 1
ATOM 11039 O O . LEU D 1 304 ? -60.272 9.919 62.782 1.00 44.75 304 LEU D O 1
ATOM 11044 N N . ASP D 1 305 ? -58.169 10.023 61.950 1.00 49.30 305 ASP D N 1
ATOM 11045 C CA . ASP D 1 305 ? -57.933 11.429 62.316 1.00 52.57 305 ASP D CA 1
ATOM 11046 C C . ASP D 1 305 ? -58.844 12.372 61.539 1.00 49.46 305 ASP D C 1
ATOM 11047 O O . ASP D 1 305 ? -59.005 12.233 60.330 1.00 49.33 305 ASP D O 1
ATOM 11052 N N . ARG D 1 306 ? -59.446 13.325 62.235 1.00 50.70 306 ARG D N 1
ATOM 11053 C CA . ARG D 1 306 ? -60.102 14.433 61.558 1.00 50.11 306 ARG D CA 1
ATOM 11054 C C . ARG D 1 306 ? -59.061 15.520 61.308 1.00 48.04 306 ARG D C 1
ATOM 11055 O O . ARG D 1 306 ? -58.809 16.371 62.167 1.00 47.92 306 ARG D O 1
ATOM 11063 N N . VAL D 1 307 ? -58.436 15.452 60.131 1.00 46.01 307 VAL D N 1
ATOM 11064 C CA . VAL D 1 307 ? -57.373 16.386 59.736 1.00 42.83 307 VAL D CA 1
ATOM 11065 C C . VAL D 1 307 ? -57.989 17.751 59.427 1.00 40.87 307 VAL D C 1
ATOM 11066 O O . VAL D 1 307 ? -57.550 18.773 59.953 1.00 40.39 307 VAL D O 1
ATOM 11070 N N . ILE D 1 308 ? -59.013 17.746 58.578 1.00 39.43 308 ILE D N 1
ATOM 11071 C CA . ILE D 1 308 ? -59.702 18.960 58.166 1.00 39.94 308 ILE D CA 1
ATOM 11072 C C . ILE D 1 308 ? -60.971 19.080 59.010 1.00 41.43 308 ILE D C 1
ATOM 11073 O O . ILE D 1 308 ? -61.913 18.299 58.855 1.00 42.67 308 ILE D O 1
ATOM 11078 N N . THR D 1 309 ? -60.956 20.039 59.930 1.00 45.56 309 THR D N 1
ATOM 11079 C CA . THR D 1 309 ? -62.073 20.264 60.848 1.00 52.19 309 THR D CA 1
ATOM 11080 C C . THR D 1 309 ? -62.898 21.404 60.301 1.00 56.14 309 THR D C 1
ATOM 11081 O O . THR D 1 309 ? -62.362 22.381 59.769 1.00 58.79 309 THR D O 1
ATOM 11085 N N . THR D 1 310 ? -64.207 21.280 60.446 1.00 57.37 310 THR D N 1
ATOM 11086 C CA . THR D 1 310 ? -65.110 22.100 59.660 1.00 56.90 310 THR D CA 1
ATOM 11087 C C . THR D 1 310 ? -65.717 23.257 60.443 1.00 55.17 310 THR D C 1
ATOM 11088 O O . THR D 1 310 ? -66.537 23.062 61.353 1.00 58.66 310 THR D O 1
ATOM 11092 N N . GLY D 1 311 ? -65.267 24.459 60.087 1.00 49.24 311 GLY D N 1
ATOM 11093 C CA . GLY D 1 311 ? -65.779 25.693 60.653 1.00 43.52 311 GLY D CA 1
ATOM 11094 C C . GLY D 1 311 ? -66.611 26.432 59.628 1.00 40.37 311 GLY D C 1
ATOM 11095 O O . GLY D 1 311 ? -67.829 26.239 59.543 1.00 41.03 311 GLY D O 1
ATOM 11096 N N . SER D 1 312 ? -65.952 27.292 58.858 1.00 37.05 312 SER D N 1
ATOM 11097 C CA . SER D 1 312 ? -66.635 28.053 57.823 1.00 35.57 312 SER D CA 1
ATOM 11098 C C . SER D 1 312 ? -66.512 27.398 56.445 1.00 33.50 312 SER D C 1
ATOM 11099 O O . SER D 1 312 ? -65.556 26.656 56.158 1.00 32.66 312 SER D O 1
ATOM 11102 N N . LEU D 1 313 ? -67.505 27.688 55.615 1.00 31.86 313 LEU D N 1
ATOM 11103 C CA . LEU D 1 313 ? -67.569 27.254 54.232 1.00 32.25 313 LEU D CA 1
ATOM 11104 C C . LEU D 1 313 ? -66.374 27.738 53.402 1.00 31.28 313 LEU D C 1
ATOM 11105 O O . LEU D 1 313 ? -65.830 26.982 52.583 1.00 29.26 313 LEU D O 1
ATOM 11110 N N . GLU D 1 314 ? -65.970 28.987 53.625 1.00 30.91 314 GLU D N 1
ATOM 11111 C CA . GLU D 1 314 ? -64.813 29.587 52.934 1.00 32.81 314 GLU D CA 1
ATOM 11112 C C . GLU D 1 314 ? -63.509 28.851 53.269 1.00 32.39 314 GLU D C 1
ATOM 11113 O O . GLU D 1 314 ? -62.734 28.510 52.376 1.00 31.44 314 GLU D O 1
ATOM 11119 N N . LYS D 1 315 ? -63.298 28.596 54.559 1.00 34.16 315 LYS D N 1
ATOM 11120 C CA . LYS D 1 315 ? -62.104 27.900 55.049 1.00 35.24 315 LYS D CA 1
ATOM 11121 C C . LYS D 1 315 ? -62.068 26.454 54.537 1.00 33.71 315 LYS D C 1
ATOM 11122 O O . LYS D 1 315 ? -61.030 25.979 54.049 1.00 31.34 315 LYS D O 1
ATOM 11128 N N . LEU D 1 316 ? -63.213 25.776 54.638 1.00 30.68 316 LEU D N 1
ATOM 11129 C CA . LEU D 1 316 ? -63.344 24.421 54.140 1.00 27.78 316 LEU D CA 1
ATOM 11130 C C . LEU D 1 316 ? -63.066 24.331 52.640 1.00 25.78 316 LEU D C 1
ATOM 11131 O O . LEU D 1 316 ? -62.349 23.437 52.219 1.00 25.47 316 LEU D O 1
ATOM 11136 N N . THR D 1 317 ? -63.623 25.249 51.849 1.00 25.54 317 THR D N 1
ATOM 11137 C CA . THR D 1 317 ? -63.384 25.263 50.404 1.00 26.36 317 THR D CA 1
ATOM 11138 C C . THR D 1 317 ? -61.877 25.395 50.130 1.00 27.45 317 THR D C 1
ATOM 11139 O O . THR D 1 317 ? -61.321 24.632 49.340 1.00 26.14 317 THR D O 1
ATOM 11143 N N . GLU D 1 318 ? -61.241 26.340 50.821 1.00 28.28 318 GLU D N 1
ATOM 11144 C CA . GLU D 1 318 ? -59.828 26.661 50.630 1.00 31.73 318 GLU D CA 1
ATOM 11145 C C . GLU D 1 318 ? -58.919 25.479 50.972 1.00 29.36 318 GLU D C 1
ATOM 11146 O O . GLU D 1 318 ? -57.976 25.185 50.232 1.00 26.74 318 GLU D O 1
ATOM 11152 N N . GLU D 1 319 ? -59.219 24.814 52.089 1.00 28.86 319 GLU D N 1
ATOM 11153 C CA . GLU D 1 319 ? -58.399 23.708 52.577 1.00 29.63 319 GLU D CA 1
ATOM 11154 C C . GLU D 1 319 ? -58.516 22.469 51.698 1.00 28.88 319 GLU D C 1
ATOM 11155 O O . GLU D 1 319 ? -57.519 21.784 51.493 1.00 27.82 319 GLU D O 1
ATOM 11161 N N . LEU D 1 320 ? -59.714 22.204 51.167 1.00 27.09 320 LEU D N 1
ATOM 11162 C CA . LEU D 1 320 ? -59.913 21.084 50.247 1.00 26.83 320 LEU D CA 1
ATOM 11163 C C . LEU D 1 320 ? -59.210 21.342 48.924 1.00 26.15 320 LEU D C 1
ATOM 11164 O O . LEU D 1 320 ? -58.555 20.446 48.407 1.00 27.39 320 LEU D O 1
ATOM 11169 N N . VAL D 1 321 ? -59.350 22.555 48.384 1.00 25.57 321 VAL D N 1
ATOM 11170 C CA . VAL D 1 321 ? -58.619 22.955 47.167 1.00 25.02 321 VAL D CA 1
ATOM 11171 C C . VAL D 1 321 ? -57.094 22.822 47.365 1.00 25.29 321 VAL D C 1
ATOM 11172 O O . VAL D 1 321 ? -56.405 22.273 46.502 1.00 24.46 321 VAL D O 1
ATOM 11176 N N . GLU D 1 322 ? -56.585 23.318 48.495 1.00 25.15 322 GLU D N 1
ATOM 11177 C CA . GLU D 1 322 ? -55.166 23.169 48.839 1.00 26.52 322 GLU D CA 1
ATOM 11178 C C . GLU D 1 322 ? -54.703 21.716 48.808 1.00 26.10 322 GLU D C 1
ATOM 11179 O O . GLU D 1 322 ? -53.691 21.420 48.170 1.00 26.21 322 GLU D O 1
ATOM 11185 N N . ARG D 1 323 ? -55.451 20.817 49.460 1.00 25.75 323 ARG D N 1
ATOM 11186 C CA . ARG D 1 323 ? -55.067 19.402 49.524 1.00 26.95 323 ARG D CA 1
ATOM 11187 C C . ARG D 1 323 ? -55.121 18.705 48.163 1.00 26.80 323 ARG D C 1
ATOM 11188 O O . ARG D 1 323 ? -54.223 17.929 47.837 1.00 28.51 323 ARG D O 1
ATOM 11196 N N . VAL D 1 324 ? -56.155 18.988 47.372 1.00 24.99 324 VAL D N 1
ATOM 11197 C CA . VAL D 1 324 ? -56.244 18.455 46.005 1.00 25.55 324 VAL D CA 1
ATOM 11198 C C . VAL D 1 324 ? -55.090 18.974 45.115 1.00 26.22 324 VAL D C 1
ATOM 11199 O O . VAL D 1 324 ? -54.507 18.206 44.348 1.00 24.33 324 VAL D O 1
ATOM 11203 N N . ALA D 1 325 ? -54.768 20.265 45.233 1.00 26.17 325 ALA D N 1
ATOM 11204 C CA . ALA D 1 325 ? -53.679 20.882 44.457 1.00 26.88 325 ALA D CA 1
ATOM 11205 C C . ALA D 1 325 ? -52.289 20.342 44.822 1.00 28.17 325 ALA D C 1
ATOM 11206 O O . ALA D 1 325 ? -51.353 20.461 44.032 1.00 29.16 325 ALA D O 1
ATOM 11208 N N . GLU D 1 326 ? -52.170 19.740 46.005 1.00 29.52 326 GLU D N 1
ATOM 11209 C CA . GLU D 1 326 ? -50.902 19.166 46.476 1.00 30.15 326 GLU D CA 1
ATOM 11210 C C . GLU D 1 326 ? -50.734 17.717 46.076 1.00 31.17 326 GLU D C 1
ATOM 11211 O O . GLU D 1 326 ? -49.623 17.171 46.166 1.00 31.82 326 GLU D O 1
ATOM 11217 N N . ALA D 1 327 ? -51.833 17.098 45.641 1.00 29.72 327 ALA D N 1
ATOM 11218 C CA . ALA D 1 327 ? -51.909 15.646 45.514 1.00 28.96 327 ALA D CA 1
ATOM 11219 C C . ALA D 1 327 ? -51.247 15.054 44.262 1.00 29.87 327 ALA D C 1
ATOM 11220 O O . ALA D 1 327 ? -51.224 13.830 44.112 1.00 30.63 327 ALA D O 1
ATOM 11222 N N . GLY D 1 328 ? -50.716 15.895 43.374 1.00 27.84 328 GLY D N 1
ATOM 11223 C CA . GLY D 1 328 ? -50.120 15.413 42.115 1.00 29.03 328 GLY D CA 1
ATOM 11224 C C . GLY D 1 328 ? -51.160 15.018 41.076 1.00 29.47 328 GLY D C 1
ATOM 11225 O O . GLY D 1 328 ? -50.906 14.173 40.208 1.00 29.38 328 GLY D O 1
ATOM 11226 N N . LEU D 1 329 ? -52.328 15.650 41.158 1.00 28.12 329 LEU D N 1
ATOM 11227 C CA . LEU D 1 329 ? -53.454 15.345 40.277 1.00 27.51 329 LEU D CA 1
ATOM 11228 C C . LEU D 1 329 ? -53.758 16.522 39.341 1.00 26.70 329 LEU D C 1
ATOM 11229 O O . LEU D 1 329 ? -54.890 16.684 38.893 1.00 26.09 329 LEU D O 1
ATOM 11234 N N . GLY D 1 330 ? -52.750 17.338 39.048 1.00 25.30 330 GLY D N 1
ATOM 11235 C CA . GLY D 1 330 ? -52.929 18.462 38.132 1.00 25.29 330 GLY D CA 1
ATOM 11236 C C . GLY D 1 330 ? -53.673 19.645 38.746 1.00 26.43 330 GLY D C 1
ATOM 11237 O O . GLY D 1 330 ? -53.657 19.858 39.972 1.00 25.92 330 GLY D O 1
ATOM 11238 N N . LYS D 1 331 ? -54.337 20.398 37.878 1.00 26.68 331 LYS D N 1
ATOM 11239 C CA . LYS D 1 331 ? -54.946 21.683 38.219 1.00 28.91 331 LYS D CA 1
ATOM 11240 C C . LYS D 1 331 ? -56.380 21.520 38.705 1.00 28.15 331 LYS D C 1
ATOM 11241 O O . LYS D 1 331 ? -57.108 20.659 38.209 1.00 27.23 331 LYS D O 1
ATOM 11247 N N . VAL D 1 332 ? -56.775 22.363 39.654 1.00 27.39 332 VAL D N 1
ATOM 11248 C CA . VAL D 1 332 ? -58.140 22.374 40.173 1.00 27.18 332 VAL D CA 1
ATOM 11249 C C . VAL D 1 332 ? -58.847 23.550 39.512 1.00 27.98 332 VAL D C 1
ATOM 11250 O O . VAL D 1 332 ? -58.472 24.708 39.733 1.00 28.43 332 VAL D O 1
ATOM 11254 N N . ILE D 1 333 ? -59.858 23.242 38.702 1.00 26.44 333 ILE D N 1
ATOM 11255 C CA . ILE D 1 333 ? -60.547 24.241 37.882 1.00 26.98 333 ILE D CA 1
ATOM 11256 C C . ILE D 1 333 ? -62.045 24.268 38.187 1.00 26.32 333 ILE D C 1
ATOM 11257 O O . ILE D 1 333 ? -62.690 23.229 38.246 1.00 26.41 333 ILE D O 1
ATOM 11262 N N . GLU D 1 334 ? -62.574 25.470 38.383 1.00 27.69 334 GLU D N 1
ATOM 11263 C CA . GLU D 1 334 ? -64.009 25.681 38.547 1.00 29.57 334 GLU D CA 1
ATOM 11264 C C . GLU D 1 334 ? -64.538 26.402 37.321 1.00 28.80 334 GLU D C 1
ATOM 11265 O O . GLU D 1 334 ? -63.959 27.404 36.901 1.00 28.08 334 GLU D O 1
ATOM 11271 N N . VAL D 1 335 ? -65.633 25.885 36.765 1.00 28.85 335 VAL D N 1
ATOM 11272 C CA . VAL D 1 335 ? -66.393 26.575 35.719 1.00 30.51 335 VAL D CA 1
ATOM 11273 C C . VAL D 1 335 ? -67.761 26.958 36.296 1.00 30.91 335 VAL D C 1
ATOM 11274 O O . VAL D 1 335 ? -68.463 26.113 36.857 1.00 30.78 335 VAL D O 1
ATOM 11278 N N . ASP D 1 336 ? -68.115 28.237 36.181 1.00 32.57 336 ASP D N 1
ATOM 11279 C CA . ASP D 1 336 ? -69.390 28.752 36.684 1.00 33.05 336 ASP D CA 1
ATOM 11280 C C . ASP D 1 336 ? -70.504 28.427 35.692 1.00 34.10 336 ASP D C 1
ATOM 11281 O O . ASP D 1 336 ? -70.450 28.845 34.533 1.00 31.77 336 ASP D O 1
ATOM 11286 N N . LEU D 1 337 ? -71.508 27.688 36.165 1.00 33.12 337 LEU D N 1
ATOM 11287 C CA . LEU D 1 337 ? -72.635 27.275 35.331 1.00 33.01 337 LEU D CA 1
ATOM 11288 C C . LEU D 1 337 ? -73.984 27.809 35.832 1.00 34.10 337 LEU D C 1
ATOM 11289 O O . LEU D 1 337 ? -75.033 27.279 35.463 1.00 36.39 337 LEU D O 1
ATOM 11294 N N . THR D 1 338 ? -73.949 28.865 36.650 1.00 35.75 338 THR D N 1
ATOM 11295 C CA . THR D 1 338 ? -75.164 29.523 37.157 1.00 38.15 338 THR D CA 1
ATOM 11296 C C . THR D 1 338 ? -75.989 30.042 35.972 1.00 40.55 338 THR D C 1
ATOM 11297 O O . THR D 1 338 ? -75.477 30.793 35.137 1.00 40.67 338 THR D O 1
ATOM 11301 N N . LEU D 1 339 ? -77.241 29.596 35.879 1.00 43.14 339 LEU D N 1
ATOM 11302 C CA . LEU D 1 339 ? -78.181 30.110 34.872 1.00 47.07 339 LEU D CA 1
ATOM 11303 C C . LEU D 1 339 ? -78.641 31.510 35.256 1.00 51.43 339 LEU D C 1
ATOM 11304 O O . LEU D 1 339 ? -78.831 31.791 36.433 1.00 51.01 339 LEU D O 1
ATOM 11309 N N . GLU D 1 340 ? -78.809 32.387 34.269 1.00 60.38 340 GLU D N 1
ATOM 11310 C CA . GLU D 1 340 ? -79.239 33.768 34.529 1.00 66.85 340 GLU D CA 1
ATOM 11311 C C . GLU D 1 340 ? -80.663 33.888 35.083 1.00 66.74 340 GLU D C 1
ATOM 11312 O O . GLU D 1 340 ? -80.895 34.649 36.023 1.00 69.03 340 GLU D O 1
ATOM 11318 N N . ASN D 1 341 ? -81.594 33.124 34.511 1.00 69.76 341 ASN D N 1
ATOM 11319 C CA . ASN D 1 341 ? -83.003 33.129 34.940 1.00 69.37 341 ASN D CA 1
ATOM 11320 C C . ASN D 1 341 ? -83.233 32.560 36.350 1.00 66.89 341 ASN D C 1
ATOM 11321 O O . ASN D 1 341 ? -84.107 33.040 37.070 1.00 68.59 341 ASN D O 1
ATOM 11326 N N . LEU D 1 342 ? -82.448 31.551 36.733 1.00 64.50 342 LEU D N 1
ATOM 11327 C CA . LEU D 1 342 ? -82.475 30.993 38.091 1.00 60.89 342 LEU D CA 1
ATOM 11328 C C . LEU D 1 342 ? -81.200 31.406 38.792 1.00 61.11 342 LEU D C 1
ATOM 11329 O O . LEU D 1 342 ? -80.113 31.016 38.373 1.00 67.52 342 LEU D O 1
ATOM 11334 N N . ASP D 1 343 ? -81.309 32.166 39.871 1.00 58.46 343 ASP D N 1
ATOM 11335 C CA . ASP D 1 343 ? -80.101 32.596 40.573 1.00 55.41 343 ASP D CA 1
ATOM 11336 C C . ASP D 1 343 ? -79.608 31.502 41.541 1.00 49.40 343 ASP D C 1
ATOM 11337 O O . ASP D 1 343 ? -79.549 31.704 42.759 1.00 52.34 343 ASP D O 1
ATOM 11342 N N . VAL D 1 344 ? -79.267 30.340 40.976 1.00 42.46 344 VAL D N 1
ATOM 11343 C CA . VAL D 1 344 ? -78.835 29.164 41.750 1.00 37.17 344 VAL D CA 1
ATOM 11344 C C . VAL D 1 344 ? -77.393 28.820 41.381 1.00 34.34 344 VAL D C 1
ATOM 11345 O O . VAL D 1 344 ? -77.137 28.415 40.245 1.00 33.50 344 VAL D O 1
ATOM 11349 N N . PRO D 1 345 ? -76.449 28.974 42.335 1.00 33.90 345 PRO D N 1
ATOM 11350 C CA . PRO D 1 345 ? -75.055 28.583 42.066 1.00 32.72 345 PRO D CA 1
ATOM 11351 C C . PRO D 1 345 ? -74.914 27.126 41.593 1.00 31.44 345 PRO D C 1
ATOM 11352 O O . PRO D 1 345 ? -75.386 26.188 42.260 1.00 30.74 345 PRO D O 1
ATOM 11356 N N . VAL D 1 346 ? -74.324 26.969 40.411 1.00 29.98 346 VAL D N 1
ATOM 11357 C CA . VAL D 1 346 ? -73.967 25.666 39.854 1.00 27.86 346 VAL D CA 1
ATOM 11358 C C . VAL D 1 346 ? -72.551 25.798 39.307 1.00 27.80 346 VAL D C 1
ATOM 11359 O O . VAL D 1 346 ? -72.218 26.779 38.633 1.00 28.51 346 VAL D O 1
ATOM 11363 N N . VAL D 1 347 ? -71.717 24.817 39.621 1.00 26.38 347 VAL D N 1
ATOM 11364 C CA . VAL D 1 347 ? -70.345 24.778 39.129 1.00 26.90 347 VAL D CA 1
ATOM 11365 C C . VAL D 1 347 ? -70.057 23.422 38.507 1.00 26.56 347 VAL D C 1
ATOM 11366 O O . VAL D 1 347 ? -70.738 22.435 38.799 1.00 26.62 347 VAL D O 1
ATOM 11370 N N . ARG D 1 348 ? -69.062 23.412 37.625 1.00 26.69 348 ARG D N 1
ATOM 11371 C CA . ARG D 1 348 ? -68.388 22.211 37.209 1.00 27.32 348 ARG D CA 1
ATOM 11372 C C . ARG D 1 348 ? -66.939 22.277 37.705 1.00 27.13 348 ARG D C 1
ATOM 11373 O O . ARG D 1 348 ? -66.172 23.171 37.322 1.00 25.49 348 ARG D O 1
ATOM 11381 N N . VAL D 1 349 ? -66.582 21.327 38.558 1.00 26.97 349 VAL D N 1
ATOM 11382 C CA . VAL D 1 349 ? -65.201 21.183 39.021 1.00 27.91 349 VAL D CA 1
ATOM 11383 C C . VAL D 1 349 ? -64.477 20.137 38.165 1.00 27.92 349 VAL D C 1
ATOM 11384 O O . VAL D 1 349 ? -64.979 19.025 38.007 1.00 28.49 349 VAL D O 1
ATOM 11388 N N . ARG D 1 350 ? -63.317 20.523 37.618 1.00 27.00 350 ARG D N 1
ATOM 11389 C CA . ARG D 1 350 ? -62.415 19.613 36.889 1.00 27.64 350 ARG D CA 1
ATOM 11390 C C . ARG D 1 350 ? -61.042 19.621 37.542 1.00 27.19 350 ARG D C 1
ATOM 11391 O O . ARG D 1 350 ? -60.467 20.684 37.788 1.00 27.74 350 ARG D O 1
ATOM 11399 N N . VAL D 1 351 ? -60.535 18.430 37.829 1.00 26.03 351 VAL D N 1
ATOM 11400 C CA . VAL D 1 351 ? -59.193 18.244 38.370 1.00 25.66 351 VAL D CA 1
ATOM 11401 C C . VAL D 1 351 ? -58.453 17.487 37.269 1.00 26.74 351 VAL D C 1
ATOM 11402 O O . VAL D 1 351 ? -58.737 16.315 37.019 1.00 26.72 351 VAL D O 1
ATOM 11406 N N . THR D 1 352 ? -57.518 18.176 36.611 1.00 28.31 352 THR D N 1
ATOM 11407 C CA . THR D 1 352 ? -56.979 17.747 35.300 1.00 29.91 352 THR D CA 1
ATOM 11408 C C . THR D 1 352 ? -56.256 16.394 35.271 1.00 30.74 352 THR D C 1
ATOM 11409 O O . THR D 1 352 ? -56.253 15.724 34.235 1.00 31.43 352 THR D O 1
ATOM 11413 N N . GLY D 1 353 ? -55.670 15.996 36.398 1.00 29.50 353 GLY D N 1
ATOM 11414 C CA . GLY D 1 353 ? -54.987 14.706 36.495 1.00 30.38 353 GLY D CA 1
ATOM 11415 C C . GLY D 1 353 ? -55.644 13.700 37.423 1.00 31.00 353 GLY D C 1
ATOM 11416 O O . GLY D 1 353 ? -55.061 12.642 37.699 1.00 31.32 353 GLY D O 1
ATOM 11417 N N . ALA D 1 354 ? -56.836 14.028 37.928 1.00 30.11 354 ALA D N 1
ATOM 11418 C CA . ALA D 1 354 ? -57.640 13.060 38.679 1.00 31.76 354 ALA D CA 1
ATOM 11419 C C . ALA D 1 354 ? -58.154 11.994 37.724 1.00 31.71 354 ALA D C 1
ATOM 11420 O O . ALA D 1 354 ? -58.502 12.291 36.571 1.00 32.73 354 ALA D O 1
ATOM 11422 N N . SER D 1 355 ? -58.185 10.757 38.203 1.00 31.38 355 SER D N 1
ATOM 11423 C CA . SER D 1 355 ? -58.630 9.646 37.378 1.00 32.78 355 SER D CA 1
ATOM 11424 C C . SER D 1 355 ? -60.142 9.587 37.303 1.00 32.02 355 SER D C 1
ATOM 11425 O O . SER D 1 355 ? -60.822 9.686 38.327 1.00 32.99 355 SER D O 1
ATOM 11428 N N . GLU D 1 356 ? -60.655 9.437 36.085 1.00 32.35 356 GLU D N 1
ATOM 11429 C CA . GLU D 1 356 ? -62.083 9.190 35.842 1.00 34.06 356 GLU D CA 1
ATOM 11430 C C . GLU D 1 356 ? -62.281 7.859 35.101 1.00 35.17 356 GLU D C 1
ATOM 11431 O O . GLU D 1 356 ? -63.177 7.714 34.251 1.00 34.57 356 GLU D O 1
ATOM 11437 N N . TYR D 1 357 ? -61.442 6.888 35.477 1.00 36.32 357 TYR D N 1
ATOM 11438 C CA . TYR D 1 357 ? -61.375 5.556 34.860 1.00 39.40 357 TYR D CA 1
ATOM 11439 C C . TYR D 1 357 ? -62.702 4.795 34.927 1.00 39.08 357 TYR D C 1
ATOM 11440 O O . TYR D 1 357 ? -63.055 4.098 33.981 1.00 39.87 357 TYR D O 1
ATOM 11449 N N . VAL D 1 358 ? -63.428 4.958 36.033 1.00 38.03 358 VAL D N 1
ATOM 11450 C CA . VAL D 1 358 ? -64.741 4.332 36.233 1.00 38.73 358 VAL D CA 1
ATOM 11451 C C . VAL D 1 358 ? -65.843 4.881 35.314 1.00 39.22 358 VAL D C 1
ATOM 11452 O O . VAL D 1 358 ? -66.838 4.198 35.074 1.00 40.65 358 VAL D O 1
ATOM 11456 N N . ILE D 1 359 ? -65.663 6.104 34.816 1.00 38.51 359 ILE D N 1
ATOM 11457 C CA . ILE D 1 359 ? -66.604 6.712 33.867 1.00 40.23 359 ILE D CA 1
ATOM 11458 C C . ILE D 1 359 ? -66.236 6.301 32.444 1.00 41.74 359 ILE D C 1
ATOM 11459 O O . ILE D 1 359 ? -67.098 5.919 31.646 1.00 42.29 359 ILE D O 1
ATOM 11464 N N . ASP D 1 360 ? -64.945 6.385 32.144 1.00 44.84 360 ASP D N 1
ATOM 11465 C CA . ASP D 1 360 ? -64.416 6.080 30.830 1.00 46.43 360 ASP D CA 1
ATOM 11466 C C . ASP D 1 360 ? -62.997 5.574 31.010 1.00 48.47 360 ASP D C 1
ATOM 11467 O O . ASP D 1 360 ? -62.160 6.243 31.635 1.00 46.52 360 ASP D O 1
ATOM 11472 N N . GLU D 1 361 ? -62.737 4.386 30.459 1.00 48.87 361 GLU D N 1
ATOM 11473 C CA . GLU D 1 361 ? -61.415 3.756 30.484 1.00 47.80 361 GLU D CA 1
ATOM 11474 C C . GLU D 1 361 ? -60.293 4.649 29.960 1.00 44.10 361 GLU D C 1
ATOM 11475 O O . GLU D 1 361 ? -59.161 4.544 30.423 1.00 44.58 361 GLU D O 1
ATOM 11481 N N . ALA D 1 362 ? -60.619 5.516 28.999 1.00 40.53 362 ALA D N 1
ATOM 11482 C CA . ALA D 1 362 ? -59.662 6.455 28.415 1.00 40.98 362 ALA D CA 1
ATOM 11483 C C . ALA D 1 362 ? -59.248 7.594 29.367 1.00 42.28 362 ALA D C 1
ATOM 11484 O O . ALA D 1 362 ? -58.166 8.177 29.213 1.00 42.37 362 ALA D O 1
ATOM 11486 N N . ARG D 1 363 ? -60.111 7.907 30.340 1.00 40.93 363 ARG D N 1
ATOM 11487 C CA . ARG D 1 363 ? -59.878 9.002 31.292 1.00 40.17 363 ARG D CA 1
ATOM 11488 C C . ARG D 1 363 ? -59.028 8.541 32.482 1.00 40.39 363 ARG D C 1
ATOM 11489 O O . ARG D 1 363 ? -59.435 8.687 33.646 1.00 39.02 363 ARG D O 1
ATOM 11497 N N . VAL D 1 364 ? -57.846 7.999 32.174 1.00 40.50 364 VAL D N 1
ATOM 11498 C CA . VAL D 1 364 ? -56.964 7.339 33.156 1.00 40.07 364 VAL D CA 1
ATOM 11499 C C . VAL D 1 364 ? -56.429 8.329 34.197 1.00 39.05 364 VAL D C 1
ATOM 11500 O O . VAL D 1 364 ? -56.317 7.982 35.374 1.00 36.57 364 VAL D O 1
ATOM 11504 N N . GLY D 1 365 ? -56.102 9.547 33.758 1.00 36.96 365 GLY D N 1
ATOM 11505 C CA . GLY D 1 365 ? -55.480 10.553 34.627 1.00 40.05 365 GLY D CA 1
ATOM 11506 C C . GLY D 1 365 ? -54.051 10.198 35.017 1.00 41.79 365 GLY D C 1
ATOM 11507 O O . GLY D 1 365 ? -53.431 9.327 34.392 1.00 42.90 365 GLY D O 1
ATOM 11508 N N . ASN D 1 366 ? -53.531 10.876 36.043 1.00 41.25 366 ASN D N 1
ATOM 11509 C CA . ASN D 1 366 ? -52.189 10.602 36.573 1.00 42.39 366 ASN D CA 1
ATOM 11510 C C . ASN D 1 366 ? -52.217 9.339 37.416 1.00 43.59 366 ASN D C 1
ATOM 11511 O O . ASN D 1 366 ? -52.894 9.285 38.437 1.00 41.37 366 ASN D O 1
ATOM 11524 N N . PRO D 1 368 ? -49.798 6.255 39.308 1.00 52.17 368 PRO D N 1
ATOM 11525 C CA . PRO D 1 368 ? -48.481 5.734 39.713 1.00 54.10 368 PRO D CA 1
ATOM 11526 C C . PRO D 1 368 ? -48.226 4.357 39.072 1.00 56.37 368 PRO D C 1
ATOM 11527 O O . PRO D 1 368 ? -49.183 3.712 38.627 1.00 56.03 368 PRO D O 1
ATOM 11531 N N . GLU D 1 369 ? -46.971 3.908 39.006 1.00 60.84 369 GLU D N 1
ATOM 11532 C CA . GLU D 1 369 ? -46.717 2.540 38.517 1.00 67.57 369 GLU D CA 1
ATOM 11533 C C . GLU D 1 369 ? -46.949 1.482 39.605 1.00 68.31 369 GLU D C 1
ATOM 11534 O O . GLU D 1 369 ? -47.244 0.325 39.295 1.00 71.15 369 GLU D O 1
ATOM 11540 N N . LYS D 1 370 ? -46.840 1.898 40.867 1.00 69.49 370 LYS D N 1
ATOM 11541 C CA . LYS D 1 370 ? -47.132 1.042 42.019 1.00 71.83 370 LYS D CA 1
ATOM 11542 C C . LYS D 1 370 ? -48.490 1.425 42.646 1.00 71.15 370 LYS D C 1
ATOM 11543 O O . LYS D 1 370 ? -48.746 2.615 42.855 1.00 70.60 370 LYS D O 1
ATOM 11549 N N . PRO D 1 371 ? -49.365 0.426 42.937 1.00 71.69 371 PRO D N 1
ATOM 11550 C CA . PRO D 1 371 ? -50.637 0.677 43.643 1.00 72.22 371 PRO D CA 1
ATOM 11551 C C . PRO D 1 371 ? -50.414 1.149 45.089 1.00 73.64 371 PRO D C 1
ATOM 11552 O O . PRO D 1 371 ? -49.492 0.645 45.744 1.00 73.95 371 PRO D O 1
ATOM 11556 N N . PRO D 1 372 ? -51.250 2.098 45.586 1.00 76.45 372 PRO D N 1
ATOM 11557 C CA . PRO D 1 372 ? -51.060 2.727 46.913 1.00 80.51 372 PRO D CA 1
ATOM 11558 C C . PRO D 1 372 ? -50.775 1.743 48.063 1.00 82.59 372 PRO D C 1
ATOM 11559 O O . PRO D 1 372 ? -51.695 1.086 48.569 1.00 85.91 372 PRO D O 1
ATOM 11563 N N . GLY D 1 373 ? -49.497 1.659 48.450 1.00 84.35 373 GLY D N 1
ATOM 11564 C CA . GLY D 1 373 ? -48.984 0.651 49.398 1.00 85.52 373 GLY D CA 1
ATOM 11565 C C . GLY D 1 373 ? -49.527 0.789 50.823 1.00 86.94 373 GLY D C 1
ATOM 11566 O O . GLY D 1 373 ? -49.672 1.894 51.345 1.00 90.32 373 GLY D O 1
ATOM 11575 N N . THR E 1 2 ? -27.516 10.648 60.331 1.00 46.38 2 THR E N 1
ATOM 11576 C CA . THR E 1 2 ? -28.849 10.959 59.808 1.00 41.03 2 THR E CA 1
ATOM 11577 C C . THR E 1 2 ? -28.842 10.947 58.286 1.00 40.45 2 THR E C 1
ATOM 11578 O O . THR E 1 2 ? -28.120 11.724 57.653 1.00 39.33 2 THR E O 1
ATOM 11582 N N . ASP E 1 3 ? -29.665 10.070 57.719 1.00 38.41 3 ASP E N 1
ATOM 11583 C CA . ASP E 1 3 ? -29.800 9.935 56.276 1.00 38.86 3 ASP E CA 1
ATOM 11584 C C . ASP E 1 3 ? -30.416 11.157 55.603 1.00 36.31 3 ASP E C 1
ATOM 11585 O O . ASP E 1 3 ? -31.393 11.736 56.091 1.00 34.51 3 ASP E O 1
ATOM 11590 N N . ILE E 1 4 ? -29.814 11.541 54.486 1.00 32.98 4 ILE E N 1
ATOM 11591 C CA . ILE E 1 4 ? -30.411 12.500 53.584 1.00 32.38 4 ILE E CA 1
ATOM 11592 C C . ILE E 1 4 ? -31.381 11.683 52.730 1.00 32.03 4 ILE E C 1
ATOM 11593 O O . ILE E 1 4 ? -30.963 10.820 51.955 1.00 32.01 4 ILE E O 1
ATOM 11598 N N . VAL E 1 5 ? -32.674 11.925 52.911 1.00 31.65 5 VAL E N 1
ATOM 11599 C CA . VAL E 1 5 ? -33.701 11.186 52.160 1.00 32.23 5 VAL E CA 1
ATOM 11600 C C . VAL E 1 5 ? -34.241 11.991 50.985 1.00 31.88 5 VAL E C 1
ATOM 11601 O O . VAL E 1 5 ? -34.960 11.460 50.137 1.00 32.42 5 VAL E O 1
ATOM 11605 N N . TYR E 1 6 ? -33.892 13.275 50.946 1.00 31.45 6 TYR E N 1
ATOM 11606 C CA . TYR E 1 6 ? -34.410 14.192 49.937 1.00 30.17 6 TYR E CA 1
ATOM 11607 C C . TYR E 1 6 ? -33.324 15.188 49.592 1.00 29.51 6 TYR E C 1
ATOM 11608 O O . TYR E 1 6 ? -32.748 15.827 50.482 1.00 28.61 6 TYR E O 1
ATOM 11617 N N . ASP E 1 7 ? -33.048 15.307 48.295 1.00 28.17 7 ASP E N 1
ATOM 11618 C CA . ASP E 1 7 ? -31.964 16.150 47.814 1.00 27.98 7 ASP E CA 1
ATOM 11619 C C . ASP E 1 7 ? -32.306 16.865 46.491 1.00 27.47 7 ASP E C 1
ATOM 11620 O O . ASP E 1 7 ? -31.459 16.982 45.603 1.00 27.77 7 ASP E O 1
ATOM 11625 N N . VAL E 1 8 ? -33.544 17.348 46.374 1.00 26.04 8 VAL E N 1
ATOM 11626 C CA . VAL E 1 8 ? -33.983 18.068 45.177 1.00 25.93 8 VAL E CA 1
ATOM 11627 C C . VAL E 1 8 ? -33.610 19.556 45.296 1.00 26.03 8 VAL E C 1
ATOM 11628 O O . VAL E 1 8 ? -32.617 19.979 44.697 1.00 25.74 8 VAL E O 1
ATOM 11632 N N . GLU E 1 9 ? -34.375 20.332 46.076 1.00 25.09 9 GLU E N 1
ATOM 11633 C CA . GLU E 1 9 ? -34.093 21.770 46.280 1.00 25.24 9 GLU E CA 1
ATOM 11634 C C . GLU E 1 9 ? -33.055 21.993 47.384 1.00 25.57 9 GLU E C 1
ATOM 11635 O O . GLU E 1 9 ? -32.479 23.072 47.481 1.00 26.34 9 GLU E O 1
ATOM 11641 N N . GLY E 1 10 ? -32.830 20.972 48.207 1.00 24.33 10 GLY E N 1
ATOM 11642 C CA . GLY E 1 10 ? -31.920 21.053 49.350 1.00 24.22 10 GLY E CA 1
ATOM 11643 C C . GLY E 1 10 ? -31.751 19.690 50.005 1.00 25.46 10 GLY E C 1
ATOM 11644 O O . GLY E 1 10 ? -32.450 18.731 49.643 1.00 25.16 10 GLY E O 1
ATOM 11645 N N . PHE E 1 11 ? -30.837 19.603 50.974 1.00 24.37 11 PHE E N 1
ATOM 11646 C CA . PHE E 1 11 ? -30.536 18.335 51.638 1.00 24.41 11 PHE E CA 1
ATOM 11647 C C . PHE E 1 11 ? -31.388 18.183 52.887 1.00 24.61 11 PHE E C 1
ATOM 11648 O O . PHE E 1 11 ? -31.182 18.901 53.863 1.00 24.19 11 PHE E O 1
ATOM 11656 N N . ARG E 1 12 ? -32.346 17.256 52.840 1.00 25.09 12 ARG E N 1
ATOM 11657 C CA . ARG E 1 12 ? -33.334 17.080 53.922 1.00 26.10 12 ARG E CA 1
ATOM 11658 C C . ARG E 1 12 ? -33.379 15.661 54.473 1.00 27.64 12 ARG E C 1
ATOM 11659 O O . ARG E 1 12 ? -33.233 14.677 53.718 1.00 27.72 12 ARG E O 1
ATOM 11667 N N . ALA E 1 13 ? -33.592 15.586 55.790 1.00 27.44 13 ALA E N 1
ATOM 11668 C CA . ALA E 1 13 ? -33.751 14.339 56.547 1.00 28.40 13 ALA E CA 1
ATOM 11669 C C . ALA E 1 13 ? -35.186 13.798 56.496 1.00 29.49 13 ALA E C 1
ATOM 11670 O O . ALA E 1 13 ? -35.439 12.669 56.930 1.00 28.81 13 ALA E O 1
ATOM 11672 N N . PHE E 1 14 ? -36.109 14.617 55.984 1.00 28.87 14 PHE E N 1
ATOM 11673 C CA . PHE E 1 14 ? -37.523 14.254 55.845 1.00 30.14 14 PHE E CA 1
ATOM 11674 C C . PHE E 1 14 ? -38.036 14.594 54.452 1.00 30.36 14 PHE E C 1
ATOM 11675 O O . PHE E 1 14 ? -37.515 15.498 53.776 1.00 28.37 14 PHE E O 1
ATOM 11683 N N . LEU E 1 15 ? -39.064 13.867 54.031 1.00 29.94 15 LEU E N 1
ATOM 11684 C CA . LEU E 1 15 ? -39.755 14.167 52.787 1.00 30.23 15 LEU E CA 1
ATOM 11685 C C . LEU E 1 15 ? -40.618 15.416 52.976 1.00 29.34 15 LEU E C 1
ATOM 11686 O O . LEU E 1 15 ? -41.191 15.598 54.055 1.00 30.25 15 LEU E O 1
ATOM 11691 N N . PRO E 1 16 ? -40.701 16.288 51.942 1.00 28.47 16 PRO E N 1
ATOM 11692 C CA . PRO E 1 16 ? -41.481 17.520 52.082 1.00 27.93 16 PRO E CA 1
ATOM 11693 C C . PRO E 1 16 ? -42.924 17.273 52.528 1.00 28.22 16 PRO E C 1
ATOM 11694 O O . PRO E 1 16 ? -43.395 17.995 53.402 1.00 25.71 16 PRO E O 1
ATOM 11698 N N . LYS E 1 17 ? -43.594 16.250 51.976 1.00 30.50 17 LYS E N 1
ATOM 11699 C CA . LYS E 1 17 ? -44.963 15.887 52.420 1.00 33.87 17 LYS E CA 1
ATOM 11700 C C . LYS E 1 17 ? -45.066 15.658 53.935 1.00 34.42 17 LYS E C 1
ATOM 11701 O O . LYS E 1 17 ? -46.012 16.138 54.569 1.00 33.58 17 LYS E O 1
ATOM 11707 N N . GLU E 1 18 ? -44.067 14.977 54.503 1.00 35.59 18 GLU E N 1
ATOM 11708 C CA . GLU E 1 18 ? -43.969 14.739 55.951 1.00 37.21 18 GLU E CA 1
ATOM 11709 C C . GLU E 1 18 ? -43.794 16.058 56.706 1.00 35.70 18 GLU E C 1
ATOM 11710 O O . GLU E 1 18 ? -44.468 16.299 57.708 1.00 37.05 18 GLU E O 1
ATOM 11716 N N . THR E 1 19 ? -42.902 16.916 56.204 1.00 34.25 19 THR E N 1
ATOM 11717 C CA . THR E 1 19 ? -42.626 18.223 56.822 1.00 31.97 19 THR E CA 1
ATOM 11718 C C . THR E 1 19 ? -43.832 19.179 56.779 1.00 31.25 19 THR E C 1
ATOM 11719 O O . THR E 1 19 ? -44.101 19.886 57.758 1.00 32.63 19 THR E O 1
ATOM 11723 N N . LEU E 1 20 ? -44.555 19.189 55.666 1.00 29.47 20 LEU E N 1
ATOM 11724 C CA . LEU E 1 20 ? -45.774 19.989 55.574 1.00 31.27 20 LEU E CA 1
ATOM 11725 C C . LEU E 1 20 ? -46.847 19.522 56.581 1.00 32.35 20 LEU E C 1
ATOM 11726 O O . LEU E 1 20 ? -47.520 20.361 57.182 1.00 30.22 20 LEU E O 1
ATOM 11731 N N . ARG E 1 21 ? -46.979 18.203 56.775 1.00 36.11 21 ARG E N 1
ATOM 11732 C CA . ARG E 1 21 ? -47.883 17.642 57.809 1.00 38.30 21 ARG E CA 1
ATOM 11733 C C . ARG E 1 21 ? -47.491 18.182 59.176 1.00 38.23 21 ARG E C 1
ATOM 11734 O O . ARG E 1 21 ? -48.338 18.639 59.943 1.00 37.63 21 ARG E O 1
ATOM 11742 N N . TRP E 1 22 ? -46.187 18.137 59.440 1.00 39.80 22 TRP E N 1
ATOM 11743 C CA . TRP E 1 22 ? -45.575 18.572 60.688 1.00 39.57 22 TRP E CA 1
ATOM 11744 C C . TRP E 1 22 ? -45.772 20.079 60.925 1.00 39.32 22 TRP E C 1
ATOM 11745 O O . TRP E 1 22 ? -46.139 20.478 62.035 1.00 39.96 22 TRP E O 1
ATOM 11756 N N . ILE E 1 23 ? -45.557 20.892 59.882 1.00 36.90 23 ILE E N 1
ATOM 11757 C CA . ILE E 1 23 ? -45.768 22.358 59.927 1.00 35.88 23 ILE E CA 1
ATOM 11758 C C . ILE E 1 23 ? -47.238 22.682 60.258 1.00 35.91 23 ILE E C 1
ATOM 11759 O O . ILE E 1 23 ? -47.526 23.558 61.084 1.00 34.11 23 ILE E O 1
ATOM 11764 N N . ARG E 1 24 ? -48.150 21.966 59.606 1.00 35.37 24 ARG E N 1
ATOM 11765 C CA . ARG E 1 24 ? -49.584 22.177 59.801 1.00 38.45 24 ARG E CA 1
ATOM 11766 C C . ARG E 1 24 ? -50.052 21.764 61.198 1.00 39.21 24 ARG E C 1
ATOM 11767 O O . ARG E 1 24 ? -50.759 22.531 61.859 1.00 40.21 24 ARG E O 1
ATOM 11775 N N . HIS E 1 25 ? -49.626 20.581 61.647 1.00 40.97 25 HIS E N 1
ATOM 11776 C CA . HIS E 1 25 ? -49.994 20.057 62.969 1.00 42.60 25 HIS E CA 1
ATOM 11777 C C . HIS E 1 25 ? -49.560 21.008 64.083 1.00 41.91 25 HIS E C 1
ATOM 11778 O O . HIS E 1 25 ? -50.346 21.317 64.990 1.00 40.49 25 HIS E O 1
ATOM 11785 N N . ARG E 1 26 ? -48.327 21.499 63.965 1.00 40.40 26 ARG E N 1
ATOM 11786 C CA . ARG E 1 26 ? -47.736 22.442 64.911 1.00 40.34 26 ARG E CA 1
ATOM 11787 C C . ARG E 1 26 ? -48.235 23.877 64.749 1.00 37.76 26 ARG E C 1
ATOM 11788 O O . ARG E 1 26 ? -47.887 24.744 65.554 1.00 38.80 26 ARG E O 1
ATOM 11796 N N . GLU E 1 27 ? -49.027 24.126 63.704 1.00 37.66 27 GLU E N 1
ATOM 11797 C CA . GLU E 1 27 ? -49.635 25.442 63.427 1.00 36.36 27 GLU E CA 1
ATOM 11798 C C . GLU E 1 27 ? -48.583 26.557 63.401 1.00 34.75 27 GLU E C 1
ATOM 11799 O O . GLU E 1 27 ? -48.778 27.639 63.970 1.00 33.27 27 GLU E O 1
ATOM 11805 N N . LEU E 1 28 ? -47.469 26.275 62.722 1.00 33.42 28 LEU E N 1
ATOM 11806 C CA . LEU E 1 28 ? -46.308 27.160 62.720 1.00 32.81 28 LEU E CA 1
ATOM 11807 C C . LEU E 1 28 ? -46.579 28.515 62.076 1.00 32.08 28 LEU E C 1
ATOM 11808 O O . LEU E 1 28 ? -46.130 29.533 62.597 1.00 31.78 28 LEU E O 1
ATOM 11813 N N . GLU E 1 29 ? -47.320 28.527 60.966 1.00 31.80 29 GLU E N 1
ATOM 11814 C CA . GLU E 1 29 ? -47.580 29.775 60.228 1.00 33.66 29 GLU E CA 1
ATOM 11815 C C . GLU E 1 29 ? -48.447 30.748 61.041 1.00 34.65 29 GLU E C 1
ATOM 11816 O O . GLU E 1 29 ? -48.143 31.949 61.112 1.00 34.36 29 GLU E O 1
ATOM 11822 N N . ARG E 1 30 ? -49.497 30.220 61.675 1.00 35.08 30 ARG E N 1
ATOM 11823 C CA . ARG E 1 30 ? -50.310 31.011 62.605 1.00 36.92 30 ARG E CA 1
ATOM 11824 C C . ARG E 1 30 ? -49.426 31.591 63.715 1.00 37.11 30 ARG E C 1
ATOM 11825 O O . ARG E 1 30 ? -49.400 32.810 63.909 1.00 37.05 30 ARG E O 1
ATOM 11833 N N . LYS E 1 31 ? -48.669 30.720 64.386 1.00 37.36 31 LYS E N 1
ATOM 11834 C CA . LYS E 1 31 ? -47.821 31.101 65.523 1.00 38.67 31 LYS E CA 1
ATOM 11835 C C . LYS E 1 31 ? -46.725 32.115 65.190 1.00 39.47 31 LYS E C 1
ATOM 11836 O O . LYS E 1 31 ? -46.185 32.768 66.080 1.00 42.08 31 LYS E O 1
ATOM 11842 N N . VAL E 1 32 ? -46.440 32.261 63.902 1.00 36.95 32 VAL E N 1
ATOM 11843 C CA . VAL E 1 32 ? -45.365 33.101 63.409 1.00 36.31 32 VAL E CA 1
ATOM 11844 C C . VAL E 1 32 ? -45.876 34.448 62.842 1.00 35.72 32 VAL E C 1
ATOM 11845 O O . VAL E 1 32 ? -45.091 35.329 62.475 1.00 35.28 32 VAL E O 1
ATOM 11849 N N . GLY E 1 33 ? -47.199 34.604 62.802 1.00 33.82 33 GLY E N 1
ATOM 11850 C CA . GLY E 1 33 ? -47.824 35.848 62.378 1.00 31.97 33 GLY E CA 1
ATOM 11851 C C . GLY E 1 33 ? -48.231 35.951 60.916 1.00 31.44 33 GLY E C 1
ATOM 11852 O O . GLY E 1 33 ? -48.415 37.062 60.417 1.00 31.48 33 GLY E O 1
ATOM 11853 N N . VAL E 1 34 ? -48.366 34.811 60.232 1.00 30.92 34 VAL E N 1
ATOM 11854 C CA . VAL E 1 34 ? -48.854 34.776 58.838 1.00 32.87 34 VAL E CA 1
ATOM 11855 C C . VAL E 1 34 ? -50.328 35.170 58.841 1.00 33.77 34 VAL E C 1
ATOM 11856 O O . VAL E 1 34 ? -51.127 34.593 59.575 1.00 34.07 34 VAL E O 1
ATOM 11860 N N . VAL E 1 35 ? -50.660 36.170 58.031 1.00 36.37 35 VAL E N 1
ATOM 11861 C CA . VAL E 1 35 ? -52.014 36.743 57.989 1.00 37.81 35 VAL E CA 1
ATOM 11862 C C . VAL E 1 35 ? -52.634 36.622 56.594 1.00 38.66 35 VAL E C 1
ATOM 11863 O O . VAL E 1 35 ? -53.835 36.846 56.424 1.00 39.40 35 VAL E O 1
ATOM 11867 N N . GLU E 1 36 ? -51.812 36.270 55.603 1.00 37.89 36 GLU E N 1
ATOM 11868 C CA . GLU E 1 36 ? -52.279 36.107 54.223 1.00 37.93 36 GLU E CA 1
ATOM 11869 C C . GLU E 1 36 ? -51.356 35.197 53.410 1.00 36.97 36 GLU E C 1
ATOM 11870 O O . GLU E 1 36 ? -50.128 35.279 53.546 1.00 33.94 36 GLU E O 1
ATOM 11876 N N . LYS E 1 37 ? -51.971 34.343 52.581 1.00 34.83 37 LYS E N 1
ATOM 11877 C CA . LYS E 1 37 ? -51.275 33.399 51.690 1.00 35.20 37 LYS E CA 1
ATOM 11878 C C . LYS E 1 37 ? -51.737 33.557 50.241 1.00 34.67 37 LYS E C 1
ATOM 11879 O O . LYS E 1 37 ? -52.925 33.769 49.984 1.00 35.38 37 LYS E O 1
ATOM 11885 N N . PHE E 1 38 ? -50.795 33.447 49.303 1.00 33.64 38 PHE E N 1
ATOM 11886 C CA . PHE E 1 38 ? -51.084 33.451 47.867 1.00 31.77 38 PHE E CA 1
ATOM 11887 C C . PHE E 1 38 ? -50.340 32.301 47.210 1.00 31.61 38 PHE E C 1
ATOM 11888 O O . PHE E 1 38 ? -49.211 31.977 47.612 1.00 29.77 38 PHE E O 1
ATOM 11896 N N . SER E 1 39 ? -50.968 31.706 46.194 1.00 28.52 39 SER E N 1
ATOM 11897 C CA . SER E 1 39 ? -50.347 30.666 45.385 1.00 28.25 39 SER E CA 1
ATOM 11898 C C . SER E 1 39 ? -50.247 31.104 43.940 1.00 28.40 39 SER E C 1
ATOM 11899 O O . SER E 1 39 ? -51.255 31.453 43.301 1.00 28.44 39 SER E O 1
ATOM 11902 N N . ASP E 1 40 ? -49.019 31.098 43.439 1.00 27.67 40 ASP E N 1
ATOM 11903 C CA . ASP E 1 40 ? -48.729 31.471 42.064 1.00 28.85 40 ASP E CA 1
ATOM 11904 C C . ASP E 1 40 ? -48.118 30.265 41.365 1.00 28.23 40 ASP E C 1
ATOM 11905 O O . ASP E 1 40 ? -47.747 29.278 42.006 1.00 26.91 40 ASP E O 1
ATOM 11910 N N . ARG E 1 41 ? -48.036 30.348 40.045 1.00 28.66 41 ARG E N 1
ATOM 11911 C CA . ARG E 1 41 ? -47.303 29.384 39.261 1.00 29.76 41 ARG E CA 1
ATOM 11912 C C . ARG E 1 41 ? -46.662 30.145 38.121 1.00 28.70 41 ARG E C 1
ATOM 11913 O O . ARG E 1 41 ? -47.354 30.785 37.328 1.00 28.42 41 ARG E O 1
ATOM 11921 N N . VAL E 1 42 ? -45.332 30.102 38.071 1.00 28.72 42 VAL E N 1
ATOM 11922 C CA . VAL E 1 42 ? -44.561 30.767 37.016 1.00 28.52 42 VAL E CA 1
ATOM 11923 C C . VAL E 1 42 ? -44.077 29.681 36.071 1.00 29.81 42 VAL E C 1
ATOM 11924 O O . VAL E 1 42 ? -43.195 28.884 36.420 1.00 30.96 42 VAL E O 1
ATOM 11928 N N . GLY E 1 43 ? -44.683 29.641 34.885 1.00 30.64 43 GLY E N 1
ATOM 11929 C CA . GLY E 1 43 ? -44.583 28.489 33.995 1.00 30.14 43 GLY E CA 1
ATOM 11930 C C . GLY E 1 43 ? -45.042 27.262 34.761 1.00 31.68 43 GLY E C 1
ATOM 11931 O O . GLY E 1 43 ? -46.155 27.249 35.297 1.00 32.64 43 GLY E O 1
ATOM 11932 N N . PRO E 1 44 ? -44.166 26.248 34.874 1.00 32.21 44 PRO E N 1
ATOM 11933 C CA . PRO E 1 44 ? -44.520 25.059 35.632 1.00 31.21 44 PRO E CA 1
ATOM 11934 C C . PRO E 1 44 ? -44.250 25.183 37.142 1.00 30.40 44 PRO E C 1
ATOM 11935 O O . PRO E 1 44 ? -44.630 24.291 37.892 1.00 32.10 44 PRO E O 1
ATOM 11939 N N . ILE E 1 45 ? -43.590 26.261 37.572 1.00 28.98 45 ILE E N 1
ATOM 11940 C CA . ILE E 1 45 ? -43.047 26.333 38.934 1.00 27.27 45 ILE E CA 1
ATOM 11941 C C . ILE E 1 45 ? -44.020 26.947 39.935 1.00 26.53 45 ILE E C 1
ATOM 11942 O O . ILE E 1 45 ? -44.363 28.133 39.822 1.00 25.75 45 ILE E O 1
ATOM 11947 N N . PRO E 1 46 ? -44.426 26.156 40.946 1.00 26.38 46 PRO E N 1
ATOM 11948 C CA . PRO E 1 46 ? -45.226 26.706 42.032 1.00 26.24 46 PRO E CA 1
ATOM 11949 C C . PRO E 1 46 ? -44.427 27.657 42.942 1.00 26.89 46 PRO E C 1
ATOM 11950 O O . PRO E 1 46 ? -43.301 27.338 43.373 1.00 25.84 46 PRO E O 1
ATOM 11954 N N . VAL E 1 47 ? -45.019 28.822 43.201 1.00 25.70 47 VAL E N 1
ATOM 11955 C CA . VAL E 1 47 ? -44.452 29.839 44.086 1.00 25.80 47 VAL E CA 1
ATOM 11956 C C . VAL E 1 47 ? -45.531 30.190 45.112 1.00 26.84 47 VAL E C 1
ATOM 11957 O O . VAL E 1 47 ? -46.728 30.267 44.784 1.00 25.11 47 VAL E O 1
ATOM 11961 N N . GLU E 1 48 ? -45.097 30.390 46.353 1.00 26.25 48 GLU E N 1
ATOM 11962 C CA . GLU E 1 48 ? -45.993 30.754 47.438 1.00 26.51 48 GLU E CA 1
ATOM 11963 C C . GLU E 1 48 ? -45.581 32.103 48.016 1.00 28.24 48 GLU E C 1
ATOM 11964 O O . GLU E 1 48 ? -44.388 32.358 48.220 1.00 27.89 48 GLU E O 1
ATOM 11970 N N . ILE E 1 49 ? -46.567 32.965 48.264 1.00 29.10 49 ILE E N 1
ATOM 11971 C CA . ILE E 1 49 ? -46.326 34.284 48.874 1.00 29.05 49 ILE E CA 1
ATOM 11972 C C . ILE E 1 49 ? -47.055 34.340 50.211 1.00 29.79 49 ILE E C 1
ATOM 11973 O O . ILE E 1 49 ? -48.193 33.863 50.325 1.00 28.34 49 ILE E O 1
ATOM 11978 N N . ARG E 1 50 ? -46.377 34.891 51.219 1.00 30.54 50 ARG E N 1
ATOM 11979 C CA . ARG E 1 50 ? -46.940 35.066 52.556 1.00 30.92 50 ARG E CA 1
ATOM 11980 C C . ARG E 1 50 ? -46.811 36.516 53.003 1.00 32.26 50 ARG E C 1
ATOM 11981 O O . ARG E 1 50 ? -45.745 37.128 52.863 1.00 31.62 50 ARG E O 1
ATOM 11989 N N . ARG E 1 51 ? -47.907 37.064 53.520 1.00 33.12 51 ARG E N 1
ATOM 11990 C CA . ARG E 1 51 ? -47.870 38.340 54.222 1.00 33.67 51 ARG E CA 1
ATOM 11991 C C . ARG E 1 51 ? -47.821 37.998 55.699 1.00 33.72 51 ARG E C 1
ATOM 11992 O O . ARG E 1 51 ? -48.667 37.265 56.204 1.00 33.37 51 ARG E O 1
ATOM 12000 N N . ARG E 1 52 ? -46.797 38.510 56.372 1.00 33.30 52 ARG E N 1
ATOM 12001 C CA . ARG E 1 52 ? -46.529 38.168 57.762 1.00 34.88 52 ARG E CA 1
ATOM 12002 C C . ARG E 1 52 ? -46.523 39.445 58.608 1.00 34.96 52 ARG E C 1
ATOM 12003 O O . ARG E 1 52 ? -45.895 40.441 58.241 1.00 34.06 52 ARG E O 1
ATOM 12011 N N . ARG E 1 53 ? -47.221 39.399 59.736 1.00 36.68 53 ARG E N 1
ATOM 12012 C CA . ARG E 1 53 ? -47.302 40.547 60.627 1.00 40.68 53 ARG E CA 1
ATOM 12013 C C . ARG E 1 53 ? -46.678 40.217 61.974 1.00 37.24 53 ARG E C 1
ATOM 12014 O O . ARG E 1 53 ? -46.932 39.158 62.552 1.00 37.94 53 ARG E O 1
ATOM 12022 N N . SER E 1 54 ? -45.843 41.127 62.457 1.00 37.81 54 SER E N 1
ATOM 12023 C CA . SER E 1 54 ? -45.290 41.039 63.810 1.00 38.78 54 SER E CA 1
ATOM 12024 C C . SER E 1 54 ? -45.135 42.438 64.394 1.00 39.66 54 SER E C 1
ATOM 12025 O O . SER E 1 54 ? -45.314 43.438 63.686 1.00 40.71 54 SER E O 1
ATOM 12028 N N . GLN E 1 55 ? -44.752 42.495 65.669 1.00 39.93 55 GLN E N 1
ATOM 12029 C CA . GLN E 1 55 ? -44.408 43.752 66.333 1.00 41.87 55 GLN E CA 1
ATOM 12030 C C . GLN E 1 55 ? -43.222 44.490 65.691 1.00 40.49 55 GLN E C 1
ATOM 12031 O O . GLN E 1 55 ? -42.981 45.657 66.000 1.00 39.45 55 GLN E O 1
ATOM 12037 N N . TYR E 1 56 ? -42.493 43.799 64.812 1.00 40.43 56 TYR E N 1
ATOM 12038 C CA . TYR E 1 56 ? -41.398 44.409 64.035 1.00 42.14 56 TYR E CA 1
ATOM 12039 C C . TYR E 1 56 ? -41.827 44.838 62.630 1.00 40.84 56 TYR E C 1
ATOM 12040 O O . TYR E 1 56 ? -40.994 45.255 61.824 1.00 40.15 56 TYR E O 1
ATOM 12049 N N . GLY E 1 57 ? -43.132 44.752 62.360 1.00 41.17 57 GLY E N 1
ATOM 12050 C CA . GLY E 1 57 ? -43.709 45.214 61.098 1.00 40.48 57 GLY E CA 1
ATOM 12051 C C . GLY E 1 57 ? -44.444 44.159 60.282 1.00 40.80 57 GLY E C 1
ATOM 12052 O O . GLY E 1 57 ? -44.767 43.071 60.776 1.00 39.65 57 GLY E O 1
ATOM 12053 N N . GLU E 1 58 ? -44.721 44.515 59.028 1.00 41.32 58 GLU E N 1
ATOM 12054 C CA . GLU E 1 58 ? -45.371 43.639 58.060 1.00 41.90 58 GLU E CA 1
ATOM 12055 C C . GLU E 1 58 ? -44.359 43.275 56.971 1.00 40.36 58 GLU E C 1
ATOM 12056 O O . GLU E 1 58 ? -43.609 44.132 56.510 1.00 39.05 58 GLU E O 1
ATOM 12062 N N . PHE E 1 59 ? -44.341 42.002 56.578 1.00 38.19 59 PHE E N 1
ATOM 12063 C CA . PHE E 1 59 ? -43.346 41.495 55.628 1.00 36.83 59 PHE E CA 1
ATOM 12064 C C . PHE E 1 59 ? -43.999 40.605 54.571 1.00 37.49 59 PHE E C 1
ATOM 12065 O O . PHE E 1 59 ? -45.035 39.973 54.828 1.00 36.47 59 PHE E O 1
ATOM 12073 N N . TYR E 1 60 ? -43.395 40.583 53.381 1.00 37.47 60 TYR E N 1
ATOM 12074 C CA . TYR E 1 60 ? -43.698 39.580 52.363 1.00 36.75 60 TYR E CA 1
ATOM 12075 C C . TYR E 1 60 ? -42.573 38.556 52.287 1.00 35.79 60 TYR E C 1
ATOM 12076 O O . TYR E 1 60 ? -41.407 38.908 52.081 1.00 36.45 60 TYR E O 1
ATOM 12085 N N . HIS E 1 61 ? -42.926 37.295 52.512 1.00 32.96 61 HIS E N 1
ATOM 12086 C CA . HIS E 1 61 ? -41.993 36.190 52.365 1.00 31.72 61 HIS E CA 1
ATOM 12087 C C . HIS E 1 61 ? -42.457 35.304 51.205 1.00 31.71 61 HIS E C 1
ATOM 12088 O O . HIS E 1 61 ? -43.634 35.332 50.806 1.00 30.57 61 HIS E O 1
ATOM 12095 N N . ALA E 1 62 ? -41.521 34.541 50.649 1.00 29.77 62 ALA E N 1
ATOM 12096 C CA . ALA E 1 62 ? -41.817 33.693 49.509 1.00 29.28 62 ALA E CA 1
ATOM 12097 C C . ALA E 1 62 ? -41.278 32.285 49.693 1.00 29.27 62 ALA E C 1
ATOM 12098 O O . ALA E 1 62 ? -40.315 32.055 50.428 1.00 30.83 62 ALA E O 1
ATOM 12100 N N . GLY E 1 63 ? -41.941 31.348 49.033 1.00 28.60 63 GLY E N 1
ATOM 12101 C CA . GLY E 1 63 ? -41.474 29.978 48.929 1.00 27.64 63 GLY E CA 1
ATOM 12102 C C . GLY E 1 63 ? -41.577 29.547 47.483 1.00 27.34 63 GLY E C 1
ATOM 12103 O O . GLY E 1 63 ? -42.228 30.212 46.674 1.00 27.95 63 GLY E O 1
ATOM 12104 N N . LYS E 1 64 ? -40.906 28.452 47.155 1.00 26.10 64 LYS E N 1
ATOM 12105 C CA . LYS E 1 64 ? -40.968 27.863 45.829 1.00 25.65 64 LYS E CA 1
ATOM 12106 C C . LYS E 1 64 ? -40.445 26.441 45.882 1.00 25.81 64 LYS E C 1
ATOM 12107 O O . LYS E 1 64 ? -39.824 26.032 46.864 1.00 27.03 64 LYS E O 1
ATOM 12113 N N . GLY E 1 65 ? -40.708 25.690 44.820 1.00 25.71 65 GLY E N 1
ATOM 12114 C CA . GLY E 1 65 ? -40.184 24.341 44.690 1.00 25.33 65 GLY E CA 1
ATOM 12115 C C . GLY E 1 65 ? -40.610 23.721 43.389 1.00 25.12 65 GLY E C 1
ATOM 12116 O O . GLY E 1 65 ? -41.313 24.346 42.586 1.00 25.62 65 GLY E O 1
ATOM 12117 N N . THR E 1 66 ? -40.181 22.482 43.187 1.00 24.50 66 THR E N 1
ATOM 12118 C CA . THR E 1 66 ? -40.592 21.704 42.030 1.00 24.46 66 THR E CA 1
ATOM 12119 C C . THR E 1 66 ? -42.026 21.198 42.181 1.00 25.78 66 THR E C 1
ATOM 12120 O O . THR E 1 66 ? -42.665 20.901 41.187 1.00 25.39 66 THR E O 1
ATOM 12124 N N . THR E 1 67 ? -42.508 21.112 43.422 1.00 25.39 67 THR E N 1
ATOM 12125 C CA . THR E 1 67 ? -43.877 20.674 43.735 1.00 25.85 67 THR E CA 1
ATOM 12126 C C . THR E 1 67 ? -44.570 21.729 44.608 1.00 26.30 67 THR E C 1
ATOM 12127 O O . THR E 1 67 ? -43.910 22.490 45.345 1.00 25.06 67 THR E O 1
ATOM 12131 N N . ARG E 1 68 ? -45.897 21.769 44.524 1.00 25.52 68 ARG E N 1
ATOM 12132 C CA . ARG E 1 68 ? -46.710 22.626 45.394 1.00 27.05 68 ARG E CA 1
ATOM 12133 C C . ARG E 1 68 ? -46.454 22.385 46.884 1.00 25.94 68 ARG E C 1
ATOM 12134 O O . ARG E 1 68 ? -46.456 23.341 47.671 1.00 26.06 68 ARG E O 1
ATOM 12142 N N . ILE E 1 69 ? -46.255 21.116 47.262 1.00 25.66 69 ILE E N 1
ATOM 12143 C CA . ILE E 1 69 ? -45.934 20.756 48.649 1.00 25.40 69 ILE E CA 1
ATOM 12144 C C . ILE E 1 69 ? -44.631 21.427 49.094 1.00 24.64 69 ILE E C 1
ATOM 12145 O O . ILE E 1 69 ? -44.597 22.100 50.134 1.00 23.90 69 ILE E O 1
ATOM 12150 N N . GLN E 1 70 ? -43.568 21.264 48.305 1.00 23.77 70 GLN E N 1
ATOM 12151 C CA . GLN E 1 70 ? -42.289 21.883 48.666 1.00 23.90 70 GLN E CA 1
ATOM 12152 C C . GLN E 1 70 ? -42.378 23.408 48.676 1.00 22.62 70 GLN E C 1
ATOM 12153 O O . GLN E 1 70 ? -41.779 24.045 49.542 1.00 21.46 70 GLN E O 1
ATOM 12159 N N . ALA E 1 71 ? -43.127 23.991 47.739 1.00 23.14 71 ALA E N 1
ATOM 12160 C CA . ALA E 1 71 ? -43.357 25.456 47.755 1.00 23.61 71 ALA E CA 1
ATOM 12161 C C . ALA E 1 71 ? -44.017 25.965 49.062 1.00 24.48 71 ALA E C 1
ATOM 12162 O O . ALA E 1 71 ? -43.627 27.014 49.614 1.00 23.87 71 ALA E O 1
ATOM 12164 N N . ARG E 1 72 ? -44.991 25.205 49.563 1.00 24.83 72 ARG E N 1
ATOM 12165 C CA . ARG E 1 72 ? -45.665 25.538 50.819 1.00 25.74 72 ARG E CA 1
ATOM 12166 C C . ARG E 1 72 ? -44.799 25.315 52.067 1.00 26.16 72 ARG E C 1
ATOM 12167 O O . ARG E 1 72 ? -44.888 26.091 53.019 1.00 25.67 72 ARG E O 1
ATOM 12175 N N . VAL E 1 73 ? -43.972 24.267 52.073 1.00 27.29 73 VAL E N 1
ATOM 12176 C CA . VAL E 1 73 ? -42.992 24.110 53.173 1.00 26.77 73 VAL E CA 1
ATOM 12177 C C . VAL E 1 73 ? -41.920 25.195 53.142 1.00 26.72 73 VAL E C 1
ATOM 12178 O O . VAL E 1 73 ? -41.628 25.790 54.173 1.00 26.87 73 VAL E O 1
ATOM 12182 N N . SER E 1 74 ? -41.390 25.479 51.954 1.00 26.69 74 SER E N 1
ATOM 12183 C CA . SER E 1 74 ? -40.442 26.580 51.717 1.00 27.34 74 SER E CA 1
ATOM 12184 C C . SER E 1 74 ? -40.965 27.927 52.276 1.00 27.16 74 SER E C 1
ATOM 12185 O O . SER E 1 74 ? -40.272 28.583 53.056 1.00 25.52 74 SER E O 1
ATOM 12188 N N . ALA E 1 75 ? -42.197 28.298 51.897 1.00 25.39 75 ALA E N 1
ATOM 12189 C CA . ALA E 1 75 ? -42.851 29.522 52.372 1.00 25.33 75 ALA E CA 1
ATOM 12190 C C . ALA E 1 75 ? -43.024 29.574 53.887 1.00 25.47 75 ALA E C 1
ATOM 12191 O O . ALA E 1 75 ? -42.762 30.614 54.497 1.00 26.28 75 ALA E O 1
ATOM 12193 N N . ALA E 1 76 ? -43.480 28.465 54.474 1.00 25.20 76 ALA E N 1
ATOM 12194 C CA . ALA E 1 76 ? -43.728 28.378 55.916 1.00 26.12 76 ALA E CA 1
ATOM 12195 C C . ALA E 1 76 ? -42.429 28.549 56.710 1.00 27.00 76 ALA E C 1
ATOM 12196 O O . ALA E 1 76 ? -42.367 29.340 57.664 1.00 25.52 76 ALA E O 1
ATOM 12206 N N . GLU E 1 78 ? -39.573 29.778 55.710 1.00 26.92 78 GLU E N 1
ATOM 12207 C CA . GLU E 1 78 ? -39.045 31.127 55.566 1.00 28.35 78 GLU E CA 1
ATOM 12208 C C . GLU E 1 78 ? -39.730 32.114 56.520 1.00 28.79 78 GLU E C 1
ATOM 12209 O O . GLU E 1 78 ? -39.067 32.998 57.065 1.00 27.56 78 GLU E O 1
ATOM 12215 N N . CYS E 1 79 ? -41.042 31.963 56.717 1.00 27.96 79 CYS E N 1
ATOM 12216 C CA . CYS E 1 79 ? -41.742 32.773 57.722 1.00 29.56 79 CYS E CA 1
ATOM 12217 C C . CYS E 1 79 ? -41.167 32.506 59.112 1.00 29.27 79 CYS E C 1
ATOM 12218 O O . CYS E 1 79 ? -40.975 33.442 59.888 1.00 30.36 79 CYS E O 1
ATOM 12221 N N . VAL E 1 80 ? -40.861 31.235 59.381 1.00 28.54 80 VAL E N 1
ATOM 12222 C CA . VAL E 1 80 ? -40.291 30.791 60.651 1.00 29.10 80 VAL E CA 1
ATOM 12223 C C . VAL E 1 80 ? -38.905 31.389 60.892 1.00 29.55 80 VAL E C 1
ATOM 12224 O O . VAL E 1 80 ? -38.678 31.973 61.960 1.00 28.50 80 VAL E O 1
ATOM 12228 N N . GLU E 1 81 ? -38.005 31.275 59.906 1.00 28.25 81 GLU E N 1
ATOM 12229 C CA . GLU E 1 81 ? -36.638 31.809 60.040 1.00 28.93 81 GLU E CA 1
ATOM 12230 C C . GLU E 1 81 ? -36.650 33.321 60.335 1.00 28.50 81 GLU E C 1
ATOM 12231 O O . GLU E 1 81 ? -35.837 33.801 61.110 1.00 27.94 81 GLU E O 1
ATOM 12237 N N . ARG E 1 82 ? -37.576 34.051 59.710 1.00 29.24 82 ARG E N 1
ATOM 12238 C CA . ARG E 1 82 ? -37.668 35.501 59.878 1.00 31.31 82 ARG E CA 1
ATOM 12239 C C . ARG E 1 82 ? -38.233 35.913 61.254 1.00 31.42 82 ARG E C 1
ATOM 12240 O O . ARG E 1 82 ? -37.755 36.881 61.857 1.00 32.77 82 ARG E O 1
ATOM 12248 N N . ALA E 1 83 ? -39.221 35.172 61.754 1.00 31.08 83 ALA E N 1
ATOM 12249 C CA . ALA E 1 83 ? -39.699 35.353 63.134 1.00 30.82 83 ALA E CA 1
ATOM 12250 C C . ALA E 1 83 ? -38.576 35.088 64.144 1.00 31.10 83 ALA E C 1
ATOM 12251 O O . ALA E 1 83 ? -38.372 35.872 65.085 1.00 29.27 83 ALA E O 1
ATOM 12253 N N . ALA E 1 84 ? -37.833 34.005 63.918 1.00 29.25 84 ALA E N 1
ATOM 12254 C CA . ALA E 1 84 ? -36.692 33.640 64.772 1.00 29.62 84 ALA E CA 1
ATOM 12255 C C . ALA E 1 84 ? -35.539 34.654 64.724 1.00 28.59 84 ALA E C 1
ATOM 12256 O O . ALA E 1 84 ? -34.794 34.786 65.693 1.00 30.71 84 ALA E O 1
ATOM 12258 N N . ALA E 1 85 ? -35.412 35.378 63.613 1.00 27.98 85 ALA E N 1
ATOM 12259 C CA . ALA E 1 85 ? -34.367 36.396 63.459 1.00 29.04 85 ALA E CA 1
ATOM 12260 C C . ALA E 1 85 ? -34.720 37.773 64.038 1.00 29.52 85 ALA E C 1
ATOM 12261 O O . ALA E 1 85 ? -33.878 38.677 64.036 1.00 28.20 85 ALA E O 1
ATOM 12263 N N . GLU E 1 86 ? -35.960 37.949 64.498 1.00 31.23 86 GLU E N 1
ATOM 12264 C CA . GLU E 1 86 ? -36.362 39.208 65.145 1.00 31.75 86 GLU E CA 1
ATOM 12265 C C . GLU E 1 86 ? -35.609 39.385 66.473 1.00 31.68 86 GLU E C 1
ATOM 12266 O O . GLU E 1 86 ? -35.474 38.408 67.228 1.00 30.03 86 GLU E O 1
ATOM 12272 N N . PRO E 1 87 ? -35.092 40.611 66.740 1.00 32.94 87 PRO E N 1
ATOM 12273 C CA . PRO E 1 87 ? -34.398 40.986 67.986 1.00 34.73 87 PRO E CA 1
ATOM 12274 C C . PRO E 1 87 ? -34.969 40.315 69.229 1.00 35.14 87 PRO E C 1
ATOM 12275 O O . PRO E 1 87 ? -36.183 40.341 69.460 1.00 36.80 87 PRO E O 1
ATOM 12279 N N . ARG E 1 88 ? -34.091 39.681 69.993 1.00 36.16 88 ARG E N 1
ATOM 12280 C CA . ARG E 1 88 ? -34.500 38.910 71.150 1.00 38.82 88 ARG E CA 1
ATOM 12281 C C . ARG E 1 88 ? -33.577 39.230 72.320 1.00 38.77 88 ARG E C 1
ATOM 12282 O O . ARG E 1 88 ? -32.440 38.730 72.384 1.00 37.24 88 ARG E O 1
ATOM 12290 N N . GLU E 1 89 ? -34.086 40.051 73.241 1.00 38.60 89 GLU E N 1
ATOM 12291 C CA . GLU E 1 89 ? -33.341 40.537 74.410 1.00 39.37 89 GLU E CA 1
ATOM 12292 C C . GLU E 1 89 ? -32.679 39.431 75.228 1.00 39.26 89 GLU E C 1
ATOM 12293 O O . GLU E 1 89 ? -31.558 39.595 75.716 1.00 39.05 89 GLU E O 1
ATOM 12299 N N . GLU E 1 90 ? -33.388 38.309 75.339 1.00 42.10 90 GLU E N 1
ATOM 12300 C CA . GLU E 1 90 ? -32.985 37.108 76.072 1.00 44.59 90 GLU E CA 1
ATOM 12301 C C . GLU E 1 90 ? -31.581 36.575 75.741 1.00 44.46 90 GLU E C 1
ATOM 12302 O O . GLU E 1 90 ? -30.934 35.960 76.591 1.00 44.85 90 GLU E O 1
ATOM 12308 N N . ILE E 1 91 ? -31.126 36.799 74.509 1.00 40.79 91 ILE E N 1
ATOM 12309 C CA . ILE E 1 91 ? -29.830 36.274 74.043 1.00 38.31 91 ILE E CA 1
ATOM 12310 C C . ILE E 1 91 ? -28.839 37.394 73.702 1.00 37.10 91 ILE E C 1
ATOM 12311 O O . ILE E 1 91 ? -27.772 37.140 73.144 1.00 38.69 91 ILE E O 1
ATOM 12316 N N . ILE E 1 92 ? -29.193 38.631 74.052 1.00 37.02 92 ILE E N 1
ATOM 12317 C CA . ILE E 1 92 ? -28.280 39.760 73.890 1.00 37.62 92 ILE E CA 1
ATOM 12318 C C . ILE E 1 92 ? -27.358 39.879 75.113 1.00 40.47 92 ILE E C 1
ATOM 12319 O O . ILE E 1 92 ? -27.796 39.721 76.262 1.00 39.04 92 ILE E O 1
ATOM 12324 N N . GLU E 1 93 ? -26.079 40.124 74.833 1.00 40.96 93 GLU E N 1
ATOM 12325 C CA . GLU E 1 93 ? -25.060 40.369 75.839 1.00 43.35 93 GLU E CA 1
ATOM 12326 C C . GLU E 1 93 ? -24.385 41.712 75.593 1.00 43.22 93 GLU E C 1
ATOM 12327 O O . GLU E 1 93 ? -24.020 42.037 74.454 1.00 42.21 93 GLU E O 1
ATOM 12333 N N . ARG E 1 94 ? -24.214 42.487 76.661 1.00 43.85 94 ARG E N 1
ATOM 12334 C CA . ARG E 1 94 ? -23.581 43.809 76.560 1.00 45.44 94 ARG E CA 1
ATOM 12335 C C . ARG E 1 94 ? -22.159 43.852 77.137 1.00 47.31 94 ARG E C 1
ATOM 12336 O O . ARG E 1 94 ? -21.345 44.682 76.726 1.00 51.08 94 ARG E O 1
ATOM 12344 N N . GLY E 1 95 ? -21.858 42.950 78.066 1.00 47.72 95 GLY E N 1
ATOM 12345 C CA . GLY E 1 95 ? -20.500 42.808 78.588 1.00 50.96 95 GLY E CA 1
ATOM 12346 C C . GLY E 1 95 ? -19.976 41.405 78.352 1.00 52.54 95 GLY E C 1
ATOM 12347 O O . GLY E 1 95 ? -19.822 40.642 79.313 1.00 54.96 95 GLY E O 1
ATOM 12348 N N . PRO E 1 96 ? -19.702 41.044 77.077 1.00 51.46 96 PRO E N 1
ATOM 12349 C CA . PRO E 1 96 ? -19.279 39.667 76.836 1.00 51.56 96 PRO E CA 1
ATOM 12350 C C . PRO E 1 96 ? -17.811 39.426 77.195 1.00 51.82 96 PRO E C 1
ATOM 12351 O O . PRO E 1 96 ? -16.943 40.254 76.901 1.00 48.42 96 PRO E O 1
ATOM 12355 N N . GLU E 1 97 ? -17.558 38.298 77.850 1.00 55.19 97 GLU E N 1
ATOM 12356 C CA . GLU E 1 97 ? -16.200 37.863 78.128 1.00 59.73 97 GLU E CA 1
ATOM 12357 C C . GLU E 1 97 ? -15.901 36.649 77.253 1.00 55.59 97 GLU E C 1
ATOM 12358 O O . GLU E 1 97 ? -16.608 35.638 77.307 1.00 56.51 97 GLU E O 1
ATOM 12364 N N . GLY E 1 98 ? -14.855 36.774 76.444 1.00 51.45 98 GLY E N 1
ATOM 12365 C CA . GLY E 1 98 ? -14.495 35.768 75.449 1.00 46.98 98 GLY E CA 1
ATOM 12366 C C . GLY E 1 98 ? -14.150 36.415 74.124 1.00 43.48 98 GLY E C 1
ATOM 12367 O O . GLY E 1 98 ? -14.111 37.647 74.014 1.00 41.33 98 GLY E O 1
ATOM 12368 N N . ASP E 1 99 ? -13.893 35.579 73.119 1.00 41.88 99 ASP E N 1
ATOM 12369 C CA . ASP E 1 99 ? -13.573 36.048 71.769 1.00 38.87 99 ASP E CA 1
ATOM 12370 C C . ASP E 1 99 ? -14.768 36.747 71.126 1.00 36.12 99 ASP E C 1
ATOM 12371 O O . ASP E 1 99 ? -15.919 36.349 71.323 1.00 34.32 99 ASP E O 1
ATOM 12376 N N . LYS E 1 100 ? -14.466 37.790 70.364 1.00 36.37 100 LYS E N 1
ATOM 12377 C CA . LYS E 1 100 ? -15.463 38.591 69.668 1.00 38.24 100 LYS E CA 1
ATOM 12378 C C . LYS E 1 100 ? -15.032 38.698 68.223 1.00 35.57 100 LYS E C 1
ATOM 12379 O O . LYS E 1 100 ? -13.841 38.758 67.939 1.00 37.70 100 LYS E O 1
ATOM 12385 N N . TRP E 1 101 ? -15.993 38.732 67.309 1.00 34.05 101 TRP E N 1
ATOM 12386 C CA . TRP E 1 101 ? -15.709 39.177 65.950 1.00 32.52 101 TRP E CA 1
ATOM 12387 C C . TRP E 1 101 ? -16.211 40.608 65.793 1.00 34.13 101 TRP E C 1
ATOM 12388 O O . TRP E 1 101 ? -17.410 40.884 65.941 1.00 32.39 101 TRP E O 1
ATOM 12399 N N . THR E 1 102 ? -15.273 41.508 65.516 1.00 35.93 102 THR E N 1
ATOM 12400 C CA . THR E 1 102 ? -15.578 42.901 65.227 1.00 38.38 102 THR E CA 1
ATOM 12401 C C . THR E 1 102 ? -15.262 43.147 63.755 1.00 38.41 102 THR E C 1
ATOM 12402 O O . THR E 1 102 ? -14.087 43.225 63.382 1.00 38.53 102 THR E O 1
ATOM 12406 N N . PRO E 1 103 ? -16.314 43.264 62.916 1.00 39.52 103 PRO E N 1
ATOM 12407 C CA . PRO E 1 103 ? -16.142 43.460 61.479 1.00 41.52 103 PRO E CA 1
ATOM 12408 C C . PRO E 1 103 ? -15.388 44.749 61.182 1.00 43.62 103 PRO E C 1
ATOM 12409 O O . PRO E 1 103 ? -15.541 45.735 61.914 1.00 44.61 103 PRO E O 1
ATOM 12413 N N . ALA E 1 104 ? -14.603 44.718 60.105 1.00 46.47 104 ALA E N 1
ATOM 12414 C CA . ALA E 1 104 ? -13.653 45.775 59.729 1.00 50.10 104 ALA E CA 1
ATOM 12415 C C . ALA E 1 104 ? -14.237 47.183 59.572 1.00 51.95 104 ALA E C 1
ATOM 12416 O O . ALA E 1 104 ? -13.551 48.167 59.859 1.00 54.98 104 ALA E O 1
ATOM 12418 N N . TRP E 1 105 ? -15.488 47.275 59.120 1.00 53.88 105 TRP E N 1
ATOM 12419 C CA . TRP E 1 105 ? -16.120 48.575 58.857 1.00 56.05 105 TRP E CA 1
ATOM 12420 C C . TRP E 1 105 ? -16.510 49.383 60.103 1.00 58.20 105 TRP E C 1
ATOM 12421 O O . TRP E 1 105 ? -16.782 50.581 59.993 1.00 63.35 105 TRP E O 1
ATOM 12432 N N . TYR E 1 106 ? -16.543 48.737 61.267 1.00 57.65 106 TYR E N 1
ATOM 12433 C CA . TYR E 1 106 ? -16.831 49.422 62.531 1.00 59.93 106 TYR E CA 1
ATOM 12434 C C . TYR E 1 106 ? -15.722 50.392 62.917 1.00 64.44 106 TYR E C 1
ATOM 12435 O O . TYR E 1 106 ? -14.533 50.060 62.826 1.00 67.48 106 TYR E O 1
ATOM 12444 N N . ARG E 1 107 ? -16.122 51.593 63.330 1.00 67.98 107 ARG E N 1
ATOM 12445 C CA . ARG E 1 107 ? -15.201 52.572 63.916 1.00 70.06 107 ARG E CA 1
ATOM 12446 C C . ARG E 1 107 ? -15.342 52.591 65.437 1.00 68.04 107 ARG E C 1
ATOM 12447 O O . ARG E 1 107 ? -14.348 52.718 66.153 1.00 69.84 107 ARG E O 1
ATOM 12455 N N . THR E 1 108 ? -16.580 52.460 65.916 1.00 67.62 108 THR E N 1
ATOM 12456 C CA . THR E 1 108 ? -16.862 52.224 67.337 1.00 64.75 108 THR E CA 1
ATOM 12457 C C . THR E 1 108 ? -17.070 50.728 67.597 1.00 61.75 108 THR E C 1
ATOM 12458 O O . THR E 1 108 ? -17.587 50.012 66.736 1.00 58.55 108 THR E O 1
ATOM 12462 N N . GLU E 1 109 ? -16.640 50.264 68.770 1.00 59.37 109 GLU E N 1
ATOM 12463 C CA . GLU E 1 109 ? -16.897 48.896 69.215 1.00 59.46 109 GLU E CA 1
ATOM 12464 C C . GLU E 1 109 ? -18.417 48.670 69.304 1.00 57.12 109 GLU E C 1
ATOM 12465 O O . GLU E 1 109 ? -19.133 49.530 69.828 1.00 57.16 109 GLU E O 1
ATOM 12471 N N . PRO E 1 110 ? -18.915 47.534 68.761 1.00 52.85 110 PRO E N 1
ATOM 12472 C CA . PRO E 1 110 ? -20.333 47.195 68.916 1.00 50.00 110 PRO E CA 1
ATOM 12473 C C . PRO E 1 110 ? -20.692 47.052 70.391 1.00 48.17 110 PRO E C 1
ATOM 12474 O O . PRO E 1 110 ? -19.839 46.657 71.194 1.00 48.26 110 PRO E O 1
ATOM 12478 N N . ARG E 1 111 ? -21.938 47.365 70.737 1.00 45.52 111 ARG E N 1
ATOM 12479 C CA . ARG E 1 111 ? -22.378 47.335 72.136 1.00 45.45 111 ARG E CA 1
ATOM 12480 C C . ARG E 1 111 ? -23.286 46.152 72.474 1.00 43.05 111 ARG E C 1
ATOM 12481 O O . ARG E 1 111 ? -23.342 45.729 73.628 1.00 41.89 111 ARG E O 1
ATOM 12489 N N . GLU E 1 112 ? -23.991 45.620 71.473 1.00 39.87 112 GLU E N 1
ATOM 12490 C CA . GLU E 1 112 ? -24.861 44.453 71.667 1.00 38.54 112 GLU E CA 1
ATOM 12491 C C . GLU E 1 112 ? -24.301 43.262 70.904 1.00 36.92 112 GLU E C 1
ATOM 12492 O O . GLU E 1 112 ? -23.943 43.373 69.722 1.00 35.17 112 GLU E O 1
ATOM 12498 N N . TRP E 1 113 ? -24.238 42.128 71.597 1.00 34.23 113 TRP E N 1
ATOM 12499 C CA . TRP E 1 113 ? -23.606 40.927 71.075 1.00 33.32 113 TRP E CA 1
ATOM 12500 C C . TRP E 1 113 ? -24.493 39.716 71.287 1.00 33.22 113 TRP E C 1
ATOM 12501 O O . TRP E 1 113 ? -25.391 39.721 72.150 1.00 30.92 113 TRP E O 1
ATOM 12512 N N . VAL E 1 114 ? -24.245 38.684 70.480 1.00 31.32 114 VAL E N 1
ATOM 12513 C CA . VAL E 1 114 ? -24.919 37.388 70.616 1.00 31.90 114 VAL E CA 1
ATOM 12514 C C . VAL E 1 114 ? -23.828 36.311 70.556 1.00 32.56 114 VAL E C 1
ATOM 12515 O O . VAL E 1 114 ? -22.911 36.386 69.732 1.00 30.94 114 VAL E O 1
ATOM 12519 N N . GLU E 1 115 ? -23.920 35.327 71.447 1.00 33.10 115 GLU E N 1
ATOM 12520 C CA . GLU E 1 115 ? -22.937 34.265 71.502 1.00 34.04 115 GLU E CA 1
ATOM 12521 C C . GLU E 1 115 ? -23.167 33.272 70.366 1.00 32.69 115 GLU E C 1
ATOM 12522 O O . GLU E 1 115 ? -24.260 32.726 70.218 1.00 33.16 115 GLU E O 1
ATOM 12528 N N . GLY E 1 116 ? -22.129 33.076 69.563 1.00 30.63 116 GLY E N 1
ATOM 12529 C CA . GLY E 1 116 ? -22.099 32.025 68.556 1.00 29.70 116 GLY E CA 1
ATOM 12530 C C . GLY E 1 116 ? -21.020 31.004 68.880 1.00 29.38 116 GLY E C 1
ATOM 12531 O O . GLY E 1 116 ? -20.404 31.058 69.953 1.00 28.50 116 GLY E O 1
ATOM 12532 N N . VAL E 1 117 ? -20.836 30.051 67.967 1.00 28.25 117 VAL E N 1
ATOM 12533 C CA . VAL E 1 117 ? -19.816 29.009 68.078 1.00 27.99 117 VAL E CA 1
ATOM 12534 C C . VAL E 1 117 ? -19.006 29.016 66.779 1.00 27.91 117 VAL E C 1
ATOM 12535 O O . VAL E 1 117 ? -19.574 29.021 65.677 1.00 26.56 117 VAL E O 1
ATOM 12539 N N . ASP E 1 118 ? -17.685 29.032 66.920 1.00 27.24 118 ASP E N 1
ATOM 12540 C CA . ASP E 1 118 ? -16.755 28.860 65.797 1.00 26.15 118 ASP E CA 1
ATOM 12541 C C . ASP E 1 118 ? -16.852 27.392 65.374 1.00 25.25 118 ASP E C 1
ATOM 12542 O O . ASP E 1 118 ? -16.531 26.504 66.150 1.00 25.86 118 ASP E O 1
ATOM 12547 N N . LEU E 1 119 ? -17.317 27.133 64.157 1.00 24.31 119 LEU E N 1
ATOM 12548 C CA . LEU E 1 119 ? -17.511 25.747 63.705 1.00 24.96 119 LEU E CA 1
ATOM 12549 C C . LEU E 1 119 ? -16.214 24.971 63.385 1.00 24.79 119 LEU E C 1
ATOM 12550 O O . LEU E 1 119 ? -16.255 23.746 63.190 1.00 25.26 119 LEU E O 1
ATOM 12555 N N . THR E 1 120 ? -15.082 25.679 63.345 1.00 23.39 120 THR E N 1
ATOM 12556 C CA . THR E 1 120 ? -13.778 25.048 63.194 1.00 24.80 120 THR E CA 1
ATOM 12557 C C . THR E 1 120 ? -13.259 24.634 64.576 1.00 25.57 120 THR E C 1
ATOM 12558 O O . THR E 1 120 ? -13.007 23.458 64.816 1.00 26.78 120 THR E O 1
ATOM 12562 N N . THR E 1 121 ? -13.120 25.597 65.484 1.00 26.24 121 THR E N 1
ATOM 12563 C CA . THR E 1 121 ? -12.495 25.320 66.775 1.00 27.67 121 THR E CA 1
ATOM 12564 C C . THR E 1 121 ? -13.484 24.794 67.818 1.00 28.56 121 THR E C 1
ATOM 12565 O O . THR E 1 121 ? -13.064 24.242 68.844 1.00 29.47 121 THR E O 1
ATOM 12569 N N . ARG E 1 122 ? -14.783 24.948 67.544 1.00 29.23 122 ARG E N 1
ATOM 12570 C CA . ARG E 1 122 ? -15.859 24.658 68.515 1.00 32.43 122 ARG E CA 1
ATOM 12571 C C . ARG E 1 122 ? -15.788 25.511 69.800 1.00 31.48 122 ARG E C 1
ATOM 12572 O O . ARG E 1 122 ? -16.393 25.178 70.822 1.00 30.88 122 ARG E O 1
ATOM 12580 N N . GLU E 1 123 ? -15.061 26.624 69.721 1.00 30.84 123 GLU E N 1
ATOM 12581 C CA . GLU E 1 123 ? -14.970 27.585 70.812 1.00 31.70 123 GLU E CA 1
ATOM 12582 C C . GLU E 1 123 ? -16.072 28.635 70.661 1.00 31.52 123 GLU E C 1
ATOM 12583 O O . GLU E 1 123 ? -16.461 28.948 69.522 1.00 29.42 123 GLU E O 1
ATOM 12589 N N . PRO E 1 124 ? -16.571 29.192 71.796 1.00 30.46 124 PRO E N 1
ATOM 12590 C CA . PRO E 1 124 ? -17.525 30.311 71.709 1.00 30.63 124 PRO E CA 1
ATOM 12591 C C . PRO E 1 124 ? -16.902 31.557 71.086 1.00 29.44 124 PRO E C 1
ATOM 12592 O O . PRO E 1 124 ? -15.690 31.777 71.191 1.00 28.23 124 PRO E O 1
ATOM 12596 N N . VAL E 1 125 ? -17.739 32.358 70.437 1.00 29.11 125 VAL E N 1
ATOM 12597 C CA . VAL E 1 125 ? -17.303 33.624 69.830 1.00 28.55 125 VAL E CA 1
ATOM 12598 C C . VAL E 1 125 ? -18.516 34.549 69.722 1.00 30.02 125 VAL E C 1
ATOM 12599 O O . VAL E 1 125 ? -19.605 34.106 69.336 1.00 28.47 125 VAL E O 1
ATOM 12603 N N . TYR E 1 126 ? -18.331 35.812 70.113 1.00 30.45 126 TYR E N 1
ATOM 12604 C CA . TYR E 1 126 ? -19.418 36.779 70.082 1.00 30.78 126 TYR E CA 1
ATOM 12605 C C . TYR E 1 126 ? -19.479 37.513 68.759 1.00 30.59 126 TYR E C 1
ATOM 12606 O O . TYR E 1 126 ? -18.451 37.875 68.175 1.00 28.79 126 TYR E O 1
ATOM 12615 N N . VAL E 1 127 ? -20.714 37.715 68.307 1.00 29.99 127 VAL E N 1
ATOM 12616 C CA . VAL E 1 127 ? -21.014 38.353 67.038 1.00 31.30 127 VAL E CA 1
ATOM 12617 C C . VAL E 1 127 ? -21.916 39.561 67.336 1.00 30.54 127 VAL E C 1
ATOM 12618 O O . VAL E 1 127 ? -22.801 39.445 68.182 1.00 32.96 127 VAL E O 1
ATOM 12622 N N . PRO E 1 128 ? -21.693 40.719 66.665 1.00 29.47 128 PRO E N 1
ATOM 12623 C CA . PRO E 1 128 ? -22.594 41.867 66.869 1.00 30.17 128 PRO E CA 1
ATOM 12624 C C . PRO E 1 128 ? -24.042 41.494 66.578 1.00 30.34 128 PRO E C 1
ATOM 12625 O O . PRO E 1 128 ? -24.300 40.724 65.638 1.00 29.44 128 PRO E O 1
ATOM 12629 N N . ALA E 1 129 ? -24.968 41.999 67.402 1.00 29.78 129 ALA E N 1
ATOM 12630 C CA . ALA E 1 129 ? -26.410 41.744 67.226 1.00 29.98 129 ALA E CA 1
ATOM 12631 C C . ALA E 1 129 ? -26.888 42.133 65.825 1.00 30.18 129 ALA E C 1
ATOM 12632 O O . ALA E 1 129 ? -27.774 41.474 65.265 1.00 30.71 129 ALA E O 1
ATOM 12634 N N . ASN E 1 130 ? -26.280 43.188 65.263 1.00 30.88 130 ASN E N 1
ATOM 12635 C CA . ASN E 1 130 ? -26.573 43.652 63.897 1.00 31.31 130 ASN E CA 1
ATOM 12636 C C . ASN E 1 130 ? -26.179 42.643 62.799 1.00 31.58 130 ASN E C 1
ATOM 12637 O O . ASN E 1 130 ? -26.609 42.765 61.646 1.00 31.79 130 ASN E O 1
ATOM 12642 N N . GLU E 1 131 ? -25.355 41.666 63.170 1.00 31.74 131 GLU E N 1
ATOM 12643 C CA . GLU E 1 131 ? -24.909 40.613 62.267 1.00 32.20 131 GLU E CA 1
ATOM 12644 C C . GLU E 1 131 ? -25.679 39.321 62.529 1.00 31.32 131 GLU E C 1
ATOM 12645 O O . GLU E 1 131 ? -25.391 38.282 61.929 1.00 31.58 131 GLU E O 1
ATOM 12651 N N . VAL E 1 132 ? -26.671 39.394 63.416 1.00 28.78 132 VAL E N 1
ATOM 12652 C CA . VAL E 1 132 ? -27.468 38.224 63.768 1.00 28.35 132 VAL E CA 1
ATOM 12653 C C . VAL E 1 132 ? -28.947 38.455 63.452 1.00 29.96 132 VAL E C 1
ATOM 12654 O O . VAL E 1 132 ? -29.557 37.686 62.690 1.00 27.65 132 VAL E O 1
ATOM 12658 N N . PHE E 1 133 ? -29.504 39.517 64.040 1.00 29.53 133 PHE E N 1
ATOM 12659 C CA . PHE E 1 133 ? -30.934 39.785 63.990 1.00 29.17 133 PHE E CA 1
ATOM 12660 C C . PHE E 1 133 ? -31.340 40.555 62.739 1.00 28.67 133 PHE E C 1
ATOM 12661 O O . PHE E 1 133 ? -30.504 41.178 62.078 1.00 27.56 133 PHE E O 1
ATOM 12669 N N . HIS E 1 134 ? -32.635 40.505 62.437 1.00 30.08 134 HIS E N 1
ATOM 12670 C CA . HIS E 1 134 ? -33.245 41.351 61.411 1.00 32.22 134 HIS E CA 1
ATOM 12671 C C . HIS E 1 134 ? -34.731 41.574 61.721 1.00 32.83 134 HIS E C 1
ATOM 12672 O O . HIS E 1 134 ? -35.441 40.618 62.025 1.00 33.17 134 HIS E O 1
ATOM 12679 N N . PRO E 1 135 ? -35.197 42.842 61.683 1.00 34.75 135 PRO E N 1
ATOM 12680 C CA . PRO E 1 135 ? -34.392 44.050 61.489 1.00 36.05 135 PRO E CA 1
ATOM 12681 C C . PRO E 1 135 ? -33.725 44.516 62.799 1.00 36.62 135 PRO E C 1
ATOM 12682 O O . PRO E 1 135 ? -34.341 44.440 63.867 1.00 38.54 135 PRO E O 1
ATOM 12686 N N . TRP E 1 136 ? -32.464 44.927 62.706 1.00 36.53 136 TRP E N 1
ATOM 12687 C CA . TRP E 1 136 ? -31.754 45.571 63.814 1.00 36.62 136 TRP E CA 1
ATOM 12688 C C . TRP E 1 136 ? -31.538 47.016 63.414 1.00 37.32 136 TRP E C 1
ATOM 12689 O O . TRP E 1 136 ? -30.832 47.293 62.440 1.00 36.09 136 TRP E O 1
ATOM 12700 N N . LEU E 1 137 ? -32.161 47.924 64.166 1.00 39.69 137 LEU E N 1
ATOM 12701 C CA . LEU E 1 137 ? -32.145 49.357 63.852 1.00 41.72 137 LEU E CA 1
ATOM 12702 C C . LEU E 1 137 ? -30.815 50.045 64.139 1.00 42.23 137 LEU E C 1
ATOM 12703 O O . LEU E 1 137 ? -30.461 51.009 63.454 1.00 44.53 137 LEU E O 1
ATOM 12708 N N . GLY E 1 138 ? -30.088 49.544 65.137 1.00 40.17 138 GLY E N 1
ATOM 12709 C CA . GLY E 1 138 ? -28.787 50.096 65.515 1.00 40.25 138 GLY E CA 1
ATOM 12710 C C . GLY E 1 138 ? -27.642 49.802 64.558 1.00 40.22 138 GLY E C 1
ATOM 12711 O O . GLY E 1 138 ? -27.815 49.083 63.561 1.00 39.28 138 GLY E O 1
ATOM 12712 N N . ASP E 1 139 ? -26.474 50.365 64.894 1.00 40.67 139 ASP E N 1
ATOM 12713 C CA . ASP E 1 139 ? -25.211 50.306 64.117 1.00 41.09 139 ASP E CA 1
ATOM 12714 C C . ASP E 1 139 ? -25.310 50.968 62.745 1.00 40.07 139 ASP E C 1
ATOM 12715 O O . ASP E 1 139 ? -26.404 51.335 62.318 1.00 38.03 139 ASP E O 1
ATOM 12720 N N . ALA E 1 140 ? -24.167 51.121 62.069 1.00 39.27 140 ALA E N 1
ATOM 12721 C CA . ALA E 1 140 ? -24.101 51.828 60.781 1.00 40.57 140 ALA E CA 1
ATOM 12722 C C . ALA E 1 140 ? -24.861 51.106 59.659 1.00 42.34 140 ALA E C 1
ATOM 12723 O O . ALA E 1 140 ? -25.726 51.694 59.008 1.00 43.98 140 ALA E O 1
ATOM 12725 N N . LEU E 1 141 ? -24.555 49.824 59.460 1.00 42.40 141 LEU E N 1
ATOM 12726 C CA . LEU E 1 141 ? -25.061 49.081 58.306 1.00 38.75 141 LEU E CA 1
ATOM 12727 C C . LEU E 1 141 ? -26.445 48.459 58.520 1.00 37.32 141 LEU E C 1
ATOM 12728 O O . LEU E 1 141 ? -26.773 48.032 59.643 1.00 36.56 141 LEU E O 1
ATOM 12733 N N . PRO E 1 142 ? -27.273 48.419 57.448 1.00 35.35 142 PRO E N 1
ATOM 12734 C CA . PRO E 1 142 ? -28.553 47.691 57.527 1.00 35.01 142 PRO E CA 1
ATOM 12735 C C . PRO E 1 142 ? -28.366 46.231 57.948 1.00 34.44 142 PRO E C 1
ATOM 12736 O O . PRO E 1 142 ? -27.395 45.586 57.546 1.00 33.94 142 PRO E O 1
ATOM 12740 N N . SER E 1 143 ? -29.270 45.727 58.780 1.00 33.78 143 SER E N 1
ATOM 12741 C CA . SER E 1 143 ? -29.315 44.294 59.049 1.00 35.55 143 SER E CA 1
ATOM 12742 C C . SER E 1 143 ? -29.778 43.556 57.769 1.00 36.17 143 SER E C 1
ATOM 12743 O O . SER E 1 143 ? -30.444 44.149 56.907 1.00 37.46 143 SER E O 1
ATOM 12746 N N . HIS E 1 144 ? -29.394 42.294 57.629 1.00 34.81 144 HIS E N 1
ATOM 12747 C CA . HIS E 1 144 ? -29.860 41.473 56.504 1.00 34.65 144 HIS E CA 1
ATOM 12748 C C . HIS E 1 144 ? -30.101 40.017 56.916 1.00 33.85 144 HIS E C 1
ATOM 12749 O O . HIS E 1 144 ? -30.053 39.694 58.108 1.00 32.07 144 HIS E O 1
ATOM 12756 N N . THR E 1 145 ? -30.390 39.159 55.935 1.00 31.85 145 THR E N 1
ATOM 12757 C CA . THR E 1 145 ? -30.775 37.773 56.195 1.00 31.37 145 THR E CA 1
ATOM 12758 C C . THR E 1 145 ? -29.862 36.736 55.515 1.00 30.56 145 THR E C 1
ATOM 12759 O O . THR E 1 145 ? -30.191 35.543 55.496 1.00 30.57 145 THR E O 1
ATOM 12763 N N . ASN E 1 146 ? -28.726 37.187 54.979 1.00 27.84 146 ASN E N 1
ATOM 12764 C CA . ASN E 1 146 ? -27.748 36.295 54.362 1.00 28.43 146 ASN E CA 1
ATOM 12765 C C . ASN E 1 146 ? -27.139 35.355 55.414 1.00 27.83 146 ASN E C 1
ATOM 12766 O O . ASN E 1 146 ? -26.613 35.811 56.428 1.00 26.90 146 ASN E O 1
ATOM 12771 N N . GLY E 1 147 ? -27.235 34.049 55.160 1.00 26.49 147 GLY E N 1
ATOM 12772 C CA . GLY E 1 147 ? -26.797 33.015 56.109 1.00 25.81 147 GLY E CA 1
ATOM 12773 C C . GLY E 1 147 ? -27.873 32.563 57.088 1.00 25.51 147 GLY E C 1
ATOM 12774 O O . GLY E 1 147 ? -27.652 31.658 57.882 1.00 25.55 147 GLY E O 1
ATOM 12775 N N . LEU E 1 148 ? -29.038 33.202 57.043 1.00 26.65 148 LEU E N 1
ATOM 12776 C CA . LEU E 1 148 ? -30.143 32.861 57.939 1.00 26.76 148 LEU E CA 1
ATOM 12777 C C . LEU E 1 148 ? -30.972 31.743 57.321 1.00 26.03 148 LEU E C 1
ATOM 12778 O O . LEU E 1 148 ? -31.364 31.836 56.160 1.00 23.86 148 LEU E O 1
ATOM 12783 N N . SER E 1 149 ? -31.238 30.700 58.106 1.00 26.31 149 SER E N 1
ATOM 12784 C CA . SER E 1 149 ? -31.864 29.496 57.584 1.00 28.56 149 SER E CA 1
ATOM 12785 C C . SER E 1 149 ? -32.549 28.641 58.644 1.00 28.33 149 SER E C 1
ATOM 12786 O O . SER E 1 149 ? -32.052 28.496 59.766 1.00 28.69 149 SER E O 1
ATOM 12789 N N . ALA E 1 150 ? -33.686 28.070 58.256 1.00 27.51 150 ALA E N 1
ATOM 12790 C CA . ALA E 1 150 ? -34.455 27.151 59.091 1.00 27.23 150 ALA E CA 1
ATOM 12791 C C . ALA E 1 150 ? -34.351 25.721 58.554 1.00 27.76 150 ALA E C 1
ATOM 12792 O O . ALA E 1 150 ? -34.058 25.510 57.377 1.00 27.22 150 ALA E O 1
ATOM 12794 N N . GLY E 1 151 ? -34.571 24.742 59.427 1.00 27.23 151 GLY E N 1
ATOM 12795 C CA . GLY E 1 151 ? -34.659 23.343 59.018 1.00 27.81 151 GLY E CA 1
ATOM 12796 C C . GLY E 1 151 ? -35.342 22.496 60.078 1.00 28.94 151 GLY E C 1
ATOM 12797 O O . GLY E 1 151 ? -35.629 22.975 61.178 1.00 26.97 151 GLY E O 1
ATOM 12798 N N . ARG E 1 152 ? -35.601 21.234 59.752 1.00 29.40 152 ARG E N 1
ATOM 12799 C CA . ARG E 1 152 ? -36.110 20.290 60.761 1.00 32.08 152 ARG E CA 1
ATOM 12800 C C . ARG E 1 152 ? -35.033 19.779 61.710 1.00 32.05 152 ARG E C 1
ATOM 12801 O O . ARG E 1 152 ? -35.334 19.303 62.807 1.00 33.20 152 ARG E O 1
ATOM 12809 N N . LEU E 1 153 ? -33.784 19.876 61.269 1.00 30.44 153 LEU E N 1
ATOM 12810 C CA . LEU E 1 153 ? -32.621 19.595 62.093 1.00 32.00 153 LEU E CA 1
ATOM 12811 C C . LEU E 1 153 ? -31.648 20.751 61.942 1.00 31.54 153 LEU E C 1
ATOM 12812 O O . LEU E 1 153 ? -31.654 21.462 60.914 1.00 29.28 153 LEU E O 1
ATOM 12817 N N . ARG E 1 154 ? -30.806 20.942 62.952 1.00 30.68 154 ARG E N 1
ATOM 12818 C CA . ARG E 1 154 ? -29.859 22.045 62.922 1.00 31.13 154 ARG E CA 1
ATOM 12819 C C . ARG E 1 154 ? -28.852 21.915 61.750 1.00 28.92 154 ARG E C 1
ATOM 12820 O O . ARG E 1 154 ? -28.467 22.923 61.160 1.00 27.84 154 ARG E O 1
ATOM 12828 N N . GLU E 1 155 ? -28.480 20.680 61.403 1.00 26.52 155 GLU E N 1
ATOM 12829 C CA . GLU E 1 155 ? -27.580 20.408 60.272 1.00 27.38 155 GLU E CA 1
ATOM 12830 C C . GLU E 1 155 ? -28.181 20.871 58.945 1.00 26.32 155 GLU E C 1
ATOM 12831 O O . GLU E 1 155 ? -27.468 21.433 58.126 1.00 25.92 155 GLU E O 1
ATOM 12837 N N . GLU E 1 156 ? -29.485 20.652 58.759 1.00 25.45 156 GLU E N 1
ATOM 12838 C CA . GLU E 1 156 ? -30.188 21.125 57.559 1.00 26.52 156 GLU E CA 1
ATOM 12839 C C . GLU E 1 156 ? -30.012 22.633 57.414 1.00 24.83 156 GLU E C 1
ATOM 12840 O O . GLU E 1 156 ? -29.678 23.115 56.337 1.00 24.21 156 GLU E O 1
ATOM 12846 N N . ALA E 1 157 ? -30.209 23.351 58.520 1.00 23.95 157 ALA E N 1
ATOM 12847 C CA . ALA E 1 157 ? -30.124 24.815 58.558 1.00 23.83 157 ALA E CA 1
ATOM 12848 C C . ALA E 1 157 ? -28.707 25.361 58.343 1.00 23.35 157 ALA E C 1
ATOM 12849 O O . ALA E 1 157 ? -28.529 26.361 57.624 1.00 22.88 157 ALA E O 1
ATOM 12851 N N . VAL E 1 158 ? -27.714 24.721 58.967 1.00 23.59 158 VAL E N 1
ATOM 12852 C CA . VAL E 1 158 ? -26.288 25.102 58.806 1.00 22.79 158 VAL E CA 1
ATOM 12853 C C . VAL E 1 158 ? -25.855 24.938 57.337 1.00 23.00 158 VAL E C 1
ATOM 12854 O O . VAL E 1 158 ? -25.214 25.838 56.774 1.00 23.76 158 VAL E O 1
ATOM 12858 N N . ILE E 1 159 ? -26.219 23.805 56.728 1.00 22.26 159 ILE E N 1
ATOM 12859 C CA . ILE E 1 159 ? -25.908 23.523 55.315 1.00 22.26 159 ILE E CA 1
ATOM 12860 C C . ILE E 1 159 ? -26.524 24.594 54.403 1.00 22.38 159 ILE E C 1
ATOM 12861 O O . ILE E 1 159 ? -25.812 25.222 53.618 1.00 22.34 159 ILE E O 1
ATOM 12866 N N . GLN E 1 160 ? -27.835 24.801 54.539 1.00 22.91 160 GLN E N 1
ATOM 12867 C CA . GLN E 1 160 ? -28.556 25.828 53.790 1.00 25.03 160 GLN E CA 1
ATOM 12868 C C . GLN E 1 160 ? -27.945 27.215 54.000 1.00 24.10 160 GLN E C 1
ATOM 12869 O O . GLN E 1 160 ? -27.655 27.913 53.030 1.00 24.58 160 GLN E O 1
ATOM 12875 N N . GLY E 1 161 ? -27.732 27.589 55.262 1.00 21.88 161 GLY E N 1
ATOM 12876 C CA . GLY E 1 161 ? -27.167 28.888 55.595 1.00 22.82 161 GLY E CA 1
ATOM 12877 C C . GLY E 1 161 ? -25.782 29.100 55.012 1.00 22.82 161 GLY E C 1
ATOM 12878 O O . GLY E 1 161 ? -25.500 30.148 54.427 1.00 22.63 161 GLY E O 1
ATOM 12879 N N . LEU E 1 162 ? -24.930 28.089 55.157 1.00 23.40 162 LEU E N 1
ATOM 12880 C CA . LEU E 1 162 ? -23.539 28.165 54.697 1.00 23.98 162 LEU E CA 1
ATOM 12881 C C . LEU E 1 162 ? -23.447 28.215 53.175 1.00 23.61 162 LEU E C 1
ATOM 12882 O O . LEU E 1 162 ? -22.633 28.960 52.625 1.00 23.42 162 LEU E O 1
ATOM 12887 N N . LEU E 1 163 ? -24.281 27.425 52.499 1.00 23.06 163 LEU E N 1
ATOM 12888 C CA . LEU E 1 163 ? -24.295 27.439 51.030 1.00 23.14 163 LEU E CA 1
ATOM 12889 C C . LEU E 1 163 ? -24.759 28.788 50.495 1.00 23.06 163 LEU E C 1
ATOM 12890 O O . LEU E 1 163 ? -24.228 29.270 49.494 1.00 22.74 163 LEU E O 1
ATOM 12895 N N . GLU E 1 164 ? -25.717 29.410 51.188 1.00 23.30 164 GLU E N 1
ATOM 12896 C CA . GLU E 1 164 ? -26.192 30.746 50.819 1.00 24.82 164 GLU E CA 1
ATOM 12897 C C . GLU E 1 164 ? -25.067 31.796 50.916 1.00 23.62 164 GLU E C 1
ATOM 12898 O O . GLU E 1 164 ? -24.938 32.673 50.041 1.00 23.75 164 GLU E O 1
ATOM 12904 N N . VAL E 1 165 ? -24.240 31.675 51.954 1.00 22.23 165 VAL E N 1
ATOM 12905 C CA . VAL E 1 165 ? -23.098 32.567 52.151 1.00 21.82 165 VAL E CA 1
ATOM 12906 C C . VAL E 1 165 ? -22.093 32.428 50.9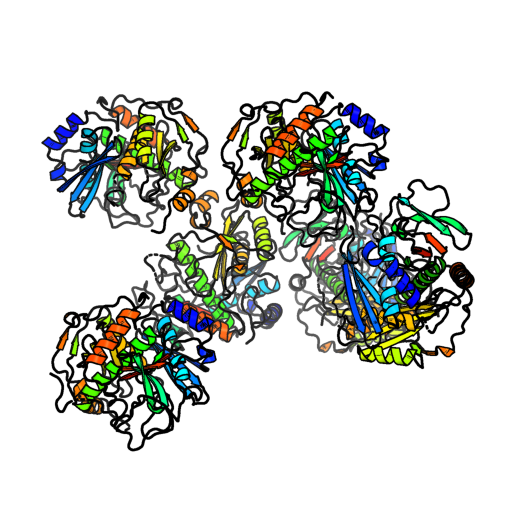92 1.00 21.88 165 VAL E C 1
ATOM 12907 O O . VAL E 1 165 ? -21.645 33.443 50.434 1.00 21.00 165 VAL E O 1
ATOM 12911 N N . VAL E 1 166 ? -21.765 31.183 50.627 1.00 22.08 166 VAL E N 1
ATOM 12912 C CA . VAL E 1 166 ? -20.878 30.900 49.477 1.00 22.81 166 VAL E CA 1
ATOM 12913 C C . VAL E 1 166 ? -21.464 31.491 48.183 1.00 23.32 166 VAL E C 1
ATOM 12914 O O . VAL E 1 166 ? -20.755 32.148 47.393 1.00 23.32 166 VAL E O 1
ATOM 12918 N N . GLU E 1 167 ? -22.765 31.282 47.996 1.00 23.94 167 GLU E N 1
ATOM 12919 C CA . GLU E 1 167 ? -23.494 31.805 46.844 1.00 24.98 167 GLU E CA 1
ATOM 12920 C C . GLU E 1 167 ? -23.306 33.328 46.690 1.00 24.64 167 GLU E C 1
ATOM 12921 O O . GLU E 1 167 ? -22.856 33.808 45.635 1.00 23.78 167 GLU E O 1
ATOM 12927 N N . ARG E 1 168 ? -23.611 34.072 47.753 1.00 24.97 168 ARG E N 1
ATOM 12928 C CA . ARG E 1 168 ? -23.453 35.534 47.744 1.00 26.86 168 ARG E CA 1
ATOM 12929 C C . ARG E 1 168 ? -21.990 35.999 47.691 1.00 26.26 168 ARG E C 1
ATOM 12930 O O . ARG E 1 168 ? -21.706 37.062 47.135 1.00 25.61 168 ARG E O 1
ATOM 12938 N N . ASP E 1 169 ? -21.071 35.182 48.208 1.00 25.59 169 ASP E N 1
ATOM 12939 C CA . ASP E 1 169 ? -19.633 35.437 48.039 1.00 26.67 169 ASP E CA 1
ATOM 12940 C C . ASP E 1 169 ? -19.237 35.385 46.556 1.00 26.46 169 ASP E C 1
ATOM 12941 O O . ASP E 1 169 ? -18.572 36.304 46.074 1.00 27.38 169 ASP E O 1
ATOM 12946 N N . SER E 1 170 ? -19.664 34.336 45.845 1.00 25.11 170 SER E N 1
ATOM 12947 C CA . SER E 1 170 ? -19.405 34.190 44.402 1.00 25.41 170 SER E CA 1
ATOM 12948 C C . SER E 1 170 ? -20.041 35.304 43.575 1.00 26.03 170 SER E C 1
ATOM 12949 O O . SER E 1 170 ? -19.386 35.872 42.703 1.00 26.99 170 SER E O 1
ATOM 12952 N N . TRP E 1 171 ? -21.309 35.598 43.847 1.00 25.96 171 TRP E N 1
ATOM 12953 C CA . TRP E 1 171 ? -22.002 36.726 43.213 1.00 27.11 171 TRP E CA 1
ATOM 12954 C C . TRP E 1 171 ? -21.278 38.063 43.478 1.00 27.80 171 TRP E C 1
ATOM 12955 O O . TRP E 1 171 ? -21.072 38.847 42.537 1.00 28.01 171 TRP E O 1
ATOM 12966 N N . SER E 1 172 ? -20.870 38.291 44.734 1.00 27.06 172 SER E N 1
ATOM 12967 C CA . SER E 1 172 ? -20.083 39.479 45.110 1.00 27.61 172 SER E CA 1
ATOM 12968 C C . SER E 1 172 ? -18.799 39.621 44.306 1.00 28.69 172 SER E C 1
ATOM 12969 O O . SER E 1 172 ? -18.521 40.706 43.813 1.00 28.89 172 SER E O 1
ATOM 12972 N N . ILE E 1 173 ? -18.047 38.528 44.169 1.00 29.78 173 ILE E N 1
ATOM 12973 C CA . ILE E 1 173 ? -16.790 38.490 43.399 1.00 32.01 173 ILE E CA 1
ATOM 12974 C C . ILE E 1 173 ? -17.010 38.892 41.934 1.00 33.04 173 ILE E C 1
ATOM 12975 O O . ILE E 1 173 ? -16.217 39.660 41.358 1.00 31.96 173 ILE E O 1
ATOM 12980 N N . VAL E 1 174 ? -18.109 38.393 41.364 1.00 32.87 174 VAL E N 1
ATOM 12981 C CA . VAL E 1 174 ? -18.497 38.671 39.990 1.00 31.92 174 VAL E CA 1
ATOM 12982 C C . VAL E 1 174 ? -18.844 40.152 39.807 1.00 31.75 174 VAL E C 1
ATOM 12983 O O . VAL E 1 174 ? -18.389 40.759 38.845 1.00 31.60 174 VAL E O 1
ATOM 12987 N N . GLU E 1 175 ? -19.631 40.720 40.722 1.00 32.33 175 GLU E N 1
ATOM 12988 C CA . GLU E 1 175 ? -20.034 42.121 40.627 1.00 34.39 175 GLU E CA 1
ATOM 12989 C C . GLU E 1 175 ? -18.882 43.085 40.915 1.00 36.41 175 GLU E C 1
ATOM 12990 O O . GLU E 1 175 ? -18.726 44.095 40.217 1.00 34.70 175 GLU E O 1
ATOM 12996 N N . TYR E 1 176 ? -18.083 42.756 41.931 1.00 37.13 176 TYR E N 1
ATOM 12997 C CA . TYR E 1 176 ? -16.926 43.557 42.341 1.00 38.63 176 TYR E CA 1
ATOM 12998 C C . TYR E 1 176 ? -15.902 43.711 41.226 1.00 38.89 176 TYR E C 1
ATOM 12999 O O . TYR E 1 176 ? -15.440 44.818 40.974 1.00 40.53 176 TYR E O 1
ATOM 13008 N N . PHE E 1 177 ? -15.562 42.608 40.564 1.00 39.52 177 PHE E N 1
ATOM 13009 C CA . PHE E 1 177 ? -14.530 42.607 39.525 1.00 39.53 177 PHE E CA 1
ATOM 13010 C C . PHE E 1 177 ? -15.085 42.709 38.106 1.00 40.42 177 PHE E C 1
ATOM 13011 O O . PHE E 1 177 ? -14.316 42.864 37.150 1.00 39.61 177 PHE E O 1
ATOM 13019 N N . ARG E 1 178 ? -16.411 42.626 37.977 1.00 39.34 178 ARG E N 1
ATOM 13020 C CA . ARG E 1 178 ? -17.093 42.610 36.674 1.00 41.46 178 ARG E CA 1
ATOM 13021 C C . ARG E 1 178 ? -16.575 41.456 35.798 1.00 40.38 178 ARG E C 1
ATOM 13022 O O . ARG E 1 178 ? -16.243 41.635 34.612 1.00 39.98 178 ARG E O 1
ATOM 13030 N N . ILE E 1 179 ? -16.490 40.279 36.425 1.00 37.83 179 ILE E N 1
ATOM 13031 C CA . ILE E 1 179 ? -16.113 39.024 35.770 1.00 36.48 179 ILE E CA 1
ATOM 13032 C C . ILE E 1 179 ? -17.232 38.621 34.808 1.00 33.36 179 ILE E C 1
ATOM 13033 O O . ILE E 1 179 ? -18.409 38.834 35.102 1.00 32.84 179 ILE E O 1
ATOM 13038 N N . HIS E 1 180 ? -16.845 38.064 33.664 1.00 31.87 180 HIS E N 1
ATOM 13039 C CA . HIS E 1 180 ? -17.767 37.493 32.686 1.00 31.66 180 HIS E CA 1
ATOM 13040 C C . HIS E 1 180 ? -17.787 35.978 32.868 1.00 30.33 180 HIS E C 1
ATOM 13041 O O . HIS E 1 180 ? -17.027 35.273 32.192 1.00 30.28 180 HIS E O 1
ATOM 13048 N N . PRO E 1 181 ? -18.657 35.455 33.768 1.00 29.66 181 PRO E N 1
ATOM 13049 C CA . PRO E 1 181 ? -18.653 34.003 33.971 1.00 29.26 181 PRO E CA 1
ATOM 13050 C C . PRO E 1 181 ? -19.077 33.244 32.709 1.00 29.94 181 PRO E C 1
ATOM 13051 O O . PRO E 1 181 ? -19.845 33.795 31.907 1.00 29.54 181 PRO E O 1
ATOM 13055 N N . PRO E 1 182 ? -18.579 31.998 32.529 1.00 29.68 182 PRO E N 1
ATOM 13056 C CA . PRO E 1 182 ? -18.950 31.194 31.355 1.00 29.93 182 PRO E CA 1
ATOM 13057 C C . PRO E 1 182 ? -20.414 30.773 31.362 1.00 31.13 182 PRO E C 1
ATOM 13058 O O . PRO E 1 182 ? -21.030 30.672 32.435 1.00 28.42 182 PRO E O 1
ATOM 13062 N N . GLU E 1 183 ? -20.953 30.543 30.164 1.00 30.78 183 GLU E N 1
ATOM 13063 C CA . GLU E 1 183 ? -22.273 29.958 29.986 1.00 31.01 183 GLU E CA 1
ATOM 13064 C C . GLU E 1 183 ? -22.237 28.514 30.493 1.00 28.29 183 GLU E C 1
ATOM 13065 O O . GLU E 1 183 ? -21.272 27.803 30.250 1.00 27.97 183 GLU E O 1
ATOM 13071 N N . LEU E 1 184 ? -23.268 28.104 31.225 1.00 26.86 184 LEU E N 1
ATOM 13072 C CA . LEU E 1 184 ? -23.389 26.724 31.665 1.00 27.21 184 LEU E CA 1
ATOM 13073 C C . LEU E 1 184 ? -24.384 25.963 30.806 1.00 28.15 184 LEU E C 1
ATOM 13074 O O . LEU E 1 184 ? -25.566 26.316 30.735 1.00 27.69 184 LEU E O 1
ATOM 13079 N N . GLU E 1 185 ? -23.897 24.900 30.181 1.00 30.73 185 GLU E N 1
ATOM 13080 C CA . GLU E 1 185 ? -24.723 24.065 29.319 1.00 34.17 185 GLU E CA 1
ATOM 13081 C C . GLU E 1 185 ? -25.333 22.939 30.142 1.00 31.63 185 GLU E C 1
ATOM 13082 O O . GLU E 1 185 ? -24.625 22.257 30.873 1.00 31.37 185 GLU E O 1
ATOM 13088 N N . VAL E 1 186 ? -26.651 22.773 30.028 1.00 32.39 186 VAL E N 1
ATOM 13089 C CA . VAL E 1 186 ? -27.392 21.706 30.717 1.00 32.05 186 VAL E CA 1
ATOM 13090 C C . VAL E 1 186 ? -28.254 20.941 29.714 1.00 32.75 186 VAL E C 1
ATOM 13091 O O . VAL E 1 186 ? -28.446 21.387 28.581 1.00 33.40 186 VAL E O 1
ATOM 13095 N N . HIS E 1 187 ? -28.766 19.792 30.136 1.00 34.33 187 HIS E N 1
ATOM 13096 C CA . HIS E 1 187 ? -29.624 18.967 29.279 1.00 35.59 187 HIS E CA 1
ATOM 13097 C C . HIS E 1 187 ? -30.738 18.352 30.114 1.00 33.82 187 HIS E C 1
ATOM 13098 O O . HIS E 1 187 ? -30.917 18.725 31.282 1.00 33.42 187 HIS E O 1
ATOM 13105 N N . GLY E 1 188 ? -31.505 17.442 29.515 1.00 33.51 188 GLY E N 1
ATOM 13106 C CA . GLY E 1 188 ? -32.564 16.722 30.227 1.00 32.94 188 GLY E CA 1
ATOM 13107 C C . GLY E 1 188 ? -33.569 17.631 30.916 1.00 32.98 188 GLY E C 1
ATOM 13108 O O . GLY E 1 188 ? -33.998 18.645 30.353 1.00 31.66 188 GLY E O 1
ATOM 13109 N N . GLU E 1 189 ? -33.926 17.269 32.142 1.00 34.07 189 GLU E N 1
ATOM 13110 C CA . GLU E 1 189 ? -34.976 17.960 32.901 1.00 36.54 189 GLU E CA 1
ATOM 13111 C C . GLU E 1 189 ? -34.641 19.423 33.214 1.00 34.82 189 GLU E C 1
ATOM 13112 O O . GLU E 1 189 ? -35.536 20.279 33.231 1.00 33.42 189 GLU E O 1
ATOM 13118 N N . LEU E 1 190 ? -33.355 19.699 33.441 1.00 31.79 190 LEU E N 1
ATOM 13119 C CA . LEU E 1 190 ? -32.886 21.052 33.723 1.00 30.83 190 LEU E CA 1
ATOM 13120 C C . LEU E 1 190 ? -33.023 21.977 32.521 1.00 31.03 190 LEU E C 1
ATOM 13121 O O . LEU E 1 190 ? -33.459 23.125 32.671 1.00 30.00 190 LEU E O 1
ATOM 13126 N N . GLU E 1 191 ? -32.669 21.475 31.335 1.00 30.41 191 GLU E N 1
ATOM 13127 C CA . GLU E 1 191 ? -32.860 22.239 30.107 1.00 32.08 191 GLU E CA 1
ATOM 13128 C C . GLU E 1 191 ? -34.351 22.436 29.795 1.00 31.91 191 GLU E C 1
ATOM 13129 O O . GLU E 1 191 ? -34.743 23.509 29.357 1.00 31.96 191 GLU E O 1
ATOM 13135 N N . GLU E 1 192 ? -35.159 21.409 30.052 1.00 33.33 192 GLU E N 1
ATOM 13136 C CA . GLU E 1 192 ? -36.619 21.477 29.907 1.00 36.01 192 GLU E CA 1
ATOM 13137 C C . GLU E 1 192 ? -37.185 22.570 30.824 1.00 34.87 192 GLU E C 1
ATOM 13138 O O . GLU E 1 192 ? -38.048 23.359 30.413 1.00 33.60 192 GLU E O 1
ATOM 13144 N N . LEU E 1 193 ? -36.669 22.632 32.050 1.00 31.92 193 LEU E N 1
ATOM 13145 C CA . LEU E 1 193 ? -37.084 23.655 32.993 1.00 30.86 193 LEU E CA 1
ATOM 13146 C C . LEU E 1 193 ? -36.695 25.055 32.537 1.00 30.30 193 LEU E C 1
ATOM 13147 O O . LEU E 1 193 ? -37.522 25.963 32.574 1.00 29.20 193 LEU E O 1
ATOM 13152 N N . ARG E 1 194 ? -35.457 25.257 32.107 1.00 31.24 194 ARG E N 1
ATOM 13153 C CA . ARG E 1 194 ? -35.119 26.619 31.713 1.00 32.92 194 ARG E CA 1
ATOM 13154 C C . ARG E 1 194 ? -35.812 27.077 30.419 1.00 31.73 194 ARG E C 1
ATOM 13155 O O . ARG E 1 194 ? -36.115 28.257 30.285 1.00 29.39 194 ARG E O 1
ATOM 13163 N N . ARG E 1 195 ? -36.084 26.137 29.507 1.00 31.52 195 ARG E N 1
ATOM 13164 C CA . ARG E 1 195 ? -36.892 26.415 28.308 1.00 32.55 195 ARG E CA 1
ATOM 13165 C C . ARG E 1 195 ? -38.317 26.804 28.693 1.00 31.60 195 ARG E C 1
ATOM 13166 O O . ARG E 1 195 ? -38.874 27.734 28.106 1.00 31.24 195 ARG E O 1
ATOM 13174 N N . SER E 1 196 ? -38.879 26.112 29.693 1.00 30.96 196 SER E N 1
ATOM 13175 C CA . SER E 1 196 ? -40.202 26.443 30.252 1.00 33.51 196 SER E CA 1
ATOM 13176 C C . SER E 1 196 ? -40.252 27.868 30.772 1.00 34.69 196 SER E C 1
ATOM 13177 O O . SER E 1 196 ? -41.191 28.612 30.462 1.00 33.11 196 SER E O 1
ATOM 13180 N N . LEU E 1 197 ? -39.237 28.235 31.560 1.00 32.93 197 LEU E N 1
ATOM 13181 C CA . LEU E 1 197 ? -39.130 29.585 32.101 1.00 33.74 197 LEU E CA 1
ATOM 13182 C C . LEU E 1 197 ? -38.802 30.615 31.037 1.00 31.90 197 LEU E C 1
ATOM 13183 O O . LEU E 1 197 ? -39.275 31.743 31.113 1.00 31.65 197 LEU E O 1
ATOM 13188 N N . GLU E 1 198 ? -37.984 30.224 30.060 1.00 32.54 198 GLU E N 1
ATOM 13189 C CA . GLU E 1 198 ? -37.642 31.086 28.925 1.00 34.51 198 GLU E CA 1
ATOM 13190 C C . GLU E 1 198 ? -38.890 31.435 28.099 1.00 34.45 198 GLU E C 1
ATOM 13191 O O . GLU E 1 198 ? -39.025 32.570 27.636 1.00 35.96 198 GLU E O 1
ATOM 13197 N N . ARG E 1 199 ? -39.792 30.465 27.947 1.00 35.57 199 ARG E N 1
ATOM 13198 C CA . ARG E 1 199 ? -41.107 30.691 27.330 1.00 40.84 199 ARG E CA 1
ATOM 13199 C C . ARG E 1 199 ? -41.941 31.714 28.097 1.00 41.90 199 ARG E C 1
ATOM 13200 O O . ARG E 1 199 ? -42.716 32.456 27.491 1.00 40.62 199 ARG E O 1
ATOM 13208 N N . GLU E 1 200 ? -41.777 31.738 29.422 1.00 41.44 200 GLU E N 1
ATOM 13209 C CA . GLU E 1 200 ? -42.486 32.679 30.292 1.00 42.99 200 GLU E CA 1
ATOM 13210 C C . GLU E 1 200 ? -42.026 34.109 30.152 1.00 42.44 200 GLU E C 1
ATOM 13211 O O . GLU E 1 200 ? -42.850 35.019 30.135 1.00 44.05 200 GLU E O 1
ATOM 13217 N N . VAL E 1 201 ? -40.715 34.303 30.055 1.00 42.43 201 VAL E N 1
ATOM 13218 C CA . VAL E 1 201 ? -40.135 35.617 30.295 1.00 42.53 201 VAL E CA 1
ATOM 13219 C C . VAL E 1 201 ? -39.490 36.281 29.071 1.00 42.21 201 VAL E C 1
ATOM 13220 O O . VAL E 1 201 ? -39.518 37.505 28.961 1.00 45.17 201 VAL E O 1
ATOM 13224 N N . GLY E 1 202 ? -38.932 35.486 28.158 1.00 40.77 202 GLY E N 1
ATOM 13225 C CA . GLY E 1 202 ? -38.200 36.030 27.019 1.00 38.75 202 GLY E CA 1
ATOM 13226 C C . GLY E 1 202 ? -36.895 35.299 26.779 1.00 39.98 202 GLY E C 1
ATOM 13227 O O . GLY E 1 202 ? -36.752 34.607 25.769 1.00 38.90 202 GLY E O 1
ATOM 13228 N N . ARG E 1 203 ? -35.955 35.454 27.718 1.00 38.04 203 ARG E N 1
ATOM 13229 C CA . ARG E 1 203 ? -34.623 34.846 27.653 1.00 37.38 203 ARG E CA 1
ATOM 13230 C C . ARG E 1 203 ? -34.173 34.421 29.062 1.00 35.65 203 ARG E C 1
ATOM 13231 O O . ARG E 1 203 ? -34.331 35.194 30.008 1.00 34.40 203 ARG E O 1
ATOM 13239 N N . VAL E 1 204 ? -33.640 33.204 29.206 1.00 33.16 204 VAL E N 1
ATOM 13240 C CA . VAL E 1 204 ? -33.034 32.747 30.486 1.00 33.61 204 VAL E CA 1
ATOM 13241 C C . VAL E 1 204 ? -31.616 32.225 30.245 1.00 33.19 204 VAL E C 1
ATOM 13242 O O . VAL E 1 204 ? -31.423 31.230 29.538 1.00 34.05 204 VAL E O 1
ATOM 13246 N N . GLU E 1 205 ? -30.644 32.905 30.851 1.00 32.57 205 GLU E N 1
ATOM 13247 C CA . GLU E 1 205 ? -29.224 32.611 30.669 1.00 33.18 205 GLU E CA 1
ATOM 13248 C C . GLU E 1 205 ? -28.608 31.949 31.912 1.00 32.59 205 GLU E C 1
ATOM 13249 O O . GLU E 1 205 ? -28.732 32.471 33.023 1.00 33.53 205 GLU E O 1
ATOM 13255 N N . LEU E 1 206 ? -27.947 30.810 31.722 1.00 30.24 206 LEU E N 1
ATOM 13256 C CA . LEU E 1 206 ? -27.249 30.131 32.819 1.00 29.90 206 LEU E CA 1
ATOM 13257 C C . LEU E 1 206 ? -25.745 30.383 32.810 1.00 29.20 206 LEU E C 1
ATOM 13258 O O . LEU E 1 206 ? -25.117 30.368 31.751 1.00 27.94 206 LEU E O 1
ATOM 13263 N N . ARG E 1 207 ? -25.187 30.620 34.001 1.00 28.42 207 ARG E N 1
ATOM 13264 C CA . ARG E 1 207 ? -23.752 30.850 34.194 1.00 26.94 207 ARG E CA 1
ATOM 13265 C C . ARG E 1 207 ? -23.211 30.011 35.341 1.00 28.11 207 ARG E C 1
ATOM 13266 O O . ARG E 1 207 ? -23.897 29.817 36.351 1.00 26.77 207 ARG E O 1
ATOM 13274 N N . LEU E 1 208 ? -21.983 29.520 35.183 1.00 26.97 208 LEU E N 1
ATOM 13275 C CA . LEU E 1 208 ? -21.258 28.932 36.300 1.00 27.22 208 LEU E CA 1
ATOM 13276 C C . LEU E 1 208 ? -20.360 30.016 36.875 1.00 27.15 208 LEU E C 1
ATOM 13277 O O . LEU E 1 208 ? -19.475 30.530 36.192 1.00 27.38 208 LEU E O 1
ATOM 13282 N N . LEU E 1 209 ? -20.629 30.397 38.116 1.00 27.46 209 LEU E N 1
ATOM 13283 C CA . LEU E 1 209 ? -19.870 31.463 38.771 1.00 28.27 209 LEU E CA 1
ATOM 13284 C C . LEU E 1 209 ? -18.559 30.924 39.314 1.00 27.42 209 LEU E C 1
ATOM 13285 O O . LEU E 1 209 ? -18.456 29.727 39.568 1.00 27.61 209 LEU E O 1
ATOM 13290 N N . PRO E 1 210 ? -17.538 31.793 39.469 1.00 28.31 210 PRO E N 1
ATOM 13291 C CA . PRO E 1 210 ? -16.333 31.300 40.124 1.00 27.60 210 PRO E CA 1
ATOM 13292 C C . PRO E 1 210 ? -16.651 31.065 41.600 1.00 27.89 210 PRO E C 1
ATOM 13293 O O . PRO E 1 210 ? -17.260 31.926 42.254 1.00 28.31 210 PRO E O 1
ATOM 13297 N N . SER E 1 211 ? -16.311 29.876 42.079 1.00 26.93 211 SER E N 1
ATOM 13298 C CA . SER E 1 211 ? -16.464 29.527 43.483 1.00 28.17 211 SER E CA 1
ATOM 13299 C C . SER E 1 211 ? -15.115 29.613 44.181 1.00 27.68 211 SER E C 1
ATOM 13300 O O . SER E 1 211 ? -14.128 29.071 43.693 1.00 26.97 211 SER E O 1
ATOM 13303 N N . ARG E 1 212 ? -15.086 30.289 45.328 1.00 29.41 212 ARG E N 1
ATOM 13304 C CA . ARG E 1 212 ? -13.883 30.323 46.177 1.00 30.02 212 ARG E CA 1
ATOM 13305 C C . ARG E 1 212 ? -13.837 29.172 47.184 1.00 29.04 212 ARG E C 1
ATOM 13306 O O . ARG E 1 212 ? -12.936 29.106 48.024 1.00 30.52 212 ARG E O 1
ATOM 13314 N N . VAL E 1 213 ? -14.804 28.266 47.099 1.00 27.31 213 VAL E N 1
ATOM 13315 C CA . VAL E 1 213 ? -14.891 27.129 48.015 1.00 26.55 213 VAL E CA 1
ATOM 13316 C C . VAL E 1 213 ? -14.834 25.846 47.193 1.00 27.48 213 VAL E C 1
ATOM 13317 O O . VAL E 1 213 ? -15.761 25.527 46.437 1.00 25.92 213 VAL E O 1
ATOM 13321 N N . GLU E 1 214 ? -13.722 25.137 47.356 1.00 28.76 214 GLU E N 1
ATOM 13322 C CA . GLU E 1 214 ? -13.478 23.819 46.781 1.00 31.05 214 GLU E CA 1
ATOM 13323 C C . GLU E 1 214 ? -14.661 22.868 46.991 1.00 28.80 214 GLU E C 1
ATOM 13324 O O . GLU E 1 214 ? -15.123 22.686 48.117 1.00 29.00 214 GLU E O 1
ATOM 13330 N N . GLY E 1 215 ? -15.143 22.289 45.895 1.00 27.66 215 GLY E N 1
ATOM 13331 C CA . GLY E 1 215 ? -16.226 21.306 45.919 1.00 25.53 215 GLY E CA 1
ATOM 13332 C C . GLY E 1 215 ? -17.643 21.865 45.975 1.00 25.26 215 GLY E C 1
ATOM 13333 O O . GLY E 1 215 ? -18.593 21.093 46.032 1.00 25.42 215 GLY E O 1
ATOM 13334 N N . VAL E 1 216 ? -17.792 23.190 45.970 1.00 24.26 216 VAL E N 1
ATOM 13335 C CA . VAL E 1 216 ? -19.117 23.824 45.959 1.00 24.60 216 VAL E CA 1
ATOM 13336 C C . VAL E 1 216 ? -19.248 24.578 44.648 1.00 25.55 216 VAL E C 1
ATOM 13337 O O . VAL E 1 216 ? -18.342 25.312 44.265 1.00 25.49 216 VAL E O 1
ATOM 13341 N N . TYR E 1 217 ? -20.368 24.366 43.962 1.00 25.94 217 TYR E N 1
ATOM 13342 C CA . TYR E 1 217 ? -20.660 25.024 42.695 1.00 25.73 217 TYR E CA 1
ATOM 13343 C C . TYR E 1 217 ? -21.685 26.116 42.882 1.00 26.31 217 TYR E C 1
ATOM 13344 O O . TYR E 1 217 ? -22.643 25.948 43.645 1.00 26.01 217 TYR E O 1
ATOM 13353 N N . VAL E 1 218 ? -21.474 27.234 42.188 1.00 25.10 218 VAL E N 1
ATOM 13354 C CA . VAL E 1 218 ? -22.411 28.352 42.214 1.00 23.92 218 VAL E CA 1
ATOM 13355 C C . VAL E 1 218 ? -22.903 28.685 40.803 1.00 24.42 218 VAL E C 1
ATOM 13356 O O . VAL E 1 218 ? -22.111 28.993 39.902 1.00 23.55 218 VAL E O 1
ATOM 13360 N N . VAL E 1 219 ? -24.223 28.634 40.641 1.00 23.18 219 VAL E N 1
ATOM 13361 C CA . VAL E 1 219 ? -24.859 28.857 39.353 1.00 23.19 219 VAL E CA 1
ATOM 13362 C C . VAL E 1 219 ? -25.682 30.132 39.448 1.00 24.31 219 VAL E C 1
ATOM 13363 O O . VAL E 1 219 ? -26.398 30.347 40.430 1.00 22.81 219 VAL E O 1
ATOM 13367 N N . GLY E 1 220 ? -25.544 30.980 38.433 1.00 23.90 220 GLY E N 1
ATOM 13368 C CA . GLY E 1 220 ? -26.410 32.138 38.257 1.00 24.29 220 GLY E CA 1
ATOM 13369 C C . GLY E 1 220 ? -27.333 31.974 37.069 1.00 26.25 220 GLY E C 1
ATOM 13370 O O . GLY E 1 220 ? -26.946 31.393 36.044 1.00 26.13 220 GLY E O 1
ATOM 13371 N N . ALA E 1 221 ? -28.556 32.482 37.213 1.00 26.30 221 ALA E N 1
ATOM 13372 C CA . ALA E 1 221 ? -29.526 32.530 36.121 1.00 28.54 221 ALA E CA 1
ATOM 13373 C C . ALA E 1 221 ? -30.009 33.968 35.912 1.00 30.00 221 ALA E C 1
ATOM 13374 O O . ALA E 1 221 ? -30.525 34.600 36.842 1.00 29.43 221 ALA E O 1
ATOM 13376 N N . VAL E 1 222 ? -29.809 34.496 34.704 1.00 31.01 222 VAL E N 1
ATOM 13377 C CA . VAL E 1 222 ? -30.226 35.868 34.406 1.00 33.27 222 VAL E CA 1
ATOM 13378 C C . VAL E 1 222 ? -31.288 35.889 33.298 1.00 33.16 222 VAL E C 1
ATOM 13379 O O . VAL E 1 222 ? -31.262 35.066 32.378 1.00 31.81 222 VAL E O 1
ATOM 13383 N N . THR E 1 223 ? -32.237 36.812 33.417 1.00 34.15 223 THR E N 1
ATOM 13384 C CA . THR E 1 223 ? -33.292 36.944 32.416 1.00 35.56 223 THR E CA 1
ATOM 13385 C C . THR E 1 223 ? -33.169 38.227 31.593 1.00 37.36 223 THR E C 1
ATOM 13386 O O . THR E 1 223 ? -32.555 39.214 32.029 1.00 36.90 223 THR E O 1
ATOM 13390 N N . GLU E 1 224 ? -33.723 38.170 30.383 1.00 39.00 224 GLU E N 1
ATOM 13391 C CA . GLU E 1 224 ? -33.998 39.341 29.553 1.00 39.93 224 GLU E CA 1
ATOM 13392 C C . GLU E 1 224 ? -35.474 39.262 29.166 1.00 40.93 224 GLU E C 1
ATOM 13393 O O . GLU E 1 224 ? -35.978 38.187 28.808 1.00 39.17 224 GLU E O 1
ATOM 13399 N N . ALA E 1 225 ? -36.158 40.402 29.262 1.00 41.88 225 ALA E N 1
ATOM 13400 C CA . ALA E 1 225 ? -37.600 40.487 29.043 1.00 44.73 225 ALA E CA 1
ATOM 13401 C C . ALA E 1 225 ? -38.012 41.825 28.426 1.00 46.83 225 ALA E C 1
ATOM 13402 O O . ALA E 1 225 ? -37.247 42.798 28.466 1.00 45.55 225 ALA E O 1
ATOM 13404 N N . GLU E 1 226 ? -39.224 41.852 27.864 1.00 49.79 226 GLU E N 1
ATOM 13405 C CA . GLU E 1 226 ? -39.848 43.066 27.319 1.00 52.30 226 GLU E CA 1
ATOM 13406 C C . GLU E 1 226 ? -40.101 44.133 28.388 1.00 52.75 226 GLU E C 1
ATOM 13407 O O . GLU E 1 226 ? -40.065 45.331 28.094 1.00 53.18 226 GLU E O 1
ATOM 13413 N N . ARG E 1 227 ? -40.359 43.686 29.617 1.00 51.27 227 ARG E N 1
ATOM 13414 C CA . ARG E 1 227 ? -40.590 44.571 30.754 1.00 51.39 227 ARG E CA 1
ATOM 13415 C C . ARG E 1 227 ? -39.403 44.485 31.703 1.00 49.54 227 ARG E C 1
ATOM 13416 O O . ARG E 1 227 ? -38.932 43.388 32.020 1.00 48.85 227 ARG E O 1
ATOM 13424 N N . VAL E 1 228 ? -38.926 45.641 32.157 1.00 46.40 228 VAL E N 1
ATOM 13425 C CA . VAL E 1 228 ? -37.696 45.725 32.954 1.00 45.89 228 VAL E CA 1
ATOM 13426 C C . VAL E 1 228 ? -37.794 45.051 34.344 1.00 45.78 228 VAL E C 1
ATOM 13427 O O . VAL E 1 228 ? -36.791 44.549 34.866 1.00 43.16 228 VAL E O 1
ATOM 13431 N N . GLU E 1 229 ? -38.998 45.024 34.919 1.00 44.40 229 GLU E N 1
ATOM 13432 C CA . GLU E 1 229 ? -39.231 44.357 36.213 1.00 46.92 229 GLU E CA 1
ATOM 13433 C C . GLU E 1 229 ? -39.273 42.825 36.102 1.00 44.01 229 GLU E C 1
ATOM 13434 O O . GLU E 1 229 ? -39.242 42.127 37.107 1.00 46.14 229 GLU E O 1
ATOM 13440 N N . GLU E 1 230 ? -39.320 42.317 34.875 1.00 43.03 230 GLU E N 1
ATOM 13441 C CA . GLU E 1 230 ? -39.239 40.882 34.598 1.00 41.82 230 GLU E CA 1
ATOM 13442 C C . GLU E 1 230 ? -37.779 40.442 34.389 1.00 40.49 230 GLU E C 1
ATOM 13443 O O . GLU E 1 230 ? -37.499 39.263 34.161 1.00 39.56 230 GLU E O 1
ATOM 13457 N N . VAL E 1 232 ? -34.907 39.604 36.145 1.00 32.46 232 VAL E N 1
ATOM 13458 C CA . VAL E 1 232 ? -34.487 39.184 37.477 1.00 30.85 232 VAL E CA 1
ATOM 13459 C C . VAL E 1 232 ? -33.256 38.276 37.382 1.00 31.35 232 VAL E C 1
ATOM 13460 O O . VAL E 1 232 ? -32.868 37.832 36.290 1.00 29.70 232 VAL E O 1
ATOM 13472 N N . GLY E 1 234 ? -31.315 34.889 39.575 1.00 28.78 234 GLY E N 1
ATOM 13473 C CA . GLY E 1 234 ? -31.458 33.831 40.576 1.00 26.75 234 GLY E CA 1
ATOM 13474 C C . GLY E 1 234 ? -30.129 33.119 40.722 1.00 26.24 234 GLY E C 1
ATOM 13475 O O . GLY E 1 234 ? -29.352 33.048 39.763 1.00 26.33 234 GLY E O 1
ATOM 13476 N N . PHE E 1 235 ? -29.861 32.606 41.921 1.00 24.99 235 PHE E N 1
ATOM 13477 C CA . PHE E 1 235 ? -28.604 31.907 42.215 1.00 25.64 235 PHE E CA 1
ATOM 13478 C C . PHE E 1 235 ? -28.844 30.651 43.037 1.00 25.54 235 PHE E C 1
ATOM 13479 O O . PHE E 1 235 ? -29.857 30.520 43.723 1.00 25.10 235 PHE E O 1
ATOM 13487 N N . GLY E 1 236 ? -27.917 29.713 42.925 1.00 25.22 236 GLY E N 1
ATOM 13488 C CA . GLY E 1 236 ? -27.953 28.503 43.727 1.00 24.43 236 GLY E CA 1
ATOM 13489 C C . GLY E 1 236 ? -26.536 28.048 43.956 1.00 25.06 236 GLY E C 1
ATOM 13490 O O . GLY E 1 236 ? -25.681 28.222 43.089 1.00 25.31 236 GLY E O 1
ATOM 13491 N N . ALA E 1 237 ? -26.294 27.482 45.132 1.00 23.85 237 ALA E N 1
ATOM 13492 C CA . ALA E 1 237 ? -25.008 26.910 45.477 1.00 23.31 237 ALA E CA 1
ATOM 13493 C C . ALA E 1 237 ? -25.225 25.525 46.076 1.00 22.56 237 ALA E C 1
ATOM 13494 O O . ALA E 1 237 ? -26.121 25.340 46.904 1.00 21.06 237 ALA E O 1
ATOM 13496 N N . SER E 1 238 ? -24.389 24.572 45.663 1.00 21.75 238 SER E N 1
ATOM 13497 C CA . SER E 1 238 ? -24.432 23.190 46.163 1.00 22.44 238 SER E CA 1
ATOM 13498 C C . SER E 1 238 ? -23.180 22.415 45.753 1.00 23.59 238 SER E C 1
ATOM 13499 O O . SER E 1 238 ? -22.585 22.737 44.723 1.00 23.75 238 SER E O 1
ATOM 13502 N N . PRO E 1 239 ? -22.795 21.363 46.535 1.00 25.04 239 PRO E N 1
ATOM 13503 C CA . PRO E 1 239 ? -21.777 20.419 46.030 1.00 25.54 239 PRO E CA 1
ATOM 13504 C C . PRO E 1 239 ? -22.290 19.604 44.837 1.00 26.68 239 PRO E C 1
ATOM 13505 O O . PRO E 1 239 ? -21.496 19.020 44.094 1.00 26.50 239 PRO E O 1
ATOM 13509 N N . ASP E 1 240 ? -23.610 19.593 44.668 1.00 26.44 240 ASP E N 1
ATOM 13510 C CA . ASP E 1 240 ? -24.269 18.948 43.545 1.00 26.22 240 ASP E CA 1
ATOM 13511 C C . ASP E 1 240 ? -24.637 20.029 42.514 1.00 25.24 240 ASP E C 1
ATOM 13512 O O . ASP E 1 240 ? -25.579 20.812 42.734 1.00 24.51 240 ASP E O 1
ATOM 13517 N N . PRO E 1 241 ? -23.914 20.065 41.374 1.00 25.84 241 PRO E N 1
ATOM 13518 C CA . PRO E 1 241 ? -24.139 21.161 40.409 1.00 26.43 241 PRO E CA 1
ATOM 13519 C C . PRO E 1 241 ? -25.571 21.230 39.825 1.00 26.81 241 PRO E C 1
ATOM 13520 O O . PRO E 1 241 ? -26.047 22.320 39.502 1.00 29.31 241 PRO E O 1
ATOM 13524 N N . GLU E 1 242 ? -26.236 20.085 39.710 1.00 27.17 242 GLU E N 1
ATOM 13525 C CA . GLU E 1 242 ? -27.638 20.002 39.271 1.00 28.29 242 GLU E CA 1
ATOM 13526 C C . GLU E 1 242 ? -28.585 20.720 40.244 1.00 26.30 242 GLU E C 1
ATOM 13527 O O . GLU E 1 242 ? -29.509 21.425 39.818 1.00 24.83 242 GLU E O 1
ATOM 13541 N N . ALA E 1 244 ? -27.555 23.136 42.249 1.00 22.89 244 ALA E N 1
ATOM 13542 C CA . ALA E 1 244 ? -27.196 24.543 42.075 1.00 22.24 244 ALA E CA 1
ATOM 13543 C C . ALA E 1 244 ? -27.997 25.186 40.928 1.00 21.96 244 ALA E C 1
ATOM 13544 O O . ALA E 1 244 ? -28.565 26.276 41.106 1.00 19.97 244 ALA E O 1
ATOM 13546 N N . VAL E 1 245 ? -28.050 24.499 39.772 1.00 21.77 245 VAL E N 1
ATOM 13547 C CA . VAL E 1 245 ? -28.846 24.960 38.614 1.00 22.21 245 VAL E CA 1
ATOM 13548 C C . VAL E 1 245 ? -30.335 25.103 38.957 1.00 22.78 245 VAL E C 1
ATOM 13549 O O . VAL E 1 245 ? -30.950 26.125 38.640 1.00 23.40 245 VAL E O 1
ATOM 13553 N N . LEU E 1 246 ? -30.900 24.076 39.593 1.00 22.85 246 LEU E N 1
ATOM 13554 C CA . LEU E 1 246 ? -32.312 24.054 39.934 1.00 23.12 246 LEU E CA 1
ATOM 13555 C C . LEU E 1 246 ? -32.672 25.219 40.852 1.00 23.37 246 LEU E C 1
ATOM 13556 O O . LEU E 1 246 ? -33.666 25.912 40.620 1.00 23.30 246 LEU E O 1
ATOM 13561 N N . ARG E 1 247 ? -31.854 25.419 41.880 1.00 23.54 247 ARG E N 1
ATOM 13562 C CA . ARG E 1 247 ? -32.019 26.538 42.807 1.00 25.01 247 ARG E CA 1
ATOM 13563 C C . ARG E 1 247 ? -32.005 27.891 42.108 1.00 24.04 247 ARG E C 1
ATOM 13564 O O . ARG E 1 247 ? -32.843 28.744 42.401 1.00 23.11 247 ARG E O 1
ATOM 13572 N N . ALA E 1 248 ? -31.061 28.072 41.178 1.00 23.44 248 ALA E N 1
ATOM 13573 C CA . ALA E 1 248 ? -30.973 29.308 40.397 1.00 23.25 248 ALA E CA 1
ATOM 13574 C C . ALA E 1 248 ? -32.257 29.539 39.581 1.00 24.33 248 ALA E C 1
ATOM 13575 O O . ALA E 1 248 ? -32.812 30.643 39.582 1.00 25.84 248 ALA E O 1
ATOM 13577 N N . LEU E 1 249 ? -32.751 28.487 38.928 1.00 24.49 249 LEU E N 1
ATOM 13578 C CA . LEU E 1 249 ? -33.990 28.576 38.140 1.00 24.35 249 LEU E CA 1
ATOM 13579 C C . LEU E 1 249 ? -35.227 28.810 38.997 1.00 25.09 249 LEU E C 1
ATOM 13580 O O . LEU E 1 249 ? -36.115 29.567 38.606 1.00 23.85 249 LEU E O 1
ATOM 13585 N N . LEU E 1 250 ? -35.266 28.174 40.168 1.00 25.56 250 LEU E N 1
ATOM 13586 C CA . LEU E 1 250 ? -36.364 28.371 41.118 1.00 26.71 250 LEU E CA 1
ATOM 13587 C C . LEU E 1 250 ? -36.420 29.798 41.653 1.00 26.58 250 LEU E C 1
ATOM 13588 O O . LEU E 1 250 ? -37.512 30.362 41.799 1.00 26.97 250 LEU E O 1
ATOM 13593 N N . GLU E 1 251 ? -35.249 30.375 41.929 1.00 27.02 251 GLU E N 1
ATOM 13594 C CA . GLU E 1 251 ? -35.137 31.775 42.354 1.00 28.95 251 GLU E CA 1
ATOM 13595 C C . GLU E 1 251 ? -35.635 32.759 41.290 1.00 28.27 251 GLU E C 1
ATOM 13596 O O . GLU E 1 251 ? -36.255 33.764 41.626 1.00 27.60 251 GLU E O 1
ATOM 13602 N N . VAL E 1 252 ? -35.346 32.467 40.020 1.00 26.55 252 VAL E N 1
ATOM 13603 C CA . VAL E 1 252 ? -35.896 33.237 38.896 1.00 27.40 252 VAL E CA 1
ATOM 13604 C C . VAL E 1 252 ? -37.434 33.218 38.919 1.00 27.87 252 VAL E C 1
ATOM 13605 O O . VAL E 1 252 ? -38.059 34.282 38.852 1.00 28.17 252 VAL E O 1
ATOM 13609 N N . ALA E 1 253 ? -38.026 32.026 39.044 1.00 27.36 253 ALA E N 1
ATOM 13610 C CA . ALA E 1 253 ? -39.486 31.892 39.162 1.00 28.85 253 ALA E CA 1
ATOM 13611 C C . ALA E 1 253 ? -40.040 32.708 40.333 1.00 28.00 253 ALA E C 1
ATOM 13612 O O . ALA E 1 253 ? -41.022 33.434 40.173 1.00 28.30 253 ALA E O 1
ATOM 13614 N N . GLN E 1 254 ? -39.386 32.610 41.493 1.00 29.17 254 GLN E N 1
ATOM 13615 C CA . GLN E 1 254 ? -39.805 33.331 42.696 1.00 30.36 254 GLN E CA 1
ATOM 13616 C C . GLN E 1 254 ? -39.761 34.856 42.466 1.00 30.84 254 GLN E C 1
ATOM 13617 O O . GLN E 1 254 ? -40.739 35.561 42.756 1.00 29.53 254 GLN E O 1
ATOM 13623 N N . GLY E 1 255 ? -38.639 35.338 41.924 1.00 30.05 255 GLY E N 1
ATOM 13624 C CA . GLY E 1 255 ? -38.458 36.751 41.586 1.00 30.98 255 GLY E CA 1
ATOM 13625 C C . GLY E 1 255 ? -39.546 37.292 40.667 1.00 31.56 255 GLY E C 1
ATOM 13626 O O . GLY E 1 255 ? -40.060 38.388 40.901 1.00 32.15 255 GLY E O 1
ATOM 13627 N N . LEU E 1 256 ? -39.881 36.515 39.633 1.00 30.23 256 LEU E N 1
ATOM 13628 C CA . LEU E 1 256 ? -40.927 36.845 38.657 1.00 32.29 256 LEU E CA 1
ATOM 13629 C C . LEU E 1 256 ? -42.315 36.984 39.270 1.00 32.97 256 LEU E C 1
ATOM 13630 O O . LEU E 1 256 ? -43.009 37.957 38.983 1.00 34.03 256 LEU E O 1
ATOM 13635 N N . SER E 1 257 ? -42.699 36.015 40.104 1.00 31.19 257 SER E N 1
ATOM 13636 C CA . SER E 1 257 ? -43.937 36.059 40.877 1.00 32.64 257 SER E CA 1
ATOM 13637 C C . SER E 1 257 ? -44.054 37.340 41.719 1.00 34.77 257 SER E C 1
ATOM 13638 O O . SER E 1 257 ? -45.077 38.031 41.659 1.00 35.45 257 SER E O 1
ATOM 13649 N N . ALA E 1 259 ? -42.201 40.140 41.406 1.00 36.94 259 ALA E N 1
ATOM 13650 C CA . ALA E 1 259 ? -42.150 41.298 40.501 1.00 38.53 259 ALA E CA 1
ATOM 13651 C C . ALA E 1 259 ? -43.518 41.595 39.895 1.00 38.99 259 ALA E C 1
ATOM 13652 O O . ALA E 1 259 ? -43.914 42.757 39.802 1.00 39.16 259 ALA E O 1
ATOM 13654 N N . ARG E 1 260 ? -44.228 40.536 39.504 1.00 38.94 260 ARG E N 1
ATOM 13655 C CA . ARG E 1 260 ? -45.580 40.648 38.959 1.00 40.50 260 ARG E CA 1
ATOM 13656 C C . ARG E 1 260 ? -46.591 41.189 39.980 1.00 41.85 260 ARG E C 1
ATOM 13657 O O . ARG E 1 260 ? -47.549 41.860 39.596 1.00 44.75 260 ARG E O 1
ATOM 13665 N N . ARG E 1 261 ? -46.361 40.909 41.262 1.00 39.71 261 ARG E N 1
ATOM 13666 C CA . ARG E 1 261 ? -47.198 41.429 42.353 1.00 40.84 261 ARG E CA 1
ATOM 13667 C C . ARG E 1 261 ? -46.756 42.809 42.864 1.00 42.56 261 ARG E C 1
ATOM 13668 O O . ARG E 1 261 ? -47.315 43.327 43.838 1.00 43.14 261 ARG E O 1
ATOM 13676 N N . GLY E 1 262 ? -45.750 43.394 42.211 1.00 44.65 262 GLY E N 1
ATOM 13677 C CA . GLY E 1 262 ? -45.189 44.685 42.608 1.00 46.31 262 GLY E CA 1
ATOM 13678 C C . GLY E 1 262 ? -44.518 44.705 43.971 1.00 49.17 262 GLY E C 1
ATOM 13679 O O . GLY E 1 262 ? -44.399 45.768 44.582 1.00 48.95 262 GLY E O 1
ATOM 13680 N N . ILE E 1 263 ? -44.103 43.534 44.459 1.00 50.79 263 ILE E N 1
ATOM 13681 C CA . ILE E 1 263 ? -43.283 43.437 45.669 1.00 55.85 263 ILE E CA 1
ATOM 13682 C C . ILE E 1 263 ? -41.842 43.750 45.250 1.00 64.45 263 ILE E C 1
ATOM 13683 O O . ILE E 1 263 ? -41.392 43.301 44.191 1.00 65.65 263 ILE E O 1
ATOM 13688 N N . GLU E 1 264 ? -41.137 44.544 46.056 1.00 75.03 264 GLU E N 1
ATOM 13689 C CA . GLU E 1 264 ? -39.721 44.837 45.803 1.00 83.41 264 GLU E CA 1
ATOM 13690 C C . GLU E 1 264 ? -38.824 44.183 46.845 1.00 89.21 264 GLU E C 1
ATOM 13691 O O . GLU E 1 264 ? -39.113 44.236 48.047 1.00 90.43 264 GLU E O 1
ATOM 13697 N N . SER E 1 265 ? -37.750 43.552 46.370 1.00 96.60 265 SER E N 1
ATOM 13698 C CA . SER E 1 265 ? -36.642 43.128 47.227 1.00 102.10 265 SER E CA 1
ATOM 13699 C C . SER E 1 265 ? -35.520 44.160 47.070 1.00 103.78 265 SER E C 1
ATOM 13700 O O . SER E 1 265 ? -35.105 44.435 45.937 1.00 103.74 265 SER E O 1
ATOM 13703 N N . PRO E 1 266 ? -35.045 44.749 48.195 1.00 109.12 266 PRO E N 1
ATOM 13704 C CA . PRO E 1 266 ? -34.074 45.858 48.131 1.00 111.29 266 PRO E CA 1
ATOM 13705 C C . PRO E 1 266 ? -32.731 45.496 47.460 1.00 114.23 266 PRO E C 1
ATOM 13706 O O . PRO E 1 266 ? -31.901 44.791 48.051 1.00 117.15 266 PRO E O 1
ATOM 13710 N N . VAL E 1 267 ? -32.556 45.965 46.220 1.00 112.61 267 VAL E N 1
ATOM 13711 C CA . VAL E 1 267 ? -31.302 45.814 45.455 1.00 108.97 267 VAL E CA 1
ATOM 13712 C C . VAL E 1 267 ? -30.882 47.137 44.813 1.00 106.77 267 VAL E C 1
ATOM 13713 O O . VAL E 1 267 ? -30.052 47.865 45.361 1.00 104.74 267 VAL E O 1
ATOM 13717 N N . LYS E 1 279 ? -35.427 56.060 35.236 1.00 78.45 279 LYS E N 1
ATOM 13718 C CA . LYS E 1 279 ? -36.228 54.951 34.729 1.00 76.97 279 LYS E CA 1
ATOM 13719 C C . LYS E 1 279 ? -35.448 54.110 33.712 1.00 75.26 279 LYS E C 1
ATOM 13720 O O . LYS E 1 279 ? -35.032 54.611 32.660 1.00 77.48 279 LYS E O 1
ATOM 13726 N N . LEU E 1 280 ? -35.269 52.830 34.041 1.00 71.86 280 LEU E N 1
ATOM 13727 C CA . LEU E 1 280 ? -34.517 51.885 33.213 1.00 66.43 280 LEU E CA 1
ATOM 13728 C C . LEU E 1 280 ? -35.377 51.206 32.155 1.00 62.35 280 LEU E C 1
ATOM 13729 O O . LEU E 1 280 ? -36.526 50.837 32.411 1.00 63.86 280 LEU E O 1
ATOM 13734 N N . THR E 1 281 ? -34.803 51.062 30.964 1.00 57.50 281 THR E N 1
ATOM 13735 C CA . THR E 1 281 ? -35.349 50.203 29.915 1.00 54.80 281 THR E CA 1
ATOM 13736 C C . THR E 1 281 ? -34.599 48.872 29.981 1.00 49.81 281 THR E C 1
ATOM 13737 O O . THR E 1 281 ? -33.509 48.825 30.555 1.00 48.20 281 THR E O 1
ATOM 13741 N N . PRO E 1 282 ? -35.179 47.790 29.412 1.00 48.09 282 PRO E N 1
ATOM 13742 C CA . PRO E 1 282 ? -34.459 46.523 29.248 1.00 47.16 282 PRO E CA 1
ATOM 13743 C C . PRO E 1 282 ? -33.123 46.636 28.488 1.00 47.69 282 PRO E C 1
ATOM 13744 O O . PRO E 1 282 ? -32.148 45.969 28.867 1.00 43.58 282 PRO E O 1
ATOM 13748 N N . GLU E 1 283 ? -33.082 47.457 27.433 1.00 45.13 283 GLU E N 1
ATOM 13749 C CA . GLU E 1 283 ? -31.853 47.631 26.649 1.00 46.45 283 GLU E CA 1
ATOM 13750 C C . GLU E 1 283 ? -30.748 48.220 27.509 1.00 43.80 283 GLU E C 1
ATOM 13751 O O . GLU E 1 283 ? -29.624 47.718 27.498 1.00 44.09 283 GLU E O 1
ATOM 13757 N N . ARG E 1 284 ? -31.087 49.258 28.267 1.00 44.11 284 ARG E N 1
ATOM 13758 C CA . ARG E 1 284 ? -30.125 49.945 29.122 1.00 46.04 284 ARG E CA 1
ATOM 13759 C C . ARG E 1 284 ? -29.568 49.030 30.214 1.00 43.67 284 ARG E C 1
ATOM 13760 O O . ARG E 1 284 ? -28.353 48.993 30.426 1.00 44.35 284 ARG E O 1
ATOM 13768 N N . LEU E 1 285 ? -30.457 48.288 30.885 1.00 41.51 285 LEU E N 1
ATOM 13769 C CA . LEU E 1 285 ? -30.062 47.315 31.917 1.00 40.20 285 LEU E CA 1
ATOM 13770 C C . LEU E 1 285 ? -29.095 46.245 31.377 1.00 37.99 285 LEU E C 1
ATOM 13771 O O . LEU E 1 285 ? -28.119 45.905 32.042 1.00 37.96 285 LEU E O 1
ATOM 13776 N N . LYS E 1 286 ? -29.363 45.745 30.169 1.00 38.14 286 LYS E N 1
ATOM 13777 C CA . LYS E 1 286 ? -28.512 44.751 29.507 1.00 38.92 286 LYS E CA 1
ATOM 13778 C C . LYS E 1 286 ? -27.125 45.314 29.204 1.00 39.50 286 LYS E C 1
ATOM 13779 O O . LYS E 1 286 ? -26.107 44.652 29.451 1.00 39.38 286 LYS E O 1
ATOM 13785 N N . ARG E 1 287 ? -27.097 46.539 28.686 1.00 39.38 287 ARG E N 1
ATOM 13786 C CA . ARG E 1 287 ? -25.843 47.195 28.313 1.00 40.47 287 ARG E CA 1
ATOM 13787 C C . ARG E 1 287 ? -25.001 47.589 29.522 1.00 40.81 287 ARG E C 1
ATOM 13788 O O . ARG E 1 287 ? -23.776 47.619 29.429 1.00 40.80 287 ARG E O 1
ATOM 13796 N N . LEU E 1 288 ? -25.664 47.868 30.648 1.00 42.23 288 LEU E N 1
ATOM 13797 C CA . LEU E 1 288 ? -24.986 48.148 31.918 1.00 42.30 288 LEU E CA 1
ATOM 13798 C C . LEU E 1 288 ? -24.586 46.876 32.685 1.00 42.33 288 LEU E C 1
ATOM 13799 O O . LEU E 1 288 ? -23.886 46.953 33.700 1.00 42.15 288 LEU E O 1
ATOM 13804 N N . ASN E 1 289 ? -25.005 45.716 32.178 1.00 40.91 289 ASN E N 1
ATOM 13805 C CA . ASN E 1 289 ? -24.672 44.417 32.776 1.00 40.77 289 ASN E CA 1
ATOM 13806 C C . ASN E 1 289 ? -24.066 43.452 31.765 1.00 39.29 289 ASN E C 1
ATOM 13807 O O . ASN E 1 289 ? -24.483 42.288 31.677 1.00 38.88 289 ASN E O 1
ATOM 13812 N N . ARG E 1 290 ? -23.071 43.935 31.019 1.00 37.51 290 ARG E N 1
ATOM 13813 C CA . ARG E 1 290 ? -22.468 43.172 29.920 1.00 38.16 290 ARG E CA 1
ATOM 13814 C C . ARG E 1 290 ? -21.689 41.955 30.408 1.00 34.63 290 ARG E C 1
ATOM 13815 O O . ARG E 1 290 ? -21.527 40.984 29.673 1.00 35.86 290 ARG E O 1
ATOM 13823 N N . HIS E 1 291 ? -21.207 42.021 31.646 1.00 34.00 291 HIS E N 1
ATOM 13824 C CA . HIS E 1 291 ? -20.480 40.904 32.268 1.00 33.57 291 HIS E CA 1
ATOM 13825 C C . HIS E 1 291 ? -21.375 39.667 32.393 1.00 31.22 291 HIS E C 1
ATOM 13826 O O . HIS E 1 291 ? -20.893 38.546 32.265 1.00 31.41 291 HIS E O 1
ATOM 13833 N N . TRP E 1 292 ? -22.676 39.898 32.572 1.00 31.22 292 TRP E N 1
ATOM 13834 C CA . TRP E 1 292 ? -23.678 38.831 32.604 1.00 32.22 292 TRP E CA 1
ATOM 13835 C C . TRP E 1 292 ? -24.120 38.362 31.219 1.00 33.71 292 TRP E C 1
ATOM 13836 O O . TRP E 1 292 ? -24.345 37.163 31.015 1.00 34.62 292 TRP E O 1
ATOM 13847 N N . PHE E 1 293 ? -24.232 39.306 30.281 1.00 34.29 293 PHE E N 1
ATOM 13848 C CA . PHE E 1 293 ? -24.793 39.034 28.957 1.00 34.69 293 PHE E CA 1
ATOM 13849 C C . PHE E 1 293 ? -23.750 38.708 27.883 1.00 35.81 293 PHE E C 1
ATOM 13850 O O . PHE E 1 293 ? -24.107 38.283 26.785 1.00 36.52 293 PHE E O 1
ATOM 13858 N N . GLU E 1 294 ? -22.467 38.887 28.205 1.00 37.20 294 GLU E N 1
ATOM 13859 C CA . GLU E 1 294 ? -21.379 38.486 27.304 1.00 38.71 294 GLU E CA 1
ATOM 13860 C C . GLU E 1 294 ? -20.483 37.410 27.946 1.00 38.35 294 GLU E C 1
ATOM 13861 O O . GLU E 1 294 ? -19.343 37.704 28.331 1.00 36.37 294 GLU E O 1
ATOM 13867 N N . PRO E 1 295 ? -20.986 36.153 28.049 1.00 39.52 295 PRO E N 1
ATOM 13868 C CA . PRO E 1 295 ? -20.173 35.120 28.699 1.00 40.11 295 PRO E CA 1
ATOM 13869 C C . PRO E 1 295 ? -18.872 34.842 27.953 1.00 40.61 295 PRO E C 1
ATOM 13870 O O . PRO E 1 295 ? -18.849 34.840 26.715 1.00 39.40 295 PRO E O 1
ATOM 13874 N N . GLU E 1 296 ? -17.795 34.634 28.702 1.00 41.48 296 GLU E N 1
ATOM 13875 C CA . GLU E 1 296 ? -16.572 34.173 28.079 1.00 44.99 296 GLU E CA 1
ATOM 13876 C C . GLU E 1 296 ? -16.397 32.690 28.326 1.00 43.36 296 GLU E C 1
ATOM 13877 O O . GLU E 1 296 ? -16.176 32.248 29.460 1.00 43.60 296 GLU E O 1
ATOM 13883 N N . GLY E 1 297 ? -16.532 31.932 27.244 1.00 39.94 297 GLY E N 1
ATOM 13884 C CA . GLY E 1 297 ? -16.437 30.491 27.295 1.00 39.38 297 GLY E CA 1
ATOM 13885 C C . GLY E 1 297 ? -17.727 29.808 27.700 1.00 37.42 297 GLY E C 1
ATOM 13886 O O . GLY E 1 297 ? -18.742 30.449 28.022 1.00 35.55 297 GLY E O 1
ATOM 13887 N N . THR E 1 298 ? -17.657 28.486 27.679 1.00 37.63 298 THR E N 1
ATOM 13888 C CA . THR E 1 298 ? -18.778 27.612 27.980 1.00 39.20 298 THR E CA 1
ATOM 13889 C C . THR E 1 298 ? -18.281 26.466 28.865 1.00 37.02 298 THR E C 1
ATOM 13890 O O . THR E 1 298 ? -17.111 26.081 28.791 1.00 36.35 298 THR E O 1
ATOM 13894 N N . VAL E 1 299 ? -19.163 25.968 29.726 1.00 34.46 299 VAL E N 1
ATOM 13895 C CA . VAL E 1 299 ? -18.899 24.794 30.558 1.00 33.75 299 VAL E CA 1
ATOM 13896 C C . VAL E 1 299 ? -20.092 23.856 30.393 1.00 33.93 299 VAL E C 1
ATOM 13897 O O . VAL E 1 299 ? -21.251 24.299 30.387 1.00 34.82 299 VAL E O 1
ATOM 13901 N N . GLU E 1 300 ? -19.803 22.569 30.244 1.00 34.27 300 GLU E N 1
ATOM 13902 C CA . GLU E 1 300 ? -20.829 21.535 30.172 1.00 36.36 300 GLU E CA 1
ATOM 13903 C C . GLU E 1 300 ? -20.998 20.883 31.539 1.00 34.98 300 GLU E C 1
ATOM 13904 O O . GLU E 1 300 ? -20.006 20.504 32.170 1.00 32.97 300 GLU E O 1
ATOM 13910 N N . ILE E 1 301 ? -22.252 20.773 31.996 1.00 33.91 301 ILE E N 1
ATOM 13911 C CA . ILE E 1 301 ? -22.550 20.346 33.381 1.00 34.05 301 ILE E CA 1
ATOM 13912 C C . ILE E 1 301 ? -21.957 18.971 33.735 1.00 35.80 301 ILE E C 1
ATOM 13913 O O . ILE E 1 301 ? -21.527 18.755 34.876 1.00 33.20 301 ILE E O 1
ATOM 13918 N N . ASP E 1 302 ? -21.901 18.079 32.741 1.00 37.31 302 ASP E N 1
ATOM 13919 C CA . ASP E 1 302 ? -21.353 16.720 32.903 1.00 39.29 302 ASP E CA 1
ATOM 13920 C C . ASP E 1 302 ? -19.866 16.677 33.231 1.00 37.46 302 ASP E C 1
ATOM 13921 O O . ASP E 1 302 ? -19.401 15.700 33.809 1.00 38.56 302 ASP E O 1
ATOM 13926 N N . ASP E 1 303 ? -19.130 17.725 32.873 1.00 36.87 303 ASP E N 1
ATOM 13927 C CA . ASP E 1 303 ? -17.688 17.787 33.153 1.00 39.02 303 ASP E CA 1
ATOM 13928 C C . ASP E 1 303 ? -17.345 18.207 34.587 1.00 39.83 303 ASP E C 1
ATOM 13929 O O . ASP E 1 303 ? -16.169 18.229 34.957 1.00 40.77 303 ASP E O 1
ATOM 13934 N N . LEU E 1 304 ? -18.364 18.535 35.385 1.00 38.08 304 LEU E N 1
ATOM 13935 C CA . LEU E 1 304 ? -18.155 18.990 36.762 1.00 38.18 304 LEU E CA 1
ATOM 13936 C C . LEU E 1 304 ? -18.044 17.799 37.729 1.00 40.16 304 LEU E C 1
ATOM 13937 O O . LEU E 1 304 ? -18.955 16.971 37.811 1.00 42.98 304 LEU E O 1
ATOM 13942 N N . ASP E 1 305 ? -16.912 17.703 38.428 1.00 42.75 305 ASP E N 1
ATOM 13943 C CA . ASP E 1 305 ? -16.684 16.639 39.418 1.00 46.60 305 ASP E CA 1
ATOM 13944 C C . ASP E 1 305 ? -17.594 16.786 40.629 1.00 44.68 305 ASP E C 1
ATOM 13945 O O . ASP E 1 305 ? -17.718 17.879 41.185 1.00 43.96 305 ASP E O 1
ATOM 13950 N N . ARG E 1 306 ? -18.228 15.688 41.031 1.00 42.94 306 ARG E N 1
ATOM 13951 C CA . ARG E 1 306 ? -18.899 15.638 42.321 1.00 44.94 306 ARG E CA 1
ATOM 13952 C C . ARG E 1 306 ? -17.856 15.284 43.389 1.00 42.06 306 ARG E C 1
ATOM 13953 O O . ARG E 1 306 ? -17.533 14.117 43.621 1.00 41.54 306 ARG E O 1
ATOM 13961 N N . VAL E 1 307 ? -17.310 16.328 44.000 1.00 39.06 307 VAL E N 1
ATOM 13962 C CA . VAL E 1 307 ? -16.223 16.221 44.972 1.00 36.47 307 VAL E CA 1
ATOM 13963 C C . VAL E 1 307 ? -16.795 15.742 46.306 1.00 36.58 307 VAL E C 1
ATOM 13964 O O . VAL E 1 307 ? -16.312 14.765 46.886 1.00 34.79 307 VAL E O 1
ATOM 13968 N N . ILE E 1 308 ? -17.830 16.437 46.777 1.00 35.00 308 ILE E N 1
ATOM 13969 C CA . ILE E 1 308 ? -18.500 16.101 48.021 1.00 34.33 308 ILE E CA 1
ATOM 13970 C C . ILE E 1 308 ? -19.725 15.261 47.644 1.00 36.35 308 ILE E C 1
ATOM 13971 O O . ILE E 1 308 ? -20.604 15.709 46.893 1.00 35.73 308 ILE E O 1
ATOM 13976 N N . THR E 1 309 ? -19.750 14.032 48.147 1.00 41.32 309 THR E N 1
ATOM 13977 C CA . THR E 1 309 ? -20.775 13.053 47.779 1.00 48.40 309 THR E CA 1
ATOM 13978 C C . THR E 1 309 ? -21.612 12.741 48.997 1.00 52.94 309 THR E C 1
ATOM 13979 O O . THR E 1 309 ? -21.143 12.197 50.007 1.00 57.07 309 THR E O 1
ATOM 13983 N N . THR E 1 310 ? -22.878 13.078 48.851 1.00 55.23 310 THR E N 1
ATOM 13984 C CA . THR E 1 310 ? -23.752 13.335 49.967 1.00 56.86 310 THR E CA 1
ATOM 13985 C C . THR E 1 310 ? -24.384 12.058 50.507 1.00 54.51 310 THR E C 1
ATOM 13986 O O . THR E 1 310 ? -25.270 11.459 49.882 1.00 60.24 310 THR E O 1
ATOM 13990 N N . GLY E 1 311 ? -23.883 11.619 51.654 1.00 48.16 311 GLY E N 1
ATOM 13991 C CA . GLY E 1 311 ? -24.457 10.475 52.345 1.00 44.13 311 GLY E CA 1
ATOM 13992 C C . GLY E 1 311 ? -25.302 10.946 53.508 1.00 41.35 311 GLY E C 1
ATOM 13993 O O . GLY E 1 311 ? -26.533 11.048 53.408 1.00 43.01 311 GLY E O 1
ATOM 13994 N N . SER E 1 312 ? -24.627 11.237 54.614 1.00 36.39 312 SER E N 1
ATOM 13995 C CA . SER E 1 312 ? -25.289 11.647 55.839 1.00 36.13 312 SER E CA 1
ATOM 13996 C C . SER E 1 312 ? -25.224 13.156 56.035 1.00 33.48 312 SER E C 1
ATOM 13997 O O . SER E 1 312 ? -24.275 13.816 55.583 1.00 32.75 312 SER E O 1
ATOM 14000 N N . LEU E 1 313 ? -26.232 13.681 56.726 1.00 30.91 313 LEU E N 1
ATOM 14001 C CA . LEU E 1 313 ? -26.343 15.104 57.040 1.00 31.44 313 LEU E CA 1
ATOM 14002 C C . LEU E 1 313 ? -25.178 15.633 57.890 1.00 30.56 313 LEU E C 1
ATOM 14003 O O . LEU E 1 313 ? -24.652 16.713 57.616 1.00 29.55 313 LEU E O 1
ATOM 14008 N N . GLU E 1 314 ? -24.790 14.879 58.917 1.00 29.50 314 GLU E N 1
ATOM 14009 C CA . GLU E 1 314 ? -23.675 15.258 59.801 1.00 30.19 314 GLU E CA 1
ATOM 14010 C C . GLU E 1 314 ? -22.355 15.367 59.032 1.00 28.68 314 GLU E C 1
ATOM 14011 O O . GLU E 1 314 ? -21.613 16.331 59.204 1.00 28.39 314 GLU E O 1
ATOM 14017 N N . LYS E 1 315 ? -22.096 14.380 58.175 1.00 29.64 315 LYS E N 1
ATOM 14018 C CA . LYS E 1 315 ? -20.889 14.317 57.352 1.00 30.19 315 LYS E CA 1
ATOM 14019 C C . LYS E 1 315 ? -20.871 15.443 56.309 1.00 29.14 315 LYS E C 1
ATOM 14020 O O . LYS E 1 315 ? -19.837 16.077 56.100 1.00 28.27 315 LYS E O 1
ATOM 14026 N N . LEU E 1 316 ? -22.017 15.693 55.671 1.00 26.66 316 LEU E N 1
ATOM 14027 C CA . LEU E 1 316 ? -22.125 16.789 54.724 1.00 26.57 316 LEU E CA 1
ATOM 14028 C C . LEU E 1 316 ? -21.854 18.146 55.407 1.00 26.13 316 LEU E C 1
ATOM 14029 O O . LEU E 1 316 ? -21.091 18.953 54.878 1.00 24.54 316 LEU E O 1
ATOM 14034 N N . THR E 1 317 ? -22.453 18.363 56.582 1.00 26.17 317 THR E N 1
ATOM 14035 C CA . THR E 1 317 ? -22.237 19.589 57.363 1.00 27.38 317 THR E CA 1
ATOM 14036 C C . THR E 1 317 ? -20.745 19.764 57.657 1.00 28.97 317 THR E C 1
ATOM 14037 O O . THR E 1 317 ? -20.181 20.835 57.418 1.00 28.79 317 THR E O 1
ATOM 14041 N N . GLU E 1 318 ? -20.120 18.687 58.128 1.00 31.87 318 GLU E N 1
ATOM 14042 C CA . GLU E 1 318 ? -18.704 18.666 58.497 1.00 33.35 318 GLU E CA 1
ATOM 14043 C C . GLU E 1 318 ? -17.807 19.007 57.299 1.00 30.70 318 GLU E C 1
ATOM 14044 O O . GLU E 1 318 ? -16.900 19.824 57.416 1.00 28.83 318 GLU E O 1
ATOM 14050 N N . GLU E 1 319 ? -18.089 18.403 56.147 1.00 29.22 319 GLU E N 1
ATOM 14051 C CA . GLU E 1 319 ? -17.263 18.604 54.951 1.00 28.46 319 GLU E CA 1
ATOM 14052 C C . GLU E 1 319 ? -17.366 20.017 54.374 1.00 27.10 319 GLU E C 1
ATOM 14053 O O . GLU E 1 319 ? -16.349 20.605 53.979 1.00 24.54 319 GLU E O 1
ATOM 14059 N N . LEU E 1 320 ? -18.584 20.564 54.349 1.00 25.72 320 LEU E N 1
ATOM 14060 C CA . LEU E 1 320 ? -18.793 21.932 53.875 1.00 25.90 320 LEU E CA 1
ATOM 14061 C C . LEU E 1 320 ? -18.131 22.956 54.786 1.00 25.38 320 LEU E C 1
ATOM 14062 O O . LEU E 1 320 ? -17.494 23.886 54.291 1.00 26.15 320 LEU E O 1
ATOM 14067 N N . VAL E 1 321 ? -18.289 22.792 56.101 1.00 24.45 321 VAL E N 1
ATOM 14068 C CA . VAL E 1 321 ? -17.628 23.669 57.078 1.00 25.40 321 VAL E CA 1
ATOM 14069 C C . VAL E 1 321 ? -16.092 23.638 56.875 1.00 25.91 321 VAL E C 1
ATOM 14070 O O . VAL E 1 321 ? -15.452 24.689 56.776 1.00 26.19 321 VAL E O 1
ATOM 14074 N N . GLU E 1 322 ? -15.525 22.431 56.777 1.00 26.49 322 GLU E N 1
ATOM 14075 C CA . GLU E 1 322 ? -14.100 22.252 56.484 1.00 27.61 322 GLU E CA 1
ATOM 14076 C C . GLU E 1 322 ? -13.639 23.017 55.239 1.00 26.24 322 GLU E C 1
ATOM 14077 O O . GLU E 1 322 ? -12.639 23.731 55.306 1.00 24.81 322 GLU E O 1
ATOM 14083 N N . ARG E 1 323 ? -14.385 22.887 54.136 1.00 25.69 323 ARG E N 1
ATOM 14084 C CA . ARG E 1 323 ? -14.023 23.527 52.869 1.00 26.35 323 ARG E CA 1
ATOM 14085 C C . ARG E 1 323 ? -14.110 25.045 52.951 1.00 25.22 323 ARG E C 1
ATOM 14086 O O . ARG E 1 323 ? -13.230 25.739 52.448 1.00 24.29 323 ARG E O 1
ATOM 14094 N N . VAL E 1 324 ? -15.147 25.565 53.612 1.00 24.59 324 VAL E N 1
ATOM 14095 C CA . VAL E 1 324 ? -15.263 27.012 53.783 1.00 24.06 324 VAL E CA 1
ATOM 14096 C C . VAL E 1 324 ? -14.113 27.557 54.652 1.00 23.94 324 VAL E C 1
ATOM 14097 O O . VAL E 1 324 ? -13.529 28.595 54.329 1.00 22.87 324 VAL E O 1
ATOM 14101 N N . ALA E 1 325 ? -13.766 26.826 55.713 1.00 23.88 325 ALA E N 1
ATOM 14102 C CA . ALA E 1 325 ? -12.709 27.246 56.644 1.00 23.93 325 ALA E CA 1
ATOM 14103 C C . ALA E 1 325 ? -11.310 27.240 56.022 1.00 24.08 325 ALA E C 1
ATOM 14104 O O . ALA E 1 325 ? -10.428 27.951 56.488 1.00 23.80 325 ALA E O 1
ATOM 14106 N N . GLU E 1 326 ? -11.137 26.459 54.952 1.00 24.96 326 GLU E N 1
ATOM 14107 C CA . GLU E 1 326 ? -9.876 26.339 54.222 1.00 24.89 326 GLU E CA 1
ATOM 14108 C C . GLU E 1 326 ? -9.690 27.411 53.139 1.00 26.84 326 GLU E C 1
ATOM 14109 O O . GLU E 1 326 ? -8.592 27.561 52.585 1.00 26.08 326 GLU E O 1
ATOM 14115 N N . ALA E 1 327 ? -10.767 28.144 52.848 1.00 26.82 327 ALA E N 1
ATOM 14116 C CA . ALA E 1 327 ? -10.874 28.990 51.654 1.00 26.71 327 ALA E CA 1
ATOM 14117 C C . ALA E 1 327 ? -10.281 30.403 51.777 1.00 27.80 327 ALA E C 1
ATOM 14118 O O . ALA E 1 327 ? -10.320 31.182 50.812 1.00 28.04 327 ALA E O 1
ATOM 14120 N N . GLY E 1 328 ? -9.734 30.742 52.948 1.00 27.25 328 GLY E N 1
ATOM 14121 C CA . GLY E 1 328 ? -9.156 32.069 53.161 1.00 26.16 328 GLY E CA 1
ATOM 14122 C C . GLY E 1 328 ? -10.250 33.099 53.357 1.00 27.40 328 GLY E C 1
ATOM 14123 O O . GLY E 1 328 ? -10.067 34.280 53.040 1.00 30.17 328 GLY E O 1
ATOM 14124 N N . LEU E 1 329 ? -11.397 32.653 53.868 1.00 26.07 329 LEU E N 1
ATOM 14125 C CA . LEU E 1 329 ? -12.554 33.527 54.034 1.00 25.49 329 LEU E CA 1
ATOM 14126 C C . LEU E 1 329 ? -12.883 33.806 55.503 1.00 25.26 329 LEU E C 1
ATOM 14127 O O . LEU E 1 329 ? -14.035 34.049 55.846 1.00 25.51 329 LEU E O 1
ATOM 14132 N N . GLY E 1 330 ? -11.867 33.771 56.373 1.00 25.67 330 GLY E N 1
ATOM 14133 C CA . GLY E 1 330 ? -12.065 33.969 57.817 1.00 25.42 330 GLY E CA 1
ATOM 14134 C C . GLY E 1 330 ? -12.748 32.801 58.512 1.00 25.71 330 GLY E C 1
ATOM 14135 O O . GLY E 1 330 ? -12.664 31.651 58.046 1.00 24.82 330 GLY E O 1
ATOM 14136 N N . LYS E 1 331 ? -13.430 33.109 59.618 1.00 25.06 331 LYS E N 1
ATOM 14137 C CA . LYS E 1 331 ? -14.061 32.108 60.495 1.00 25.60 331 LYS E CA 1
ATOM 14138 C C . LYS E 1 331 ? -15.473 31.743 60.078 1.00 24.63 331 LYS E C 1
ATOM 14139 O O . LYS E 1 331 ? -16.198 32.589 59.544 1.00 23.77 331 LYS E O 1
ATOM 14145 N N . VAL E 1 332 ? -15.845 30.487 60.339 1.00 22.78 332 VAL E N 1
ATOM 14146 C CA . VAL E 1 332 ? -17.193 29.992 60.114 1.00 22.60 332 VAL E CA 1
ATOM 14147 C C . VAL E 1 332 ? -17.881 30.002 61.469 1.00 23.71 332 VAL E C 1
ATOM 14148 O O . VAL E 1 332 ? -17.490 29.268 62.383 1.00 25.48 332 VAL E O 1
ATOM 14152 N N . ILE E 1 333 ? -18.898 30.844 61.597 1.00 24.32 333 ILE E N 1
ATOM 14153 C CA . ILE E 1 333 ? -19.572 31.051 62.880 1.00 25.08 333 ILE E CA 1
ATOM 14154 C C . ILE E 1 333 ? -21.050 30.721 62.757 1.00 25.44 333 ILE E C 1
ATOM 14155 O O . ILE E 1 333 ? -21.720 31.181 61.828 1.00 25.17 333 ILE E O 1
ATOM 14160 N N . GLU E 1 334 ? -21.536 29.919 63.703 1.00 25.49 334 GLU E N 1
ATOM 14161 C CA . GLU E 1 334 ? -22.952 29.600 63.833 1.00 26.75 334 GLU E CA 1
ATOM 14162 C C . GLU E 1 334 ? -23.545 30.262 65.081 1.00 27.91 334 GLU E C 1
ATOM 14163 O O . GLU E 1 334 ? -22.987 30.158 66.178 1.00 26.82 334 GLU E O 1
ATOM 14169 N N . VAL E 1 335 ? -24.671 30.944 64.891 1.00 28.03 335 VAL E N 1
ATOM 14170 C CA . VAL E 1 335 ? -25.479 31.461 65.994 1.00 27.58 335 VAL E CA 1
ATOM 14171 C C . VAL E 1 335 ? -26.806 30.696 65.996 1.00 28.43 335 VAL E C 1
ATOM 14172 O O . VAL E 1 335 ? -27.498 30.641 64.976 1.00 28.06 335 VAL E O 1
ATOM 14176 N N . ASP E 1 336 ? -27.150 30.109 67.141 1.00 29.58 336 ASP E N 1
ATOM 14177 C CA . ASP E 1 336 ? -28.419 29.406 67.308 1.00 31.03 336 ASP E CA 1
ATOM 14178 C C . ASP E 1 336 ? -29.549 30.415 67.502 1.00 31.73 336 ASP E C 1
ATOM 14179 O O . ASP E 1 336 ? -29.510 31.251 68.420 1.00 30.07 336 ASP E O 1
ATOM 14184 N N . LEU E 1 337 ? -30.550 30.339 66.630 1.00 30.32 337 LEU E N 1
ATOM 14185 C CA . LEU E 1 337 ? -31.703 31.241 66.730 1.00 30.89 337 LEU E CA 1
ATOM 14186 C C . LEU E 1 337 ? -33.028 30.504 66.981 1.00 31.34 337 LEU E C 1
ATOM 14187 O O . LEU E 1 337 ? -34.092 31.098 66.857 1.00 32.96 337 LEU E O 1
ATOM 14192 N N . THR E 1 338 ? -32.949 29.220 67.337 1.00 31.96 338 THR E N 1
ATOM 14193 C CA . THR E 1 338 ? -34.122 28.401 67.668 1.00 35.05 338 THR E CA 1
ATOM 14194 C C . THR E 1 338 ? -34.970 29.120 68.726 1.00 37.41 338 THR E C 1
ATOM 14195 O O . THR E 1 338 ? -34.449 29.562 69.749 1.00 38.89 338 THR E O 1
ATOM 14199 N N . LEU E 1 339 ? -36.258 29.288 68.444 1.00 41.12 339 LEU E N 1
ATOM 14200 C CA . LEU E 1 339 ? -37.179 29.875 69.423 1.00 46.65 339 LEU E CA 1
ATOM 14201 C C . LEU E 1 339 ? -37.500 28.848 70.511 1.00 51.54 339 LEU E C 1
ATOM 14202 O O . LEU E 1 339 ? -37.447 27.642 70.266 1.00 52.72 339 LEU E O 1
ATOM 14207 N N . GLU E 1 340 ? -37.782 29.321 71.722 1.00 59.62 340 GLU E N 1
ATOM 14208 C CA . GLU E 1 340 ? -38.177 28.429 72.814 1.00 64.82 340 GLU E CA 1
ATOM 14209 C C . GLU E 1 340 ? -39.580 27.866 72.561 1.00 64.65 340 GLU E C 1
ATOM 14210 O O . GLU E 1 340 ? -39.801 26.661 72.699 1.00 64.26 340 GLU E O 1
ATOM 14216 N N . ASN E 1 341 ? -40.496 28.749 72.160 1.00 64.83 341 ASN E N 1
ATOM 14217 C CA . ASN E 1 341 ? -41.900 28.414 71.896 1.00 66.37 341 ASN E CA 1
ATOM 14218 C C . ASN E 1 341 ? -42.072 27.394 70.763 1.00 65.91 341 ASN E C 1
ATOM 14219 O O . ASN E 1 341 ? -42.630 26.313 70.987 1.00 67.40 341 ASN E O 1
ATOM 14224 N N . LEU E 1 342 ? -41.593 27.731 69.563 1.00 62.42 342 LEU E N 1
ATOM 14225 C CA . LEU E 1 342 ? -41.543 26.769 68.457 1.00 59.64 342 LEU E CA 1
ATOM 14226 C C . LEU E 1 342 ? -40.279 25.957 68.606 1.00 59.00 342 LEU E C 1
ATOM 14227 O O . LEU E 1 342 ? -39.218 26.505 68.909 1.00 58.82 342 LEU E O 1
ATOM 14232 N N . ASP E 1 343 ? -40.376 24.656 68.381 1.00 56.28 343 ASP E N 1
ATOM 14233 C CA . ASP E 1 343 ? -39.178 23.834 68.419 1.00 55.40 343 ASP E CA 1
ATOM 14234 C C . ASP E 1 343 ? -38.628 23.609 66.995 1.00 48.68 343 ASP E C 1
ATOM 14235 O O . ASP E 1 343 ? -38.526 22.475 66.515 1.00 49.96 343 ASP E O 1
ATOM 14240 N N . VAL E 1 344 ? -38.289 24.715 66.328 1.00 41.48 344 VAL E N 1
ATOM 14241 C CA . VAL E 1 344 ? -37.793 24.682 64.945 1.00 35.51 344 VAL E CA 1
ATOM 14242 C C . VAL E 1 344 ? -36.353 25.209 64.888 1.00 31.36 344 VAL E C 1
ATOM 14243 O O . VAL E 1 344 ? -36.115 26.381 65.177 1.00 29.20 344 VAL E O 1
ATOM 14247 N N . PRO E 1 345 ? -35.389 24.334 64.541 1.00 30.68 345 PRO E N 1
ATOM 14248 C CA . PRO E 1 345 ? -34.003 24.794 64.390 1.00 29.96 345 PRO E CA 1
ATOM 14249 C C . PRO E 1 345 ? -33.888 25.944 63.380 1.00 29.30 345 PRO E C 1
ATOM 14250 O O . PRO E 1 345 ? -34.333 25.824 62.235 1.00 27.90 345 PRO E O 1
ATOM 14254 N N . VAL E 1 346 ? -33.360 27.069 63.844 1.00 29.21 346 VAL E N 1
ATOM 14255 C CA . VAL E 1 346 ? -33.011 28.199 62.978 1.00 28.03 346 VAL E CA 1
ATOM 14256 C C . VAL E 1 346 ? -31.594 28.611 63.345 1.00 28.33 346 VAL E C 1
ATOM 14257 O O . VAL E 1 346 ? -31.245 28.646 64.538 1.00 28.76 346 VAL E O 1
ATOM 14261 N N . VAL E 1 347 ? -30.775 28.898 62.333 1.00 25.84 347 VAL E N 1
ATOM 14262 C CA . VAL E 1 347 ? -29.420 29.397 62.568 1.00 25.99 347 VAL E CA 1
ATOM 14263 C C . VAL E 1 347 ? -29.111 30.649 61.753 1.00 26.50 347 VAL E C 1
ATOM 14264 O O . VAL E 1 347 ? -29.743 30.919 60.730 1.00 26.84 347 VAL E O 1
ATOM 14268 N N . ARG E 1 348 ? -28.147 31.421 62.233 1.00 26.53 348 ARG E N 1
ATOM 14269 C CA . ARG E 1 348 ? -27.490 32.395 61.393 1.00 27.29 348 ARG E CA 1
ATOM 14270 C C . ARG E 1 348 ? -26.039 31.962 61.220 1.00 26.19 348 ARG E C 1
ATOM 14271 O O . ARG E 1 348 ? -25.298 31.821 62.201 1.00 24.83 348 ARG E O 1
ATOM 14279 N N . VAL E 1 349 ? -25.660 31.733 59.967 1.00 25.44 349 VAL E N 1
ATOM 14280 C CA . VAL E 1 349 ? -24.279 31.405 59.617 1.00 24.39 349 VAL E CA 1
ATOM 14281 C C . VAL E 1 349 ? -23.612 32.688 59.164 1.00 24.47 349 VAL E C 1
ATOM 14282 O O . VAL E 1 349 ? -24.152 33.410 58.318 1.00 24.56 349 VAL E O 1
ATOM 14286 N N . ARG E 1 350 ? -22.460 32.993 59.754 1.00 25.46 350 ARG E N 1
ATOM 14287 C CA . ARG E 1 350 ? -21.640 34.094 59.273 1.00 25.86 350 ARG E CA 1
ATOM 14288 C C . ARG E 1 350 ? -20.271 33.542 58.934 1.00 25.85 350 ARG E C 1
ATOM 14289 O O . ARG E 1 350 ? -19.717 32.732 59.679 1.00 26.68 350 ARG E O 1
ATOM 14297 N N . VAL E 1 351 ? -19.729 33.979 57.804 1.00 25.07 351 VAL E N 1
ATOM 14298 C CA . VAL E 1 351 ? -18.364 33.640 57.434 1.00 24.55 351 VAL E CA 1
ATOM 14299 C C . VAL E 1 351 ? -17.641 34.970 57.377 1.00 25.58 351 VAL E C 1
ATOM 14300 O O . VAL E 1 351 ? -17.921 35.799 56.497 1.00 24.64 351 VAL E O 1
ATOM 14304 N N . THR E 1 352 ? -16.728 35.174 58.332 1.00 26.12 352 THR E N 1
ATOM 14305 C CA . THR E 1 352 ? -16.229 36.526 58.666 1.00 27.05 352 THR E CA 1
ATOM 14306 C C . THR E 1 352 ? -15.531 37.278 57.533 1.00 28.42 352 THR E C 1
ATOM 14307 O O . THR E 1 352 ? -15.579 38.505 57.503 1.00 29.46 352 THR E O 1
ATOM 14311 N N . GLY E 1 353 ? -14.896 36.547 56.617 1.00 28.82 353 GLY E N 1
ATOM 14312 C CA . GLY E 1 353 ? -14.224 37.156 55.469 1.00 28.46 353 GLY E CA 1
ATOM 14313 C C . GLY E 1 353 ? -14.899 36.899 54.126 1.00 29.33 353 GLY E C 1
ATOM 14314 O O . GLY E 1 353 ? -14.357 37.289 53.080 1.00 29.67 353 GLY E O 1
ATOM 14315 N N . ALA E 1 354 ? -16.075 36.257 54.135 1.00 28.58 354 ALA E N 1
ATOM 14316 C CA . ALA E 1 354 ? -16.858 36.085 52.899 1.00 29.09 354 ALA E CA 1
ATOM 14317 C C . ALA E 1 354 ? -17.398 37.431 52.472 1.00 29.48 354 ALA E C 1
ATOM 14318 O O . ALA E 1 354 ? -17.780 38.244 53.322 1.00 30.38 354 ALA E O 1
ATOM 14320 N N . SER E 1 355 ? -17.439 37.661 51.161 1.00 29.40 355 SER E N 1
ATOM 14321 C CA . SER E 1 355 ? -17.934 38.928 50.637 1.00 28.68 355 SER E CA 1
ATOM 14322 C C . SER E 1 355 ? -19.465 39.008 50.599 1.00 28.99 355 SER E C 1
ATOM 14323 O O . SER E 1 355 ? -20.134 38.068 50.156 1.00 28.28 355 SER E O 1
ATOM 14326 N N . GLU E 1 356 ? -20.000 40.132 51.081 1.00 29.57 356 GLU E N 1
ATOM 14327 C CA . GLU E 1 356 ? -21.424 40.467 50.974 1.00 29.17 356 GLU E CA 1
ATOM 14328 C C . GLU E 1 356 ? -21.604 41.815 50.255 1.00 30.29 356 GLU E C 1
ATOM 14329 O O . GLU E 1 356 ? -22.542 42.583 50.533 1.00 29.76 356 GLU E O 1
ATOM 14335 N N . TYR E 1 357 ? -20.697 42.060 49.308 1.00 30.89 357 TYR E N 1
ATOM 14336 C CA . TYR E 1 357 ? -20.673 43.252 48.471 1.00 33.50 357 TYR E CA 1
ATOM 14337 C C . TYR E 1 357 ? -22.012 43.530 47.789 1.00 34.36 357 TYR E C 1
ATOM 14338 O O . TYR E 1 357 ? -22.432 44.683 47.723 1.00 34.45 357 TYR E O 1
ATOM 14347 N N . VAL E 1 358 ? -22.672 42.471 47.308 1.00 33.25 358 VAL E N 1
ATOM 14348 C CA . VAL E 1 358 ? -23.993 42.577 46.681 1.00 32.51 358 VAL E CA 1
ATOM 14349 C C . VAL E 1 358 ? -25.074 43.044 47.654 1.00 33.45 358 VAL E C 1
ATOM 14350 O O . VAL E 1 358 ? -26.059 43.634 47.227 1.00 32.63 358 VAL E O 1
ATOM 14354 N N . ILE E 1 359 ? -24.892 42.777 48.948 1.00 33.26 359 ILE E N 1
ATOM 14355 C CA . ILE E 1 359 ? -25.862 43.209 49.961 1.00 36.46 359 ILE E CA 1
ATOM 14356 C C . ILE E 1 359 ? -25.593 44.659 50.390 1.00 37.25 359 ILE E C 1
ATOM 14357 O O . ILE E 1 359 ? -26.506 45.484 50.434 1.00 36.84 359 ILE E O 1
ATOM 14362 N N . ASP E 1 360 ? -24.336 44.951 50.699 1.00 40.12 360 ASP E N 1
ATOM 14363 C CA . ASP E 1 360 ? -23.892 46.307 50.996 1.00 40.20 360 ASP E CA 1
ATOM 14364 C C . ASP E 1 360 ? -22.465 46.461 50.514 1.00 39.19 360 ASP E C 1
ATOM 14365 O O . ASP E 1 360 ? -21.627 45.593 50.765 1.00 37.18 360 ASP E O 1
ATOM 14370 N N . GLU E 1 361 ? -22.199 47.581 49.840 1.00 41.17 361 GLU E N 1
ATOM 14371 C CA . GLU E 1 361 ? -20.871 47.913 49.299 1.00 43.99 361 GLU E CA 1
ATOM 14372 C C . GLU E 1 361 ? -19.752 47.954 50.345 1.00 41.76 361 GLU E C 1
ATOM 14373 O O . GLU E 1 361 ? -18.596 47.669 50.025 1.00 43.39 361 GLU E O 1
ATOM 14379 N N . ALA E 1 362 ? -20.097 48.308 51.583 1.00 40.59 362 ALA E N 1
ATOM 14380 C CA . ALA E 1 362 ? -19.139 48.287 52.697 1.00 40.52 362 ALA E CA 1
ATOM 14381 C C . ALA E 1 362 ? -18.716 46.868 53.135 1.00 39.23 362 ALA E C 1
ATOM 14382 O O . ALA E 1 362 ? -17.665 46.701 53.762 1.00 38.21 362 ALA E O 1
ATOM 14384 N N . ARG E 1 363 ? -19.526 45.858 52.809 1.00 37.60 363 ARG E N 1
ATOM 14385 C CA . ARG E 1 363 ? -19.258 44.467 53.225 1.00 36.82 363 ARG E CA 1
ATOM 14386 C C . ARG E 1 363 ? -18.377 43.712 52.215 1.00 36.99 363 ARG E C 1
ATOM 14387 O O . ARG E 1 363 ? -18.767 42.659 51.684 1.00 36.38 363 ARG E O 1
ATOM 14395 N N . VAL E 1 364 ? -17.186 44.258 51.975 1.00 37.69 364 VAL E N 1
ATOM 14396 C CA . VAL E 1 364 ? -16.243 43.772 50.950 1.00 37.77 364 VAL E CA 1
ATOM 14397 C C . VAL E 1 364 ? -15.689 42.366 51.250 1.00 38.20 364 VAL E C 1
ATOM 14398 O O . VAL E 1 364 ? -15.545 41.544 50.334 1.00 35.40 364 VAL E O 1
ATOM 14402 N N . GLY E 1 365 ? -15.369 42.103 52.519 1.00 37.02 365 GLY E N 1
ATOM 14403 C CA . GLY E 1 365 ? -14.729 40.844 52.922 1.00 37.25 365 GLY E CA 1
ATOM 14404 C C . GLY E 1 365 ? -13.305 40.718 52.394 1.00 38.37 365 GLY E C 1
ATOM 14405 O O . GLY E 1 365 ? -12.684 41.721 52.022 1.00 39.51 365 GLY E O 1
ATOM 14406 N N . ASN E 1 366 ? -12.798 39.484 52.359 1.00 37.22 366 ASN E N 1
ATOM 14407 C CA . ASN E 1 366 ? -11.436 39.184 51.914 1.00 39.38 366 ASN E CA 1
ATOM 14408 C C . ASN E 1 366 ? -11.383 39.175 50.396 1.00 42.90 366 ASN E C 1
ATOM 14409 O O . ASN E 1 366 ? -11.971 38.311 49.763 1.00 42.32 366 ASN E O 1
ATOM 14422 N N . PRO E 1 368 ? -8.902 39.534 46.863 1.00 58.47 368 PRO E N 1
ATOM 14423 C CA . PRO E 1 368 ? -7.565 39.622 46.248 1.00 60.10 368 PRO E CA 1
ATOM 14424 C C . PRO E 1 368 ? -7.438 40.867 45.361 1.00 63.57 368 PRO E C 1
ATOM 14425 O O . PRO E 1 368 ? -8.454 41.481 45.017 1.00 61.99 368 PRO E O 1
ATOM 14429 N N . GLU E 1 369 ? -6.209 41.243 45.010 1.00 69.69 369 GLU E N 1
ATOM 14430 C CA . GLU E 1 369 ? -5.991 42.404 44.137 1.00 74.76 369 GLU E CA 1
ATOM 14431 C C . GLU E 1 369 ? -5.644 41.997 42.709 1.00 74.41 369 GLU E C 1
ATOM 14432 O O . GLU E 1 369 ? -6.537 41.833 41.882 1.00 73.83 369 GLU E O 1
ATOM 14438 N N . PRO E 1 371 ? -7.625 38.573 41.033 1.00 98.79 371 PRO E N 1
ATOM 14439 C CA . PRO E 1 371 ? -8.997 38.124 40.805 1.00 102.63 371 PRO E CA 1
ATOM 14440 C C . PRO E 1 371 ? -9.092 36.734 40.151 1.00 106.45 371 PRO E C 1
ATOM 14441 O O . PRO E 1 371 ? -8.271 36.411 39.286 1.00 102.69 371 PRO E O 1
ATOM 14445 N N . PRO E 1 372 ? -10.089 35.914 40.559 1.00 113.14 372 PRO E N 1
ATOM 14446 C CA . PRO E 1 372 ? -10.286 34.590 39.958 1.00 115.00 372 PRO E CA 1
ATOM 14447 C C . PRO E 1 372 ? -11.043 34.654 38.617 1.00 117.76 372 PRO E C 1
ATOM 14448 O O . PRO E 1 372 ? -12.209 34.244 38.529 1.00 117.96 372 PRO E O 1
ATOM 14452 N N . GLY E 1 373 ? -10.365 35.174 37.590 1.00 117.10 373 GLY E N 1
ATOM 14453 C CA . GLY E 1 373 ? -10.919 35.304 36.237 1.00 114.16 373 GLY E CA 1
ATOM 14454 C C . GLY E 1 373 ? -9.821 35.211 35.181 1.00 112.85 373 GLY E C 1
ATOM 14455 O O . GLY E 1 373 ? -9.942 34.469 34.205 1.00 110.29 373 GLY E O 1
ATOM 14464 N N . THR F 1 2 ? -49.992 -41.247 3.804 1.00 41.09 2 THR F N 1
ATOM 14465 C CA . THR F 1 2 ? -48.680 -40.903 4.348 1.00 38.12 2 THR F CA 1
ATOM 14466 C C . THR F 1 2 ? -48.687 -41.219 5.841 1.00 37.10 2 THR F C 1
ATOM 14467 O O . THR F 1 2 ? -49.415 -40.585 6.613 1.00 34.81 2 THR F O 1
ATOM 14471 N N . ASP F 1 3 ? -47.881 -42.209 6.227 1.00 35.83 3 ASP F N 1
ATOM 14472 C CA . ASP F 1 3 ? -47.775 -42.651 7.623 1.00 36.68 3 ASP F CA 1
ATOM 14473 C C . ASP F 1 3 ? -47.200 -41.577 8.536 1.00 33.19 3 ASP F C 1
ATOM 14474 O O . ASP F 1 3 ? -46.233 -40.898 8.190 1.00 31.44 3 ASP F O 1
ATOM 14479 N N . ILE F 1 4 ? -47.816 -41.415 9.697 1.00 31.69 4 ILE F N 1
ATOM 14480 C CA . ILE F 1 4 ? -47.213 -40.618 10.755 1.00 29.79 4 ILE F CA 1
ATOM 14481 C C . ILE F 1 4 ? -46.187 -41.510 11.425 1.00 29.82 4 ILE F C 1
ATOM 14482 O O . ILE F 1 4 ? -46.545 -42.479 12.085 1.00 31.72 4 ILE F O 1
ATOM 14487 N N . VAL F 1 5 ? -44.913 -41.197 11.230 1.00 29.72 5 VAL F N 1
ATOM 14488 C CA . VAL F 1 5 ? -43.824 -41.987 11.832 1.00 30.34 5 VAL F CA 1
ATOM 14489 C C . VAL F 1 5 ? -43.332 -41.436 13.177 1.00 29.74 5 VAL F C 1
ATOM 14490 O O . VAL F 1 5 ? -42.615 -42.127 13.905 1.00 31.98 5 VAL F O 1
ATOM 14494 N N . TYR F 1 6 ? -43.721 -40.197 13.492 1.00 28.51 6 TYR F N 1
ATOM 14495 C CA . TYR F 1 6 ? -43.254 -39.482 14.680 1.00 28.14 6 TYR F CA 1
ATOM 14496 C C . TYR F 1 6 ? -44.390 -38.643 15.230 1.00 28.43 6 TYR F C 1
ATOM 14497 O O . TYR F 1 6 ? -44.995 -37.842 14.497 1.00 27.10 6 TYR F O 1
ATOM 14506 N N . ASP F 1 7 ? -44.678 -38.832 16.520 1.00 28.83 7 ASP F N 1
ATOM 14507 C CA . ASP F 1 7 ? -45.802 -38.158 17.165 1.00 28.85 7 ASP F CA 1
ATOM 14508 C C . ASP F 1 7 ? -45.482 -37.707 18.597 1.00 28.39 7 ASP F C 1
ATOM 14509 O O . ASP F 1 7 ? -46.328 -37.787 19.486 1.00 29.45 7 ASP F O 1
ATOM 14514 N N . VAL F 1 8 ? -44.258 -37.223 18.805 1.00 27.74 8 VAL F N 1
ATOM 14515 C CA . VAL F 1 8 ? -43.818 -36.724 20.116 1.00 27.23 8 VAL F CA 1
ATOM 14516 C C . VAL F 1 8 ? -44.265 -35.257 20.301 1.00 27.23 8 VAL F C 1
ATOM 14517 O O . VAL F 1 8 ? -45.286 -35.012 20.937 1.00 27.28 8 VAL F O 1
ATOM 14521 N N . GLU F 1 9 ? -43.530 -34.303 19.726 1.00 26.10 9 GLU F N 1
ATOM 14522 C CA . GLU F 1 9 ? -43.889 -32.868 19.788 1.00 26.65 9 GLU F CA 1
ATOM 14523 C C . GLU F 1 9 ? -44.953 -32.455 18.756 1.00 26.62 9 GLU F C 1
ATOM 14524 O O . GLU F 1 9 ? -45.576 -31.401 18.892 1.00 26.31 9 GLU F O 1
ATOM 14530 N N . GLY F 1 10 ? -45.134 -33.281 17.729 1.00 25.71 10 GLY F N 1
ATOM 14531 C CA . GLY F 1 10 ? -46.058 -33.008 16.639 1.00 25.42 10 GLY F CA 1
ATOM 14532 C C . GLY F 1 10 ? -46.157 -34.214 15.722 1.00 26.54 10 GLY F C 1
ATOM 14533 O O . GLY F 1 10 ? -45.380 -35.167 15.850 1.00 25.49 10 GLY F O 1
ATOM 14534 N N . PHE F 1 11 ? -47.123 -34.170 14.807 1.00 25.56 11 PHE F N 1
ATOM 14535 C CA . PHE F 1 11 ? -47.395 -35.276 13.897 1.00 25.20 11 PHE F CA 1
ATOM 14536 C C . PHE F 1 11 ? -46.553 -35.105 12.641 1.00 26.43 11 PHE F C 1
ATOM 14537 O O . PHE F 1 11 ? -46.785 -34.189 11.844 1.00 26.64 11 PHE F O 1
ATOM 14545 N N . ARG F 1 12 ? -45.554 -35.974 12.479 1.00 27.39 12 ARG F N 1
ATOM 14546 C CA . ARG F 1 12 ? -44.586 -35.822 11.388 1.00 28.34 12 ARG F CA 1
ATOM 14547 C C . ARG F 1 12 ? -44.479 -37.070 10.521 1.00 29.09 12 ARG F C 1
ATOM 14548 O O . ARG F 1 12 ? -44.595 -38.198 11.022 1.00 30.08 12 ARG F O 1
ATOM 14556 N N . ALA F 1 13 ? -44.289 -36.843 9.220 1.00 30.03 13 ALA F N 1
ATOM 14557 C CA . ALA F 1 13 ? -44.055 -37.905 8.221 1.00 30.88 13 ALA F CA 1
ATOM 14558 C C . ALA F 1 13 ? -42.589 -38.351 8.156 1.00 32.04 13 ALA F C 1
ATOM 14559 O O . ALA F 1 13 ? -42.263 -39.346 7.496 1.00 33.85 13 ALA F O 1
ATOM 14561 N N . PHE F 1 14 ? -41.710 -37.616 8.834 1.00 30.83 14 PHE F N 1
ATOM 14562 C CA . PHE F 1 14 ? -40.283 -37.953 8.895 1.00 30.64 14 PHE F CA 1
ATOM 14563 C C . PHE F 1 14 ? -39.773 -37.901 10.328 1.00 30.14 14 PHE F C 1
ATOM 14564 O O . PHE F 1 14 ? -40.329 -37.173 11.160 1.00 29.54 14 PHE F O 1
ATOM 14572 N N . LEU F 1 15 ? -38.729 -38.680 10.614 1.00 28.80 15 LEU F N 1
ATOM 14573 C CA . LEU F 1 15 ? -38.019 -38.578 11.890 1.00 29.58 15 LEU F CA 1
ATOM 14574 C C . LEU F 1 15 ? -37.243 -37.246 11.946 1.00 29.35 15 LEU F C 1
ATOM 14575 O O . LEU F 1 15 ? -36.709 -36.809 10.928 1.00 30.47 15 LEU F O 1
ATOM 14580 N N . PRO F 1 16 ? -37.198 -36.581 13.124 1.00 28.50 16 PRO F N 1
ATOM 14581 C CA . PRO F 1 16 ? -36.429 -35.335 13.278 1.00 28.53 16 PRO F CA 1
ATOM 14582 C C . PRO F 1 16 ? -34.987 -35.417 12.774 1.00 30.05 16 PRO F C 1
ATOM 14583 O O . PRO F 1 16 ? -34.482 -34.431 12.217 1.00 28.17 16 PRO F O 1
ATOM 14587 N N . LYS F 1 17 ? -34.345 -36.577 12.953 1.00 31.11 17 LYS F N 1
ATOM 14588 C CA . LYS F 1 17 ? -32.974 -36.783 12.478 1.00 34.05 17 LYS F CA 1
ATOM 14589 C C . LYS F 1 17 ? -32.907 -36.670 10.951 1.00 34.51 17 LYS F C 1
ATOM 14590 O O . LYS F 1 17 ? -31.976 -36.068 10.414 1.00 35.67 17 LYS F O 1
ATOM 14596 N N . GLU F 1 18 ? -33.918 -37.220 10.274 1.00 34.70 18 GLU F N 1
ATOM 14597 C CA . GLU F 1 18 ? -34.041 -37.119 8.811 1.00 35.08 18 GLU F CA 1
ATOM 14598 C C . GLU F 1 18 ? -34.270 -35.659 8.391 1.00 32.81 18 GLU F C 1
ATOM 14599 O O . GLU F 1 18 ? -33.639 -35.182 7.449 1.00 30.13 18 GLU F O 1
ATOM 14605 N N . THR F 1 19 ? -35.144 -34.953 9.116 1.00 30.70 19 THR F N 1
ATOM 14606 C CA . THR F 1 19 ? -35.433 -33.543 8.82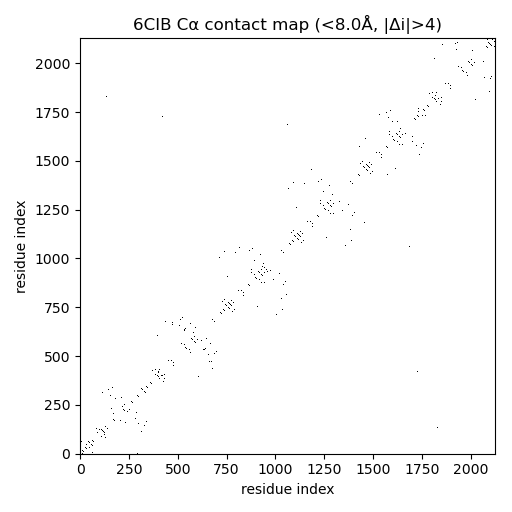7 1.00 30.09 19 THR F CA 1
ATOM 14607 C C . THR F 1 19 ? -34.241 -32.607 9.092 1.00 30.24 19 THR F C 1
ATOM 14608 O O . THR F 1 19 ? -33.987 -31.679 8.313 1.00 28.78 19 THR F O 1
ATOM 14612 N N . LEU F 1 20 ? -33.501 -32.854 10.167 1.00 29.58 20 LEU F N 1
ATOM 14613 C CA . LEU F 1 20 ? -32.314 -32.049 10.425 1.00 30.91 20 LEU F CA 1
ATOM 14614 C C . LEU F 1 20 ? -31.259 -32.178 9.299 1.00 32.07 20 LEU F C 1
ATOM 14615 O O . LEU F 1 20 ? -30.642 -31.170 8.920 1.00 31.95 20 LEU F O 1
ATOM 14620 N N . ARG F 1 21 ? -31.077 -33.399 8.781 1.00 32.81 21 ARG F N 1
ATOM 14621 C CA . ARG F 1 21 ? -30.195 -33.666 7.619 1.00 35.29 21 ARG F CA 1
ATOM 14622 C C . ARG F 1 21 ? -30.630 -32.865 6.404 1.00 35.92 21 ARG F C 1
ATOM 14623 O O . ARG F 1 21 ? -29.806 -32.265 5.714 1.00 37.32 21 ARG F O 1
ATOM 14631 N N . TRP F 1 22 ? -31.940 -32.858 6.176 1.00 34.74 22 TRP F N 1
ATOM 14632 C CA . TRP F 1 22 ? -32.579 -32.176 5.070 1.00 34.86 22 TRP F CA 1
ATOM 14633 C C . TRP F 1 22 ? -32.444 -30.649 5.180 1.00 34.26 22 TRP F C 1
ATOM 14634 O O . TRP F 1 22 ? -32.151 -29.982 4.179 1.00 33.17 22 TRP F O 1
ATOM 14645 N N . ILE F 1 23 ? -32.640 -30.114 6.392 1.00 31.36 23 ILE F N 1
ATOM 14646 C CA . ILE F 1 23 ? -32.437 -28.692 6.704 1.00 31.10 23 ILE F CA 1
ATOM 14647 C C . ILE F 1 23 ? -30.984 -28.264 6.432 1.00 31.71 23 ILE F C 1
ATOM 14648 O O . ILE F 1 23 ? -30.733 -27.218 5.812 1.00 31.51 23 ILE F O 1
ATOM 14653 N N . ARG F 1 24 ? -30.043 -29.078 6.906 1.00 30.95 24 ARG F N 1
ATOM 14654 C CA . ARG F 1 24 ? -28.617 -28.826 6.720 1.00 33.18 24 ARG F CA 1
ATOM 14655 C C . ARG F 1 24 ? -28.181 -28.911 5.264 1.00 34.78 24 ARG F C 1
ATOM 14656 O O . ARG F 1 24 ? -27.393 -28.080 4.823 1.00 34.93 24 ARG F O 1
ATOM 14664 N N . HIS F 1 25 ? -28.710 -29.894 4.529 1.00 37.00 25 HIS F N 1
ATOM 14665 C CA . HIS F 1 25 ? -28.387 -30.082 3.106 1.00 40.92 25 HIS F CA 1
ATOM 14666 C C . HIS F 1 25 ? -28.831 -28.882 2.260 1.00 42.03 25 HIS F C 1
ATOM 14667 O O . HIS F 1 25 ? -28.079 -28.406 1.401 1.00 41.97 25 HIS F O 1
ATOM 14674 N N . ARG F 1 26 ? -30.036 -28.390 2.540 1.00 40.87 26 ARG F N 1
ATOM 14675 C CA . ARG F 1 26 ? -30.646 -27.297 1.788 1.00 40.52 26 ARG F CA 1
ATOM 14676 C C . ARG F 1 26 ? -30.215 -25.911 2.270 1.00 39.03 26 ARG F C 1
ATOM 14677 O O . ARG F 1 26 ? -30.631 -24.896 1.694 1.00 40.82 26 ARG F O 1
ATOM 14685 N N . GLU F 1 27 ? -29.391 -25.876 3.320 1.00 36.11 27 GLU F N 1
ATOM 14686 C CA . GLU F 1 27 ? -28.835 -24.633 3.896 1.00 37.60 27 GLU F CA 1
ATOM 14687 C C . GLU F 1 27 ? -29.916 -23.590 4.238 1.00 35.39 27 GLU F C 1
ATOM 14688 O O . GLU F 1 27 ? -29.727 -22.377 4.053 1.00 33.45 27 GLU F O 1
ATOM 14694 N N . LEU F 1 28 ? -31.038 -24.091 4.756 1.00 32.25 28 LEU F N 1
ATOM 14695 C CA . LEU F 1 28 ? -32.231 -23.290 5.005 1.00 31.36 28 LEU F CA 1
ATOM 14696 C C . LEU F 1 28 ? -31.979 -22.122 5.943 1.00 30.78 28 LEU F C 1
ATOM 14697 O O . LEU F 1 28 ? -32.407 -21.007 5.652 1.00 31.21 28 LEU F O 1
ATOM 14702 N N . GLU F 1 29 ? -31.261 -22.371 7.039 1.00 30.70 29 GLU F N 1
ATOM 14703 C CA . GLU F 1 29 ? -31.022 -21.340 8.059 1.00 32.52 29 GLU F CA 1
ATOM 14704 C C . GLU F 1 29 ? -30.224 -20.149 7.514 1.00 32.40 29 GLU F C 1
ATOM 14705 O O . GLU F 1 29 ? -30.631 -18.998 7.702 1.00 31.49 29 GLU F O 1
ATOM 14711 N N . ARG F 1 30 ? -29.115 -20.429 6.826 1.00 32.62 30 ARG F N 1
ATOM 14712 C CA . ARG F 1 30 ? -28.335 -19.380 6.156 1.00 34.43 30 ARG F CA 1
ATOM 14713 C C . ARG F 1 30 ? -29.226 -18.617 5.163 1.00 33.91 30 ARG F C 1
ATOM 14714 O O . ARG F 1 30 ? -29.286 -17.384 5.198 1.00 35.06 30 ARG F O 1
ATOM 14722 N N . LYS F 1 31 ? -29.955 -19.358 4.331 1.00 33.97 31 LYS F N 1
ATOM 14723 C CA . LYS F 1 31 ? -30.810 -18.775 3.285 1.00 34.24 31 LYS F CA 1
ATOM 14724 C C . LYS F 1 31 ? -31.967 -17.921 3.821 1.00 35.40 31 LYS F C 1
ATOM 14725 O O . LYS F 1 31 ? -32.533 -17.107 3.092 1.00 36.38 31 LYS F O 1
ATOM 14731 N N . VAL F 1 32 ? -32.289 -18.105 5.098 1.00 34.47 32 VAL F N 1
ATOM 14732 C CA . VAL F 1 32 ? -33.397 -17.432 5.755 1.00 33.85 32 VAL F CA 1
ATOM 14733 C C . VAL F 1 32 ? -32.892 -16.281 6.655 1.00 33.01 32 VAL F C 1
ATOM 14734 O O . VAL F 1 32 ? -33.674 -15.569 7.287 1.00 33.32 32 VAL F O 1
ATOM 14738 N N . GLY F 1 33 ? -31.577 -16.082 6.679 1.00 33.41 33 GLY F N 1
ATOM 14739 C CA . GLY F 1 33 ? -30.971 -14.947 7.381 1.00 32.89 33 GLY F CA 1
ATOM 14740 C C . GLY F 1 33 ? -30.527 -15.181 8.818 1.00 32.68 33 GLY F C 1
ATOM 14741 O O . GLY F 1 33 ? -30.349 -14.218 9.568 1.00 33.66 33 GLY F O 1
ATOM 14742 N N . VAL F 1 34 ? -30.350 -16.445 9.205 1.00 33.13 34 VAL F N 1
ATOM 14743 C CA . VAL F 1 34 ? -29.807 -16.794 10.530 1.00 34.44 34 VAL F CA 1
ATOM 14744 C C . VAL F 1 34 ? -28.328 -16.381 10.577 1.00 35.80 34 VAL F C 1
ATOM 14745 O O . VAL F 1 34 ? -27.537 -16.791 9.721 1.00 35.72 34 VAL F O 1
ATOM 14749 N N . VAL F 1 35 ? -27.972 -15.569 11.569 1.00 37.85 35 VAL F N 1
ATOM 14750 C CA . VAL F 1 35 ? -26.583 -15.092 11.726 1.00 39.29 35 VAL F CA 1
ATOM 14751 C C . VAL F 1 35 ? -25.892 -15.575 13.014 1.00 40.59 35 VAL F C 1
ATOM 14752 O O . VAL F 1 35 ? -24.657 -15.591 13.087 1.00 40.44 35 VAL F O 1
ATOM 14756 N N . GLU F 1 36 ? -26.684 -15.962 14.017 1.00 39.77 36 GLU F N 1
ATOM 14757 C CA . GLU F 1 36 ? -26.144 -16.539 15.249 1.00 40.16 36 GLU F CA 1
ATOM 14758 C C . GLU F 1 36 ? -27.067 -17.586 15.872 1.00 39.02 36 GLU F C 1
ATOM 14759 O O . GLU F 1 36 ? -28.293 -17.440 15.857 1.00 38.19 36 GLU F O 1
ATOM 14765 N N . LYS F 1 37 ? -26.453 -18.637 16.414 1.00 37.62 37 LYS F N 1
ATOM 14766 C CA . LYS F 1 37 ? -27.159 -19.736 17.083 1.00 36.69 37 LYS F CA 1
ATOM 14767 C C . LYS F 1 37 ? -26.729 -19.816 18.539 1.00 37.32 37 LYS F C 1
ATOM 14768 O O . LYS F 1 37 ? -25.573 -19.517 18.870 1.00 38.28 37 LYS F O 1
ATOM 14774 N N . PHE F 1 38 ? -27.664 -20.206 19.405 1.00 35.08 38 PHE F N 1
ATOM 14775 C CA . PHE F 1 38 ? -27.372 -20.477 20.816 1.00 35.70 38 PHE F CA 1
ATOM 14776 C C . PHE F 1 38 ? -28.033 -21.781 21.232 1.00 34.07 38 PHE F C 1
ATOM 14777 O O . PHE F 1 38 ? -29.124 -22.103 20.761 1.00 33.19 38 PHE F O 1
ATOM 14785 N N . SER F 1 39 ? -27.363 -22.525 22.108 1.00 31.89 39 SER F N 1
ATOM 14786 C CA . SER F 1 39 ? -27.936 -23.734 22.689 1.00 31.09 39 SER F CA 1
ATOM 14787 C C . SER F 1 39 ? -28.095 -23.584 24.195 1.00 31.48 39 SER F C 1
ATOM 14788 O O . SER F 1 39 ? -27.110 -23.349 24.925 1.00 30.67 39 SER F O 1
ATOM 14791 N N . ASP F 1 40 ? -29.348 -23.682 24.643 1.00 29.57 40 ASP F N 1
ATOM 14792 C CA . ASP F 1 40 ? -29.674 -23.687 26.063 1.00 29.31 40 ASP F CA 1
ATOM 14793 C C . ASP F 1 40 ? -30.198 -25.050 26.487 1.00 28.85 40 ASP F C 1
ATOM 14794 O O . ASP F 1 40 ? -30.520 -25.905 25.655 1.00 27.79 40 ASP F O 1
ATOM 14799 N N . ARG F 1 41 ? -30.271 -25.242 27.793 1.00 28.82 41 ARG F N 1
ATOM 14800 C CA . ARG F 1 41 ? -30.951 -26.387 28.364 1.00 30.68 41 ARG F CA 1
ATOM 14801 C C . ARG F 1 41 ? -31.653 -25.892 29.619 1.00 29.92 41 ARG F C 1
ATOM 14802 O O . ARG F 1 41 ? -31.023 -25.268 30.479 1.00 29.30 41 ARG F O 1
ATOM 14810 N N . VAL F 1 42 ? -32.964 -26.123 29.679 1.00 28.51 42 VAL F N 1
ATOM 14811 C CA . VAL F 1 42 ? -33.772 -25.766 30.839 1.00 28.39 42 VAL F CA 1
ATOM 14812 C C . VAL F 1 42 ? -34.177 -27.086 31.491 1.00 28.66 42 VAL F C 1
ATOM 14813 O O . VAL F 1 42 ? -34.990 -27.843 30.943 1.00 30.05 42 VAL F O 1
ATOM 14817 N N . GLY F 1 43 ? -33.587 -27.368 32.651 1.00 29.68 43 GLY F N 1
ATOM 14818 C CA . GLY F 1 43 ? -33.684 -28.690 33.272 1.00 29.91 43 GLY F CA 1
ATOM 14819 C C . GLY F 1 43 ? -33.252 -29.736 32.251 1.00 29.79 43 GLY F C 1
ATOM 14820 O O . GLY F 1 43 ? -32.151 -29.651 31.713 1.00 30.10 43 GLY F O 1
ATOM 14821 N N . PRO F 1 44 ? -34.133 -30.695 31.933 1.00 30.99 44 PRO F N 1
ATOM 14822 C CA . PRO F 1 44 ? -33.763 -31.671 30.905 1.00 31.02 44 PRO F CA 1
ATOM 14823 C C . PRO F 1 44 ? -34.049 -31.225 29.455 1.00 30.58 44 PRO F C 1
ATOM 14824 O O . PRO F 1 44 ? -33.695 -31.958 28.510 1.00 32.33 44 PRO F O 1
ATOM 14828 N N . ILE F 1 45 ? -34.650 -30.043 29.276 1.00 28.77 45 ILE F N 1
ATOM 14829 C CA . ILE F 1 45 ? -35.160 -29.610 27.954 1.00 26.65 45 ILE F CA 1
ATOM 14830 C C . ILE F 1 45 ? -34.187 -28.771 27.127 1.00 25.43 45 ILE F C 1
ATOM 14831 O O . ILE F 1 45 ? -33.819 -27.667 27.536 1.00 26.96 45 ILE F O 1
ATOM 14836 N N . PRO F 1 46 ? -33.799 -29.272 25.941 1.00 25.11 46 PRO F N 1
ATOM 14837 C CA . PRO F 1 46 ? -32.977 -28.461 25.032 1.00 25.79 46 PRO F CA 1
ATOM 14838 C C . PRO F 1 46 ? -33.797 -27.332 24.410 1.00 25.93 46 PRO F C 1
ATOM 14839 O O . PRO F 1 46 ? -34.930 -27.549 23.952 1.00 25.28 46 PRO F O 1
ATOM 14843 N N . VAL F 1 47 ? -33.232 -26.130 24.444 1.00 27.77 47 VAL F N 1
ATOM 14844 C CA . VAL F 1 47 ? -33.822 -24.942 23.808 1.00 27.60 47 VAL F CA 1
ATOM 14845 C C . VAL F 1 47 ? -32.762 -24.372 22.867 1.00 29.32 47 VAL F C 1
ATOM 14846 O O . VAL F 1 47 ? -31.566 -24.345 23.199 1.00 28.35 47 VAL F O 1
ATOM 14850 N N . GLU F 1 48 ? -33.209 -23.946 21.688 1.00 28.92 48 GLU F N 1
ATOM 14851 C CA . GLU F 1 48 ? -32.344 -23.377 20.670 1.00 29.14 48 GLU F CA 1
ATOM 14852 C C . GLU F 1 48 ? -32.804 -21.965 20.368 1.00 30.61 48 GLU F C 1
ATOM 14853 O O . GLU F 1 48 ? -34.003 -21.710 20.228 1.00 32.34 48 GLU F O 1
ATOM 14859 N N . ILE F 1 49 ? -31.851 -21.045 20.284 1.00 29.72 49 ILE F N 1
ATOM 14860 C CA . ILE F 1 49 ? -32.163 -19.653 19.985 1.00 30.69 49 ILE F CA 1
ATOM 14861 C C . ILE F 1 49 ? -31.430 -19.218 18.723 1.00 31.47 49 ILE F C 1
ATOM 14862 O O . ILE F 1 49 ? -30.285 -19.617 18.487 1.00 31.07 49 ILE F O 1
ATOM 14867 N N . ARG F 1 50 ? -32.137 -18.447 17.898 1.00 31.24 50 ARG F N 1
ATOM 14868 C CA . ARG F 1 50 ? -31.619 -17.940 16.636 1.00 32.51 50 ARG F CA 1
ATOM 14869 C C . ARG F 1 50 ? -31.731 -16.429 16.563 1.00 33.64 50 ARG F C 1
ATOM 14870 O O . ARG F 1 50 ? -32.781 -15.855 16.882 1.00 33.21 50 ARG F O 1
ATOM 14878 N N . ARG F 1 51 ? -30.637 -15.797 16.147 1.00 35.05 51 ARG F N 1
ATOM 14879 C CA . ARG F 1 51 ? -30.655 -14.400 15.750 1.00 36.45 51 ARG F CA 1
ATOM 14880 C C . ARG F 1 51 ? -30.788 -14.383 14.229 1.00 36.16 51 ARG F C 1
ATOM 14881 O O . ARG F 1 51 ? -29.975 -14.977 13.500 1.00 35.14 51 ARG F O 1
ATOM 14889 N N . ARG F 1 52 ? -31.844 -13.724 13.767 1.00 34.99 52 ARG F N 1
ATOM 14890 C CA . ARG F 1 52 ? -32.200 -13.708 12.356 1.00 37.49 52 ARG F CA 1
ATOM 14891 C C . ARG F 1 52 ? -32.275 -12.268 11.847 1.00 38.32 52 ARG F C 1
ATOM 14892 O O . ARG F 1 52 ? -32.860 -11.386 12.499 1.00 37.12 52 A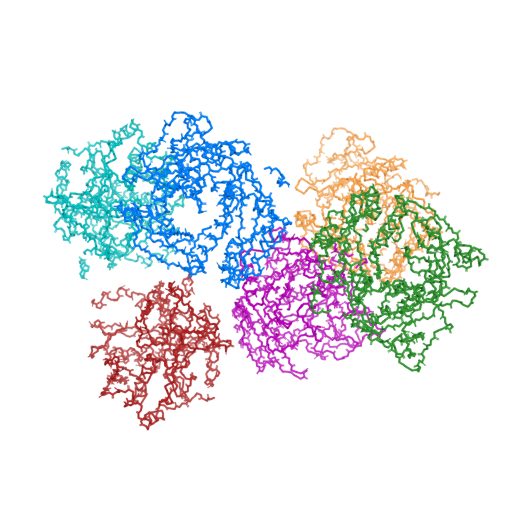RG F O 1
ATOM 14900 N N . ARG F 1 53 ? -31.664 -12.047 10.688 1.00 38.86 53 ARG F N 1
ATOM 14901 C CA . ARG F 1 53 ? -31.632 -10.735 10.047 1.00 41.27 53 ARG F CA 1
ATOM 14902 C C . ARG F 1 53 ? -32.523 -10.728 8.814 1.00 37.36 53 ARG F C 1
ATOM 14903 O O . ARG F 1 53 ? -32.475 -11.651 8.003 1.00 38.45 53 ARG F O 1
ATOM 14911 N N . SER F 1 54 ? -33.334 -9.687 8.685 1.00 35.18 54 SER F N 1
ATOM 14912 C CA . SER F 1 54 ? -34.048 -9.410 7.431 1.00 35.33 54 SER F CA 1
ATOM 14913 C C . SER F 1 54 ? -34.253 -7.900 7.259 1.00 34.42 54 SER F C 1
ATOM 14914 O O . SER F 1 54 ? -33.858 -7.107 8.131 1.00 34.20 54 SER F O 1
ATOM 14917 N N . GLN F 1 55 ? -34.895 -7.515 6.154 1.00 34.23 55 GLN F N 1
ATOM 14918 C CA . GLN F 1 55 ? -35.251 -6.114 5.884 1.00 34.39 55 GLN F CA 1
ATOM 14919 C C . GLN F 1 55 ? -36.140 -5.475 6.971 1.00 33.93 55 GLN F C 1
ATOM 14920 O O . GLN F 1 55 ? -36.205 -4.253 7.080 1.00 34.91 55 GLN F O 1
ATOM 14926 N N . TYR F 1 56 ? -36.823 -6.309 7.760 1.00 34.58 56 TYR F N 1
ATOM 14927 C CA . TYR F 1 56 ? -37.686 -5.825 8.840 1.00 34.48 56 TYR F CA 1
ATOM 14928 C C . TYR F 1 56 ? -36.932 -5.638 10.160 1.00 35.85 56 TYR F C 1
ATOM 14929 O O . TYR F 1 56 ? -37.492 -5.116 11.134 1.00 37.98 56 TYR F O 1
ATOM 14938 N N . GLY F 1 57 ? -35.657 -6.037 10.166 1.00 36.13 57 GLY F N 1
ATOM 14939 C CA . GLY F 1 57 ? -34.772 -5.884 11.322 1.00 36.42 57 GLY F CA 1
ATOM 14940 C C . GLY F 1 57 ? -34.159 -7.191 11.814 1.00 35.31 57 GLY F C 1
ATOM 14941 O O . GLY F 1 57 ? -34.035 -8.164 11.072 1.00 32.99 57 GLY F O 1
ATOM 14942 N N . GLU F 1 58 ? -33.775 -7.189 13.080 1.00 37.11 58 GLU F N 1
ATOM 14943 C CA . GLU F 1 58 ? -33.110 -8.320 13.705 1.00 39.65 58 GLU F CA 1
ATOM 14944 C C . GLU F 1 58 ? -34.052 -8.947 14.730 1.00 39.25 58 GLU F C 1
ATOM 14945 O O . GLU F 1 58 ? -34.595 -8.258 15.596 1.00 39.28 58 GLU F O 1
ATOM 14951 N N . PHE F 1 59 ? -34.249 -10.255 14.619 1.00 39.81 59 PHE F N 1
ATOM 14952 C CA . PHE F 1 59 ? -35.198 -10.954 15.481 1.00 40.21 59 PHE F CA 1
ATOM 14953 C C . PHE F 1 59 ? -34.572 -12.146 16.192 1.00 39.79 59 PHE F C 1
ATOM 14954 O O . PHE F 1 59 ? -33.681 -12.807 15.652 1.00 38.10 59 PHE F O 1
ATOM 14962 N N . TYR F 1 60 ? -35.055 -12.402 17.405 1.00 37.63 60 TYR F N 1
ATOM 14963 C CA . TYR F 1 60 ? -34.771 -13.635 18.117 1.00 38.83 60 TYR F CA 1
ATOM 14964 C C . TYR F 1 60 ? -35.910 -14.636 17.955 1.00 37.11 60 TYR F C 1
ATOM 14965 O O . TYR F 1 60 ? -37.073 -14.312 18.197 1.00 39.27 60 TYR F O 1
ATOM 14974 N N . HIS F 1 61 ? -35.566 -15.834 17.490 1.00 35.16 61 HIS F N 1
ATOM 14975 C CA . HIS F 1 61 ? -36.523 -16.934 17.361 1.00 35.28 61 HIS F CA 1
ATOM 14976 C C . HIS F 1 61 ? -36.053 -18.111 18.211 1.00 34.64 61 HIS F C 1
ATOM 14977 O O . HIS F 1 61 ? -34.850 -18.321 18.383 1.00 33.70 61 HIS F O 1
ATOM 14984 N N . ALA F 1 62 ? -37.002 -18.874 18.743 1.00 32.69 62 ALA F N 1
ATOM 14985 C CA . ALA F 1 62 ? -36.656 -20.008 19.594 1.00 31.39 62 ALA F CA 1
ATOM 14986 C C . ALA F 1 62 ? -37.206 -21.315 19.061 1.00 30.98 62 ALA F C 1
ATOM 14987 O O . ALA F 1 62 ? -38.227 -21.347 18.357 1.00 31.08 62 ALA F O 1
ATOM 14989 N N . GLY F 1 63 ? -36.473 -22.379 19.355 1.00 28.17 63 GLY F N 1
ATOM 14990 C CA . GLY F 1 63 ? -36.927 -23.732 19.132 1.00 27.88 63 GLY F CA 1
ATOM 14991 C C . GLY F 1 63 ? -36.718 -24.533 20.393 1.00 27.41 63 GLY F C 1
ATOM 14992 O O . GLY F 1 63 ? -36.036 -24.072 21.323 1.00 28.39 63 GLY F O 1
ATOM 14993 N N . LYS F 1 64 ? -37.318 -25.718 20.428 1.00 26.16 64 LYS F N 1
ATOM 14994 C CA . LYS F 1 64 ? -37.297 -26.594 21.598 1.00 26.52 64 LYS F CA 1
ATOM 14995 C C . LYS F 1 64 ? -37.850 -27.955 21.219 1.00 26.77 64 LYS F C 1
ATOM 14996 O O . LYS F 1 64 ? -38.522 -28.098 20.189 1.00 26.35 64 LYS F O 1
ATOM 15002 N N . GLY F 1 65 ? -37.584 -28.940 22.071 1.00 26.71 65 GLY F N 1
ATOM 15003 C CA . GLY F 1 65 ? -37.989 -30.319 21.842 1.00 27.05 65 GLY F CA 1
ATOM 15004 C C . GLY F 1 65 ? -37.535 -31.190 22.994 1.00 28.33 65 GLY F C 1
ATOM 15005 O O . GLY F 1 65 ? -36.872 -30.720 23.929 1.00 27.05 65 GLY F O 1
ATOM 15006 N N . THR F 1 66 ? -37.899 -32.463 22.944 1.00 27.55 66 THR F N 1
ATOM 15007 C CA . THR F 1 66 ? -37.432 -33.404 23.965 1.00 27.23 66 THR F CA 1
ATOM 15008 C C . THR F 1 66 ? -35.977 -33.812 23.700 1.00 26.75 66 THR F C 1
ATOM 15009 O O . THR F 1 66 ? -35.265 -34.175 24.631 1.00 28.14 66 THR F O 1
ATOM 15013 N N . THR F 1 67 ? -35.550 -33.720 22.441 1.00 25.82 67 THR F N 1
ATOM 15014 C CA . THR F 1 67 ? -34.180 -34.039 22.014 1.00 26.16 67 THR F CA 1
ATOM 15015 C C . THR F 1 67 ? -33.504 -32.806 21.408 1.00 26.35 67 THR F C 1
ATOM 15016 O O . THR F 1 67 ? -34.179 -31.893 20.910 1.00 26.25 67 THR F O 1
ATOM 15020 N N . ARG F 1 68 ? -32.174 -32.777 21.454 1.00 27.04 68 ARG F N 1
ATOM 15021 C CA . ARG F 1 68 ? -31.393 -31.700 20.813 1.00 25.87 68 ARG F CA 1
ATOM 15022 C C . ARG F 1 68 ? -31.659 -31.586 19.318 1.00 24.56 68 ARG F C 1
ATOM 15023 O O . ARG F 1 68 ? -31.722 -30.470 18.784 1.00 24.67 68 ARG F O 1
ATOM 15031 N N . ILE F 1 69 ? -31.784 -32.732 18.647 1.00 24.08 69 ILE F N 1
ATOM 15032 C CA . ILE F 1 69 ? -32.117 -32.762 17.222 1.00 24.32 69 ILE F CA 1
ATOM 15033 C C . ILE F 1 69 ? -33.469 -32.063 16.944 1.00 25.20 69 ILE F C 1
ATOM 15034 O O . ILE F 1 69 ? -33.543 -31.181 16.074 1.00 24.85 69 ILE F O 1
ATOM 15039 N N . GLN F 1 70 ? -34.511 -32.445 17.686 1.00 23.66 70 GLN F N 1
ATOM 15040 C CA . GLN F 1 70 ? -35.831 -31.820 17.518 1.00 24.80 70 GLN F CA 1
ATOM 15041 C C . GLN F 1 70 ? -35.815 -30.316 17.837 1.00 23.79 70 GLN F C 1
ATOM 15042 O O . GLN F 1 70 ? -36.426 -29.533 17.111 1.00 23.26 70 GLN F O 1
ATOM 15048 N N . ALA F 1 71 ? -35.106 -29.927 18.901 1.00 23.25 71 ALA F N 1
ATOM 15049 C CA . ALA F 1 71 ? -34.900 -28.501 19.238 1.00 23.70 71 ALA F CA 1
ATOM 15050 C C . ALA F 1 71 ? -34.234 -27.725 18.088 1.00 24.26 71 ALA F C 1
ATOM 15051 O O . ALA F 1 71 ? -34.606 -26.579 17.807 1.00 23.59 71 ALA F O 1
ATOM 15053 N N . ARG F 1 72 ? -33.272 -28.371 17.424 1.00 24.52 72 ARG F N 1
ATOM 15054 C CA . ARG F 1 72 ? -32.569 -27.775 16.293 1.00 25.40 72 ARG F CA 1
ATOM 15055 C C . ARG F 1 72 ? -33.426 -27.698 15.023 1.00 26.06 72 ARG F C 1
ATOM 15056 O O . ARG F 1 72 ? -33.331 -26.706 14.300 1.00 27.96 72 ARG F O 1
ATOM 15064 N N . VAL F 1 73 ? -34.260 -28.712 14.758 1.00 25.85 73 VAL F N 1
ATOM 15065 C CA . VAL F 1 73 ? -35.246 -28.590 13.656 1.00 25.99 73 VAL F CA 1
ATOM 15066 C C . VAL F 1 73 ? -36.342 -27.532 13.941 1.00 26.17 73 VAL F C 1
ATOM 15067 O O . VAL F 1 73 ? -36.660 -26.711 13.069 1.00 25.23 73 VAL F O 1
ATOM 15071 N N . SER F 1 74 ? -36.865 -27.541 15.165 1.00 24.87 74 SER F N 1
ATOM 15072 C CA . SER F 1 74 ? -37.842 -26.555 15.639 1.00 26.04 74 SER F CA 1
ATOM 15073 C C . SER F 1 74 ? -37.382 -25.094 15.413 1.00 25.40 74 SER F C 1
ATOM 15074 O O . SER F 1 74 ? -38.124 -24.285 14.830 1.00 23.48 74 SER F O 1
ATOM 15077 N N . ALA F 1 75 ? -36.159 -24.775 15.851 1.00 24.76 75 ALA F N 1
ATOM 15078 C CA . ALA F 1 75 ? -35.592 -23.423 15.698 1.00 24.70 75 ALA F CA 1
ATOM 15079 C C . ALA F 1 75 ? -35.433 -23.045 14.226 1.00 24.12 75 ALA F C 1
ATOM 15080 O O . ALA F 1 75 ? -35.799 -21.932 13.825 1.00 24.38 75 ALA F O 1
ATOM 15082 N N . ALA F 1 76 ? -34.920 -23.981 13.429 1.00 23.95 76 ALA F N 1
ATOM 15083 C CA . ALA F 1 76 ? -34.703 -23.755 11.989 1.00 25.58 76 ALA F CA 1
ATOM 15084 C C . ALA F 1 76 ? -36.020 -23.518 11.240 1.00 26.03 76 ALA F C 1
ATOM 15085 O O . ALA F 1 76 ? -36.115 -22.607 10.420 1.00 27.81 76 ALA F O 1
ATOM 15095 N N . GLU F 1 78 ? -38.876 -22.592 12.540 1.00 27.30 78 GLU F N 1
ATOM 15096 C CA . GLU F 1 78 ? -39.368 -21.306 13.056 1.00 27.46 78 GLU F CA 1
ATOM 15097 C C . GLU F 1 78 ? -38.845 -20.127 12.222 1.00 27.98 78 GLU F C 1
ATOM 15098 O O . GLU F 1 78 ? -39.618 -19.241 11.835 1.00 24.73 78 GLU F O 1
ATOM 15104 N N . CYS F 1 79 ? -37.538 -20.125 11.948 1.00 26.67 79 CYS F N 1
ATOM 15105 C CA . CYS F 1 79 ? -36.935 -19.084 11.126 1.00 28.38 79 CYS F CA 1
ATOM 15106 C C . CYS F 1 79 ? -37.540 -19.094 9.726 1.00 27.40 79 CYS F C 1
ATOM 15107 O O . CYS F 1 79 ? -37.877 -18.037 9.203 1.00 29.06 79 CYS F O 1
ATOM 15110 N N . VAL F 1 80 ? -37.684 -20.298 9.163 1.00 27.47 80 VAL F N 1
ATOM 15111 C CA . VAL F 1 80 ? -38.270 -20.528 7.834 1.00 26.87 80 VAL F CA 1
ATOM 15112 C C . VAL F 1 80 ? -39.687 -19.970 7.745 1.00 27.36 80 VAL F C 1
ATOM 15113 O O . VAL F 1 80 ? -40.002 -19.258 6.787 1.00 27.23 80 VAL F O 1
ATOM 15117 N N . GLU F 1 81 ? -40.525 -20.275 8.741 1.00 26.83 81 GLU F N 1
ATOM 15118 C CA . GLU F 1 81 ? -41.909 -19.809 8.731 1.00 28.17 81 GLU F CA 1
ATOM 15119 C C . GLU F 1 81 ? -42.020 -18.278 8.781 1.00 27.69 81 GLU F C 1
ATOM 15120 O O . GLU F 1 81 ? -42.869 -17.700 8.106 1.00 26.67 81 GLU F O 1
ATOM 15126 N N . ARG F 1 82 ? -41.148 -17.644 9.561 1.00 28.53 82 ARG F N 1
ATOM 15127 C CA . ARG F 1 82 ? -41.139 -16.190 9.703 1.00 30.44 82 ARG F CA 1
ATOM 15128 C C . ARG F 1 82 ? -40.682 -15.494 8.415 1.00 29.68 82 ARG F C 1
ATOM 15129 O O . ARG F 1 82 ? -41.240 -14.454 8.041 1.00 29.52 82 ARG F O 1
ATOM 15137 N N . ALA F 1 83 ? -39.685 -16.081 7.745 1.00 29.20 83 ALA F N 1
ATOM 15138 C CA . ALA F 1 83 ? -39.225 -15.602 6.442 1.00 28.83 83 ALA F CA 1
ATOM 15139 C C . ALA F 1 83 ? -40.348 -15.689 5.409 1.00 27.71 83 ALA F C 1
ATOM 15140 O O . ALA F 1 83 ? -40.601 -14.710 4.690 1.00 27.52 83 ALA F O 1
ATOM 15142 N N . ALA F 1 84 ? -41.053 -16.828 5.385 1.00 26.23 84 ALA F N 1
ATOM 15143 C CA . ALA F 1 84 ? -42.165 -17.057 4.447 1.00 26.32 84 ALA F CA 1
ATOM 15144 C C . ALA F 1 84 ? -43.372 -16.149 4.693 1.00 26.68 84 ALA F C 1
ATOM 15145 O O . ALA F 1 84 ? -44.091 -15.822 3.758 1.00 28.51 84 ALA F O 1
ATOM 15147 N N . ALA F 1 85 ? -43.568 -15.728 5.939 1.00 26.92 85 ALA F N 1
ATOM 15148 C CA . ALA F 1 85 ? -44.684 -14.863 6.315 1.00 27.51 85 ALA F CA 1
ATOM 15149 C C . ALA F 1 85 ? -44.471 -13.394 5.967 1.00 28.09 85 ALA F C 1
ATOM 15150 O O . ALA F 1 85 ? -45.420 -12.606 6.020 1.00 27.02 85 ALA F O 1
ATOM 15152 N N . GLU F 1 86 ? -43.235 -13.017 5.647 1.00 28.49 86 GLU F N 1
ATOM 15153 C CA . GLU F 1 86 ? -42.946 -11.632 5.279 1.00 29.90 86 GLU F CA 1
ATOM 15154 C C . GLU F 1 86 ? -43.689 -11.254 3.993 1.00 29.19 86 GLU F C 1
ATOM 15155 O O . GLU F 1 86 ? -43.728 -12.059 3.066 1.00 27.67 86 GLU F O 1
ATOM 15161 N N . PRO F 1 87 ? -44.305 -10.046 3.949 1.00 30.67 87 PRO F N 1
ATOM 15162 C CA . PRO F 1 87 ? -45.119 -9.614 2.799 1.00 31.82 87 PRO F CA 1
ATOM 15163 C C . PRO F 1 87 ? -44.483 -9.930 1.452 1.00 32.59 87 PRO F C 1
ATOM 15164 O O . PRO F 1 87 ? -43.277 -9.692 1.257 1.00 30.03 87 PRO F O 1
ATOM 15168 N N . ARG F 1 88 ? -45.290 -10.506 0.559 1.00 34.02 88 ARG F N 1
ATOM 15169 C CA . ARG F 1 88 ? -44.805 -10.953 -0.747 1.00 36.21 88 ARG F CA 1
ATOM 15170 C C . ARG F 1 88 ? -45.723 -10.516 -1.894 1.00 37.03 88 ARG F C 1
ATOM 15171 O O . ARG F 1 88 ? -46.821 -11.075 -2.108 1.00 34.79 88 ARG F O 1
ATOM 15179 N N . GLU F 1 89 ? -45.239 -9.513 -2.627 1.00 39.05 89 GLU F N 1
ATOM 15180 C CA . GLU F 1 89 ? -45.971 -8.865 -3.711 1.00 41.46 89 GLU F CA 1
ATOM 15181 C C . GLU F 1 89 ? -46.431 -9.871 -4.774 1.00 40.31 89 GLU F C 1
ATOM 15182 O O . GLU F 1 89 ? -47.557 -9.779 -5.254 1.00 39.29 89 GLU F O 1
ATOM 15188 N N . GLU F 1 90 ? -45.586 -10.861 -5.067 1.00 41.94 90 GLU F N 1
ATOM 15189 C CA . GLU F 1 90 ? -45.869 -11.908 -6.056 1.00 44.55 90 GLU F CA 1
ATOM 15190 C C . GLU F 1 90 ? -47.207 -12.651 -5.861 1.00 43.85 90 GLU F C 1
ATOM 15191 O O . GLU F 1 90 ? -47.797 -13.120 -6.836 1.00 43.37 90 GLU F O 1
ATOM 15197 N N . ILE F 1 91 ? -47.674 -12.763 -4.613 1.00 39.45 91 ILE F N 1
ATOM 15198 C CA . ILE F 1 91 ? -48.938 -13.461 -4.323 1.00 36.72 91 ILE F CA 1
ATOM 15199 C C . ILE F 1 91 ? -50.057 -12.518 -3.877 1.00 37.36 91 ILE F C 1
ATOM 15200 O O . ILE F 1 91 ? -51.133 -12.974 -3.484 1.00 38.15 91 ILE F O 1
ATOM 15205 N N . ILE F 1 92 ? -49.807 -11.209 -3.941 1.00 37.10 92 ILE F N 1
ATOM 15206 C CA . ILE F 1 92 ? -50.838 -10.230 -3.599 1.00 39.01 92 ILE F CA 1
ATOM 15207 C C . ILE F 1 92 ? -51.709 -9.942 -4.819 1.00 40.70 92 ILE F C 1
ATOM 15208 O O . ILE F 1 92 ? -51.193 -9.707 -5.916 1.00 41.31 92 ILE F O 1
ATOM 15213 N N . GLU F 1 93 ? -53.025 -9.989 -4.619 1.00 41.00 93 GLU F N 1
ATOM 15214 C CA . GLU F 1 93 ? -53.982 -9.585 -5.646 1.00 44.45 93 GLU F CA 1
ATOM 15215 C C . GLU F 1 93 ? -54.774 -8.384 -5.173 1.00 42.93 93 GLU F C 1
ATOM 15216 O O . GLU F 1 93 ? -55.224 -8.344 -4.024 1.00 40.68 93 GLU F O 1
ATOM 15222 N N . ARG F 1 94 ? -54.927 -7.404 -6.059 1.00 44.60 94 ARG F N 1
ATOM 15223 C CA . ARG F 1 94 ? -55.606 -6.148 -5.713 1.00 47.58 94 ARG F CA 1
ATOM 15224 C C . ARG F 1 94 ? -57.016 -5.977 -6.276 1.00 49.73 94 ARG F C 1
ATOM 15225 O O . ARG F 1 94 ? -57.819 -5.226 -5.715 1.00 50.60 94 ARG F O 1
ATOM 15233 N N . GLY F 1 95 ? -57.325 -6.683 -7.360 1.00 51.53 95 GLY F N 1
ATOM 15234 C CA . GLY F 1 95 ? -58.692 -6.702 -7.885 1.00 56.69 95 GLY F CA 1
ATOM 15235 C C . GLY F 1 95 ? -59.267 -8.104 -7.932 1.00 57.54 95 GLY F C 1
ATOM 15236 O O . GLY F 1 95 ? -59.621 -8.571 -9.014 1.00 62.34 95 GLY F O 1
ATOM 15237 N N . PRO F 1 96 ? -59.381 -8.782 -6.765 1.00 58.15 96 PRO F N 1
ATOM 15238 C CA . PRO F 1 96 ? -59.723 -10.204 -6.812 1.00 57.03 96 PRO F CA 1
ATOM 15239 C C . PRO F 1 96 ? -61.173 -10.497 -7.211 1.00 55.08 96 PRO F C 1
ATOM 15240 O O . PRO F 1 96 ? -62.094 -9.783 -6.805 1.00 52.39 96 PRO F O 1
ATOM 15244 N N . GLU F 1 97 ? -61.339 -11.552 -8.005 1.00 56.41 97 GLU F N 1
ATOM 15245 C CA . GLU F 1 97 ? -62.647 -12.069 -8.395 1.00 57.38 97 GLU F CA 1
ATOM 15246 C C . GLU F 1 97 ? -62.922 -13.346 -7.609 1.00 52.79 97 GLU F C 1
ATOM 15247 O O . GLU F 1 97 ? -62.148 -14.305 -7.684 1.00 53.79 97 GLU F O 1
ATOM 15253 N N . GLY F 1 98 ? -64.017 -13.355 -6.853 1.00 49.39 98 GLY F N 1
ATOM 15254 C CA . GLY F 1 98 ? -64.403 -14.525 -6.053 1.00 45.31 98 GLY F CA 1
ATOM 15255 C C . GLY F 1 98 ? -64.802 -14.188 -4.628 1.00 42.48 98 GLY F C 1
ATOM 15256 O O . GLY F 1 98 ? -64.909 -13.010 -4.273 1.00 39.93 98 GLY F O 1
ATOM 15257 N N . ASP F 1 99 ? -65.030 -15.230 -3.822 1.00 42.15 99 ASP F N 1
ATOM 15258 C CA . ASP F 1 99 ? -65.366 -15.087 -2.395 1.00 41.18 99 ASP F CA 1
ATOM 15259 C C . ASP F 1 99 ? -64.239 -14.415 -1.596 1.00 40.03 99 ASP F C 1
ATOM 15260 O O . ASP F 1 99 ? -63.048 -14.616 -1.874 1.00 37.83 99 ASP F O 1
ATOM 15265 N N . LYS F 1 100 ? -64.646 -13.606 -0.622 1.00 39.74 100 LYS F N 1
ATOM 15266 C CA . LYS F 1 100 ? -63.738 -12.863 0.248 1.00 41.15 100 LYS F CA 1
ATOM 15267 C C . LYS F 1 100 ? -64.115 -13.097 1.698 1.00 40.82 100 LYS F C 1
ATOM 15268 O O . LYS F 1 100 ? -65.299 -13.249 2.026 1.00 41.41 100 LYS F O 1
ATOM 15274 N N . TRP F 1 101 ? -63.108 -13.114 2.566 1.00 38.29 101 TRP F N 1
ATOM 15275 C CA . TRP F 1 101 ? -63.353 -12.950 3.985 1.00 36.40 101 TRP F CA 1
ATOM 15276 C C . TRP F 1 101 ? -62.940 -11.544 4.391 1.00 36.60 101 TRP F C 1
ATOM 15277 O O . TRP F 1 101 ? -61.777 -11.157 4.236 1.00 37.81 101 TRP F O 1
ATOM 15288 N N . THR F 1 102 ? -63.914 -10.791 4.894 1.00 36.65 102 THR F N 1
ATOM 15289 C CA . THR F 1 102 ? -63.700 -9.437 5.381 1.00 39.30 102 THR F CA 1
ATOM 15290 C C . THR F 1 102 ? -64.067 -9.425 6.856 1.00 39.30 102 THR F C 1
ATOM 15291 O O . THR F 1 102 ? -65.251 -9.468 7.188 1.00 40.43 102 THR F O 1
ATOM 15295 N N . PRO F 1 103 ? -63.050 -9.390 7.748 1.00 40.86 103 PRO F N 1
ATOM 15296 C CA . PRO F 1 103 ? -63.298 -9.281 9.188 1.00 41.83 103 PRO F CA 1
ATOM 15297 C C . PRO F 1 103 ? -64.093 -8.015 9.540 1.00 46.18 103 PRO F C 1
ATOM 15298 O O . PRO F 1 103 ? -64.016 -7.012 8.812 1.00 47.07 103 PRO F O 1
ATOM 15302 N N . ALA F 1 104 ? -64.832 -8.070 10.649 1.00 50.42 104 ALA F N 1
ATOM 15303 C CA . ALA F 1 104 ? -65.750 -6.995 11.074 1.00 53.92 104 ALA F CA 1
ATOM 15304 C C . ALA F 1 104 ? -65.092 -5.633 11.334 1.00 56.67 104 ALA F C 1
ATOM 15305 O O . ALA F 1 104 ? -65.733 -4.595 11.143 1.00 58.95 104 ALA F O 1
ATOM 15307 N N . TRP F 1 105 ? -63.822 -5.638 11.747 1.00 57.52 105 TRP F N 1
ATOM 15308 C CA . TRP F 1 105 ? -63.099 -4.397 12.084 1.00 58.01 105 TRP F CA 1
ATOM 15309 C C . TRP F 1 105 ? -62.688 -3.517 10.891 1.00 60.53 105 TRP F C 1
ATOM 15310 O O . TRP F 1 105 ? -62.161 -2.414 11.085 1.00 61.82 105 TRP F O 1
ATOM 15321 N N . TYR F 1 106 ? -62.929 -3.995 9.670 1.00 60.79 106 TYR F N 1
ATOM 15322 C CA . TYR F 1 106 ? -62.696 -3.187 8.475 1.00 63.73 106 TYR F CA 1
ATOM 15323 C C . TYR F 1 106 ? -63.856 -2.224 8.216 1.00 67.12 106 TYR F C 1
ATOM 15324 O O . TYR F 1 106 ? -64.985 -2.646 7.941 1.00 67.49 106 TYR F O 1
ATOM 15333 N N . ARG F 1 107 ? -63.564 -0.930 8.337 1.00 71.48 107 ARG F N 1
ATOM 15334 C CA . ARG F 1 107 ? -64.506 0.130 7.975 1.00 74.33 107 ARG F CA 1
ATOM 15335 C C . ARG F 1 107 ? -64.447 0.342 6.465 1.00 74.71 107 ARG F C 1
ATOM 15336 O O . ARG F 1 107 ? -65.477 0.504 5.806 1.00 75.65 107 ARG F O 1
ATOM 15344 N N . THR F 1 108 ? -63.223 0.334 5.940 1.00 74.50 108 THR F N 1
ATOM 15345 C CA . THR F 1 108 ? -62.956 0.310 4.503 1.00 73.60 108 THR F CA 1
ATOM 15346 C C . THR F 1 108 ? -62.491 -1.092 4.086 1.00 72.75 108 THR F C 1
ATOM 15347 O O . THR F 1 108 ? -61.743 -1.748 4.821 1.00 73.98 108 THR F O 1
ATOM 15351 N N . GLU F 1 109 ? -62.946 -1.539 2.915 1.00 71.19 109 GLU F N 1
ATOM 15352 C CA . GLU F 1 109 ? -62.525 -2.815 2.325 1.00 69.75 109 GLU F CA 1
ATOM 15353 C C . GLU F 1 109 ? -61.008 -2.801 2.034 1.00 66.80 109 GLU F C 1
ATOM 15354 O O . GLU F 1 109 ? -60.504 -1.805 1.506 1.00 70.74 109 GLU F O 1
ATOM 15360 N N . PRO F 1 110 ? -60.277 -3.890 2.389 1.00 60.65 110 PRO F N 1
ATOM 15361 C CA . PRO F 1 110 ? -58.821 -3.947 2.160 1.00 56.45 110 PRO F CA 1
ATOM 15362 C C . PRO F 1 110 ? -58.457 -3.891 0.681 1.00 51.59 110 PRO F C 1
ATOM 15363 O O . PRO F 1 110 ? -59.198 -4.409 -0.154 1.00 50.99 110 PRO F O 1
ATOM 15367 N N . ARG F 1 111 ? -57.328 -3.261 0.372 1.00 49.52 111 ARG F N 1
ATOM 15368 C CA . ARG F 1 111 ? -56.840 -3.176 -1.003 1.00 46.70 111 ARG F CA 1
ATOM 15369 C C . ARG F 1 111 ? -56.045 -4.421 -1.391 1.00 43.32 111 ARG F C 1
ATOM 15370 O O . ARG F 1 111 ? -56.072 -4.841 -2.547 1.00 42.79 111 ARG F O 1
ATOM 15378 N N . GLU F 1 112 ? -55.343 -5.008 -0.424 1.00 40.91 112 GLU F N 1
ATOM 15379 C CA . GLU F 1 112 ? -54.471 -6.153 -0.694 1.00 37.89 112 GLU F CA 1
ATOM 15380 C C . GLU F 1 112 ? -55.028 -7.482 -0.166 1.00 35.95 112 GLU F C 1
ATOM 15381 O O . GLU F 1 112 ? -55.438 -7.583 0.989 1.00 33.14 112 GLU F O 1
ATOM 15387 N N . TRP F 1 113 ? -55.021 -8.487 -1.038 1.00 35.14 113 TRP F N 1
ATOM 15388 C CA . TRP F 1 113 ? -55.611 -9.797 -0.773 1.00 34.54 113 TRP F CA 1
ATOM 15389 C C . TRP F 1 113 ? -54.637 -10.893 -1.158 1.00 34.65 113 TRP F C 1
ATOM 15390 O O . TRP F 1 113 ? -53.736 -10.677 -1.978 1.00 33.82 113 TRP F O 1
ATOM 15401 N N . VAL F 1 114 ? -54.822 -12.067 -0.552 1.00 33.71 114 VAL F N 1
ATOM 15402 C CA . VAL F 1 114 ? -54.117 -13.289 -0.946 1.00 31.32 114 VAL F CA 1
ATOM 15403 C C . VAL F 1 114 ? -55.161 -14.392 -1.117 1.00 31.37 114 VAL F C 1
ATOM 15404 O O . VAL F 1 114 ? -56.085 -14.511 -0.303 1.00 30.81 114 VAL F O 1
ATOM 15408 N N . GLU F 1 115 ? -55.014 -15.182 -2.180 1.00 30.60 115 GLU F N 1
ATOM 15409 C CA . GLU F 1 115 ? -55.904 -16.310 -2.438 1.00 32.14 115 GLU F CA 1
ATOM 15410 C C . GLU F 1 115 ? -55.615 -17.470 -1.474 1.00 31.12 115 GLU F C 1
ATOM 15411 O O . GLU F 1 115 ? -54.473 -17.936 -1.363 1.00 28.48 115 GLU F O 1
ATOM 15417 N N . GLY F 1 116 ? -56.659 -17.913 -0.779 1.00 29.59 116 GLY F N 1
ATOM 15418 C CA . GLY F 1 116 ? -56.586 -19.097 0.059 1.00 29.97 116 GLY F CA 1
ATOM 15419 C C . GLY F 1 116 ? -57.583 -20.134 -0.422 1.00 30.30 116 GLY F C 1
ATOM 15420 O O . GLY F 1 116 ? -58.222 -19.949 -1.467 1.00 30.46 116 GLY F O 1
ATOM 15421 N N . VAL F 1 117 ? -57.700 -21.227 0.332 1.00 27.32 117 VAL F N 1
ATOM 15422 C CA . VAL F 1 117 ? -58.668 -22.287 0.045 1.00 27.05 117 VAL F CA 1
ATOM 15423 C C . VAL F 1 117 ? -59.502 -22.524 1.305 1.00 25.71 117 VAL F C 1
ATOM 15424 O O . VAL F 1 117 ? -58.957 -22.638 2.412 1.00 23.51 117 VAL F O 1
ATOM 15428 N N . ASP F 1 118 ? -60.818 -22.585 1.124 1.00 25.34 118 ASP F N 1
ATOM 15429 C CA . ASP F 1 118 ? -61.753 -22.992 2.162 1.00 25.47 118 ASP F CA 1
ATOM 15430 C C . ASP F 1 118 ? -61.579 -24.509 2.311 1.00 25.87 118 ASP F C 1
ATOM 15431 O O . ASP F 1 118 ? -61.853 -25.255 1.366 1.00 27.32 118 ASP F O 1
ATOM 15436 N N . LEU F 1 119 ? -61.093 -24.959 3.471 1.00 23.86 119 LEU F N 1
ATOM 15437 C CA . LEU F 1 119 ? -60.781 -26.385 3.679 1.00 25.19 119 LEU F CA 1
ATOM 15438 C C . LEU F 1 119 ? -62.001 -27.319 3.816 1.00 26.20 119 LEU F C 1
ATOM 15439 O O . LEU F 1 119 ? -61.856 -28.550 3.756 1.00 26.73 119 LEU F O 1
ATOM 15444 N N . THR F 1 120 ? -63.189 -26.735 3.981 1.00 25.44 120 THR F N 1
ATOM 15445 C CA . THR F 1 120 ? -64.438 -27.503 3.959 1.00 27.50 120 THR F CA 1
ATOM 15446 C C . THR F 1 120 ? -64.956 -27.723 2.530 1.00 28.06 120 THR F C 1
ATOM 15447 O O . THR F 1 120 ? -65.166 -28.857 2.111 1.00 29.86 120 THR F O 1
ATOM 15451 N N . THR F 1 121 ? -65.169 -26.627 1.806 1.00 28.59 121 THR F N 1
ATOM 15452 C CA . THR F 1 121 ? -65.810 -26.657 0.498 1.00 28.38 121 THR F CA 1
ATOM 15453 C C . THR F 1 121 ? -64.801 -26.927 -0.612 1.00 30.00 121 THR F C 1
ATOM 15454 O O . THR F 1 121 ? -65.183 -27.349 -1.706 1.00 27.42 121 THR F O 1
ATOM 15458 N N . ARG F 1 122 ? -63.520 -26.668 -0.317 1.00 31.24 122 ARG F N 1
ATOM 15459 C CA . ARG F 1 122 ? -62.407 -26.732 -1.284 1.00 34.45 122 ARG F CA 1
ATOM 15460 C C . ARG F 1 122 ? -62.513 -25.669 -2.393 1.00 34.61 122 ARG F C 1
ATOM 15461 O O . ARG F 1 122 ? -61.891 -25.799 -3.446 1.00 35.13 122 ARG F O 1
ATOM 15469 N N . GLU F 1 123 ? -63.296 -24.620 -2.134 1.00 33.33 123 GLU F N 1
ATOM 15470 C CA . GLU F 1 123 ? -63.423 -23.471 -3.040 1.00 32.59 123 GLU F CA 1
ATOM 15471 C C . GLU F 1 123 ? -62.439 -22.354 -2.664 1.00 32.02 123 GLU F C 1
ATOM 15472 O O . GLU F 1 123 ? -62.129 -22.189 -1.469 1.00 29.31 123 GLU F O 1
ATOM 15478 N N . PRO F 1 124 ? -61.965 -21.566 -3.667 1.00 30.39 124 PRO F N 1
ATOM 15479 C CA . PRO F 1 124 ? -61.083 -20.451 -3.335 1.00 29.77 124 PRO F CA 1
ATOM 15480 C C . PRO F 1 124 ? -61.800 -19.411 -2.478 1.00 29.75 124 PRO F C 1
ATOM 15481 O O . PRO F 1 124 ? -63.036 -19.293 -2.526 1.00 28.70 124 PRO F O 1
ATOM 15485 N N . VAL F 1 125 ? -61.022 -18.689 -1.676 1.00 27.84 125 VAL F N 1
ATOM 15486 C CA . VAL F 1 125 ? -61.525 -17.590 -0.852 1.00 29.07 125 VAL F CA 1
ATOM 15487 C C . VAL F 1 125 ? -60.350 -16.652 -0.595 1.00 30.25 125 VAL F C 1
ATOM 15488 O O . VAL F 1 125 ? -59.240 -17.098 -0.246 1.00 29.68 125 VAL F O 1
ATOM 15492 N N . TYR F 1 126 ? -60.587 -15.366 -0.831 1.00 31.00 126 TYR F N 1
ATOM 15493 C CA . TYR F 1 126 ? -59.574 -14.344 -0.612 1.00 32.46 126 TYR F CA 1
ATOM 15494 C C . TYR F 1 126 ? -59.569 -13.871 0.832 1.00 32.03 126 TYR F C 1
ATOM 15495 O O . TYR F 1 126 ? -60.625 -13.713 1.458 1.00 29.75 126 TYR F O 1
ATOM 15504 N N . VAL F 1 127 ? -58.350 -13.654 1.322 1.00 31.42 127 VAL F N 1
ATOM 15505 C CA . VAL F 1 127 ? -58.045 -13.270 2.697 1.00 32.13 127 VAL F CA 1
ATOM 15506 C C . VAL F 1 127 ? -57.245 -11.951 2.612 1.00 31.27 127 VAL F C 1
ATOM 15507 O O . VAL F 1 127 ? -56.388 -11.826 1.728 1.00 33.06 127 VAL F O 1
ATOM 15511 N N . PRO F 1 128 ? -57.515 -10.972 3.512 1.00 29.91 128 PRO F N 1
ATOM 15512 C CA . PRO F 1 128 ? -56.703 -9.741 3.509 1.00 30.28 128 PRO F CA 1
ATOM 15513 C C . PRO F 1 128 ? -55.234 -10.039 3.801 1.00 29.20 128 PRO F C 1
ATOM 15514 O O . PRO F 1 128 ? -54.926 -10.970 4.558 1.00 27.91 128 PRO F O 1
ATOM 15518 N N . ALA F 1 129 ? -54.351 -9.251 3.193 1.00 28.40 129 ALA F N 1
ATOM 15519 C CA . ALA F 1 129 ? -52.906 -9.375 3.386 1.00 28.44 129 ALA F CA 1
ATOM 15520 C C . ALA F 1 129 ? -52.494 -9.242 4.860 1.00 28.66 129 ALA F C 1
ATOM 15521 O O . ALA F 1 129 ? -51.544 -9.891 5.297 1.00 29.02 129 ALA F O 1
ATOM 15523 N N . ASN F 1 130 ? -53.224 -8.408 5.611 1.00 29.14 130 ASN F N 1
ATOM 15524 C CA . ASN F 1 130 ? -53.004 -8.212 7.049 1.00 30.23 130 ASN F CA 1
ATOM 15525 C C . ASN F 1 130 ? -53.362 -9.452 7.878 1.00 30.25 130 ASN F C 1
ATOM 15526 O O . ASN F 1 130 ? -52.948 -9.579 9.026 1.00 28.89 130 ASN F O 1
ATOM 15531 N N . GLU F 1 131 ? -54.136 -10.355 7.282 1.00 30.44 131 GLU F N 1
ATOM 15532 C CA . GLU F 1 131 ? -54.509 -11.599 7.936 1.00 30.36 131 GLU F CA 1
ATOM 15533 C C . GLU F 1 131 ? -53.660 -12.776 7.462 1.00 28.73 131 GLU F C 1
ATOM 15534 O O . GLU F 1 131 ? -53.922 -13.908 7.837 1.00 29.34 131 GLU F O 1
ATOM 15540 N N . VAL F 1 132 ? -52.642 -12.503 6.648 1.00 27.29 132 VAL F N 1
ATOM 15541 C CA . VAL F 1 132 ? -51.782 -13.548 6.104 1.00 26.32 132 VAL F CA 1
ATOM 15542 C C . VAL F 1 132 ? -50.331 -13.314 6.513 1.00 27.48 132 VAL F C 1
ATOM 15543 O O . VAL F 1 132 ? -49.674 -14.208 7.079 1.00 26.52 132 VAL F O 1
ATOM 15547 N N . PHE F 1 133 ? -49.834 -12.117 6.185 1.00 26.84 133 PHE F N 1
ATOM 15548 C CA . PHE F 1 133 ? -48.424 -11.796 6.310 1.00 26.05 133 PHE F CA 1
ATOM 15549 C C . PHE F 1 133 ? -48.075 -11.266 7.696 1.00 25.30 133 PHE F C 1
ATOM 15550 O O . PHE F 1 133 ? -48.961 -10.861 8.453 1.00 25.51 133 PHE F O 1
ATOM 15558 N N . HIS F 1 134 ? -46.779 -11.268 8.012 1.00 26.37 134 HIS F N 1
ATOM 15559 C CA . HIS F 1 134 ? -46.252 -10.536 9.166 1.00 28.70 134 HIS F CA 1
ATOM 15560 C C . HIS F 1 134 ? -44.808 -10.102 8.902 1.00 29.53 134 HIS F C 1
ATOM 15561 O O . HIS F 1 134 ? -43.990 -10.946 8.520 1.00 30.64 134 HIS F O 1
ATOM 15568 N N . PRO F 1 135 ? -44.485 -8.796 9.110 1.00 30.32 135 PRO F N 1
ATOM 15569 C CA . PRO F 1 135 ? -45.364 -7.715 9.585 1.00 30.71 135 PRO F CA 1
ATOM 15570 C C . PRO F 1 135 ? -46.064 -6.927 8.465 1.00 31.44 135 PRO F C 1
ATOM 15571 O O . PRO F 1 135 ? -45.439 -6.570 7.456 1.00 33.28 135 PRO F O 1
ATOM 15575 N N . TRP F 1 136 ? -47.355 -6.673 8.647 1.00 31.08 136 TRP F N 1
ATOM 15576 C CA . TRP F 1 136 ? -48.132 -5.854 7.714 1.00 32.92 136 TRP F CA 1
ATOM 15577 C C . TRP F 1 136 ? -48.681 -4.662 8.483 1.00 34.87 136 TRP F C 1
ATOM 15578 O O . TRP F 1 136 ? -49.430 -4.833 9.449 1.00 35.30 136 TRP F O 1
ATOM 15589 N N . LEU F 1 137 ? -48.285 -3.461 8.060 1.00 37.64 137 LEU F N 1
ATOM 15590 C CA . LEU F 1 137 ? -48.645 -2.222 8.768 1.00 40.21 137 LEU F CA 1
ATOM 15591 C C . LEU F 1 137 ? -49.707 -1.414 8.037 1.00 40.73 137 LEU F C 1
ATOM 15592 O O . LEU F 1 137 ? -49.874 -1.532 6.816 1.00 41.93 137 LEU F O 1
ATOM 15597 N N . GLY F 1 138 ? -50.429 -0.600 8.798 1.00 44.13 138 GLY F N 1
ATOM 15598 C CA . GLY F 1 138 ? -51.377 0.358 8.232 1.00 45.76 138 GLY F CA 1
ATOM 15599 C C . GLY F 1 138 ? -52.852 0.013 8.344 1.00 48.38 138 GLY F C 1
ATOM 15600 O O . GLY F 1 138 ? -53.699 0.874 8.095 1.00 50.76 138 GLY F O 1
ATOM 15601 N N . ASP F 1 139 ? -53.176 -1.230 8.701 1.00 46.62 139 ASP F N 1
ATOM 15602 C CA . ASP F 1 139 ? -54.576 -1.613 8.880 1.00 44.40 139 ASP F CA 1
ATOM 15603 C C . ASP F 1 139 ? -55.055 -1.377 10.317 1.00 45.27 139 ASP F C 1
ATOM 15604 O O . ASP F 1 139 ? -54.249 -1.067 11.198 1.00 44.48 139 ASP F O 1
ATOM 15609 N N . ALA F 1 140 ? -56.368 -1.510 10.535 1.00 46.32 140 ALA F N 1
ATOM 15610 C CA . ALA F 1 140 ? -57.017 -1.226 11.828 1.00 47.04 140 ALA F CA 1
ATOM 15611 C C . ALA F 1 140 ? -56.441 -2.031 13.002 1.00 49.70 140 ALA F C 1
ATOM 15612 O O . ALA F 1 140 ? -56.433 -1.549 14.143 1.00 53.85 140 ALA F O 1
ATOM 15614 N N . LEU F 1 141 ? -55.966 -3.247 12.709 1.00 44.77 141 LEU F N 1
ATOM 15615 C CA . LEU F 1 141 ? -55.346 -4.122 13.705 1.00 40.80 141 LEU F CA 1
ATOM 15616 C C . LEU F 1 141 ? -53.974 -4.629 13.253 1.00 38.32 141 LEU F C 1
ATOM 15617 O O . LEU F 1 141 ? -53.740 -4.787 12.043 1.00 38.69 141 LEU F O 1
ATOM 15622 N N . PRO F 1 142 ? -53.055 -4.862 14.217 1.00 36.94 142 PRO F N 1
ATOM 15623 C CA . PRO F 1 142 ? -51.742 -5.407 13.868 1.00 35.32 142 PRO F CA 1
ATOM 15624 C C . PRO F 1 142 ? -51.822 -6.794 13.229 1.00 32.35 142 PRO F C 1
ATOM 15625 O O . PRO F 1 142 ? -52.749 -7.564 13.510 1.00 32.12 142 PRO F O 1
ATOM 15629 N N . SER F 1 143 ? -50.863 -7.087 12.365 1.00 30.05 143 SER F N 1
ATOM 15630 C CA . SER F 1 143 ? -50.682 -8.432 11.847 1.00 30.88 143 SER F CA 1
ATOM 15631 C C . SER F 1 143 ? -50.146 -9.334 12.973 1.00 29.82 143 SER F C 1
ATOM 15632 O O . SER F 1 143 ? -49.691 -8.842 14.004 1.00 29.83 143 SER F O 1
ATOM 15635 N N . HIS F 1 144 ? -50.224 -10.645 12.781 1.00 29.76 144 HIS F N 1
ATOM 15636 C CA . HIS F 1 144 ? -49.611 -11.596 13.722 1.00 29.89 144 HIS F CA 1
ATOM 15637 C C . HIS F 1 144 ? -49.313 -12.928 13.060 1.00 29.45 144 HIS F C 1
ATOM 15638 O O . HIS F 1 144 ? -49.472 -13.072 11.839 1.00 31.05 144 HIS F O 1
ATOM 15645 N N . THR F 1 145 ? -48.878 -13.894 13.868 1.00 29.02 145 THR F N 1
ATOM 15646 C CA . THR F 1 145 ? -48.418 -15.193 13.366 1.00 27.53 145 THR F CA 1
ATOM 15647 C C . THR F 1 145 ? -49.246 -16.398 13.856 1.00 26.90 145 THR F C 1
ATOM 15648 O O . THR F 1 145 ? -48.824 -17.548 13.679 1.00 25.46 145 THR F O 1
ATOM 15652 N N . ASN F 1 146 ? -50.410 -16.151 14.466 1.00 25.83 146 ASN F N 1
ATOM 15653 C CA . ASN F 1 146 ? -51.283 -17.259 14.905 1.00 25.70 146 ASN F CA 1
ATOM 15654 C C . ASN F 1 146 ? -51.750 -18.080 13.691 1.00 25.13 146 ASN F C 1
ATOM 15655 O O . ASN F 1 146 ? -52.318 -17.531 12.740 1.00 25.22 146 ASN F O 1
ATOM 15660 N N . GLY F 1 147 ? -51.478 -19.382 13.728 1.00 23.91 147 GLY F N 1
ATOM 15661 C CA . GLY F 1 147 ? -51.850 -20.298 12.642 1.00 23.89 147 GLY F CA 1
ATOM 15662 C C . GLY F 1 147 ? -50.813 -20.416 11.537 1.00 23.97 147 GLY F C 1
ATOM 15663 O O . GLY F 1 147 ? -51.036 -21.114 10.541 1.00 23.06 147 GLY F O 1
ATOM 15664 N N . LEU F 1 148 ? -49.683 -19.734 11.720 1.00 24.31 148 LEU F N 1
ATOM 15665 C CA . LEU F 1 148 ? -48.543 -19.816 10.813 1.00 25.32 148 LEU F CA 1
ATOM 15666 C C . LEU F 1 148 ? -47.715 -21.026 11.175 1.00 25.37 148 LEU F C 1
ATOM 15667 O O . LEU F 1 148 ? -47.348 -21.203 12.334 1.00 24.70 148 LEU F O 1
ATOM 15672 N N . SER F 1 149 ? -47.409 -21.845 10.178 1.00 26.06 149 SER F N 1
ATOM 15673 C CA . SER F 1 149 ? -46.679 -23.066 10.419 1.00 27.33 149 SER F CA 1
ATOM 15674 C C . SER F 1 149 ? -45.966 -23.608 9.195 1.00 27.07 149 SER F C 1
ATOM 15675 O O . SER F 1 149 ? -46.494 -23.560 8.074 1.00 25.15 149 SER F O 1
ATOM 15678 N N . ALA F 1 150 ? -44.769 -24.138 9.449 1.00 26.15 150 ALA F N 1
ATOM 15679 C CA . ALA F 1 150 ? -43.938 -24.831 8.466 1.00 25.76 150 ALA F CA 1
ATOM 15680 C C . ALA F 1 150 ? -43.971 -26.346 8.694 1.00 26.09 150 ALA F C 1
ATOM 15681 O O . ALA F 1 150 ? -44.254 -26.813 9.799 1.00 25.83 150 ALA F O 1
ATOM 15683 N N . GLY F 1 151 ? -43.694 -27.108 7.643 1.00 26.24 151 GLY F N 1
ATOM 15684 C CA . GLY F 1 151 ? -43.549 -28.558 7.751 1.00 26.92 151 GLY F CA 1
ATOM 15685 C C . GLY F 1 151 ? -42.761 -29.153 6.597 1.00 27.21 151 GLY F C 1
ATOM 15686 O O . GLY F 1 151 ? -42.398 -28.438 5.664 1.00 25.68 151 GLY F O 1
ATOM 15687 N N . ARG F 1 152 ? -42.495 -30.458 6.664 1.00 27.05 152 ARG F N 1
ATOM 15688 C CA . ARG F 1 152 ? -41.946 -31.192 5.506 1.00 28.20 152 ARG F CA 1
ATOM 15689 C C . ARG F 1 152 ? -43.002 -31.416 4.429 1.00 29.13 152 ARG F C 1
ATOM 15690 O O . ARG F 1 152 ? -42.665 -31.615 3.262 1.00 28.11 152 ARG F O 1
ATOM 15698 N N . LEU F 1 153 ? -44.272 -31.418 4.836 1.00 27.37 153 LEU F N 1
ATOM 15699 C CA . LEU F 1 153 ? -45.396 -31.582 3.930 1.00 28.90 153 LEU F CA 1
ATOM 15700 C C . LEU F 1 153 ? -46.442 -30.564 4.319 1.00 29.07 153 LEU F C 1
ATOM 15701 O O . LEU F 1 153 ? -46.489 -30.134 5.480 1.00 28.55 153 LEU F O 1
ATOM 15706 N N . ARG F 1 154 ? -47.280 -30.165 3.365 1.00 29.49 154 ARG F N 1
ATOM 15707 C CA . ARG F 1 154 ? -48.318 -29.185 3.658 1.00 29.72 154 ARG F CA 1
ATOM 15708 C C . ARG F 1 154 ? -49.280 -29.695 4.765 1.00 27.91 154 ARG F C 1
ATOM 15709 O O . ARG F 1 154 ? -49.710 -28.906 5.596 1.00 27.65 154 ARG F O 1
ATOM 15717 N N . GLU F 1 155 ? -49.573 -31.001 4.791 1.00 27.20 155 GLU F N 1
ATOM 15718 C CA . GLU F 1 155 ? -50.443 -31.587 5.837 1.00 26.94 155 GLU F CA 1
ATOM 15719 C C . GLU F 1 155 ? -49.881 -31.432 7.257 1.00 25.71 155 GLU F C 1
ATOM 15720 O O . GLU F 1 155 ? -50.636 -31.121 8.182 1.00 25.11 155 GLU F O 1
ATOM 15726 N N . GLU F 1 156 ? -48.573 -31.639 7.419 1.00 24.75 156 GLU F N 1
ATOM 15727 C CA . GLU F 1 156 ? -47.889 -31.347 8.686 1.00 26.10 156 GLU F CA 1
ATOM 15728 C C . GLU F 1 156 ? -48.126 -29.903 9.124 1.00 25.65 156 GLU F C 1
ATOM 15729 O O . GLU F 1 156 ? -48.420 -29.643 10.292 1.00 25.59 156 GLU F O 1
ATOM 15735 N N . ALA F 1 157 ? -47.975 -28.977 8.176 1.00 24.38 157 ALA F N 1
ATOM 15736 C CA . ALA F 1 157 ? -48.116 -27.555 8.446 1.00 23.08 157 ALA F CA 1
ATOM 15737 C C . ALA F 1 157 ? -49.573 -27.173 8.759 1.00 21.99 157 ALA F C 1
ATOM 15738 O O . ALA F 1 157 ? -49.829 -26.413 9.698 1.00 22.24 157 ALA F O 1
ATOM 15740 N N . VAL F 1 158 ? -50.522 -27.718 8.005 1.00 21.54 158 VAL F N 1
ATOM 15741 C CA . VAL F 1 158 ? -51.950 -27.453 8.251 1.00 22.34 158 VAL F CA 1
ATOM 15742 C C . VAL F 1 158 ? -52.372 -27.948 9.645 1.00 23.06 158 VAL F C 1
ATOM 15743 O O . VAL F 1 158 ? -53.049 -27.225 10.395 1.00 22.32 158 VAL F O 1
ATOM 15747 N N . ILE F 1 159 ? -51.961 -29.171 9.986 1.00 23.40 159 ILE F N 1
ATOM 15748 C CA . ILE F 1 159 ? -52.265 -29.743 11.299 1.00 22.73 159 ILE F CA 1
ATOM 15749 C C . ILE F 1 159 ? -51.745 -28.835 12.418 1.00 22.91 159 ILE F C 1
ATOM 15750 O O . ILE F 1 159 ? -52.515 -28.444 13.312 1.00 21.94 159 ILE F O 1
ATOM 15755 N N . GLN F 1 160 ? -50.457 -28.493 12.341 1.00 24.15 160 GLN F N 1
ATOM 15756 C CA . GLN F 1 160 ? -49.789 -27.642 13.335 1.00 24.61 160 GLN F CA 1
ATOM 15757 C C . GLN F 1 160 ? -50.463 -26.271 13.476 1.00 24.15 160 GLN F C 1
ATOM 15758 O O . GLN F 1 160 ? -50.760 -25.837 14.598 1.00 23.05 160 GLN F O 1
ATOM 15764 N N . GLY F 1 161 ? -50.704 -25.612 12.339 1.00 21.89 161 GLY F N 1
ATOM 15765 C CA . GLY F 1 161 ? -51.397 -24.326 12.293 1.00 22.50 161 GLY F CA 1
ATOM 15766 C C . GLY F 1 161 ? -52.802 -24.348 12.876 1.00 22.22 161 GLY F C 1
ATOM 15767 O O . GLY F 1 161 ? -53.181 -23.460 13.651 1.00 21.34 161 GLY F O 1
ATOM 15768 N N . LEU F 1 162 ? -53.566 -25.368 12.502 1.00 21.69 162 LEU F N 1
ATOM 15769 C CA . LEU F 1 162 ? -54.938 -25.521 12.968 1.00 22.55 162 LEU F CA 1
ATOM 15770 C C . LEU F 1 162 ? -55.000 -25.800 14.468 1.00 21.55 162 LEU F C 1
ATOM 15771 O O . LEU F 1 162 ? -55.850 -25.243 15.164 1.00 21.27 162 LEU F O 1
ATOM 15776 N N . LEU F 1 163 ? -54.096 -26.641 14.964 1.00 20.95 163 LEU F N 1
ATOM 15777 C CA . LEU F 1 163 ? -54.022 -26.893 16.409 1.00 22.15 163 LEU F CA 1
ATOM 15778 C C . LEU F 1 163 ? -53.650 -25.639 17.206 1.00 23.14 163 LEU F C 1
ATOM 15779 O O . LEU F 1 163 ? -54.160 -25.436 18.304 1.00 24.02 163 LEU F O 1
ATOM 15784 N N . GLU F 1 164 ? -52.794 -24.794 16.630 1.00 23.22 164 GLU F N 1
ATOM 15785 C CA . GLU F 1 164 ? -52.404 -23.533 17.248 1.00 24.29 164 GLU F CA 1
ATOM 15786 C C . GLU F 1 164 ? -53.595 -22.574 17.371 1.00 23.49 164 GLU F C 1
ATOM 15787 O O . GLU F 1 164 ? -53.800 -21.958 18.427 1.00 22.10 164 GLU F O 1
ATOM 15793 N N . VAL F 1 165 ? -54.382 -22.469 16.296 1.00 22.40 165 VAL F N 1
ATOM 15794 C CA . VAL F 1 165 ? -55.628 -21.715 16.318 1.00 22.57 165 VAL F CA 1
ATOM 15795 C C . VAL F 1 165 ? -56.593 -22.199 17.422 1.00 22.31 165 VAL F C 1
ATOM 15796 O O . VAL F 1 165 ? -57.131 -21.377 18.178 1.00 22.28 165 VAL F O 1
ATOM 15800 N N . VAL F 1 166 ? -56.784 -23.513 17.540 1.00 21.98 166 VAL F N 1
ATOM 15801 C CA . VAL F 1 166 ? -57.662 -24.068 18.599 1.00 22.30 166 VAL F CA 1
ATOM 15802 C C . VAL F 1 166 ? -57.102 -23.743 20.001 1.00 22.79 166 VAL F C 1
ATOM 15803 O O . VAL F 1 166 ? -57.844 -23.318 20.891 1.00 23.88 166 VAL F O 1
ATOM 15807 N N . GLU F 1 167 ? -55.794 -23.926 20.160 1.00 23.10 167 GLU F N 1
ATOM 15808 C CA . GLU F 1 167 ? -55.057 -23.586 21.378 1.00 25.10 167 GLU F CA 1
ATOM 15809 C C . GLU F 1 167 ? -55.312 -22.140 21.854 1.00 24.96 167 GLU F C 1
ATOM 15810 O O . GLU F 1 167 ? -55.696 -21.924 23.009 1.00 24.84 167 GLU F O 1
ATOM 15816 N N . ARG F 1 168 ? -55.134 -21.168 20.956 1.00 24.62 168 ARG F N 1
ATOM 15817 C CA . ARG F 1 168 ? -55.375 -19.761 21.296 1.00 25.64 168 ARG F CA 1
ATOM 15818 C C . ARG F 1 168 ? -56.862 -19.429 21.454 1.00 23.94 168 ARG F C 1
ATOM 15819 O O . ARG F 1 168 ? -57.204 -18.531 22.219 1.00 24.21 168 ARG F O 1
ATOM 15827 N N . ASP F 1 169 ? -57.735 -20.164 20.759 1.00 22.49 169 ASP F N 1
ATOM 15828 C CA . ASP F 1 169 ? -59.180 -20.040 20.979 1.00 22.88 169 ASP F CA 1
ATOM 15829 C C . ASP F 1 169 ? -59.562 -20.447 22.415 1.00 23.42 169 ASP F C 1
ATOM 15830 O O . ASP F 1 169 ? -60.314 -19.725 23.081 1.00 23.63 169 ASP F O 1
ATOM 15835 N N . SER F 1 170 ? -59.018 -21.570 22.890 1.00 22.52 170 SER F N 1
ATOM 15836 C CA . SER F 1 170 ? -59.261 -22.020 24.271 1.00 23.85 170 SER F CA 1
ATOM 15837 C C . SER F 1 170 ? -58.719 -21.061 25.325 1.00 23.66 170 SER F C 1
ATOM 15838 O O . SER F 1 170 ? -59.422 -20.751 26.288 1.00 23.45 170 SER F O 1
ATOM 15841 N N . TRP F 1 171 ? -57.471 -20.628 25.140 1.00 23.52 171 TRP F N 1
ATOM 15842 C CA . TRP F 1 171 ? -56.825 -19.643 26.008 1.00 25.11 171 TRP F CA 1
ATOM 15843 C C . TRP F 1 171 ? -57.629 -18.332 26.021 1.00 26.33 171 TRP F C 1
ATOM 15844 O O . TRP F 1 171 ? -57.880 -17.775 27.097 1.00 25.33 171 TRP F O 1
ATOM 15855 N N . SER F 1 172 ? -58.052 -17.872 24.836 1.00 25.79 172 SER F N 1
ATOM 15856 C CA . SER F 1 172 ? -58.927 -16.702 24.720 1.00 26.10 172 SER F CA 1
ATOM 15857 C C . SER F 1 172 ? -60.207 -16.816 25.533 1.00 26.97 172 SER F C 1
ATOM 15858 O O . SER F 1 172 ? -60.544 -15.877 26.235 1.00 26.56 172 SER F O 1
ATOM 15861 N N . ILE F 1 173 ? -60.896 -17.956 25.447 1.00 27.39 173 ILE F N 1
ATOM 15862 C CA . ILE F 1 173 ? -62.115 -18.225 26.239 1.00 30.38 173 ILE F CA 1
ATOM 15863 C C . ILE F 1 173 ? -61.878 -18.137 27.765 1.00 31.28 173 ILE F C 1
ATOM 15864 O O . ILE F 1 173 ? -62.709 -17.581 28.514 1.00 30.10 173 ILE F O 1
ATOM 15869 N N . VAL F 1 174 ? -60.731 -18.653 28.201 1.00 30.07 174 VAL F N 1
ATOM 15870 C CA . VAL F 1 174 ? -60.352 -18.655 29.611 1.00 29.98 174 VAL F CA 1
ATOM 15871 C C . VAL F 1 174 ? -60.110 -17.229 30.093 1.00 30.18 174 VAL F C 1
ATOM 15872 O O . VAL F 1 174 ? -60.637 -16.843 31.139 1.00 28.13 174 VAL F O 1
ATOM 15876 N N . GLU F 1 175 ? -59.340 -16.456 29.323 1.00 29.61 175 GLU F N 1
ATOM 15877 C CA . GLU F 1 175 ? -59.016 -15.075 29.699 1.00 31.43 175 GLU F CA 1
ATOM 15878 C C . GLU F 1 175 ? -60.202 -14.120 29.608 1.00 32.60 175 GLU F C 1
ATOM 15879 O O . GLU F 1 175 ? -60.294 -13.167 30.390 1.00 31.19 175 GLU F O 1
ATOM 15885 N N . TYR F 1 176 ? -61.096 -14.385 28.653 1.00 32.95 176 TYR F N 1
ATOM 15886 C CA . TYR F 1 176 ? -62.262 -13.529 28.404 1.00 35.28 176 TYR F CA 1
ATOM 15887 C C . TYR F 1 176 ? -63.303 -13.647 29.519 1.00 34.80 176 TYR F C 1
ATOM 15888 O O . TYR F 1 176 ? -63.833 -12.638 29.966 1.00 36.07 176 TYR F O 1
ATOM 15897 N N . PHE F 1 177 ? -63.585 -14.876 29.950 1.00 34.95 177 PHE F N 1
ATOM 15898 C CA . PHE F 1 177 ? -64.606 -15.154 30.967 1.00 35.90 177 PHE F CA 1
ATOM 15899 C C . PHE F 1 177 ? -64.025 -15.330 32.376 1.00 36.27 177 PHE F C 1
ATOM 15900 O O . PHE F 1 177 ? -64.775 -15.524 33.334 1.00 37.02 177 PHE F O 1
ATOM 15908 N N . ARG F 1 178 ? -62.698 -15.265 32.492 1.00 37.24 178 ARG F N 1
ATOM 15909 C CA . ARG F 1 178 ? -61.962 -15.570 33.735 1.00 40.16 178 ARG F CA 1
ATOM 15910 C C . ARG F 1 178 ? -62.346 -16.916 34.355 1.00 37.48 178 ARG F C 1
ATOM 15911 O O . ARG F 1 178 ? -62.651 -17.018 35.541 1.00 38.92 178 ARG F O 1
ATOM 15919 N N . ILE F 1 179 ? -62.327 -17.944 33.515 1.00 36.04 179 ILE F N 1
ATOM 15920 C CA . ILE F 1 179 ? -62.607 -19.320 33.912 1.00 33.92 179 ILE F CA 1
ATOM 15921 C C . ILE F 1 179 ? -61.449 -19.829 34.784 1.00 32.51 179 ILE F C 1
ATOM 15922 O O . ILE F 1 179 ? -60.293 -19.448 34.568 1.00 29.82 179 ILE F O 1
ATOM 15927 N N . HIS F 1 180 ? -61.787 -20.622 35.803 1.00 31.25 180 HIS F N 1
ATOM 15928 C CA . HIS F 1 180 ? -60.806 -21.369 36.595 1.00 31.50 180 HIS F CA 1
ATOM 15929 C C . HIS F 1 180 ? -60.733 -22.787 36.013 1.00 29.57 180 HIS F C 1
ATOM 15930 O O . HIS F 1 180 ? -61.529 -23.644 36.412 1.00 30.54 180 HIS F O 1
ATOM 15937 N N . PRO F 1 181 ? -59.809 -23.043 35.050 1.00 28.12 181 PRO F N 1
ATOM 15938 C CA . PRO F 1 181 ? -59.775 -24.399 34.476 1.00 28.35 181 PRO F CA 1
ATOM 15939 C C . PRO F 1 181 ? -59.363 -25.455 35.515 1.00 27.80 181 PRO F C 1
ATOM 15940 O O . PRO F 1 181 ? -58.608 -25.129 36.427 1.00 28.12 181 PRO F O 1
ATOM 15944 N N . PRO F 1 182 ? -59.857 -26.704 35.380 1.00 28.92 182 PRO F N 1
ATOM 15945 C CA . PRO F 1 182 ? -59.436 -27.774 36.297 1.00 28.21 182 PRO F CA 1
ATOM 15946 C C . PRO F 1 182 ? -57.952 -28.093 36.192 1.00 28.57 182 PRO F C 1
ATOM 15947 O O . PRO F 1 182 ? -57.339 -27.895 35.139 1.00 26.97 182 PRO F O 1
ATOM 15951 N N . GLU F 1 183 ? -57.394 -28.569 37.299 1.00 29.48 183 GLU F N 1
ATOM 15952 C CA . GLU F 1 183 ? -56.056 -29.115 37.349 1.00 31.11 183 GLU F CA 1
ATOM 15953 C C . GLU F 1 183 ? -56.029 -30.405 36.517 1.00 30.41 183 GLU F C 1
ATOM 15954 O O . GLU F 1 183 ? -56.993 -31.176 36.535 1.00 33.21 183 GLU F O 1
ATOM 15960 N N . LEU F 1 184 ? -54.942 -30.625 35.780 1.00 28.36 184 LEU F N 1
ATOM 15961 C CA . LEU F 1 184 ? -54.761 -31.884 35.053 1.00 28.34 184 LEU F CA 1
ATOM 15962 C C . LEU F 1 184 ? -53.639 -32.707 35.681 1.00 28.61 184 LEU F C 1
ATOM 15963 O O . LEU F 1 184 ? -52.472 -32.298 35.695 1.00 27.88 184 LEU F O 1
ATOM 15968 N N . GLU F 1 185 ? -54.024 -33.872 36.182 1.00 29.57 185 GLU F N 1
ATOM 15969 C CA . GLU F 1 185 ? -53.122 -34.797 36.848 1.00 33.14 185 GLU F CA 1
ATOM 15970 C C . GLU F 1 185 ? -52.490 -35.692 35.797 1.00 30.55 185 GLU F C 1
ATOM 15971 O O . GLU F 1 185 ? -53.205 -36.339 35.021 1.00 28.99 185 GLU F O 1
ATOM 15977 N N . VAL F 1 186 ? -51.160 -35.721 35.769 1.00 28.33 186 VAL F N 1
ATOM 15978 C CA . VAL F 1 186 ? -50.426 -36.603 34.854 1.00 28.77 186 VAL F CA 1
ATOM 15979 C C . VAL F 1 186 ? -49.535 -37.568 35.631 1.00 30.08 186 VAL F C 1
ATOM 15980 O O . VAL F 1 186 ? -49.321 -37.394 36.836 1.00 28.61 186 VAL F O 1
ATOM 15984 N N . HIS F 1 187 ? -49.014 -38.576 34.938 1.00 32.86 187 HIS F N 1
ATOM 15985 C CA . HIS F 1 187 ? -48.134 -39.557 35.577 1.00 36.12 187 HIS F CA 1
ATOM 15986 C C . HIS F 1 187 ? -46.966 -39.968 34.669 1.00 37.44 187 HIS F C 1
ATOM 15987 O O . HIS F 1 187 ? -46.774 -39.386 33.583 1.00 37.39 187 HIS F O 1
ATOM 15994 N N . GLY F 1 188 ? -46.162 -40.925 35.138 1.00 36.77 188 GLY F N 1
ATOM 15995 C CA . GLY F 1 188 ? -45.043 -41.471 34.365 1.00 35.08 188 GLY F CA 1
ATOM 15996 C C . GLY F 1 188 ? -44.068 -40.397 33.929 1.00 34.56 188 GLY F C 1
ATOM 15997 O O . GLY F 1 188 ? -43.699 -39.521 34.714 1.00 33.42 188 GLY F O 1
ATOM 15998 N N . GLU F 1 189 ? -43.684 -40.445 32.661 1.00 35.07 189 GLU F N 1
ATOM 15999 C CA . GLU F 1 189 ? -42.672 -39.540 32.123 1.00 36.45 189 GLU F CA 1
ATOM 16000 C C . GLU F 1 189 ? -43.094 -38.062 32.019 1.00 34.43 189 GLU F C 1
ATOM 16001 O O . GLU F 1 189 ? -42.250 -37.173 32.177 1.00 33.61 189 GLU F O 1
ATOM 16007 N N . LEU F 1 190 ? -44.378 -37.808 31.757 1.00 31.34 190 LEU F N 1
ATOM 16008 C CA . LEU F 1 190 ? -44.907 -36.438 31.750 1.00 31.03 190 LEU F CA 1
ATOM 16009 C C . LEU F 1 190 ? -44.826 -35.797 33.131 1.00 29.80 190 LEU F C 1
ATOM 16010 O O . LEU F 1 190 ? -44.432 -34.635 33.240 1.00 29.42 190 LEU F O 1
ATOM 16015 N N . GLU F 1 191 ? -45.176 -36.558 34.172 1.00 29.18 191 GLU F N 1
ATOM 16016 C CA . GLU F 1 191 ? -45.067 -36.079 35.559 1.00 29.82 191 GLU F CA 1
ATOM 16017 C C . GLU F 1 191 ? -43.609 -35.825 35.956 1.00 29.00 191 GLU F C 1
ATOM 16018 O O . GLU F 1 191 ? -43.302 -34.809 36.581 1.00 28.29 191 GLU F O 1
ATOM 16024 N N . GLU F 1 192 ? -42.725 -36.732 35.540 1.00 30.58 192 GLU F N 1
ATOM 16025 C CA . GLU F 1 192 ? -41.281 -36.597 35.723 1.00 31.97 192 GLU F CA 1
ATOM 16026 C C . GLU F 1 192 ? -40.755 -35.320 35.070 1.00 31.90 192 GLU F C 1
ATOM 16027 O O . GLU F 1 192 ? -39.958 -34.588 35.672 1.00 31.37 192 GLU F O 1
ATOM 16033 N N . LEU F 1 193 ? -41.206 -35.045 33.845 1.00 29.70 193 LEU F N 1
ATOM 16034 C CA . LEU F 1 193 ? -40.827 -33.806 33.176 1.00 29.90 193 LEU F CA 1
ATOM 16035 C C . LEU F 1 193 ? -41.424 -32.583 33.904 1.00 28.26 193 LEU F C 1
ATOM 16036 O O . LEU F 1 193 ? -40.723 -31.590 34.098 1.00 28.08 193 LEU F O 1
ATOM 16041 N N . ARG F 1 194 ? -42.693 -32.669 34.315 1.00 26.94 194 ARG F N 1
ATOM 16042 C CA . ARG F 1 194 ? -43.316 -31.580 35.074 1.00 27.52 194 ARG F CA 1
ATOM 16043 C C . ARG F 1 194 ? -42.533 -31.253 36.366 1.00 28.83 194 ARG F C 1
ATOM 16044 O O . ARG F 1 194 ? -42.290 -30.075 36.664 1.00 28.81 194 ARG F O 1
ATOM 16052 N N . ARG F 1 195 ? -42.135 -32.302 37.096 1.00 28.84 195 ARG F N 1
ATOM 16053 C CA . ARG F 1 195 ? -41.323 -32.187 38.321 1.00 30.50 195 ARG F CA 1
ATOM 16054 C C . ARG F 1 195 ? -39.945 -31.588 38.047 1.00 29.62 195 ARG F C 1
ATOM 16055 O O . ARG F 1 195 ? -39.496 -30.725 38.792 1.00 29.37 195 ARG F O 1
ATOM 16063 N N . SER F 1 196 ? -39.278 -32.057 36.989 1.00 29.41 196 SER F N 1
ATOM 16064 C CA . SER F 1 196 ? -37.963 -31.538 36.619 1.00 30.68 196 SER F CA 1
ATOM 16065 C C . SER F 1 196 ? -38.013 -30.045 36.288 1.00 31.32 196 SER F C 1
ATOM 16066 O O . SER F 1 196 ? -37.113 -29.304 36.676 1.00 31.62 196 SER F O 1
ATOM 16069 N N . LEU F 1 197 ? -39.059 -29.607 35.579 1.00 30.07 197 LEU F N 1
ATOM 16070 C CA . LEU F 1 197 ? -39.204 -28.180 35.254 1.00 29.79 197 LEU F CA 1
ATOM 16071 C C . LEU F 1 197 ? -39.582 -27.352 36.482 1.00 28.24 197 LEU F C 1
ATOM 16072 O O . LEU F 1 197 ? -39.106 -26.226 36.642 1.00 26.03 197 LEU F O 1
ATOM 16077 N N . GLU F 1 198 ? -40.431 -27.926 37.336 1.00 27.44 198 GLU F N 1
ATOM 16078 C CA . GLU F 1 198 ? -40.777 -27.340 38.635 1.00 28.63 198 GLU F CA 1
ATOM 16079 C C . GLU F 1 198 ? -39.535 -26.993 39.477 1.00 28.69 198 GLU F C 1
ATOM 16080 O O . GLU F 1 198 ? -39.472 -25.921 40.075 1.00 28.28 198 GLU F O 1
ATOM 16086 N N . ARG F 1 199 ? -38.551 -27.885 39.481 1.00 31.42 199 ARG F N 1
ATOM 16087 C CA . ARG F 1 199 ? -37.282 -27.651 40.174 1.00 36.50 199 ARG F CA 1
ATOM 16088 C C . ARG F 1 199 ? -36.464 -26.481 39.608 1.00 36.92 199 ARG F C 1
ATOM 16089 O O . ARG F 1 199 ? -35.610 -25.935 40.304 1.00 36.64 199 ARG F O 1
ATOM 16097 N N . GLU F 1 200 ? -36.740 -26.094 38.362 1.00 35.52 200 GLU F N 1
ATOM 16098 C CA . GLU F 1 200 ? -36.116 -24.916 37.749 1.00 36.06 200 GLU F CA 1
ATOM 16099 C C . GLU F 1 200 ? -36.704 -23.600 38.245 1.00 35.01 200 GLU F C 1
ATOM 16100 O O . GLU F 1 200 ? -36.033 -22.564 38.188 1.00 35.95 200 GLU F O 1
ATOM 16106 N N . VAL F 1 201 ? -37.944 -23.639 38.727 1.00 33.84 201 VAL F N 1
ATOM 16107 C CA . VAL F 1 201 ? -38.637 -22.439 39.242 1.00 34.91 201 VAL F CA 1
ATOM 16108 C C . VAL F 1 201 ? -39.149 -22.685 40.671 1.00 36.41 201 VAL F C 1
ATOM 16109 O O . VAL F 1 201 ? -38.363 -23.090 41.537 1.00 40.89 201 VAL F O 1
ATOM 16113 N N . GLY F 1 202 ? -40.438 -22.456 40.921 1.00 36.44 202 GLY F N 1
ATOM 16114 C CA . GLY F 1 202 ? -41.085 -22.817 42.186 1.00 33.14 202 GLY F CA 1
ATOM 16115 C C . GLY F 1 202 ? -42.146 -23.887 41.997 1.00 32.61 202 GLY F C 1
ATOM 16116 O O . GLY F 1 202 ? -42.131 -24.916 42.677 1.00 30.45 202 GLY F O 1
ATOM 16117 N N . ARG F 1 203 ? -43.079 -23.634 41.080 1.00 30.81 203 ARG F N 1
ATOM 16118 C CA . ARG F 1 203 ? -44.137 -24.594 40.740 1.00 29.57 203 ARG F CA 1
ATOM 16119 C C . ARG F 1 203 ? -44.427 -24.583 39.243 1.00 29.33 203 ARG F C 1
ATOM 16120 O O . ARG F 1 203 ? -44.420 -23.518 38.620 1.00 28.90 203 ARG F O 1
ATOM 16128 N N . VAL F 1 204 ? -44.680 -25.765 38.683 1.00 28.00 204 VAL F N 1
ATOM 16129 C CA . VAL F 1 204 ? -45.280 -25.904 37.351 1.00 27.79 204 VAL F CA 1
ATOM 16130 C C . VAL F 1 204 ? -46.658 -26.538 37.521 1.00 27.79 204 VAL F C 1
ATOM 16131 O O . VAL F 1 204 ? -46.792 -27.658 38.027 1.00 28.71 204 VAL F O 1
ATOM 16135 N N . GLU F 1 205 ? -47.676 -25.792 37.105 1.00 27.30 205 GLU F N 1
ATOM 16136 C CA . GLU F 1 205 ? -49.080 -26.167 37.276 1.00 28.03 205 GLU F CA 1
ATOM 16137 C C . GLU F 1 205 ? -49.722 -26.471 35.920 1.00 27.87 205 GLU F C 1
ATOM 16138 O O . GLU F 1 205 ? -49.590 -25.682 34.975 1.00 28.23 205 GLU F O 1
ATOM 16144 N N . LEU F 1 206 ? -50.410 -27.607 35.833 1.00 27.47 206 LEU F N 1
ATOM 16145 C CA . LEU F 1 206 ? -51.083 -28.033 34.606 1.00 27.02 206 LEU F CA 1
ATOM 16146 C C . LEU F 1 206 ? -52.600 -27.912 34.701 1.00 26.82 206 LEU F C 1
ATOM 16147 O O . LEU F 1 206 ? -53.210 -28.272 35.720 1.00 25.96 206 LEU F O 1
ATOM 16152 N N . ARG F 1 207 ? -53.190 -27.402 33.622 1.00 25.98 207 ARG F N 1
ATOM 16153 C CA . ARG F 1 207 ? -54.639 -27.213 33.503 1.00 26.40 207 ARG F CA 1
ATOM 16154 C C . ARG F 1 207 ? -55.181 -27.790 32.198 1.00 26.83 207 ARG F C 1
ATOM 16155 O O . ARG F 1 207 ? -54.545 -27.660 31.134 1.00 25.95 207 ARG F O 1
ATOM 16163 N N . LEU F 1 208 ? -56.346 -28.427 32.285 1.00 25.39 208 LEU F N 1
ATOM 16164 C CA . LEU F 1 208 ? -57.081 -28.805 31.098 1.00 26.34 208 LEU F CA 1
ATOM 16165 C C . LEU F 1 208 ? -58.065 -27.680 30.761 1.00 26.40 208 LEU F C 1
ATOM 16166 O O . LEU F 1 208 ? -59.051 -27.470 31.467 1.00 26.71 208 LEU F O 1
ATOM 16171 N N . LEU F 1 209 ? -57.761 -26.958 29.684 1.00 25.67 209 LEU F N 1
ATOM 16172 C CA . LEU F 1 209 ? -58.601 -25.859 29.206 1.00 25.85 209 LEU F CA 1
ATOM 16173 C C . LEU F 1 209 ? -59.894 -26.362 28.587 1.00 26.55 209 LEU F C 1
ATOM 16174 O O . LEU F 1 209 ? -59.928 -27.477 28.041 1.00 28.08 209 LEU F O 1
ATOM 16179 N N . PRO F 1 210 ? -60.971 -25.553 28.671 1.00 26.69 210 PRO F N 1
ATOM 16180 C CA . PRO F 1 210 ? -62.156 -25.886 27.890 1.00 26.40 210 PRO F CA 1
ATOM 16181 C C . PRO F 1 210 ? -61.810 -25.749 26.401 1.00 26.56 210 PRO F C 1
ATOM 16182 O O . PRO F 1 210 ? -61.183 -24.757 25.992 1.00 27.93 210 PRO F O 1
ATOM 16186 N N . SER F 1 211 ? -62.148 -26.771 25.626 1.00 24.90 211 SER F N 1
ATOM 16187 C CA . SER F 1 211 ? -61.933 -26.755 24.190 1.00 25.42 211 SER F CA 1
ATOM 16188 C C . SER F 1 211 ? -63.276 -26.670 23.482 1.00 24.65 211 SER F C 1
ATOM 16189 O O . SER F 1 211 ? -64.221 -27.356 23.857 1.00 24.54 211 SER F O 1
ATOM 16192 N N . ARG F 1 212 ? -63.340 -25.834 22.452 1.00 24.60 212 ARG F N 1
ATOM 16193 C CA . ARG F 1 212 ? -64.558 -25.699 21.645 1.00 25.45 212 ARG F CA 1
ATOM 16194 C C . ARG F 1 212 ? -64.605 -26.659 20.462 1.00 25.20 212 ARG F C 1
ATOM 16195 O O . ARG F 1 212 ? -65.581 -26.681 19.717 1.00 25.41 212 ARG F O 1
ATOM 16203 N N . VAL F 1 213 ? -63.553 -27.453 20.297 1.00 25.64 213 VAL F N 1
ATOM 16204 C CA . VAL F 1 213 ? -63.436 -28.354 19.145 1.00 25.69 213 VAL F CA 1
ATOM 16205 C C . VAL F 1 213 ? -63.429 -29.795 19.663 1.00 26.99 213 VAL F C 1
ATOM 16206 O O . VAL F 1 213 ? -62.544 -30.177 20.431 1.00 26.71 213 VAL F O 1
ATOM 16210 N N . GLU F 1 214 ? -64.447 -30.558 19.261 1.00 28.64 214 GLU F N 1
ATOM 16211 C CA . GLU F 1 214 ? -64.607 -31.979 19.607 1.00 31.36 214 GLU F CA 1
ATOM 16212 C C . GLU F 1 214 ? -63.363 -32.782 19.207 1.00 29.98 214 GLU F C 1
ATOM 16213 O O . GLU F 1 214 ? -62.862 -32.638 18.095 1.00 27.68 214 GLU F O 1
ATOM 16219 N N . GLY F 1 215 ? -62.871 -33.608 20.130 1.00 27.37 215 GLY F N 1
ATOM 16220 C CA . GLY F 1 215 ? -61.684 -34.417 19.882 1.00 26.67 215 GLY F CA 1
ATOM 16221 C C . GLY F 1 215 ? -60.349 -33.701 20.035 1.00 27.08 215 GLY F C 1
ATOM 16222 O O . GLY F 1 215 ? -59.316 -34.339 19.901 1.00 28.70 215 GLY F O 1
ATOM 16223 N N . VAL F 1 216 ? -60.343 -32.389 20.300 1.00 26.07 216 VAL F N 1
ATOM 16224 C CA . VAL F 1 216 ? -59.071 -31.667 20.515 1.00 24.37 216 VAL F CA 1
ATOM 16225 C C . VAL F 1 216 ? -58.952 -31.232 21.974 1.00 25.39 216 VAL F C 1
ATOM 16226 O O . VAL F 1 216 ? -59.858 -30.592 22.511 1.00 24.03 216 VAL F O 1
ATOM 16230 N N . TYR F 1 217 ? -57.830 -31.594 22.594 1.00 25.13 217 TYR F N 1
ATOM 16231 C CA . TYR F 1 217 ? -57.525 -31.204 23.961 1.00 24.82 217 TYR F CA 1
ATOM 16232 C C . TYR F 1 217 ? -56.567 -30.042 23.966 1.00 25.28 217 TYR F C 1
ATOM 16233 O O . TYR F 1 217 ? -55.668 -29.968 23.122 1.00 25.99 217 TYR F O 1
ATOM 16242 N N . VAL F 1 218 ? -56.774 -29.131 24.914 1.00 23.84 218 VAL F N 1
ATOM 16243 C CA . VAL F 1 218 ? -55.894 -27.986 25.093 1.00 23.29 218 VAL F CA 1
ATOM 16244 C C . VAL F 1 218 ? -55.404 -27.956 26.536 1.00 23.42 218 VAL F C 1
ATOM 16245 O O . VAL F 1 218 ? -56.202 -27.974 27.472 1.00 23.46 218 VAL F O 1
ATOM 16249 N N . VAL F 1 219 ? -54.082 -27.921 26.699 1.00 23.38 219 VAL F N 1
ATOM 16250 C CA . VAL F 1 219 ? -53.474 -27.913 28.016 1.00 23.46 219 VAL F CA 1
ATOM 16251 C C . VAL F 1 219 ? -52.722 -26.604 28.220 1.00 24.16 219 VAL F C 1
ATOM 16252 O O . VAL F 1 219 ? -52.070 -26.094 27.299 1.00 23.23 219 VAL F O 1
ATOM 16256 N N . GLY F 1 220 ? -52.863 -26.048 29.420 1.00 23.77 220 GLY F N 1
ATOM 16257 C CA . GLY F 1 220 ? -52.058 -24.909 29.863 1.00 24.39 220 GLY F CA 1
ATOM 16258 C C . GLY F 1 220 ? -51.102 -25.267 30.987 1.00 25.91 220 GLY F C 1
ATOM 16259 O O . GLY F 1 220 ? -51.407 -26.105 31.838 1.00 24.77 220 GLY F O 1
ATOM 16260 N N . ALA F 1 221 ? -49.929 -24.643 30.971 1.00 27.33 221 ALA F N 1
ATOM 16261 C CA . ALA F 1 221 ? -48.955 -24.786 32.042 1.00 27.37 221 ALA F CA 1
ATOM 16262 C C . ALA F 1 221 ? -48.577 -23.404 32.543 1.00 28.71 221 ALA F C 1
ATOM 16263 O O . ALA F 1 221 ? -48.186 -22.535 31.758 1.00 28.26 221 ALA F O 1
ATOM 16265 N N . VAL F 1 222 ? -48.745 -23.188 33.843 1.00 29.74 222 VAL F N 1
ATOM 16266 C CA . VAL F 1 222 ? -48.377 -21.908 34.470 1.00 31.42 222 VAL F CA 1
ATOM 16267 C C . VAL F 1 222 ? -47.311 -22.105 35.550 1.00 31.77 222 VAL F C 1
ATOM 16268 O O . VAL F 1 222 ? -47.268 -23.154 36.213 1.00 30.76 222 VAL F O 1
ATOM 16272 N N . THR F 1 223 ? -46.431 -21.120 35.705 1.00 31.47 223 THR F N 1
ATOM 16273 C CA . THR F 1 223 ? -45.386 -21.224 36.714 1.00 32.45 223 THR F CA 1
ATOM 16274 C C . THR F 1 223 ? -45.511 -20.209 37.844 1.00 33.46 223 THR F C 1
ATOM 16275 O O . THR F 1 223 ? -45.976 -19.078 37.635 1.00 35.86 223 THR F O 1
ATOM 16279 N N . GLU F 1 224 ? -45.112 -20.643 39.039 1.00 32.69 224 GLU F N 1
ATOM 16280 C CA . GLU F 1 224 ? -44.744 -19.744 40.124 1.00 33.21 224 GLU F CA 1
ATOM 16281 C C . GLU F 1 224 ? -43.229 -19.761 40.255 1.00 33.84 224 GLU F C 1
ATOM 16282 O O . GLU F 1 224 ? -42.602 -20.821 40.182 1.00 31.80 224 GLU F O 1
ATOM 16288 N N . ALA F 1 225 ? -42.652 -18.577 40.444 1.00 35.18 225 ALA F N 1
ATOM 16289 C CA . ALA F 1 225 ? -41.217 -18.416 40.637 1.00 37.74 225 ALA F CA 1
ATOM 16290 C C . ALA F 1 225 ? -40.966 -17.204 41.525 1.00 39.32 225 ALA F C 1
ATOM 16291 O O . ALA F 1 225 ? -41.856 -16.374 41.699 1.00 38.56 225 ALA F O 1
ATOM 16293 N N . GLU F 1 226 ? -39.763 -17.098 42.084 1.00 44.29 226 GLU F N 1
ATOM 16294 C CA . GLU F 1 226 ? -39.431 -15.959 42.953 1.00 49.13 226 GLU F CA 1
ATOM 16295 C C . GLU F 1 226 ? -39.200 -14.679 42.149 1.00 50.24 226 GLU F C 1
ATOM 16296 O O . GLU F 1 226 ? -39.461 -13.586 42.639 1.00 53.09 226 GLU F O 1
ATOM 16302 N N . ARG F 1 227 ? -38.731 -14.833 40.914 1.00 52.05 227 ARG F N 1
ATOM 16303 C CA . ARG F 1 227 ? -38.591 -13.736 39.964 1.00 53.11 227 ARG F CA 1
ATOM 16304 C C . ARG F 1 227 ? -39.849 -13.694 39.086 1.00 52.88 227 ARG F C 1
ATOM 16305 O O . ARG F 1 227 ? -40.335 -14.738 38.628 1.00 52.55 227 ARG F O 1
ATOM 16313 N N . VAL F 1 228 ? -40.371 -12.489 38.860 1.00 50.57 228 VAL F N 1
ATOM 16314 C CA . VAL F 1 228 ? -41.619 -12.289 38.107 1.00 48.14 228 VAL F CA 1
ATOM 16315 C C . VAL F 1 228 ? -41.493 -12.666 36.605 1.00 47.09 228 VAL F C 1
ATOM 16316 O O . VAL F 1 228 ? -42.438 -13.180 35.999 1.00 44.19 228 VAL F O 1
ATOM 16320 N N . GLU F 1 229 ? -40.315 -12.432 36.030 1.00 46.69 229 GLU F N 1
ATOM 16321 C CA . GLU F 1 229 ? -40.058 -12.749 34.623 1.00 47.46 229 GLU F CA 1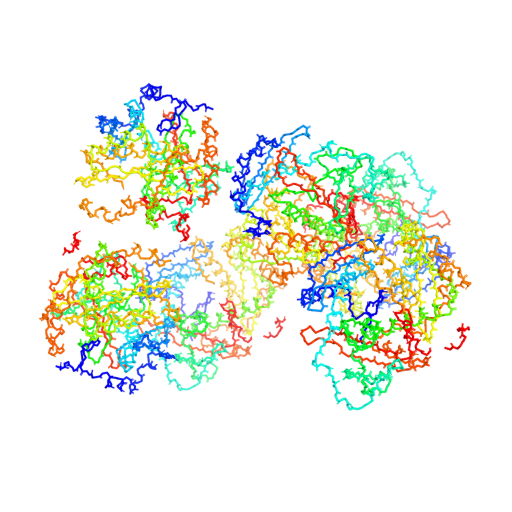
ATOM 16322 C C . GLU F 1 229 ? -39.908 -14.247 34.350 1.00 43.73 229 GLU F C 1
ATOM 16323 O O . GLU F 1 229 ? -39.884 -14.660 33.195 1.00 44.28 229 GLU F O 1
ATOM 16329 N N . GLU F 1 230 ? -39.827 -15.050 35.409 1.00 40.45 230 GLU F N 1
ATOM 16330 C CA . GLU F 1 230 ? -39.824 -16.508 35.280 1.00 38.13 230 GLU F CA 1
ATOM 16331 C C . GLU F 1 230 ? -41.197 -17.141 35.548 1.00 36.71 230 GLU F C 1
ATOM 16332 O O . GLU F 1 230 ? -41.330 -18.371 35.629 1.00 35.62 230 GLU F O 1
ATOM 16346 N N . VAL F 1 232 ? -43.969 -17.769 33.675 1.00 32.13 232 VAL F N 1
ATOM 16347 C CA . VAL F 1 232 ? -44.338 -17.887 32.270 1.00 31.00 232 VAL F CA 1
ATOM 16348 C C . VAL F 1 232 ? -45.549 -18.808 32.118 1.00 31.54 232 VAL F C 1
ATOM 16349 O O . VAL F 1 232 ? -45.971 -19.479 33.076 1.00 29.62 232 VAL F O 1
ATOM 16361 N N . GLY F 1 234 ? -47.353 -21.681 29.235 1.00 28.65 234 GLY F N 1
ATOM 16362 C CA . GLY F 1 234 ? -47.155 -22.523 28.061 1.00 25.49 234 GLY F CA 1
ATOM 16363 C C . GLY F 1 234 ? -48.446 -23.215 27.716 1.00 24.36 234 GLY F C 1
ATOM 16364 O O . GLY F 1 234 ? -49.261 -23.495 28.599 1.00 23.55 234 GLY F O 1
ATOM 16365 N N . PHE F 1 235 ? -48.649 -23.473 26.426 1.00 23.19 235 PHE F N 1
ATOM 16366 C CA . PHE F 1 235 ? -49.879 -24.111 25.956 1.00 23.68 235 PHE F CA 1
ATOM 16367 C C . PHE F 1 235 ? -49.599 -25.178 24.898 1.00 22.80 235 PHE F C 1
ATOM 16368 O O . PHE F 1 235 ? -48.564 -25.154 24.228 1.00 23.58 235 PHE F O 1
ATOM 16376 N N . GLY F 1 236 ? -50.503 -26.141 24.787 1.00 22.68 236 GLY F N 1
ATOM 16377 C CA . GLY F 1 236 ? -50.421 -27.159 23.740 1.00 21.85 236 GLY F CA 1
ATOM 16378 C C . GLY F 1 236 ? -51.822 -27.627 23.423 1.00 22.72 236 GLY F C 1
ATOM 16379 O O . GLY F 1 236 ? -52.683 -27.683 24.309 1.00 22.51 236 GLY F O 1
ATOM 16380 N N . ALA F 1 237 ? -52.052 -27.935 22.152 1.00 21.95 237 ALA F N 1
ATOM 16381 C CA . ALA F 1 237 ? -53.301 -28.518 21.699 1.00 21.43 237 ALA F CA 1
ATOM 16382 C C . ALA F 1 237 ? -52.984 -29.716 20.820 1.00 21.89 237 ALA F C 1
ATOM 16383 O O . ALA F 1 237 ? -52.016 -29.680 20.036 1.00 21.33 237 ALA F O 1
ATOM 16385 N N . SER F 1 238 ? -53.782 -30.773 20.988 1.00 21.65 238 SER F N 1
ATOM 16386 C CA . SER F 1 238 ? -53.675 -32.025 20.218 1.00 21.91 238 SER F CA 1
ATOM 16387 C C . SER F 1 238 ? -54.901 -32.921 20.453 1.00 22.78 238 SER F C 1
ATOM 16388 O O . SER F 1 238 ? -55.499 -32.851 21.540 1.00 23.11 238 SER F O 1
ATOM 16391 N N . PRO F 1 239 ? -55.261 -33.788 19.461 1.00 22.97 239 PRO F N 1
ATOM 16392 C CA . PRO F 1 239 ? -56.165 -34.909 19.735 1.00 23.21 239 PRO F CA 1
ATOM 16393 C C . PRO F 1 239 ? -55.577 -35.932 20.717 1.00 23.90 239 PRO F C 1
ATOM 16394 O O . PRO F 1 239 ? -56.329 -36.692 21.316 1.00 23.20 239 PRO F O 1
ATOM 16398 N N . ASP F 1 240 ? -54.248 -35.958 20.837 1.00 24.39 240 ASP F N 1
ATOM 16399 C CA . ASP F 1 240 ? -53.532 -36.754 21.834 1.00 26.05 240 ASP F CA 1
ATOM 16400 C C . ASP F 1 240 ? -53.289 -35.882 23.082 1.00 25.16 240 ASP F C 1
ATOM 16401 O O . ASP F 1 240 ? -52.457 -34.986 23.040 1.00 24.70 240 ASP F O 1
ATOM 16406 N N . PRO F 1 241 ? -53.989 -36.167 24.209 1.00 25.46 241 PRO F N 1
ATOM 16407 C CA . PRO F 1 241 ? -53.816 -35.314 25.400 1.00 26.22 241 PRO F CA 1
ATOM 16408 C C . PRO F 1 241 ? -52.385 -35.305 25.951 1.00 26.32 241 PRO F C 1
ATOM 16409 O O . PRO F 1 241 ? -51.952 -34.283 26.494 1.00 25.96 241 PRO F O 1
ATOM 16413 N N . GLU F 1 242 ? -51.662 -36.415 25.776 1.00 26.77 242 GLU F N 1
ATOM 16414 C CA . GLU F 1 242 ? -50.256 -36.511 26.185 1.00 28.56 242 GLU F CA 1
ATOM 16415 C C . GLU F 1 242 ? -49.365 -35.536 25.406 1.00 27.40 242 GLU F C 1
ATOM 16416 O O . GLU F 1 242 ? -48.462 -34.919 25.985 1.00 26.69 242 GLU F O 1
ATOM 16430 N N . ALA F 1 244 ? -50.531 -32.740 24.031 1.00 21.14 244 ALA F N 1
ATOM 16431 C CA . ALA F 1 244 ? -50.971 -31.417 24.499 1.00 21.77 244 ALA F CA 1
ATOM 16432 C C . ALA F 1 244 ? -50.224 -31.017 25.770 1.00 20.71 244 ALA F C 1
ATOM 16433 O O . ALA F 1 244 ? -49.718 -29.896 25.854 1.00 21.12 244 ALA F O 1
ATOM 16435 N N . VAL F 1 245 ? -50.122 -31.946 26.725 1.00 20.89 245 VAL F N 1
ATOM 16436 C CA . VAL F 1 245 ? -49.337 -31.731 27.947 1.00 21.32 245 VAL F CA 1
ATOM 16437 C C . VAL F 1 245 ? -47.878 -31.422 27.624 1.00 21.16 245 VAL F C 1
ATOM 16438 O O . VAL F 1 245 ? -47.344 -30.412 28.083 1.00 20.60 245 VAL F O 1
ATOM 16442 N N . LEU F 1 246 ? -47.249 -32.287 26.830 1.00 21.62 246 LEU F N 1
ATOM 16443 C CA . LEU F 1 246 ? -45.844 -32.127 26.472 1.00 22.25 246 LEU F CA 1
ATOM 16444 C C . LEU F 1 246 ? -45.563 -30.761 25.829 1.00 22.85 246 LEU F C 1
ATOM 16445 O O . LEU F 1 246 ? -44.580 -30.108 26.173 1.00 22.60 246 LEU F O 1
ATOM 16450 N N . ARG F 1 247 ? -46.425 -30.339 24.905 1.00 23.31 247 ARG F N 1
ATOM 16451 C CA . ARG F 1 247 ? -46.243 -29.055 24.200 1.00 25.05 247 ARG F CA 1
ATOM 16452 C C . ARG F 1 247 ? -46.276 -27.848 25.155 1.00 24.85 247 ARG F C 1
ATOM 16453 O O . ARG F 1 247 ? -45.456 -26.943 25.024 1.00 24.55 247 ARG F O 1
ATOM 16461 N N . ALA F 1 248 ? -47.202 -27.873 26.121 1.00 23.50 248 ALA F N 1
ATOM 16462 C CA . ALA F 1 248 ? -47.331 -26.832 27.154 1.00 23.91 248 ALA F CA 1
ATOM 16463 C C . ALA F 1 248 ? -46.060 -26.726 28.005 1.00 23.80 248 ALA F C 1
ATOM 16464 O O . ALA F 1 248 ? -45.550 -25.626 28.245 1.00 23.09 248 ALA F O 1
ATOM 16466 N N . LEU F 1 249 ? -45.557 -27.880 28.442 1.00 24.84 249 LEU F N 1
ATOM 16467 C CA . LEU F 1 249 ? -44.321 -27.960 29.222 1.00 24.62 249 LEU F CA 1
ATOM 16468 C C . LEU F 1 249 ? -43.109 -27.457 28.440 1.00 25.11 249 LEU F C 1
ATOM 16469 O O . LEU F 1 249 ? -42.280 -26.727 28.985 1.00 25.21 249 LEU F O 1
ATOM 16474 N N . LEU F 1 250 ? -43.018 -27.838 27.166 1.00 23.86 250 LEU F N 1
ATOM 16475 C CA . LEU F 1 250 ? -41.912 -27.406 26.306 1.00 25.26 250 LEU F CA 1
ATOM 16476 C C . LEU F 1 250 ? -41.910 -25.887 26.116 1.00 25.78 250 LEU F C 1
ATOM 16477 O O . LEU F 1 250 ? -40.845 -25.257 26.120 1.00 24.92 250 LEU F O 1
ATOM 16482 N N . GLU F 1 251 ? -43.109 -25.318 25.978 1.00 26.04 251 GLU F N 1
ATOM 16483 C CA . GLU F 1 251 ? -43.293 -23.868 25.917 1.00 29.48 251 GLU F CA 1
ATOM 16484 C C . GLU F 1 251 ? -42.860 -23.142 27.179 1.00 27.67 251 GLU F C 1
ATOM 16485 O O . GLU F 1 251 ? -42.320 -22.040 27.093 1.00 27.60 251 GLU F O 1
ATOM 16491 N N . VAL F 1 252 ? -43.118 -23.746 28.339 1.00 27.14 252 VAL F N 1
ATOM 16492 C CA . VAL F 1 252 ? -42.613 -23.221 29.616 1.00 26.54 252 VAL F CA 1
ATOM 16493 C C . VAL F 1 252 ? -41.082 -23.171 29.597 1.00 27.29 252 VAL F C 1
ATOM 16494 O O . VAL F 1 252 ? -40.500 -22.132 29.915 1.00 27.83 252 VAL F O 1
ATOM 16498 N N . ALA F 1 253 ? -40.449 -24.273 29.183 1.00 27.28 253 ALA F N 1
ATOM 16499 C CA . ALA F 1 253 ? -38.988 -24.349 29.076 1.00 27.19 253 ALA F CA 1
ATOM 16500 C C . ALA F 1 253 ? -38.427 -23.293 28.117 1.00 27.83 253 ALA F C 1
ATOM 16501 O O . ALA F 1 253 ? -37.460 -22.607 28.454 1.00 27.83 253 ALA F O 1
ATOM 16503 N N . GLN F 1 254 ? -39.054 -23.151 26.945 1.00 28.53 254 GLN F N 1
ATOM 16504 C CA . GLN F 1 254 ? -38.716 -22.091 25.974 1.00 29.56 254 GLN F CA 1
ATOM 16505 C C . GLN F 1 254 ? -38.800 -20.696 26.611 1.00 28.43 254 GLN F C 1
ATOM 16506 O O . GLN F 1 254 ? -37.868 -19.897 26.488 1.00 28.06 254 GLN F O 1
ATOM 16512 N N . GLY F 1 255 ? -39.918 -20.427 27.285 1.00 26.83 255 GLY F N 1
ATOM 16513 C CA . GLY F 1 255 ? -40.143 -19.151 27.969 1.00 28.79 255 GLY F CA 1
ATOM 16514 C C . GLY F 1 255 ? -39.110 -18.857 29.056 1.00 29.57 255 GLY F C 1
ATOM 16515 O O . GLY F 1 255 ? -38.699 -17.707 29.235 1.00 29.71 255 GLY F O 1
ATOM 16516 N N . LEU F 1 256 ? -38.683 -19.895 29.772 1.00 28.27 256 LEU F N 1
ATOM 16517 C CA . LEU F 1 256 ? -37.661 -19.740 30.808 1.00 30.01 256 LEU F CA 1
ATOM 16518 C C . LEU F 1 256 ? -36.284 -19.420 30.232 1.00 30.01 256 LEU F C 1
ATOM 16519 O O . LEU F 1 256 ? -35.554 -18.612 30.802 1.00 29.80 256 LEU F O 1
ATOM 16524 N N . SER F 1 257 ? -35.945 -20.063 29.113 1.00 29.77 257 SER F N 1
ATOM 16525 C CA . SER F 1 257 ? -34.692 -19.815 28.411 1.00 31.48 257 SER F CA 1
ATOM 16526 C C . SER F 1 257 ? -34.616 -18.374 27.910 1.00 32.61 257 SER F C 1
ATOM 16527 O O . SER F 1 257 ? -33.589 -17.710 28.075 1.00 29.78 257 SER F O 1
ATOM 16538 N N . ALA F 1 259 ? -36.425 -15.770 29.001 1.00 34.36 259 ALA F N 1
ATOM 16539 C CA . ALA F 1 259 ? -36.424 -14.880 30.164 1.00 35.71 259 ALA F CA 1
ATOM 16540 C C . ALA F 1 259 ? -35.037 -14.796 30.799 1.00 36.73 259 ALA F C 1
ATOM 16541 O O . ALA F 1 259 ? -34.592 -13.712 31.161 1.00 38.32 259 ALA F O 1
ATOM 16543 N N . ARG F 1 260 ? -34.353 -15.937 30.896 1.00 36.61 260 ARG F N 1
ATOM 16544 C CA . ARG F 1 260 ? -32.993 -15.998 31.432 1.00 35.99 260 ARG F CA 1
ATOM 16545 C C . ARG F 1 260 ? -31.962 -15.236 30.584 1.00 38.17 260 ARG F C 1
ATOM 16546 O O . ARG F 1 260 ? -30.916 -14.844 31.093 1.00 38.83 260 ARG F O 1
ATOM 16554 N N . ARG F 1 261 ? -32.286 -15.011 29.312 1.00 37.34 261 ARG F N 1
ATOM 16555 C CA . ARG F 1 261 ? -31.479 -14.187 28.409 1.00 39.56 261 ARG F CA 1
ATOM 16556 C C . ARG F 1 261 ? -31.986 -12.745 28.305 1.00 39.70 261 ARG F C 1
ATOM 16557 O O . ARG F 1 261 ? -31.439 -11.944 27.540 1.00 39.26 261 ARG F O 1
ATOM 16565 N N . GLY F 1 262 ? -33.035 -12.435 29.063 1.00 41.46 262 GLY F N 1
ATOM 16566 C CA . GLY F 1 262 ? -33.667 -11.118 29.056 1.00 45.40 262 GLY F CA 1
ATOM 16567 C C . GLY F 1 262 ? -34.334 -10.720 27.749 1.00 48.81 262 GLY F C 1
ATOM 16568 O O . GLY F 1 262 ? -34.427 -9.532 27.439 1.00 48.32 262 GLY F O 1
ATOM 16569 N N . ILE F 1 263 ? -34.786 -11.710 26.977 1.00 52.49 263 ILE F N 1
ATOM 16570 C CA . ILE F 1 263 ? -35.549 -11.465 25.747 1.00 55.49 263 ILE F CA 1
ATOM 16571 C C . ILE F 1 263 ? -37.008 -11.176 26.129 1.00 60.70 263 ILE F C 1
ATOM 16572 O O . ILE F 1 263 ? -37.591 -11.900 26.944 1.00 60.15 263 ILE F O 1
ATOM 16577 N N . GLU F 1 264 ? -37.567 -10.102 25.560 1.00 69.28 264 GLU F N 1
ATOM 16578 C CA . GLU F 1 264 ? -38.947 -9.657 25.827 1.00 75.82 264 GLU F CA 1
ATOM 16579 C C . GLU F 1 264 ? -39.996 -10.700 25.436 1.00 77.82 264 GLU F C 1
ATOM 16580 O O . GLU F 1 264 ? -39.980 -11.210 24.309 1.00 75.75 264 GLU F O 1
ATOM 16586 N N . SER F 1 265 ? -40.899 -10.993 26.377 1.00 80.12 265 SER F N 1
ATOM 16587 C CA . SER F 1 265 ? -41.931 -12.033 26.220 1.00 84.83 265 SER F CA 1
ATOM 16588 C C . SER F 1 265 ? -43.062 -11.633 25.250 1.00 85.55 265 SER F C 1
ATOM 16589 O O . SER F 1 265 ? -43.492 -10.475 25.255 1.00 83.14 265 SER F O 1
ATOM 16592 N N . PRO F 1 266 ? -43.551 -12.595 24.426 1.00 87.57 266 PRO F N 1
ATOM 16593 C CA . PRO F 1 266 ? -44.549 -12.274 23.393 1.00 86.99 266 PRO F CA 1
ATOM 16594 C C . PRO F 1 266 ? -45.976 -12.014 23.908 1.00 86.98 266 PRO F C 1
ATOM 16595 O O . PRO F 1 266 ? -46.804 -11.502 23.148 1.00 85.72 266 PRO F O 1
ATOM 16599 N N . VAL F 1 267 ? -46.254 -12.367 25.167 1.00 87.29 267 VAL F N 1
ATOM 16600 C CA . VAL F 1 267 ? -47.590 -12.175 25.776 1.00 85.71 267 VAL F CA 1
ATOM 16601 C C . VAL F 1 267 ? -47.976 -10.688 25.866 1.00 83.86 267 VAL F C 1
ATOM 16602 O O . VAL F 1 267 ? -47.229 -9.873 26.425 1.00 79.23 267 VAL F O 1
ATOM 16606 N N . ARG F 1 268 ? -49.133 -10.352 25.290 1.00 83.66 268 ARG F N 1
ATOM 16607 C CA . ARG F 1 268 ? -49.538 -8.956 25.091 1.00 83.99 268 ARG F CA 1
ATOM 16608 C C . ARG F 1 268 ? -50.956 -8.615 25.567 1.00 86.08 268 ARG F C 1
ATOM 16609 O O . ARG F 1 268 ? -51.121 -7.735 26.421 1.00 85.79 268 ARG F O 1
ATOM 16611 N N . LYS F 1 269 ? -51.958 -9.316 25.025 1.00 84.89 269 LYS F N 1
ATOM 16612 C CA . LYS F 1 269 ? -53.377 -8.953 25.198 1.00 83.28 269 LYS F CA 1
ATOM 16613 C C . LYS F 1 269 ? -54.207 -9.944 26.020 1.00 83.12 269 LYS F C 1
ATOM 16614 O O . LYS F 1 269 ? -55.422 -9.770 26.183 1.00 77.85 269 LYS F O 1
ATOM 16616 N N . THR F 1 281 ? -44.451 -7.833 40.982 1.00 48.03 281 THR F N 1
ATOM 16617 C CA . THR F 1 281 ? -44.372 -8.738 42.146 1.00 51.39 281 THR F CA 1
ATOM 16618 C C . THR F 1 281 ? -45.116 -10.091 41.976 1.00 50.88 281 THR F C 1
ATOM 16619 O O . THR F 1 281 ? -46.263 -10.109 41.515 1.00 49.38 281 THR F O 1
ATOM 16623 N N . PRO F 1 282 ? -44.466 -11.220 42.370 1.00 51.19 282 PRO F N 1
ATOM 16624 C CA . PRO F 1 282 ? -45.049 -12.572 42.245 1.00 51.84 282 PRO F CA 1
ATOM 16625 C C . PRO F 1 282 ? -46.399 -12.765 42.935 1.00 52.97 282 PRO F C 1
ATOM 16626 O O . PRO F 1 282 ? -47.269 -13.448 42.382 1.00 51.94 282 PRO F O 1
ATOM 16630 N N . GLU F 1 283 ? -46.573 -12.170 44.118 1.00 53.19 283 GLU F N 1
ATOM 16631 C CA . GLU F 1 283 ? -47.827 -12.291 44.869 1.00 53.71 283 GLU F CA 1
ATOM 16632 C C . GLU F 1 283 ? -48.965 -11.530 44.189 1.00 50.64 283 GLU F C 1
ATOM 16633 O O . GLU F 1 283 ? -50.115 -11.976 44.210 1.00 51.18 283 GLU F O 1
ATOM 16639 N N . ARG F 1 284 ? -48.624 -10.388 43.594 1.00 49.45 284 ARG F N 1
ATOM 16640 C CA . ARG F 1 284 ? -49.569 -9.544 42.869 1.00 49.02 284 ARG F CA 1
ATOM 16641 C C . ARG F 1 284 ? -50.051 -10.267 41.603 1.00 45.73 284 ARG F C 1
ATOM 16642 O O . ARG F 1 284 ? -51.260 -10.389 41.367 1.00 44.60 284 ARG F O 1
ATOM 16650 N N . LEU F 1 285 ? -49.088 -10.757 40.820 1.00 45.39 285 LEU F N 1
ATOM 16651 C CA . LEU F 1 285 ? -49.337 -11.520 39.595 1.00 44.89 285 LEU F CA 1
ATOM 16652 C C . LEU F 1 285 ? -50.223 -12.742 39.832 1.00 44.19 285 LEU F C 1
ATOM 16653 O O . LEU F 1 285 ? -51.124 -13.007 39.038 1.00 45.86 285 LEU F O 1
ATOM 16658 N N . LYS F 1 286 ? -49.985 -13.445 40.945 1.00 43.38 286 LYS F N 1
ATOM 16659 C CA . LYS F 1 286 ? -50.802 -14.588 41.379 1.00 43.10 286 LYS F CA 1
ATOM 16660 C C . LYS F 1 286 ? -52.237 -14.225 41.748 1.00 44.84 286 LYS F C 1
ATOM 16661 O O . LYS F 1 286 ? -53.164 -15.009 41.475 1.00 43.15 286 LYS F O 1
ATOM 16667 N N . ARG F 1 287 ? -52.422 -13.063 42.385 1.00 44.02 287 ARG F N 1
ATOM 16668 C CA . ARG F 1 287 ? -53.766 -12.586 42.729 1.00 45.32 287 ARG F CA 1
ATOM 16669 C C . ARG F 1 287 ? -54.533 -12.093 41.496 1.00 43.38 287 ARG F C 1
ATOM 16670 O O . ARG F 1 287 ? -55.743 -12.312 41.391 1.00 46.66 287 ARG F O 1
ATOM 16678 N N . LEU F 1 288 ? -53.830 -11.429 40.582 1.00 43.41 288 LEU F N 1
ATOM 16679 C CA . LEU F 1 288 ? -54.407 -10.981 39.309 1.00 45.71 288 LEU F CA 1
ATOM 16680 C C . LEU F 1 288 ? -54.794 -12.165 38.424 1.00 47.94 288 LEU F C 1
ATOM 16681 O O . LEU F 1 288 ? -55.774 -12.096 37.680 1.00 48.50 288 LEU F O 1
ATOM 16686 N N . ASN F 1 289 ? -54.025 -13.250 38.528 1.00 47.76 289 ASN F N 1
ATOM 16687 C CA . ASN F 1 289 ? -54.280 -14.463 37.762 1.00 47.15 289 ASN F CA 1
ATOM 16688 C C . ASN F 1 289 ? -54.793 -15.604 38.636 1.00 47.81 289 ASN F C 1
ATOM 16689 O O . ASN F 1 289 ? -54.413 -16.767 38.446 1.00 48.16 289 ASN F O 1
ATOM 16694 N N . ARG F 1 290 ? -55.689 -15.256 39.565 1.00 45.38 290 ARG F N 1
ATOM 16695 C CA . ARG F 1 290 ? -56.290 -16.198 40.519 1.00 44.96 290 ARG F CA 1
ATOM 16696 C C . ARG F 1 290 ? -56.993 -17.353 39.815 1.00 41.63 290 ARG F C 1
ATOM 16697 O O . ARG F 1 290 ? -57.052 -18.467 40.351 1.00 37.04 290 ARG F O 1
ATOM 16705 N N . HIS F 1 291 ? -57.526 -17.062 38.621 1.00 35.28 291 HIS F N 1
ATOM 16706 C CA . HIS F 1 291 ? -58.201 -18.050 37.790 1.00 32.90 291 HIS F CA 1
ATOM 16707 C C . HIS F 1 291 ? -57.253 -19.168 37.315 1.00 30.00 291 HIS F C 1
ATOM 16708 O O . HIS F 1 291 ? -57.678 -20.306 37.171 1.00 31.06 291 HIS F O 1
ATOM 16715 N N . TRP F 1 292 ? -55.981 -18.831 37.111 1.00 29.54 292 TRP F N 1
ATOM 16716 C CA . TRP F 1 292 ? -54.932 -19.808 36.809 1.00 30.82 292 TRP F CA 1
ATOM 16717 C C . TRP F 1 292 ? -54.436 -20.557 38.047 1.00 31.98 292 TRP F C 1
ATOM 16718 O O . TRP F 1 292 ? -54.212 -21.767 37.982 1.00 31.83 292 TRP F O 1
ATOM 16729 N N . PHE F 1 293 ? -54.299 -19.837 39.167 1.00 31.81 293 PHE F N 1
ATOM 16730 C CA . PHE F 1 293 ? -53.664 -20.374 40.382 1.00 32.95 293 PHE F CA 1
ATOM 16731 C C . PHE F 1 293 ? -54.605 -21.021 41.394 1.00 32.29 293 PHE F C 1
ATOM 16732 O O . PHE F 1 293 ? -54.148 -21.617 42.368 1.00 34.76 293 PHE F O 1
ATOM 16740 N N . GLU F 1 294 ? -55.912 -20.920 41.163 1.00 33.82 294 GLU F N 1
ATOM 16741 C CA . GLU F 1 294 ? -56.883 -21.621 41.994 1.00 34.59 294 GLU F CA 1
ATOM 16742 C C . GLU F 1 294 ? -57.836 -22.460 41.138 1.00 34.23 294 GLU F C 1
ATOM 16743 O O . GLU F 1 294 ? -58.986 -22.061 40.913 1.00 32.90 294 GLU F O 1
ATOM 16749 N N . PRO F 1 295 ? -57.364 -23.641 40.669 1.00 35.07 295 PRO F N 1
ATOM 16750 C CA . PRO F 1 295 ? -58.177 -24.486 39.787 1.00 36.04 295 PRO F CA 1
ATOM 16751 C C . PRO F 1 295 ? -59.485 -24.923 40.427 1.00 37.21 295 PRO F C 1
ATOM 16752 O O . PRO F 1 295 ? -59.538 -25.132 41.641 1.00 37.81 295 PRO F O 1
ATOM 16756 N N . GLU F 1 296 ? -60.535 -25.024 39.618 1.00 38.75 296 GLU F N 1
ATOM 16757 C CA . GLU F 1 296 ? -61.785 -25.604 40.075 1.00 41.55 296 GLU F CA 1
ATOM 16758 C C . GLU F 1 296 ? -61.891 -27.028 39.559 1.00 41.08 296 GLU F C 1
ATOM 16759 O O . GLU F 1 296 ? -62.092 -27.265 38.366 1.00 42.72 296 GLU F O 1
ATOM 16765 N N . GLY F 1 297 ? -61.714 -27.975 40.474 1.00 40.07 297 GLY F N 1
ATOM 16766 C CA . GLY F 1 297 ? -61.788 -29.386 40.150 1.00 36.81 297 GLY F CA 1
ATOM 16767 C C . GLY F 1 297 ? -60.493 -29.930 39.586 1.00 37.10 297 GLY F C 1
ATOM 16768 O O . GLY F 1 297 ? -59.494 -29.21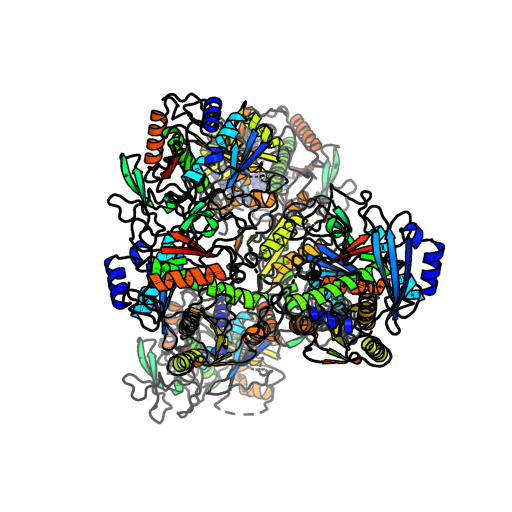4 39.442 1.00 37.05 297 GLY F O 1
ATOM 16769 N N . THR F 1 298 ? -60.534 -31.210 39.247 1.00 37.30 298 THR F N 1
ATOM 16770 C CA . THR F 1 298 ? -59.364 -31.952 38.808 1.00 37.87 298 THR F CA 1
ATOM 16771 C C . THR F 1 298 ? -59.765 -32.966 37.725 1.00 35.60 298 THR F C 1
ATOM 16772 O O . THR F 1 298 ? -60.872 -33.513 37.748 1.00 35.62 298 THR F O 1
ATOM 16776 N N . VAL F 1 299 ? -58.878 -33.166 36.756 1.00 32.89 299 VAL F N 1
ATOM 16777 C CA . VAL F 1 299 ? -59.078 -34.154 35.688 1.00 32.06 299 VAL F CA 1
ATOM 16778 C C . VAL F 1 299 ? -57.853 -35.066 35.680 1.00 31.57 299 VAL F C 1
ATOM 16779 O O . VAL F 1 299 ? -56.723 -34.600 35.859 1.00 29.60 299 VAL F O 1
ATOM 16783 N N . GLU F 1 300 ? -58.091 -36.362 35.506 1.00 32.66 300 GLU F N 1
ATOM 16784 C CA . GLU F 1 300 ? -57.020 -37.339 35.354 1.00 33.76 300 GLU F CA 1
ATOM 16785 C C . GLU F 1 300 ? -56.867 -37.638 33.877 1.00 31.71 300 GLU F C 1
ATOM 16786 O O . GLU F 1 300 ? -57.849 -37.940 33.208 1.00 30.36 300 GLU F O 1
ATOM 16792 N N . ILE F 1 301 ? -55.636 -37.552 33.383 1.00 31.45 301 ILE F N 1
ATOM 16793 C CA . ILE F 1 301 ? -55.340 -37.662 31.943 1.00 32.40 301 ILE F CA 1
ATOM 16794 C C . ILE F 1 301 ? -55.842 -38.967 31.300 1.00 33.44 301 ILE F C 1
ATOM 16795 O O . ILE F 1 301 ? -56.348 -38.951 30.168 1.00 33.03 301 ILE F O 1
ATOM 16800 N N . ASP F 1 302 ? -55.740 -40.077 32.039 1.00 35.17 302 ASP F N 1
ATOM 16801 C CA . ASP F 1 302 ? -56.227 -41.389 31.579 1.00 37.15 302 ASP F CA 1
ATOM 16802 C C . ASP F 1 302 ? -57.741 -41.465 31.346 1.00 37.05 302 ASP F C 1
ATOM 16803 O O . ASP F 1 302 ? -58.200 -42.344 30.614 1.00 36.60 302 ASP F O 1
ATOM 16808 N N . ASP F 1 303 ? -58.500 -40.550 31.958 1.00 36.66 303 ASP F N 1
ATOM 16809 C CA . ASP F 1 303 ? -59.950 -40.446 31.739 1.00 37.89 303 ASP F CA 1
ATOM 16810 C C . ASP F 1 303 ? -60.325 -39.763 30.424 1.00 37.55 303 ASP F C 1
ATOM 16811 O O . ASP F 1 303 ? -61.498 -39.753 30.039 1.00 37.81 303 ASP F O 1
ATOM 16816 N N . LEU F 1 304 ? -59.339 -39.182 29.745 1.00 36.50 304 LEU F N 1
ATOM 16817 C CA . LEU F 1 304 ? -59.589 -38.484 28.490 1.00 36.03 304 LEU F CA 1
ATOM 16818 C C . LEU F 1 304 ? -59.564 -39.468 27.331 1.00 38.22 304 LEU F C 1
ATOM 16819 O O . LEU F 1 304 ? -58.546 -40.114 27.069 1.00 38.86 304 LEU F O 1
ATOM 16824 N N . ASP F 1 305 ? -60.696 -39.592 26.646 1.00 41.63 305 ASP F N 1
ATOM 16825 C CA . ASP F 1 305 ? -60.786 -40.526 25.525 1.00 43.54 305 ASP F CA 1
ATOM 16826 C C . ASP F 1 305 ? -60.107 -39.986 24.281 1.00 42.25 305 ASP F C 1
ATOM 16827 O O . ASP F 1 305 ? -60.223 -38.801 23.959 1.00 42.29 305 ASP F O 1
ATOM 16832 N N . ARG F 1 306 ? -59.373 -40.862 23.607 1.00 40.54 306 ARG F N 1
ATOM 16833 C CA . ARG F 1 306 ? -58.814 -40.548 22.312 1.00 42.16 306 ARG F CA 1
ATOM 16834 C C . ARG F 1 306 ? -59.881 -40.699 21.232 1.00 39.88 306 ARG F C 1
ATOM 16835 O O . ARG F 1 306 ? -60.141 -41.803 20.747 1.00 40.41 306 ARG F O 1
ATOM 16843 N N . VAL F 1 307 ? -60.506 -39.574 20.893 1.00 39.15 307 VAL F N 1
ATOM 16844 C CA . VAL F 1 307 ? -61.595 -39.504 19.903 1.00 38.73 307 VAL F CA 1
ATOM 16845 C C . VAL F 1 307 ? -61.042 -39.624 18.473 1.00 39.87 307 VAL F C 1
ATOM 16846 O O . VAL F 1 307 ? -61.581 -40.375 17.649 1.00 39.46 307 VAL F O 1
ATOM 16850 N N . ILE F 1 308 ? -59.971 -38.878 18.201 1.00 38.23 308 ILE F N 1
ATOM 16851 C CA . ILE F 1 308 ? -59.287 -38.881 16.910 1.00 38.48 308 ILE F CA 1
ATOM 16852 C C . ILE F 1 308 ? -58.010 -39.729 17.047 1.00 40.63 308 ILE F C 1
ATOM 16853 O O . ILE F 1 308 ? -57.083 -39.368 17.785 1.00 35.28 308 ILE F O 1
ATOM 16858 N N . THR F 1 309 ? -57.997 -40.874 16.363 1.00 45.87 309 THR F N 1
ATOM 16859 C CA . THR F 1 309 ? -56.886 -41.829 16.445 1.00 52.70 309 THR F CA 1
ATOM 16860 C C . THR F 1 309 ? -56.036 -41.749 15.195 1.00 57.62 309 THR F C 1
ATOM 16861 O O . THR F 1 309 ? -56.536 -41.821 14.063 1.00 62.31 309 THR F O 1
ATOM 16865 N N . THR F 1 310 ? -54.738 -41.635 15.421 1.00 57.68 310 THR F N 1
ATOM 16866 C CA . THR F 1 310 ? -53.835 -41.123 14.403 1.00 59.85 310 THR F CA 1
ATOM 16867 C C . THR F 1 310 ? -53.180 -42.207 13.541 1.00 56.58 310 THR F C 1
ATOM 16868 O O . THR F 1 310 ? -52.252 -42.900 13.973 1.00 59.60 310 THR F O 1
ATOM 16872 N N . GLY F 1 311 ? -53.709 -42.355 12.329 1.00 50.55 311 GLY F N 1
ATOM 16873 C CA . GLY F 1 311 ? -53.142 -43.239 11.329 1.00 45.45 311 GLY F CA 1
ATOM 16874 C C . GLY F 1 311 ? -52.299 -42.464 10.338 1.00 43.16 311 GLY F C 1
ATOM 16875 O O . GLY F 1 311 ? -51.088 -42.294 10.521 1.00 45.04 311 GLY F O 1
ATOM 16876 N N . SER F 1 312 ? -52.943 -42.004 9.274 1.00 38.78 312 SER F N 1
ATOM 16877 C CA . SER F 1 312 ? -52.255 -41.280 8.219 1.00 34.96 312 SER F CA 1
ATOM 16878 C C . SER F 1 312 ? -52.362 -39.775 8.415 1.00 32.42 312 SER F C 1
ATOM 16879 O O . SER F 1 312 ? -53.293 -39.281 9.062 1.00 30.01 312 SER F O 1
ATOM 16882 N N . LEU F 1 313 ? -51.412 -39.065 7.823 1.00 30.97 313 LEU F N 1
ATOM 16883 C CA . LEU F 1 313 ? -51.381 -37.616 7.841 1.00 31.83 313 LEU F CA 1
ATOM 16884 C C . LEU F 1 313 ? -52.587 -36.989 7.141 1.00 30.71 313 LEU F C 1
ATOM 16885 O O . LEU F 1 313 ? -53.116 -35.985 7.617 1.00 29.12 313 LEU F O 1
ATOM 16890 N N . GLU F 1 314 ? -53.010 -37.589 6.025 1.00 29.99 314 GLU F N 1
ATOM 16891 C CA . GLU F 1 314 ? -54.135 -37.090 5.226 1.00 30.98 314 GLU F CA 1
ATOM 16892 C C . GLU F 1 314 ? -55.453 -37.191 5.982 1.00 30.18 314 GLU F C 1
ATOM 16893 O O . GLU F 1 314 ? -56.268 -36.260 5.936 1.00 29.30 314 GLU F O 1
ATOM 16899 N N . LYS F 1 315 ? -55.645 -38.328 6.658 1.00 29.82 315 LYS F N 1
ATOM 16900 C CA . LYS F 1 315 ? -56.840 -38.616 7.455 1.00 31.02 315 LYS F CA 1
ATOM 16901 C C . LYS F 1 315 ? -56.922 -37.704 8.687 1.00 29.16 315 LYS F C 1
ATOM 16902 O O . LYS F 1 315 ? -58.000 -37.191 9.010 1.00 29.53 315 LYS F O 1
ATOM 16908 N N . LEU F 1 316 ? -55.786 -37.510 9.362 1.00 25.71 316 LEU F N 1
ATOM 16909 C CA . LEU F 1 316 ? -55.725 -36.641 10.539 1.00 25.07 316 LEU F CA 1
ATOM 16910 C C . LEU F 1 316 ? -56.057 -35.196 10.177 1.00 24.41 316 LEU F C 1
ATOM 16911 O O . LEU F 1 316 ? -56.838 -34.555 10.866 1.00 23.73 316 LEU F O 1
ATOM 16916 N N . THR F 1 317 ? -55.478 -34.704 9.081 1.00 24.60 317 THR F N 1
ATOM 16917 C CA . THR F 1 317 ? -55.760 -33.358 8.601 1.00 25.55 317 THR F CA 1
ATOM 16918 C C . THR F 1 317 ? -57.263 -33.183 8.365 1.00 26.58 317 THR F C 1
ATOM 16919 O O . THR F 1 317 ? -57.852 -32.212 8.829 1.00 27.06 317 THR F O 1
ATOM 16923 N N . GLU F 1 318 ? -57.860 -34.135 7.650 1.00 27.73 318 GLU F N 1
ATOM 16924 C CA . GLU F 1 318 ? -59.266 -34.085 7.250 1.00 30.19 318 GLU F CA 1
ATOM 16925 C C . GLU F 1 318 ? -60.207 -34.076 8.477 1.00 28.33 318 GLU F C 1
ATOM 16926 O O . GLU F 1 318 ? -61.181 -33.318 8.515 1.00 28.40 318 GLU F O 1
ATOM 16932 N N . GLU F 1 319 ? -59.885 -34.891 9.479 1.00 27.11 319 GLU F N 1
ATOM 16933 C CA . GLU F 1 319 ? -60.707 -34.998 10.697 1.00 27.23 319 GLU F CA 1
ATOM 16934 C C . GLU F 1 319 ? -60.611 -33.780 11.602 1.00 25.32 319 GLU F C 1
ATOM 16935 O O . GLU F 1 319 ? -61.615 -33.337 12.166 1.00 23.99 319 GLU F O 1
ATOM 16941 N N . LEU F 1 320 ? -59.407 -33.225 11.714 1.00 24.23 320 LEU F N 1
ATOM 16942 C CA . LEU F 1 320 ? -59.219 -31.976 12.429 1.00 24.01 320 LEU F CA 1
ATOM 16943 C C . LEU F 1 320 ? -59.969 -30.826 11.738 1.00 23.79 320 LEU F C 1
ATOM 16944 O O . LEU F 1 320 ? -60.672 -30.069 12.406 1.00 25.71 320 LEU F O 1
ATOM 16949 N N . VAL F 1 321 ? -59.839 -30.701 10.418 1.00 23.14 321 VAL F N 1
ATOM 16950 C CA . VAL F 1 321 ? -60.623 -29.709 9.654 1.00 23.54 321 VAL F CA 1
ATOM 16951 C C . VAL F 1 321 ? -62.134 -29.884 9.906 1.00 24.31 321 VAL F C 1
ATOM 16952 O O . VAL F 1 321 ? -62.816 -28.909 10.246 1.00 23.82 321 VAL F O 1
ATOM 16956 N N . GLU F 1 322 ? -62.628 -31.118 9.776 1.00 24.56 322 GLU F N 1
ATOM 16957 C CA . GLU F 1 322 ? -64.043 -31.442 10.039 1.00 27.32 322 GLU F CA 1
ATOM 16958 C C . GLU F 1 322 ? -64.533 -30.959 11.417 1.00 27.31 322 GLU F C 1
ATOM 16959 O O . GLU F 1 322 ? -65.552 -30.261 11.491 1.00 27.86 322 GLU F O 1
ATOM 16965 N N . ARG F 1 323 ? -63.801 -31.304 12.484 1.00 27.35 323 ARG F N 1
ATOM 16966 C CA . ARG F 1 323 ? -64.207 -30.920 13.850 1.00 27.90 323 ARG F CA 1
ATOM 16967 C C . ARG F 1 323 ? -64.198 -29.399 14.026 1.00 26.72 323 ARG F C 1
ATOM 16968 O O . ARG F 1 323 ? -65.132 -28.835 14.598 1.00 27.16 323 ARG F O 1
ATOM 16976 N N . VAL F 1 324 ? -63.167 -28.733 13.506 1.00 25.13 324 VAL F N 1
ATOM 16977 C CA . VAL F 1 324 ? -63.118 -27.269 13.564 1.00 24.38 324 VAL F CA 1
ATOM 16978 C C . VAL F 1 324 ? -64.281 -26.642 12.754 1.00 24.68 324 VAL F C 1
ATOM 16979 O O . VAL F 1 324 ? -64.922 -25.693 13.216 1.00 24.23 324 VAL F O 1
ATOM 16983 N N . ALA F 1 325 ? -64.555 -27.181 11.567 1.00 25.59 325 ALA F N 1
ATOM 16984 C CA . ALA F 1 325 ? -65.688 -26.723 10.727 1.00 26.42 325 ALA F CA 1
ATOM 16985 C C . ALA F 1 325 ? -67.059 -26.897 11.395 1.00 26.76 325 ALA F C 1
ATOM 16986 O O . ALA F 1 325 ? -68.004 -26.152 11.101 1.00 28.86 325 ALA F O 1
ATOM 16988 N N . GLU F 1 326 ? -67.151 -27.880 12.287 1.00 26.44 326 GLU F N 1
ATOM 16989 C CA . GLU F 1 326 ? -68.367 -28.178 13.041 1.00 26.94 326 GLU F CA 1
ATOM 16990 C C . GLU F 1 326 ? -68.526 -27.317 14.297 1.00 27.04 326 GLU F C 1
ATOM 16991 O O . GLU F 1 326 ? -69.618 -27.279 14.881 1.00 26.14 326 GLU F O 1
ATOM 16997 N N . ALA F 1 327 ? -67.451 -26.627 14.695 1.00 25.17 327 ALA F N 1
ATOM 16998 C CA . ALA F 1 327 ? -67.367 -25.968 16.010 1.00 25.24 327 ALA F CA 1
ATOM 16999 C C . ALA F 1 327 ? -68.090 -24.626 16.182 1.00 26.29 327 ALA F C 1
ATOM 17000 O O . ALA F 1 327 ? -68.102 -24.082 17.292 1.00 25.86 327 ALA F O 1
ATOM 17002 N N . GLY F 1 328 ? -68.676 -24.086 15.110 1.00 25.45 328 GLY F N 1
ATOM 17003 C CA . GLY F 1 328 ? -69.343 -22.783 15.170 1.00 24.76 328 GLY F CA 1
ATOM 17004 C C . GLY F 1 328 ? -68.353 -21.635 15.187 1.00 25.24 328 GLY F C 1
ATOM 17005 O O . GLY F 1 328 ? -68.640 -20.575 15.750 1.00 25.87 328 GLY F O 1
ATOM 17006 N N . LEU F 1 329 ? -67.187 -21.848 14.573 1.00 24.95 329 LEU F N 1
ATOM 17007 C CA . LEU F 1 329 ? -66.075 -20.889 14.599 1.00 25.80 329 LEU F CA 1
ATOM 17008 C C . LEU F 1 329 ? -65.773 -20.330 13.219 1.00 25.60 329 LEU F C 1
ATOM 17009 O O . LEU F 1 329 ? -64.637 -19.932 12.927 1.00 26.56 329 LEU F O 1
ATOM 17014 N N . GLY F 1 330 ? -66.799 -20.285 12.374 1.00 25.88 330 GLY F N 1
ATOM 17015 C CA . GLY F 1 330 ? -66.651 -19.801 11.012 1.00 25.38 330 GLY F CA 1
ATOM 17016 C C . GLY F 1 330 ? -65.914 -20.792 10.132 1.00 25.72 330 GLY F C 1
ATOM 17017 O O . GLY F 1 330 ? -65.938 -22.012 10.367 1.00 25.10 330 GLY F O 1
ATOM 17018 N N . LYS F 1 331 ? -65.241 -20.246 9.129 1.00 25.37 331 LYS F N 1
ATOM 17019 C CA . LYS F 1 331 ? -64.617 -21.035 8.079 1.00 26.69 331 LYS F CA 1
ATOM 17020 C C . LYS F 1 331 ? -63.175 -21.391 8.397 1.00 25.43 331 LYS F C 1
ATOM 17021 O O . LYS F 1 331 ? -62.501 -20.641 9.083 1.00 23.94 331 LYS F O 1
ATOM 17027 N N . VAL F 1 332 ? -62.730 -22.542 7.891 1.00 24.54 332 VAL F N 1
ATOM 17028 C CA . VAL F 1 332 ? -61.340 -22.967 7.992 1.00 23.66 332 VAL F CA 1
ATOM 17029 C C . VAL F 1 332 ? -60.654 -22.665 6.664 1.00 24.14 332 VAL F C 1
ATOM 17030 O O . VAL F 1 332 ? -60.970 -23.283 5.642 1.00 24.44 332 VAL F O 1
ATOM 17034 N N . ILE F 1 333 ? -59.718 -21.715 6.697 1.00 23.69 333 ILE F N 1
ATOM 17035 C CA . ILE F 1 333 ? -59.032 -21.224 5.499 1.00 24.45 333 ILE F CA 1
ATOM 17036 C C . ILE F 1 333 ? -57.528 -21.521 5.551 1.00 24.88 333 ILE F C 1
ATOM 17037 O O . ILE F 1 333 ? -56.866 -21.287 6.575 1.00 24.48 333 ILE F O 1
ATOM 17042 N N . GLU F 1 334 ? -57.007 -22.044 4.441 1.00 25.15 334 GLU F N 1
ATOM 17043 C CA . GLU F 1 334 ? -55.577 -22.263 4.283 1.00 26.09 334 GLU F CA 1
ATOM 17044 C C . GLU F 1 334 ? -55.024 -21.327 3.214 1.00 26.05 334 GLU F C 1
ATOM 17045 O O . GLU F 1 334 ? -55.563 -21.261 2.109 1.00 24.68 334 GLU F O 1
ATOM 17051 N N . VAL F 1 335 ? -53.953 -20.615 3.552 1.00 25.72 335 VAL F N 1
ATOM 17052 C CA . VAL F 1 335 ? -53.215 -19.810 2.572 1.00 26.51 335 VAL F CA 1
ATOM 17053 C C . VAL F 1 335 ? -51.824 -20.414 2.442 1.00 27.16 335 VAL F C 1
ATOM 17054 O O . VAL F 1 335 ? -51.105 -20.561 3.435 1.00 28.13 335 VAL F O 1
ATOM 17058 N N . ASP F 1 336 ? -51.459 -20.783 1.220 1.00 27.57 336 ASP F N 1
ATOM 17059 C CA . ASP F 1 336 ? -50.146 -21.344 0.945 1.00 29.52 336 ASP F CA 1
ATOM 17060 C C . ASP F 1 336 ? -49.080 -20.242 0.924 1.00 29.64 336 ASP F C 1
ATOM 17061 O O . ASP F 1 336 ? -49.148 -19.301 0.121 1.00 30.64 336 ASP F O 1
ATOM 17066 N N . LEU F 1 337 ? -48.100 -20.378 1.811 1.00 28.79 337 LEU F N 1
ATOM 17067 C CA . LEU F 1 337 ? -46.990 -19.432 1.912 1.00 28.33 337 LEU F CA 1
ATOM 17068 C C . LEU F 1 337 ? -45.622 -20.001 1.523 1.00 28.85 337 LEU F C 1
ATOM 17069 O O . LEU F 1 337 ? -44.602 -19.403 1.835 1.00 29.18 337 LEU F O 1
ATOM 17074 N N . THR F 1 338 ? -45.604 -21.141 0.833 1.00 30.49 338 THR F N 1
ATOM 17075 C CA . THR F 1 338 ? -44.356 -21.787 0.393 1.00 33.25 338 THR F CA 1
ATOM 17076 C C . THR F 1 338 ? -43.544 -20.808 -0.469 1.00 35.68 338 THR F C 1
ATOM 17077 O O . THR F 1 338 ? -44.061 -20.262 -1.449 1.00 33.85 338 THR F O 1
ATOM 17081 N N . LEU F 1 339 ? -42.300 -20.546 -0.066 1.00 38.12 339 LEU F N 1
ATOM 17082 C CA . LEU F 1 339 ? -41.402 -19.690 -0.865 1.00 41.42 339 LEU F CA 1
ATOM 17083 C C . LEU F 1 339 ? -40.938 -20.454 -2.095 1.00 44.52 339 LEU F C 1
ATOM 17084 O O . LEU F 1 339 ? -40.579 -21.625 -1.992 1.00 41.62 339 LEU F O 1
ATOM 17089 N N . GLU F 1 340 ? -40.965 -19.795 -3.253 1.00 52.12 340 GLU F N 1
ATOM 17090 C CA . GLU F 1 340 ? -40.573 -20.430 -4.515 1.00 58.55 340 GLU F CA 1
ATOM 17091 C C . GLU F 1 340 ? -39.156 -21.040 -4.472 1.00 61.48 340 GLU F C 1
ATOM 17092 O O . GLU F 1 340 ? -38.985 -22.212 -4.832 1.00 61.89 340 GLU F O 1
ATOM 17098 N N . ASN F 1 341 ? -38.172 -20.271 -3.985 1.00 62.14 341 ASN F N 1
ATOM 17099 C CA . ASN F 1 341 ? -36.761 -20.714 -3.956 1.00 62.55 341 ASN F CA 1
ATOM 17100 C C . ASN F 1 341 ? -36.477 -21.873 -2.991 1.00 64.09 341 ASN F C 1
ATOM 17101 O O . ASN F 1 341 ? -35.885 -22.877 -3.398 1.00 69.19 341 ASN F O 1
ATOM 17106 N N . LEU F 1 342 ? -36.894 -21.739 -1.731 1.00 60.21 342 LEU F N 1
ATOM 17107 C CA . LEU F 1 342 ? -36.813 -22.838 -0.765 1.00 56.57 342 LEU F CA 1
ATOM 17108 C C . LEU F 1 342 ? -38.063 -23.679 -0.936 1.00 54.00 342 LEU F C 1
ATOM 17109 O O . LEU F 1 342 ? -39.174 -23.162 -0.843 1.00 56.37 342 LEU F O 1
ATOM 17114 N N . ASP F 1 343 ? -37.906 -24.971 -1.179 1.00 50.86 343 ASP F N 1
ATOM 17115 C CA . ASP F 1 343 ? -39.088 -25.804 -1.360 1.00 49.38 343 ASP F CA 1
ATOM 17116 C C . ASP F 1 343 ? -39.562 -26.349 0.003 1.00 45.04 343 ASP F C 1
ATOM 17117 O O . ASP F 1 343 ? -39.560 -27.567 0.240 1.00 45.79 343 ASP F O 1
ATOM 17122 N N . VAL F 1 344 ? -39.948 -25.426 0.896 1.00 37.76 344 VAL F N 1
ATOM 17123 C CA . VAL F 1 344 ? -40.416 -25.772 2.249 1.00 32.91 344 VAL F CA 1
ATOM 17124 C C . VAL F 1 344 ? -41.884 -25.382 2.453 1.00 30.14 344 VAL F C 1
ATOM 17125 O O . VAL F 1 344 ? -42.205 -24.193 2.481 1.00 29.44 344 VAL F O 1
ATOM 17129 N N . PRO F 1 345 ? -42.777 -26.382 2.612 1.00 29.05 345 PRO F N 1
ATOM 17130 C CA . PRO F 1 345 ? -44.206 -26.095 2.807 1.00 28.46 345 PRO F CA 1
ATOM 17131 C C . PRO F 1 345 ? -44.452 -25.196 4.022 1.00 27.54 345 PRO F C 1
ATOM 17132 O O . PRO F 1 345 ? -44.002 -25.510 5.130 1.00 27.90 345 PRO F O 1
ATOM 17136 N N . VAL F 1 346 ? -45.092 -24.052 3.783 1.00 27.33 346 VAL F N 1
ATOM 17137 C CA . VAL F 1 346 ? -45.497 -23.109 4.847 1.00 26.47 346 VAL F CA 1
ATOM 17138 C C . VAL F 1 346 ? -46.936 -22.731 4.554 1.00 26.43 346 VAL F C 1
ATOM 17139 O O . VAL F 1 346 ? -47.290 -22.520 3.390 1.00 28.29 346 VAL F O 1
ATOM 17143 N N . VAL F 1 347 ? -47.762 -22.670 5.600 1.00 24.81 347 VAL F N 1
ATOM 17144 C CA . VAL F 1 347 ? -49.157 -22.265 5.482 1.00 25.19 347 VAL F CA 1
ATOM 17145 C C . VAL F 1 347 ? -49.510 -21.219 6.533 1.00 25.48 347 VAL F C 1
ATOM 17146 O O . VAL F 1 347 ? -48.813 -21.066 7.540 1.00 25.32 347 VAL F O 1
ATOM 17150 N N . ARG F 1 348 ? -50.588 -20.492 6.264 1.00 25.01 348 ARG F N 1
ATOM 17151 C CA . ARG F 1 348 ? -51.251 -19.681 7.257 1.00 24.87 348 ARG F CA 1
ATOM 17152 C C . ARG F 1 348 ? -52.669 -20.223 7.347 1.00 24.97 348 ARG F C 1
ATOM 17153 O O . ARG F 1 348 ? -53.424 -20.167 6.381 1.00 25.42 348 ARG F O 1
ATOM 17161 N N . VAL F 1 349 ? -53.006 -20.760 8.510 1.00 23.41 349 VAL F N 1
ATOM 17162 C CA . VAL F 1 349 ? -54.348 -21.230 8.787 1.00 23.27 349 VAL F CA 1
ATOM 17163 C C . VAL F 1 349 ? -55.075 -20.096 9.502 1.00 24.08 349 VAL F C 1
ATOM 17164 O O . VAL F 1 349 ? -54.567 -19.531 10.481 1.00 22.81 349 VAL F O 1
ATOM 17168 N N . ARG F 1 350 ? -56.247 -19.755 8.972 1.00 24.44 350 ARG F N 1
ATOM 17169 C CA . ARG F 1 350 ? -57.143 -18.791 9.587 1.00 26.29 350 ARG F CA 1
ATOM 17170 C C . ARG F 1 350 ? -58.477 -19.477 9.799 1.00 26.75 350 ARG F C 1
ATOM 17171 O O . ARG F 1 350 ? -59.002 -20.148 8.896 1.00 28.65 350 ARG F O 1
ATOM 17179 N N . VAL F 1 351 ? -59.014 -19.323 11.001 1.00 25.02 351 VAL F N 1
ATOM 17180 C CA . VAL F 1 351 ? -60.343 -19.827 11.324 1.00 25.19 351 VAL F CA 1
ATOM 17181 C C . VAL F 1 351 ? -61.137 -18.566 11.659 1.00 25.55 351 VAL F C 1
ATOM 17182 O O . VAL F 1 351 ? -60.897 -17.927 12.686 1.00 24.88 351 VAL F O 1
ATOM 17186 N N . THR F 1 352 ? -62.060 -18.205 10.768 1.00 26.26 352 THR F N 1
ATOM 17187 C CA . THR F 1 352 ? -62.599 -16.832 10.693 1.00 26.27 352 THR F CA 1
ATOM 17188 C C . THR F 1 352 ? -63.335 -16.354 11.934 1.00 26.90 352 THR F C 1
ATOM 17189 O O . THR F 1 352 ? -63.360 -15.156 12.196 1.00 28.58 352 THR F O 1
ATOM 17193 N N . GLY F 1 353 ? -63.937 -17.287 12.671 1.00 27.35 353 GLY F N 1
ATOM 17194 C CA . GLY F 1 353 ? -64.671 -16.979 13.905 1.00 28.15 353 GLY F CA 1
ATOM 17195 C C . GLY F 1 353 ? -64.016 -17.503 15.187 1.00 28.00 353 GLY F C 1
ATOM 17196 O O . GLY F 1 353 ? -64.617 -17.424 16.260 1.00 27.84 353 GLY F O 1
ATOM 17197 N N . ALA F 1 354 ? -62.802 -18.048 15.076 1.00 26.61 354 ALA F N 1
ATOM 17198 C CA . ALA F 1 354 ? -62.015 -18.437 16.256 1.00 27.01 354 ALA F CA 1
ATOM 17199 C C . ALA F 1 354 ? -61.566 -17.185 17.009 1.00 26.03 354 ALA F C 1
ATOM 17200 O O . ALA F 1 354 ? -61.253 -16.153 16.396 1.00 24.52 354 ALA F O 1
ATOM 17202 N N . SER F 1 355 ? -61.557 -17.275 18.335 1.00 25.35 355 SER F N 1
ATOM 17203 C CA . SER F 1 355 ? -61.124 -16.152 19.157 1.00 24.67 355 SER F CA 1
ATOM 17204 C C . SER F 1 355 ? -59.607 -16.040 19.205 1.00 24.41 355 SER F C 1
ATOM 17205 O O . SER F 1 355 ? -58.898 -17.023 19.484 1.00 24.78 355 SER F O 1
ATOM 17208 N N . GLU F 1 356 ? -59.117 -14.839 18.916 1.00 23.76 356 GLU F N 1
ATOM 17209 C CA . GLU F 1 356 ? -57.707 -14.499 19.087 1.00 24.43 356 GLU F CA 1
ATOM 17210 C C . GLU F 1 356 ? -57.591 -13.338 20.086 1.00 25.31 356 GLU F C 1
ATOM 17211 O O . GLU F 1 356 ? -56.723 -12.474 19.968 1.00 23.93 356 GLU F O 1
ATOM 17217 N N . TYR F 1 357 ? -58.492 -13.349 21.070 1.00 27.14 357 TYR F N 1
ATOM 17218 C CA . TYR F 1 357 ? -58.568 -12.341 22.124 1.00 28.93 357 TYR F CA 1
ATOM 17219 C C . TYR F 1 357 ? -57.226 -12.165 22.852 1.00 29.93 357 TYR F C 1
ATOM 17220 O O . TYR F 1 357 ? -56.828 -11.032 23.141 1.00 28.68 357 TYR F O 1
ATOM 17229 N N . VAL F 1 358 ? -56.520 -13.278 23.094 1.00 28.49 358 VAL F N 1
ATOM 17230 C CA . VAL F 1 358 ? -55.201 -13.262 23.753 1.00 28.90 358 VAL F CA 1
ATOM 17231 C C . VAL F 1 358 ? -54.096 -12.597 22.924 1.00 30.43 358 VAL F C 1
ATOM 17232 O O . VAL F 1 358 ? -53.087 -12.163 23.479 1.00 30.12 358 VAL F O 1
ATOM 17236 N N . ILE F 1 359 ? -54.288 -12.510 21.608 1.00 31.22 359 ILE F N 1
ATOM 17237 C CA . ILE F 1 359 ? -53.339 -11.801 20.736 1.00 32.73 359 ILE F CA 1
ATOM 17238 C C . ILE F 1 359 ? -53.694 -10.322 20.661 1.00 33.45 359 ILE F C 1
ATOM 17239 O O . ILE F 1 359 ? -52.821 -9.446 20.759 1.00 32.12 359 ILE F O 1
ATOM 17244 N N . ASP F 1 360 ? -54.988 -10.064 20.499 1.00 35.14 360 ASP F N 1
ATOM 17245 C CA . ASP F 1 360 ? -55.512 -8.721 20.403 1.00 35.94 360 ASP F CA 1
ATOM 17246 C C . ASP F 1 360 ? -56.946 -8.738 20.886 1.00 34.99 360 ASP F C 1
ATOM 17247 O O . ASP F 1 360 ? -57.781 -9.473 20.354 1.00 33.03 360 ASP F O 1
ATOM 17252 N N . GLU F 1 361 ? -57.219 -7.896 21.883 1.00 37.23 361 GLU F N 1
ATOM 17253 C CA . GLU F 1 361 ? -58.534 -7.781 22.529 1.00 39.26 361 GLU F CA 1
ATOM 17254 C C . GLU F 1 361 ? -59.692 -7.507 21.583 1.00 37.99 361 GLU F C 1
ATOM 17255 O O . GLU F 1 361 ? -60.820 -7.909 21.865 1.00 37.63 361 GLU F O 1
ATOM 17261 N N . ALA F 1 362 ? -59.409 -6.824 20.471 1.00 36.98 362 ALA F N 1
ATOM 17262 C CA . ALA F 1 362 ? -60.401 -6.612 19.417 1.00 36.88 362 ALA F CA 1
ATOM 17263 C C . ALA F 1 362 ? -60.756 -7.886 18.616 1.00 36.25 362 ALA F C 1
ATOM 17264 O O . ALA F 1 362 ? -61.847 -7.963 18.039 1.00 36.33 362 ALA F O 1
ATOM 17266 N N . ARG F 1 363 ? -59.853 -8.876 18.587 1.00 34.87 363 ARG F N 1
ATOM 17267 C CA . ARG F 1 363 ? -60.084 -10.147 17.856 1.00 33.02 363 ARG F CA 1
ATOM 17268 C C . ARG F 1 363 ? -60.879 -11.160 18.685 1.00 32.76 363 ARG F C 1
ATOM 17269 O O . ARG F 1 363 ? -60.414 -12.281 18.941 1.00 31.79 363 ARG F O 1
ATOM 17277 N N . VAL F 1 364 ? -62.081 -10.751 19.095 1.00 32.86 364 VAL F N 1
ATOM 17278 C CA . VAL F 1 364 ? -62.965 -11.543 19.966 1.00 33.42 364 VAL F CA 1
ATOM 17279 C C . VAL F 1 364 ? -63.440 -12.856 19.316 1.00 33.05 364 VAL F C 1
ATOM 17280 O O . VAL F 1 364 ? -63.566 -13.872 19.995 1.00 32.50 364 VAL F O 1
ATOM 17284 N N . GLY F 1 365 ? -63.714 -12.826 18.011 1.00 33.50 365 GLY F N 1
ATOM 17285 C CA . GLY F 1 365 ? -64.318 -13.968 17.312 1.00 33.23 365 GLY F CA 1
ATOM 17286 C C . GLY F 1 365 ? -65.728 -14.282 17.808 1.00 34.13 365 GLY F C 1
ATOM 17287 O O . GLY F 1 365 ? -66.368 -13.445 18.451 1.00 34.13 365 GLY F O 1
ATOM 17288 N N . ASN F 1 366 ? -66.200 -15.493 17.517 1.00 34.23 366 ASN F N 1
ATOM 17289 C CA . ASN F 1 366 ? -67.533 -15.942 17.921 1.00 36.57 366 ASN F CA 1
ATOM 17290 C C . ASN F 1 366 ? -67.524 -16.292 19.402 1.00 39.28 366 ASN F C 1
ATOM 17291 O O . ASN F 1 366 ? -66.980 -17.319 19.797 1.00 36.70 366 ASN F O 1
ATOM 17304 N N . PRO F 1 368 ? -69.651 -16.975 23.030 1.00 48.45 368 PRO F N 1
ATOM 17305 C CA . PRO F 1 368 ? -70.984 -17.266 23.581 1.00 49.32 368 PRO F CA 1
ATOM 17306 C C . PRO F 1 368 ? -71.406 -16.235 24.638 1.00 51.87 368 PRO F C 1
ATOM 17307 O O . PRO F 1 368 ? -70.565 -15.462 25.113 1.00 50.78 368 PRO F O 1
ATOM 17311 N N . GLU F 1 369 ? -72.694 -16.222 24.990 1.00 56.03 369 GLU F N 1
ATOM 17312 C CA . GLU F 1 369 ? -73.207 -15.316 26.035 1.00 59.84 369 GLU F CA 1
ATOM 17313 C C . GLU F 1 369 ? -72.718 -15.710 27.437 1.00 60.63 369 GLU F C 1
ATOM 17314 O O . GLU F 1 369 ? -72.287 -14.851 28.216 1.00 59.81 369 GLU F O 1
ATOM 17320 N N . LYS F 1 370 ? -72.760 -17.012 27.722 1.00 59.66 370 LYS F N 1
ATOM 17321 C CA . LYS F 1 370 ? -72.266 -17.586 28.971 1.00 60.33 370 LYS F CA 1
ATOM 17322 C C . LYS F 1 370 ? -71.013 -18.438 28.719 1.00 60.79 370 LYS F C 1
ATOM 17323 O O . LYS F 1 370 ? -70.875 -19.018 27.632 1.00 58.93 370 LYS F O 1
ATOM 17329 N N . PRO F 1 371 ? -70.092 -18.511 29.712 1.00 60.70 371 PRO F N 1
ATOM 17330 C CA . PRO F 1 371 ? -68.960 -19.451 29.604 1.00 62.91 371 PRO F CA 1
ATOM 17331 C C . PRO F 1 371 ? -69.425 -20.914 29.639 1.00 64.58 371 PRO F C 1
ATOM 17332 O O . PRO F 1 371 ? -70.457 -21.197 30.260 1.00 65.55 371 PRO F O 1
ATOM 17336 N N . PRO F 1 372 ? -68.689 -21.833 28.965 1.00 67.49 372 PRO F N 1
ATOM 17337 C CA . PRO F 1 372 ? -68.971 -23.278 29.089 1.00 72.53 372 PRO F CA 1
ATOM 17338 C C . PRO F 1 372 ? -68.849 -23.772 30.545 1.00 78.83 372 PRO F C 1
ATOM 17339 O O . PRO F 1 372 ? -67.867 -23.442 31.226 1.00 78.65 372 PRO F O 1
ATOM 17343 N N . GLY F 1 373 ? -69.847 -24.541 31.000 1.00 84.99 373 GLY F N 1
ATOM 17344 C CA . GLY F 1 373 ? -69.986 -24.954 32.412 1.00 87.74 373 GLY F CA 1
ATOM 17345 C C . GLY F 1 373 ? -68.916 -25.945 32.890 1.00 90.36 373 GLY F C 1
ATOM 17346 O O . GLY F 1 373 ? -68.720 -27.012 32.302 1.00 92.79 373 GLY F O 1
#

Organism: Methanopyrus kandleri (strain AV19 / DSM 6324 / JCM 9639 / NBRC 100938) (NCBI:txid190192)

CATH classification: 3.30.160.660

Nearest PDB structures (foldseek):
  6cib-assembly2_B  TM=1.002E+00  e=9.170E-72  Methanopyrus kandleri AV19
  6ci7-assembly4_D  TM=9.912E-01  e=5.840E-69  Methanopyrus kandleri AV19
  6cib-assembly3_C  TM=9.859E-01  e=1.029E-68  Methanopyrus kandleri AV19
  6cib-assembly4_D  TM=9.881E-01  e=4.006E-68  Methanopyrus kandleri AV19
  6cib-assembly5_E  TM=9.927E-01  e=3.647E-67  Methanopyrus kandleri AV19

Radius of gyration: 47.29 Å; Cα contacts (8 Å, |Δi|>4): 4652; chains: 6; bounding box: 128×128×115 Å

Secondary structure (DSSP, 8-state):
-B--B-SSS-BSS-HHHHHHHHHHTTHHHHTTEEEEEEEEETTEEEEEEEEEETBEEEEEEEE-SSHHHHHHHH--HHHHHHHS--GGG-BSS--S-B---TT-SS--S-EEEEEETTT--EEEEEGGGT-SS--SSSS----TTEEE-SSHHHHHHHHHHHHHHHHHHHHHHHHT--PPEEE--HHHHHHHHHHHTTSSEEEEEEEPPSSTT-EEEEEEEE-SSTT---EEEESS---HHHHHHHHHHHH--TT------PPPPHHHHHHHTHHHHS-SSEEEGGGS---S---BHHHHHHHHHHHHHTTTS--EEEEE---SSS---EEEEEETTS--TTT-TT------S---/-B--B-SSS-BSS-HHHHHHHHHHTTHHHHTTEEEEEEEEETTEEEEEEEEEETTEEEEEEEE-SSHHHHHHHH--HHHHHHTS--GGG-BSS--S-B---TT-SS--S-EEEEEETTT--EEEEEGGGT-SS---SSSPP--TTEEE-SSHHHHHHHHHHHHHHHHHHHHHHHHT--PPEEE--HHHHHHHHHHHTTSSEEEEEEEPPSSTT-EEEEEEEE-SSTT---EEEESS---HHHHHHHHHHHH--TT-PPPP------HHHHHHHTHHHHS--SEEEGGGS---S---BHHHHHHHHHHHHHHTTS--EEEEE---SSS---EEEEEETTS--TTT-TT------S---/-B--B-SSS-BSS-HHHHHHHHHHTTHHHHTTEEEEEEEEETTEEEEEEEEEETTEEEEEEEE-SSHHHHHHHH--HHHHHHHS--GGG-BSS--S-B---TT-SSPPS-EEEEEETTT--EEEEEGGGT-SS--SSSS----TTEEE-SSHHHHHHHHHHHHHHHHHHHHHHHHT--PPEEE--HHHHHHHHHHHHTSSEEEEEEE--SSTT-EEEEEEEE-SSTT---EEEESS---HHHHHHHHHHHH---S-------HHHHHHHTHHHHS--SEEEGGGS---S---BHHHHHHHHHHHHHHTTS--EEEEE---SSS---EEEEEETTS--TTT-TT------S---/-B--B-SSS-BSS-HHHHHHHHHHTTHHHHTTEEEEEEEEETTEEEEEEEEEETTEEEEEEEE-SSHHHHHHHH--HHHHHHHS--GGGEESS--S-B---TT-SS--S-EEEEEETTT--EEEEEGGGT-SS--SSSS----TTEEE-SSHHHHHHHHHHHHHHHHHHHHHHHHT--PPEEE--HHHHHHHHHHHTTSSEEEEEEE--SSTT-EEEEEEEE-SSTT---EEEESS---HHHHHHHHHHHH--TTS------HHHHHHHTHHHHS--SEEEGGGS---S---BHHHHHHHHHHHHHHTTS--EEEEE---SSS---EEEEEETTS--TTT-TT------S---/-B--B-SSS-BSS-HHHHHHHHHHTTHHHHTTEEEEEEEEETTEEEEEEEEEETTEEEEEEEE-SSHHHHHHHH--HHHHHHTS--GGG-BSS--S-B---TT-SSPPS-EEEEEETTT--EEEEEGGGTSSS---SSSPP--TTEEE-SSHHHHHHHHHHHHHHHHHHHHHHHHT--PPEEE--HHHHHHHHHHHHHHSEEEEEEEPPSSTT-EEEEEEEE-SSTT---EEEESS---HHHHHHHHHHHH--TT---------HHHHHHTTHHHHS--SEEEGGGS---S---BHHHHHHHHHHHHHTTTS--EEEEE---SSS---EEEEEETTS--TTT-TT---------/-B--B-SSS-BSS-HHHHHHHHHHTTHHHHTTEEEEEEEEETTEEEEEEEEEETTEEEEEEEE-SSHHHHHHHH--HHHHHHHS--GGG-BSS--S-B---TT-SS--S-EEEEEETTT--EEEEEGGGTSSS-BSSSS----TTEEE-SSHHHHHHHHHHHHHHHHHHHHHHHHT--PPEEE--HHHHHHHHHHHTTSSEEEEEEE--SSTT-EEEEEEEE-SSTT---EEEESS---HHHHHHHHHHHH--TT-PPP-----HHHHHHHTHHHHS--SEEEGGGS---S---BHHHHHHHHHHHHHHTTS--EEEEE---SSS---EEEEEETTS--TTT-TT------S---

B-factor: mean 40.22, std 13.7, range [16.71, 117.96]